Protein AF-0000000067789972 (afdb_homodimer)

Radius of gyration: 45.01 Å; Cα contacts (8 Å, |Δi|>4): 4256; chains: 2; bounding box: 118×101×92 Å

InterPro domains:
  IPR011990 Tetratricopeptide-like helical domain superfamily [G3DSA:1.25.40.10] (452-746)
  IPR011990 Tetratricopeptide-like helical domain superfamily [SSF48452] (579-721)
  IPR018773 Methyltransferase regulatory domain, predicted [PF10119] (218-300)
  IPR019734 Tetratricopeptide repeat [PF13181] (685-716)
  IPR019734 Tetratricopeptide repeat [PS50005] (650-683)
  IPR019734 Tetratricopeptide repeat [PS50005] (684-717)
  IPR019734 Tetratricopeptide repeat [SM00028] (616-649)
  IPR019734 Tetratricopeptide repeat [SM00028] (650-683)
  IPR019734 Tetratricopeptide repeat [SM00028] (684-717)
  IPR029063 S-adenosyl-L-methionine-dependent methyltransferase superfamily [G3DSA:3.40.50.150] (25-186)
  IPR029063 S-adenosyl-L-methionine-dependent methyltransferase superfamily [SSF53335] (22-161)
  IPR029489 O-GlcNAc transferase, C-terminal [PF13844] (760-914)
  IPR029489 O-GlcNAc transferase, C-terminal [PF13844] (936-1098)
  IPR041698 Methyltransferase domain 25 [PF13649] (47-145)
  IPR051939 Glycosyltransferase 41/O-GlcNAc transferase [PTHR44835] (650-1132)

Nearest PDB structures (foldseek):
  5djs-assembly1_A  TM=9.019E-01  e=4.411E-36  Thermobaculum terrenum
  8fe7-assembly4_G  TM=6.767E-01  e=1.426E-30  Homo sapiens
  8fuf-assembly1_A  TM=6.791E-01  e=2.509E-30  Homo sapiens
  5dnk-assembly1_B  TM=7.859E-01  e=2.623E-23  Rickettsia prowazekii str. Madrid E
  1w3b-assembly1_B  TM=4.942E-01  e=2.409E-07  Homo sapiens

Sequence (2278 aa):
MTLDTAAGHPTMDFADRCPLPYTSPTHLQAVAYLHGIVAADPDRARVLELGCMSGANLLPFATAYPQAQAVGIDLDEEKIAQGQMWVQQYGLTNLQLQAMDLGSLLDSDLGKFDYIIVHGVFGLISGEARSALLAYCHRHLSAKGVVCFSYSTYPGGKTEEILQDALNLHASLAETPEQQQASARAMLSYLSLGMSADNPQRAAITTLVEEAEKLGDVSLALNYLQGLNQPCYLLDFNALIAQEGLSYVGEIEPHTEIASHYGEQVDSLLRAICPTGNKVLKQQYLDFNVGRKRRFSLLVATERAGKLESEIDISRLDKLSWAGSFRRVMLNKGLASNAHVTNAGIQISTDHELTQQILDVLGNAWPASVSFKQLIFNTHFPEKENDKQEHENNIRESLYALLKQGISSIHFCVGECAYRKSEFSALRALPNCGDIYPTFNYWYESFTLPSEALGLKIPMSLLEEQKEGSLALLDELHHKGLMIGSALAWQRYFQKRLELAKDVNDVIHSINPLIMYSSNASGGGLFKASDVIKVEKSRKEFVNDPIDAKFKGQLYDLLQKQKYDEARSLAEELTVKQPNNLQNWIALERINFVTGDKDAAIFSLAKVISMHSNAWLVYSELASLLHNTYNYWEAINLAYRVIRCDGNIAVAWNVVALVYLKFENMAGAEVCIEKAMKLLPNDAAILNAMAMVLDKKSDVESAIEYYRQAVSNAPEDLSLYSNLLFALLHNAKIPASEIFAEHLLYGDVVEKRNGALAPVRYLQNKDPDRVLRIGFVSGDLYSHPVSKFLSPVWNDIDHQHFSLYAYSTSHHHDDVTRMLEKNSTVWRNVASSSDTELFDLIKRDEIDILFDLSGHTGDNRLSMFAMKPAPIQISWIGYPGTTGLKAMDYYLVMNHAPYPEVLAHQFTEKLLYVLFDRQFEPVVNGPEVNDLPALTNGYLTFASFNRPTKINDTVLSAWGKILVQLPTSKMIIGALPSLQTRDLIRKKLESQGVQPEQLIFRERVNIMNYLAMHQEIDVLLDTFPYTGGTTTNYALWMGVPTLTLAGETYAARQGVVNLGQAGLNEFIAHSEADYIDKAISCNNRLDELNQIRHSLRKKMEYDIDTSDATAATYFEQALRTVWKAYCDGQPPKSYSIGHMTLDTAAGHPTMDFADRCPLPYTSPTHLQAVAYLHGIVAADPDRARVLELGCMSGANLLPFATAYPQAQAVGIDLDEEKIAQGQMWVQQYGLTNLQLQAMDLGSLLDSDLGKFDYIIVHGVFGLISGEARSALLAYCHRHLSAKGVVCFSYSTYPGGKTEEILQDALNLHASLAETPEQQQASARAMLSYLSLGMSADNPQRAAITTLVEEAEKLGDVSLALNYLQGLNQPCYLLDFNALIAQEGLSYVGEIEPHTEIASHYGEQVDSLLRAICPTGNKVLKQQYLDFNVGRKRRFSLLVATERAGKLESEIDISRLDKLSWAGSFRRVMLNKGLASNAHVTNAGIQISTDHELTQQILDVLGNAWPASVSFKQLIFNTHFPEKENDKQEHENNIRESLYALLKQGISSIHFCVGECAYRKSEFSALRALPNCGDIYPTFNYWYESFTLPSEALGLKIPMSLLEEQKEGSLALLDELHHKGLMIGSALAWQRYFQKRLELAKDVNDVIHSINPLIMYSSNASGGGLFKASDVIKVEKSRKEFVNDPIDAKFKGQLYDLLQKQKYDEARSLAEELTVKQPNNLQNWIALERINFVTGDKDAAIFSLAKVISMHSNAWLVYSELASLLHNTYNYWEAINLAYRVIRCDGNIAVAWNVVALVYLKFENMAGAEVCIEKAMKLLPNDAAILNAMAMVLDKKSDVESAIEYYRQAVSNAPEDLSLYSNLLFALLHNAKIPASEIFAEHLLYGDVVEKRNGALAPVRYLQNKDPDRVLRIGFVSGDLYSHPVSKFLSPVWNDIDHQHFSLYAYSTSHHHDDVTRMLEKNSTVWRNVASSSDTELFDLIKRDEIDILFDLSGHTGDNRLSMFAMKPAPIQISWIGYPGTTGLKAMDYYLVMNHAPYPEVLAHQFTEKLLYVLFDRQFEPVVNGPEVNDLPALTNGYLTFASFNRPTKINDTVLSAWGKILVQLPTSKMIIGALPSLQTRDLIRKKLESQGVQPEQLIFRERVNIMNYLAMHQEIDVLLDTFPYTGGTTTNYALWMGVPTLTLAGETYAARQGVVNLGQAGLNEFIAHSEADYIDKAISCNNRLDELNQIRHSLRKKMEYDIDTSDATAATYFEQALRTVWKAYCDGQPPKSYSIGH

Secondary structure (DSSP, 8-state):
-EEE--S----GGGTTTSPPTT-SHHHHHHHHHHTT-----GGG-EEEEES-TT-GGGHHHHHH-TT-EEEEEES-HHHHHHHHHHHHHTT-SSEEEEE--HHHHHT-----EEEEEE-S-GGGS-HHHHHHHHHHHHHTEEEEEEEEEEEEBTTTHHHHHHHHHHHHHHHTT-SSHHHHHHHHHHHHHHHHHH--TT-TTHHHHHHHHHHHHTS-HHHHIIIIISS----B-HHHHHHHHHHTTEEEEEESSGGGG-GGGG-HHHHHHHHHH--S--HHHHHHHHHHHHT--EEEEEEEEGGGGGG--SS--GGGGGGEEEEE--EEEE-GGGPEEEEEE-TTS-EEE-S-HHHHHHHHHHHHHTTS-EEHHHHHHHH--TT-TT-HHHHHHHHHHHHHHHHHHT-TTEEEEES--TGGG---SS-EE-GGGSSSSSEE-TT--EEPPPGGGTT----THHHHS--TTHHHHHHHHHHTT-EE--HHHHHHHHHHHHHT--SHHHHHHHHHHHHHTTSBGGGTS-B-HHHHHHHHHHGGGSB-PPPPHHHHHHHHHHHHTT-HHHHHHHHHHHHHH-TTBHHHHHHHHHHHHHTT-HHHHHHHHHHHHHH-TT-HHHHHHHHHHHHHTT-HHHHHHHHHHHHHH-TT-HHHHHHHHHHHHHTT-HHHHHHHHHHHHHH-TT-HHHHHHHHHHHHHTT-HHHHHHHHHHHHHH-TT-HHHHHHHHHHHTT-TTS-HHHHHHHHHHHHHHHHHHHTTS------S---TTSPEEEEEEES--SSSHHHHHHHHHHHHS-TTTEEEEEEE-SS---HHHHHHHHT-SEEEE-TTS-HHHHHHHHHHHT-SEEEES-TTSTT--HHHHTT--SSEEEE-SSSSS----TT--EEEEE-SS--HHHHGGG-SSEEEEE--S------TTPPPPPPPHHHHHSS-EEEE-S-GGG--HHHHHHHHHHHHH-TT-EEEEEEE-SHHHHHHHHHHHHHTT--GGGEEEEE---HHHHHHGGGG-SEEEPPSSS--SHHHHHHHHTT--EEEE--SSSGGGHHHHHHHHTT-GGGEESSHHHHHHHHHHGGG-HHHHHHHHHHHHHHHS--TTT-S--TTHHHHHHHHHHHHHHHTTPPP--EEE--/-EEE--S----GGGTTTSPPTT-SHHHHHHHHHHTT-----GGG-EEEEES-TT-GGGHHHHHH-TT-EEEEEES-HHHHHHHHHHHHHTT-SSEEEEE--HHHHHT-----EEEEEE-S-GGGS-HHHHHHHHHHHHHTEEEEEEEEEEEEBTTTHHHHHHHHHHHHHHHTT-SSHHHHHHHHHHHHHHHHHH--TT-TTHHHHHHHHHHHHTS-HHHHIIIIISS----B-HHHHHHHHHHTTEEEEEESSGGGG-GGGG-HHHHHHHHHH--S--HHHHHHHHHHHHT--EEEEEEEEGGGGGG--SS--GGGGGGEEEEE--EEEE-GGGPEEEEEE-TTS-EEE-S-HHHHHHHHHHHHHTTS-EEHHHHHHHH--TT-TT-HHHHHHHHHHHHHHHHHHT-TTEEEEES--TGGG---SS-EE-TTSSSSSPEE-TT--EEPPPGGGTT----THHHHS--TTHHHHHHHHHHTT-EE--HHHHHHHHHHHHHT--SHHHHHHHHHHHHHTTSBGGGTS-B-HHHHHHHHHHGGG-B-PPPPHHHHHHHHHHHHTT-HHHHHHHHHHHHHH-TTBHHHHHHHHHHHHHTT-HHHHHHHHHHHHHH-TT-HHHHHHHHHHHHHTT-HHHHHHHHHHHHHH-TT-HHHHHHHHHHHHHTT-HHHHHHHHHHHHHH-TT-HHHHHHHHHHHHHTT-HHHHHHHHHHHHHH-TT-HHHHHHHHHHHTT-TTS-HHHHHHHHHHHHHHHHHHHTTS------S---TTSPEEEEEEES--SSSHHHHHHHHHHHHS-TTTEEEEEEE-SS---HHHHHHHHT-SEEEE-TTS-HHHHHHHHHHHT-SEEEES-TTSTT--HHHHTT--SSEEEE-SSSSS----TT--EEEEE-SS--HHHHGGG-SSEEEEE--S------TTPPPPPPPHHHHHSS-EEEE-S-GGG--HHHHHHHHHHHHH-TT-EEEEEEE-SHHHHHHHHHHHHHTT--GGGEEEEE---HHHHHHGGGG-SEEEPPSSS--SHHHHHHHHTT--EEEE--SSSGGGHHHHHHHHTT-GGGEESSHHHHHHHHHHGGG-HHHHHHHHHHHHHHHS--TTT-S--TTHHHHHHHHHHHHHHHTTPPP--EEE--

pLDDT: mean 86.11, std 11.24, range [34.02, 98.15]

Structure (mmCIF, N/CA/C/O backbone):
data_AF-0000000067789972-model_v1
#
loop_
_entity.id
_entity.type
_entity.pdbx_description
1 polymer 'protein O-GlcNAc transferase'
#
loop_
_atom_site.group_PDB
_atom_site.id
_atom_site.type_symbol
_atom_site.label_atom_id
_atom_site.label_alt_id
_atom_site.label_comp_id
_atom_site.label_asym_id
_atom_site.label_entity_id
_atom_site.label_seq_id
_atom_site.pdbx_PDB_ins_code
_atom_site.Cartn_x
_atom_site.Cartn_y
_atom_site.Cartn_z
_atom_site.occupancy
_atom_site.B_iso_or_equiv
_atom_site.auth_seq_id
_atom_site.auth_comp_id
_atom_site.auth_asym_id
_atom_site.auth_atom_id
_atom_site.pdbx_PDB_model_num
ATOM 1 N N . MET A 1 1 ? -11.741 18.997 3.959 1 53.74 1 MET A N 1
ATOM 2 C CA . MET A 1 1 ? -11.438 18.418 5.265 1 53.74 1 MET A CA 1
ATOM 3 C C . MET A 1 1 ? -11.731 16.922 5.278 1 53.74 1 MET A C 1
ATOM 5 O O . MET A 1 1 ? -12.769 16.484 4.779 1 53.74 1 MET A O 1
ATOM 9 N N . THR A 1 2 ? -10.67 16.008 5.44 1 59 2 THR A N 1
ATOM 10 C CA . THR A 1 2 ? -10.859 14.562 5.485 1 59 2 THR A CA 1
ATOM 11 C C . THR A 1 2 ? -10.745 14.046 6.916 1 59 2 THR A C 1
ATOM 13 O O . THR A 1 2 ? -9.935 14.545 7.699 1 59 2 THR A O 1
ATOM 16 N N . LEU A 1 3 ? -11.787 13.345 7.481 1 49.48 3 LEU A N 1
ATOM 17 C CA . LEU A 1 3 ? -11.777 12.698 8.788 1 49.48 3 LEU A CA 1
ATOM 18 C C . LEU A 1 3 ? -11.352 11.238 8.669 1 49.48 3 LEU A C 1
ATOM 20 O O . LEU A 1 3 ? -11.881 10.499 7.835 1 49.48 3 LEU A O 1
ATOM 24 N N . ASP A 1 4 ? -10.115 10.86 9.136 1 45.66 4 ASP A N 1
ATOM 25 C CA . ASP A 1 4 ? -9.764 9.445 9.219 1 45.66 4 ASP A CA 1
ATOM 26 C C . ASP A 1 4 ? -10.484 8.768 10.382 1 45.66 4 ASP A C 1
ATOM 28 O O . ASP A 1 4 ? -10.191 9.046 11.547 1 45.66 4 ASP A O 1
ATOM 32 N N . THR A 1 5 ? -11.755 8.417 10.25 1 45.05 5 THR A N 1
ATOM 33 C CA . THR A 1 5 ? -12.601 7.901 11.32 1 45.05 5 THR A CA 1
ATOM 34 C C . THR A 1 5 ? -12.198 6.476 11.689 1 45.05 5 THR A C 1
ATOM 36 O O . THR A 1 5 ? -12.97 5.536 11.494 1 45.05 5 THR A O 1
ATOM 39 N N . ALA A 1 6 ? -10.941 6.015 11.773 1 39.26 6 ALA A N 1
ATOM 40 C CA . ALA A 1 6 ? -10.808 4.654 12.287 1 39.26 6 ALA A CA 1
ATOM 41 C C . ALA A 1 6 ? -11.63 4.466 13.559 1 39.26 6 ALA A C 1
ATOM 43 O O . ALA A 1 6 ? -11.781 3.344 14.048 1 39.26 6 ALA A O 1
ATOM 44 N N . ALA A 1 7 ? -11.677 5.427 14.471 1 35.32 7 ALA A N 1
ATOM 45 C CA . ALA A 1 7 ? -12.206 5.095 15.792 1 35.32 7 ALA A CA 1
ATOM 46 C C . ALA A 1 7 ? -13.732 5.104 15.79 1 35.32 7 ALA A C 1
ATOM 48 O O . ALA A 1 7 ? -14.352 6.118 15.461 1 35.32 7 ALA A O 1
ATOM 49 N N . GLY A 1 8 ? -14.223 3.949 15.386 1 34.02 8 GLY A N 1
ATOM 50 C CA . GLY A 1 8 ? -15.656 3.726 15.489 1 34.02 8 GLY A CA 1
ATOM 51 C C . GLY A 1 8 ? -16.293 4.462 16.653 1 34.02 8 GLY A C 1
ATOM 52 O O . GLY A 1 8 ? -15.621 4.775 17.638 1 34.02 8 GLY A O 1
ATOM 53 N N . HIS A 1 9 ? -17.495 5.257 16.605 1 35.7 9 HIS A N 1
ATOM 54 C CA . HIS A 1 9 ? -18.381 5.801 17.628 1 35.7 9 HIS A CA 1
ATOM 55 C C . HIS A 1 9 ? -18.654 4.775 18.723 1 35.7 9 HIS A C 1
ATOM 57 O O . HIS A 1 9 ? -18.784 3.581 18.442 1 35.7 9 HIS A O 1
ATOM 63 N N . PRO A 1 10 ? -18.433 5.029 19.932 1 34.05 10 PRO A N 1
ATOM 64 C CA . PRO A 1 10 ? -18.96 4.101 20.935 1 34.05 10 PRO A CA 1
ATOM 65 C C . PRO A 1 10 ? -20.391 3.661 20.637 1 34.05 10 PRO A C 1
ATOM 67 O O . PRO A 1 10 ? -21.213 4.472 20.203 1 34.05 10 PRO A O 1
ATOM 70 N N . THR A 1 11 ? -20.59 2.533 20.242 1 35.45 11 THR A N 1
ATOM 71 C CA . THR A 1 11 ? -21.886 1.903 20.016 1 35.45 11 THR A CA 1
ATOM 72 C C . THR A 1 11 ? -22.844 2.212 21.163 1 35.45 11 THR A C 1
ATOM 74 O O . THR A 1 11 ? -22.411 2.505 22.279 1 35.45 11 THR A O 1
ATOM 77 N N . MET A 1 12 ? -24.121 2.394 20.92 1 37.43 12 MET A N 1
ATOM 78 C CA . MET A 1 12 ? -25.299 2.585 21.76 1 37.43 12 MET A CA 1
ATOM 79 C C . MET A 1 12 ? -25.255 1.666 22.976 1 37.43 12 MET A C 1
ATOM 81 O O . MET A 1 12 ? -26.161 1.69 23.811 1 37.43 12 MET A O 1
ATOM 85 N N . ASP A 1 13 ? -24.673 0.63 22.876 1 39.54 13 ASP A N 1
ATOM 86 C CA . ASP A 1 13 ? -24.835 -0.392 23.906 1 39.54 13 ASP A CA 1
ATOM 87 C C . ASP A 1 13 ? -24.712 0.213 25.303 1 39.54 13 ASP A C 1
ATOM 89 O O . ASP A 1 13 ? -25.205 -0.359 26.278 1 39.54 13 ASP A O 1
ATOM 93 N N . PHE A 1 14 ? -23.931 1.392 25.48 1 42.57 14 PHE A N 1
ATOM 94 C CA . PHE A 1 14 ? -23.68 1.965 26.798 1 42.57 14 PHE A CA 1
ATOM 95 C C . PHE A 1 14 ? -24.699 3.051 27.119 1 42.57 14 PHE A C 1
ATOM 97 O O . PHE A 1 14 ? -24.496 3.848 28.037 1 42.57 14 PHE A O 1
ATOM 104 N N . ALA A 1 15 ? -25.675 3.002 26.479 1 43.78 15 ALA A N 1
ATOM 105 C CA . ALA A 1 15 ? -26.65 4.083 26.593 1 43.78 15 ALA A CA 1
ATOM 106 C C . ALA A 1 15 ? -27.291 4.1 27.978 1 43.78 15 ALA A C 1
ATOM 108 O O . ALA A 1 15 ? -27.657 5.162 28.487 1 43.78 15 ALA A O 1
ATOM 109 N N . ASP A 1 16 ? -27.587 2.914 28.408 1 52.82 16 ASP A N 1
ATOM 110 C CA . ASP A 1 16 ? -28.198 2.876 29.733 1 52.82 16 ASP A CA 1
ATOM 111 C C . ASP A 1 16 ? -27.301 3.545 30.771 1 52.82 16 ASP A C 1
ATOM 113 O O . ASP A 1 16 ? -27.747 3.857 31.877 1 52.82 16 ASP A O 1
ATOM 117 N N . ARG A 1 17 ? -25.962 3.745 30.205 1 58.76 17 ARG A N 1
ATOM 118 C CA . ARG A 1 17 ? -24.991 4.129 31.225 1 58.76 17 ARG A CA 1
ATOM 119 C C . ARG A 1 17 ? -24.225 5.38 30.807 1 58.76 17 ARG A C 1
ATOM 121 O O . ARG A 1 17 ? -23.404 5.895 31.569 1 58.76 17 ARG A O 1
ATOM 128 N N . CYS A 1 18 ? -24.691 5.822 29.464 1 72.1 18 CYS A N 1
ATOM 129 C CA . CYS A 1 18 ? -23.848 6.942 29.063 1 72.1 18 CYS A CA 1
ATOM 130 C C . CYS A 1 18 ? -24.692 8.107 28.56 1 72.1 18 CYS A C 1
ATOM 132 O O . CYS A 1 18 ? -25.777 7.903 28.013 1 72.1 18 CYS A O 1
ATOM 134 N N . PRO A 1 19 ? -24.183 9.32 28.823 1 83.17 19 PRO A N 1
ATOM 135 C CA . PRO A 1 19 ? -24.859 10.49 28.257 1 83.17 19 PRO A CA 1
ATOM 136 C C . PRO A 1 19 ? -24.867 10.486 26.73 1 83.17 19 PRO A C 1
ATOM 138 O O . PRO A 1 19 ? -23.962 9.926 26.106 1 83.17 19 PRO A O 1
ATOM 141 N N . LEU A 1 20 ? -25.946 10.845 26.113 1 81.07 20 LEU A N 1
ATOM 142 C CA . LEU A 1 20 ? -26.08 10.979 24.666 1 81.07 20 LEU A CA 1
ATOM 143 C C . LEU A 1 20 ? -25.592 12.347 24.2 1 81.07 20 LEU A C 1
ATOM 145 O O . LEU A 1 20 ? -26.2 13.37 24.521 1 81.07 20 LEU A O 1
ATOM 149 N N . PRO A 1 21 ? -24.615 12.2 23.427 1 77.02 21 PRO A N 1
ATOM 150 C CA . PRO A 1 21 ? -24.108 13.494 22.966 1 77.02 21 PRO A CA 1
ATOM 151 C C . PRO A 1 21 ? -25.159 14.305 22.212 1 77.02 21 PRO A C 1
ATOM 153 O O . PRO A 1 21 ? -26.073 13.732 21.613 1 77.02 21 PRO A O 1
ATOM 156 N N . TYR A 1 22 ? -25.394 15.542 22.33 1 86.59 22 TYR A N 1
ATOM 157 C CA . TYR A 1 22 ? -26.197 16.502 21.582 1 86.59 22 TYR A CA 1
ATOM 158 C C . TYR A 1 22 ? -27.58 16.657 22.202 1 86.59 22 TYR A C 1
ATOM 160 O O . TYR A 1 22 ? -28.396 17.448 21.725 1 86.59 22 TYR A O 1
ATOM 168 N N . THR A 1 23 ? -27.868 15.739 23.199 1 91.67 23 THR A N 1
ATOM 169 C CA . THR A 1 23 ? -29.157 15.907 23.861 1 91.67 23 THR A CA 1
ATOM 170 C C . THR A 1 23 ? -29.037 16.867 25.041 1 91.67 23 THR A C 1
ATOM 172 O O . THR A 1 23 ? -30.003 17.076 25.779 1 91.67 23 THR A O 1
ATOM 175 N N . SER A 1 24 ? -27.846 17.425 25.222 1 93.28 24 SER A N 1
ATOM 176 C CA . SER A 1 24 ? -27.674 18.391 26.303 1 93.28 24 SER A CA 1
ATOM 177 C C . SER A 1 24 ? -28.525 19.635 26.074 1 93.28 24 SER A C 1
ATOM 179 O O . SER A 1 24 ? -28.622 20.129 24.949 1 93.28 24 SER A O 1
ATOM 181 N N . PRO A 1 25 ? -29.067 20.134 27.088 1 95.55 25 PRO A N 1
ATOM 182 C CA . PRO A 1 25 ? -29.859 21.358 26.943 1 95.55 25 PRO A CA 1
ATOM 183 C C . PRO A 1 25 ? -29.057 22.511 26.344 1 95.55 25 PRO A C 1
ATOM 185 O O . PRO A 1 25 ? -29.599 23.313 25.579 1 95.55 25 PRO A O 1
ATOM 188 N N . THR A 1 26 ? -27.776 22.57 26.694 1 95.02 26 THR A N 1
ATOM 189 C CA . THR A 1 26 ? -26.926 23.611 26.127 1 95.02 26 THR A CA 1
ATOM 190 C C . THR A 1 26 ? -26.826 23.461 24.612 1 95.02 26 THR A C 1
ATOM 192 O O . THR A 1 26 ? -26.885 24.451 23.879 1 95.02 26 THR A O 1
ATOM 195 N N . HIS A 1 27 ? -26.623 22.248 24.191 1 95.35 27 HIS A N 1
ATOM 196 C CA . HIS A 1 27 ? -26.562 21.977 22.759 1 95.35 27 HIS A CA 1
ATOM 197 C C . HIS A 1 27 ? -27.907 22.241 22.09 1 95.35 27 HIS A C 1
ATOM 199 O O . HIS A 1 27 ? -27.965 22.859 21.025 1 95.35 27 HIS A O 1
ATOM 205 N N . LEU A 1 28 ? -29.005 21.79 22.716 1 96.9 28 LEU A N 1
ATOM 206 C CA . LEU A 1 28 ? -30.341 21.983 22.164 1 96.9 28 LEU A CA 1
ATOM 207 C C . LEU A 1 28 ? -30.667 23.468 22.034 1 96.9 28 LEU A C 1
ATOM 209 O O . LEU A 1 28 ? -31.282 23.889 21.052 1 96.9 28 LEU A O 1
ATOM 213 N N . GLN A 1 29 ? -30.262 24.237 23.01 1 96.94 29 GLN A N 1
ATOM 214 C CA . GLN A 1 29 ? -30.439 25.684 22.944 1 96.94 29 GLN A CA 1
ATOM 215 C C . GLN A 1 29 ? -29.73 26.27 21.727 1 96.94 29 GLN A C 1
ATOM 217 O O . GLN A 1 29 ? -30.299 27.092 21.006 1 96.94 29 GLN A O 1
ATOM 222 N N . ALA A 1 30 ? -28.479 25.848 21.603 1 96.49 30 ALA A N 1
ATOM 223 C CA . ALA A 1 30 ? -27.666 26.371 20.508 1 96.49 30 ALA A CA 1
ATOM 224 C C . ALA A 1 30 ? -28.266 26 19.155 1 96.49 30 ALA A C 1
ATOM 226 O O . ALA A 1 30 ? -28.312 26.828 18.241 1 96.49 30 ALA A O 1
ATOM 227 N N . VAL A 1 31 ? -28.76 24.748 18.999 1 95.73 31 VAL A N 1
ATOM 228 C CA . VAL A 1 31 ? -29.34 24.292 17.74 1 95.73 31 VAL A CA 1
ATOM 229 C C . VAL A 1 31 ? -30.633 25.054 17.461 1 95.73 31 VAL A C 1
ATOM 231 O O . VAL A 1 31 ? -30.876 25.485 16.331 1 95.73 31 VAL A O 1
ATOM 234 N N . ALA A 1 32 ? -31.458 25.216 18.474 1 96.14 32 ALA A N 1
ATOM 235 C CA . ALA A 1 32 ? -32.672 26.013 18.316 1 96.14 32 ALA A CA 1
ATOM 236 C C . ALA A 1 32 ? -32.343 27.426 17.843 1 96.14 32 ALA A C 1
ATOM 238 O O . ALA A 1 32 ? -32.994 27.952 16.937 1 96.14 32 ALA A O 1
ATOM 239 N N . TYR A 1 33 ? -31.324 27.969 18.448 1 96.12 33 TYR A N 1
ATOM 240 C CA . TYR A 1 33 ? -30.911 29.324 18.1 1 96.12 33 TYR A CA 1
ATOM 241 C C . TYR A 1 33 ? -30.499 29.41 16.635 1 96.12 33 TYR A C 1
ATOM 243 O O . TYR A 1 33 ? -30.808 30.389 15.953 1 96.12 33 TYR A O 1
ATOM 251 N N . LEU A 1 34 ? -29.781 28.419 16.134 1 95.06 34 LEU A N 1
ATOM 252 C CA . LEU A 1 34 ? -29.324 28.379 14.749 1 95.06 34 LEU A CA 1
ATOM 253 C C . LEU A 1 34 ? -30.506 28.415 13.786 1 95.06 34 LEU A C 1
ATOM 255 O O . LEU A 1 34 ? -30.368 28.858 12.644 1 95.06 34 LEU A O 1
ATOM 259 N N . HIS A 1 35 ? -31.704 27.88 14.326 1 95.02 35 HIS A N 1
ATOM 260 C CA . HIS A 1 35 ? -32.901 27.843 13.493 1 95.02 35 HIS A CA 1
ATOM 261 C C . HIS A 1 35 ? -33.817 29.025 13.793 1 95.02 35 HIS A C 1
ATOM 263 O O . HIS A 1 35 ? -34.984 29.027 13.396 1 95.02 35 HIS A O 1
ATOM 269 N N . GLY A 1 36 ? -33.363 29.969 14.623 1 93.7 36 GLY A N 1
ATOM 270 C CA . GLY A 1 36 ? -34.085 31.211 14.85 1 93.7 36 GLY A CA 1
ATOM 271 C C . GLY A 1 36 ? -34.956 31.176 16.092 1 93.7 36 GLY A C 1
ATOM 272 O O . GLY A 1 36 ? -35.753 32.088 16.323 1 93.7 36 GLY A O 1
ATOM 273 N N . ILE A 1 37 ? -34.787 30.116 16.858 1 95.32 37 ILE A N 1
ATOM 274 C CA . ILE A 1 37 ? -35.609 29.949 18.052 1 95.32 37 ILE A CA 1
ATOM 275 C C . ILE A 1 37 ? -34.772 30.23 19.298 1 95.32 37 ILE A C 1
ATOM 277 O O . ILE A 1 37 ? -33.696 29.653 19.474 1 95.32 37 ILE A O 1
ATOM 281 N N . VAL A 1 38 ? -35.182 31.074 20.098 1 94.79 38 VAL A N 1
ATOM 282 C CA . VAL A 1 38 ? -34.531 31.339 21.376 1 94.79 38 VAL A CA 1
ATOM 283 C C . VAL A 1 38 ? -35.117 30.428 22.453 1 94.79 38 VAL A C 1
ATOM 285 O O . VAL A 1 38 ? -36.289 30.558 22.815 1 94.79 38 VAL A O 1
ATOM 288 N N . ALA A 1 39 ? -34.331 29.577 22.974 1 96.05 39 ALA A N 1
ATOM 289 C CA . ALA A 1 39 ? -34.748 28.651 24.024 1 96.05 39 ALA A CA 1
ATOM 290 C C . ALA A 1 39 ? -34.28 29.13 25.395 1 96.05 39 ALA A C 1
ATOM 292 O O . ALA A 1 39 ? -33.514 30.092 25.495 1 96.05 39 ALA A O 1
ATOM 293 N N . ALA A 1 40 ? -34.65 28.43 26.382 1 96.37 40 ALA A N 1
ATOM 294 C CA . ALA A 1 40 ? -34.366 28.812 27.763 1 96.37 40 ALA A CA 1
ATOM 295 C C . ALA A 1 40 ? -32.887 28.623 28.091 1 96.37 40 ALA A C 1
ATOM 297 O O . ALA A 1 40 ? -32.232 27.735 27.542 1 96.37 40 ALA A O 1
ATOM 298 N N . ASP A 1 41 ? -32.434 29.499 28.991 1 94.48 41 ASP A N 1
ATOM 299 C CA . ASP A 1 41 ? -31.067 29.365 29.484 1 94.48 41 ASP A CA 1
ATOM 300 C C . ASP A 1 41 ? -30.913 28.113 30.343 1 94.48 41 ASP A C 1
ATOM 302 O O . ASP A 1 41 ? -31.64 27.932 31.323 1 94.48 41 ASP A O 1
ATOM 306 N N . PRO A 1 42 ? -29.961 27.348 30.055 1 95.32 42 PRO A N 1
ATOM 307 C CA . PRO A 1 42 ? -29.781 26.093 30.789 1 95.32 42 PRO A CA 1
ATOM 308 C C . PRO A 1 42 ? -29.414 26.314 32.255 1 95.32 42 PRO A C 1
ATOM 310 O O . PRO A 1 42 ? -29.646 25.438 33.092 1 95.32 42 PRO A O 1
ATOM 313 N N . ASP A 1 43 ? -28.931 27.436 32.645 1 93.93 43 ASP A N 1
ATOM 314 C CA . ASP A 1 43 ? -28.439 27.7 33.993 1 93.93 43 ASP A CA 1
ATOM 315 C C . ASP A 1 43 ? -29.542 27.501 35.03 1 93.93 43 ASP A C 1
ATOM 317 O O . ASP A 1 43 ? -29.267 27.138 36.176 1 93.93 43 ASP A O 1
ATOM 321 N N . ARG A 1 44 ? -30.789 27.701 34.592 1 94.57 44 ARG A N 1
ATOM 322 C CA . ARG A 1 44 ? -31.917 27.572 35.509 1 94.57 44 ARG A CA 1
ATOM 323 C C . ARG A 1 44 ? -33.074 26.826 34.854 1 94.57 44 ARG A C 1
ATOM 325 O O . ARG A 1 44 ? -34.231 26.998 35.245 1 94.57 44 ARG A O 1
ATOM 332 N N . ALA A 1 45 ? -32.794 26.049 33.95 1 96.89 45 ALA A N 1
ATOM 333 C CA . ALA A 1 45 ? -33.827 25.392 33.154 1 96.89 45 ALA A CA 1
ATOM 334 C C . ALA A 1 45 ? -34.398 24.182 33.889 1 96.89 45 ALA A C 1
ATOM 336 O O . ALA A 1 45 ? -33.757 23.635 34.789 1 96.89 45 ALA A O 1
ATOM 337 N N . ARG A 1 46 ? -35.684 23.827 33.493 1 97.6 46 ARG A N 1
ATOM 338 C CA . ARG A 1 46 ? -36.308 22.576 33.912 1 97.6 46 ARG A CA 1
ATOM 339 C C . ARG A 1 46 ? -36.343 21.571 32.766 1 97.6 46 ARG A C 1
ATOM 341 O O . ARG A 1 46 ? -36.909 21.849 31.706 1 97.6 46 ARG A O 1
ATOM 348 N N . VAL A 1 47 ? -35.789 20.384 32.919 1 97.55 47 VAL A N 1
ATOM 349 C CA . VAL A 1 47 ? -35.592 19.396 31.863 1 97.55 47 VAL A CA 1
ATOM 350 C C . VAL A 1 47 ? -36.327 18.106 32.218 1 97.55 47 VAL A C 1
ATOM 352 O O . VAL A 1 47 ? -36.24 17.626 33.351 1 97.55 47 VAL A O 1
ATOM 355 N N . LEU A 1 48 ? -37.139 17.606 31.237 1 96.8 48 LEU A N 1
ATOM 356 C CA . LEU A 1 48 ? -37.82 16.324 31.381 1 96.8 48 LEU A CA 1
ATOM 357 C C . LEU A 1 48 ? -37.29 15.31 30.374 1 96.8 48 LEU A C 1
ATOM 359 O O . LEU A 1 48 ? -37.19 15.606 29.182 1 96.8 48 LEU A O 1
ATOM 363 N N . GLU A 1 49 ? -36.981 14.176 30.799 1 94.46 49 GLU A N 1
ATOM 364 C CA . GLU A 1 49 ? -36.609 13.087 29.901 1 94.46 49 GLU A CA 1
ATOM 365 C C . GLU A 1 49 ? -37.529 11.883 30.084 1 94.46 49 GLU A C 1
ATOM 367 O O . GLU A 1 49 ? -37.653 11.351 31.189 1 94.46 49 GLU A O 1
ATOM 372 N N . LEU A 1 50 ? -38.221 11.56 29.007 1 92 50 LEU A N 1
ATOM 373 C CA . LEU A 1 50 ? -39.085 10.384 28.992 1 92 50 LEU A CA 1
ATOM 374 C C . LEU A 1 50 ? -38.347 9.174 28.43 1 92 50 LEU A C 1
ATOM 376 O O . LEU A 1 50 ? -37.785 9.238 27.334 1 92 50 LEU A O 1
ATOM 380 N N . GLY A 1 51 ? -38.39 8.083 29.097 1 87.24 51 GLY A N 1
ATOM 381 C CA . GLY A 1 51 ? -37.559 6.938 28.76 1 87.24 51 GLY A CA 1
ATOM 382 C C . GLY A 1 51 ? -36.107 7.117 29.161 1 87.24 51 GLY A C 1
ATOM 383 O O . GLY A 1 51 ? -35.204 6.915 28.347 1 87.24 51 GLY A O 1
ATOM 384 N N . CYS A 1 52 ? -35.882 7.61 30.488 1 89.34 52 CYS A N 1
ATOM 385 C CA . CYS A 1 52 ? -34.56 8.066 30.902 1 89.34 52 CYS A CA 1
ATOM 386 C C . CYS A 1 52 ? -33.708 6.9 31.391 1 89.34 52 CYS A C 1
ATOM 388 O O . CYS A 1 52 ? -32.531 7.077 31.709 1 89.34 52 CYS A O 1
ATOM 390 N N . MET A 1 53 ? -34.315 5.716 31.54 1 85.48 53 MET A N 1
ATOM 391 C CA . MET A 1 53 ? -33.619 4.565 32.108 1 85.48 53 MET A CA 1
ATOM 392 C C . MET A 1 53 ? -33.034 4.904 33.475 1 85.48 53 MET A C 1
ATOM 394 O O . MET A 1 53 ? -33.746 5.386 34.358 1 85.48 53 MET A O 1
ATOM 398 N N . SER A 1 54 ? -31.657 4.897 33.641 1 85.71 54 SER A N 1
ATOM 399 C CA . SER A 1 54 ? -31.036 5.211 34.923 1 85.71 54 SER A CA 1
ATOM 400 C C . SER A 1 54 ? -30.854 6.716 35.095 1 85.71 54 SER A C 1
ATOM 402 O O . SER A 1 54 ? -30.417 7.177 36.152 1 85.71 54 SER A O 1
ATOM 404 N N . GLY A 1 55 ? -31.099 7.516 34.091 1 88.55 55 GLY A N 1
ATOM 405 C CA . GLY A 1 55 ? -30.921 8.958 34.14 1 88.55 55 GLY A CA 1
ATOM 406 C C . GLY A 1 55 ? -29.497 9.394 33.852 1 88.55 55 GLY A C 1
ATOM 407 O O . GLY A 1 55 ? -29.132 10.545 34.098 1 88.55 55 GLY A O 1
ATOM 408 N N . ALA A 1 56 ? -28.642 8.532 33.358 1 86.12 56 ALA A N 1
ATOM 409 C CA . ALA A 1 56 ? -27.238 8.808 33.069 1 86.12 56 ALA A CA 1
ATOM 410 C C . ALA A 1 56 ? -27.094 10.021 32.153 1 86.12 56 ALA A C 1
ATOM 412 O O . ALA A 1 56 ? -26.133 10.784 32.27 1 86.12 56 ALA A O 1
ATOM 413 N N . ASN A 1 57 ? -28.042 10.223 31.25 1 90.49 57 ASN A N 1
ATOM 414 C CA . ASN A 1 57 ? -27.997 11.323 30.292 1 90.49 57 ASN A CA 1
ATOM 415 C C . ASN A 1 57 ? -28.205 12.671 30.976 1 90.49 57 ASN A C 1
ATOM 417 O O . ASN A 1 57 ? -27.866 13.715 30.415 1 90.49 57 ASN A O 1
ATOM 421 N N . LEU A 1 58 ? -28.699 12.697 32.168 1 92.86 58 LEU A N 1
ATOM 422 C CA . LEU A 1 58 ? -29.02 13.933 32.871 1 92.86 58 LEU A CA 1
ATOM 423 C C . LEU A 1 58 ? -27.908 14.309 33.845 1 92.86 58 LEU A C 1
ATOM 425 O O . LEU A 1 58 ? -27.863 15.439 34.337 1 92.86 58 LEU A O 1
ATOM 429 N N . LEU A 1 59 ? -26.943 13.467 34.104 1 89.88 59 LEU A N 1
ATOM 430 C CA . LEU A 1 59 ? -25.929 13.658 35.135 1 89.88 59 LEU A CA 1
ATOM 431 C C . LEU A 1 59 ? -24.985 14.797 34.765 1 89.88 59 LEU A C 1
ATOM 433 O O . LEU A 1 59 ? -24.706 15.67 35.589 1 89.88 59 LEU A O 1
ATOM 437 N N . PRO A 1 60 ? -24.414 14.795 33.55 1 91 60 PRO A N 1
ATOM 438 C CA . PRO A 1 60 ? -23.523 15.911 33.226 1 91 60 PRO A CA 1
ATOM 439 C C . PRO A 1 60 ? -24.192 17.272 33.404 1 91 60 PRO A C 1
ATOM 441 O O . PRO A 1 60 ? -23.56 18.217 33.881 1 91 60 PRO A O 1
ATOM 444 N N . PHE A 1 61 ? -25.486 17.342 33.013 1 93.36 61 PHE A N 1
ATOM 445 C CA . PHE A 1 61 ? -26.215 18.599 33.128 1 93.36 61 PHE A CA 1
ATOM 446 C C . PHE A 1 61 ? -26.414 18.978 34.59 1 93.36 61 PHE A C 1
ATOM 448 O O . PHE A 1 61 ? -26.164 20.121 34.98 1 93.36 61 PHE A O 1
ATOM 455 N N . ALA A 1 62 ? -26.8 18.029 35.347 1 93.78 62 ALA A N 1
ATOM 456 C CA . ALA A 1 62 ? -27.088 18.287 36.755 1 93.78 62 ALA A CA 1
ATOM 457 C C . ALA A 1 62 ? -25.825 18.695 37.507 1 93.78 62 ALA A C 1
ATOM 459 O O . ALA A 1 62 ? -25.877 19.528 38.415 1 93.78 62 ALA A O 1
ATOM 460 N N . THR A 1 63 ? -24.699 18.142 37.189 1 90.56 63 THR A N 1
ATOM 461 C CA . THR A 1 63 ? -23.438 18.454 37.853 1 90.56 63 THR A CA 1
ATOM 462 C C . THR A 1 63 ? -22.888 19.793 37.368 1 90.56 63 THR A C 1
ATOM 464 O O . THR A 1 63 ? -22.313 20.553 38.15 1 90.56 63 THR A O 1
ATOM 467 N N . ALA A 1 64 ? -23.021 20.15 36.182 1 92.48 64 ALA A N 1
ATOM 468 C CA . ALA A 1 64 ? -22.469 21.359 35.576 1 92.48 64 ALA A CA 1
ATOM 469 C C . ALA A 1 64 ? -23.276 22.591 35.976 1 92.48 64 ALA A C 1
ATOM 471 O O . ALA A 1 64 ? -22.732 23.694 36.067 1 92.48 64 ALA A O 1
ATOM 472 N N . TYR A 1 65 ? -24.607 22.367 36.222 1 93.63 65 TYR A N 1
ATOM 473 C CA . TYR A 1 65 ? -25.5 23.489 36.493 1 93.63 65 TYR A CA 1
ATOM 474 C C . TYR A 1 65 ? -26.278 23.267 37.784 1 93.63 65 TYR A C 1
ATOM 476 O O . TYR A 1 65 ? -27.455 22.898 37.751 1 93.63 65 TYR A O 1
ATOM 484 N N . PRO A 1 66 ? -25.706 23.635 38.882 1 91.35 66 PRO A N 1
ATOM 485 C CA . PRO A 1 66 ? -26.303 23.343 40.187 1 91.35 66 PRO A CA 1
ATOM 486 C C . PRO A 1 66 ? -27.6 24.112 40.429 1 91.35 66 PRO A C 1
ATOM 488 O O . PRO A 1 66 ? -28.413 23.711 41.265 1 91.35 66 PRO A O 1
ATOM 491 N N . GLN A 1 67 ? -27.972 25.122 39.594 1 94.18 67 GLN A N 1
ATOM 492 C CA . GLN A 1 67 ? -29.172 25.931 39.786 1 94.18 67 GLN A CA 1
ATOM 493 C C . GLN A 1 67 ? -30.307 25.452 38.886 1 94.18 67 GLN A C 1
ATOM 495 O O . GLN A 1 67 ? -31.437 25.932 38.995 1 94.18 67 GLN A O 1
ATOM 500 N N . ALA A 1 68 ? -30.133 24.51 37.981 1 96.36 68 ALA A N 1
ATOM 501 C CA . ALA A 1 68 ? -31.146 23.912 37.115 1 96.36 68 ALA A CA 1
ATOM 502 C C . ALA A 1 68 ? -31.805 22.712 37.788 1 96.36 68 ALA A C 1
ATOM 504 O O . ALA A 1 68 ? -31.382 22.287 38.866 1 96.36 68 ALA A O 1
ATOM 505 N N . GLN A 1 69 ? -33.034 22.244 37.102 1 96.96 69 GLN A N 1
ATOM 506 C CA . GLN A 1 69 ? -33.75 21.073 37.6 1 96.96 69 GLN A CA 1
ATOM 507 C C . GLN A 1 69 ? -33.958 20.044 36.492 1 96.96 69 GLN A C 1
ATOM 509 O O . GLN A 1 69 ? -34.344 20.395 35.376 1 96.96 69 GLN A O 1
ATOM 514 N N . ALA A 1 70 ? -33.732 18.796 36.81 1 96.71 70 ALA A N 1
ATOM 515 C CA . ALA A 1 70 ? -33.918 17.712 35.849 1 96.71 70 ALA A CA 1
ATOM 516 C C . ALA A 1 70 ? -34.817 16.62 36.421 1 96.71 70 ALA A C 1
ATOM 518 O O . ALA A 1 70 ? -34.732 16.296 37.607 1 96.71 70 ALA A O 1
ATOM 519 N N . VAL A 1 71 ? -35.799 16.145 35.543 1 96.53 71 VAL A N 1
ATOM 520 C CA . VAL A 1 71 ? -36.71 15.061 35.897 1 96.53 71 VAL A CA 1
ATOM 521 C C . VAL A 1 71 ? -36.589 13.93 34.878 1 96.53 71 VAL A C 1
ATOM 523 O O . VAL A 1 71 ? -36.638 14.169 33.668 1 96.53 71 VAL A O 1
ATOM 526 N N . GLY A 1 72 ? -36.418 12.71 35.298 1 94.71 72 GLY A N 1
ATOM 527 C CA . GLY A 1 72 ? -36.382 11.534 34.443 1 94.71 72 GLY A CA 1
ATOM 528 C C . GLY A 1 72 ? -37.463 10.522 34.773 1 94.71 72 GLY A C 1
ATOM 529 O O . GLY A 1 72 ? -37.7 10.219 35.945 1 94.71 72 GLY A O 1
ATOM 530 N N . ILE A 1 73 ? -38.2 10.072 33.7 1 93.34 73 ILE A N 1
ATOM 531 C CA . ILE A 1 73 ? -39.274 9.1 33.875 1 93.34 73 ILE A CA 1
ATOM 532 C C . ILE A 1 73 ? -38.981 7.853 33.043 1 93.34 73 ILE A C 1
ATOM 534 O O . ILE A 1 73 ? -38.59 7.954 31.878 1 93.34 73 ILE A O 1
ATOM 538 N N . ASP A 1 74 ? -39.066 6.728 33.575 1 89.23 74 ASP A N 1
ATOM 539 C CA . ASP A 1 74 ? -38.943 5.454 32.873 1 89.23 74 ASP A CA 1
ATOM 540 C C . ASP A 1 74 ? -39.844 4.392 33.499 1 89.23 74 ASP A C 1
ATOM 542 O O . ASP A 1 74 ? -40.199 4.487 34.676 1 89.23 74 ASP A O 1
ATOM 546 N N . LEU A 1 75 ? -40.2 3.478 32.743 1 83.88 75 LEU A N 1
ATOM 547 C CA . LEU A 1 75 ? -41.06 2.4 33.221 1 83.88 75 LEU A CA 1
ATOM 548 C C . LEU A 1 75 ? -40.277 1.432 34.102 1 83.88 75 LEU A C 1
ATOM 550 O O . LEU A 1 75 ? -40.847 0.798 34.993 1 83.88 75 LEU A O 1
ATOM 554 N N . ASP A 1 76 ? -38.955 1.351 33.967 1 81.81 76 ASP A N 1
ATOM 555 C CA . ASP A 1 76 ? -38.102 0.338 34.581 1 81.81 76 ASP A CA 1
ATOM 556 C C . ASP A 1 76 ? -37.709 0.739 36.002 1 81.81 76 ASP A C 1
ATOM 558 O O . ASP A 1 76 ? -36.778 1.523 36.196 1 81.81 76 ASP A O 1
ATOM 562 N N . GLU A 1 77 ? -38.211 0.161 36.968 1 87.01 77 GLU A N 1
ATOM 563 C CA . GLU A 1 77 ? -37.976 0.49 38.371 1 87.01 77 GLU A CA 1
ATOM 564 C C . GLU A 1 77 ? -36.537 0.184 38.775 1 87.01 77 GLU A C 1
ATOM 566 O O . GLU A 1 77 ? -35.962 0.876 39.618 1 87.01 77 GLU A O 1
ATOM 571 N N . GLU A 1 78 ? -35.942 -0.829 38.228 1 82.64 78 GLU A N 1
ATOM 572 C CA . GLU A 1 78 ? -34.565 -1.192 38.551 1 82.64 78 GLU A CA 1
ATOM 573 C C . GLU A 1 78 ? -33.585 -0.128 38.063 1 82.64 78 GLU A C 1
ATOM 575 O O . GLU A 1 78 ? -32.634 0.216 38.767 1 82.64 78 GLU A O 1
ATOM 580 N N . LYS A 1 79 ? -33.868 0.367 36.886 1 85.66 79 LYS A N 1
ATOM 581 C CA . LYS A 1 79 ? -32.996 1.398 36.331 1 85.66 79 LYS A CA 1
ATOM 582 C C . LYS A 1 79 ? -33.118 2.701 37.115 1 85.66 79 LYS A C 1
ATOM 584 O O . LYS A 1 79 ? -32.119 3.381 37.358 1 85.66 79 LYS A O 1
ATOM 589 N N . ILE A 1 80 ? -34.238 3.028 37.532 1 90.01 80 ILE A N 1
ATOM 590 C CA . ILE A 1 80 ? -34.469 4.248 38.297 1 90.01 80 ILE A CA 1
ATOM 591 C C . ILE A 1 80 ? -33.772 4.147 39.652 1 90.01 80 ILE A C 1
ATOM 593 O O . ILE A 1 80 ? -33.183 5.12 40.128 1 90.01 80 ILE A O 1
ATOM 597 N N . ALA A 1 81 ? -33.803 2.934 40.269 1 89.06 81 ALA A N 1
ATOM 598 C CA . ALA A 1 81 ? -33.139 2.727 41.553 1 89.06 81 ALA A CA 1
ATOM 599 C C . ALA A 1 81 ? -31.627 2.89 41.422 1 89.06 81 ALA A C 1
ATOM 601 O O . ALA A 1 81 ? -30.981 3.471 42.297 1 89.06 81 ALA A O 1
ATOM 602 N N . GLN A 1 82 ? -31.139 2.452 40.412 1 85.48 82 GLN A N 1
ATOM 603 C CA . GLN A 1 82 ? -29.723 2.637 40.114 1 85.48 82 GLN A CA 1
ATOM 604 C C . GLN A 1 82 ? -29.385 4.116 39.943 1 85.48 82 GLN A C 1
ATOM 606 O O . GLN A 1 82 ? -28.37 4.589 40.458 1 85.48 82 GLN A O 1
ATOM 611 N N . GLY A 1 83 ? -30.168 4.845 39.165 1 88.87 83 GLY A N 1
ATOM 612 C CA . GLY A 1 83 ? -29.967 6.275 38.988 1 88.87 83 GLY A CA 1
ATOM 613 C C . GLY A 1 83 ? -30.01 7.049 40.292 1 88.87 83 GLY A C 1
ATOM 614 O O . GLY A 1 83 ? -29.218 7.971 40.498 1 88.87 83 GLY A O 1
ATOM 615 N N . GLN A 1 84 ? -30.79 6.628 41.118 1 90.33 84 GLN A N 1
ATOM 616 C CA . GLN A 1 84 ? -30.914 7.293 42.411 1 90.33 84 GLN A CA 1
ATOM 617 C C . GLN A 1 84 ? -29.647 7.119 43.243 1 90.33 84 GLN A C 1
ATOM 619 O O . GLN A 1 84 ? -29.252 8.026 43.979 1 90.33 84 GLN A O 1
ATOM 624 N N . MET A 1 85 ? -29.004 6.066 43.175 1 87.16 85 MET A N 1
ATOM 625 C CA . MET A 1 85 ? -27.73 5.848 43.854 1 87.16 85 MET A CA 1
ATOM 626 C C . MET A 1 85 ? -26.676 6.835 43.364 1 87.16 85 MET A C 1
ATOM 628 O O . MET A 1 85 ? -25.902 7.369 44.161 1 87.16 85 MET A O 1
ATOM 632 N N . TRP A 1 86 ? -26.676 7.079 42.163 1 84.45 86 TRP A N 1
ATOM 633 C CA . TRP A 1 86 ? -25.724 8.031 41.602 1 84.45 86 TRP A CA 1
ATOM 634 C C . TRP A 1 86 ? -26.028 9.448 42.074 1 84.45 86 TRP A C 1
ATOM 636 O O . TRP A 1 86 ? -25.114 10.216 42.384 1 84.45 86 TRP A O 1
ATOM 646 N N . VAL A 1 87 ? -27.261 9.786 42.05 1 89.03 87 VAL A N 1
ATOM 647 C CA . VAL A 1 87 ? -27.679 11.11 42.5 1 89.03 87 VAL A CA 1
ATOM 648 C C . VAL A 1 87 ? -27.18 11.353 43.922 1 89.03 87 VAL A C 1
ATOM 650 O O . VAL A 1 87 ? -26.681 12.437 44.235 1 89.03 87 VAL A O 1
ATOM 653 N N . GLN A 1 88 ? -27.198 10.312 44.701 1 86.87 88 GLN A N 1
ATOM 654 C CA . GLN A 1 88 ? -26.735 10.415 46.081 1 86.87 88 GLN A CA 1
ATOM 655 C C . GLN A 1 88 ? -25.212 10.483 46.147 1 86.87 88 GLN A C 1
ATOM 657 O O . GLN A 1 88 ? -24.653 11.289 46.893 1 86.87 88 GLN A O 1
ATOM 662 N N . GLN A 1 89 ? -24.623 9.755 45.438 1 80.14 89 GLN A N 1
ATOM 663 C CA . GLN A 1 89 ? -23.165 9.696 45.432 1 80.14 89 GLN A CA 1
ATOM 664 C C . GLN A 1 89 ? -22.562 11.025 44.985 1 80.14 89 GLN A C 1
ATOM 666 O O . GLN A 1 89 ? -21.532 11.453 45.51 1 80.14 89 GLN A O 1
ATOM 671 N N . TYR A 1 90 ? -23.246 11.707 44.059 1 81.32 90 TYR A N 1
ATOM 672 C CA . TYR A 1 90 ? -22.738 12.969 43.534 1 81.32 90 TYR A CA 1
ATOM 673 C C . TYR A 1 90 ? -23.253 14.147 44.353 1 81.32 90 TYR A C 1
ATOM 675 O O . TYR A 1 90 ? -22.865 15.293 44.116 1 81.32 90 TYR A O 1
ATOM 683 N N . GLY A 1 91 ? -24.069 13.811 45.254 1 84.67 91 GLY A N 1
ATOM 684 C CA . GLY A 1 91 ? -24.633 14.863 46.085 1 84.67 91 GLY A CA 1
ATOM 685 C C . GLY A 1 91 ? -25.499 15.837 45.309 1 84.67 91 GLY A C 1
ATOM 686 O O . GLY A 1 91 ? -25.454 17.045 45.552 1 84.67 91 GLY A O 1
ATOM 687 N N . LEU A 1 92 ? -26.326 15.299 44.376 1 90.72 92 LEU A N 1
ATOM 688 C CA . LEU A 1 92 ? -27.129 16.162 43.517 1 90.72 92 LEU A CA 1
ATOM 689 C C . LEU A 1 92 ? -28.49 16.441 44.146 1 90.72 92 LEU A C 1
ATOM 691 O O . LEU A 1 92 ? -29.165 15.52 44.61 1 90.72 92 LEU A O 1
ATOM 695 N N . THR A 1 93 ? -28.861 17.63 44.168 1 93.84 93 THR A N 1
ATOM 696 C CA . THR A 1 93 ? -30.154 18.021 44.718 1 93.84 93 THR A CA 1
ATOM 697 C C . THR A 1 93 ? -31.09 18.501 43.612 1 93.84 93 THR A C 1
ATOM 699 O O . THR A 1 93 ? -32.271 18.755 43.858 1 93.84 93 THR A O 1
ATOM 702 N N . ASN A 1 94 ? -30.653 18.557 42.457 1 96.08 94 ASN A N 1
ATOM 703 C CA . ASN A 1 94 ? -31.42 19.14 41.361 1 96.08 94 ASN A CA 1
ATOM 704 C C . ASN A 1 94 ? -31.811 18.086 40.328 1 96.08 94 ASN A C 1
ATOM 706 O O . ASN A 1 94 ? -32.158 18.42 39.195 1 96.08 94 ASN A O 1
ATOM 710 N N . LEU A 1 95 ? -31.725 16.758 40.596 1 95.45 95 LEU A N 1
ATOM 711 C CA . LEU A 1 95 ? -32.101 15.666 39.705 1 95.45 95 LEU A CA 1
ATOM 712 C C . LEU A 1 95 ? -33.081 14.719 40.389 1 95.45 95 LEU A C 1
ATOM 714 O O . LEU A 1 95 ? -32.777 14.163 41.447 1 95.45 95 LEU A O 1
ATOM 718 N N . GLN A 1 96 ? -34.302 14.573 39.711 1 95.85 96 GLN A N 1
ATOM 719 C CA . GLN A 1 96 ? -35.33 13.668 40.213 1 95.85 96 GLN A CA 1
ATOM 720 C C . GLN A 1 96 ? -35.623 12.557 39.209 1 95.85 96 GLN A C 1
ATOM 722 O O . GLN A 1 96 ? -35.94 12.829 38.049 1 95.85 96 GLN A O 1
ATOM 727 N N . LEU A 1 97 ? -35.558 11.321 39.616 1 94.78 97 LEU A N 1
ATOM 728 C CA . LEU A 1 97 ? -35.863 10.16 38.787 1 94.78 97 LEU A CA 1
ATOM 729 C C . LEU A 1 97 ? -37.083 9.417 39.32 1 94.78 97 LEU A C 1
ATOM 731 O O . LEU A 1 97 ? -37.194 9.18 40.525 1 94.78 97 LEU A O 1
ATOM 735 N N . GLN A 1 98 ? -38.086 9.048 38.369 1 94.03 98 GLN A N 1
ATOM 736 C CA . GLN A 1 98 ? -39.319 8.399 38.802 1 94.03 98 GLN A CA 1
ATOM 737 C C . GLN A 1 98 ? -39.681 7.237 37.882 1 94.03 98 GLN A C 1
ATOM 739 O O . GLN A 1 98 ? -39.578 7.35 36.659 1 94.03 98 GLN A O 1
ATOM 744 N N . ALA A 1 99 ? -40.121 6.094 38.435 1 91.89 99 ALA A N 1
ATOM 745 C CA . ALA A 1 99 ? -40.665 4.969 37.678 1 91.89 99 ALA A CA 1
ATOM 746 C C . ALA A 1 99 ? -42.16 5.148 37.428 1 91.89 99 ALA A C 1
ATOM 748 O O . ALA A 1 99 ? -42.95 5.213 38.373 1 91.89 99 ALA A O 1
ATOM 749 N N . MET A 1 100 ? -42.586 5.287 36.165 1 89.73 100 MET A N 1
ATOM 750 C CA . MET A 1 100 ? -43.978 5.531 35.798 1 89.73 100 MET A CA 1
ATOM 751 C C . MET A 1 100 ? -44.286 4.956 34.42 1 89.73 100 MET A C 1
ATOM 753 O O . MET A 1 100 ? -43.456 5.029 33.512 1 89.73 100 MET A O 1
ATOM 757 N N . ASP A 1 101 ? -45.473 4.3 34.183 1 87.24 101 ASP A N 1
ATOM 758 C CA . ASP A 1 101 ? -45.899 3.837 32.866 1 87.24 101 ASP A CA 1
ATOM 759 C C . ASP A 1 101 ? -46.49 4.983 32.047 1 87.24 101 ASP A C 1
ATOM 761 O O . ASP A 1 101 ? -46.851 6.025 32.597 1 87.24 101 ASP A O 1
ATOM 765 N N . LEU A 1 102 ? -46.636 4.808 30.706 1 85.86 102 LEU A N 1
ATOM 766 C CA . LEU A 1 102 ? -47.025 5.868 29.782 1 85.86 102 LEU A CA 1
ATOM 767 C C . LEU A 1 102 ? -48.451 6.333 30.058 1 85.86 102 LEU A C 1
ATOM 769 O O . LEU A 1 102 ? -48.741 7.53 29.998 1 85.86 102 LEU A O 1
ATOM 773 N N . GLY A 1 103 ? -49.356 5.348 30.251 1 86.42 103 GLY A N 1
ATOM 774 C CA . GLY A 1 103 ? -50.727 5.726 30.556 1 86.42 103 GLY A CA 1
ATOM 775 C C . GLY A 1 103 ? -50.84 6.63 31.77 1 86.42 103 GLY A C 1
ATOM 776 O O . GLY A 1 103 ? -51.513 7.661 31.722 1 86.42 103 GLY A O 1
ATOM 777 N N . SER A 1 104 ? -50.126 6.254 32.746 1 91.11 104 SER A N 1
ATOM 778 C CA . SER A 1 104 ? -50.146 7.022 33.986 1 91.11 104 SER A CA 1
ATOM 779 C C . SER A 1 104 ? -49.538 8.407 33.789 1 91.11 104 SER A C 1
ATOM 781 O O . SER A 1 104 ? -50.017 9.388 34.361 1 91.11 104 SER A O 1
ATOM 783 N N . LEU A 1 105 ? -48.485 8.47 33.06 1 90.31 105 LEU A N 1
ATOM 784 C CA . LEU A 1 105 ? -47.837 9.735 32.73 1 90.31 105 LEU A CA 1
ATOM 785 C C . LEU A 1 105 ? -48.805 10.671 32.016 1 90.31 105 LEU A C 1
ATOM 787 O O . LEU A 1 105 ? -48.904 11.851 32.362 1 90.31 105 LEU A O 1
ATOM 791 N N . LEU A 1 106 ? -49.584 10.237 30.957 1 89.39 106 LEU A N 1
ATOM 792 C CA . LEU A 1 106 ? -50.48 11.053 30.145 1 89.39 106 LEU A CA 1
ATOM 793 C C . LEU A 1 106 ? -51.603 11.639 30.994 1 89.39 106 LEU A C 1
ATOM 795 O O . LEU A 1 106 ? -52.149 12.695 30.666 1 89.39 106 LEU A O 1
ATOM 799 N N . ASP A 1 107 ? -51.691 10.995 32.304 1 89.29 107 ASP A N 1
ATOM 800 C CA . ASP A 1 107 ? -52.734 11.451 33.218 1 89.29 107 ASP A CA 1
ATOM 801 C C . ASP A 1 107 ? -52.159 12.368 34.295 1 89.29 107 ASP A C 1
ATOM 803 O O . ASP A 1 107 ? -52.905 12.954 35.082 1 89.29 107 ASP A O 1
ATOM 807 N N . SER A 1 108 ? -50.925 12.493 34.386 1 90.61 108 SER A N 1
ATOM 808 C CA . SER A 1 108 ? -50.275 13.274 35.433 1 90.61 108 SER A CA 1
ATOM 809 C C . SER A 1 108 ? -49.932 14.677 34.943 1 90.61 108 SER A C 1
ATOM 811 O O . SER A 1 108 ? -49.779 14.9 33.74 1 90.61 108 SER A O 1
ATOM 813 N N . ASP A 1 109 ? -49.797 15.716 35.899 1 91.19 109 ASP A N 1
ATOM 814 C CA . ASP A 1 109 ? -49.343 17.073 35.606 1 91.19 109 ASP A CA 1
ATOM 815 C C . ASP A 1 109 ? -48.012 17.367 36.295 1 91.19 109 ASP A C 1
ATOM 817 O O . ASP A 1 109 ? -47.98 17.676 37.488 1 91.19 109 ASP A O 1
ATOM 821 N N . LEU A 1 110 ? -46.973 17.347 35.699 1 92.38 110 LEU A N 1
ATOM 822 C CA . LEU A 1 110 ? -45.63 17.551 36.232 1 92.38 110 LEU A CA 1
ATOM 823 C C . LEU A 1 110 ? -45.175 18.991 36.022 1 92.38 110 LEU A C 1
ATOM 825 O O . LEU A 1 110 ? -44.009 19.318 36.251 1 92.38 110 LEU A O 1
ATOM 829 N N . GLY A 1 111 ? -46.091 19.891 35.559 1 93.62 111 GLY A N 1
ATOM 830 C CA . GLY A 1 111 ? -45.733 21.277 35.304 1 93.62 111 GLY A CA 1
ATOM 831 C C . GLY A 1 111 ? -45.161 21.5 33.916 1 93.62 111 GLY A C 1
ATOM 832 O O . GLY A 1 111 ? -45.291 20.642 33.041 1 93.62 111 GLY A O 1
ATOM 833 N N . LYS A 1 112 ? -44.502 22.729 33.736 1 96.36 112 LYS A N 1
ATOM 834 C CA . LYS A 1 112 ? -43.94 23.078 32.434 1 96.36 112 LYS A CA 1
ATOM 835 C C . LYS A 1 112 ? -42.441 22.797 32.391 1 96.36 112 LYS A C 1
ATOM 837 O O . LYS A 1 112 ? -41.756 22.888 33.412 1 96.36 112 LYS A O 1
ATOM 842 N N . PHE A 1 113 ? -42.028 22.461 31.36 1 97.5 113 PHE A N 1
ATOM 843 C CA . PHE A 1 113 ? -40.618 22.16 31.143 1 97.5 113 PHE A CA 1
ATOM 844 C C . PHE A 1 113 ? -40.063 22.973 29.98 1 97.5 113 PHE A C 1
ATOM 846 O O . PHE A 1 113 ? -40.786 23.279 29.029 1 97.5 113 PHE A O 1
ATOM 853 N N . ASP A 1 114 ? -38.791 23.362 30.127 1 98.14 114 ASP A N 1
ATOM 854 C CA . ASP A 1 114 ? -38.111 24.111 29.075 1 98.14 114 ASP A CA 1
ATOM 855 C C . ASP A 1 114 ? -37.551 23.172 28.008 1 98.14 114 ASP A C 1
ATOM 857 O O . ASP A 1 114 ? -37.438 23.55 26.84 1 98.14 114 ASP A O 1
ATOM 861 N N . TYR A 1 115 ? -37.161 21.997 28.402 1 97.74 115 TYR A N 1
ATOM 862 C CA . TYR A 1 115 ? -36.656 20.958 27.511 1 97.74 115 TYR A CA 1
ATOM 863 C C . TYR A 1 115 ? -37.305 19.613 27.819 1 97.74 115 TYR A C 1
ATOM 865 O O . TYR A 1 115 ? -37.288 19.156 28.964 1 97.74 115 TYR A O 1
ATOM 873 N N . ILE A 1 116 ? -37.936 19.026 26.773 1 97.12 116 ILE A N 1
ATOM 874 C CA . ILE A 1 116 ? -38.479 17.677 26.886 1 97.12 116 ILE A CA 1
ATOM 875 C C . ILE A 1 116 ? -37.752 16.746 25.918 1 97.12 116 ILE A C 1
ATOM 877 O O . ILE A 1 116 ? -37.758 16.973 24.706 1 97.12 116 ILE A O 1
ATOM 881 N N . ILE A 1 117 ? -37.17 15.703 26.388 1 94.89 117 ILE A N 1
ATOM 882 C CA . ILE A 1 117 ? -36.398 14.757 25.59 1 94.89 117 ILE A CA 1
ATOM 883 C C . ILE A 1 117 ? -37.102 13.402 25.572 1 94.89 117 ILE A C 1
ATOM 885 O O . ILE A 1 117 ? -37.333 12.802 26.625 1 94.89 117 ILE A O 1
ATOM 889 N N . VAL A 1 118 ? -37.514 13.001 24.376 1 92.37 118 VAL A N 1
ATOM 890 C CA . VAL A 1 118 ? -38.173 11.71 24.205 1 92.37 118 VAL A CA 1
ATOM 891 C C . VAL A 1 118 ? -37.308 10.799 23.337 1 92.37 118 VAL A C 1
ATOM 893 O O . VAL A 1 118 ? -37.165 11.03 22.134 1 92.37 118 VAL A O 1
ATOM 896 N N . HIS A 1 119 ? -36.9 9.83 23.815 1 82.85 119 HIS A N 1
ATOM 897 C CA . HIS A 1 119 ? -36.067 8.924 23.031 1 82.85 119 HIS A CA 1
ATOM 898 C C . HIS A 1 119 ? -36.351 7.469 23.386 1 82.85 119 HIS A C 1
ATOM 900 O O . HIS A 1 119 ? -36.506 7.131 24.561 1 82.85 119 HIS A O 1
ATOM 906 N N . GLY A 1 120 ? -36.593 6.595 22.348 1 72.01 120 GLY A N 1
ATOM 907 C CA . GLY A 1 120 ? -36.693 5.151 22.494 1 72.01 120 GLY A CA 1
ATOM 908 C C . GLY A 1 120 ? -38.116 4.671 22.709 1 72.01 120 GLY A C 1
ATOM 909 O O . GLY A 1 120 ? -38.369 3.466 22.76 1 72.01 120 GLY A O 1
ATOM 910 N N . VAL A 1 121 ? -39.157 5.52 22.769 1 75.08 121 VAL A N 1
ATOM 911 C CA . VAL A 1 121 ? -40.504 5.105 23.147 1 75.08 121 VAL A CA 1
ATOM 912 C C . VAL A 1 121 ? -41.413 5.117 21.92 1 75.08 121 VAL A C 1
ATOM 914 O O . VAL A 1 121 ? -42.322 4.292 21.805 1 75.08 121 VAL A O 1
ATOM 917 N N . PHE A 1 122 ? -41.197 5.868 21.013 1 76.51 122 PHE A N 1
ATOM 918 C CA . PHE A 1 122 ? -42.111 6.152 19.913 1 76.51 122 PHE A CA 1
ATOM 919 C C . PHE A 1 122 ? -42.33 4.911 19.057 1 76.51 122 PHE A C 1
ATOM 921 O O . PHE A 1 122 ? -43.455 4.629 18.639 1 76.51 122 PHE A O 1
ATOM 928 N N . GLY A 1 123 ? -41.376 4.187 18.752 1 73.67 123 GLY A N 1
ATOM 929 C CA . GLY A 1 123 ? -41.486 3.02 17.893 1 73.67 123 GLY A CA 1
ATOM 930 C C . GLY A 1 123 ? -42.123 1.829 18.582 1 73.67 123 GLY A C 1
ATOM 931 O O . GLY A 1 123 ? -42.418 0.818 17.941 1 73.67 123 GLY A O 1
ATOM 932 N N . LEU A 1 124 ? -42.438 1.987 19.821 1 75 124 LEU A N 1
ATOM 933 C CA . LEU A 1 124 ? -42.889 0.84 20.601 1 75 124 LEU A CA 1
ATOM 934 C C . LEU A 1 124 ? -44.365 0.973 20.959 1 75 124 LEU A C 1
ATOM 936 O O . LEU A 1 124 ? -44.879 0.214 21.784 1 75 124 LEU A O 1
ATOM 940 N N . ILE A 1 125 ? -44.933 1.978 20.397 1 79.61 125 ILE A N 1
ATOM 941 C CA . ILE A 1 125 ? -46.327 2.204 20.763 1 79.61 125 ILE A CA 1
ATOM 942 C C . ILE A 1 125 ? -47.188 2.262 19.503 1 79.61 125 ILE A C 1
ATOM 944 O O . ILE A 1 125 ? -46.668 2.408 18.394 1 79.61 125 ILE A O 1
ATOM 948 N N . SER A 1 126 ? -48.505 2.183 19.722 1 78.42 126 SER A N 1
ATOM 949 C CA . SER A 1 126 ? -49.469 2.19 18.626 1 78.42 126 SER A CA 1
ATOM 950 C C . SER A 1 126 ? -49.628 3.588 18.039 1 78.42 126 SER A C 1
ATOM 952 O O . SER A 1 126 ? -49.148 4.567 18.613 1 78.42 126 SER A O 1
ATOM 954 N N . GLY A 1 127 ? -50.252 3.698 16.922 1 81.56 127 GLY A N 1
ATOM 955 C CA . GLY A 1 127 ? -50.492 4.979 16.278 1 81.56 127 GLY A CA 1
ATOM 956 C C . GLY A 1 127 ? -51.279 5.944 17.145 1 81.56 127 GLY A C 1
ATOM 957 O O . GLY A 1 127 ? -50.936 7.125 17.236 1 81.56 127 GLY A O 1
ATOM 958 N N . GLU A 1 128 ? -52.189 5.418 17.907 1 85.01 128 GLU A N 1
ATOM 959 C CA . GLU A 1 128 ? -53.009 6.247 18.785 1 85.01 128 GLU A CA 1
ATOM 960 C C . GLU A 1 128 ? -52.202 6.757 19.975 1 85.01 128 GLU A C 1
ATOM 962 O O . GLU A 1 128 ? -52.333 7.918 20.369 1 85.01 128 GLU A O 1
ATOM 967 N N . ALA A 1 129 ? -51.441 5.945 20.504 1 87.36 129 ALA A N 1
ATOM 968 C CA . ALA A 1 129 ? -50.589 6.322 21.629 1 87.36 129 ALA A CA 1
ATOM 969 C C . ALA A 1 129 ? -49.545 7.352 21.205 1 87.36 129 ALA A C 1
ATOM 971 O O . ALA A 1 129 ? -49.167 8.222 21.993 1 87.36 129 ALA A O 1
ATOM 972 N N . ARG A 1 130 ? -49.147 7.299 20.003 1 89.35 130 ARG A N 1
ATOM 973 C CA . ARG A 1 130 ? -48.184 8.263 19.482 1 89.35 130 ARG A CA 1
ATOM 974 C C . ARG A 1 130 ? -48.788 9.662 19.42 1 89.35 130 ARG A C 1
ATOM 976 O O . ARG A 1 130 ? -48.161 10.635 19.845 1 89.35 130 ARG A O 1
ATOM 983 N N . SER A 1 131 ? -49.967 9.696 18.958 1 91.07 131 SER A N 1
ATOM 984 C CA . SER A 1 131 ? -50.667 10.975 18.888 1 91.07 131 SER A CA 1
ATOM 985 C C . SER A 1 131 ? -50.896 11.556 20.279 1 91.07 131 SER A C 1
ATOM 987 O O . SER A 1 131 ? -50.696 12.753 20.498 1 91.07 131 SER A O 1
ATOM 989 N N . ALA A 1 132 ? -51.157 10.749 21.244 1 93.07 132 ALA A N 1
ATOM 990 C CA . ALA A 1 132 ? -51.405 11.185 22.616 1 93.07 132 ALA A CA 1
ATOM 991 C C . ALA A 1 132 ? -50.125 11.702 23.267 1 93.07 132 ALA A C 1
ATOM 993 O O . ALA A 1 132 ? -50.156 12.673 24.026 1 93.07 132 ALA A O 1
ATOM 994 N N . LEU A 1 133 ? -49.099 11.065 23.037 1 92.67 133 LEU A N 1
ATOM 995 C CA . LEU A 1 133 ? -47.808 11.469 23.582 1 92.67 133 LEU A CA 1
ATOM 996 C C . LEU A 1 133 ? -47.391 12.831 23.037 1 92.67 133 LEU A C 1
ATOM 998 O O . LEU A 1 133 ? -46.903 13.681 23.785 1 92.67 133 LEU A O 1
ATOM 1002 N N . LEU A 1 134 ? -47.565 13.07 21.767 1 94.26 134 LEU A N 1
ATOM 1003 C CA . LEU A 1 134 ? -47.247 14.35 21.146 1 94.26 134 LEU A CA 1
ATOM 1004 C C . LEU A 1 134 ? -48.1 15.468 21.736 1 94.26 134 LEU A C 1
ATOM 1006 O O . LEU A 1 134 ? -47.593 16.554 22.027 1 94.26 134 LEU A O 1
ATOM 1010 N N . ALA A 1 135 ? -49.299 15.189 22.012 1 94.86 135 ALA A N 1
ATOM 1011 C CA . ALA A 1 135 ? -50.195 16.167 22.624 1 94.86 135 ALA A CA 1
ATOM 1012 C C . ALA A 1 135 ? -49.755 16.499 24.047 1 94.86 135 ALA A C 1
ATOM 1014 O O . ALA A 1 135 ? -49.839 17.652 24.476 1 94.86 135 ALA A O 1
ATOM 1015 N N . TYR A 1 136 ? -49.352 15.508 24.728 1 94.8 136 TYR A N 1
ATOM 1016 C CA . TYR A 1 136 ? -48.852 15.695 26.085 1 94.8 136 TYR A CA 1
ATOM 1017 C C . TYR A 1 136 ? -47.634 16.611 26.096 1 94.8 136 TYR A C 1
ATOM 1019 O O . TYR A 1 136 ? -47.537 17.515 26.929 1 94.8 136 TYR A O 1
ATOM 1027 N N . CYS A 1 137 ? -46.665 16.424 25.253 1 95 137 CYS A N 1
ATOM 1028 C CA . CYS A 1 137 ? -45.469 17.254 25.16 1 95 137 CYS A CA 1
ATOM 1029 C C . CYS A 1 137 ? -45.835 18.706 24.876 1 95 137 CYS A C 1
ATOM 1031 O O . CYS A 1 137 ? -45.268 19.622 25.474 1 95 137 CYS A O 1
ATOM 1033 N N . HIS A 1 138 ? -46.8 18.879 23.994 1 95.91 138 HIS A N 1
ATOM 1034 C CA . HIS A 1 138 ? -47.236 20.232 23.669 1 95.91 138 HIS A CA 1
ATOM 1035 C C . HIS A 1 138 ? -47.833 20.927 24.888 1 95.91 138 HIS A C 1
ATOM 1037 O O . HIS A 1 138 ? -47.485 22.071 25.188 1 95.91 138 HIS A O 1
ATOM 1043 N N . ARG A 1 139 ? -48.582 20.231 25.666 1 95.39 139 ARG A N 1
ATOM 1044 C CA . ARG A 1 139 ? -49.283 20.786 26.82 1 95.39 139 ARG A CA 1
ATOM 1045 C C . ARG A 1 139 ? -48.304 21.151 27.931 1 95.39 139 ARG A C 1
ATOM 1047 O O . ARG A 1 139 ? -48.535 22.102 28.681 1 95.39 139 ARG A O 1
ATOM 1054 N N . HIS A 1 140 ? -47.224 20.51 28.083 1 96.42 140 HIS A N 1
ATOM 1055 C CA . HIS A 1 140 ? -46.302 20.697 29.198 1 96.42 140 HIS A CA 1
ATOM 1056 C C . HIS A 1 140 ? -45.062 21.47 28.764 1 96.42 140 HIS A C 1
ATOM 1058 O O . HIS A 1 140 ? -44.057 21.491 29.478 1 96.42 140 HIS A O 1
ATOM 1064 N N . LEU A 1 141 ? -45.089 21.994 27.67 1 96.26 141 LEU A N 1
ATOM 1065 C CA . LEU A 1 141 ? -43.976 22.787 27.159 1 96.26 141 LEU A CA 1
ATOM 1066 C C . LEU A 1 141 ? -44.095 24.241 27.604 1 96.26 141 LEU A C 1
ATOM 1068 O O . LEU A 1 141 ? -45.174 24.833 27.524 1 96.26 141 LEU A O 1
ATOM 1072 N N . SER A 1 142 ? -42.964 24.834 28.123 1 96.84 142 SER A N 1
ATOM 1073 C CA . SER A 1 142 ? -42.949 26.246 28.492 1 96.84 142 SER A CA 1
ATOM 1074 C C . SER A 1 142 ? -42.986 27.14 27.257 1 96.84 142 SER A C 1
ATOM 1076 O O . SER A 1 142 ? -42.933 26.65 26.127 1 96.84 142 SER A O 1
ATOM 1078 N N . ALA A 1 143 ? -42.976 28.473 27.522 1 94.31 143 ALA A N 1
ATOM 1079 C CA . ALA A 1 143 ? -43.074 29.441 26.432 1 94.31 143 ALA A CA 1
ATOM 1080 C C . ALA A 1 143 ? -41.821 29.417 25.563 1 94.31 143 ALA A C 1
ATOM 1082 O O . ALA A 1 143 ? -41.887 29.683 24.36 1 94.31 143 ALA A O 1
ATOM 1083 N N . LYS A 1 144 ? -40.718 29.041 26.165 1 95.7 144 LYS A N 1
ATOM 1084 C CA . LYS A 1 144 ? -39.466 28.949 25.419 1 95.7 144 LYS A CA 1
ATOM 1085 C C . LYS A 1 144 ? -38.983 27.504 25.331 1 95.7 144 LYS A C 1
ATOM 1087 O O . LYS A 1 144 ? -37.786 27.251 25.184 1 95.7 144 LYS A O 1
ATOM 1092 N N . GLY A 1 145 ? -39.998 26.664 25.454 1 96.37 145 GLY A N 1
ATOM 1093 C CA . GLY A 1 145 ? -39.645 25.256 25.537 1 96.37 145 GLY A CA 1
ATOM 1094 C C . GLY A 1 145 ? -39.4 24.621 24.181 1 96.37 145 GLY A C 1
ATOM 1095 O O . GLY A 1 145 ? -39.904 25.104 23.164 1 96.37 145 GLY A O 1
ATOM 1096 N N . VAL A 1 146 ? -38.624 23.499 24.13 1 96.6 146 VAL A N 1
ATOM 1097 C CA . VAL A 1 146 ? -38.384 22.685 22.943 1 96.6 146 VAL A CA 1
ATOM 1098 C C . VAL A 1 146 ? -38.519 21.205 23.296 1 96.6 146 VAL A C 1
ATOM 1100 O O . VAL A 1 146 ? -38.301 20.812 24.444 1 96.6 146 VAL A O 1
ATOM 1103 N N . VAL A 1 147 ? -38.956 20.466 22.281 1 95.84 147 VAL A N 1
ATOM 1104 C CA . VAL A 1 147 ? -39.094 19.021 22.429 1 95.84 147 VAL A CA 1
ATOM 1105 C C . VAL A 1 147 ? -38.131 18.311 21.48 1 95.84 147 VAL A C 1
ATOM 1107 O O . VAL A 1 147 ? -37.993 18.702 20.318 1 95.84 147 VAL A O 1
ATOM 1110 N N . CYS A 1 148 ? -37.451 17.401 21.981 1 93.69 148 CYS A N 1
ATOM 1111 C CA . CYS A 1 148 ? -36.61 16.539 21.158 1 93.69 148 CYS A CA 1
ATOM 1112 C C . CYS A 1 148 ? -37.194 15.135 21.065 1 93.69 148 CYS A C 1
ATOM 1114 O O . CYS A 1 148 ? -37.423 14.484 22.086 1 93.69 148 CYS A O 1
ATOM 1116 N N . PHE A 1 149 ? -37.393 14.725 19.843 1 90.93 149 PHE A N 1
ATOM 1117 C CA . PHE A 1 149 ? -38.109 13.476 19.612 1 90.93 149 PHE A CA 1
ATOM 1118 C C . PHE A 1 149 ? -37.318 12.561 18.686 1 90.93 149 PHE A C 1
ATOM 1120 O O . PHE A 1 149 ? -37.007 12.934 17.553 1 90.93 149 PHE A O 1
ATOM 1127 N N . SER A 1 150 ? -37.061 11.252 19.098 1 91.24 150 SER A N 1
ATOM 1128 C CA . SER A 1 150 ? -36.35 10.276 18.279 1 91.24 150 SER A CA 1
ATOM 1129 C C . SER A 1 150 ? -37.306 9.237 17.702 1 91.24 150 SER A C 1
ATOM 1131 O O . SER A 1 150 ? -38.192 8.743 18.404 1 91.24 150 SER A O 1
ATOM 1133 N N . TYR A 1 151 ? -37.262 8.893 16.407 1 89.23 151 TYR A N 1
ATOM 1134 C CA . TYR A 1 151 ? -38.105 7.885 15.774 1 89.23 151 TYR A CA 1
ATOM 1135 C C . TYR A 1 151 ? -37.387 7.234 14.598 1 89.23 151 TYR A C 1
ATOM 1137 O O . TYR A 1 151 ? -36.435 7.798 14.054 1 89.23 151 TYR A O 1
ATOM 1145 N N . SER A 1 152 ? -37.882 6 14.187 1 89.91 152 SER A N 1
ATOM 1146 C CA . SER A 1 152 ? -37.349 5.305 13.02 1 89.91 152 SER A CA 1
ATOM 1147 C C . SER A 1 152 ? -37.956 5.844 11.729 1 89.91 152 SER A C 1
ATOM 1149 O O . SER A 1 152 ? -39.145 6.165 11.684 1 89.91 152 SER A O 1
ATOM 1151 N N . THR A 1 153 ? -37.133 5.932 10.741 1 92.74 153 THR A N 1
ATOM 1152 C CA . THR A 1 153 ? -37.613 6.527 9.499 1 92.74 153 THR A CA 1
ATOM 1153 C C . THR A 1 153 ? -37.164 5.702 8.296 1 92.74 153 THR A C 1
ATOM 1155 O O . THR A 1 153 ? -36.229 4.905 8.397 1 92.74 153 THR A O 1
ATOM 1158 N N . TYR A 1 154 ? -38.086 5.779 7.232 1 93.32 154 TYR A N 1
ATOM 1159 C CA . TYR A 1 154 ? -37.672 5.271 5.929 1 93.32 154 TYR A CA 1
ATOM 1160 C C . TYR A 1 154 ? -36.773 6.273 5.214 1 93.32 154 TYR A C 1
ATOM 1162 O O . TYR A 1 154 ? -36.85 7.477 5.467 1 93.32 154 TYR A O 1
ATOM 1170 N N . PRO A 1 155 ? -35.762 5.77 4.393 1 92.99 155 PRO A N 1
ATOM 1171 C CA . PRO A 1 155 ? -35.69 4.433 3.8 1 92.99 155 PRO A CA 1
ATOM 1172 C C . PRO A 1 155 ? -34.899 3.448 4.658 1 92.99 155 PRO A C 1
ATOM 1174 O O . PRO A 1 155 ? -34.997 2.234 4.46 1 92.99 155 PRO A O 1
ATOM 1177 N N . GLY A 1 156 ? -34.039 3.911 5.59 1 90.96 156 GLY A N 1
ATOM 1178 C CA . GLY A 1 156 ? -33.214 3.032 6.402 1 90.96 156 GLY A CA 1
ATOM 1179 C C . GLY A 1 156 ? -34.017 1.989 7.156 1 90.96 156 GLY A C 1
ATOM 1180 O O . GLY A 1 156 ? -33.522 0.893 7.427 1 90.96 156 GLY A O 1
ATOM 1181 N N . GLY A 1 157 ? -35.301 2.271 7.407 1 91.09 157 GLY A N 1
ATOM 1182 C CA . GLY A 1 157 ? -36.194 1.363 8.109 1 91.09 157 GLY A CA 1
ATOM 1183 C C . GLY A 1 157 ? -36.436 0.066 7.359 1 91.09 157 GLY A C 1
ATOM 1184 O O . GLY A 1 157 ? -36.805 -0.945 7.96 1 91.09 157 GLY A O 1
ATOM 1185 N N . LYS A 1 158 ? -36.272 0.065 6.077 1 92.32 158 LYS A N 1
ATOM 1186 C CA . LYS A 1 158 ? -36.473 -1.15 5.294 1 92.32 158 LYS A CA 1
ATOM 1187 C C . LYS A 1 158 ? -35.471 -2.231 5.69 1 92.32 158 LYS A C 1
ATOM 1189 O O . LYS A 1 158 ? -35.8 -3.42 5.688 1 92.32 158 LYS A O 1
ATOM 1194 N N . THR A 1 159 ? -34.288 -1.83 5.981 1 90.65 159 THR A N 1
ATOM 1195 C CA . THR A 1 159 ? -33.3 -2.787 6.466 1 90.65 159 THR A CA 1
ATOM 1196 C C . THR A 1 159 ? -33.724 -3.365 7.814 1 90.65 159 THR A C 1
ATOM 1198 O O . THR A 1 159 ? -33.492 -4.544 8.09 1 90.65 159 THR A O 1
ATOM 1201 N N . GLU A 1 160 ? -34.329 -2.518 8.642 1 89.94 160 GLU A N 1
ATOM 1202 C CA . GLU A 1 160 ? -34.851 -2.997 9.918 1 89.94 160 GLU A CA 1
ATOM 1203 C C . GLU A 1 160 ? -35.931 -4.055 9.711 1 89.94 160 GLU A C 1
ATOM 1205 O O . GLU A 1 160 ? -36.034 -5.005 10.49 1 89.94 160 GLU A O 1
ATOM 1210 N N . GLU A 1 161 ? -36.707 -3.893 8.74 1 91.47 161 GLU A N 1
ATOM 1211 C CA . GLU A 1 161 ? -37.743 -4.872 8.425 1 91.47 161 GLU A CA 1
ATOM 1212 C C . GLU A 1 161 ? -37.133 -6.215 8.032 1 91.47 161 GLU A C 1
ATOM 1214 O O . GLU A 1 161 ? -37.686 -7.27 8.348 1 91.47 161 GLU A O 1
ATOM 1219 N N . ILE A 1 162 ? -36.023 -6.183 7.27 1 92.86 162 ILE A N 1
ATOM 1220 C CA . ILE A 1 162 ? -35.335 -7.423 6.927 1 92.86 162 ILE A CA 1
ATOM 1221 C C . ILE A 1 162 ? -34.954 -8.172 8.202 1 92.86 162 ILE A C 1
ATOM 1223 O O . ILE A 1 162 ? -35.194 -9.376 8.317 1 92.86 162 ILE A O 1
ATOM 1227 N N . LEU A 1 163 ? -34.345 -7.42 9.154 1 92.97 163 LEU A N 1
ATOM 1228 C CA . LEU A 1 163 ? -33.966 -8.037 10.42 1 92.97 163 LEU A CA 1
ATOM 1229 C C . LEU A 1 163 ? -35.191 -8.573 11.153 1 92.97 163 LEU A C 1
ATOM 1231 O O . LEU A 1 163 ? -35.175 -9.697 11.659 1 92.97 163 LEU A O 1
ATOM 1235 N N . GLN A 1 164 ? -36.269 -7.761 11.172 1 92.43 164 GLN A N 1
ATOM 1236 C CA . GLN A 1 164 ? -37.511 -8.182 11.812 1 92.43 164 GLN A CA 1
ATOM 1237 C C . GLN A 1 164 ? -38.034 -9.478 11.198 1 92.43 164 GLN A C 1
ATOM 1239 O O . GLN A 1 164 ? -38.401 -10.408 11.918 1 92.43 164 GLN A O 1
ATOM 1244 N N . ASP A 1 165 ? -38.104 -9.569 9.939 1 93.61 165 ASP A N 1
ATOM 1245 C CA . ASP A 1 165 ? -38.605 -10.747 9.238 1 93.61 165 ASP A CA 1
ATOM 1246 C C . ASP A 1 165 ? -37.75 -11.975 9.545 1 93.61 165 ASP A C 1
ATOM 1248 O O . ASP A 1 165 ? -38.277 -13.07 9.748 1 93.61 165 ASP A O 1
ATOM 1252 N N . ALA A 1 166 ? -36.445 -11.797 9.504 1 94.18 166 ALA A N 1
ATOM 1253 C CA . ALA A 1 166 ? -35.539 -12.902 9.803 1 94.18 166 ALA A CA 1
ATOM 1254 C C . ALA A 1 166 ? -35.779 -13.444 11.209 1 94.18 166 ALA A C 1
ATOM 1256 O O . ALA A 1 166 ? -35.875 -14.657 11.406 1 94.18 166 ALA A O 1
ATOM 1257 N N . LEU A 1 167 ? -35.898 -12.511 12.163 1 94.63 167 LEU A N 1
ATOM 1258 C CA . LEU A 1 167 ? -36.145 -12.917 13.542 1 94.63 167 LEU A CA 1
ATOM 1259 C C . LEU A 1 167 ? -37.489 -13.627 13.667 1 94.63 167 LEU A C 1
ATOM 1261 O O . LEU A 1 167 ? -37.591 -14.658 14.337 1 94.63 167 LEU A O 1
ATOM 1265 N N . ASN A 1 168 ? -38.481 -13.131 12.98 1 92.59 168 ASN A N 1
ATOM 1266 C CA . ASN A 1 168 ? -39.815 -13.72 13.05 1 92.59 168 ASN A CA 1
ATOM 1267 C C . ASN A 1 168 ? -39.852 -15.101 12.402 1 92.59 168 ASN A C 1
ATOM 1269 O O . ASN A 1 168 ? -40.588 -15.982 12.85 1 92.59 168 ASN A O 1
ATOM 1273 N N . LEU A 1 169 ? -39.16 -15.253 11.327 1 92.85 169 LEU A N 1
ATOM 1274 C CA . LEU A 1 169 ? -39.111 -16.553 10.667 1 92.85 169 LEU A CA 1
ATOM 1275 C C . LEU A 1 169 ? -38.659 -17.638 11.639 1 92.85 169 LEU A C 1
ATOM 1277 O O . LEU A 1 169 ? -39.327 -18.665 11.784 1 92.85 169 LEU A O 1
ATOM 1281 N N . HIS A 1 170 ? -37.562 -17.372 12.311 1 92.48 170 HIS A N 1
ATOM 1282 C CA . HIS A 1 170 ? -37.027 -18.398 13.198 1 92.48 170 HIS A CA 1
ATOM 1283 C C . HIS A 1 170 ? -37.855 -18.512 14.474 1 92.48 170 HIS A C 1
ATOM 1285 O O . HIS A 1 170 ? -38.06 -19.612 14.99 1 92.48 170 HIS A O 1
ATOM 1291 N N . ALA A 1 171 ? -38.325 -17.359 14.973 1 91.84 171 ALA A N 1
ATOM 1292 C CA . ALA A 1 171 ? -39.126 -17.332 16.194 1 91.84 171 ALA A CA 1
ATOM 1293 C C . ALA A 1 171 ? -40.467 -18.03 15.985 1 91.84 171 ALA A C 1
ATOM 1295 O O . ALA A 1 171 ? -41.066 -18.534 16.938 1 91.84 171 ALA A O 1
ATOM 1296 N N . SER A 1 172 ? -40.927 -17.971 14.802 1 87.2 172 SER A N 1
ATOM 1297 C CA . SER A 1 172 ? -42.23 -18.558 14.511 1 87.2 172 SER A CA 1
ATOM 1298 C C . SER A 1 172 ? -42.215 -20.069 14.72 1 87.2 172 SER A C 1
ATOM 1300 O O . SER A 1 172 ? -43.269 -20.69 14.869 1 87.2 172 SER A O 1
ATOM 1302 N N . LEU A 1 173 ? -41.12 -20.642 14.745 1 84.07 173 LEU A N 1
ATOM 1303 C CA . LEU A 1 173 ? -40.987 -22.084 14.919 1 84.07 173 LEU A CA 1
ATOM 1304 C C . LEU A 1 173 ? -41.059 -22.462 16.395 1 84.07 173 LEU A C 1
ATOM 1306 O O . LEU A 1 173 ? -41.162 -23.643 16.733 1 84.07 173 LEU A O 1
ATOM 1310 N N . ALA A 1 174 ? -40.998 -21.337 17.262 1 87.55 174 ALA A N 1
ATOM 1311 C CA . ALA A 1 174 ? -40.999 -21.558 18.706 1 87.55 174 ALA A CA 1
ATOM 1312 C C . ALA A 1 174 ? -42.424 -21.656 19.245 1 87.55 174 ALA A C 1
ATOM 1314 O O . ALA A 1 174 ? -43.344 -21.043 18.699 1 87.55 174 ALA A O 1
ATOM 1315 N N . GLU A 1 175 ? -42.576 -22.299 20.326 1 86.2 175 GLU A N 1
ATOM 1316 C CA . GLU A 1 175 ? -43.894 -22.527 20.91 1 86.2 175 GLU A CA 1
ATOM 1317 C C . GLU A 1 175 ? -44.125 -21.624 22.118 1 86.2 175 GLU A C 1
ATOM 1319 O O . GLU A 1 175 ? -45.269 -21.322 22.464 1 86.2 175 GLU A O 1
ATOM 1324 N N . THR A 1 176 ? -43.1 -21.156 22.837 1 87.72 176 THR A N 1
ATOM 1325 C CA . THR A 1 176 ? -43.22 -20.323 24.028 1 87.72 176 THR A CA 1
ATOM 1326 C C . THR A 1 176 ? -42.522 -18.982 23.822 1 87.72 176 THR A C 1
ATOM 1328 O O . THR A 1 176 ? -41.65 -18.856 22.96 1 87.72 176 THR A O 1
ATOM 1331 N N . PRO A 1 177 ? -42.948 -18.065 24.584 1 84.54 177 PRO A N 1
ATOM 1332 C CA . PRO A 1 177 ? -42.295 -16.759 24.465 1 84.54 177 PRO A CA 1
ATOM 1333 C C . PRO A 1 177 ? -40.805 -16.812 24.793 1 84.54 177 PRO A C 1
ATOM 1335 O O . PRO A 1 177 ? -40.007 -16.106 24.171 1 84.54 177 PRO A O 1
ATOM 1338 N N . GLU A 1 178 ? -40.457 -17.584 25.773 1 86.33 178 GLU A N 1
ATOM 1339 C CA . GLU A 1 178 ? -39.048 -17.729 26.128 1 86.33 178 GLU A CA 1
ATOM 1340 C C . GLU A 1 178 ? -38.25 -18.343 24.981 1 86.33 178 GLU A C 1
ATOM 1342 O O . GLU A 1 178 ? -37.134 -17.906 24.69 1 86.33 178 GLU A O 1
ATOM 1347 N N . GLN A 1 179 ? -38.973 -19.311 24.356 1 89.56 179 GLN A N 1
ATOM 1348 C CA . GLN A 1 179 ? -38.332 -19.94 23.206 1 89.56 179 GLN A CA 1
ATOM 1349 C C . GLN A 1 179 ? -38.237 -18.972 22.031 1 89.56 179 GLN A C 1
ATOM 1351 O O . GLN A 1 179 ? -37.288 -19.029 21.246 1 89.56 179 GLN A O 1
ATOM 1356 N N . GLN A 1 180 ? -39.17 -18.127 21.975 1 90.74 180 GLN A N 1
ATOM 1357 C CA . GLN A 1 180 ? -39.16 -17.13 20.91 1 90.74 180 GLN A CA 1
ATOM 1358 C C . GLN A 1 180 ? -37.983 -16.171 21.066 1 90.74 180 GLN A C 1
ATOM 1360 O O . GLN A 1 180 ? -37.312 -15.839 20.086 1 90.74 180 GLN A O 1
ATOM 1365 N N . GLN A 1 181 ? -37.861 -15.811 22.285 1 89.84 181 GLN A N 1
ATOM 1366 C CA . GLN A 1 181 ? -36.761 -14.895 22.568 1 89.84 181 GLN A CA 1
ATOM 1367 C C . GLN A 1 181 ? -35.412 -15.557 22.3 1 89.84 181 GLN A C 1
ATOM 1369 O O . GLN A 1 181 ? -34.523 -14.947 21.702 1 89.84 181 GLN A O 1
ATOM 1374 N N . ALA A 1 182 ? -35.34 -16.773 22.739 1 91.98 182 ALA A N 1
ATOM 1375 C CA . ALA A 1 182 ? -34.104 -17.515 22.503 1 91.98 182 ALA A CA 1
ATOM 1376 C C . ALA A 1 182 ? -33.859 -17.714 21.01 1 91.98 182 ALA A C 1
ATOM 1378 O O . ALA A 1 182 ? -32.72 -17.628 20.545 1 91.98 182 ALA A O 1
ATOM 1379 N N . SER A 1 183 ? -34.947 -17.934 20.332 1 92.69 183 SER A N 1
ATOM 1380 C CA . SER A 1 183 ? -34.869 -18.127 18.888 1 92.69 183 SER A CA 1
ATOM 1381 C C . SER A 1 183 ? -34.431 -16.848 18.182 1 92.69 183 SER A C 1
ATOM 1383 O O . SER A 1 183 ? -33.645 -16.895 17.233 1 92.69 183 SER A O 1
ATOM 1385 N N . ALA A 1 184 ? -34.924 -15.782 18.657 1 93.38 184 ALA A N 1
ATOM 1386 C CA . ALA A 1 184 ? -34.55 -14.494 18.078 1 93.38 184 ALA A CA 1
ATOM 1387 C C . ALA A 1 184 ? -33.064 -14.213 18.278 1 93.38 184 ALA A C 1
ATOM 1389 O O . ALA A 1 184 ? -32.383 -13.754 17.358 1 93.38 184 ALA A O 1
ATOM 1390 N N . ARG A 1 185 ? -32.694 -14.527 19.407 1 93.39 185 ARG A N 1
ATOM 1391 C CA . ARG A 1 185 ? -31.283 -14.313 19.713 1 93.39 185 ARG A CA 1
ATOM 1392 C C . ARG A 1 185 ? -30.397 -15.232 18.879 1 93.39 185 ARG A C 1
ATOM 1394 O O . ARG A 1 185 ? -29.302 -14.842 18.469 1 93.39 185 ARG A O 1
ATOM 1401 N N . ALA A 1 186 ? -30.908 -16.466 18.736 1 93.07 186 ALA A N 1
ATOM 1402 C CA . ALA A 1 186 ? -30.167 -17.401 17.893 1 93.07 186 ALA A CA 1
ATOM 1403 C C . ALA A 1 186 ? -30.052 -16.877 16.464 1 93.07 186 ALA A C 1
ATOM 1405 O O . ALA A 1 186 ? -29 -17.003 15.833 1 93.07 186 ALA A O 1
ATOM 1406 N N . MET A 1 187 ? -31.065 -16.281 16.019 1 94.34 187 MET A N 1
ATOM 1407 C CA . MET A 1 187 ? -31.064 -15.729 14.667 1 94.34 187 MET A CA 1
ATOM 1408 C C . MET A 1 187 ? -30.116 -14.539 14.566 1 94.34 187 MET A C 1
ATOM 1410 O O . MET A 1 187 ? -29.448 -14.356 13.547 1 94.34 187 MET A O 1
ATOM 1414 N N . LEU A 1 188 ? -30.14 -13.725 15.595 1 94.47 188 LEU A N 1
ATOM 1415 C CA . LEU A 1 188 ? -29.193 -12.615 15.625 1 94.47 188 LEU A CA 1
ATOM 1416 C C . LEU A 1 188 ? -27.759 -13.121 15.514 1 94.47 188 LEU A C 1
ATOM 1418 O O . LEU A 1 188 ? -26.96 -12.574 14.751 1 94.47 188 LEU A O 1
ATOM 1422 N N . SER A 1 189 ? -27.534 -14.175 16.257 1 93.34 189 SER A N 1
ATOM 1423 C CA . SER A 1 189 ? -26.205 -14.775 16.216 1 93.34 189 SER A CA 1
ATOM 1424 C C . SER A 1 189 ? -25.891 -15.33 14.831 1 93.34 189 SER A C 1
ATOM 1426 O O . SER A 1 189 ? -24.772 -15.178 14.335 1 93.34 189 SER A O 1
ATOM 1428 N N . TYR A 1 190 ? -26.919 -15.956 14.282 1 92.94 190 TYR A N 1
ATOM 1429 C CA . TYR A 1 190 ? -26.775 -16.514 12.942 1 92.94 190 TYR A CA 1
ATOM 1430 C C . TYR A 1 190 ? -26.419 -15.427 11.935 1 92.94 190 TYR A C 1
ATOM 1432 O O . TYR A 1 190 ? -25.518 -15.606 11.112 1 92.94 190 TYR A O 1
ATOM 1440 N N . LEU A 1 191 ? -27.067 -14.282 11.95 1 93.4 191 LEU A N 1
ATOM 1441 C CA . LEU A 1 191 ? -26.841 -13.188 11.013 1 93.4 191 LEU A CA 1
ATOM 1442 C C . LEU A 1 191 ? -25.515 -12.492 11.299 1 93.4 191 LEU A C 1
ATOM 1444 O O . LEU A 1 191 ? -24.807 -12.089 10.372 1 93.4 191 LEU A O 1
ATOM 1448 N N . SER A 1 192 ? -25.323 -12.339 12.578 1 91.31 192 SER A N 1
ATOM 1449 C CA . SER A 1 192 ? -24.093 -11.671 12.99 1 91.31 192 SER A CA 1
ATOM 1450 C C . SER A 1 192 ? -22.863 -12.451 12.54 1 91.31 192 SER A C 1
ATOM 1452 O O . SER A 1 192 ? -21.905 -11.868 12.028 1 91.31 192 SER A O 1
ATOM 1454 N N . LEU A 1 193 ? -22.939 -13.801 12.698 1 89.25 193 LEU A N 1
ATOM 1455 C CA . LEU A 1 193 ? -21.767 -14.634 12.452 1 89.25 193 LEU A CA 1
ATOM 1456 C C . LEU A 1 193 ? -21.789 -15.198 11.035 1 89.25 193 LEU A C 1
ATOM 1458 O O . LEU A 1 193 ? -20.74 -15.529 10.478 1 89.25 193 LEU A O 1
ATOM 1462 N N . GLY A 1 194 ? -22.986 -15.331 10.497 1 88.94 194 GLY A N 1
ATOM 1463 C CA . GLY A 1 194 ? -23.114 -16.166 9.313 1 88.94 194 GLY A CA 1
ATOM 1464 C C . GLY A 1 194 ? -23.356 -15.37 8.044 1 88.94 194 GLY A C 1
ATOM 1465 O O . GLY A 1 194 ? -23.56 -15.945 6.974 1 88.94 194 GLY A O 1
ATOM 1466 N N . MET A 1 195 ? -23.419 -14.031 8.049 1 90.87 195 MET A N 1
ATOM 1467 C CA . MET A 1 195 ? -23.733 -13.265 6.846 1 90.87 195 MET A CA 1
ATOM 1468 C C . MET A 1 195 ? -22.585 -13.332 5.844 1 90.87 195 MET A C 1
ATOM 1470 O O . MET A 1 195 ? -21.42 -13.188 6.218 1 90.87 195 MET A O 1
ATOM 1474 N N . SER A 1 196 ? -23.048 -13.517 4.627 1 92.64 196 SER A N 1
ATOM 1475 C CA . SER A 1 196 ? -22.064 -13.616 3.554 1 92.64 196 SER A CA 1
ATOM 1476 C C . SER A 1 196 ? -21.343 -12.29 3.34 1 92.64 196 SER A C 1
ATOM 1478 O O . SER A 1 196 ? -21.95 -11.222 3.45 1 92.64 196 SER A O 1
ATOM 1480 N N . ALA A 1 197 ? -20.025 -12.291 2.982 1 86.98 197 ALA A N 1
ATOM 1481 C CA . ALA A 1 197 ? -19.234 -11.095 2.705 1 86.98 197 ALA A CA 1
ATOM 1482 C C . ALA A 1 197 ? -19.771 -10.351 1.486 1 86.98 197 ALA A C 1
ATOM 1484 O O . ALA A 1 197 ? -19.619 -9.132 1.377 1 86.98 197 ALA A O 1
ATOM 1485 N N . ASP A 1 198 ? -20.555 -11.073 0.598 1 85.21 198 ASP A N 1
ATOM 1486 C CA . ASP A 1 198 ? -21.02 -10.494 -0.659 1 85.21 198 ASP A CA 1
ATOM 1487 C C . ASP A 1 198 ? -22.444 -9.96 -0.524 1 85.21 198 ASP A C 1
ATOM 1489 O O . ASP A 1 198 ? -23.032 -9.491 -1.501 1 85.21 198 ASP A O 1
ATOM 1493 N N . ASN A 1 199 ? -23.054 -10.171 0.616 1 90.21 199 ASN A N 1
ATOM 1494 C CA . ASN A 1 199 ? -24.373 -9.591 0.845 1 90.21 199 ASN A CA 1
ATOM 1495 C C . ASN A 1 199 ? -24.344 -8.07 0.729 1 90.21 199 ASN A C 1
ATOM 1497 O O . ASN A 1 199 ? -23.701 -7.394 1.534 1 90.21 199 ASN A O 1
ATOM 1501 N N . PRO A 1 200 ? -25.022 -7.53 -0.329 1 87.93 200 PRO A N 1
ATOM 1502 C CA . PRO A 1 200 ? -24.967 -6.08 -0.528 1 87.93 200 PRO A CA 1
ATOM 1503 C C . PRO A 1 200 ? -25.528 -5.3 0.659 1 87.93 200 PRO A C 1
ATOM 1505 O O . PRO A 1 200 ? -25.266 -4.103 0.795 1 87.93 200 PRO A O 1
ATOM 1508 N N . GLN A 1 201 ? -26.276 -5.929 1.513 1 89.62 201 GLN A N 1
ATOM 1509 C CA . GLN A 1 201 ? -26.901 -5.274 2.657 1 89.62 201 GLN A CA 1
ATOM 1510 C C . GLN A 1 201 ? -26.116 -5.539 3.939 1 89.62 201 GLN A C 1
ATOM 1512 O O . GLN A 1 201 ? -26.596 -5.252 5.038 1 89.62 201 GLN A O 1
ATOM 1517 N N . ARG A 1 202 ? -25.001 -6.228 3.766 1 89.29 202 ARG A N 1
ATOM 1518 C CA . ARG A 1 202 ? -24.23 -6.71 4.908 1 89.29 202 ARG A CA 1
ATOM 1519 C C . ARG A 1 202 ? -23.929 -5.577 5.883 1 89.29 202 ARG A C 1
ATOM 1521 O O . ARG A 1 202 ? -24.146 -5.714 7.089 1 89.29 202 ARG A O 1
ATOM 1528 N N . ALA A 1 203 ? -23.474 -4.368 5.281 1 87.92 203 ALA A N 1
ATOM 1529 C CA . ALA A 1 203 ? -23.097 -3.249 6.141 1 87.92 203 ALA A CA 1
ATOM 1530 C C . ALA A 1 203 ? -24.294 -2.744 6.942 1 87.92 203 ALA A C 1
ATOM 1532 O O . ALA A 1 203 ? -24.185 -2.5 8.145 1 87.92 203 ALA A O 1
ATOM 1533 N N . ALA A 1 204 ? -25.411 -2.595 6.309 1 88.81 204 ALA A N 1
ATOM 1534 C CA . ALA A 1 204 ? -26.611 -2.069 6.954 1 88.81 204 ALA A CA 1
ATOM 1535 C C . ALA A 1 204 ? -27.146 -3.045 7.998 1 88.81 204 ALA A C 1
ATOM 1537 O O . ALA A 1 204 ? -27.499 -2.644 9.109 1 88.81 204 ALA A O 1
ATOM 1538 N N . ILE A 1 205 ? -27.141 -4.33 7.7 1 91.4 205 ILE A N 1
ATOM 1539 C CA . ILE A 1 205 ? -27.732 -5.331 8.583 1 91.4 205 ILE A CA 1
ATOM 1540 C C . ILE A 1 205 ? -26.825 -5.554 9.79 1 91.4 205 ILE A C 1
ATOM 1542 O O . ILE A 1 205 ? -27.305 -5.7 10.917 1 91.4 205 ILE A O 1
ATOM 1546 N N . THR A 1 206 ? -25.527 -5.684 9.496 1 89.33 206 THR A N 1
ATOM 1547 C CA . THR A 1 206 ? -24.571 -5.904 10.576 1 89.33 206 THR A CA 1
ATOM 1548 C C . THR A 1 206 ? -24.697 -4.815 11.638 1 89.33 206 THR A C 1
ATOM 1550 O O . THR A 1 206 ? -24.666 -5.104 12.836 1 89.33 206 THR A O 1
ATOM 1553 N N . THR A 1 207 ? -24.822 -3.565 11.156 1 86.36 207 THR A N 1
ATOM 1554 C CA . THR A 1 207 ? -25.009 -2.457 12.086 1 86.36 207 THR A CA 1
ATOM 1555 C C . THR A 1 207 ? -26.266 -2.662 12.926 1 86.36 207 THR A C 1
ATOM 1557 O O . THR A 1 207 ? -26.249 -2.45 14.14 1 86.36 207 THR A O 1
ATOM 1560 N N . LEU A 1 208 ? -27.275 -3.081 12.428 1 89.38 208 LEU A N 1
ATOM 1561 C CA . LEU A 1 208 ? -28.545 -3.295 13.114 1 89.38 208 LEU A CA 1
ATOM 1562 C C . LEU A 1 208 ? -28.449 -4.471 14.08 1 89.38 208 LEU A C 1
ATOM 1564 O O . LEU A 1 208 ? -29.01 -4.426 15.177 1 89.38 208 LEU A O 1
ATOM 1568 N N . VAL A 1 209 ? -27.783 -5.512 13.602 1 92.31 209 VAL A N 1
ATOM 1569 C CA . VAL A 1 209 ? -27.615 -6.698 14.435 1 92.31 209 VAL A CA 1
ATOM 1570 C C . VAL A 1 209 ? -26.832 -6.339 15.695 1 92.31 209 VAL A C 1
ATOM 1572 O O . VAL A 1 209 ? -27.191 -6.76 16.798 1 92.31 209 VAL A O 1
ATOM 1575 N N . GLU A 1 210 ? -25.782 -5.604 15.507 1 89.22 210 GLU A N 1
ATOM 1576 C CA . GLU A 1 210 ? -24.978 -5.159 16.641 1 89.22 210 GLU A CA 1
ATOM 1577 C C . GLU A 1 210 ? -25.815 -4.35 17.627 1 89.22 210 GLU A C 1
ATOM 1579 O O . GLU A 1 210 ? -25.691 -4.521 18.842 1 89.22 210 GLU A O 1
ATOM 1584 N N . GLU A 1 211 ? -26.651 -3.468 17.141 1 85.13 211 GLU A N 1
ATOM 1585 C CA . GLU A 1 211 ? -27.551 -2.685 17.982 1 85.13 211 GLU A CA 1
ATOM 1586 C C . GLU A 1 211 ? -28.547 -3.582 18.711 1 85.13 211 GLU A C 1
ATOM 1588 O O . GLU A 1 211 ? -28.804 -3.395 19.902 1 85.13 211 GLU A O 1
ATOM 1593 N N . ALA A 1 212 ? -29.072 -4.53 18.011 1 88.5 212 ALA A N 1
ATOM 1594 C CA . ALA A 1 212 ? -30.082 -5.429 18.565 1 88.5 212 ALA A CA 1
ATOM 1595 C C . ALA A 1 212 ? -29.485 -6.321 19.65 1 88.5 212 ALA A C 1
ATOM 1597 O O . ALA A 1 212 ? -30.149 -6.63 20.642 1 88.5 212 ALA A O 1
ATOM 1598 N N . GLU A 1 213 ? -28.248 -6.783 19.398 1 88.08 213 GLU A N 1
ATOM 1599 C CA . GLU A 1 213 ? -27.559 -7.654 20.345 1 88.08 213 GLU A CA 1
ATOM 1600 C C . GLU A 1 213 ? -27.353 -6.956 21.687 1 88.08 213 GLU A C 1
ATOM 1602 O O . GLU A 1 213 ? -27.315 -7.609 22.732 1 88.08 213 GLU A O 1
ATOM 1607 N N . LYS A 1 214 ? -27.24 -5.715 21.678 1 80.2 214 LYS A N 1
ATOM 1608 C CA . LYS A 1 214 ? -27.01 -4.937 22.892 1 80.2 214 LYS A CA 1
ATOM 1609 C C . LYS A 1 214 ? -28.313 -4.705 23.651 1 80.2 214 LYS A C 1
ATOM 1611 O O . LYS A 1 214 ? -28.296 -4.272 24.806 1 80.2 214 LYS A O 1
ATOM 1616 N N . LEU A 1 215 ? -29.482 -5.026 23.023 1 80.04 215 LEU A N 1
ATOM 1617 C CA . LEU A 1 215 ? -30.779 -4.814 23.657 1 80.04 215 LEU A CA 1
ATOM 1618 C C . LEU A 1 215 ? -31.078 -5.918 24.665 1 80.04 215 LEU A C 1
ATOM 1620 O O . LEU A 1 215 ? -30.694 -7.072 24.461 1 80.04 215 LEU A O 1
ATOM 1624 N N . GLY A 1 216 ? -31.695 -5.522 25.678 1 77.68 216 GLY A N 1
ATOM 1625 C CA . GLY A 1 216 ? -32.232 -6.53 26.577 1 77.68 216 GLY A CA 1
ATOM 1626 C C . GLY A 1 216 ? -33.35 -7.347 25.959 1 77.68 216 GLY A C 1
ATOM 1627 O O . GLY A 1 216 ? -33.875 -6.991 24.902 1 77.68 216 GLY A O 1
ATOM 1628 N N . ASP A 1 217 ? -33.739 -8.482 26.56 1 80.49 217 ASP A N 1
ATOM 1629 C CA . ASP A 1 217 ? -34.709 -9.423 26.008 1 80.49 217 ASP A CA 1
ATOM 1630 C C . ASP A 1 217 ? -36.068 -8.756 25.808 1 80.49 217 ASP A C 1
ATOM 1632 O O . ASP A 1 217 ? -36.717 -8.953 24.779 1 80.49 217 ASP A O 1
ATOM 1636 N N . VAL A 1 218 ? -36.361 -7.952 26.703 1 73.27 218 VAL A N 1
ATOM 1637 C CA . VAL A 1 218 ? -37.65 -7.275 26.615 1 73.27 218 VAL A CA 1
ATOM 1638 C C . VAL A 1 218 ? -37.628 -6.269 25.466 1 73.27 218 VAL A C 1
ATOM 1640 O O . VAL A 1 218 ? -38.551 -6.231 24.648 1 73.27 218 VAL A O 1
ATOM 1643 N N . SER A 1 219 ? -36.543 -5.476 25.396 1 75.94 219 SER A N 1
ATOM 1644 C CA . SER A 1 219 ? -36.41 -4.475 24.343 1 75.94 219 SER A CA 1
ATOM 1645 C C . SER A 1 219 ? -36.325 -5.127 22.967 1 75.94 219 SER A C 1
ATOM 1647 O O . SER A 1 219 ? -36.875 -4.609 21.993 1 75.94 219 SER A O 1
ATOM 1649 N N . LEU A 1 220 ? -35.663 -6.225 22.977 1 85.04 220 LEU A N 1
ATOM 1650 C CA . LEU A 1 220 ? -35.556 -6.946 21.713 1 85.04 220 LEU A CA 1
ATOM 1651 C C . LEU A 1 220 ? -36.926 -7.422 21.242 1 85.04 220 LEU A C 1
ATOM 1653 O O . LEU A 1 220 ? -37.272 -7.265 20.068 1 85.04 220 LEU A O 1
ATOM 1657 N N . ALA A 1 221 ? -37.66 -7.989 22.117 1 83.54 221 ALA A N 1
ATOM 1658 C CA . ALA A 1 221 ? -38.992 -8.486 21.784 1 83.54 221 ALA A CA 1
ATOM 1659 C C . ALA A 1 221 ? -39.91 -7.347 21.349 1 83.54 221 ALA A C 1
ATOM 1661 O O . ALA A 1 221 ? -40.636 -7.47 20.36 1 83.54 221 ALA A O 1
ATOM 1662 N N . LEU A 1 222 ? -39.778 -6.256 21.978 1 77.43 222 LEU A N 1
ATOM 1663 C CA . LEU A 1 222 ? -40.64 -5.116 21.685 1 77.43 222 LEU A CA 1
ATOM 1664 C C . LEU A 1 222 ? -40.301 -4.513 20.327 1 77.43 222 LEU A C 1
ATOM 1666 O O . LEU A 1 222 ? -41.198 -4.134 19.57 1 77.43 222 LEU A O 1
ATOM 1670 N N . ASN A 1 223 ? -39.087 -4.462 20.006 1 80.43 223 ASN A N 1
ATOM 1671 C CA . ASN A 1 223 ? -38.638 -3.772 18.801 1 80.43 223 ASN A CA 1
ATOM 1672 C C . ASN A 1 223 ? -38.789 -4.65 17.562 1 80.43 223 ASN A C 1
ATOM 1674 O O . ASN A 1 223 ? -39.039 -4.146 16.466 1 80.43 223 ASN A O 1
ATOM 1678 N N . TYR A 1 224 ? -38.686 -6.007 17.78 1 87.38 224 TYR A N 1
ATOM 1679 C CA . TYR A 1 224 ? -38.527 -6.793 16.562 1 87.38 224 TYR A CA 1
ATOM 1680 C C . TYR A 1 224 ? -39.545 -7.926 16.508 1 87.38 224 TYR A C 1
ATOM 1682 O O . TYR A 1 224 ? -39.803 -8.485 15.439 1 87.38 224 TYR A O 1
ATOM 1690 N N . LEU A 1 225 ? -40.118 -8.368 17.569 1 86.36 225 LEU A N 1
ATOM 1691 C CA . LEU A 1 225 ? -40.918 -9.587 17.542 1 86.36 225 LEU A CA 1
ATOM 1692 C C . LEU A 1 225 ? -42.407 -9.262 17.609 1 86.36 225 LEU A C 1
ATOM 1694 O O . LEU A 1 225 ? -43.244 -10.09 17.243 1 86.36 225 LEU A O 1
ATOM 1698 N N . GLN A 1 226 ? -42.661 -8.013 18.051 1 77.71 226 GLN A N 1
ATOM 1699 C CA . GLN A 1 226 ? -44.072 -7.702 18.25 1 77.71 226 GLN A CA 1
ATOM 1700 C C . GLN A 1 226 ? -44.662 -7.01 17.025 1 77.71 226 GLN A C 1
ATOM 1702 O O . GLN A 1 226 ? -45.87 -6.773 16.96 1 77.71 226 GLN A O 1
ATOM 1707 N N . GLY A 1 227 ? -43.607 -6.975 15.704 1 71.34 227 GLY A N 1
ATOM 1708 C CA . GLY A 1 227 ? -44.094 -6.369 14.475 1 71.34 227 GLY A CA 1
ATOM 1709 C C . GLY A 1 227 ? -44.655 -4.974 14.68 1 71.34 227 GLY A C 1
ATOM 1710 O O . GLY A 1 227 ? -45.504 -4.521 13.909 1 71.34 227 GLY A O 1
ATOM 1711 N N . LEU A 1 228 ? -44.486 -4.066 16.059 1 71.01 228 LEU A N 1
ATOM 1712 C CA . LEU A 1 228 ? -45.035 -2.762 16.417 1 71.01 228 LEU A CA 1
ATOM 1713 C C . LEU A 1 228 ? -44.269 -1.641 15.723 1 71.01 228 LEU A C 1
ATOM 1715 O O . LEU A 1 228 ? -44.836 -0.585 15.432 1 71.01 228 LEU A O 1
ATOM 1719 N N . ASN A 1 229 ? -43.005 -1.754 15.588 1 67.89 229 ASN A N 1
ATOM 1720 C CA . ASN A 1 229 ? -42.179 -0.698 15.012 1 67.89 229 ASN A CA 1
ATOM 1721 C C . ASN A 1 229 ? -42.574 -0.403 13.568 1 67.89 229 ASN A C 1
ATOM 1723 O O . ASN A 1 229 ? -42.492 -1.279 12.706 1 67.89 229 ASN A O 1
ATOM 1727 N N . GLN A 1 230 ? -43.046 0.798 13.449 1 78.92 230 GLN A N 1
ATOM 1728 C CA . GLN A 1 230 ? -43.475 1.193 12.112 1 78.92 230 GLN A CA 1
ATOM 1729 C C . GLN A 1 230 ? -42.745 2.452 11.651 1 78.92 230 GLN A C 1
ATOM 1731 O O . GLN A 1 230 ? -43.175 3.569 11.947 1 78.92 230 GLN A O 1
ATOM 1736 N N . PRO A 1 231 ? -41.65 2.302 11.023 1 88.45 231 PRO A N 1
ATOM 1737 C CA . PRO A 1 231 ? -40.974 3.47 10.455 1 88.45 231 PRO A CA 1
ATOM 1738 C C . PRO A 1 231 ? -41.864 4.261 9.5 1 88.45 231 PRO A C 1
ATOM 1740 O O . PRO A 1 231 ? -42.835 3.72 8.964 1 88.45 231 PRO A O 1
ATOM 1743 N N . CYS A 1 232 ? -41.63 5.48 9.493 1 91.02 232 CYS A N 1
ATOM 1744 C CA . CYS A 1 232 ? -42.382 6.32 8.567 1 91.02 232 CYS A CA 1
ATOM 1745 C C . CYS A 1 232 ? -41.463 7.309 7.861 1 91.02 232 CYS A C 1
ATOM 1747 O O . CYS A 1 232 ? -40.339 7.546 8.306 1 91.02 232 CYS A O 1
ATOM 1749 N N . TYR A 1 233 ? -41.857 7.833 6.754 1 94.43 233 TYR A N 1
ATOM 1750 C CA . TYR A 1 233 ? -41.113 8.885 6.071 1 94.43 233 TYR A CA 1
ATOM 1751 C C . TYR A 1 233 ? -41.277 10.221 6.785 1 94.43 233 TYR A C 1
ATOM 1753 O O . TYR A 1 233 ? -42.261 10.435 7.496 1 94.43 233 TYR A O 1
ATOM 1761 N N . LEU A 1 234 ? -40.343 11.075 6.718 1 95.56 234 LEU A N 1
ATOM 1762 C CA . LEU A 1 234 ? -40.369 12.38 7.369 1 95.56 234 LEU A CA 1
ATOM 1763 C C . LEU A 1 234 ? -41.639 13.143 7.008 1 95.56 234 LEU A C 1
ATOM 1765 O O . LEU A 1 234 ? -42.225 13.819 7.857 1 95.56 234 LEU A O 1
ATOM 1769 N N . LEU A 1 235 ? -42.129 13.014 5.722 1 94.27 235 LEU A N 1
ATOM 1770 C CA . LEU A 1 235 ? -43.349 13.677 5.275 1 94.27 235 LEU A CA 1
ATOM 1771 C C . LEU A 1 235 ? -44.554 13.199 6.08 1 94.27 235 LEU A C 1
ATOM 1773 O O . LEU A 1 235 ? -45.391 14.006 6.49 1 94.27 235 LEU A O 1
ATOM 1777 N N . ASP A 1 236 ? -44.571 11.945 6.351 1 93.08 236 ASP A N 1
ATOM 1778 C CA . ASP A 1 236 ? -45.663 11.372 7.131 1 93.08 236 ASP A CA 1
ATOM 1779 C C . ASP A 1 236 ? -45.58 11.807 8.593 1 93.08 236 ASP A C 1
ATOM 1781 O O . ASP A 1 236 ? -46.602 12.094 9.22 1 93.08 236 ASP A O 1
ATOM 1785 N N . PHE A 1 237 ? -44.447 11.886 9.15 1 93.62 237 PHE A N 1
ATOM 1786 C CA . PHE A 1 237 ? -44.232 12.338 10.52 1 93.62 237 PHE A CA 1
ATOM 1787 C C . PHE A 1 237 ? -44.655 13.794 10.682 1 93.62 237 PHE A C 1
ATOM 1789 O O . PHE A 1 237 ? -45.299 14.152 11.671 1 93.62 237 PHE A O 1
ATOM 1796 N N . ASN A 1 238 ? -44.185 14.621 9.77 1 94.49 238 ASN A N 1
ATOM 1797 C CA . ASN A 1 238 ? -44.545 16.034 9.821 1 94.49 238 ASN A CA 1
ATOM 1798 C C . ASN A 1 238 ? -46.059 16.227 9.797 1 94.49 238 ASN A C 1
ATOM 1800 O O . ASN A 1 238 ? -46.587 17.112 10.474 1 94.49 238 ASN A O 1
ATOM 1804 N N . ALA A 1 239 ? -46.711 15.357 9.028 1 94.18 239 ALA A N 1
ATOM 1805 C CA . ALA A 1 239 ? -48.17 15.416 9.007 1 94.18 239 ALA A CA 1
ATOM 1806 C C . ALA A 1 239 ? -48.754 15.037 10.366 1 94.18 239 ALA A C 1
ATOM 1808 O O . ALA A 1 239 ? -49.692 15.678 10.845 1 94.18 239 ALA A O 1
ATOM 1809 N N . LEU A 1 240 ? -48.187 14.172 10.989 1 93.62 240 LEU A N 1
ATOM 1810 C CA . LEU A 1 240 ? -48.647 13.691 12.287 1 93.62 240 LEU A CA 1
ATOM 1811 C C . LEU A 1 240 ? -48.439 14.751 13.364 1 93.62 240 LEU A C 1
ATOM 1813 O O . LEU A 1 240 ? -49.349 15.036 14.145 1 93.62 240 LEU A O 1
ATOM 1817 N N . ILE A 1 241 ? -47.271 15.402 13.5 1 95.37 241 ILE A N 1
ATOM 1818 C CA . ILE A 1 241 ? -46.984 16.354 14.568 1 95.37 241 ILE A CA 1
ATOM 1819 C C . ILE A 1 241 ? -47.793 17.63 14.352 1 95.37 241 ILE A C 1
ATOM 1821 O O . ILE A 1 241 ? -48.189 18.292 15.315 1 95.37 241 ILE A O 1
ATOM 1825 N N . ALA A 1 242 ? -47.964 18.022 13.129 1 94.51 242 ALA A N 1
ATOM 1826 C CA . ALA A 1 242 ? -48.763 19.207 12.829 1 94.51 242 ALA A CA 1
ATOM 1827 C C . ALA A 1 242 ? -50.187 19.056 13.358 1 94.51 242 ALA A C 1
ATOM 1829 O O . ALA A 1 242 ? -50.772 20.016 13.865 1 94.51 242 ALA A O 1
ATOM 1830 N N . GLN A 1 243 ? -50.655 17.89 13.3 1 95.02 243 GLN A N 1
ATOM 1831 C CA . GLN A 1 243 ? -51.994 17.601 13.803 1 95.02 243 GLN A CA 1
ATOM 1832 C C . GLN A 1 243 ? -52.07 17.807 15.313 1 95.02 243 GLN A C 1
ATOM 1834 O O . GLN A 1 243 ? -53.128 18.146 15.846 1 95.02 243 GLN A O 1
ATOM 1839 N N . GLU A 1 244 ? -50.958 17.704 15.991 1 95.37 244 GLU A N 1
ATOM 1840 C CA . GLU A 1 244 ? -50.933 17.797 17.448 1 95.37 244 GLU A CA 1
ATOM 1841 C C . GLU A 1 244 ? -50.385 19.146 17.905 1 95.37 244 GLU A C 1
ATOM 1843 O O . GLU A 1 244 ? -50.023 19.311 19.072 1 95.37 244 GLU A O 1
ATOM 1848 N N . GLY A 1 245 ? -50.13 20.097 17.083 1 94.93 245 GLY A N 1
ATOM 1849 C CA . GLY A 1 245 ? -49.782 21.468 17.42 1 94.93 245 GLY A CA 1
ATOM 1850 C C . GLY A 1 245 ? -48.288 21.683 17.571 1 94.93 245 GLY A C 1
ATOM 1851 O O . GLY A 1 245 ? -47.855 22.604 18.269 1 94.93 245 GLY A O 1
ATOM 1852 N N . LEU A 1 246 ? -47.538 20.904 17.09 1 96.14 246 LEU A N 1
ATOM 1853 C CA . LEU A 1 246 ? -46.086 21.038 17.113 1 96.14 246 LEU A CA 1
ATOM 1854 C C . LEU A 1 246 ? -45.538 21.266 15.708 1 96.14 246 LEU A C 1
ATOM 1856 O O . LEU A 1 246 ? -46.213 20.972 14.719 1 96.14 246 LEU A O 1
ATOM 1860 N N . SER A 1 247 ? -44.384 21.835 15.66 1 95.77 247 SER A N 1
ATOM 1861 C CA . SER A 1 247 ? -43.738 22.097 14.378 1 95.77 247 SER A CA 1
ATOM 1862 C C . SER A 1 247 ? -42.287 21.629 14.385 1 95.77 247 SER A C 1
ATOM 1864 O O . SER A 1 247 ? -41.59 21.762 15.393 1 95.77 247 SER A O 1
ATOM 1866 N N . TYR A 1 248 ? -41.888 21.193 13.25 1 95.25 248 TYR A N 1
ATOM 1867 C CA . TYR A 1 248 ? -40.532 20.698 13.04 1 95.25 248 TYR A CA 1
ATOM 1868 C C . TYR A 1 248 ? -39.546 21.852 12.9 1 95.25 248 TYR A C 1
ATOM 1870 O O . TYR A 1 248 ? -39.719 22.724 12.046 1 95.25 248 TYR A O 1
ATOM 1878 N N . VAL A 1 249 ? -38.501 21.893 13.809 1 95.23 249 VAL A N 1
ATOM 1879 C CA . VAL A 1 249 ? -37.465 22.92 13.774 1 95.23 249 VAL A CA 1
ATOM 1880 C C . VAL A 1 249 ? -36.279 22.43 12.945 1 95.23 249 VAL A C 1
ATOM 1882 O O . VAL A 1 249 ? -35.853 23.102 12.003 1 95.23 249 VAL A O 1
ATOM 1885 N N . GLY A 1 250 ? -35.811 21.327 13.344 1 94.67 250 GLY A N 1
ATOM 1886 C CA . GLY A 1 250 ? -34.652 20.686 12.745 1 94.67 250 GLY A CA 1
ATOM 1887 C C . GLY A 1 250 ? -34.161 19.485 13.531 1 94.67 250 GLY A C 1
ATOM 1888 O O . GLY A 1 250 ? -34.846 19.008 14.438 1 94.67 250 GLY A O 1
ATOM 1889 N N . GLU A 1 251 ? -33.046 18.995 13.137 1 94.74 251 GLU A N 1
ATOM 1890 C CA . GLU A 1 251 ? -32.445 17.856 13.825 1 94.74 251 GLU A CA 1
ATOM 1891 C C . GLU A 1 251 ? -31.472 18.315 14.907 1 94.74 251 GLU A C 1
ATOM 1893 O O . GLU A 1 251 ? -30.865 19.382 14.791 1 94.74 251 GLU A O 1
ATOM 1898 N N . ILE A 1 252 ? -31.296 17.547 15.937 1 94.27 252 ILE A N 1
ATOM 1899 C CA . ILE A 1 252 ? -30.462 17.954 17.062 1 94.27 252 ILE A CA 1
ATOM 1900 C C . ILE A 1 252 ? -28.991 17.923 16.651 1 94.27 252 ILE A C 1
ATOM 1902 O O . ILE A 1 252 ? -28.142 18.519 17.317 1 94.27 252 ILE A O 1
ATOM 1906 N N . GLU A 1 253 ? -28.714 17.163 15.635 1 93.69 253 GLU A N 1
ATOM 1907 C CA . GLU A 1 253 ? -27.43 17.239 14.946 1 93.69 253 GLU A CA 1
ATOM 1908 C C . GLU A 1 253 ? -27.555 17.995 13.626 1 93.69 253 GLU A C 1
ATOM 1910 O O . GLU A 1 253 ? -27.829 17.395 12.585 1 93.69 253 GLU A O 1
ATOM 1915 N N . PRO A 1 254 ? -27.26 19.228 13.688 1 93.05 254 PRO A N 1
ATOM 1916 C CA . PRO A 1 254 ? -27.601 20.097 12.559 1 93.05 254 PRO A CA 1
ATOM 1917 C C . PRO A 1 254 ? -26.916 19.674 11.262 1 93.05 254 PRO A C 1
ATOM 1919 O O . PRO A 1 254 ? -27.466 19.874 10.175 1 93.05 254 PRO A O 1
ATOM 1922 N N . HIS A 1 255 ? -25.68 19.125 11.38 1 93.42 255 HIS A N 1
ATOM 1923 C CA . HIS A 1 255 ? -24.942 18.76 10.177 1 93.42 255 HIS A CA 1
ATOM 1924 C C . HIS A 1 255 ? -25.703 17.725 9.356 1 93.42 255 HIS A C 1
ATOM 1926 O O . HIS A 1 255 ? -25.527 17.639 8.139 1 93.42 255 HIS A O 1
ATOM 1932 N N . THR A 1 256 ? -26.586 16.886 9.963 1 93.73 256 THR A N 1
ATOM 1933 C CA . THR A 1 256 ? -27.314 15.831 9.267 1 93.73 256 THR A CA 1
ATOM 1934 C C . THR A 1 256 ? -28.343 16.425 8.31 1 93.73 256 THR A C 1
ATOM 1936 O O . THR A 1 256 ? -28.857 15.729 7.432 1 93.73 256 THR A O 1
ATOM 1939 N N . GLU A 1 257 ? -28.652 17.75 8.492 1 93.57 257 GLU A N 1
ATOM 1940 C CA . GLU A 1 257 ? -29.633 18.411 7.637 1 93.57 257 GLU A CA 1
ATOM 1941 C C . GLU A 1 257 ? -28.959 19.107 6.458 1 93.57 257 GLU A C 1
ATOM 1943 O O . GLU A 1 257 ? -29.632 19.572 5.537 1 93.57 257 GLU A O 1
ATOM 1948 N N . ILE A 1 258 ? -27.647 19.27 6.563 1 93.45 258 ILE A N 1
ATOM 1949 C CA . ILE A 1 258 ? -26.883 20 5.556 1 93.45 258 ILE A CA 1
ATOM 1950 C C . ILE A 1 258 ? -26.448 19.045 4.446 1 93.45 258 ILE A C 1
ATOM 1952 O O . ILE A 1 258 ? -25.594 18.182 4.661 1 93.45 258 ILE A O 1
ATOM 1956 N N . ALA A 1 259 ? -26.966 19.221 3.265 1 92.89 259 ALA A N 1
ATOM 1957 C CA . ALA A 1 259 ? -26.715 18.301 2.158 1 92.89 259 ALA A CA 1
ATOM 1958 C C . ALA A 1 259 ? -25.232 18.265 1.801 1 92.89 259 ALA A C 1
ATOM 1960 O O . ALA A 1 259 ? -24.695 17.209 1.46 1 92.89 259 ALA A O 1
ATOM 1961 N N . SER A 1 260 ? -24.517 19.417 1.929 1 92.29 260 SER A N 1
ATOM 1962 C CA . SER A 1 260 ? -23.112 19.508 1.546 1 92.29 260 SER A CA 1
ATOM 1963 C C . SER A 1 260 ? -22.227 18.708 2.496 1 92.29 260 SER A C 1
ATOM 1965 O O . SER A 1 260 ? -21.065 18.434 2.188 1 92.29 260 SER A O 1
ATOM 1967 N N . HIS A 1 261 ? -22.774 18.356 3.699 1 92.81 261 HIS A N 1
ATOM 1968 C CA . HIS A 1 261 ? -22.077 17.457 4.611 1 92.81 261 HIS A CA 1
ATOM 1969 C C . HIS A 1 261 ? -21.797 16.111 3.952 1 92.81 261 HIS A C 1
ATOM 1971 O O . HIS A 1 261 ? -20.753 15.501 4.195 1 92.81 261 HIS A O 1
ATOM 1977 N N . TYR A 1 262 ? -22.686 15.698 3.148 1 92.2 262 TYR A N 1
ATOM 1978 C CA . TYR A 1 262 ? -22.587 14.387 2.518 1 92.2 262 TYR A CA 1
ATOM 1979 C C . TYR A 1 262 ? -21.879 14.481 1.172 1 92.2 262 TYR A C 1
ATOM 1981 O O . TYR A 1 262 ? -21.694 13.471 0.489 1 92.2 262 TYR A O 1
ATOM 1989 N N . GLY A 1 263 ? -21.551 15.651 0.673 1 89.05 263 GLY A N 1
ATOM 1990 C CA . GLY A 1 263 ? -20.842 15.881 -0.576 1 89.05 263 GLY A CA 1
ATOM 1991 C C . GLY A 1 263 ? -21.437 17.006 -1.401 1 89.05 263 GLY A C 1
ATOM 1992 O O . GLY A 1 263 ? -22.639 17.27 -1.326 1 89.05 263 GLY A O 1
ATOM 1993 N N . GLU A 1 264 ? -20.6 17.721 -2.102 1 89.37 264 GLU A N 1
ATOM 1994 C CA . GLU A 1 264 ? -21.032 18.842 -2.93 1 89.37 264 GLU A CA 1
ATOM 1995 C C . GLU A 1 264 ? -22.031 18.392 -3.992 1 89.37 264 GLU A C 1
ATOM 1997 O O . GLU A 1 264 ? -22.966 19.124 -4.323 1 89.37 264 GLU A O 1
ATOM 2002 N N . GLN A 1 265 ? -21.727 17.177 -4.485 1 90.99 265 GLN A N 1
ATOM 2003 C CA . GLN A 1 265 ? -22.632 16.637 -5.494 1 90.99 265 GLN A CA 1
ATOM 2004 C C . GLN A 1 265 ? -24.02 16.387 -4.911 1 90.99 265 GLN A C 1
ATOM 2006 O O . GLN A 1 265 ? -25.031 16.652 -5.564 1 90.99 265 GLN A O 1
ATOM 2011 N N . VAL A 1 266 ? -24.08 15.898 -3.664 1 93.1 266 VAL A N 1
ATOM 2012 C CA . VAL A 1 266 ? -25.353 15.68 -2.984 1 93.1 266 VAL A CA 1
ATOM 2013 C C . VAL A 1 266 ? -26.093 17.007 -2.834 1 93.1 266 VAL A C 1
ATOM 2015 O O . VAL A 1 266 ? -27.292 17.091 -3.108 1 93.1 266 VAL A O 1
ATOM 2018 N N . ASP A 1 267 ? -25.327 18.065 -2.4 1 92.29 267 ASP A N 1
ATOM 2019 C CA . ASP A 1 267 ? -25.913 19.386 -2.194 1 92.29 267 ASP A CA 1
ATOM 2020 C C . ASP A 1 267 ? -26.447 19.959 -3.505 1 92.29 267 ASP A C 1
ATOM 2022 O O . ASP A 1 267 ? -27.589 20.418 -3.567 1 92.29 267 ASP A O 1
ATOM 2026 N N . SER A 1 268 ? -25.621 19.958 -4.6 1 92.22 268 SER A N 1
ATOM 2027 C CA . SER A 1 268 ? -25.991 20.514 -5.898 1 92.22 268 SER A CA 1
ATOM 2028 C C . SER A 1 268 ? -27.209 19.802 -6.477 1 92.22 268 SER A C 1
ATOM 2030 O O . SER A 1 268 ? -28.136 20.448 -6.971 1 92.22 268 SER A O 1
ATOM 2032 N N . LEU A 1 269 ? -27.204 18.508 -6.375 1 93.32 269 LEU A N 1
ATOM 2033 C CA . LEU A 1 269 ? -28.293 17.729 -6.955 1 93.32 269 LEU A CA 1
ATOM 2034 C C . LEU A 1 269 ? -29.568 17.881 -6.133 1 93.32 269 LEU A C 1
ATOM 2036 O O . LEU A 1 269 ? -30.672 17.866 -6.683 1 93.32 269 LEU A O 1
ATOM 2040 N N . LEU A 1 270 ? -29.414 17.954 -4.8 1 93.02 270 LEU A N 1
ATOM 2041 C CA . LEU A 1 270 ? -30.588 18.187 -3.966 1 93.02 270 LEU A CA 1
ATOM 2042 C C . LEU A 1 270 ? -31.257 19.509 -4.327 1 93.02 270 LEU A C 1
ATOM 2044 O O . LEU A 1 270 ? -32.485 19.588 -4.402 1 93.02 270 LEU A O 1
ATOM 2048 N N . ARG A 1 271 ? -30.493 20.537 -4.603 1 90.67 271 ARG A N 1
ATOM 2049 C CA . ARG A 1 271 ? -31.02 21.842 -4.988 1 90.67 271 ARG A CA 1
ATOM 2050 C C . ARG A 1 271 ? -31.721 21.773 -6.341 1 90.67 271 ARG A C 1
ATOM 2052 O O . ARG A 1 271 ? -32.72 22.46 -6.564 1 90.67 271 ARG A O 1
ATOM 2059 N N . ALA A 1 272 ? -31.116 20.987 -7.19 1 90.03 272 ALA A N 1
ATOM 2060 C CA . ALA A 1 272 ? -31.654 20.852 -8.541 1 90.03 272 ALA A CA 1
ATOM 2061 C C . ALA A 1 272 ? -32.984 20.104 -8.53 1 90.03 272 ALA A C 1
ATOM 2063 O O . ALA A 1 272 ? -33.928 20.493 -9.222 1 90.03 272 ALA A O 1
ATOM 2064 N N . ILE A 1 273 ? -33.03 19.011 -7.736 1 91.14 273 ILE A N 1
ATOM 2065 C CA . ILE A 1 273 ? -34.214 18.16 -7.784 1 91.14 273 ILE A CA 1
ATOM 2066 C C . ILE A 1 273 ? -35.346 18.805 -6.988 1 91.14 273 ILE A C 1
ATOM 2068 O O . ILE A 1 273 ? -36.523 18.61 -7.3 1 91.14 273 ILE A O 1
ATOM 2072 N N . CYS A 1 274 ? -35.07 19.416 -5.881 1 88.08 274 CYS A N 1
ATOM 2073 C CA . CYS A 1 274 ? -36.069 20.083 -5.053 1 88.08 274 CYS A CA 1
ATOM 2074 C C . CYS A 1 274 ? -35.753 21.567 -4.906 1 88.08 274 CYS A C 1
ATOM 2076 O O . CYS A 1 274 ? -35.3 22.008 -3.848 1 88.08 274 CYS A O 1
ATOM 2078 N N . PRO A 1 275 ? -36.037 22.327 -5.996 1 68.88 275 PRO A N 1
ATOM 2079 C CA . PRO A 1 275 ? -35.692 23.751 -5.954 1 68.88 275 PRO A CA 1
ATOM 2080 C C . PRO A 1 275 ? -36.578 24.544 -4.996 1 68.88 275 PRO A C 1
ATOM 2082 O O . PRO A 1 275 ? -36.187 25.619 -4.536 1 68.88 275 PRO A O 1
ATOM 2085 N N . THR A 1 276 ? -37.83 23.811 -4.654 1 66.3 276 THR A N 1
ATOM 2086 C CA . THR A 1 276 ? -38.804 24.561 -3.869 1 66.3 276 THR A CA 1
ATOM 2087 C C . THR A 1 276 ? -38.353 24.679 -2.416 1 66.3 276 THR A C 1
ATOM 2089 O O . THR A 1 276 ? -37.544 23.877 -1.945 1 66.3 276 THR A O 1
ATOM 2092 N N . GLY A 1 277 ? -38.488 25.736 -1.704 1 68.52 277 GLY A N 1
ATOM 2093 C CA . GLY A 1 277 ? -38.136 26.169 -0.361 1 68.52 277 GLY A CA 1
ATOM 2094 C C . GLY A 1 277 ? -38.801 25.345 0.725 1 68.52 277 GLY A C 1
ATOM 2095 O O . GLY A 1 277 ? -38.869 25.77 1.88 1 68.52 277 GLY A O 1
ATOM 2096 N N . ASN A 1 278 ? -39.468 24.087 0.39 1 84.79 278 ASN A N 1
ATOM 2097 C CA . ASN A 1 278 ? -40.067 23.273 1.442 1 84.79 278 ASN A CA 1
ATOM 2098 C C . ASN A 1 278 ? -39.015 22.461 2.191 1 84.79 278 ASN A C 1
ATOM 2100 O O . ASN A 1 278 ? -38.448 21.514 1.642 1 84.79 278 ASN A O 1
ATOM 2104 N N . LYS A 1 279 ? -38.785 22.769 3.376 1 90.68 279 LYS A N 1
ATOM 2105 C CA . LYS A 1 279 ? -37.732 22.19 4.206 1 90.68 279 LYS A CA 1
ATOM 2106 C C . LYS A 1 279 ? -37.94 20.69 4.392 1 90.68 279 LYS A C 1
ATOM 2108 O O . LYS A 1 279 ? -37.006 19.903 4.226 1 90.68 279 LYS A O 1
ATOM 2113 N N . VAL A 1 280 ? -39.152 20.249 4.618 1 93.25 280 VAL A N 1
ATOM 2114 C CA . VAL A 1 280 ? -39.449 18.856 4.937 1 93.25 280 VAL A CA 1
ATOM 2115 C C . VAL A 1 280 ? -39.228 17.985 3.703 1 93.25 280 VAL A C 1
ATOM 2117 O O . VAL A 1 280 ? -38.648 16.901 3.796 1 93.25 280 VAL A O 1
ATOM 2120 N N . LEU A 1 281 ? -39.712 18.475 2.551 1 92.93 281 LEU A N 1
ATOM 2121 C CA . LEU A 1 281 ? -39.533 17.725 1.313 1 92.93 281 LEU A CA 1
ATOM 2122 C C . LEU A 1 281 ? -38.053 17.589 0.969 1 92.93 281 LEU A C 1
ATOM 2124 O O . LEU A 1 281 ? -37.602 16.515 0.565 1 92.93 281 LEU A O 1
ATOM 2128 N N . LYS A 1 282 ? -37.31 18.674 1.128 1 93.41 282 LYS A N 1
ATOM 2129 C CA . LYS A 1 282 ? -35.871 18.657 0.879 1 93.41 282 LYS A CA 1
ATOM 2130 C C . LYS A 1 282 ? -35.172 17.63 1.765 1 93.41 282 LYS A C 1
ATOM 2132 O O . LYS A 1 282 ? -34.309 16.884 1.298 1 93.41 282 LYS A O 1
ATOM 2137 N N . GLN A 1 283 ? -35.598 17.592 2.974 1 94.61 283 GLN A N 1
ATOM 2138 C CA . GLN A 1 283 ? -35 16.652 3.916 1 94.61 283 GLN A CA 1
ATOM 2139 C C . GLN A 1 283 ? -35.38 15.214 3.575 1 94.61 283 GLN A C 1
ATOM 2141 O O . GLN A 1 283 ? -34.585 14.292 3.771 1 94.61 283 GLN A O 1
ATOM 2146 N N . GLN A 1 284 ? -36.543 15.055 2.995 1 94.95 284 GLN A N 1
ATOM 2147 C CA . GLN A 1 284 ? -36.952 13.714 2.591 1 94.95 284 GLN A CA 1
ATOM 2148 C C . GLN A 1 284 ? -36.099 13.203 1.434 1 94.95 284 GLN A C 1
ATOM 2150 O O . GLN A 1 284 ? -35.693 12.039 1.422 1 94.95 284 GLN A O 1
ATOM 2155 N N . TYR A 1 285 ? -35.886 14.091 0.44 1 94.41 285 TYR A N 1
ATOM 2156 C CA . TYR A 1 285 ? -34.994 13.723 -0.654 1 94.41 285 TYR A CA 1
ATOM 2157 C C . TYR A 1 285 ? -33.619 13.331 -0.128 1 94.41 285 TYR A C 1
ATOM 2159 O O . TYR A 1 285 ? -33.045 12.328 -0.559 1 94.41 285 TYR A O 1
ATOM 2167 N N . LEU A 1 286 ? -33.154 14.107 0.855 1 94.75 286 LEU A N 1
ATOM 2168 C CA . LEU A 1 286 ? -31.842 13.842 1.435 1 94.75 286 LEU A CA 1
ATOM 2169 C C . LEU A 1 286 ? -31.825 12.495 2.149 1 94.75 286 LEU A C 1
ATOM 2171 O O . LEU A 1 286 ? -30.823 11.777 2.105 1 94.75 286 LEU A O 1
ATOM 2175 N N . ASP A 1 287 ? -32.936 12.117 2.744 1 95.21 287 ASP A N 1
ATOM 2176 C CA . ASP A 1 287 ? -33.026 10.844 3.453 1 95.21 287 ASP A CA 1
ATOM 2177 C C . ASP A 1 287 ? -32.779 9.67 2.508 1 95.21 287 ASP A C 1
ATOM 2179 O O . ASP A 1 287 ? -32.152 8.68 2.89 1 95.21 287 ASP A O 1
ATOM 2183 N N . PHE A 1 288 ? -33.263 9.814 1.322 1 94.35 288 PHE A N 1
ATOM 2184 C CA . PHE A 1 288 ? -33.051 8.749 0.349 1 94.35 288 PHE A CA 1
ATOM 2185 C C . PHE A 1 288 ? -31.582 8.662 -0.048 1 94.35 288 PHE A C 1
ATOM 2187 O O . PHE A 1 288 ? -31.049 7.568 -0.24 1 94.35 288 PHE A O 1
ATOM 2194 N N . ASN A 1 289 ? -31.015 9.816 -0.105 1 93.77 289 ASN A N 1
ATOM 2195 C CA . ASN A 1 289 ? -29.613 9.88 -0.505 1 93.77 289 ASN A CA 1
ATOM 2196 C C . ASN A 1 289 ? -28.698 9.288 0.563 1 93.77 289 ASN A C 1
ATOM 2198 O O . ASN A 1 289 ? -27.669 8.689 0.243 1 93.77 289 ASN A O 1
ATOM 2202 N N . VAL A 1 290 ? -29.105 9.414 1.842 1 93.91 290 VAL A N 1
ATOM 2203 C CA . VAL A 1 290 ? -28.172 9.052 2.903 1 93.91 290 VAL A CA 1
ATOM 2204 C C . VAL A 1 290 ? -28.62 7.75 3.564 1 93.91 290 VAL A C 1
ATOM 2206 O O . VAL A 1 290 ? -27.904 7.191 4.398 1 93.91 290 VAL A O 1
ATOM 2209 N N . GLY A 1 291 ? -29.793 7.228 3.165 1 92.6 291 GLY A N 1
ATOM 2210 C CA . GLY A 1 291 ? -30.316 6.018 3.78 1 92.6 291 GLY A CA 1
ATOM 2211 C C . GLY A 1 291 ? -30.625 6.184 5.255 1 92.6 291 GLY A C 1
ATOM 2212 O O . GLY A 1 291 ? -30.274 5.326 6.069 1 92.6 291 GLY A O 1
ATOM 2213 N N . ARG A 1 292 ? -31.277 7.264 5.617 1 93.99 292 ARG A N 1
ATOM 2214 C CA . ARG A 1 292 ? -31.538 7.615 7.009 1 93.99 292 ARG A CA 1
ATOM 2215 C C . ARG A 1 292 ? -32.45 6.588 7.671 1 93.99 292 ARG A C 1
ATOM 2217 O O . ARG A 1 292 ? -33.483 6.215 7.111 1 93.99 292 ARG A O 1
ATOM 2224 N N . LYS A 1 293 ? -32.088 6.144 8.823 1 91.32 293 LYS A N 1
ATOM 2225 C CA . LYS A 1 293 ? -32.858 5.12 9.523 1 91.32 293 LYS A CA 1
ATOM 2226 C C . LYS A 1 293 ? -33.502 5.684 10.786 1 91.32 293 LYS A C 1
ATOM 2228 O O . LYS A 1 293 ? -34.425 5.083 11.34 1 91.32 293 LYS A O 1
ATOM 2233 N N . ARG A 1 294 ? -32.97 6.802 11.294 1 90.32 294 ARG A N 1
ATOM 2234 C CA . ARG A 1 294 ? -33.451 7.414 12.528 1 90.32 294 ARG A CA 1
ATOM 2235 C C . ARG A 1 294 ? -33.335 8.933 12.467 1 90.32 294 ARG A C 1
ATOM 2237 O O . ARG A 1 294 ? -32.382 9.466 11.894 1 90.32 294 ARG A O 1
ATOM 2244 N N . ARG A 1 295 ? -34.25 9.555 13.029 1 92.79 295 ARG A N 1
ATOM 2245 C CA . ARG A 1 295 ? -34.235 11.005 13.188 1 92.79 295 ARG A CA 1
ATOM 2246 C C . ARG A 1 295 ? -34.428 11.399 14.649 1 92.79 295 ARG A C 1
ATOM 2248 O O . ARG A 1 295 ? -35.078 10.679 15.41 1 92.79 295 ARG A O 1
ATOM 2255 N N . PHE A 1 296 ? -33.753 12.315 15.057 1 93.54 296 PHE A N 1
ATOM 2256 C CA . PHE A 1 296 ? -33.951 12.991 16.334 1 93.54 296 PHE A CA 1
ATOM 2257 C C . PHE A 1 296 ? -34.288 14.462 16.12 1 93.54 296 PHE A C 1
ATOM 2259 O O . PHE A 1 296 ? -33.391 15.305 16.043 1 93.54 296 PHE A O 1
ATOM 2266 N N . SER A 1 297 ? -35.529 14.76 16.155 1 95.5 297 SER A N 1
ATOM 2267 C CA . SER A 1 297 ? -36.031 16.041 15.668 1 95.5 297 SER A CA 1
ATOM 2268 C C . SER A 1 297 ? -36.353 16.983 16.823 1 95.5 297 SER A C 1
ATOM 2270 O O . SER A 1 297 ? -36.854 16.551 17.863 1 95.5 297 SER A O 1
ATOM 2272 N N . LEU A 1 298 ? -35.951 18.162 16.625 1 96 298 LEU A N 1
ATOM 2273 C CA . LEU A 1 298 ? -36.34 19.24 17.527 1 96 298 LEU A CA 1
ATOM 2274 C C . LEU A 1 298 ? -37.678 19.842 17.111 1 96 298 LEU A C 1
ATOM 2276 O O . LEU A 1 298 ? -37.886 20.149 15.935 1 96 298 LEU A O 1
ATOM 2280 N N . LEU A 1 299 ? -38.56 19.976 18.106 1 97.09 299 LEU A N 1
ATOM 2281 C CA . LEU A 1 299 ? -39.897 20.505 17.86 1 97.09 299 LEU A CA 1
ATOM 2282 C C . LEU A 1 299 ? -40.192 21.686 18.778 1 97.09 299 LEU A C 1
ATOM 2284 O O . LEU A 1 299 ? -39.621 21.79 19.866 1 97.09 299 LEU A O 1
ATOM 2288 N N . VAL A 1 300 ? -41.039 22.561 18.299 1 96.87 300 VAL A N 1
ATOM 2289 C CA . VAL A 1 300 ? -41.544 23.672 19.099 1 96.87 300 VAL A CA 1
ATOM 2290 C C . VAL A 1 300 ? -43.055 23.795 18.918 1 96.87 300 VAL A C 1
ATOM 2292 O O . VAL A 1 300 ? -43.63 23.184 18.014 1 96.87 300 VAL A O 1
ATOM 2295 N N . ALA A 1 301 ? -43.644 24.531 19.786 1 95.74 301 ALA A N 1
ATOM 2296 C CA . ALA A 1 301 ? -45.069 24.808 19.626 1 95.74 301 ALA A CA 1
ATOM 2297 C C . ALA A 1 301 ? -45.339 25.556 18.323 1 95.74 301 ALA A C 1
ATOM 2299 O O . ALA A 1 301 ? -44.576 26.445 17.941 1 95.74 301 ALA A O 1
ATOM 2300 N N . THR A 1 302 ? -46.385 25.213 17.659 1 94.8 302 THR A N 1
ATOM 2301 C CA . THR A 1 302 ? -46.706 25.752 16.343 1 94.8 302 THR A CA 1
ATOM 2302 C C . THR A 1 302 ? -46.812 27.274 16.393 1 94.8 302 THR A C 1
ATOM 2304 O O . THR A 1 302 ? -46.495 27.956 15.417 1 94.8 302 THR A O 1
ATOM 2307 N N . GLU A 1 303 ? -47.101 27.749 17.543 1 92.9 303 GLU A N 1
ATOM 2308 C CA . GLU A 1 303 ? -47.242 29.194 17.701 1 92.9 303 GLU A CA 1
ATOM 2309 C C . GLU A 1 303 ? -45.901 29.901 17.524 1 92.9 303 GLU A C 1
ATOM 2311 O O . GLU A 1 303 ? -45.858 31.087 17.19 1 92.9 303 GLU A O 1
ATOM 2316 N N . ARG A 1 304 ? -44.882 29.178 17.713 1 93.5 304 ARG A N 1
ATOM 2317 C CA . ARG A 1 304 ? -43.547 29.759 17.612 1 93.5 304 ARG A CA 1
ATOM 2318 C C . ARG A 1 304 ? -42.937 29.493 16.24 1 93.5 304 ARG A C 1
ATOM 2320 O O . ARG A 1 304 ? -41.8 29.888 15.973 1 93.5 304 ARG A O 1
ATOM 2327 N N . ALA A 1 305 ? -43.668 28.868 15.414 1 89.73 305 ALA A N 1
ATOM 2328 C CA . ALA A 1 305 ? -43.158 28.401 14.127 1 89.73 305 ALA A CA 1
ATOM 2329 C C . ALA A 1 305 ? -42.889 29.572 13.186 1 89.73 305 ALA A C 1
ATOM 2331 O O . ALA A 1 305 ? -42.121 29.444 12.23 1 89.73 305 ALA A O 1
ATOM 2332 N N . GLY A 1 306 ? -43.459 30.659 13.407 1 86.3 306 GLY A N 1
ATOM 2333 C CA . GLY A 1 306 ? -43.283 31.815 12.543 1 86.3 306 GLY A CA 1
ATOM 2334 C C . GLY A 1 306 ? -41.849 32.309 12.493 1 86.3 306 GLY A C 1
ATOM 2335 O O . GLY A 1 306 ? -41.446 32.964 11.53 1 86.3 306 GLY A O 1
ATOM 2336 N N . LYS A 1 307 ? -41.024 31.951 13.438 1 85.49 307 LYS A N 1
ATOM 2337 C CA . LYS A 1 307 ? -39.649 32.433 13.531 1 85.49 307 LYS A CA 1
ATOM 2338 C C . LYS A 1 307 ? -38.668 31.41 12.965 1 85.49 307 LYS A C 1
ATOM 2340 O O . LYS A 1 307 ? -37.458 31.648 12.943 1 85.49 307 LYS A O 1
ATOM 2345 N N . LEU A 1 308 ? -39.247 30.358 12.527 1 89.39 308 LEU A N 1
ATOM 2346 C CA . LEU A 1 308 ? -38.398 29.261 12.076 1 89.39 308 LEU A CA 1
ATOM 2347 C C . LEU A 1 308 ? -37.791 29.568 10.711 1 89.39 308 LEU A C 1
ATOM 2349 O O . LEU A 1 308 ? -38.485 30.049 9.813 1 89.39 308 LEU A O 1
ATOM 2353 N N . GLU A 1 309 ? -36.47 29.332 10.692 1 85.47 309 GLU A N 1
ATOM 2354 C CA . GLU A 1 309 ? -35.761 29.434 9.42 1 85.47 309 GLU A CA 1
ATOM 2355 C C . GLU A 1 309 ? -35.735 28.092 8.694 1 85.47 309 GLU A C 1
ATOM 2357 O O . GLU A 1 309 ? -35.716 27.036 9.33 1 85.47 309 GLU A O 1
ATOM 2362 N N . SER A 1 310 ? -35.803 28.169 7.431 1 83.85 310 SER A N 1
ATOM 2363 C CA . SER A 1 310 ? -35.805 26.955 6.621 1 83.85 310 SER A CA 1
ATOM 2364 C C . SER A 1 310 ? -34.434 26.287 6.622 1 83.85 310 SER A C 1
ATOM 2366 O O . SER A 1 310 ? -34.326 25.079 6.4 1 83.85 310 SER A O 1
ATOM 2368 N N . GLU A 1 311 ? -33.404 27.14 6.832 1 87.7 311 GLU A N 1
ATOM 2369 C CA . GLU A 1 311 ? -32.036 26.635 6.891 1 87.7 311 GLU A CA 1
ATOM 2370 C C . GLU A 1 311 ? -31.264 27.264 8.048 1 87.7 311 GLU A C 1
ATOM 2372 O O . GLU A 1 311 ? -31.722 28.238 8.649 1 87.7 311 GLU A O 1
ATOM 2377 N N . ILE A 1 312 ? -30.231 26.655 8.402 1 89.92 312 ILE A N 1
ATOM 2378 C CA . ILE A 1 312 ? -29.352 27.185 9.439 1 89.92 312 ILE A CA 1
ATOM 2379 C C . ILE A 1 312 ? -28.838 28.562 9.025 1 89.92 312 ILE A C 1
ATOM 2381 O O . ILE A 1 312 ? -28.345 28.738 7.908 1 89.92 312 ILE A O 1
ATOM 2385 N N . ASP A 1 313 ? -29.032 29.542 9.92 1 90.11 313 ASP A N 1
ATOM 2386 C CA . ASP A 1 313 ? -28.536 30.895 9.687 1 90.11 313 ASP A CA 1
ATOM 2387 C C . ASP A 1 313 ? -27.078 31.027 10.12 1 90.11 313 ASP A C 1
ATOM 2389 O O . ASP A 1 313 ? -26.784 31.107 11.315 1 90.11 313 ASP A O 1
ATOM 2393 N N . ILE A 1 314 ? -26.243 31.183 9.193 1 91.57 314 ILE A N 1
ATOM 2394 C CA . ILE A 1 314 ? -24.8 31.192 9.41 1 91.57 314 ILE A CA 1
ATOM 2395 C C . ILE A 1 314 ? -24.409 32.421 10.228 1 91.57 314 ILE A C 1
ATOM 2397 O O . ILE A 1 314 ? -23.422 32.394 10.966 1 91.57 314 ILE A O 1
ATOM 2401 N N . SER A 1 315 ? -25.142 33.484 10.159 1 92.9 315 SER A N 1
ATOM 2402 C CA . SER A 1 315 ? -24.825 34.702 10.898 1 92.9 315 SER A CA 1
ATOM 2403 C C . SER A 1 315 ? -24.952 34.485 12.402 1 92.9 315 SER A C 1
ATOM 2405 O O . SER A 1 315 ? -24.34 35.206 13.193 1 92.9 315 SER A O 1
ATOM 2407 N N . ARG A 1 316 ? -25.695 33.501 12.79 1 94.24 316 ARG A N 1
ATOM 2408 C CA . ARG A 1 316 ? -25.942 33.249 14.206 1 94.24 316 ARG A CA 1
ATOM 2409 C C . ARG A 1 316 ? -24.763 32.523 14.847 1 94.24 316 ARG A C 1
ATOM 2411 O O . ARG A 1 316 ? -24.705 32.382 16.07 1 94.24 316 ARG A O 1
ATOM 2418 N N . LEU A 1 317 ? -23.859 32.134 14.043 1 95.16 317 LEU A N 1
ATOM 2419 C CA . LEU A 1 317 ? -22.659 31.49 14.566 1 95.16 317 LEU A CA 1
ATOM 2420 C C . LEU A 1 317 ? -21.836 32.468 15.398 1 95.16 317 LEU A C 1
ATOM 2422 O O . LEU A 1 317 ? -21.036 32.053 16.239 1 95.16 317 LEU A O 1
ATOM 2426 N N . ASP A 1 318 ? -22.09 33.77 15.256 1 93.81 318 ASP A N 1
ATOM 2427 C CA . ASP A 1 318 ? -21.318 34.812 15.926 1 93.81 318 ASP A CA 1
ATOM 2428 C C . ASP A 1 318 ? -21.592 34.819 17.428 1 93.81 318 ASP A C 1
ATOM 2430 O O . ASP A 1 318 ? -20.784 35.324 18.21 1 93.81 318 ASP A O 1
ATOM 2434 N N . LYS A 1 319 ? -22.721 34.225 17.721 1 93.95 319 LYS A N 1
ATOM 2435 C CA . LYS A 1 319 ? -23.1 34.277 19.13 1 93.95 319 LYS A CA 1
ATOM 2436 C C . LYS A 1 319 ? -22.737 32.978 19.845 1 93.95 319 LYS A C 1
ATOM 2438 O O . LYS A 1 319 ? -22.927 32.857 21.057 1 93.95 319 LYS A O 1
ATOM 2443 N N . LEU A 1 320 ? -22.171 32.158 19.144 1 95.87 320 LEU A N 1
ATOM 2444 C CA . LEU A 1 320 ? -21.821 30.873 19.739 1 95.87 320 LEU A CA 1
ATOM 2445 C C . LEU A 1 320 ? -20.374 30.874 20.222 1 95.87 320 LEU A C 1
ATOM 2447 O O . LEU A 1 320 ? -19.548 31.638 19.718 1 95.87 320 LEU A O 1
ATOM 2451 N N . SER A 1 321 ? -20.104 30.146 21.257 1 95.82 321 SER A N 1
ATOM 2452 C CA . SER A 1 321 ? -18.762 29.799 21.713 1 95.82 321 SER A CA 1
ATOM 2453 C C . SER A 1 321 ? -18.409 28.361 21.348 1 95.82 321 SER A C 1
ATOM 2455 O O . SER A 1 321 ? -19.267 27.476 21.388 1 95.82 321 SER A O 1
ATOM 2457 N N . TRP A 1 322 ? -17.231 28.176 20.953 1 96.37 322 TRP A N 1
ATOM 2458 C CA . TRP A 1 322 ? -16.819 26.907 20.363 1 96.37 322 TRP A CA 1
ATOM 2459 C C . TRP A 1 322 ? -15.749 26.232 21.215 1 96.37 322 TRP A C 1
ATOM 2461 O O . TRP A 1 322 ? -14.941 26.907 21.857 1 96.37 322 TRP A O 1
ATOM 2471 N N . ALA A 1 323 ? -15.743 24.955 21.249 1 96.02 323 ALA A N 1
ATOM 2472 C CA . ALA A 1 323 ? -14.749 24.174 21.981 1 96.02 323 ALA A CA 1
ATOM 2473 C C . ALA A 1 323 ? -14.432 22.87 21.254 1 96.02 323 ALA A C 1
ATOM 2475 O O . ALA A 1 323 ? -15.251 22.37 20.479 1 96.02 323 ALA A O 1
ATOM 2476 N N . GLY A 1 324 ? -13.29 22.381 21.435 1 94.61 324 GLY A N 1
ATOM 2477 C CA . GLY A 1 324 ? -12.894 21.096 20.88 1 94.61 324 GLY A CA 1
ATOM 2478 C C . GLY A 1 324 ? -11.472 20.706 21.235 1 94.61 324 GLY A C 1
ATOM 2479 O O . GLY A 1 324 ? -10.607 21.57 21.399 1 94.61 324 GLY A O 1
ATOM 2480 N N . SER A 1 325 ? -11.161 19.493 21.355 1 92.96 325 SER A N 1
ATOM 2481 C CA . SER A 1 325 ? -9.823 18.982 21.635 1 92.96 325 SER A CA 1
ATOM 2482 C C . SER A 1 325 ? -9.077 18.65 20.347 1 92.96 325 SER A C 1
ATOM 2484 O O . SER A 1 325 ? -9.288 17.588 19.758 1 92.96 325 SER A O 1
ATOM 2486 N N . PHE A 1 326 ? -8.219 19.555 19.876 1 92.88 326 PHE A N 1
ATOM 2487 C CA . PHE A 1 326 ? -7.48 19.354 18.635 1 92.88 326 PHE A CA 1
ATOM 2488 C C . PHE A 1 326 ? -5.985 19.551 18.858 1 92.88 326 PHE A C 1
ATOM 2490 O O . PHE A 1 326 ? -5.568 20.536 19.471 1 92.88 326 PHE A O 1
ATOM 2497 N N . ARG A 1 327 ? -5.14 18.641 18.403 1 88.17 327 ARG A N 1
ATOM 2498 C CA . ARG A 1 327 ? -3.684 18.738 18.429 1 88.17 327 ARG A CA 1
ATOM 2499 C C . ARG A 1 327 ? -3.099 18.58 17.029 1 88.17 327 ARG A C 1
ATOM 2501 O O . ARG A 1 327 ? -3.352 17.58 16.354 1 88.17 327 ARG A O 1
ATOM 2508 N N . ARG A 1 328 ? -2.327 19.527 16.646 1 88.16 328 ARG A N 1
ATOM 2509 C CA . ARG A 1 328 ? -1.722 19.518 15.318 1 88.16 328 ARG A CA 1
ATOM 2510 C C . ARG A 1 328 ? -0.756 18.347 15.164 1 88.16 328 ARG A C 1
ATOM 2512 O O . ARG A 1 328 ? 0.054 18.083 16.055 1 88.16 328 ARG A O 1
ATOM 2519 N N . VAL A 1 329 ? -0.868 17.596 14.033 1 79.3 329 VAL A N 1
ATOM 2520 C CA . VAL A 1 329 ? 0.092 16.546 13.712 1 79.3 329 VAL A CA 1
ATOM 2521 C C . VAL A 1 329 ? 1.361 17.166 13.13 1 79.3 329 VAL A C 1
ATOM 2523 O O . VAL A 1 329 ? 1.301 17.911 12.149 1 79.3 329 VAL A O 1
ATOM 2526 N N . MET A 1 330 ? 2.495 17.045 13.691 1 78.16 330 MET A N 1
ATOM 2527 C CA . MET A 1 330 ? 3.768 17.618 13.263 1 78.16 330 MET A CA 1
ATOM 2528 C C . MET A 1 330 ? 4.516 16.657 12.345 1 78.16 330 MET A C 1
ATOM 2530 O O . MET A 1 330 ? 4.494 15.444 12.559 1 78.16 330 MET A O 1
ATOM 2534 N N . LEU A 1 331 ? 4.984 17.043 11.143 1 57.98 331 LEU A N 1
ATOM 2535 C CA . LEU A 1 331 ? 5.85 16.29 10.243 1 57.98 331 LEU A CA 1
ATOM 2536 C C . LEU A 1 331 ? 7.306 16.376 10.69 1 57.98 331 LEU A C 1
ATOM 2538 O O . LEU A 1 331 ? 7.631 17.116 11.621 1 57.98 331 LEU A O 1
ATOM 2542 N N . ASN A 1 332 ? 8.219 15.629 9.902 1 54.49 332 ASN A N 1
ATOM 2543 C CA . ASN A 1 332 ? 9.645 15.74 10.19 1 54.49 332 ASN A CA 1
ATOM 2544 C C . ASN A 1 332 ? 10.174 17.136 9.875 1 54.49 332 ASN A C 1
ATOM 2546 O O . ASN A 1 332 ? 9.57 17.872 9.092 1 54.49 332 ASN A O 1
ATOM 2550 N N . LYS A 1 333 ? 11.132 17.756 10.443 1 56.08 333 LYS A N 1
ATOM 2551 C CA . LYS A 1 333 ? 11.919 18.966 10.223 1 56.08 333 LYS A CA 1
ATOM 2552 C C . LYS A 1 333 ? 11.134 20.212 10.623 1 56.08 333 LYS A C 1
ATOM 2554 O O . LYS A 1 333 ? 11.338 21.289 10.059 1 56.08 333 LYS A O 1
ATOM 2559 N N . GLY A 1 334 ? 10.055 20.116 11.555 1 62.79 334 GLY A N 1
ATOM 2560 C CA . GLY A 1 334 ? 9.388 21.293 12.089 1 62.79 334 GLY A CA 1
ATOM 2561 C C . GLY A 1 334 ? 8.253 21.785 11.21 1 62.79 334 GLY A C 1
ATOM 2562 O O . GLY A 1 334 ? 7.826 22.936 11.326 1 62.79 334 GLY A O 1
ATOM 2563 N N . LEU A 1 335 ? 7.885 20.963 10.277 1 72.29 335 LEU A N 1
ATOM 2564 C CA . LEU A 1 335 ? 6.751 21.284 9.417 1 72.29 335 LEU A CA 1
ATOM 2565 C C . LEU A 1 335 ? 5.461 20.694 9.976 1 72.29 335 LEU A C 1
ATOM 2567 O O . LEU A 1 335 ? 5.494 19.706 10.714 1 72.29 335 LEU A O 1
ATOM 2571 N N . ALA A 1 336 ? 4.504 21.438 9.93 1 77.62 336 ALA A N 1
ATOM 2572 C CA . ALA A 1 336 ? 3.206 20.967 10.407 1 77.62 336 ALA A CA 1
ATOM 2573 C C . ALA A 1 336 ? 2.37 20.406 9.261 1 77.62 336 ALA A C 1
ATOM 2575 O O . ALA A 1 336 ? 2.383 20.946 8.152 1 77.62 336 ALA A O 1
ATOM 2576 N N . SER A 1 337 ? 1.769 19.263 9.667 1 76.2 337 SER A N 1
ATOM 2577 C CA . SER A 1 337 ? 0.845 18.671 8.705 1 76.2 337 SER A CA 1
ATOM 2578 C C . SER A 1 337 ? -0.451 19.471 8.619 1 76.2 337 SER A C 1
ATOM 2580 O O . SER A 1 337 ? -0.684 20.373 9.426 1 76.2 337 SER A O 1
ATOM 2582 N N . ASN A 1 338 ? -1.105 19.313 7.676 1 85.67 338 ASN A N 1
ATOM 2583 C CA . ASN A 1 338 ? -2.443 19.88 7.546 1 85.67 338 ASN A CA 1
ATOM 2584 C C . ASN A 1 338 ? -3.472 19.071 8.33 1 85.67 338 ASN A C 1
ATOM 2586 O O . ASN A 1 338 ? -4.675 19.184 8.084 1 85.67 338 ASN A O 1
ATOM 2590 N N . ALA A 1 339 ? -2.982 18.195 9.345 1 85.88 339 ALA A N 1
ATOM 2591 C CA . ALA A 1 339 ? -3.867 17.292 10.075 1 85.88 339 ALA A CA 1
ATOM 2592 C C . ALA A 1 339 ? -3.803 17.557 11.577 1 85.88 339 ALA A C 1
ATOM 2594 O O . ALA A 1 339 ? -2.785 18.028 12.088 1 85.88 339 ALA A O 1
ATOM 2595 N N . HIS A 1 340 ? -4.889 17.405 12.361 1 91.28 340 HIS A N 1
ATOM 2596 C CA . HIS A 1 340 ? -5.028 17.425 13.813 1 91.28 340 HIS A CA 1
ATOM 2597 C C . HIS A 1 340 ? -5.536 16.086 14.336 1 91.28 340 HIS A C 1
ATOM 2599 O O . HIS A 1 340 ? -6.221 15.353 13.619 1 91.28 340 HIS A O 1
ATOM 2605 N N . VAL A 1 341 ? -5.295 15.69 15.615 1 86.96 341 VAL A N 1
ATOM 2606 C CA . VAL A 1 341 ? -5.814 14.505 16.291 1 86.96 341 VAL A CA 1
ATOM 2607 C C . VAL A 1 341 ? -6.692 14.925 17.468 1 86.96 341 VAL A C 1
ATOM 2609 O O . VAL A 1 341 ? -6.341 15.839 18.218 1 86.96 341 VAL A O 1
ATOM 2612 N N . THR A 1 342 ? -7.901 14.372 17.532 1 88.35 342 THR A N 1
ATOM 2613 C CA . THR A 1 342 ? -8.833 14.656 18.618 1 88.35 342 THR A CA 1
ATOM 2614 C C . THR A 1 342 ? -8.523 13.794 19.838 1 88.35 342 THR A C 1
ATOM 2616 O O . THR A 1 342 ? -7.607 12.969 19.804 1 88.35 342 THR A O 1
ATOM 2619 N N . ASN A 1 343 ? -9.221 14.042 20.902 1 85.14 343 ASN A N 1
ATOM 2620 C CA . ASN A 1 343 ? -9.037 13.282 22.134 1 85.14 343 ASN A CA 1
ATOM 2621 C C . ASN A 1 343 ? -9.465 11.827 21.964 1 85.14 343 ASN A C 1
ATOM 2623 O O . ASN A 1 343 ? -9.085 10.966 22.76 1 85.14 343 ASN A O 1
ATOM 2627 N N . ALA A 1 344 ? -10.317 11.561 20.991 1 75.03 344 ALA A N 1
ATOM 2628 C CA . ALA A 1 344 ? -10.748 10.194 20.713 1 75.03 344 ALA A CA 1
ATOM 2629 C C . ALA A 1 344 ? -9.792 9.503 19.745 1 75.03 344 ALA A C 1
ATOM 2631 O O . ALA A 1 344 ? -10.043 8.375 19.314 1 75.03 344 ALA A O 1
ATOM 2632 N N . GLY A 1 345 ? -8.667 10.249 19.387 1 73.78 345 GLY A N 1
ATOM 2633 C CA . GLY A 1 345 ? -7.681 9.676 18.485 1 73.78 345 GLY A CA 1
ATOM 2634 C C . GLY A 1 345 ? -8.081 9.77 17.025 1 73.78 345 GLY A C 1
ATOM 2635 O O . GLY A 1 345 ? -7.449 9.158 16.161 1 73.78 345 GLY A O 1
ATOM 2636 N N . ILE A 1 346 ? -9.089 10.582 16.656 1 77.17 346 ILE A N 1
ATOM 2637 C CA . ILE A 1 346 ? -9.552 10.769 15.285 1 77.17 346 ILE A CA 1
ATOM 2638 C C . ILE A 1 346 ? -8.719 11.851 14.603 1 77.17 346 ILE A C 1
ATOM 2640 O O . ILE A 1 346 ? -8.537 12.942 15.15 1 77.17 346 ILE A O 1
ATOM 2644 N N . GLN A 1 347 ? -8.062 11.578 13.452 1 79.68 347 GLN A N 1
ATOM 2645 C CA . GLN A 1 347 ? -7.277 12.557 12.708 1 79.68 347 GLN A CA 1
ATOM 2646 C C . GLN A 1 347 ? -8.161 13.37 11.766 1 79.68 347 GLN A C 1
ATOM 2648 O O . GLN A 1 347 ? -8.992 12.81 11.049 1 79.68 347 GLN A O 1
ATOM 2653 N N . ILE A 1 348 ? -8.125 14.652 11.814 1 85.49 348 ILE A N 1
ATOM 2654 C CA . ILE A 1 348 ? -8.819 15.601 10.952 1 85.49 348 ILE A CA 1
ATOM 2655 C C . ILE A 1 348 ? -7.806 16.364 10.102 1 85.49 348 ILE A C 1
ATOM 2657 O O . ILE A 1 348 ? -6.85 16.937 10.63 1 85.49 348 ILE A O 1
ATOM 2661 N N . SER A 1 349 ? -7.824 16.314 8.779 1 83.33 349 SER A N 1
ATOM 2662 C CA . SER A 1 349 ? -6.902 17.027 7.902 1 83.33 349 SER A CA 1
ATOM 2663 C C . SER A 1 349 ? -7.635 18.058 7.049 1 83.33 349 SER A C 1
ATOM 2665 O O . SER A 1 349 ? -8.769 17.826 6.624 1 83.33 349 SER A O 1
ATOM 2667 N N . THR A 1 350 ? -7.157 19.3 6.866 1 87.38 350 THR A N 1
ATOM 2668 C CA . THR A 1 350 ? -7.686 20.341 5.991 1 87.38 350 THR A CA 1
ATOM 2669 C C . THR A 1 350 ? -6.555 21.172 5.394 1 87.38 350 THR A C 1
ATOM 2671 O O . THR A 1 350 ? -5.56 21.451 6.066 1 87.38 350 THR A O 1
ATOM 2674 N N . ASP A 1 351 ? -6.603 21.542 4.11 1 78.33 351 ASP A N 1
ATOM 2675 C CA . ASP A 1 351 ? -5.612 22.392 3.458 1 78.33 351 ASP A CA 1
ATOM 2676 C C . ASP A 1 351 ? -5.956 23.869 3.632 1 78.33 351 ASP A C 1
ATOM 2678 O O . ASP A 1 351 ? -5.19 24.743 3.22 1 78.33 351 ASP A O 1
ATOM 2682 N N . HIS A 1 352 ? -7.155 24.133 4.275 1 88.21 352 HIS A N 1
ATOM 2683 C CA . HIS A 1 352 ? -7.552 25.513 4.532 1 88.21 352 HIS A CA 1
ATOM 2684 C C . HIS A 1 352 ? -6.84 26.072 5.759 1 88.21 352 HIS A C 1
ATOM 2686 O O . HIS A 1 352 ? -7.146 25.686 6.889 1 88.21 352 HIS A O 1
ATOM 2692 N N . GLU A 1 353 ? -6.022 26.994 5.521 1 87.17 353 GLU A N 1
ATOM 2693 C CA . GLU A 1 353 ? -5.112 27.501 6.544 1 87.17 353 GLU A CA 1
ATOM 2694 C C . GLU A 1 353 ? -5.881 28.08 7.729 1 87.17 353 GLU A C 1
ATOM 2696 O O . GLU A 1 353 ? -5.524 27.84 8.884 1 87.17 353 GLU A O 1
ATOM 2701 N N . LEU A 1 354 ? -6.938 28.851 7.475 1 91.71 354 LEU A N 1
ATOM 2702 C CA . LEU A 1 354 ? -7.693 29.491 8.547 1 91.71 354 LEU A CA 1
ATOM 2703 C C . LEU A 1 354 ? -8.37 28.449 9.431 1 91.71 354 LEU A C 1
ATOM 2705 O O . LEU A 1 354 ? -8.384 28.584 10.657 1 91.71 354 LEU A O 1
ATOM 2709 N N . THR A 1 355 ? -8.965 27.439 8.844 1 93.93 355 THR A N 1
ATOM 2710 C CA . THR A 1 355 ? -9.592 26.373 9.618 1 93.93 355 THR A CA 1
ATOM 2711 C C . THR A 1 355 ? -8.563 25.663 10.493 1 93.93 355 THR A C 1
ATOM 2713 O O . THR A 1 355 ? -8.858 25.293 11.631 1 93.93 355 THR A O 1
ATOM 2716 N N . GLN A 1 356 ? -7.381 25.461 9.949 1 92.82 356 GLN A N 1
ATOM 2717 C CA . GLN A 1 356 ? -6.309 24.89 10.756 1 92.82 356 GLN A CA 1
ATOM 2718 C C . GLN A 1 356 ? -6.024 25.753 11.982 1 92.82 356 GLN A C 1
ATOM 2720 O O . GLN A 1 356 ? -5.865 25.235 13.089 1 92.82 356 GLN A O 1
ATOM 2725 N N . GLN A 1 357 ? -6.002 27.092 11.769 1 93.94 357 GLN A N 1
ATOM 2726 C CA . GLN A 1 357 ? -5.728 28.006 12.873 1 93.94 357 GLN A CA 1
ATOM 2727 C C . GLN A 1 357 ? -6.844 27.962 13.913 1 93.94 357 GLN A C 1
ATOM 2729 O O . GLN A 1 357 ? -6.583 28.037 15.116 1 93.94 357 GLN A O 1
ATOM 2734 N N . ILE A 1 358 ? -8.043 27.815 13.391 1 95.52 358 ILE A N 1
ATOM 2735 C CA . ILE A 1 358 ? -9.169 27.737 14.315 1 95.52 358 ILE A CA 1
ATOM 2736 C C . ILE A 1 358 ? -9.038 26.489 15.185 1 95.52 358 ILE A C 1
ATOM 2738 O O . ILE A 1 358 ? -9.192 26.557 16.406 1 95.52 358 ILE A O 1
ATOM 2742 N N . LEU A 1 359 ? -8.744 25.374 14.565 1 95.16 359 LEU A N 1
ATOM 2743 C CA . LEU A 1 359 ? -8.576 24.126 15.302 1 95.16 359 LEU A CA 1
ATOM 2744 C C . LEU A 1 359 ? -7.419 24.23 16.29 1 95.16 359 LEU A C 1
ATOM 2746 O O . LEU A 1 359 ? -7.493 23.692 17.397 1 95.16 359 LEU A O 1
ATOM 2750 N N . ASP A 1 360 ? -6.357 24.942 15.885 1 94.43 360 ASP A N 1
ATOM 2751 C CA . ASP A 1 360 ? -5.254 25.185 16.809 1 94.43 360 ASP A CA 1
ATOM 2752 C C . ASP A 1 360 ? -5.724 25.971 18.031 1 94.43 360 ASP A C 1
ATOM 2754 O O . ASP A 1 360 ? -5.388 25.625 19.165 1 94.43 360 ASP A O 1
ATOM 2758 N N . VAL A 1 361 ? -6.522 27.017 17.788 1 95.94 361 VAL A N 1
ATOM 2759 C CA . VAL A 1 361 ? -6.987 27.886 18.864 1 95.94 361 VAL A CA 1
ATOM 2760 C C . VAL A 1 361 ? -7.903 27.103 19.802 1 95.94 361 VAL A C 1
ATOM 2762 O O . VAL A 1 361 ? -7.793 27.217 21.025 1 95.94 361 VAL A O 1
ATOM 2765 N N . LEU A 1 362 ? -8.784 26.323 19.207 1 96.18 362 LEU A N 1
ATOM 2766 C CA . LEU A 1 362 ? -9.675 25.508 20.027 1 96.18 362 LEU A CA 1
ATOM 2767 C C . LEU A 1 362 ? -8.88 24.521 20.876 1 96.18 362 LEU A C 1
ATOM 2769 O O . LEU A 1 362 ? -9.185 24.323 22.054 1 96.18 362 LEU A O 1
ATOM 2773 N N . GLY A 1 363 ? -7.9 23.957 20.283 1 94.92 363 GLY A N 1
ATOM 2774 C CA . GLY A 1 363 ? -7.046 23.039 21.02 1 94.92 363 GLY A CA 1
ATOM 2775 C C . GLY A 1 363 ? -6.286 23.708 22.15 1 94.92 363 GLY A C 1
ATOM 2776 O O . GLY A 1 363 ? -6.144 23.137 23.233 1 94.92 363 GLY A O 1
ATOM 2777 N N . ASN A 1 364 ? -5.838 24.92 21.923 1 94.12 364 ASN A N 1
ATOM 2778 C CA . ASN A 1 364 ? -5.079 25.658 22.927 1 94.12 364 ASN A CA 1
ATOM 2779 C C . ASN A 1 364 ? -5.956 26.058 24.111 1 94.12 364 ASN A C 1
ATOM 2781 O O . ASN A 1 364 ? -5.477 26.147 25.242 1 94.12 364 ASN A O 1
ATOM 2785 N N . ALA A 1 365 ? -7.213 26.227 23.816 1 95.53 365 ALA A N 1
ATOM 2786 C CA . ALA A 1 365 ? -8.128 26.698 24.852 1 95.53 365 ALA A CA 1
ATOM 2787 C C . ALA A 1 365 ? -8.793 25.527 25.57 1 95.53 365 ALA A C 1
ATOM 2789 O O . ALA A 1 365 ? -9.36 25.696 26.653 1 95.53 365 ALA A O 1
ATOM 2790 N N . TRP A 1 366 ? -8.849 24.368 25.052 1 95.34 366 TRP A N 1
ATOM 2791 C CA . TRP A 1 366 ? -9.544 23.2 25.583 1 95.34 366 TRP A CA 1
ATOM 2792 C C . TRP A 1 366 ? -9.148 22.943 27.033 1 95.34 366 TRP A C 1
ATOM 2794 O O . TRP A 1 366 ? -7.968 23.023 27.384 1 95.34 366 TRP A O 1
ATOM 2804 N N . PRO A 1 367 ? -10.239 22.74 27.873 1 94.95 367 PRO A N 1
ATOM 2805 C CA . PRO A 1 367 ? -11.622 22.357 27.582 1 94.95 367 PRO A CA 1
ATOM 2806 C C . PRO A 1 367 ? -12.573 23.552 27.556 1 94.95 367 PRO A C 1
ATOM 2808 O O . PRO A 1 367 ? -13.782 23.38 27.385 1 94.95 367 PRO A O 1
ATOM 2811 N N . ALA A 1 368 ? -12.072 24.723 27.693 1 95.33 368 ALA A N 1
ATOM 2812 C CA . ALA A 1 368 ? -12.892 25.931 27.682 1 95.33 368 ALA A CA 1
ATOM 2813 C C . ALA A 1 368 ? -13.343 26.275 26.265 1 95.33 368 ALA A C 1
ATOM 2815 O O . ALA A 1 368 ? -12.742 25.82 25.288 1 95.33 368 ALA A O 1
ATOM 2816 N N . SER A 1 369 ? -14.476 27.026 26.151 1 95.64 369 SER A N 1
ATOM 2817 C CA . SER A 1 369 ? -14.952 27.496 24.854 1 95.64 369 SER A CA 1
ATOM 2818 C C . SER A 1 369 ? -14.383 28.871 24.521 1 95.64 369 SER A C 1
ATOM 2820 O O . SER A 1 369 ? -13.961 29.607 25.415 1 95.64 369 SER A O 1
ATOM 2822 N N . VAL A 1 370 ? -14.238 29.125 23.267 1 95.58 370 VAL A N 1
ATOM 2823 C CA . VAL A 1 370 ? -13.745 30.402 22.763 1 95.58 370 VAL A CA 1
ATOM 2824 C C . VAL A 1 370 ? -14.838 31.094 21.951 1 95.58 370 VAL A C 1
ATOM 2826 O O . VAL A 1 370 ? -15.545 30.449 21.173 1 95.58 370 VAL A O 1
ATOM 2829 N N . SER A 1 371 ? -14.979 32.344 22.16 1 95.46 371 SER A N 1
ATOM 2830 C CA . SER A 1 371 ? -16.023 33.105 21.482 1 95.46 371 SER A CA 1
ATOM 2831 C C . SER A 1 371 ? -15.629 33.427 20.045 1 95.46 371 SER A C 1
ATOM 2833 O O . SER A 1 371 ? -14.467 33.269 19.664 1 95.46 371 SER A O 1
ATOM 2835 N N . PHE A 1 372 ? -16.576 33.872 19.229 1 95.52 372 PHE A N 1
ATOM 2836 C CA . PHE A 1 372 ? -16.352 34.297 17.852 1 95.52 372 PHE A CA 1
ATOM 2837 C C . PHE A 1 372 ? -15.35 35.443 17.795 1 95.52 372 PHE A C 1
ATOM 2839 O O . PHE A 1 372 ? -14.455 35.451 16.948 1 95.52 372 PHE A O 1
ATOM 2846 N N . LYS A 1 373 ? -15.371 36.296 18.72 1 94.05 373 LYS A N 1
ATOM 2847 C CA . LYS A 1 373 ? -14.454 37.431 18.77 1 94.05 373 LYS A CA 1
ATOM 2848 C C . LYS A 1 373 ? -13.033 36.975 19.092 1 94.05 373 LYS A C 1
ATOM 2850 O O . LYS A 1 373 ? -12.067 37.498 18.533 1 94.05 373 LYS A O 1
ATOM 2855 N N . GLN A 1 374 ? -12.95 36.103 19.95 1 94.53 374 GLN A N 1
ATOM 2856 C CA . GLN A 1 374 ? -11.639 35.564 20.296 1 94.53 374 GLN A CA 1
ATOM 2857 C C . GLN A 1 374 ? -11.019 34.823 19.116 1 94.53 374 GLN A C 1
ATOM 2859 O O . GLN A 1 374 ? -9.805 34.878 18.909 1 94.53 374 GLN A O 1
ATOM 2864 N N . LEU A 1 375 ? -11.824 34.138 18.393 1 95.32 375 LEU A N 1
ATOM 2865 C CA . LEU A 1 375 ? -11.336 33.463 17.195 1 95.32 375 LEU A CA 1
ATOM 2866 C C . LEU A 1 375 ? -10.844 34.473 16.164 1 95.32 375 LEU A C 1
ATOM 2868 O O . LEU A 1 375 ? -9.816 34.258 15.519 1 95.32 375 LEU A O 1
ATOM 2872 N N . ILE A 1 376 ? -11.574 35.576 16.013 1 94.49 376 ILE A N 1
ATOM 2873 C CA . ILE A 1 376 ? -11.169 36.626 15.085 1 94.49 376 ILE A CA 1
ATOM 2874 C C . ILE A 1 376 ? -9.782 37.142 15.464 1 94.49 376 ILE A C 1
ATOM 2876 O O . ILE A 1 376 ? -8.895 37.236 14.613 1 94.49 376 ILE A O 1
ATOM 2880 N N . PHE A 1 377 ? -9.534 37.365 16.692 1 94.37 377 PHE A N 1
ATOM 2881 C CA . PHE A 1 377 ? -8.265 37.908 17.162 1 94.37 377 PHE A CA 1
ATOM 2882 C C . PHE A 1 377 ? -7.13 36.92 16.921 1 94.37 377 PHE A C 1
ATOM 2884 O O . PHE A 1 377 ? -6.085 37.287 16.379 1 94.37 377 PHE A O 1
ATOM 2891 N N . ASN A 1 378 ? -7.331 35.673 17.296 1 94.69 378 ASN A N 1
ATOM 2892 C CA . ASN A 1 378 ? -6.254 34.691 17.36 1 94.69 378 ASN A CA 1
ATOM 2893 C C . ASN A 1 378 ? -5.919 34.136 15.979 1 94.69 378 ASN A C 1
ATOM 2895 O O . ASN A 1 378 ? -4.873 33.51 15.793 1 94.69 378 ASN A O 1
ATOM 2899 N N . THR A 1 379 ? -6.753 34.376 15.015 1 94.05 379 THR A N 1
ATOM 2900 C CA . THR A 1 379 ? -6.503 33.766 13.714 1 94.05 379 THR A CA 1
ATOM 2901 C C . THR A 1 379 ? -6.168 34.83 12.673 1 94.05 379 THR A C 1
ATOM 2903 O O . THR A 1 379 ? -5.898 34.509 11.514 1 94.05 379 THR A O 1
ATOM 2906 N N . HIS A 1 380 ? -6.182 36.049 13.081 1 92.07 380 HIS A N 1
ATOM 2907 C CA . HIS A 1 380 ? -5.915 37.13 12.138 1 92.07 380 HIS A CA 1
ATOM 2908 C C . HIS A 1 380 ? -4.453 37.136 11.707 1 92.07 380 HIS A C 1
ATOM 2910 O O . HIS A 1 380 ? -3.558 36.917 12.527 1 92.07 380 HIS A O 1
ATOM 2916 N N . PHE A 1 381 ? -4.166 37.313 10.438 1 88.95 381 PHE A N 1
ATOM 2917 C CA . PHE A 1 381 ? -2.819 37.491 9.907 1 88.95 381 PHE A CA 1
ATOM 2918 C C . PHE A 1 381 ? -2.389 38.95 10 1 88.95 381 PHE A C 1
ATOM 2920 O O . PHE A 1 381 ? -2.952 39.813 9.323 1 88.95 381 PHE A O 1
ATOM 2927 N N . PRO A 1 382 ? -1.407 39.195 10.798 1 87.79 382 PRO A N 1
ATOM 2928 C CA . PRO A 1 382 ? -1.061 40.588 11.09 1 87.79 382 PRO A CA 1
ATOM 2929 C C . PRO A 1 382 ? -0.694 41.379 9.837 1 87.79 382 PRO A C 1
ATOM 2931 O O . PRO A 1 382 ? -0.891 42.596 9.791 1 87.79 382 PRO A O 1
ATOM 2934 N N . GLU A 1 383 ? -0.182 40.72 8.804 1 87.03 383 GLU A N 1
ATOM 2935 C CA . GLU A 1 383 ? 0.259 41.433 7.609 1 87.03 383 GLU A CA 1
ATOM 2936 C C . GLU A 1 383 ? -0.928 41.845 6.743 1 87.03 383 GLU A C 1
ATOM 2938 O O . GLU A 1 383 ? -0.79 42.683 5.85 1 87.03 383 GLU A O 1
ATOM 2943 N N . LYS A 1 384 ? -2.133 41.348 7.006 1 86.85 384 LYS A N 1
ATOM 2944 C CA . LYS A 1 384 ? -3.35 41.722 6.292 1 86.85 384 LYS A CA 1
ATOM 2945 C C . LYS A 1 384 ? -4.144 42.769 7.068 1 86.85 384 LYS A C 1
ATOM 2947 O O . LYS A 1 384 ? -5.113 42.438 7.754 1 86.85 384 LYS A O 1
ATOM 2952 N N . GLU A 1 385 ? -3.848 44.035 7.206 1 76.86 385 GLU A N 1
ATOM 2953 C CA . GLU A 1 385 ? -4.407 45.069 8.072 1 76.86 385 GLU A CA 1
ATOM 2954 C C . GLU A 1 385 ? -5.834 45.42 7.661 1 76.86 385 GLU A C 1
ATOM 2956 O O . GLU A 1 385 ? -6.681 45.698 8.513 1 76.86 385 GLU A O 1
ATOM 2961 N N . ASN A 1 386 ? -6.274 45.495 6.407 1 76.03 386 ASN A N 1
ATOM 2962 C CA . ASN A 1 386 ? -7.564 46.021 5.974 1 76.03 386 ASN A CA 1
ATOM 2963 C C . ASN A 1 386 ? -8.517 44.903 5.565 1 76.03 386 ASN A C 1
ATOM 2965 O O . ASN A 1 386 ? -9.431 45.12 4.767 1 76.03 386 ASN A O 1
ATOM 2969 N N . ASP A 1 387 ? -8.396 43.774 6.333 1 82.03 387 ASP A N 1
ATOM 2970 C CA . ASP A 1 387 ? -9.228 42.661 5.887 1 82.03 387 ASP A CA 1
ATOM 2971 C C . ASP A 1 387 ? -10.156 42.187 7.003 1 82.03 387 ASP A C 1
ATOM 2973 O O . ASP A 1 387 ? -10.592 41.034 7.007 1 82.03 387 ASP A O 1
ATOM 2977 N N . LYS A 1 388 ? -10.494 43.035 7.985 1 86.71 388 LYS A N 1
ATOM 2978 C CA . LYS A 1 388 ? -11.229 42.643 9.183 1 86.71 388 LYS A CA 1
ATOM 2979 C C . LYS A 1 388 ? -12.577 42.025 8.824 1 86.71 388 LYS A C 1
ATOM 2981 O O . LYS A 1 388 ? -12.928 40.954 9.323 1 86.71 388 LYS A O 1
ATOM 2986 N N . GLN A 1 389 ? -13.258 42.689 7.989 1 86.72 389 GLN A N 1
ATOM 2987 C CA . GLN A 1 389 ? -14.573 42.186 7.605 1 86.72 389 GLN A CA 1
ATOM 2988 C C . GLN A 1 389 ? -14.457 40.862 6.854 1 86.72 389 GLN A C 1
ATOM 2990 O O . GLN A 1 389 ? -15.221 39.929 7.108 1 86.72 389 GLN A O 1
ATOM 2995 N N . GLU A 1 390 ? -13.544 40.933 5.979 1 91.29 390 GLU A N 1
ATOM 2996 C CA . GLU A 1 390 ? -13.314 39.705 5.224 1 91.29 390 GLU A CA 1
ATOM 2997 C C . GLU A 1 390 ? -12.879 38.566 6.141 1 91.29 390 GLU A C 1
ATOM 2999 O O . GLU A 1 390 ? -13.334 37.43 5.988 1 91.29 390 GLU A O 1
ATOM 3004 N N . HIS A 1 391 ? -12.023 38.887 7.058 1 93.22 391 HIS A N 1
ATOM 3005 C CA . HIS A 1 391 ? -11.548 37.876 7.995 1 93.22 391 HIS A CA 1
ATOM 3006 C C . HIS A 1 391 ? -12.689 37.339 8.852 1 93.22 391 HIS A C 1
ATOM 3008 O O . HIS A 1 391 ? -12.784 36.131 9.081 1 93.22 391 HIS A O 1
ATOM 3014 N N . GLU A 1 392 ? -13.525 38.216 9.296 1 93.84 392 GLU A N 1
ATOM 3015 C CA . GLU A 1 392 ? -14.693 37.818 10.076 1 93.84 392 GLU A CA 1
ATOM 3016 C C . GLU A 1 392 ? -15.597 36.883 9.278 1 93.84 392 GLU A C 1
ATOM 3018 O O . GLU A 1 392 ? -16.074 35.874 9.803 1 93.84 392 GLU A O 1
ATOM 3023 N N . ASN A 1 393 ? -15.76 37.204 8.087 1 93.94 393 ASN A N 1
ATOM 3024 C CA . ASN A 1 393 ? -16.573 36.362 7.216 1 93.94 393 ASN A CA 1
ATOM 3025 C C . ASN A 1 393 ? -15.929 34.996 6.998 1 93.94 393 ASN A C 1
ATOM 3027 O O . ASN A 1 393 ? -16.619 33.975 6.988 1 93.94 393 ASN A O 1
ATOM 3031 N N . ASN A 1 394 ? -14.64 35.055 6.826 1 94.46 394 ASN A N 1
ATOM 3032 C CA . ASN A 1 394 ? -13.923 33.802 6.612 1 94.46 394 ASN A CA 1
ATOM 3033 C C . ASN A 1 394 ? -14.003 32.894 7.836 1 94.46 394 ASN A C 1
ATOM 3035 O O . ASN A 1 394 ? -14.065 31.671 7.703 1 94.46 394 ASN A O 1
ATOM 3039 N N . ILE A 1 395 ? -13.99 33.474 8.972 1 95.02 395 ILE A N 1
ATOM 3040 C CA . ILE A 1 395 ? -14.122 32.698 10.201 1 95.02 395 ILE A CA 1
ATOM 3041 C C . ILE A 1 395 ? -15.507 32.058 10.26 1 95.02 395 ILE A C 1
ATOM 3043 O O . ILE A 1 395 ? -15.639 30.879 10.597 1 95.02 395 ILE A O 1
ATOM 3047 N N . ARG A 1 396 ? -16.483 32.855 9.929 1 94.78 396 ARG A N 1
ATOM 3048 C CA . ARG A 1 396 ? -17.847 32.336 9.912 1 94.78 396 ARG A CA 1
ATOM 3049 C C . ARG A 1 396 ? -17.968 31.147 8.965 1 94.78 396 ARG A C 1
ATOM 3051 O O . ARG A 1 396 ? -18.566 30.127 9.315 1 94.78 396 ARG A O 1
ATOM 3058 N N . GLU A 1 397 ? -17.334 31.317 7.859 1 93.89 397 GLU A N 1
ATOM 3059 C CA . GLU A 1 397 ? -17.383 30.256 6.858 1 93.89 397 GLU A CA 1
ATOM 3060 C C . GLU A 1 397 ? -16.657 29.004 7.344 1 93.89 397 GLU A C 1
ATOM 3062 O O . GLU A 1 397 ? -17.11 27.884 7.099 1 93.89 397 GLU A O 1
ATOM 3067 N N . SER A 1 398 ? -15.533 29.255 7.983 1 94.59 398 SER A N 1
ATOM 3068 C CA . SER A 1 398 ? -14.776 28.122 8.506 1 94.59 398 SER A CA 1
ATOM 3069 C C . SER A 1 398 ? -15.55 27.398 9.602 1 94.59 398 SER A C 1
ATOM 3071 O O . SER A 1 398 ? -15.539 26.167 9.667 1 94.59 398 SER A O 1
ATOM 3073 N N . LEU A 1 399 ? -16.201 28.174 10.423 1 95.16 399 LEU A N 1
ATOM 3074 C CA . LEU A 1 399 ? -16.999 27.575 11.487 1 95.16 399 LEU A CA 1
ATOM 3075 C C . LEU A 1 399 ? -18.182 26.804 10.911 1 95.16 399 LEU A C 1
ATOM 3077 O O . LEU A 1 399 ? -18.519 25.722 11.396 1 95.16 399 LEU A O 1
ATOM 3081 N N . TYR A 1 400 ? -18.763 27.365 9.954 1 94.44 400 TYR A N 1
ATOM 3082 C CA . TYR A 1 400 ? -19.857 26.66 9.296 1 94.44 400 TYR A CA 1
ATOM 3083 C C . TYR A 1 400 ? -19.366 25.366 8.658 1 94.44 400 TYR A C 1
ATOM 3085 O O . TYR A 1 400 ? -20.051 24.342 8.711 1 94.44 400 TYR A O 1
ATOM 3093 N N . ALA A 1 401 ? -18.168 25.467 8.063 1 93.02 401 ALA A N 1
ATOM 3094 C CA . ALA A 1 401 ? -17.588 24.266 7.467 1 93.02 401 ALA A CA 1
ATOM 3095 C C . ALA A 1 401 ? -17.363 23.185 8.521 1 93.02 401 ALA A C 1
ATOM 3097 O O . ALA A 1 401 ? -17.606 22.003 8.269 1 93.02 401 ALA A O 1
ATOM 3098 N N . LEU A 1 402 ? -16.919 23.599 9.647 1 92.52 402 LEU A N 1
ATOM 3099 C CA . LEU A 1 402 ? -16.699 22.65 10.732 1 92.52 402 LEU A CA 1
ATOM 3100 C C . LEU A 1 402 ? -18.02 22.059 11.214 1 92.52 402 LEU A C 1
ATOM 3102 O O . LEU A 1 402 ? -18.11 20.855 11.467 1 92.52 402 LEU A O 1
ATOM 3106 N N . LEU A 1 403 ? -19.007 22.875 11.39 1 92.75 403 LEU A N 1
ATOM 3107 C CA . LEU A 1 403 ? -20.337 22.419 11.779 1 92.75 403 LEU A CA 1
ATOM 3108 C C . LEU A 1 403 ? -20.886 21.418 10.768 1 92.75 403 LEU A C 1
ATOM 3110 O O . LEU A 1 403 ? -21.419 20.373 11.149 1 92.75 403 LEU A O 1
ATOM 3114 N N . LYS A 1 404 ? -20.701 21.756 9.588 1 91.85 404 LYS A N 1
ATOM 3115 C CA . LYS A 1 404 ? -21.203 20.938 8.488 1 91.85 404 LYS A CA 1
ATOM 3116 C C . LYS A 1 404 ? -20.543 19.562 8.48 1 91.85 404 LYS A C 1
ATOM 3118 O O . LYS A 1 404 ? -21.174 18.567 8.118 1 91.85 404 LYS A O 1
ATOM 3123 N N . GLN A 1 405 ? -19.318 19.467 8.921 1 88.87 405 GLN A N 1
ATOM 3124 C CA . GLN A 1 405 ? -18.582 18.207 8.896 1 88.87 405 GLN A CA 1
ATOM 3125 C C . GLN A 1 405 ? -19.043 17.277 10.014 1 88.87 405 GLN A C 1
ATOM 3127 O O . GLN A 1 405 ? -18.81 16.068 9.958 1 88.87 405 GLN A O 1
ATOM 3132 N N . GLY A 1 406 ? -19.788 17.848 10.983 1 88.03 406 GLY A N 1
ATOM 3133 C CA . GLY A 1 406 ? -20.318 17.025 12.058 1 88.03 406 GLY A CA 1
ATOM 3134 C C . GLY A 1 406 ? -19.239 16.322 12.86 1 88.03 406 GLY A C 1
ATOM 3135 O O . GLY A 1 406 ? -19.353 15.13 13.153 1 88.03 406 GLY A O 1
ATOM 3136 N N . ILE A 1 407 ? -18.139 17.012 13.184 1 83.78 407 ILE A N 1
ATOM 3137 C CA . ILE A 1 407 ? -17.048 16.455 13.977 1 83.78 407 ILE A CA 1
ATOM 3138 C C . ILE A 1 407 ? -17.482 16.33 15.436 1 83.78 407 ILE A C 1
ATOM 3140 O O . ILE A 1 407 ? -17.893 17.315 16.054 1 83.78 407 ILE A O 1
ATOM 3144 N N . SER A 1 408 ? -17.473 15.178 15.934 1 82.77 408 SER A N 1
ATOM 3145 C CA . SER A 1 408 ? -17.958 14.895 17.281 1 82.77 408 SER A CA 1
ATOM 3146 C C . SER A 1 408 ? -17.153 15.656 18.329 1 82.77 408 SER A C 1
ATOM 3148 O O . SER A 1 408 ? -17.635 15.891 19.439 1 82.77 408 SER A O 1
ATOM 3150 N N . SER A 1 409 ? -15.961 16.103 17.938 1 87.24 409 SER A N 1
ATOM 3151 C CA . SER A 1 409 ? -15.101 16.758 18.917 1 87.24 409 SER A CA 1
ATOM 3152 C C . SER A 1 409 ? -15.285 18.271 18.891 1 87.24 409 SER A C 1
ATOM 3154 O O . SER A 1 409 ? -14.604 18.998 19.618 1 87.24 409 SER A O 1
ATOM 3156 N N . ILE A 1 410 ? -16.183 18.744 18.058 1 92.24 410 ILE A N 1
ATOM 3157 C CA . ILE A 1 410 ? -16.494 20.169 18.03 1 92.24 410 ILE A CA 1
ATOM 3158 C C . ILE A 1 410 ? -17.775 20.433 18.818 1 92.24 410 ILE A C 1
ATOM 3160 O O . ILE A 1 410 ? -18.8 19.789 18.583 1 92.24 410 ILE A O 1
ATOM 3164 N N . HIS A 1 411 ? -17.73 21.288 19.695 1 94.62 411 HIS A N 1
ATOM 3165 C CA . HIS A 1 411 ? -18.849 21.661 20.553 1 94.62 411 HIS A CA 1
ATOM 3166 C C . HIS A 1 411 ? -19.118 23.161 20.486 1 94.62 411 HIS A C 1
ATOM 3168 O O . HIS A 1 411 ? -18.221 23.943 20.166 1 94.62 411 HIS A O 1
ATOM 3174 N N . PHE A 1 412 ? -20.291 23.518 20.684 1 95.55 412 PHE A N 1
ATOM 3175 C CA . PHE A 1 412 ? -20.632 24.935 20.708 1 95.55 412 PHE A CA 1
ATOM 3176 C C . PHE A 1 412 ? -21.809 25.193 21.642 1 95.55 412 PHE A C 1
ATOM 3178 O O . PHE A 1 412 ? -22.593 24.285 21.925 1 95.55 412 PHE A O 1
ATOM 3185 N N . CYS A 1 413 ? -21.989 26.284 22.204 1 96.11 413 CYS A N 1
ATOM 3186 C CA . CYS A 1 413 ? -23.052 26.734 23.096 1 96.11 413 CYS A CA 1
ATOM 3187 C C . CYS A 1 413 ? -23.282 28.234 22.958 1 96.11 413 CYS A C 1
ATOM 3189 O O . CYS A 1 413 ? -22.483 28.934 22.333 1 96.11 413 CYS A O 1
ATOM 3191 N N . VAL A 1 414 ? -24.377 28.629 23.449 1 95.72 414 VAL A N 1
ATOM 3192 C CA . VAL A 1 414 ? -24.659 30.06 23.488 1 95.72 414 VAL A CA 1
ATOM 3193 C C . VAL A 1 414 ? -24.056 30.672 24.751 1 95.72 414 VAL A C 1
ATOM 3195 O O . VAL A 1 414 ? -24.353 30.233 25.864 1 95.72 414 VAL A O 1
ATOM 3198 N N . GLY A 1 415 ? -23.108 31.564 24.53 1 89.76 415 GLY A N 1
ATOM 3199 C CA . GLY A 1 415 ? -22.481 32.202 25.677 1 89.76 415 GLY A CA 1
ATOM 3200 C C . GLY A 1 415 ? -21.321 31.405 26.243 1 89.76 415 GLY A C 1
ATOM 3201 O O . GLY A 1 415 ? -20.521 30.845 25.491 1 89.76 415 GLY A O 1
ATOM 3202 N N . GLU A 1 416 ? -21.215 31.38 27.609 1 89.64 416 GLU A N 1
ATOM 3203 C CA . GLU A 1 416 ? -20.094 30.714 28.267 1 89.64 416 GLU A CA 1
ATOM 3204 C C . GLU A 1 416 ? -20.451 29.28 28.647 1 89.64 416 GLU A C 1
ATOM 3206 O O . GLU A 1 416 ? -21.559 29.015 29.12 1 89.64 416 GLU A O 1
ATOM 3211 N N . CYS A 1 417 ? -19.533 28.508 28.415 1 93.18 417 CYS A N 1
ATOM 3212 C CA . CYS A 1 417 ? -19.748 27.114 28.789 1 93.18 417 CYS A CA 1
ATOM 3213 C C . CYS A 1 417 ? -19.487 26.902 30.275 1 93.18 417 CYS A C 1
ATOM 3215 O O . CYS A 1 417 ? -19.031 27.814 30.966 1 93.18 417 CYS A O 1
ATOM 3217 N N . ALA A 1 418 ? -19.697 25.73 30.696 1 93.41 418 ALA A N 1
ATOM 3218 C CA . ALA A 1 418 ? -19.588 25.394 32.113 1 93.41 418 ALA A CA 1
ATOM 3219 C C . ALA A 1 418 ? -18.148 25.528 32.599 1 93.41 418 ALA A C 1
ATOM 3221 O O . ALA A 1 418 ? -17.906 25.942 33.736 1 93.41 418 ALA A O 1
ATOM 3222 N N . TYR A 1 419 ? -17.153 25.247 31.806 1 94.48 419 TYR A N 1
ATOM 3223 C CA . TYR A 1 419 ? -15.745 25.317 32.179 1 94.48 419 TYR A CA 1
ATOM 3224 C C . TYR A 1 419 ? -15.32 26.758 32.437 1 94.48 419 TYR A C 1
ATOM 3226 O O . TYR A 1 419 ? -14.536 27.027 33.35 1 94.48 419 TYR A O 1
ATOM 3234 N N . ARG A 1 420 ? -15.817 27.639 31.684 1 92.67 420 ARG A N 1
ATOM 3235 C CA . ARG A 1 420 ? -15.461 29.051 31.779 1 92.67 420 ARG A CA 1
ATOM 3236 C C . ARG A 1 420 ? -16.055 29.682 33.034 1 92.67 420 ARG A C 1
ATOM 3238 O O . ARG A 1 420 ? -15.581 30.722 33.496 1 92.67 420 ARG A O 1
ATOM 3245 N N . LYS A 1 421 ? -16.999 28.999 33.525 1 89.86 421 LYS A N 1
ATOM 3246 C CA . LYS A 1 421 ? -17.694 29.563 34.679 1 89.86 421 LYS A CA 1
ATOM 3247 C C . LYS A 1 421 ? -17.06 29.095 35.986 1 89.86 421 LYS A C 1
ATOM 3249 O O . LYS A 1 421 ? -17.433 29.56 37.065 1 89.86 421 LYS A O 1
ATOM 3254 N N . SER A 1 422 ? -16.097 28.293 35.834 1 88.57 422 SER A N 1
ATOM 3255 C CA . SER A 1 422 ? -15.468 27.748 37.033 1 88.57 422 SER A CA 1
ATOM 3256 C C . SER A 1 422 ? -14.655 28.812 37.763 1 88.57 422 SER A C 1
ATOM 3258 O O . SER A 1 422 ? -13.984 29.63 37.131 1 88.57 422 SER A O 1
ATOM 3260 N N . GLU A 1 423 ? -14.604 28.662 39.048 1 84.07 423 GLU A N 1
ATOM 3261 C CA . GLU A 1 423 ? -13.868 29.613 39.877 1 84.07 423 GLU A CA 1
ATOM 3262 C C . GLU A 1 423 ? -12.841 28.902 40.753 1 84.07 423 GLU A C 1
ATOM 3264 O O . GLU A 1 423 ? -12.265 29.508 41.659 1 84.07 423 GLU A O 1
ATOM 3269 N N . PHE A 1 424 ? -12.511 27.711 40.424 1 83.55 424 PHE A N 1
ATOM 3270 C CA . PHE A 1 424 ? -11.556 26.955 41.225 1 83.55 424 PHE A CA 1
ATOM 3271 C C . PHE A 1 424 ? -10.147 27.511 41.055 1 83.55 424 PHE A C 1
ATOM 3273 O O . PHE A 1 424 ? -9.666 27.664 39.93 1 83.55 424 PHE A O 1
ATOM 3280 N N . SER A 1 425 ? -9.441 27.669 42.057 1 81.59 425 SER A N 1
ATOM 3281 C CA . SER A 1 425 ? -8.105 28.257 42.046 1 81.59 425 SER A CA 1
ATOM 3282 C C . SER A 1 425 ? -7.051 27.227 41.656 1 81.59 425 SER A C 1
ATOM 3284 O O . SER A 1 425 ? -5.939 27.586 41.264 1 81.59 425 SER A O 1
ATOM 3286 N N . ALA A 1 426 ? -7.478 26.045 41.807 1 82.71 426 ALA A N 1
ATOM 3287 C CA . ALA A 1 426 ? -6.627 24.942 41.37 1 82.71 426 ALA A CA 1
ATOM 3288 C C . ALA A 1 426 ? -7.375 24.016 40.415 1 82.71 426 ALA A C 1
ATOM 3290 O O . ALA A 1 426 ? -8.599 23.89 40.494 1 82.71 426 ALA A O 1
ATOM 3291 N N . LEU A 1 427 ? -6.661 23.451 39.52 1 86.62 427 LEU A N 1
ATOM 3292 C CA . LEU A 1 427 ? -7.298 22.501 38.614 1 86.62 427 LEU A CA 1
ATOM 3293 C C . LEU A 1 427 ? -7.752 21.255 39.366 1 86.62 427 LEU A C 1
ATOM 3295 O O . LEU A 1 427 ? -7.062 20.786 40.274 1 86.62 427 LEU A O 1
ATOM 3299 N N . ARG A 1 428 ? -8.907 20.853 39.002 1 83 428 ARG A N 1
ATOM 3300 C CA . ARG A 1 428 ? -9.49 19.66 39.605 1 83 428 ARG A CA 1
ATOM 3301 C C . ARG A 1 428 ? -9.992 18.695 38.536 1 83 428 ARG A C 1
ATOM 3303 O O . ARG A 1 428 ? -10.358 19.115 37.437 1 83 428 ARG A O 1
ATOM 3310 N N . ALA A 1 429 ? -9.959 17.454 38.95 1 81.97 429 ALA A N 1
ATOM 3311 C CA . ALA A 1 429 ? -10.648 16.479 38.109 1 81.97 429 ALA A CA 1
ATOM 3312 C C . ALA A 1 429 ? -12.162 16.587 38.272 1 81.97 429 ALA A C 1
ATOM 3314 O O . ALA A 1 429 ? -12.653 16.939 39.348 1 81.97 429 ALA A O 1
ATOM 3315 N N . LEU A 1 430 ? -12.886 16.393 37.331 1 84.66 430 LEU A N 1
ATOM 3316 C CA . LEU A 1 430 ? -14.342 16.367 37.421 1 84.66 430 LEU A CA 1
ATOM 3317 C C . LEU A 1 430 ? -14.807 15.277 38.38 1 84.66 430 LEU A C 1
ATOM 3319 O O . LEU A 1 430 ? -14.11 14.278 38.577 1 84.66 430 LEU A O 1
ATOM 3323 N N . PRO A 1 431 ? -15.854 15.489 39.071 1 70.72 431 PRO A N 1
ATOM 3324 C CA . PRO A 1 431 ? -16.286 14.601 40.153 1 70.72 431 PRO A CA 1
ATOM 3325 C C . PRO A 1 431 ? -16.467 13.156 39.693 1 70.72 431 PRO A C 1
ATOM 3327 O O . PRO A 1 431 ? -16.404 12.233 40.509 1 70.72 431 PRO A O 1
ATOM 3330 N N . ASN A 1 432 ? -16.639 12.954 38.498 1 68.09 432 ASN A N 1
ATOM 3331 C CA . ASN A 1 432 ? -16.948 11.618 37.999 1 68.09 432 ASN A CA 1
ATOM 3332 C C . ASN A 1 432 ? -15.681 10.85 37.634 1 68.09 432 ASN A C 1
ATOM 3334 O O . ASN A 1 432 ? -15.751 9.79 37.008 1 68.09 432 ASN A O 1
ATOM 3338 N N . CYS A 1 433 ? -14.508 11.369 37.77 1 60.43 433 CYS A N 1
ATOM 3339 C CA . CYS A 1 433 ? -13.27 10.67 37.443 1 60.43 433 CYS A CA 1
ATOM 3340 C C . CYS A 1 433 ? -12.957 9.6 38.482 1 60.43 433 CYS A C 1
ATOM 3342 O O . CYS A 1 433 ? -11.895 8.977 38.436 1 60.43 433 CYS A O 1
ATOM 3344 N N . GLY A 1 434 ? -13.92 9.12 39.358 1 55.33 434 GLY A N 1
ATOM 3345 C CA . GLY A 1 434 ? -13.734 8.066 40.343 1 55.33 434 GLY A CA 1
ATOM 3346 C C . GLY A 1 434 ? -14.303 6.731 39.902 1 55.33 434 GLY A C 1
ATOM 3347 O O . GLY A 1 434 ? -14.324 6.422 38.709 1 55.33 434 GLY A O 1
ATOM 3348 N N . ASP A 1 435 ? -14.651 5.806 40.847 1 50.46 435 ASP A N 1
ATOM 3349 C CA . ASP A 1 435 ? -15.031 4.399 40.78 1 50.46 435 ASP A CA 1
ATOM 3350 C C . ASP A 1 435 ? -16.268 4.205 39.905 1 50.46 435 ASP A C 1
ATOM 3352 O O . ASP A 1 435 ? -16.696 3.073 39.669 1 50.46 435 ASP A O 1
ATOM 3356 N N . ILE A 1 436 ? -17.043 5.17 39.66 1 53.33 436 ILE A N 1
ATOM 3357 C CA . ILE A 1 436 ? -18.339 4.893 39.05 1 53.33 436 ILE A CA 1
ATOM 3358 C C . ILE A 1 436 ? -18.206 4.901 37.529 1 53.33 436 ILE A C 1
ATOM 3360 O O . ILE A 1 436 ? -17.703 5.866 36.948 1 53.33 436 ILE A O 1
ATOM 3364 N N . TYR A 1 437 ? -18.43 3.848 36.944 1 57.46 437 TYR A N 1
ATOM 3365 C CA . TYR A 1 437 ? -18.349 3.648 35.501 1 57.46 437 TYR A CA 1
ATOM 3366 C C . TYR A 1 437 ? -19.295 4.591 34.766 1 57.46 437 TYR A C 1
ATOM 3368 O O . TYR A 1 437 ? -20.403 4.86 35.236 1 57.46 437 TYR A O 1
ATOM 3376 N N . PRO A 1 438 ? -19.253 4.91 33.425 1 64 438 PRO A N 1
ATOM 3377 C CA . PRO A 1 438 ? -18.305 5.592 32.541 1 64 438 PRO A CA 1
ATOM 3378 C C . PRO A 1 438 ? -18.05 7.04 32.953 1 64 438 PRO A C 1
ATOM 3380 O O . PRO A 1 438 ? -18.951 7.706 33.471 1 64 438 PRO A O 1
ATOM 3383 N N . THR A 1 439 ? -16.852 7.641 32.959 1 77.8 439 THR A N 1
ATOM 3384 C CA . THR A 1 439 ? -16.427 9.019 33.176 1 77.8 439 THR A CA 1
ATOM 3385 C C . THR A 1 439 ? -16.868 9.911 32.019 1 77.8 439 THR A C 1
ATOM 3387 O O . THR A 1 439 ? -16.847 9.489 30.861 1 77.8 439 THR A O 1
ATOM 3390 N N . PHE A 1 440 ? -17.627 11.069 32.359 1 87.15 440 PHE A N 1
ATOM 3391 C CA . PHE A 1 440 ? -18.08 11.992 31.325 1 87.15 440 PHE A CA 1
ATOM 3392 C C . PHE A 1 440 ? -17.511 13.387 31.559 1 87.15 440 PHE A C 1
ATOM 3394 O O . PHE A 1 440 ? -17.121 13.725 32.678 1 87.15 440 PHE A O 1
ATOM 3401 N N . ASN A 1 441 ? -17.337 14.151 30.547 1 91.18 441 ASN A N 1
ATOM 3402 C CA . ASN A 1 441 ? -17.026 15.569 30.698 1 91.18 441 ASN A CA 1
ATOM 3403 C C . ASN A 1 441 ? -18.259 16.44 30.478 1 91.18 441 ASN A C 1
ATOM 3405 O O . ASN A 1 441 ? -19.355 15.926 30.25 1 91.18 441 ASN A O 1
ATOM 3409 N N . TYR A 1 442 ? -18.219 17.659 30.55 1 93.11 442 TYR A N 1
ATOM 3410 C CA . TYR A 1 442 ? -19.386 18.533 30.546 1 93.11 442 TYR A CA 1
ATOM 3411 C C . TYR A 1 442 ? -19.862 18.801 29.123 1 93.11 442 TYR A C 1
ATOM 3413 O O . TYR A 1 442 ? -20.88 19.465 28.917 1 93.11 442 TYR A O 1
ATOM 3421 N N . TRP A 1 443 ? -19.109 18.256 28.137 1 92.79 443 TRP A N 1
ATOM 3422 C CA . TRP A 1 443 ? -19.562 18.266 26.75 1 92.79 443 TRP A CA 1
ATOM 3423 C C . TRP A 1 443 ? -20.216 16.939 26.381 1 92.79 443 TRP A C 1
ATOM 3425 O O . TRP A 1 443 ? -20.437 16.655 25.201 1 92.79 443 TRP A O 1
ATOM 3435 N N . TYR A 1 444 ? -20.496 16.076 27.372 1 89.86 444 TYR A N 1
ATOM 3436 C CA . TYR A 1 444 ? -21.251 14.83 27.287 1 89.86 444 TYR A CA 1
ATOM 3437 C C . TYR A 1 444 ? -20.441 13.749 26.581 1 89.86 444 TYR A C 1
ATOM 3439 O O . TYR A 1 444 ? -21.008 12.814 26.01 1 89.86 444 TYR A O 1
ATOM 3447 N N . GLU A 1 445 ? -19.083 13.95 26.473 1 86.86 445 GLU A N 1
ATOM 3448 C CA . GLU A 1 445 ? -18.246 12.861 25.978 1 86.86 445 GLU A CA 1
ATOM 3449 C C . GLU A 1 445 ? -17.961 11.84 27.076 1 86.86 445 GLU A C 1
ATOM 3451 O O . GLU A 1 445 ? -17.741 12.209 28.232 1 86.86 445 GLU A O 1
ATOM 3456 N N . SER A 1 446 ? -18.026 10.63 26.746 1 82.53 446 SER A N 1
ATOM 3457 C CA . SER A 1 446 ? -17.771 9.574 27.72 1 82.53 446 SER A CA 1
ATOM 3458 C C . SER A 1 446 ? -16.435 8.889 27.455 1 82.53 446 SER A C 1
ATOM 3460 O O . SER A 1 446 ? -16.054 8.685 26.3 1 82.53 446 SER A O 1
ATOM 3462 N N . PHE A 1 447 ? -15.658 8.645 28.55 1 76.7 447 PHE A N 1
ATOM 3463 C CA . PHE A 1 447 ? -14.332 8.049 28.444 1 76.7 447 PHE A CA 1
ATOM 3464 C C . PHE A 1 447 ? -14.177 6.894 29.427 1 76.7 447 PHE A C 1
ATOM 3466 O O . PHE A 1 447 ? -14.859 6.85 30.453 1 76.7 447 PHE A O 1
ATOM 3473 N N . THR A 1 448 ? -13.316 5.889 29.074 1 70.63 448 THR A N 1
ATOM 3474 C CA . THR A 1 448 ? -12.816 4.896 30.018 1 70.63 448 THR A CA 1
ATOM 3475 C C . THR A 1 448 ? -11.417 5.267 30.503 1 70.63 448 THR A C 1
ATOM 3477 O O . THR A 1 448 ? -10.535 5.569 29.697 1 70.63 448 THR A O 1
ATOM 3480 N N . LEU A 1 449 ? -11.253 5.5 31.789 1 69.43 449 LEU A N 1
ATOM 3481 C CA . LEU A 1 449 ? -9.961 5.901 32.334 1 69.43 449 LEU A CA 1
ATOM 3482 C C . LEU A 1 449 ? -9.224 4.702 32.923 1 69.43 449 LEU A C 1
ATOM 3484 O O . LEU A 1 449 ? -9.853 3.76 33.411 1 69.43 449 LEU A O 1
ATOM 3488 N N . PRO A 1 450 ? -7.798 4.662 32.781 1 56.67 450 PRO A N 1
ATOM 3489 C CA . PRO A 1 450 ? -7.03 3.621 33.468 1 56.67 450 PRO A CA 1
ATOM 3490 C C . PRO A 1 450 ? -7.228 3.643 34.982 1 56.67 450 PRO A C 1
ATOM 3492 O O . PRO A 1 450 ? -7.59 4.679 35.546 1 56.67 450 PRO A O 1
ATOM 3495 N N . SER A 1 451 ? -7.088 2.508 35.59 1 57.9 451 SER A N 1
ATOM 3496 C CA . SER A 1 451 ? -7.294 2.336 37.024 1 57.9 451 SER A CA 1
ATOM 3497 C C . SER A 1 451 ? -6.461 3.33 37.826 1 57.9 451 SER A C 1
ATOM 3499 O O . SER A 1 451 ? -6.881 3.782 38.893 1 57.9 451 SER A O 1
ATOM 3501 N N . GLU A 1 452 ? -5.313 3.755 37.196 1 55.64 452 GLU A N 1
ATOM 3502 C CA . GLU A 1 452 ? -4.429 4.676 37.903 1 55.64 452 GLU A CA 1
ATOM 3503 C C . GLU A 1 452 ? -5.036 6.074 37.981 1 55.64 452 GLU A C 1
ATOM 3505 O O . GLU A 1 452 ? -4.657 6.874 38.839 1 55.64 452 GLU A O 1
ATOM 3510 N N . ALA A 1 453 ? -5.948 6.271 37.062 1 55.98 453 ALA A N 1
ATOM 3511 C CA . ALA A 1 453 ? -6.576 7.589 37.006 1 55.98 453 ALA A CA 1
ATOM 3512 C C . ALA A 1 453 ? -7.701 7.703 38.03 1 55.98 453 ALA A C 1
ATOM 3514 O O . ALA A 1 453 ? -8.168 8.805 38.329 1 55.98 453 ALA A O 1
ATOM 3515 N N . LEU A 1 454 ? -8.006 6.497 38.535 1 52.68 454 LEU A N 1
ATOM 3516 C CA . LEU A 1 454 ? -9.129 6.432 39.464 1 52.68 454 LEU A CA 1
ATOM 3517 C C . LEU A 1 454 ? -8.736 6.984 40.83 1 52.68 454 LEU A C 1
ATOM 3519 O O . LEU A 1 454 ? -7.685 6.63 41.369 1 52.68 454 LEU A O 1
ATOM 3523 N N . GLY A 1 455 ? -9.308 7.967 41.432 1 50.9 455 GLY A N 1
ATOM 3524 C CA . GLY A 1 455 ? -9.08 8.611 42.716 1 50.9 455 GLY A CA 1
ATOM 3525 C C . GLY A 1 455 ? -8.028 9.703 42.656 1 50.9 455 GLY A C 1
ATOM 3526 O O . GLY A 1 455 ? -7.435 10.057 43.678 1 50.9 455 GLY A O 1
ATOM 3527 N N . LEU A 1 456 ? -7.59 10.107 41.531 1 50.05 456 LEU A N 1
ATOM 3528 C CA . LEU A 1 456 ? -6.463 11.025 41.417 1 50.05 456 LEU A CA 1
ATOM 3529 C C . LEU A 1 456 ? -6.824 12.401 41.967 1 50.05 456 LEU A C 1
ATOM 3531 O O . LEU A 1 456 ? -7.786 13.024 41.511 1 50.05 456 LEU A O 1
ATOM 3535 N N . LYS A 1 457 ? -6.468 12.708 43.157 1 49.03 457 LYS A N 1
ATOM 3536 C CA . LYS A 1 457 ? -6.394 14.081 43.649 1 49.03 457 LYS A CA 1
ATOM 3537 C C . LYS A 1 457 ? -5.206 14.819 43.039 1 49.03 457 LYS A C 1
ATOM 3539 O O . LYS A 1 457 ? -4.062 14.378 43.167 1 49.03 457 LYS A O 1
ATOM 3544 N N . ILE A 1 458 ? -5.274 15.405 41.9 1 48.21 458 ILE A N 1
ATOM 3545 C CA . ILE A 1 458 ? -4.167 16.074 41.225 1 48.21 458 ILE A CA 1
ATOM 3546 C C . ILE A 1 458 ? -3.614 17.184 42.115 1 48.21 458 ILE A C 1
ATOM 3548 O O . ILE A 1 458 ? -4.191 18.271 42.193 1 48.21 458 ILE A O 1
ATOM 3552 N N . PRO A 1 459 ? -2.913 16.923 43.196 1 45.6 459 PRO A N 1
ATOM 3553 C CA . PRO A 1 459 ? -2.271 18.098 43.789 1 45.6 459 PRO A CA 1
ATOM 3554 C C . PRO A 1 459 ? -1.223 18.724 42.872 1 45.6 459 PRO A C 1
ATOM 3556 O O . PRO A 1 459 ? -0.552 18.012 42.119 1 45.6 459 PRO A O 1
ATOM 3559 N N . MET A 1 460 ? -0.917 19.926 42.438 1 46.42 460 MET A N 1
ATOM 3560 C CA . MET A 1 460 ? 0.076 20.674 41.672 1 46.42 460 MET A CA 1
ATOM 3561 C C . MET A 1 460 ? 1.486 20.186 41.986 1 46.42 460 MET A C 1
ATOM 3563 O O . MET A 1 460 ? 2.384 20.29 41.148 1 46.42 460 MET A O 1
ATOM 3567 N N . SER A 1 461 ? 1.3 19.824 43.384 1 47.57 461 SER A N 1
ATOM 3568 C CA . SER A 1 461 ? 2.56 19.259 43.855 1 47.57 461 SER A CA 1
ATOM 3569 C C . SER A 1 461 ? 2.92 17.993 43.086 1 47.57 461 SER A C 1
ATOM 3571 O O . SER A 1 461 ? 4.053 17.513 43.164 1 47.57 461 SER A O 1
ATOM 3573 N N . LEU A 1 462 ? 1.965 17.535 42.383 1 49.72 462 LEU A N 1
ATOM 3574 C CA . LEU A 1 462 ? 2.166 16.337 41.575 1 49.72 462 LEU A CA 1
ATOM 3575 C C . LEU A 1 462 ? 3.103 16.622 40.406 1 49.72 462 LEU A C 1
ATOM 3577 O O . LEU A 1 462 ? 3.837 15.735 39.963 1 49.72 462 LEU A O 1
ATOM 3581 N N . LEU A 1 463 ? 2.96 17.779 39.81 1 50.82 463 LEU A N 1
ATOM 3582 C CA . LEU A 1 463 ? 3.879 18.116 38.729 1 50.82 463 LEU A CA 1
ATOM 3583 C C . LEU A 1 463 ? 5.323 18.104 39.22 1 50.82 463 LEU A C 1
ATOM 3585 O O . LEU A 1 463 ? 6.243 17.818 38.45 1 50.82 463 LEU A O 1
ATOM 3589 N N . GLU A 1 464 ? 5.518 18.361 40.562 1 49.75 464 GLU A N 1
ATOM 3590 C CA . GLU A 1 464 ? 6.873 18.405 41.104 1 49.75 464 GLU A CA 1
ATOM 3591 C C . GLU A 1 464 ? 7.413 17.001 41.356 1 49.75 464 GLU A C 1
ATOM 3593 O O . GLU A 1 464 ? 8.62 16.769 41.266 1 49.75 464 GLU A O 1
ATOM 3598 N N . GLU A 1 465 ? 6.517 16.116 41.848 1 48.07 465 GLU A N 1
ATOM 3599 C CA . GLU A 1 465 ? 7.048 14.823 42.269 1 48.07 465 GLU A CA 1
ATOM 3600 C C . GLU A 1 465 ? 7.333 13.926 41.069 1 48.07 465 GLU A C 1
ATOM 3602 O O . GLU A 1 465 ? 7.937 12.86 41.213 1 48.07 465 GLU A O 1
ATOM 3607 N N . GLN A 1 466 ? 7.666 14.44 39.955 1 45.97 466 GLN A N 1
ATOM 3608 C CA . GLN A 1 466 ? 8.125 13.83 38.711 1 45.97 466 GLN A CA 1
ATOM 3609 C C . GLN A 1 466 ? 8.026 12.308 38.776 1 45.97 466 GLN A C 1
ATOM 3611 O O . GLN A 1 466 ? 8.963 11.603 38.397 1 45.97 466 GLN A O 1
ATOM 3616 N N . LYS A 1 467 ? 7.217 11.707 39.454 1 48.99 467 LYS A N 1
ATOM 3617 C CA . LYS A 1 467 ? 7.182 10.263 39.242 1 48.99 467 LYS A CA 1
ATOM 3618 C C . LYS A 1 467 ? 6.94 9.929 37.773 1 48.99 467 LYS A C 1
ATOM 3620 O O . LYS A 1 467 ? 6.162 10.605 37.097 1 48.99 467 LYS A O 1
ATOM 3625 N N . GLU A 1 468 ? 7.574 9.091 37.394 1 49.7 468 GLU A N 1
ATOM 3626 C CA . GLU A 1 468 ? 7.531 8.587 36.025 1 49.7 468 GLU A CA 1
ATOM 3627 C C . GLU A 1 468 ? 6.105 8.233 35.611 1 49.7 468 GLU A C 1
ATOM 3629 O O . GLU A 1 468 ? 5.39 7.552 36.35 1 49.7 468 GLU A O 1
ATOM 3634 N N . GLY A 1 469 ? 5.305 9.017 34.744 1 60.86 469 GLY A N 1
ATOM 3635 C CA . GLY A 1 469 ? 3.993 8.706 34.2 1 60.86 469 GLY A CA 1
ATOM 3636 C C . GLY A 1 469 ? 2.929 9.715 34.592 1 60.86 469 GLY A C 1
ATOM 3637 O O . GLY A 1 469 ? 1.853 9.754 33.994 1 60.86 469 GLY A O 1
ATOM 3638 N N . SER A 1 470 ? 3.165 10.503 35.636 1 66.86 470 SER A N 1
ATOM 3639 C CA . SER A 1 470 ? 2.161 11.444 36.122 1 66.86 470 SER A CA 1
ATOM 3640 C C . SER A 1 470 ? 1.85 12.51 35.076 1 66.86 470 SER A C 1
ATOM 3642 O O . SER A 1 470 ? 0.688 12.87 34.876 1 66.86 470 SER A O 1
ATOM 3644 N N . LEU A 1 471 ? 2.843 12.975 34.502 1 70.72 471 LEU A N 1
ATOM 3645 C CA . LEU A 1 471 ? 2.646 14.004 33.487 1 70.72 471 LEU A CA 1
ATOM 3646 C C . LEU A 1 471 ? 1.824 13.466 32.32 1 70.72 471 LEU A C 1
ATOM 3648 O O . LEU A 1 471 ? 0.968 14.17 31.78 1 70.72 471 LEU A O 1
ATOM 3652 N N . ALA A 1 472 ? 2.049 12.286 32.088 1 69.99 472 ALA A N 1
ATOM 3653 C CA . ALA A 1 472 ? 1.302 11.653 31.004 1 69.99 472 ALA A CA 1
ATOM 3654 C C . ALA A 1 472 ? -0.178 11.528 31.357 1 69.99 472 ALA A C 1
ATOM 3656 O O . ALA A 1 472 ? -1.045 11.727 30.504 1 69.99 472 ALA A O 1
ATOM 3657 N N . LEU A 1 473 ? -0.478 11.253 32.601 1 74.05 473 LEU A N 1
ATOM 3658 C CA . LEU A 1 473 ? -1.858 11.143 33.061 1 74.05 473 LEU A CA 1
ATOM 3659 C C . LEU A 1 473 ? -2.552 12.501 33.033 1 74.05 473 LEU A C 1
ATOM 3661 O O . LEU A 1 473 ? -3.702 12.606 32.602 1 74.05 473 LEU A O 1
ATOM 3665 N N . LEU A 1 474 ? -1.857 13.554 33.496 1 79.52 474 LEU A N 1
ATOM 3666 C CA . LEU A 1 474 ? -2.426 14.897 33.479 1 79.52 474 LEU A CA 1
ATOM 3667 C C . LEU A 1 474 ? -2.721 15.344 32.052 1 79.52 474 LEU A C 1
ATOM 3669 O O . LEU A 1 474 ? -3.746 15.981 31.795 1 79.52 474 LEU A O 1
ATOM 3673 N N . ASP A 1 475 ? -1.857 14.976 31.246 1 81.06 475 ASP A N 1
ATOM 3674 C CA . ASP A 1 475 ? -2.072 15.297 29.838 1 81.06 475 ASP A CA 1
ATOM 3675 C C . ASP A 1 475 ? -3.31 14.586 29.296 1 81.06 475 ASP A C 1
ATOM 3677 O O . ASP A 1 475 ? -4.09 15.173 28.543 1 81.06 475 ASP A O 1
ATOM 3681 N N . GLU A 1 476 ? -3.514 13.348 29.73 1 80.55 476 GLU A N 1
ATOM 3682 C CA . GLU A 1 476 ? -4.676 12.582 29.289 1 80.55 476 GLU A CA 1
ATOM 3683 C C . GLU A 1 476 ? -5.973 13.198 29.806 1 80.55 476 GLU A C 1
ATOM 3685 O O . GLU A 1 476 ? -6.945 13.329 29.06 1 80.55 476 GLU A O 1
ATOM 3690 N N . LEU A 1 477 ? -5.972 13.585 31.078 1 85.2 477 LEU A N 1
ATOM 3691 C CA . LEU A 1 477 ? -7.147 14.211 31.675 1 85.2 477 LEU A CA 1
ATOM 3692 C C . LEU A 1 477 ? -7.453 15.545 31.002 1 85.2 477 LEU A C 1
ATOM 3694 O O . LEU A 1 477 ? -8.616 15.858 30.736 1 85.2 477 LEU A O 1
ATOM 3698 N N . HIS A 1 478 ? -6.388 16.249 30.782 1 89.48 478 HIS A N 1
ATOM 3699 C CA . HIS A 1 478 ? -6.546 17.534 30.11 1 89.48 478 HIS A CA 1
ATOM 3700 C C . HIS A 1 478 ? -7.129 17.356 28.712 1 89.48 478 HIS A C 1
ATOM 3702 O O . HIS A 1 478 ? -8.117 18.004 28.36 1 89.48 478 HIS A O 1
ATOM 3708 N N . HIS A 1 479 ? -6.62 16.446 28.016 1 88.76 479 HIS A N 1
ATOM 3709 C CA . HIS A 1 479 ? -7.031 16.246 26.631 1 88.76 479 HIS A CA 1
ATOM 3710 C C . HIS A 1 479 ? -8.46 15.717 26.552 1 88.76 479 HIS A C 1
ATOM 3712 O O . HIS A 1 479 ? -9.18 16.005 25.593 1 88.76 479 HIS A O 1
ATOM 3718 N N . LYS A 1 480 ? -8.935 15.035 27.571 1 90.13 480 LYS A N 1
ATOM 3719 C CA . LYS A 1 480 ? -10.28 14.469 27.587 1 90.13 480 LYS A CA 1
ATOM 3720 C C . LYS A 1 480 ? -11.272 15.425 28.244 1 90.13 480 LYS A C 1
ATOM 3722 O O . LYS A 1 480 ? -12.452 15.1 28.388 1 90.13 480 LYS A O 1
ATOM 3727 N N . GLY A 1 481 ? -10.812 16.606 28.602 1 92.18 481 GLY A N 1
ATOM 3728 C CA . GLY A 1 481 ? -11.668 17.617 29.2 1 92.18 481 GLY A CA 1
ATOM 3729 C C . GLY A 1 481 ? -12.175 17.231 30.577 1 92.18 481 GLY A C 1
ATOM 3730 O O . GLY A 1 481 ? -13.305 17.561 30.944 1 92.18 481 GLY A O 1
ATOM 3731 N N . LEU A 1 482 ? -11.395 16.538 31.338 1 89.74 482 LEU A N 1
ATOM 3732 C CA . LEU A 1 482 ? -11.823 16.019 32.633 1 89.74 482 LEU A CA 1
ATOM 3733 C C . LEU A 1 482 ? -11.227 16.84 33.771 1 89.74 482 LEU A C 1
ATOM 3735 O O . LEU A 1 482 ? -11.23 16.404 34.924 1 89.74 482 LEU A O 1
ATOM 3739 N N . MET A 1 483 ? -10.667 17.958 33.398 1 89.13 483 MET A N 1
ATOM 3740 C CA . MET A 1 483 ? -10.163 18.906 34.387 1 89.13 483 MET A CA 1
ATOM 3741 C C . MET A 1 483 ? -10.91 20.233 34.299 1 89.13 483 MET A C 1
ATOM 3743 O O . MET A 1 483 ? -11.334 20.64 33.216 1 89.13 483 MET A O 1
ATOM 3747 N N . ILE A 1 484 ? -11.088 20.735 35.413 1 90.24 484 ILE A N 1
ATOM 3748 C CA . ILE A 1 484 ? -11.798 22.009 35.466 1 90.24 484 ILE A CA 1
ATOM 3749 C C . ILE A 1 484 ? -11.092 22.952 36.438 1 90.24 484 ILE A C 1
ATOM 3751 O O . ILE A 1 484 ? -10.489 22.507 37.417 1 90.24 484 ILE A O 1
ATOM 3755 N N . GLY A 1 485 ? -11.067 24.237 36.055 1 89.06 485 GLY A N 1
ATOM 3756 C CA . GLY A 1 485 ? -10.504 25.303 36.868 1 89.06 485 GLY A CA 1
ATOM 3757 C C . GLY A 1 485 ? -10.651 26.675 36.237 1 89.06 485 GLY A C 1
ATOM 3758 O O . GLY A 1 485 ? -11.043 26.791 35.074 1 89.06 485 GLY A O 1
ATOM 3759 N N . SER A 1 486 ? -10.296 27.634 37.065 1 90.12 486 SER A N 1
ATOM 3760 C CA . SER A 1 486 ? -10.322 29.002 36.557 1 90.12 486 SER A CA 1
ATOM 3761 C C . SER A 1 486 ? -9.213 29.232 35.535 1 90.12 486 SER A C 1
ATOM 3763 O O . SER A 1 486 ? -8.306 28.409 35.4 1 90.12 486 SER A O 1
ATOM 3765 N N . ALA A 1 487 ? -9.258 30.292 34.799 1 91.67 487 ALA A N 1
ATOM 3766 C CA . ALA A 1 487 ? -8.198 30.634 33.854 1 91.67 487 ALA A CA 1
ATOM 3767 C C . ALA A 1 487 ? -6.858 30.791 34.566 1 91.67 487 ALA A C 1
ATOM 3769 O O . ALA A 1 487 ? -5.817 30.389 34.039 1 91.67 487 ALA A O 1
ATOM 3770 N N . LEU A 1 488 ? -6.897 31.249 35.729 1 88.87 488 LEU A N 1
ATOM 3771 C CA . LEU A 1 488 ? -5.685 31.424 36.521 1 88.87 488 LEU A CA 1
ATOM 3772 C C . LEU A 1 488 ? -5.082 30.076 36.9 1 88.87 488 LEU A C 1
ATOM 3774 O O . LEU A 1 488 ? -3.859 29.915 36.9 1 88.87 488 LEU A O 1
ATOM 3778 N N . ALA A 1 489 ? -5.898 29.18 37.291 1 88.34 489 ALA A N 1
ATOM 3779 C CA . ALA A 1 489 ? -5.42 27.837 37.612 1 88.34 489 ALA A CA 1
ATOM 3780 C C . ALA A 1 489 ? -4.727 27.2 36.411 1 88.34 489 ALA A C 1
ATOM 3782 O O . ALA A 1 489 ? -3.69 26.549 36.559 1 88.34 489 ALA A O 1
ATOM 3783 N N . TRP A 1 490 ? -5.213 27.381 35.253 1 92.51 490 TRP A N 1
ATOM 3784 C CA . TRP A 1 490 ? -4.621 26.849 34.031 1 92.51 490 TRP A CA 1
ATOM 3785 C C . TRP A 1 490 ? -3.296 27.537 33.723 1 92.51 490 TRP A C 1
ATOM 3787 O O . TRP A 1 490 ? -2.33 26.886 33.317 1 92.51 490 TRP A O 1
ATOM 3797 N N . GLN A 1 491 ? -3.217 28.821 33.884 1 91.78 491 GLN A N 1
ATOM 3798 C CA . GLN A 1 491 ? -1.965 29.545 33.691 1 91.78 491 GLN A CA 1
ATOM 3799 C C . GLN A 1 491 ? -0.847 28.946 34.538 1 91.78 491 GLN A C 1
ATOM 3801 O O . GLN A 1 491 ? 0.251 28.693 34.038 1 91.78 491 GLN A O 1
ATOM 3806 N N . ARG A 1 492 ? -1.14 28.728 35.736 1 87.22 492 ARG A N 1
ATOM 3807 C CA . ARG A 1 492 ? -0.15 28.191 36.663 1 87.22 492 ARG A CA 1
ATOM 3808 C C . ARG A 1 492 ? 0.298 26.796 36.239 1 87.22 492 ARG A C 1
ATOM 3810 O O . ARG A 1 492 ? 1.476 26.452 36.36 1 87.22 492 ARG A O 1
ATOM 3817 N N . TYR A 1 493 ? -0.558 26.109 35.779 1 89.8 493 TYR A N 1
ATOM 3818 C CA . TYR A 1 493 ? -0.255 24.762 35.308 1 89.8 493 TYR A CA 1
ATOM 3819 C C . TYR A 1 493 ? 0.732 24.799 34.147 1 89.8 493 TYR A C 1
ATOM 3821 O O . TYR A 1 493 ? 1.746 24.098 34.164 1 89.8 493 TYR A O 1
ATOM 3829 N N . PHE A 1 494 ? 0.571 25.603 33.109 1 91.73 494 PHE A N 1
ATOM 3830 C CA . PHE A 1 494 ? 1.43 25.648 31.931 1 91.73 494 PHE A CA 1
ATOM 3831 C C . PHE A 1 494 ? 2.766 26.304 32.259 1 91.73 494 PHE A C 1
ATOM 3833 O O . PHE A 1 494 ? 3.798 25.938 31.694 1 91.73 494 PHE A O 1
ATOM 3840 N N . GLN A 1 495 ? 2.746 27.237 33.133 1 89.06 495 GLN A N 1
ATOM 3841 C CA . GLN A 1 495 ? 4.003 27.811 33.6 1 89.06 495 GLN A CA 1
ATOM 3842 C C . GLN A 1 495 ? 4.887 26.748 34.247 1 89.06 495 GLN A C 1
ATOM 3844 O O . GLN A 1 495 ? 6.092 26.697 33.993 1 89.06 495 GLN A O 1
ATOM 3849 N N . LYS A 1 496 ? 4.291 25.945 35.018 1 86.21 496 LYS A N 1
ATOM 3850 C CA . LYS A 1 496 ? 5.043 24.875 35.667 1 86.21 496 LYS A CA 1
ATOM 3851 C C . LYS A 1 496 ? 5.552 23.863 34.646 1 86.21 496 LYS A C 1
ATOM 3853 O O . LYS A 1 496 ? 6.664 23.347 34.776 1 86.21 496 LYS A O 1
ATOM 3858 N N . ARG A 1 497 ? 4.819 23.624 33.645 1 86.85 497 ARG A N 1
ATOM 3859 C CA . ARG A 1 497 ? 5.224 22.715 32.577 1 86.85 497 ARG A CA 1
ATOM 3860 C C . ARG A 1 497 ? 6.436 23.257 31.826 1 86.85 497 ARG A C 1
ATOM 3862 O O . ARG A 1 497 ? 7.319 22.495 31.429 1 86.85 497 ARG A O 1
ATOM 3869 N N . LEU A 1 498 ? 6.489 24.481 31.566 1 89.39 498 LEU A N 1
ATOM 3870 C CA . LEU A 1 498 ? 7.617 25.106 30.884 1 89.39 498 LEU A CA 1
ATOM 3871 C C . LEU A 1 498 ? 8.873 25.049 31.747 1 89.39 498 LEU A C 1
ATOM 3873 O O . LEU A 1 498 ? 9.969 24.802 31.239 1 89.39 498 LEU A O 1
ATOM 3877 N N . GLU A 1 499 ? 8.681 25.214 32.967 1 85.12 499 GLU A N 1
ATOM 3878 C CA . GLU A 1 499 ? 9.791 25.191 33.915 1 85.12 499 GLU A CA 1
ATOM 3879 C C . GLU A 1 499 ? 10.475 23.827 33.931 1 85.12 499 GLU A C 1
ATOM 3881 O O . GLU A 1 499 ? 11.698 23.741 34.054 1 85.12 499 GLU A O 1
ATOM 3886 N N . LEU A 1 500 ? 9.702 22.804 33.643 1 77.79 500 LEU A N 1
ATOM 3887 C CA . LEU A 1 500 ? 10.203 21.444 33.804 1 77.79 500 LEU A CA 1
ATOM 3888 C C . LEU A 1 500 ? 10.472 20.799 32.449 1 77.79 500 LEU A C 1
ATOM 3890 O O . LEU A 1 500 ? 10.747 19.6 32.37 1 77.79 500 LEU A O 1
ATOM 3894 N N . ALA A 1 501 ? 10.456 21.565 31.353 1 82.03 501 ALA A N 1
ATOM 3895 C CA . ALA A 1 501 ? 10.585 21.003 30.011 1 82.03 501 ALA A CA 1
ATOM 3896 C C . ALA A 1 501 ? 11.963 20.381 29.807 1 82.03 501 ALA A C 1
ATOM 3898 O O . ALA A 1 501 ? 12.98 20.975 30.173 1 82.03 501 ALA A O 1
ATOM 3899 N N . LYS A 1 502 ? 12.03 19.099 29.19 1 71.84 502 LYS A N 1
ATOM 3900 C CA . LYS A 1 502 ? 13.28 18.385 28.949 1 71.84 502 LYS A CA 1
ATOM 3901 C C . LYS A 1 502 ? 13.577 18.285 27.455 1 71.84 502 LYS A C 1
ATOM 3903 O O . LYS A 1 502 ? 14.687 17.922 27.06 1 71.84 502 LYS A O 1
ATOM 3908 N N . ASP A 1 503 ? 12.521 18.606 26.721 1 78.44 503 ASP A N 1
ATOM 3909 C CA . ASP A 1 503 ? 12.668 18.582 25.269 1 78.44 503 ASP A CA 1
ATOM 3910 C C . ASP A 1 503 ? 11.977 19.784 24.627 1 78.44 503 ASP A C 1
ATOM 3912 O O . ASP A 1 503 ? 11.037 20.342 25.196 1 78.44 503 ASP A O 1
ATOM 3916 N N . VAL A 1 504 ? 12.514 20.217 23.458 1 80.6 504 VAL A N 1
ATOM 3917 C CA . VAL A 1 504 ? 12.022 21.399 22.757 1 80.6 504 VAL A CA 1
ATOM 3918 C C . VAL A 1 504 ? 10.542 21.225 22.424 1 80.6 504 VAL A C 1
ATOM 3920 O O . VAL A 1 504 ? 9.779 22.194 22.433 1 80.6 504 VAL A O 1
ATOM 3923 N N . ASN A 1 505 ? 10.043 20.014 22.318 1 78.41 505 ASN A N 1
ATOM 3924 C CA . ASN A 1 505 ? 8.639 19.756 22.018 1 78.41 505 ASN A CA 1
ATOM 3925 C C . ASN A 1 505 ? 7.74 20.096 23.203 1 78.41 505 ASN A C 1
ATOM 3927 O O . ASN A 1 505 ? 6.611 20.554 23.02 1 78.41 505 ASN A O 1
ATOM 3931 N N . ASP A 1 506 ? 8.249 19.909 24.359 1 81.79 506 ASP A N 1
ATOM 3932 C CA . ASP A 1 506 ? 7.495 20.269 25.556 1 81.79 506 ASP A CA 1
ATOM 3933 C C . ASP A 1 506 ? 7.258 21.776 25.622 1 81.79 506 ASP A C 1
ATOM 3935 O O . ASP A 1 506 ? 6.189 22.223 26.043 1 81.79 506 ASP A O 1
ATOM 3939 N N . VAL A 1 507 ? 8.26 22.451 25.212 1 88.25 507 VAL A N 1
ATOM 3940 C CA . VAL A 1 507 ? 8.149 23.906 25.195 1 88.25 507 VAL A CA 1
ATOM 3941 C C . VAL A 1 507 ? 7.112 24.334 24.159 1 88.25 507 VAL A C 1
ATOM 3943 O O . VAL A 1 507 ? 6.208 25.116 24.463 1 88.25 507 VAL A O 1
ATOM 3946 N N . ILE A 1 508 ? 7.184 23.725 23.069 1 85.49 508 ILE A N 1
ATOM 3947 C CA . ILE A 1 508 ? 6.328 24.056 21.935 1 85.49 508 ILE A CA 1
ATOM 3948 C C . ILE A 1 508 ? 4.871 23.759 22.285 1 85.49 508 ILE A C 1
ATOM 3950 O O . ILE A 1 508 ? 3.984 24.572 22.017 1 85.49 508 ILE A O 1
ATOM 3954 N N . HIS A 1 509 ? 4.569 22.714 23.067 1 84.83 509 HIS A N 1
ATOM 3955 C CA . HIS A 1 509 ? 3.212 22.271 23.367 1 84.83 509 HIS A CA 1
ATOM 3956 C C . HIS A 1 509 ? 2.585 23.122 24.466 1 84.83 509 HIS A C 1
ATOM 3958 O O . HIS A 1 509 ? 1.36 23.152 24.611 1 84.83 509 HIS A O 1
ATOM 3964 N N . SER A 1 510 ? 3.405 23.849 25.185 1 90.72 510 SER A N 1
ATOM 3965 C CA . SER A 1 510 ? 2.899 24.546 26.363 1 90.72 510 SER A CA 1
ATOM 3966 C C . SER A 1 510 ? 2.773 26.044 26.107 1 90.72 510 SER A C 1
ATOM 3968 O O . SER A 1 510 ? 2.019 26.735 26.795 1 90.72 510 SER A O 1
ATOM 3970 N N . ILE A 1 511 ? 3.388 26.495 25.154 1 91.71 511 ILE A N 1
ATOM 3971 C CA . ILE A 1 511 ? 3.519 27.939 25.001 1 91.71 511 ILE A CA 1
ATOM 3972 C C . ILE A 1 511 ? 2.193 28.53 24.528 1 91.71 511 ILE A C 1
ATOM 3974 O O . ILE A 1 511 ? 1.718 29.526 25.079 1 91.71 511 ILE A O 1
ATOM 3978 N N . ASN A 1 512 ? 1.536 27.942 23.613 1 89.61 512 ASN A N 1
ATOM 3979 C CA . ASN A 1 512 ? 0.324 28.523 23.046 1 89.61 512 ASN A CA 1
ATOM 3980 C C . ASN A 1 512 ? -0.849 28.432 24.019 1 89.61 512 ASN A C 1
ATOM 3982 O O . ASN A 1 512 ? -1.555 29.418 24.24 1 89.61 512 ASN A O 1
ATOM 3986 N N . PRO A 1 513 ? -1.008 27.319 24.635 1 92.6 513 PRO A N 1
ATOM 3987 C CA . PRO A 1 513 ? -2.042 27.3 25.672 1 92.6 513 PRO A CA 1
ATOM 3988 C C . PRO A 1 513 ? -1.769 28.296 26.797 1 92.6 513 PRO A C 1
ATOM 3990 O O . PRO A 1 513 ? -2.698 28.929 27.305 1 92.6 513 PRO A O 1
ATOM 3993 N N . LEU A 1 514 ? -0.513 28.44 27.155 1 93.69 514 LEU A N 1
ATOM 3994 C CA . LEU A 1 514 ? -0.171 29.396 28.203 1 93.69 514 LEU A CA 1
ATOM 3995 C C . LEU A 1 514 ? -0.599 30.807 27.812 1 93.69 514 LEU A C 1
ATOM 3997 O O . LEU A 1 514 ? -1.174 31.533 28.626 1 93.69 514 LEU A O 1
ATOM 4001 N N . ILE A 1 515 ? -0.398 31.144 26.619 1 92.38 515 ILE A N 1
ATOM 4002 C CA . ILE A 1 515 ? -0.747 32.484 26.161 1 92.38 515 ILE A CA 1
ATOM 4003 C C . ILE A 1 515 ? -2.262 32.669 26.216 1 92.38 515 ILE A C 1
ATOM 4005 O O . ILE A 1 515 ? -2.751 33.716 26.648 1 92.38 515 ILE A O 1
ATOM 4009 N N . MET A 1 516 ? -2.982 31.647 25.871 1 92.43 516 MET A N 1
ATOM 4010 C CA . MET A 1 516 ? -4.441 31.699 25.9 1 92.43 516 MET A CA 1
ATOM 4011 C C . MET A 1 516 ? -4.95 31.915 27.322 1 92.43 516 MET A C 1
ATOM 4013 O O . MET A 1 516 ? -5.895 32.676 27.539 1 92.43 516 MET A O 1
ATOM 4017 N N . TYR A 1 517 ? -4.373 31.308 28.231 1 92.92 517 TYR A N 1
ATOM 4018 C CA . TYR A 1 517 ? -4.816 31.368 29.62 1 92.92 517 TYR A CA 1
ATOM 4019 C C . TYR A 1 517 ? -4.088 32.471 30.378 1 92.92 517 TYR A C 1
ATOM 4021 O O . TYR A 1 517 ? -4.099 32.498 31.611 1 92.92 517 TYR A O 1
ATOM 4029 N N . SER A 1 518 ? -3.36 33.382 29.658 1 89.51 518 SER A N 1
ATOM 4030 C CA . SER A 1 518 ? -2.648 34.478 30.307 1 89.51 518 SER A CA 1
ATOM 4031 C C . SER A 1 518 ? -3.086 35.828 29.749 1 89.51 518 SER A C 1
ATOM 4033 O O . SER A 1 518 ? -2.585 36.873 30.172 1 89.51 518 SER A O 1
ATOM 4035 N N . SER A 1 519 ? -4.013 35.776 28.827 1 87.72 519 SER A N 1
ATOM 4036 C CA . SER A 1 519 ? -4.448 37.006 28.175 1 87.72 519 SER A CA 1
ATOM 4037 C C . SER A 1 519 ? -5.927 37.275 28.431 1 87.72 519 SER A C 1
ATOM 4039 O O . SER A 1 519 ? -6.704 36.343 28.648 1 87.72 519 SER A O 1
ATOM 4041 N N . ASN A 1 520 ? -6.255 38.503 28.391 1 85.92 520 ASN A N 1
ATOM 4042 C CA . ASN A 1 520 ? -7.655 38.879 28.561 1 85.92 520 ASN A CA 1
ATOM 4043 C C . ASN A 1 520 ? -8.433 38.751 27.255 1 85.92 520 ASN A C 1
ATOM 4045 O O . ASN A 1 520 ? -7.857 38.438 26.212 1 85.92 520 ASN A O 1
ATOM 4049 N N . ALA A 1 521 ? -9.754 38.94 27.391 1 81.05 521 ALA A N 1
ATOM 4050 C CA . ALA A 1 521 ? -10.655 38.721 26.262 1 81.05 521 ALA A CA 1
ATOM 4051 C C . ALA A 1 521 ? -10.293 39.626 25.089 1 81.05 521 ALA A C 1
ATOM 4053 O O . ALA A 1 521 ? -10.383 39.216 23.929 1 81.05 521 ALA A O 1
ATOM 4054 N N . SER A 1 522 ? -10.953 41.001 25.612 1 79.49 522 SER A N 1
ATOM 4055 C CA . SER A 1 522 ? -10.568 41.943 24.566 1 79.49 522 SER A CA 1
ATOM 4056 C C . SER A 1 522 ? -9.308 41.481 23.843 1 79.49 522 SER A C 1
ATOM 4058 O O . SER A 1 522 ? -9.073 41.856 22.692 1 79.49 522 SER A O 1
ATOM 4060 N N . GLY A 1 523 ? -7.455 40.473 24.298 1 85.5 523 GLY A N 1
ATOM 4061 C CA . GLY A 1 523 ? -6.279 39.861 23.701 1 85.5 523 GLY A CA 1
ATOM 4062 C C . GLY A 1 523 ? -6.531 38.452 23.197 1 85.5 523 GLY A C 1
ATOM 4063 O O . GLY A 1 523 ? -5.587 37.702 22.937 1 85.5 523 GLY A O 1
ATOM 4064 N N . GLY A 1 524 ? -7.738 38.203 23.182 1 88.44 524 GLY A N 1
ATOM 4065 C CA . GLY A 1 524 ? -8.119 36.904 22.649 1 88.44 524 GLY A CA 1
ATOM 4066 C C . GLY A 1 524 ? -7.966 35.778 23.653 1 88.44 524 GLY A C 1
ATOM 4067 O O . GLY A 1 524 ? -8.01 34.602 23.287 1 88.44 524 GLY A O 1
ATOM 4068 N N . GLY A 1 525 ? -7.631 36.03 24.823 1 91.64 525 GLY A N 1
ATOM 4069 C CA . GLY A 1 525 ? -7.405 35.013 25.838 1 91.64 525 GLY A CA 1
ATOM 4070 C C . GLY A 1 525 ? -8.613 34.775 26.723 1 91.64 525 GLY A C 1
ATOM 4071 O O . GLY A 1 525 ? -9.732 35.153 26.37 1 91.64 525 GLY A O 1
ATOM 4072 N N . LEU A 1 526 ? -8.418 34.083 27.856 1 92.65 526 LEU A N 1
ATOM 4073 C CA . LEU A 1 526 ? -9.528 33.558 28.643 1 92.65 526 LEU A CA 1
ATOM 4074 C C . LEU A 1 526 ? -9.578 34.214 30.019 1 92.65 526 LEU A C 1
ATOM 4076 O O . LEU A 1 526 ? -10.454 33.901 30.829 1 92.65 526 LEU A O 1
ATOM 4080 N N . PHE A 1 527 ? -8.666 35.222 30.226 1 89.37 527 PHE A N 1
ATOM 4081 C CA . PHE A 1 527 ? -8.658 35.903 31.515 1 89.37 527 PHE A CA 1
ATOM 4082 C C . PHE A 1 527 ? -9.877 36.806 31.658 1 89.37 527 PHE A C 1
ATOM 4084 O O . PHE A 1 527 ? -10.224 37.54 30.73 1 89.37 527 PHE A O 1
ATOM 4091 N N . LYS A 1 528 ? -10.386 36.568 32.733 1 83.75 528 LYS A N 1
ATOM 4092 C CA . LYS A 1 528 ? -11.4 37.541 33.129 1 83.75 528 LYS A CA 1
ATOM 4093 C C . LYS A 1 528 ? -10.765 38.749 33.812 1 83.75 528 LYS A C 1
ATOM 4095 O O . LYS A 1 528 ? -9.576 38.732 34.136 1 83.75 528 LYS A O 1
ATOM 4100 N N . ALA A 1 529 ? -11.531 39.794 33.909 1 77.19 529 ALA A N 1
ATOM 4101 C CA . ALA A 1 529 ? -11.026 41 34.56 1 77.19 529 ALA A CA 1
ATOM 4102 C C . ALA A 1 529 ? -10.511 40.692 35.963 1 77.19 529 ALA A C 1
ATOM 4104 O O . ALA A 1 529 ? -9.485 41.231 36.386 1 77.19 529 ALA A O 1
ATOM 4105 N N . SER A 1 530 ? -11.158 39.761 36.626 1 76.84 530 SER A N 1
ATOM 4106 C CA . SER A 1 530 ? -10.77 39.407 37.987 1 76.84 530 SER A CA 1
ATOM 4107 C C . SER A 1 530 ? -9.435 38.67 38.008 1 76.84 530 SER A C 1
ATOM 4109 O O . SER A 1 530 ? -8.658 38.808 38.955 1 76.84 530 SER A O 1
ATOM 4111 N N . ASP A 1 531 ? -9.131 37.935 36.977 1 77.45 531 ASP A N 1
ATOM 4112 C CA . ASP A 1 531 ? -7.897 37.16 36.896 1 77.45 531 ASP A CA 1
ATOM 4113 C C . ASP A 1 531 ? -6.683 38.073 36.739 1 77.45 531 ASP A C 1
ATOM 4115 O O . ASP A 1 531 ? -5.634 37.828 37.337 1 77.45 531 ASP A O 1
ATOM 4119 N N . VAL A 1 532 ? -6.804 39.093 36.03 1 72.7 532 VAL A N 1
ATOM 4120 C CA . VAL A 1 532 ? -5.72 40.035 35.775 1 72.7 532 VAL A CA 1
ATOM 4121 C C . VAL A 1 532 ? -5.246 40.646 37.092 1 72.7 532 VAL A C 1
ATOM 4123 O O . VAL A 1 532 ? -4.041 40.769 37.328 1 72.7 532 VAL A O 1
ATOM 4126 N N . ILE A 1 533 ? -6.161 40.901 37.88 1 72.13 533 ILE A N 1
ATOM 4127 C CA . ILE A 1 533 ? -5.85 41.511 39.168 1 72.13 533 ILE A CA 1
ATOM 4128 C C . ILE A 1 533 ? -5.07 40.523 40.032 1 72.13 533 ILE A C 1
ATOM 4130 O O . ILE A 1 533 ? -4.073 40.889 40.659 1 72.13 533 ILE A O 1
ATOM 4134 N N . LYS A 1 534 ? -5.361 39.313 40.021 1 78.15 534 LYS A N 1
ATOM 4135 C CA . LYS A 1 534 ? -4.713 38.284 40.829 1 78.15 534 LYS A CA 1
ATOM 4136 C C . LYS A 1 534 ? -3.285 38.03 40.354 1 78.15 534 LYS A C 1
ATOM 4138 O O . LYS A 1 534 ? -2.384 37.813 41.167 1 78.15 534 LYS A O 1
ATOM 4143 N N . VAL A 1 535 ? -3.032 38.052 39.04 1 74.53 535 VAL A N 1
ATOM 4144 C CA . VAL A 1 535 ? -1.72 37.784 38.461 1 74.53 535 VAL A CA 1
ATOM 4145 C C . VAL A 1 535 ? -0.756 38.913 38.82 1 74.53 535 VAL A C 1
ATOM 4147 O O . VAL A 1 535 ? 0.409 38.664 39.14 1 74.53 535 VAL A O 1
ATOM 4150 N N . GLU A 1 536 ? -1.13 40.11 38.741 1 67 536 GLU A N 1
ATOM 4151 C CA . GLU A 1 536 ? -0.282 41.253 39.064 1 67 536 GLU A CA 1
ATOM 4152 C C . GLU A 1 536 ? 0.214 41.183 40.506 1 67 536 GLU A C 1
ATOM 4154 O O . GLU A 1 536 ? 1.36 41.534 40.791 1 67 536 GLU A O 1
ATOM 4159 N N . LYS A 1 537 ? -0.493 40.599 41.318 1 67.64 537 LYS A N 1
ATOM 4160 C CA . LYS A 1 537 ? -0.106 40.458 42.719 1 67.64 537 LYS A CA 1
ATOM 4161 C C . LYS A 1 537 ? 0.952 39.373 42.891 1 67.64 537 LYS A C 1
ATOM 4163 O O . LYS A 1 537 ? 1.858 39.506 43.716 1 67.64 537 LYS A O 1
ATOM 4168 N N . SER A 1 538 ? 1.041 38.303 42.035 1 64.25 538 SER A N 1
ATOM 4169 C CA . SER A 1 538 ? 1.941 37.162 42.154 1 64.25 538 SER A CA 1
ATOM 4170 C C . SER A 1 538 ? 3.295 37.456 41.516 1 64.25 538 SER A C 1
ATOM 4172 O O . SER A 1 538 ? 4.287 36.791 41.818 1 64.25 538 SER A O 1
ATOM 4174 N N . ARG A 1 539 ? 3.54 38.327 40.55 1 61.7 539 ARG A N 1
ATOM 4175 C CA . ARG A 1 539 ? 4.769 38.713 39.863 1 61.7 539 ARG A CA 1
ATOM 4176 C C . ARG A 1 539 ? 5.825 39.188 40.855 1 61.7 539 ARG A C 1
ATOM 4178 O O . ARG A 1 539 ? 7.024 39.092 40.587 1 61.7 539 ARG A O 1
ATOM 4185 N N . LYS A 1 540 ? 5.59 39.507 42.038 1 60.86 540 LYS A N 1
ATOM 4186 C CA . LYS A 1 540 ? 6.508 40.061 43.029 1 60.86 540 LYS A CA 1
ATOM 4187 C C . LYS A 1 540 ? 7.534 39.022 43.471 1 60.86 540 LYS A C 1
ATOM 4189 O O . LYS A 1 540 ? 8.587 39.371 44.009 1 60.86 540 LYS A O 1
ATOM 4194 N N . GLU A 1 541 ? 7.393 37.653 43.019 1 63.16 541 GLU A N 1
ATOM 4195 C CA . GLU A 1 541 ? 8.311 36.594 43.43 1 63.16 541 GLU A CA 1
ATOM 4196 C C . GLU A 1 541 ? 9.531 36.536 42.516 1 63.16 541 GLU A C 1
ATOM 4198 O O . GLU A 1 541 ? 10.583 36.027 42.908 1 63.16 541 GLU A O 1
ATOM 4203 N N . PHE A 1 542 ? 9.561 37.113 41.264 1 66.18 542 PHE A N 1
ATOM 4204 C CA . PHE A 1 542 ? 10.668 37.071 40.315 1 66.18 542 PHE A CA 1
ATOM 4205 C C . PHE A 1 542 ? 11.325 38.44 40.19 1 66.18 542 PHE A C 1
ATOM 4207 O O . PHE A 1 542 ? 10.65 39.468 40.273 1 66.18 542 PHE A O 1
ATOM 4214 N N . VAL A 1 543 ? 12.813 38.248 40.231 1 72.13 543 VAL A N 1
ATOM 4215 C CA . VAL A 1 543 ? 13.577 39.491 40.214 1 72.13 543 VAL A CA 1
ATOM 4216 C C . VAL A 1 543 ? 14.122 39.743 38.81 1 72.13 543 VAL A C 1
ATOM 4218 O O . VAL A 1 543 ? 14.293 38.807 38.026 1 72.13 543 VAL A O 1
ATOM 4221 N N . ASN A 1 544 ? 14.216 40.947 38.302 1 68.37 544 ASN A N 1
ATOM 4222 C CA . ASN A 1 544 ? 14.788 41.394 37.037 1 68.37 544 ASN A CA 1
ATOM 4223 C C . ASN A 1 544 ? 15.999 42.296 37.257 1 68.37 544 ASN A C 1
ATOM 4225 O O . ASN A 1 544 ? 16.07 43.394 36.702 1 68.37 544 ASN A O 1
ATOM 4229 N N . ASP A 1 545 ? 17.005 41.632 38.079 1 73.14 545 ASP A N 1
ATOM 4230 C CA . ASP A 1 545 ? 18.208 42.395 38.397 1 73.14 545 ASP A CA 1
ATOM 4231 C C . ASP A 1 545 ? 19.261 42.243 37.3 1 73.14 545 ASP A C 1
ATOM 4233 O O . ASP A 1 545 ? 19.422 41.16 36.734 1 73.14 545 ASP A O 1
ATOM 4237 N N . PRO A 1 546 ? 19.966 43.332 37.046 1 75.59 546 PRO A N 1
ATOM 4238 C CA . PRO A 1 546 ? 21.031 43.227 36.046 1 75.59 546 PRO A CA 1
ATOM 4239 C C . PRO A 1 546 ? 22.135 42.257 36.459 1 75.59 546 PRO A C 1
ATOM 4241 O O . PRO A 1 546 ? 22.372 42.057 37.653 1 75.59 546 PRO A O 1
ATOM 4244 N N . ILE A 1 547 ? 22.729 41.696 35.512 1 78.99 547 ILE A N 1
ATOM 4245 C CA . ILE A 1 547 ? 23.85 40.793 35.752 1 78.99 547 ILE A CA 1
ATOM 4246 C C . ILE A 1 547 ? 24.999 41.56 36.401 1 78.99 547 ILE A C 1
ATOM 4248 O O . ILE A 1 547 ? 25.247 42.721 36.066 1 78.99 547 ILE A O 1
ATOM 4252 N N . ASP A 1 548 ? 25.651 40.814 37.245 1 77.32 548 ASP A N 1
ATOM 4253 C CA . ASP A 1 548 ? 26.824 41.394 37.891 1 77.32 548 ASP A CA 1
ATOM 4254 C C . ASP A 1 548 ? 27.862 41.827 36.858 1 77.32 548 ASP A C 1
ATOM 4256 O O . ASP A 1 548 ? 28.14 41.096 35.905 1 77.32 548 ASP A O 1
ATOM 4260 N N . ALA A 1 549 ? 28.436 42.982 36.843 1 76.99 549 ALA A N 1
ATOM 4261 C CA . ALA A 1 549 ? 29.342 43.607 35.882 1 76.99 549 ALA A CA 1
ATOM 4262 C C . ALA A 1 549 ? 30.598 42.764 35.684 1 76.99 549 ALA A C 1
ATOM 4264 O O . ALA A 1 549 ? 31.121 42.669 34.571 1 76.99 549 ALA A O 1
ATOM 4265 N N . LYS A 1 550 ? 31.149 42.242 36.753 1 81.82 550 LYS A N 1
ATOM 4266 C CA . LYS A 1 550 ? 32.342 41.404 36.679 1 81.82 550 LYS A CA 1
ATOM 4267 C C . LYS A 1 550 ? 32.107 40.191 35.783 1 81.82 550 LYS A C 1
ATOM 4269 O O . LYS A 1 550 ? 32.95 39.858 34.946 1 81.82 550 LYS A O 1
ATOM 4274 N N . PHE A 1 551 ? 31.04 39.63 35.963 1 81.48 551 PHE A N 1
ATOM 4275 C CA . PHE A 1 551 ? 30.712 38.439 35.189 1 81.48 551 PHE A CA 1
ATOM 4276 C C . PHE A 1 551 ? 30.444 38.796 33.732 1 81.48 551 PHE A C 1
ATOM 4278 O O . PHE A 1 551 ? 30.832 38.058 32.825 1 81.48 551 PHE A O 1
ATOM 4285 N N . LYS A 1 552 ? 29.759 39.839 33.512 1 82.7 552 LYS A N 1
ATOM 4286 C CA . LYS A 1 552 ? 29.499 40.319 32.158 1 82.7 552 LYS A CA 1
ATOM 4287 C C . LYS A 1 552 ? 30.801 40.57 31.404 1 82.7 552 LYS A C 1
ATOM 4289 O O . LYS A 1 552 ? 30.932 40.195 30.237 1 82.7 552 LYS A O 1
ATOM 4294 N N . GLY A 1 553 ? 31.759 41.125 32.076 1 78.9 553 GLY A N 1
ATOM 4295 C CA . GLY A 1 553 ? 33.061 41.363 31.475 1 78.9 553 GLY A CA 1
ATOM 4296 C C . GLY A 1 553 ? 33.806 40.085 31.138 1 78.9 553 GLY A C 1
ATOM 4297 O O . GLY A 1 553 ? 34.383 39.963 30.056 1 78.9 553 GLY A O 1
ATOM 4298 N N . GLN A 1 554 ? 33.749 39.158 31.999 1 82.45 554 GLN A N 1
ATOM 4299 C CA . GLN A 1 554 ? 34.393 37.868 31.776 1 82.45 554 GLN A CA 1
ATOM 4300 C C . GLN A 1 554 ? 33.774 37.143 30.584 1 82.45 554 GLN A C 1
ATOM 4302 O O . GLN A 1 554 ? 34.487 36.537 29.782 1 82.45 554 GLN A O 1
ATOM 4307 N N . LEU A 1 555 ? 32.557 37.204 30.464 1 82.84 555 LEU A N 1
ATOM 4308 C CA . LEU A 1 555 ? 31.854 36.559 29.361 1 82.84 555 LEU A CA 1
ATOM 4309 C C . LEU A 1 555 ? 32.226 37.202 28.029 1 82.84 555 LEU A C 1
ATOM 4311 O O . LEU A 1 555 ? 32.491 36.502 27.049 1 82.84 555 LEU A O 1
ATOM 4315 N N . TYR A 1 556 ? 32.278 38.443 27.978 1 75.89 556 TYR A N 1
ATOM 4316 C CA . TYR A 1 556 ? 32.649 39.166 26.767 1 75.89 556 TYR A CA 1
ATOM 4317 C C . TYR A 1 556 ? 34.068 38.816 26.336 1 75.89 556 TYR A C 1
ATOM 4319 O O . TYR A 1 556 ? 34.328 38.597 25.151 1 75.89 556 TYR A O 1
ATOM 4327 N N . ASP A 1 557 ? 35.06 38.69 27.218 1 79.63 557 ASP A N 1
ATOM 4328 C CA . ASP A 1 557 ? 36.448 38.337 26.937 1 79.63 557 ASP A CA 1
ATOM 4329 C C . ASP A 1 557 ? 36.548 36.936 26.338 1 79.63 557 ASP A C 1
ATOM 4331 O O . ASP A 1 557 ? 37.303 36.714 25.389 1 79.63 557 ASP A O 1
ATOM 4335 N N . LEU A 1 558 ? 35.763 36.079 26.907 1 80.31 558 LEU A N 1
ATOM 4336 C CA . LEU A 1 558 ? 35.758 34.7 26.429 1 80.31 558 LEU A CA 1
ATOM 4337 C C . LEU A 1 558 ? 35.193 34.617 25.015 1 80.31 558 LEU A C 1
ATOM 4339 O O . LEU A 1 558 ? 35.712 33.875 24.178 1 80.31 558 LEU A O 1
ATOM 4343 N N . LEU A 1 559 ? 34.241 35.352 24.615 1 75.55 559 LEU A N 1
ATOM 4344 C CA . LEU A 1 559 ? 33.619 35.36 23.295 1 75.55 559 LEU A CA 1
ATOM 4345 C C . LEU A 1 559 ? 34.543 35.996 22.262 1 75.55 559 LEU A C 1
ATOM 4347 O O . LEU A 1 559 ? 34.65 35.508 21.135 1 75.55 559 LEU A O 1
ATOM 4351 N N . GLN A 1 560 ? 35.185 36.927 22.713 1 69.42 560 GLN A N 1
ATOM 4352 C CA . GLN A 1 560 ? 36.141 37.573 21.819 1 69.42 560 GLN A CA 1
ATOM 4353 C C . GLN A 1 560 ? 37.27 36.618 21.439 1 69.42 560 GLN A C 1
ATOM 4355 O O . GLN A 1 560 ? 37.734 36.622 20.297 1 69.42 560 GLN A O 1
ATOM 4360 N N . LYS A 1 561 ? 37.626 35.764 22.319 1 70 561 LYS A N 1
ATOM 4361 C CA . LYS A 1 561 ? 38.7 34.797 22.111 1 70 561 LYS A CA 1
ATOM 4362 C C . LYS A 1 561 ? 38.172 33.522 21.459 1 70 561 LYS A C 1
ATOM 4364 O O . LYS A 1 561 ? 38.905 32.542 21.316 1 70 561 LYS A O 1
ATOM 4369 N N . GLN A 1 562 ? 37.056 33.553 20.345 1 71.31 562 GLN A N 1
ATOM 4370 C CA . GLN A 1 562 ? 36.32 32.453 19.73 1 71.31 562 GLN A CA 1
ATOM 4371 C C . GLN A 1 562 ? 36.486 31.165 20.53 1 71.31 562 GLN A C 1
ATOM 4373 O O . GLN A 1 562 ? 36.59 30.08 19.955 1 71.31 562 GLN A O 1
ATOM 4378 N N . LYS A 1 563 ? 36.403 31.208 22.628 1 75.99 563 LYS A N 1
ATOM 4379 C CA . LYS A 1 563 ? 36.37 30.096 23.573 1 75.99 563 LYS A CA 1
ATOM 4380 C C . LYS A 1 563 ? 34.939 29.768 23.987 1 75.99 563 LYS A C 1
ATOM 4382 O O . LYS A 1 563 ? 34.547 30.01 25.131 1 75.99 563 LYS A O 1
ATOM 4387 N N . TYR A 1 564 ? 34.233 29.209 23.29 1 75.79 564 TYR A N 1
ATOM 4388 C CA . TYR A 1 564 ? 32.787 29.049 23.402 1 75.79 564 TYR A CA 1
ATOM 4389 C C . TYR A 1 564 ? 32.429 28.094 24.534 1 75.79 564 TYR A C 1
ATOM 4391 O O . TYR A 1 564 ? 31.481 28.337 25.283 1 75.79 564 TYR A O 1
ATOM 4399 N N . ASP A 1 565 ? 33.173 27.146 24.891 1 75.53 565 ASP A N 1
ATOM 4400 C CA . ASP A 1 565 ? 32.88 26.18 25.946 1 75.53 565 ASP A CA 1
ATOM 4401 C C . ASP A 1 565 ? 32.984 26.826 27.326 1 75.53 565 ASP A C 1
ATOM 4403 O O . ASP A 1 565 ? 32.134 26.597 28.189 1 75.53 565 ASP A O 1
ATOM 4407 N N . GLU A 1 566 ? 33.973 27.613 27.496 1 77.82 566 GLU A N 1
ATOM 4408 C CA . GLU A 1 566 ? 34.177 28.277 28.78 1 77.82 566 GLU A CA 1
ATOM 4409 C C . GLU A 1 566 ? 33.109 29.338 29.028 1 77.82 566 GLU A C 1
ATOM 4411 O O . GLU A 1 566 ? 32.645 29.507 30.158 1 77.82 566 GLU A O 1
ATOM 4416 N N . ALA A 1 567 ? 32.758 30.052 28.045 1 81.23 567 ALA A N 1
ATOM 4417 C CA . ALA A 1 567 ? 31.714 31.067 28.153 1 81.23 567 ALA A CA 1
ATOM 4418 C C . ALA A 1 567 ? 30.382 30.443 28.559 1 81.23 567 ALA A C 1
ATOM 4420 O O . ALA A 1 567 ? 29.683 30.966 29.43 1 81.23 567 ALA A O 1
ATOM 4421 N N . ARG A 1 568 ? 30.071 29.305 28.065 1 82.17 568 ARG A N 1
ATOM 4422 C CA . ARG A 1 568 ? 28.833 28.602 28.385 1 82.17 568 ARG A CA 1
ATOM 4423 C C . ARG A 1 568 ? 28.823 28.145 29.84 1 82.17 568 ARG A C 1
ATOM 4425 O O . ARG A 1 568 ? 27.817 28.295 30.537 1 82.17 568 ARG A O 1
ATOM 4432 N N . SER A 1 569 ? 29.938 27.679 30.294 1 82.26 569 SER A N 1
ATOM 4433 C CA . SER A 1 569 ? 30.041 27.195 31.667 1 82.26 569 SER A CA 1
ATOM 4434 C C . SER A 1 569 ? 29.848 28.329 32.669 1 82.26 569 SER A C 1
ATOM 4436 O O . SER A 1 569 ? 29.18 28.155 33.69 1 82.26 569 SER A O 1
ATOM 4438 N N . LEU A 1 570 ? 30.359 29.385 32.357 1 85.24 570 LEU A N 1
ATOM 4439 C CA . LEU A 1 570 ? 30.24 30.534 33.248 1 85.24 570 LEU A CA 1
ATOM 4440 C C . LEU A 1 570 ? 28.802 31.041 33.293 1 85.24 570 LEU A C 1
ATOM 4442 O O . LEU A 1 570 ? 28.292 31.38 34.363 1 85.24 570 LEU A O 1
ATOM 4446 N N . ALA A 1 571 ? 28.163 31.185 32.245 1 86.38 571 ALA A N 1
ATOM 4447 C CA . ALA A 1 571 ? 26.773 31.627 32.179 1 86.38 571 ALA A CA 1
ATOM 4448 C C . ALA A 1 571 ? 25.855 30.665 32.927 1 86.38 571 ALA A C 1
ATOM 4450 O O . ALA A 1 571 ? 24.913 31.091 33.6 1 86.38 571 ALA A O 1
ATOM 4451 N N . GLU A 1 572 ? 26.135 29.443 32.881 1 86.32 572 GLU A N 1
ATOM 4452 C CA . GLU A 1 572 ? 25.356 28.439 33.601 1 86.32 572 GLU A CA 1
ATOM 4453 C C . GLU A 1 572 ? 25.512 28.598 35.11 1 86.32 572 GLU A C 1
ATOM 4455 O O . GLU A 1 572 ? 24.546 28.439 35.859 1 86.32 572 GLU A O 1
ATOM 4460 N N . GLU A 1 573 ? 26.662 28.843 35.514 1 83.71 573 GLU A N 1
ATOM 4461 C CA . GLU A 1 573 ? 26.928 29.051 36.934 1 83.71 573 GLU A CA 1
ATOM 4462 C C . GLU A 1 573 ? 26.088 30.198 37.491 1 83.71 573 GLU A C 1
ATOM 4464 O O . GLU A 1 573 ? 25.615 30.133 38.627 1 83.71 573 GLU A O 1
ATOM 4469 N N . LEU A 1 574 ? 25.84 31.191 36.763 1 84.88 574 LEU A N 1
ATOM 4470 C CA . LEU A 1 574 ? 25.041 32.335 37.189 1 84.88 574 LEU A CA 1
ATOM 4471 C C . LEU A 1 574 ? 23.593 31.924 37.436 1 84.88 574 LEU A C 1
ATOM 4473 O O . LEU A 1 574 ? 22.958 32.409 38.376 1 84.88 574 LEU A O 1
ATOM 4477 N N . THR A 1 575 ? 23.102 31.057 36.646 1 86.82 575 THR A N 1
ATOM 4478 C CA . THR A 1 575 ? 21.716 30.624 36.778 1 86.82 575 THR A CA 1
ATOM 4479 C C . THR A 1 575 ? 21.545 29.723 37.999 1 86.82 575 THR A C 1
ATOM 4481 O O . THR A 1 575 ? 20.475 29.695 38.61 1 86.82 575 THR A O 1
ATOM 4484 N N . VAL A 1 576 ? 22.606 29.059 38.344 1 80.53 576 VAL A N 1
ATOM 4485 C CA . VAL A 1 576 ? 22.557 28.201 39.523 1 80.53 576 VAL A CA 1
ATOM 4486 C C . VAL A 1 576 ? 22.592 29.057 40.787 1 80.53 576 VAL A C 1
ATOM 4488 O O . VAL A 1 576 ? 21.875 28.78 41.752 1 80.53 576 VAL A O 1
ATOM 4491 N N . LYS A 1 577 ? 23.442 30.06 40.791 1 81.76 577 LYS A N 1
ATOM 4492 C CA . LYS A 1 577 ? 23.613 30.935 41.948 1 81.76 577 LYS A CA 1
ATOM 4493 C C . LYS A 1 577 ? 22.349 31.749 42.213 1 81.76 577 LYS A C 1
ATOM 4495 O O . LYS A 1 577 ? 22.001 32.006 43.367 1 81.76 577 LYS A O 1
ATOM 4500 N N . GLN A 1 578 ? 21.608 32.156 41.119 1 83.84 578 GLN A N 1
ATOM 4501 C CA . GLN A 1 578 ? 20.38 32.939 41.207 1 83.84 578 GLN A CA 1
ATOM 4502 C C . GLN A 1 578 ? 19.337 32.442 40.211 1 83.84 578 GLN A C 1
ATOM 4504 O O . GLN A 1 578 ? 19.041 33.12 39.224 1 83.84 578 GLN A O 1
ATOM 4509 N N . PRO A 1 579 ? 18.574 31.519 40.607 1 81.34 579 PRO A N 1
ATOM 4510 C CA . PRO A 1 579 ? 17.671 30.867 39.655 1 81.34 579 PRO A CA 1
ATOM 4511 C C . PRO A 1 579 ? 16.43 31.702 39.351 1 81.34 579 PRO A C 1
ATOM 4513 O O . PRO A 1 579 ? 15.779 31.497 38.324 1 81.34 579 PRO A O 1
ATOM 4516 N N . ASN A 1 580 ? 16.106 32.673 40.13 1 81.13 580 ASN A N 1
ATOM 4517 C CA . ASN A 1 580 ? 14.876 33.436 39.945 1 81.13 580 ASN A CA 1
ATOM 4518 C C . ASN A 1 580 ? 15.142 34.769 39.252 1 81.13 580 ASN A C 1
ATOM 4520 O O . ASN A 1 580 ? 14.238 35.597 39.122 1 81.13 580 ASN A O 1
ATOM 4524 N N . ASN A 1 581 ? 16.412 34.956 38.896 1 84.92 581 ASN A N 1
ATOM 4525 C CA . ASN A 1 581 ? 16.762 36.181 38.185 1 84.92 581 ASN A CA 1
ATOM 4526 C C . ASN A 1 581 ? 16.587 36.024 36.678 1 84.92 581 ASN A C 1
ATOM 4528 O O . ASN A 1 581 ? 17.315 35.262 36.04 1 84.92 581 ASN A O 1
ATOM 4532 N N . LEU A 1 582 ? 15.677 36.795 36.096 1 84.63 582 LEU A N 1
ATOM 4533 C CA . LEU A 1 582 ? 15.349 36.725 34.677 1 84.63 582 LEU A CA 1
ATOM 4534 C C . LEU A 1 582 ? 16.563 37.065 33.82 1 84.63 582 LEU A C 1
ATOM 4536 O O . LEU A 1 582 ? 16.796 36.434 32.787 1 84.63 582 LEU A O 1
ATOM 4540 N N . GLN A 1 583 ? 17.38 37.888 34.241 1 84.22 583 GLN A N 1
ATOM 4541 C CA . GLN A 1 583 ? 18.505 38.372 33.448 1 84.22 583 GLN A CA 1
ATOM 4542 C C . GLN A 1 583 ? 19.586 37.302 33.317 1 84.22 583 GLN A C 1
ATOM 4544 O O . GLN A 1 583 ? 20.264 37.22 32.291 1 84.22 583 GLN A O 1
ATOM 4549 N N . ASN A 1 584 ? 19.714 36.557 34.368 1 87.87 584 ASN A N 1
ATOM 4550 C CA . ASN A 1 584 ? 20.681 35.468 34.294 1 87.87 584 ASN A CA 1
ATOM 4551 C C . ASN A 1 584 ? 20.313 34.464 33.205 1 87.87 584 ASN A C 1
ATOM 4553 O O . ASN A 1 584 ? 21.184 33.978 32.481 1 87.87 584 ASN A O 1
ATOM 4557 N N . TRP A 1 585 ? 19.121 34.274 33.109 1 88.79 585 TRP A N 1
ATOM 4558 C CA . TRP A 1 585 ? 18.659 33.32 32.106 1 88.79 585 TRP A CA 1
ATOM 4559 C C . TRP A 1 585 ? 18.713 33.929 30.709 1 88.79 585 TRP A C 1
ATOM 4561 O O . TRP A 1 585 ? 19.025 33.24 29.736 1 88.79 585 TRP A O 1
ATOM 4571 N N . ILE A 1 586 ? 18.407 35.109 30.554 1 85.37 586 ILE A N 1
ATOM 4572 C CA . ILE A 1 586 ? 18.525 35.801 29.275 1 85.37 586 ILE A CA 1
ATOM 4573 C C . ILE A 1 586 ? 19.985 35.809 28.825 1 85.37 586 ILE A C 1
ATOM 4575 O O . ILE A 1 586 ? 20.279 35.589 27.648 1 85.37 586 ILE A O 1
ATOM 4579 N N . ALA A 1 587 ? 20.875 35.962 29.803 1 86.7 587 ALA A N 1
ATOM 4580 C CA . ALA A 1 587 ? 22.302 35.928 29.493 1 86.7 587 ALA A CA 1
ATOM 4581 C C . ALA A 1 587 ? 22.726 34.543 29.014 1 86.7 587 ALA A C 1
ATOM 4583 O O . ALA A 1 587 ? 23.483 34.418 28.048 1 86.7 587 ALA A O 1
ATOM 4584 N N . LEU A 1 588 ? 22.328 33.632 29.711 1 88.38 588 LEU A N 1
ATOM 4585 C CA . LEU A 1 588 ? 22.639 32.264 29.311 1 88.38 588 LEU A CA 1
ATOM 4586 C C . LEU A 1 588 ? 22.106 31.973 27.912 1 88.38 588 LEU A C 1
ATOM 4588 O O . LEU A 1 588 ? 22.77 31.304 27.118 1 88.38 588 LEU A O 1
ATOM 4592 N N . GLU A 1 589 ? 20.955 32.382 27.578 1 88.6 589 GLU A N 1
ATOM 4593 C CA . GLU A 1 589 ? 20.373 32.212 26.25 1 88.6 589 GLU A CA 1
ATOM 4594 C C . GLU A 1 589 ? 21.246 32.857 25.177 1 88.6 589 GLU A C 1
ATOM 4596 O O . GLU A 1 589 ? 21.533 32.24 24.149 1 88.6 589 GLU A O 1
ATOM 4601 N N . ARG A 1 590 ? 21.673 33.958 25.364 1 82.43 590 ARG A N 1
ATOM 4602 C CA . ARG A 1 590 ? 22.494 34.684 24.401 1 82.43 590 ARG A CA 1
ATOM 4603 C C . ARG A 1 590 ? 23.819 33.967 24.161 1 82.43 590 ARG A C 1
ATOM 4605 O O . ARG A 1 590 ? 24.285 33.877 23.023 1 82.43 590 ARG A O 1
ATOM 4612 N N . ILE A 1 591 ? 24.331 33.437 25.219 1 83.88 591 ILE A N 1
ATOM 4613 C CA . ILE A 1 591 ? 25.599 32.722 25.118 1 83.88 591 ILE A CA 1
ATOM 4614 C C . ILE A 1 591 ? 25.401 31.429 24.329 1 83.88 591 ILE A C 1
ATOM 4616 O O . ILE A 1 591 ? 26.203 31.102 23.451 1 83.88 591 ILE A O 1
ATOM 4620 N N . ASN A 1 592 ? 24.409 30.795 24.637 1 84.14 592 ASN A N 1
ATOM 4621 C CA . ASN A 1 592 ? 24.103 29.566 23.912 1 84.14 592 ASN A CA 1
ATOM 4622 C C . ASN A 1 592 ? 23.852 29.837 22.431 1 84.14 592 ASN A C 1
ATOM 4624 O O . ASN A 1 592 ? 24.304 29.077 21.572 1 84.14 592 ASN A O 1
ATOM 4628 N N . PHE A 1 593 ? 23.285 30.844 22.046 1 79.91 593 PHE A N 1
ATOM 4629 C CA . PHE A 1 593 ? 22.964 31.207 20.671 1 79.91 593 PHE A CA 1
ATOM 4630 C C . PHE A 1 593 ? 24.229 31.54 19.889 1 79.91 593 PHE A C 1
ATOM 4632 O O . PHE A 1 593 ? 24.456 30.999 18.805 1 79.91 593 PHE A O 1
ATOM 4639 N N . VAL A 1 594 ? 25.009 32.288 20.562 1 73.65 594 VAL A N 1
ATOM 4640 C CA . VAL A 1 594 ? 26.203 32.766 19.873 1 73.65 594 VAL A CA 1
ATOM 4641 C C . VAL A 1 594 ? 27.193 31.617 19.697 1 73.65 594 VAL A C 1
ATOM 4643 O O . VAL A 1 594 ? 27.934 31.573 18.712 1 73.65 594 VAL A O 1
ATOM 4646 N N . THR A 1 595 ? 27.065 30.618 20.575 1 73.56 595 THR A N 1
ATOM 4647 C CA . THR A 1 595 ? 28.011 29.509 20.525 1 73.56 595 THR A CA 1
ATOM 4648 C C . THR A 1 595 ? 27.416 28.324 19.77 1 73.56 595 THR A C 1
ATOM 4650 O O . THR A 1 595 ? 28.041 27.266 19.671 1 73.56 595 THR A O 1
ATOM 4653 N N . GLY A 1 596 ? 26.206 28.512 19.273 1 73.54 596 GLY A N 1
ATOM 4654 C CA . GLY A 1 596 ? 25.642 27.593 18.297 1 73.54 596 GLY A CA 1
ATOM 4655 C C . GLY A 1 596 ? 24.763 26.525 18.921 1 73.54 596 GLY A C 1
ATOM 4656 O O . GLY A 1 596 ? 24.196 25.689 18.214 1 73.54 596 GLY A O 1
ATOM 4657 N N . ASP A 1 597 ? 24.674 26.444 20.262 1 76.28 597 ASP A N 1
ATOM 4658 C CA . ASP A 1 597 ? 23.764 25.498 20.899 1 76.28 597 ASP A CA 1
ATOM 4659 C C . ASP A 1 597 ? 22.345 26.06 20.965 1 76.28 597 ASP A C 1
ATOM 4661 O O . ASP A 1 597 ? 21.892 26.493 22.027 1 76.28 597 ASP A O 1
ATOM 4665 N N . LYS A 1 598 ? 21.672 25.947 20.025 1 80.37 598 LYS A N 1
ATOM 4666 C CA . LYS A 1 598 ? 20.381 26.609 19.861 1 80.37 598 LYS A CA 1
ATOM 4667 C C . LYS A 1 598 ? 19.306 25.934 20.707 1 80.37 598 LYS A C 1
ATOM 4669 O O . LYS A 1 598 ? 18.386 26.594 21.194 1 80.37 598 LYS A O 1
ATOM 4674 N N . ASP A 1 599 ? 19.376 24.701 21.085 1 80.75 599 ASP A N 1
ATOM 4675 C CA . ASP A 1 599 ? 18.414 24.024 21.949 1 80.75 599 ASP A CA 1
ATOM 4676 C C . ASP A 1 599 ? 18.516 24.528 23.386 1 80.75 599 ASP A C 1
ATOM 4678 O O . ASP A 1 599 ? 17.5 24.817 24.022 1 80.75 599 ASP A O 1
ATOM 4682 N N . ALA A 1 600 ? 19.791 24.657 23.773 1 84.13 600 ALA A N 1
ATOM 4683 C CA . ALA A 1 600 ? 19.991 25.174 25.124 1 84.13 600 ALA A CA 1
ATOM 4684 C C . ALA A 1 600 ? 19.479 26.607 25.244 1 84.13 600 ALA A C 1
ATOM 4686 O O . ALA A 1 600 ? 18.968 27.004 26.294 1 84.13 600 ALA A O 1
ATOM 4687 N N . ALA A 1 601 ? 19.578 27.346 24.24 1 89.75 601 ALA A N 1
ATOM 4688 C CA . ALA A 1 601 ? 19.053 28.709 24.227 1 89.75 601 ALA A CA 1
ATOM 4689 C C . ALA A 1 601 ? 17.532 28.711 24.354 1 89.75 601 ALA A C 1
ATOM 4691 O O . ALA A 1 601 ? 16.965 29.534 25.077 1 89.75 601 ALA A O 1
ATOM 4692 N N . ILE A 1 602 ? 16.861 27.782 23.777 1 90.85 602 ILE A N 1
ATOM 4693 C CA . ILE A 1 602 ? 15.408 27.665 23.832 1 90.85 602 ILE A CA 1
ATOM 4694 C C . ILE A 1 602 ? 14.97 27.347 25.26 1 90.85 602 ILE A C 1
ATOM 4696 O O . ILE A 1 602 ? 14.025 27.949 25.774 1 90.85 602 ILE A O 1
ATOM 4700 N N . PHE A 1 603 ? 15.702 26.569 25.967 1 89.46 603 PHE A N 1
ATOM 4701 C CA . PHE A 1 603 ? 15.362 26.195 27.334 1 89.46 603 PHE A CA 1
ATOM 4702 C C . PHE A 1 603 ? 15.521 27.383 28.276 1 89.46 603 PHE A C 1
ATOM 4704 O O . PHE A 1 603 ? 14.734 27.551 29.209 1 89.46 603 PHE A O 1
ATOM 4711 N N . SER A 1 604 ? 16.463 28.156 28.023 1 91.15 604 SER A N 1
ATOM 4712 C CA . SER A 1 604 ? 16.652 29.353 28.837 1 91.15 604 SER A CA 1
ATOM 4713 C C . SER A 1 604 ? 15.49 30.326 28.667 1 91.15 604 SER A C 1
ATOM 4715 O O . SER A 1 604 ? 15.012 30.908 29.643 1 91.15 604 SER A O 1
ATOM 4717 N N . LEU A 1 605 ? 15.018 30.438 27.532 1 91.34 605 LEU A N 1
ATOM 4718 C CA . LEU A 1 605 ? 13.881 31.318 27.286 1 91.34 605 LEU A CA 1
ATOM 4719 C C . LEU A 1 605 ? 12.605 30.739 27.889 1 91.34 605 LEU A C 1
ATOM 4721 O O . LEU A 1 605 ? 11.758 31.482 28.389 1 91.34 605 LEU A O 1
ATOM 4725 N N . ALA A 1 606 ? 12.506 29.445 27.824 1 91.77 606 ALA A N 1
ATOM 4726 C CA . ALA A 1 606 ? 11.358 28.789 28.444 1 91.77 606 ALA A CA 1
ATOM 4727 C C . ALA A 1 606 ? 11.304 29.077 29.941 1 91.77 606 ALA A C 1
ATOM 4729 O O . ALA A 1 606 ? 10.226 29.294 30.499 1 91.77 606 ALA A O 1
ATOM 4730 N N . LYS A 1 607 ? 12.433 29.098 30.561 1 90.19 607 LYS A N 1
ATOM 4731 C CA . LYS A 1 607 ? 12.502 29.416 31.984 1 90.19 607 LYS A CA 1
ATOM 4732 C C . LYS A 1 607 ? 12.06 30.852 32.249 1 90.19 607 LYS A C 1
ATOM 4734 O O . LYS A 1 607 ? 11.35 31.119 33.221 1 90.19 607 LYS A O 1
ATOM 4739 N N . VAL A 1 608 ? 12.377 31.736 31.47 1 90.37 608 VAL A N 1
ATOM 4740 C CA . VAL A 1 608 ? 11.982 33.133 31.616 1 90.37 608 VAL A CA 1
ATOM 4741 C C . VAL A 1 608 ? 10.467 33.26 31.471 1 90.37 608 VAL A C 1
ATOM 4743 O O . VAL A 1 608 ? 9.815 33.937 32.268 1 90.37 608 VAL A O 1
ATOM 4746 N N . ILE A 1 609 ? 9.91 32.579 30.555 1 91.12 609 ILE A N 1
ATOM 4747 C CA . ILE A 1 609 ? 8.477 32.635 30.287 1 91.12 609 ILE A CA 1
ATOM 4748 C C . ILE A 1 609 ? 7.71 31.999 31.443 1 91.12 609 ILE A C 1
ATOM 4750 O O . ILE A 1 609 ? 6.623 32.458 31.803 1 91.12 609 ILE A O 1
ATOM 4754 N N . SER A 1 610 ? 8.275 31.028 32.045 1 89.79 610 SER A N 1
ATOM 4755 C CA . SER A 1 610 ? 7.644 30.384 33.193 1 89.79 610 SER A CA 1
ATOM 4756 C C . SER A 1 610 ? 7.503 31.354 34.362 1 89.79 610 SER A C 1
ATOM 4758 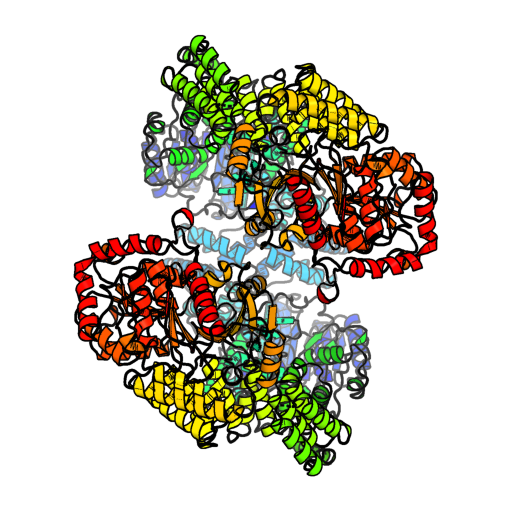O O . SER A 1 610 ? 6.614 31.198 35.2 1 89.79 610 SER A O 1
ATOM 4760 N N . MET A 1 611 ? 8.35 32.35 34.39 1 85.52 611 MET A N 1
ATOM 4761 C CA . MET A 1 611 ? 8.327 33.353 35.451 1 85.52 611 MET A CA 1
ATOM 4762 C C . MET A 1 611 ? 7.47 34.549 35.05 1 85.52 611 MET A C 1
ATOM 4764 O O . MET A 1 611 ? 6.864 35.198 35.905 1 85.52 611 MET A O 1
ATOM 4768 N N . HIS A 1 612 ? 7.484 34.824 33.745 1 84.97 612 HIS A N 1
ATOM 4769 C CA . HIS A 1 612 ? 6.761 35.965 33.197 1 84.97 612 HIS A CA 1
ATOM 4770 C C . HIS A 1 612 ? 6.048 35.596 31.9 1 84.97 612 HIS A C 1
ATOM 4772 O O . HIS A 1 612 ? 6.573 35.834 30.809 1 84.97 612 HIS A O 1
ATOM 4778 N N . SER A 1 613 ? 4.78 35.283 32.039 1 85.74 613 SER A N 1
ATOM 4779 C CA . SER A 1 613 ? 4.076 34.638 30.935 1 85.74 613 SER A CA 1
ATOM 4780 C C . SER A 1 613 ? 3.593 35.663 29.914 1 85.74 613 SER A C 1
ATOM 4782 O O . SER A 1 613 ? 3.115 35.297 28.838 1 85.74 613 SER A O 1
ATOM 4784 N N . ASN A 1 614 ? 3.761 36.902 30.077 1 79.89 614 ASN A N 1
ATOM 4785 C CA . ASN A 1 614 ? 3.332 37.912 29.115 1 79.89 614 ASN A CA 1
ATOM 4786 C C . ASN A 1 614 ? 4.506 38.758 28.629 1 79.89 614 ASN A C 1
ATOM 4788 O O . ASN A 1 614 ? 4.371 39.969 28.449 1 79.89 614 ASN A O 1
ATOM 4792 N N . ALA A 1 615 ? 5.648 38.119 28.547 1 83.74 615 ALA A N 1
ATOM 4793 C CA . ALA A 1 615 ? 6.849 38.806 28.079 1 83.74 615 ALA A CA 1
ATOM 4794 C C . ALA A 1 615 ? 6.985 38.702 26.563 1 83.74 615 ALA A C 1
ATOM 4796 O O . ALA A 1 615 ? 7.709 37.842 26.055 1 83.74 615 ALA A O 1
ATOM 4797 N N . TRP A 1 616 ? 6.41 39.615 25.848 1 88.42 616 TRP A N 1
ATOM 4798 C CA . TRP A 1 616 ? 6.282 39.506 24.399 1 88.42 616 TRP A CA 1
ATOM 4799 C C . TRP A 1 616 ? 7.647 39.597 23.724 1 88.42 616 TRP A C 1
ATOM 4801 O O . TRP A 1 616 ? 7.884 38.953 22.699 1 88.42 616 TRP A O 1
ATOM 4811 N N . LEU A 1 617 ? 8.545 40.332 24.322 1 85.87 617 LEU A N 1
ATOM 4812 C CA . LEU A 1 617 ? 9.896 40.408 23.777 1 85.87 617 LEU A CA 1
ATOM 4813 C C . LEU A 1 617 ? 10.591 39.053 23.854 1 85.87 617 LEU A C 1
ATOM 4815 O O . LEU A 1 617 ? 11.312 38.667 22.931 1 85.87 617 LEU A O 1
ATOM 4819 N N . VAL A 1 618 ? 10.368 38.419 24.952 1 89.87 618 VAL A N 1
ATOM 4820 C CA . VAL A 1 618 ? 10.972 37.104 25.141 1 89.87 618 VAL A CA 1
ATOM 4821 C C . VAL A 1 618 ? 10.353 36.105 24.166 1 89.87 618 VAL A C 1
ATOM 4823 O O . VAL A 1 618 ? 11.056 35.267 23.596 1 89.87 618 VAL A O 1
ATOM 4826 N N . TYR A 1 619 ? 9.071 36.225 23.89 1 93.47 619 TYR A N 1
ATOM 4827 C CA . TYR A 1 619 ? 8.402 35.36 22.925 1 93.47 619 TYR A CA 1
ATOM 4828 C C . TYR A 1 619 ? 8.931 35.604 21.517 1 93.47 619 TYR A C 1
ATOM 4830 O O . TYR A 1 619 ? 9.043 34.67 20.719 1 93.47 619 TYR A O 1
ATOM 4838 N N . SER A 1 620 ? 9.229 36.836 21.207 1 93.02 620 SER A N 1
ATOM 4839 C CA . SER A 1 620 ? 9.776 37.156 19.893 1 93.02 620 SER A CA 1
ATOM 4840 C C . SER A 1 620 ? 11.158 36.538 19.704 1 93.02 620 SER A C 1
ATOM 4842 O O . SER A 1 620 ? 11.484 36.055 18.618 1 93.02 620 SER A O 1
ATOM 4844 N N . GLU A 1 621 ? 11.938 36.571 20.734 1 90.71 621 GLU A N 1
ATOM 4845 C CA . GLU A 1 621 ? 13.244 35.921 20.688 1 90.71 621 GLU A CA 1
ATOM 4846 C C . GLU A 1 621 ? 13.102 34.41 20.52 1 90.71 621 GLU A C 1
ATOM 4848 O O . GLU A 1 621 ? 13.875 33.787 19.79 1 90.71 621 GLU A O 1
ATOM 4853 N N . LEU A 1 622 ? 12.22 33.915 21.225 1 93.64 622 LEU A N 1
ATOM 4854 C CA . LEU A 1 622 ? 11.963 32.486 21.087 1 93.64 622 LEU A CA 1
ATOM 4855 C C . LEU A 1 622 ? 11.541 32.144 19.662 1 93.64 622 LEU A C 1
ATOM 4857 O O . LEU A 1 622 ? 11.991 31.143 19.1 1 93.64 622 LEU A O 1
ATOM 4861 N N . ALA A 1 623 ? 10.698 32.956 19.009 1 93.89 623 ALA A N 1
ATOM 4862 C CA . ALA A 1 623 ? 10.278 32.743 17.626 1 93.89 623 ALA A CA 1
ATOM 4863 C C . ALA A 1 623 ? 11.477 32.753 16.681 1 93.89 623 ALA A C 1
ATOM 4865 O O . ALA A 1 623 ? 11.56 31.931 15.766 1 93.89 623 ALA A O 1
ATOM 4866 N N . SER A 1 624 ? 12.391 33.675 16.94 1 91.45 624 SER A N 1
ATOM 4867 C CA . SER A 1 624 ? 13.606 33.779 16.138 1 91.45 624 SER A CA 1
ATOM 4868 C C . SER A 1 624 ? 14.452 32.515 16.25 1 91.45 624 SER A C 1
ATOM 4870 O O . SER A 1 624 ? 14.977 32.022 15.249 1 91.45 624 SER A O 1
ATOM 4872 N N . LEU A 1 625 ? 14.52 31.931 17.428 1 89.22 625 LEU A N 1
ATOM 4873 C CA . LEU A 1 625 ? 15.302 30.724 17.674 1 89.22 625 LEU A CA 1
ATOM 4874 C C . LEU A 1 625 ? 14.636 29.507 17.041 1 89.22 625 LEU A C 1
ATOM 4876 O O . LEU A 1 625 ? 15.318 28.626 16.512 1 89.22 625 LEU A O 1
ATOM 4880 N N . LEU A 1 626 ? 13.323 29.472 17.098 1 90.26 626 LEU A N 1
ATOM 4881 C CA . LEU A 1 626 ? 12.594 28.369 16.481 1 90.26 626 LEU A CA 1
ATOM 4882 C C . LEU A 1 626 ? 12.76 28.388 14.965 1 90.26 626 LEU A C 1
ATOM 4884 O O . LEU A 1 626 ? 12.926 27.337 14.342 1 90.26 626 LEU A O 1
ATOM 4888 N N . HIS A 1 627 ? 12.862 29.525 14.352 1 89.72 627 HIS A N 1
ATOM 4889 C CA . HIS A 1 627 ? 13.143 29.643 12.925 1 89.72 627 HIS A CA 1
ATOM 4890 C C . HIS A 1 627 ? 14.521 29.084 12.587 1 89.72 627 HIS A C 1
ATOM 4892 O O . HIS A 1 627 ? 14.671 28.339 11.616 1 89.72 627 HIS A O 1
ATOM 4898 N N . ASN A 1 628 ? 15.473 29.364 13.441 1 81.84 628 ASN A N 1
ATOM 4899 C CA . ASN A 1 628 ? 16.856 28.961 13.213 1 81.84 628 ASN A CA 1
ATOM 4900 C C . ASN A 1 628 ? 17.035 27.453 13.372 1 81.84 628 ASN A C 1
ATOM 4902 O O . ASN A 1 628 ? 17.988 26.878 12.844 1 81.84 628 ASN A O 1
ATOM 4906 N N . THR A 1 629 ? 16.11 26.914 14.148 1 78.82 629 THR A N 1
ATOM 4907 C CA . THR A 1 629 ? 16.197 25.474 14.359 1 78.82 629 THR A CA 1
ATOM 4908 C C . THR A 1 629 ? 15.19 24.737 13.481 1 78.82 629 THR A C 1
ATOM 4910 O O . THR A 1 629 ? 14.792 23.612 13.793 1 78.82 629 THR A O 1
ATOM 4913 N N . TYR A 1 630 ? 14.661 25.408 12.564 1 76.89 630 TYR A N 1
ATOM 4914 C CA . TYR A 1 630 ? 13.887 24.886 11.444 1 76.89 630 TYR A CA 1
ATOM 4915 C C . TYR A 1 630 ? 12.483 24.49 11.888 1 76.89 630 TYR A C 1
ATOM 4917 O O . TYR A 1 630 ? 11.838 23.652 11.254 1 76.89 630 TYR A O 1
ATOM 4925 N N . ASN A 1 631 ? 12.031 24.994 13.037 1 86.36 631 ASN A N 1
ATOM 4926 C CA . ASN A 1 631 ? 10.641 24.866 13.461 1 86.36 631 ASN A CA 1
ATOM 4927 C C . ASN A 1 631 ? 9.787 26.017 12.939 1 86.36 631 ASN A C 1
ATOM 4929 O O . ASN A 1 631 ? 9.257 26.808 13.721 1 86.36 631 ASN A O 1
ATOM 4933 N N . TYR A 1 632 ? 9.679 26.079 11.659 1 87.26 632 TYR A N 1
ATOM 4934 C CA . TYR A 1 632 ? 9.168 27.247 10.952 1 87.26 632 TYR A CA 1
ATOM 4935 C C . TYR A 1 632 ? 7.708 27.503 11.305 1 87.26 632 TYR A C 1
ATOM 4937 O O . TYR A 1 632 ? 7.298 28.653 11.483 1 87.26 632 TYR A O 1
ATOM 4945 N N . TRP A 1 633 ? 6.962 26.41 11.521 1 89.06 633 TRP A N 1
ATOM 4946 C CA . TRP A 1 633 ? 5.542 26.584 11.805 1 89.06 633 TRP A CA 1
ATOM 4947 C C . TRP A 1 633 ? 5.333 27.212 13.179 1 89.06 633 TRP A C 1
ATOM 4949 O O . TRP A 1 633 ? 4.52 28.126 13.334 1 89.06 633 TRP A O 1
ATOM 4959 N N . GLU A 1 634 ? 6.049 26.775 14.146 1 90.44 634 GLU A N 1
ATOM 4960 C CA . GLU A 1 634 ? 5.938 27.331 15.491 1 90.44 634 GLU A CA 1
ATOM 4961 C C . GLU A 1 634 ? 6.472 28.759 15.545 1 90.44 634 GLU A C 1
ATOM 4963 O O . GLU A 1 634 ? 5.945 29.597 16.28 1 90.44 634 GLU A O 1
ATOM 4968 N N . ALA A 1 635 ? 7.542 28.957 14.742 1 92.64 635 ALA A N 1
ATOM 4969 C CA . ALA A 1 635 ? 8.148 30.286 14.718 1 92.64 635 ALA A CA 1
ATOM 4970 C C . ALA A 1 635 ? 7.16 31.331 14.207 1 92.64 635 ALA A C 1
ATOM 4972 O O . ALA A 1 635 ? 6.958 32.367 14.844 1 92.64 635 ALA A O 1
ATOM 4973 N N . ILE A 1 636 ? 6.505 31.015 13.177 1 93.2 636 ILE A N 1
ATOM 4974 C CA . ILE A 1 636 ? 5.616 31.999 12.57 1 93.2 636 ILE A CA 1
ATOM 4975 C C . ILE A 1 636 ? 4.361 32.157 13.427 1 93.2 636 ILE A C 1
ATOM 4977 O O . ILE A 1 636 ? 3.838 33.264 13.573 1 93.2 636 ILE A O 1
ATOM 4981 N N . ASN A 1 637 ? 3.84 31.139 14.035 1 92.15 637 ASN A N 1
ATOM 4982 C CA . ASN A 1 637 ? 2.655 31.218 14.883 1 92.15 637 ASN A CA 1
ATOM 4983 C C . ASN A 1 637 ? 2.915 32.055 16.132 1 92.15 637 ASN A C 1
ATOM 4985 O O . ASN A 1 637 ? 2.065 32.847 16.542 1 92.15 637 ASN A O 1
ATOM 4989 N N . LEU A 1 638 ? 4.018 31.811 16.676 1 93.36 638 LEU A N 1
ATOM 4990 C CA . LEU A 1 638 ? 4.381 32.591 17.854 1 93.36 638 LEU A CA 1
ATOM 4991 C C . LEU A 1 638 ? 4.62 34.052 17.487 1 93.36 638 LEU A C 1
ATOM 4993 O O . LEU A 1 638 ? 4.191 34.956 18.207 1 93.36 638 LEU A O 1
ATOM 4997 N N . ALA A 1 639 ? 5.291 34.287 16.369 1 95.01 639 ALA A N 1
ATOM 4998 C CA . ALA A 1 639 ? 5.533 35.658 15.926 1 95.01 639 ALA A CA 1
ATOM 4999 C C . ALA A 1 639 ? 4.22 36.385 15.651 1 95.01 639 ALA A C 1
ATOM 5001 O O . ALA A 1 639 ? 4.06 37.551 16.02 1 95.01 639 ALA A O 1
ATOM 5002 N N . TYR A 1 640 ? 3.307 35.707 15.057 1 93.88 640 TYR A N 1
ATOM 5003 C CA . TYR A 1 640 ? 1.986 36.279 14.822 1 93.88 640 TYR A CA 1
ATOM 5004 C C . TYR A 1 640 ? 1.324 36.681 16.134 1 93.88 640 TYR A C 1
ATOM 5006 O O . TYR A 1 640 ? 0.751 37.768 16.24 1 93.88 640 TYR A O 1
ATOM 5014 N N . ARG A 1 641 ? 1.408 35.781 17.037 1 93.79 641 ARG A N 1
ATOM 5015 C CA . ARG A 1 641 ? 0.815 36.071 18.339 1 93.79 641 ARG A CA 1
ATOM 5016 C C . ARG A 1 641 ? 1.444 37.313 18.962 1 93.79 641 ARG A C 1
ATOM 5018 O O . ARG A 1 641 ? 0.741 38.159 19.518 1 93.79 641 ARG A O 1
ATOM 5025 N N . VAL A 1 642 ? 2.719 37.441 18.879 1 92.89 642 VAL A N 1
ATOM 5026 C CA . VAL A 1 642 ? 3.434 38.59 19.424 1 92.89 642 VAL A CA 1
ATOM 5027 C C . VAL A 1 642 ? 2.974 39.866 18.722 1 92.89 642 VAL A C 1
ATOM 5029 O O . VAL A 1 642 ? 2.659 40.862 19.377 1 92.89 642 VAL A O 1
ATOM 5032 N N . ILE A 1 643 ? 2.861 39.807 17.445 1 94.18 643 ILE A N 1
ATOM 5033 C CA . ILE A 1 643 ? 2.505 40.987 16.665 1 94.18 643 ILE A CA 1
ATOM 5034 C C . ILE A 1 643 ? 1.07 41.402 16.982 1 94.18 643 ILE A C 1
ATOM 5036 O O . ILE A 1 643 ? 0.774 42.593 17.101 1 94.18 643 ILE A O 1
ATOM 5040 N N . ARG A 1 644 ? 0.202 40.482 17.133 1 92.15 644 ARG A N 1
ATOM 5041 C CA . ARG A 1 644 ? -1.189 40.784 17.455 1 92.15 644 ARG A CA 1
ATOM 5042 C C . ARG A 1 644 ? -1.295 41.515 18.789 1 92.15 644 ARG A C 1
ATOM 5044 O O . ARG A 1 644 ? -2.131 42.408 18.949 1 92.15 644 ARG A O 1
ATOM 5051 N N . CYS A 1 645 ? -0.503 41.127 19.666 1 89.5 645 CYS A N 1
ATOM 5052 C CA . CYS A 1 645 ? -0.537 41.725 20.996 1 89.5 645 CYS A CA 1
ATOM 5053 C C . CYS A 1 645 ? 0.245 43.033 21.026 1 89.5 645 CYS A C 1
ATOM 5055 O O . CYS A 1 645 ? -0.164 43.99 21.685 1 89.5 645 CYS A O 1
ATOM 5057 N N . ASP A 1 646 ? 1.461 42.992 20.329 1 88.06 646 ASP A N 1
ATOM 5058 C CA . ASP A 1 646 ? 2.304 44.179 20.219 1 88.06 646 ASP A CA 1
ATOM 5059 C C . ASP A 1 646 ? 2.942 44.273 18.835 1 88.06 646 ASP A C 1
ATOM 5061 O O . ASP A 1 646 ? 4.013 43.708 18.6 1 88.06 646 ASP A O 1
ATOM 5065 N N . GLY A 1 647 ? 2.371 44.979 17.994 1 89.35 647 GLY A N 1
ATOM 5066 C CA . GLY A 1 647 ? 2.817 45.114 16.616 1 89.35 647 GLY A CA 1
ATOM 5067 C C . GLY A 1 647 ? 4.078 45.945 16.476 1 89.35 647 GLY A C 1
ATOM 5068 O O . GLY A 1 647 ? 4.611 46.092 15.374 1 89.35 647 GLY A O 1
ATOM 5069 N N . ASN A 1 648 ? 4.704 46.377 17.597 1 89.87 648 ASN A N 1
ATOM 5070 C CA . ASN A 1 648 ? 5.88 47.239 17.537 1 89.87 648 ASN A CA 1
ATOM 5071 C C . ASN A 1 648 ? 7.168 46.446 17.743 1 89.87 648 ASN A C 1
ATOM 5073 O O . ASN A 1 648 ? 8.244 47.028 17.888 1 89.87 648 ASN A O 1
ATOM 5077 N N . ILE A 1 649 ? 7.075 45.174 17.741 1 90.54 649 ILE A N 1
ATOM 5078 C CA . ILE A 1 649 ? 8.249 44.324 17.906 1 90.54 649 ILE A CA 1
ATOM 5079 C C . ILE A 1 649 ? 8.785 43.911 16.538 1 90.54 649 ILE A C 1
ATOM 5081 O O . ILE A 1 649 ? 8.285 42.961 15.929 1 90.54 649 ILE A O 1
ATOM 5085 N N . ALA A 1 650 ? 9.843 44.552 16.104 1 92.34 650 ALA A N 1
ATOM 5086 C CA . ALA A 1 650 ? 10.391 44.418 14.757 1 92.34 650 ALA A CA 1
ATOM 5087 C C . ALA A 1 650 ? 10.866 42.991 14.498 1 92.34 650 ALA A C 1
ATOM 5089 O O . ALA A 1 650 ? 10.712 42.47 13.391 1 92.34 650 ALA A O 1
ATOM 5090 N N . VAL A 1 651 ? 11.436 42.395 15.532 1 89.94 651 VAL A N 1
ATOM 5091 C CA . VAL A 1 651 ? 12.008 41.06 15.4 1 89.94 651 VAL A CA 1
ATOM 5092 C C . VAL A 1 651 ? 10.922 40.071 14.982 1 89.94 651 VAL A C 1
ATOM 5094 O O . VAL A 1 651 ? 11.167 39.175 14.172 1 89.94 651 VAL A O 1
ATOM 5097 N N . ALA A 1 652 ? 9.786 40.212 15.519 1 94.6 652 ALA A N 1
ATOM 5098 C CA . ALA A 1 652 ? 8.683 39.313 15.189 1 94.6 652 ALA A CA 1
ATOM 5099 C C . ALA A 1 652 ? 8.278 39.456 13.725 1 94.6 652 ALA A C 1
ATOM 5101 O O . ALA A 1 652 ? 8.037 38.459 13.041 1 94.6 652 ALA A O 1
ATOM 5102 N N . TRP A 1 653 ? 8.29 40.628 13.234 1 95.05 653 TRP A N 1
ATOM 5103 C CA . TRP A 1 653 ? 7.992 40.868 11.826 1 95.05 653 TRP A CA 1
ATOM 5104 C C . TRP A 1 653 ? 9.064 40.258 10.93 1 95.05 653 TRP A C 1
ATOM 5106 O O . TRP A 1 653 ? 8.755 39.696 9.877 1 95.05 653 TRP A O 1
ATOM 5116 N N . ASN A 1 654 ? 10.283 40.377 11.382 1 93.69 654 ASN A N 1
ATOM 5117 C CA . ASN A 1 654 ? 11.394 39.796 10.636 1 93.69 654 ASN A CA 1
ATOM 5118 C C . ASN A 1 654 ? 11.284 38.276 10.561 1 93.69 654 ASN A C 1
ATOM 5120 O O . ASN A 1 654 ? 11.6 37.676 9.532 1 93.69 654 ASN A O 1
ATOM 5124 N N . VAL A 1 655 ? 10.907 37.696 11.647 1 93.88 655 VAL A N 1
ATOM 5125 C CA . VAL A 1 655 ? 10.757 36.245 11.671 1 93.88 655 VAL A CA 1
ATOM 5126 C C . VAL A 1 655 ? 9.702 35.817 10.654 1 93.88 655 VAL A C 1
ATOM 5128 O O . VAL A 1 655 ? 9.911 34.866 9.896 1 93.88 655 VAL A O 1
ATOM 5131 N N . VAL A 1 656 ? 8.569 36.484 10.569 1 94.33 656 VAL A N 1
ATOM 5132 C CA . VAL A 1 656 ? 7.512 36.151 9.62 1 94.33 656 VAL A CA 1
ATOM 5133 C C . VAL A 1 656 ? 8.032 36.306 8.192 1 94.33 656 VAL A C 1
ATOM 5135 O O . VAL A 1 656 ? 7.793 35.446 7.341 1 94.33 656 VAL A O 1
ATOM 5138 N N . ALA A 1 657 ? 8.814 37.337 7.97 1 93.61 657 ALA A N 1
ATOM 5139 C CA . ALA A 1 657 ? 9.374 37.588 6.645 1 93.61 657 ALA A CA 1
ATOM 5140 C C . ALA A 1 657 ? 10.306 36.457 6.22 1 93.61 657 ALA A C 1
ATOM 5142 O O . ALA A 1 657 ? 10.264 36.007 5.073 1 93.61 657 ALA A O 1
ATOM 5143 N N . LEU A 1 658 ? 11.121 36.041 7.13 1 91.07 658 LEU A N 1
ATOM 5144 C CA . LEU A 1 658 ? 12.087 34.987 6.84 1 91.07 658 LEU A CA 1
ATOM 5145 C C . LEU A 1 658 ? 11.381 33.67 6.537 1 91.07 658 LEU A C 1
ATOM 5147 O O . LEU A 1 658 ? 11.801 32.927 5.647 1 91.07 658 LEU A O 1
ATOM 5151 N N . VAL A 1 659 ? 10.372 33.42 7.271 1 89.57 659 VAL A N 1
ATOM 5152 C CA . VAL A 1 659 ? 9.623 32.194 7.014 1 89.57 659 VAL A CA 1
ATOM 5153 C C . VAL A 1 659 ? 8.914 32.295 5.665 1 89.57 659 VAL A C 1
ATOM 5155 O O . VAL A 1 659 ? 8.877 31.327 4.902 1 89.57 659 VAL A O 1
ATOM 5158 N N . TYR A 1 660 ? 8.377 33.437 5.331 1 87.97 660 TYR A N 1
ATOM 5159 C CA . TYR A 1 660 ? 7.744 33.654 4.035 1 87.97 660 TYR A CA 1
ATOM 5160 C C . TYR A 1 660 ? 8.748 33.476 2.902 1 87.97 660 TYR A C 1
ATOM 5162 O O . TYR A 1 660 ? 8.432 32.873 1.874 1 87.97 660 TYR A O 1
ATOM 5170 N N . LEU A 1 661 ? 9.949 33.888 3.107 1 86.16 661 LEU A N 1
ATOM 5171 C CA . LEU A 1 661 ? 11.013 33.731 2.121 1 86.16 661 LEU A CA 1
ATOM 5172 C C . LEU A 1 661 ? 11.335 32.257 1.901 1 86.16 661 LEU A C 1
ATOM 5174 O O . LEU A 1 661 ? 11.52 31.821 0.762 1 86.16 661 LEU A O 1
ATOM 5178 N N . LYS A 1 662 ? 11.384 31.643 3.038 1 80.46 662 LYS A N 1
ATOM 5179 C CA . LYS A 1 662 ? 11.702 30.219 2.978 1 80.46 662 LYS A CA 1
ATOM 5180 C C . LYS A 1 662 ? 10.674 29.461 2.145 1 80.46 662 LYS A C 1
ATOM 5182 O O . LYS A 1 662 ? 11.024 28.539 1.405 1 80.46 662 LYS A O 1
ATOM 5187 N N . PHE A 1 663 ? 9.476 29.91 2.187 1 75.01 663 PHE A N 1
ATOM 5188 C CA . PHE A 1 663 ? 8.416 29.181 1.499 1 75.01 663 PHE A CA 1
ATOM 5189 C C . PHE A 1 663 ? 7.953 29.94 0.261 1 75.01 663 PHE A C 1
ATOM 5191 O O . PHE A 1 663 ? 6.827 29.752 -0.203 1 75.01 663 PHE A O 1
ATOM 5198 N N . GLU A 1 664 ? 8.802 31.047 -0.167 1 74.55 664 GLU A N 1
ATOM 5199 C CA . GLU A 1 664 ? 8.718 31.744 -1.446 1 74.55 664 GLU A CA 1
ATOM 5200 C C . GLU A 1 664 ? 7.439 32.571 -1.541 1 74.55 664 GLU A C 1
ATOM 5202 O O . GLU A 1 664 ? 6.82 32.647 -2.604 1 74.55 664 GLU A O 1
ATOM 5207 N N . ASN A 1 665 ? 6.945 32.969 -0.387 1 80.37 665 ASN A N 1
ATOM 5208 C CA . ASN A 1 665 ? 5.909 33.996 -0.345 1 80.37 665 ASN A CA 1
ATOM 5209 C C . ASN A 1 665 ? 6.511 35.398 -0.327 1 80.37 665 ASN A C 1
ATOM 5211 O O . ASN A 1 665 ? 6.525 36.059 0.713 1 80.37 665 ASN A O 1
ATOM 5215 N N . MET A 1 666 ? 6.86 35.898 -1.485 1 81.08 666 MET A N 1
ATOM 5216 C CA . MET A 1 666 ? 7.611 37.144 -1.598 1 81.08 666 MET A CA 1
ATOM 5217 C C . MET A 1 666 ? 6.748 38.338 -1.206 1 81.08 666 MET A C 1
ATOM 5219 O O . MET A 1 666 ? 7.233 39.282 -0.579 1 81.08 666 MET A O 1
ATOM 5223 N N . ALA A 1 667 ? 5.51 38.261 -1.644 1 79.82 667 ALA A N 1
ATOM 5224 C CA . ALA A 1 667 ? 4.622 39.376 -1.328 1 79.82 667 ALA A CA 1
ATOM 5225 C C . ALA A 1 667 ? 4.471 39.547 0.181 1 79.82 667 ALA A C 1
ATOM 5227 O O . ALA A 1 667 ? 4.583 40.66 0.7 1 79.82 667 ALA A O 1
ATOM 5228 N N . GLY A 1 668 ? 4.246 38.426 0.822 1 87.26 668 GLY A N 1
ATOM 5229 C CA . GLY A 1 668 ? 4.13 38.468 2.271 1 87.26 668 GLY A CA 1
ATOM 5230 C C . GLY A 1 668 ? 5.418 38.874 2.962 1 87.26 668 GLY A C 1
ATOM 5231 O O . GLY A 1 668 ? 5.396 39.642 3.926 1 87.26 668 GLY A O 1
ATOM 5232 N N . ALA A 1 669 ? 6.519 38.404 2.413 1 89.97 669 ALA A N 1
ATOM 5233 C CA . ALA A 1 669 ? 7.822 38.731 2.987 1 89.97 669 ALA A CA 1
ATOM 5234 C C . ALA A 1 669 ? 8.108 40.226 2.881 1 89.97 669 ALA A C 1
ATOM 5236 O O . ALA A 1 669 ? 8.588 40.842 3.835 1 89.97 669 ALA A O 1
ATOM 5237 N N . GLU A 1 670 ? 7.754 40.833 1.809 1 88.82 670 GLU A N 1
ATOM 5238 C CA . GLU A 1 670 ? 8.018 42.25 1.578 1 88.82 670 GLU A CA 1
ATOM 5239 C C . GLU A 1 670 ? 7.222 43.124 2.543 1 88.82 670 GLU A C 1
ATOM 5241 O O . GLU A 1 670 ? 7.765 44.063 3.129 1 88.82 670 GLU A O 1
ATOM 5246 N N . VAL A 1 671 ? 5.977 42.797 2.72 1 91.61 671 VAL A N 1
ATOM 5247 C CA . VAL A 1 671 ? 5.132 43.561 3.633 1 91.61 671 VAL A CA 1
ATOM 5248 C C . VAL A 1 671 ? 5.699 43.483 5.049 1 91.61 671 VAL A C 1
ATOM 5250 O O . VAL A 1 671 ? 5.793 44.499 5.742 1 91.61 671 VAL A O 1
ATOM 5253 N N . CYS A 1 672 ? 6.061 42.342 5.436 1 94.46 672 CYS A N 1
ATOM 5254 C CA . CYS A 1 672 ? 6.543 42.125 6.796 1 94.46 672 CYS A CA 1
ATOM 5255 C C . CYS A 1 672 ? 7.905 42.777 7.002 1 94.46 672 CYS A C 1
ATOM 5257 O O . CYS A 1 672 ? 8.165 43.362 8.055 1 94.46 672 CYS A O 1
ATOM 5259 N N . ILE A 1 673 ? 8.747 42.73 6.013 1 93.65 673 ILE A N 1
ATOM 5260 C CA . ILE A 1 673 ? 10.066 43.336 6.154 1 93.65 673 ILE A CA 1
ATOM 5261 C C . ILE A 1 673 ? 9.936 44.858 6.175 1 93.65 673 ILE A C 1
ATOM 5263 O O . ILE A 1 673 ? 10.682 45.541 6.881 1 93.65 673 ILE A O 1
ATOM 5267 N N . GLU A 1 674 ? 9.01 45.362 5.423 1 93.4 674 GLU A N 1
ATOM 5268 C CA . GLU A 1 674 ? 8.771 46.802 5.443 1 93.4 674 GLU A CA 1
ATOM 5269 C C . GLU A 1 674 ? 8.325 47.268 6.826 1 93.4 674 GLU A C 1
ATOM 5271 O O . GLU A 1 674 ? 8.762 48.317 7.304 1 93.4 674 GLU A O 1
ATOM 5276 N N . LYS A 1 675 ? 7.476 46.45 7.393 1 94.25 675 LYS A N 1
ATOM 5277 C CA . LYS A 1 675 ? 7.051 46.772 8.751 1 94.25 675 LYS A CA 1
ATOM 5278 C C . LYS A 1 675 ? 8.224 46.708 9.725 1 94.25 675 LYS A C 1
ATOM 5280 O O . LYS A 1 675 ? 8.369 47.575 10.589 1 94.25 675 LYS A O 1
ATOM 5285 N N . ALA A 1 676 ? 9.026 45.721 9.564 1 93.68 676 ALA A N 1
ATOM 5286 C CA . ALA A 1 676 ? 10.209 45.585 10.41 1 93.68 676 ALA A CA 1
ATOM 5287 C C . ALA A 1 676 ? 11.173 46.748 10.197 1 93.68 676 ALA A C 1
ATOM 5289 O O . ALA A 1 676 ? 11.734 47.282 11.157 1 93.68 676 ALA A O 1
ATOM 5290 N N . MET A 1 677 ? 11.301 47.198 8.989 1 92.31 677 MET A N 1
ATOM 5291 C CA . MET A 1 677 ? 12.229 48.267 8.63 1 92.31 677 MET A CA 1
ATOM 5292 C C . MET A 1 677 ? 11.752 49.608 9.175 1 92.31 677 MET A C 1
ATOM 5294 O O . MET A 1 677 ? 12.565 50.462 9.533 1 92.31 677 MET A O 1
ATOM 5298 N N . LYS A 1 678 ? 10.49 49.762 9.171 1 93.19 678 LYS A N 1
ATOM 5299 C CA . LYS A 1 678 ? 9.941 50.981 9.756 1 93.19 678 LYS A CA 1
ATOM 5300 C C . LYS A 1 678 ? 10.251 51.063 11.248 1 93.19 678 LYS A C 1
ATOM 5302 O O . LYS A 1 678 ? 10.514 52.147 11.774 1 93.19 678 LYS A O 1
ATOM 5307 N N . LEU A 1 679 ? 10.256 49.918 11.838 1 90.95 679 LEU A N 1
ATOM 5308 C CA . LEU A 1 679 ? 10.509 49.852 13.273 1 90.95 679 LEU A CA 1
ATOM 5309 C C . LEU A 1 679 ? 12.004 49.92 13.565 1 90.95 679 LEU A C 1
ATOM 5311 O O . LEU A 1 679 ? 12.423 50.554 14.537 1 90.95 679 LEU A O 1
ATOM 5315 N N . LEU A 1 680 ? 12.821 49.227 12.681 1 89.11 680 LEU A N 1
ATOM 5316 C CA . LEU A 1 680 ? 14.274 49.24 12.808 1 89.11 680 LEU A CA 1
ATOM 5317 C C . LEU A 1 680 ? 14.937 49.439 11.45 1 89.11 680 LEU A C 1
ATOM 5319 O O . LEU A 1 680 ? 15.43 48.481 10.848 1 89.11 680 LEU A O 1
ATOM 5323 N N . PRO A 1 681 ? 14.998 50.545 10.937 1 87.05 681 PRO A N 1
ATOM 5324 C CA . PRO A 1 681 ? 15.427 50.812 9.562 1 87.05 681 PRO A CA 1
ATOM 5325 C C . PRO A 1 681 ? 16.898 50.475 9.327 1 87.05 681 PRO A C 1
ATOM 5327 O O . PRO A 1 681 ? 17.29 50.157 8.201 1 87.05 681 PRO A O 1
ATOM 5330 N N . ASN A 1 682 ? 17.785 50.404 10.29 1 82.53 682 ASN A N 1
ATOM 5331 C CA . ASN A 1 682 ? 19.216 50.222 10.072 1 82.53 682 ASN A CA 1
ATOM 5332 C C . ASN A 1 682 ? 19.694 48.867 10.588 1 82.53 682 ASN A C 1
ATOM 5334 O O . ASN A 1 682 ? 20.898 48.628 10.695 1 82.53 682 ASN A O 1
ATOM 5338 N N . ASP A 1 683 ? 18.712 48.035 10.805 1 88.35 683 ASP A N 1
ATOM 5339 C CA . ASP A 1 683 ? 19.102 46.71 11.278 1 88.35 683 ASP A CA 1
ATOM 5340 C C . ASP A 1 683 ? 19.623 45.85 10.129 1 88.35 683 ASP A C 1
ATOM 5342 O O . ASP A 1 683 ? 18.949 45.692 9.109 1 88.35 683 ASP A O 1
ATOM 5346 N N . ALA A 1 684 ? 20.798 45.268 10.279 1 90.52 684 ALA A N 1
ATOM 5347 C CA . ALA A 1 684 ? 21.485 44.556 9.205 1 90.52 684 ALA A CA 1
ATOM 5348 C C . ALA A 1 684 ? 20.7 43.32 8.776 1 90.52 684 ALA A C 1
ATOM 5350 O O . ALA A 1 684 ? 20.653 42.987 7.59 1 90.52 684 ALA A O 1
ATOM 5351 N N . ALA A 1 685 ? 20.18 42.708 9.749 1 88.11 685 ALA A N 1
ATOM 5352 C CA . ALA A 1 685 ? 19.428 41.493 9.446 1 88.11 685 ALA A CA 1
ATOM 5353 C C . ALA A 1 685 ? 18.178 41.811 8.63 1 88.11 685 ALA A C 1
ATOM 5355 O O . ALA A 1 685 ? 17.824 41.07 7.71 1 88.11 685 ALA A O 1
ATOM 5356 N N . ILE A 1 686 ? 17.49 42.842 8.92 1 91.11 686 ILE A N 1
ATOM 5357 C CA . ILE A 1 686 ? 16.276 43.259 8.227 1 91.11 686 ILE A CA 1
ATOM 5358 C C . ILE A 1 686 ? 16.626 43.749 6.824 1 91.11 686 ILE A C 1
ATOM 5360 O O . ILE A 1 686 ? 15.925 43.437 5.858 1 91.11 686 ILE A O 1
ATOM 5364 N N . LEU A 1 687 ? 17.764 44.477 6.73 1 93.29 687 LEU A N 1
ATOM 5365 C CA . LEU A 1 687 ? 18.241 44.934 5.429 1 93.29 687 LEU A CA 1
ATOM 5366 C C . LEU A 1 687 ? 18.609 43.752 4.539 1 93.29 687 LEU A C 1
ATOM 5368 O O . LEU A 1 687 ? 18.314 43.755 3.342 1 93.29 687 LEU A O 1
ATOM 5372 N N . ASN A 1 688 ? 19.243 42.82 5.135 1 92.45 688 ASN A N 1
ATOM 5373 C CA . ASN A 1 688 ? 19.581 41.599 4.411 1 92.45 688 ASN A CA 1
ATOM 5374 C C . ASN A 1 688 ? 18.331 40.871 3.925 1 92.45 688 ASN A C 1
ATOM 5376 O O . ASN A 1 688 ? 18.3 40.362 2.803 1 92.45 688 ASN A O 1
ATOM 5380 N N . ALA A 1 689 ? 17.386 40.787 4.768 1 91.31 689 ALA A N 1
ATOM 5381 C CA . ALA A 1 689 ? 16.139 40.123 4.395 1 91.31 689 ALA A CA 1
ATOM 5382 C C . ALA A 1 689 ? 15.464 40.84 3.229 1 91.31 689 ALA A C 1
ATOM 5384 O O . ALA A 1 689 ? 14.932 40.196 2.321 1 91.31 689 ALA A O 1
ATOM 5385 N N . MET A 1 690 ? 15.502 42.143 3.257 1 92.7 690 MET A N 1
ATOM 5386 C CA . MET A 1 690 ? 14.948 42.915 2.149 1 92.7 690 MET A CA 1
ATOM 5387 C C . MET A 1 690 ? 15.701 42.626 0.854 1 92.7 690 MET A C 1
ATOM 5389 O O . MET A 1 690 ? 15.087 42.463 -0.202 1 92.7 690 MET A O 1
ATOM 5393 N N . ALA A 1 691 ? 17.002 42.555 0.967 1 93.21 691 ALA A N 1
ATOM 5394 C CA . ALA A 1 691 ? 17.832 42.238 -0.192 1 93.21 691 ALA A CA 1
ATOM 5395 C C . ALA A 1 691 ? 17.474 40.87 -0.766 1 93.21 691 ALA A C 1
ATOM 5397 O O . ALA A 1 691 ? 17.388 40.704 -1.985 1 93.21 691 ALA A O 1
ATOM 5398 N N . MET A 1 692 ? 17.307 39.986 0.079 1 89.09 692 MET A N 1
ATOM 5399 C CA . MET A 1 692 ? 16.958 38.632 -0.341 1 89.09 692 MET A CA 1
ATOM 5400 C C . MET A 1 692 ? 15.621 38.617 -1.075 1 89.09 692 MET A C 1
ATOM 5402 O O . MET A 1 692 ? 15.464 37.911 -2.073 1 89.09 692 MET A O 1
ATOM 5406 N N . VAL A 1 693 ? 14.669 39.307 -0.564 1 86.55 693 VAL A N 1
ATOM 5407 C CA . VAL A 1 693 ? 13.359 39.392 -1.202 1 86.55 693 VAL A CA 1
ATOM 5408 C C . VAL A 1 693 ? 13.507 39.958 -2.612 1 86.55 693 VAL A C 1
ATOM 5410 O O . VAL A 1 693 ? 12.943 39.417 -3.567 1 86.55 693 VAL A O 1
ATOM 5413 N N . LEU A 1 694 ? 14.341 40.913 -2.328 1 86.34 694 LEU A N 1
ATOM 5414 C CA . LEU A 1 694 ? 14.546 41.569 -3.615 1 86.34 694 LEU A CA 1
ATOM 5415 C C . LEU A 1 694 ? 15.301 40.656 -4.576 1 86.34 694 LEU A C 1
ATOM 5417 O O . LEU A 1 694 ? 15.001 40.622 -5.771 1 86.34 694 LEU A O 1
ATOM 5421 N N . ASP A 1 695 ? 16.167 39.967 -4.351 1 84.7 695 ASP A N 1
ATOM 5422 C CA . ASP A 1 695 ? 16.927 39.007 -5.145 1 84.7 695 ASP A CA 1
ATOM 5423 C C . ASP A 1 695 ? 16.015 37.925 -5.719 1 84.7 695 ASP A C 1
ATOM 5425 O O . ASP A 1 695 ? 16.119 37.579 -6.898 1 84.7 695 ASP A O 1
ATOM 5429 N N . LYS A 1 696 ? 15.215 37.509 -4.98 1 78.06 696 LYS A N 1
ATOM 5430 C CA . LYS A 1 696 ? 14.3 36.452 -5.4 1 78.06 696 LYS A CA 1
ATOM 5431 C C . LYS A 1 696 ? 13.298 36.969 -6.429 1 78.06 696 LYS A C 1
ATOM 5433 O O . LYS A 1 696 ? 12.781 36.199 -7.241 1 78.06 696 LYS A O 1
ATOM 5438 N N . LYS A 1 697 ? 13.045 38.254 -6.452 1 75.84 697 LYS A N 1
ATOM 5439 C CA . LYS A 1 697 ? 12.174 38.888 -7.437 1 75.84 697 LYS A CA 1
ATOM 5440 C C . LYS A 1 697 ? 12.953 39.278 -8.69 1 75.84 697 LYS A C 1
ATOM 5442 O O . LYS A 1 697 ? 12.445 40.011 -9.54 1 75.84 697 LYS A O 1
ATOM 5447 N N . SER A 1 698 ? 14.232 38.919 -8.789 1 75.85 698 SER A N 1
ATOM 5448 C CA . SER A 1 698 ? 15.144 39.131 -9.908 1 75.85 698 SER A CA 1
ATOM 5449 C C . SER A 1 698 ? 15.499 40.606 -10.06 1 75.85 698 SER A C 1
ATOM 5451 O O . SER A 1 698 ? 15.788 41.07 -11.165 1 75.85 698 SER A O 1
ATOM 5453 N N . ASP A 1 699 ? 15.17 41.307 -9.005 1 82.45 699 ASP A N 1
ATOM 5454 C CA . ASP A 1 699 ? 15.669 42.678 -8.949 1 82.45 699 ASP A CA 1
ATOM 5455 C C . ASP A 1 699 ? 17.032 42.739 -8.263 1 82.45 699 ASP A C 1
ATOM 5457 O O . ASP A 1 699 ? 17.163 43.313 -7.18 1 82.45 699 ASP A O 1
ATOM 5461 N N . VAL A 1 700 ? 17.965 42.342 -8.965 1 87.05 700 VAL A N 1
ATOM 5462 C CA . VAL A 1 700 ? 19.298 42.136 -8.41 1 87.05 700 VAL A CA 1
ATOM 5463 C C . VAL A 1 700 ? 19.951 43.486 -8.12 1 87.05 700 VAL A C 1
ATOM 5465 O O . VAL A 1 700 ? 20.702 43.624 -7.152 1 87.05 700 VAL A O 1
ATOM 5468 N N . GLU A 1 701 ? 19.627 44.482 -8.932 1 88.01 701 GLU A N 1
ATOM 5469 C CA . GLU A 1 701 ? 20.228 45.798 -8.743 1 88.01 701 GLU A CA 1
ATOM 5470 C C . GLU A 1 701 ? 19.835 46.397 -7.396 1 88.01 701 GLU A C 1
ATOM 5472 O O . GLU A 1 701 ? 20.696 46.839 -6.632 1 88.01 701 GLU A O 1
ATOM 5477 N N . SER A 1 702 ? 18.55 46.369 -7.188 1 90.37 702 SER A N 1
ATOM 5478 C CA . SER A 1 702 ? 18.085 46.885 -5.905 1 90.37 702 SER A CA 1
ATOM 5479 C C . SER A 1 702 ? 18.591 46.029 -4.749 1 90.37 702 SER A C 1
ATOM 5481 O O . SER A 1 702 ? 18.903 46.548 -3.675 1 90.37 702 SER A O 1
ATOM 5483 N N . ALA A 1 703 ? 18.651 44.758 -5.004 1 92.65 703 ALA A N 1
ATOM 5484 C CA . ALA A 1 703 ? 19.138 43.841 -3.976 1 92.65 703 ALA A CA 1
ATOM 5485 C C . ALA A 1 703 ? 20.562 44.195 -3.556 1 92.65 703 ALA A C 1
ATOM 5487 O O . ALA A 1 703 ? 20.881 44.2 -2.365 1 92.65 703 ALA A O 1
ATOM 5488 N N . ILE A 1 704 ? 21.393 44.518 -4.518 1 93.62 704 ILE A N 1
ATOM 5489 C CA . ILE A 1 704 ? 22.798 44.822 -4.269 1 93.62 704 ILE A CA 1
ATOM 5490 C C . ILE A 1 704 ? 22.909 46.063 -3.387 1 93.62 704 ILE A C 1
ATOM 5492 O O . ILE A 1 704 ? 23.749 46.12 -2.486 1 93.62 704 ILE A O 1
ATOM 5496 N N . GLU A 1 705 ? 22.025 46.955 -3.597 1 93.53 705 GLU A N 1
ATOM 5497 C CA . GLU A 1 705 ? 22.037 48.166 -2.781 1 93.53 705 GLU A CA 1
ATOM 5498 C C . GLU A 1 705 ? 21.758 47.847 -1.316 1 93.53 705 GLU A C 1
ATOM 5500 O O . GLU A 1 705 ? 22.445 48.349 -0.424 1 93.53 705 GLU A O 1
ATOM 5505 N N . TYR A 1 706 ? 20.812 47.053 -1.131 1 94.22 706 TYR A N 1
ATOM 5506 C CA . TYR A 1 706 ? 20.464 46.685 0.237 1 94.22 706 TYR A CA 1
ATOM 5507 C C . TYR A 1 706 ? 21.529 45.781 0.846 1 94.22 706 TYR A C 1
ATOM 5509 O O . TYR A 1 706 ? 21.811 45.863 2.044 1 94.22 706 TYR A O 1
ATOM 5517 N N . TYR A 1 707 ? 22.119 44.921 0.078 1 94.51 707 TYR A N 1
ATOM 5518 C CA . TYR A 1 707 ? 23.22 44.109 0.582 1 94.51 707 TYR A CA 1
ATOM 5519 C C . TYR A 1 707 ? 24.386 44.985 1.026 1 94.51 707 TYR A C 1
ATOM 5521 O O . TYR A 1 707 ? 25 44.732 2.065 1 94.51 707 TYR A O 1
ATOM 5529 N N . ARG A 1 708 ? 24.674 46.016 0.253 1 94.62 708 ARG A N 1
ATOM 5530 C CA . ARG A 1 708 ? 25.759 46.925 0.609 1 94.62 708 ARG A CA 1
ATOM 5531 C C . ARG A 1 708 ? 25.456 47.655 1.913 1 94.62 708 ARG A C 1
ATOM 5533 O O . ARG A 1 708 ? 26.34 47.827 2.755 1 94.62 708 ARG A O 1
ATOM 5540 N N . GLN A 1 709 ? 24.2 48.029 2.054 1 93.27 709 GLN A N 1
ATOM 5541 C CA . GLN A 1 709 ? 23.798 48.675 3.299 1 93.27 709 GLN A CA 1
ATOM 5542 C C . GLN A 1 709 ? 23.91 47.714 4.479 1 93.27 709 GLN A C 1
ATOM 5544 O O . GLN A 1 709 ? 24.348 48.103 5.563 1 93.27 709 GLN A O 1
ATOM 5549 N N . ALA A 1 710 ? 23.481 46.51 4.249 1 93.77 710 ALA A N 1
ATOM 5550 C CA . ALA A 1 710 ? 23.57 45.5 5.301 1 93.77 710 ALA A CA 1
ATOM 5551 C C . ALA A 1 710 ? 25.015 45.299 5.747 1 93.77 710 ALA A C 1
ATOM 5553 O O . ALA A 1 710 ? 25.301 45.256 6.946 1 93.77 710 ALA A O 1
ATOM 5554 N N . VAL A 1 711 ? 25.961 45.248 4.815 1 92.74 711 VAL A N 1
ATOM 5555 C CA . VAL A 1 711 ? 27.38 45.071 5.105 1 92.74 711 VAL A CA 1
ATOM 5556 C C . VAL A 1 711 ? 27.905 46.28 5.877 1 92.74 711 VAL A C 1
ATOM 5558 O O . VAL A 1 711 ? 28.652 46.128 6.846 1 92.74 711 VAL A O 1
ATOM 5561 N N . SER A 1 712 ? 27.451 47.403 5.454 1 92.26 712 SER A N 1
ATOM 5562 C CA . SER A 1 712 ? 27.893 48.636 6.098 1 92.26 712 SER A CA 1
ATOM 5563 C C . SER A 1 712 ? 27.426 48.701 7.548 1 92.26 712 SER A C 1
ATOM 5565 O O . SER A 1 712 ? 28.128 49.237 8.408 1 92.26 712 SER A O 1
ATOM 5567 N N . ASN A 1 713 ? 26.258 48.17 7.802 1 89.59 713 ASN A N 1
ATOM 5568 C CA . ASN A 1 713 ? 25.654 48.253 9.128 1 89.59 713 ASN A CA 1
ATOM 5569 C C . ASN A 1 713 ? 26.148 47.134 10.04 1 89.59 713 ASN A C 1
ATOM 5571 O O . ASN A 1 713 ? 26.011 47.216 11.261 1 89.59 713 ASN A O 1
ATOM 5575 N N . ALA A 1 714 ? 26.651 46.105 9.384 1 88.3 714 ALA A N 1
ATOM 5576 C CA . ALA A 1 714 ? 27.257 45.024 10.157 1 88.3 714 ALA A CA 1
ATOM 5577 C C . ALA A 1 714 ? 28.51 44.492 9.467 1 88.3 714 ALA A C 1
ATOM 5579 O O . ALA A 1 714 ? 28.54 43.342 9.021 1 88.3 714 ALA A O 1
ATOM 5580 N N . PRO A 1 715 ? 29.543 45.174 9.431 1 84.44 715 PRO A N 1
ATOM 5581 C CA . PRO A 1 715 ? 30.745 44.805 8.68 1 84.44 715 PRO A CA 1
ATOM 5582 C C . PRO A 1 715 ? 31.442 43.572 9.25 1 84.44 715 PRO A C 1
ATOM 5584 O O . PRO A 1 715 ? 32.281 42.966 8.578 1 84.44 715 PRO A O 1
ATOM 5587 N N . GLU A 1 716 ? 31.055 43.149 10.427 1 78.44 716 GLU A N 1
ATOM 5588 C CA . GLU A 1 716 ? 31.681 41.981 11.039 1 78.44 716 GLU A CA 1
ATOM 5589 C C . GLU A 1 716 ? 31.003 40.691 10.585 1 78.44 716 GLU A C 1
ATOM 5591 O O . GLU A 1 716 ? 31.559 39.602 10.747 1 78.44 716 GLU A O 1
ATOM 5596 N N . ASP A 1 717 ? 29.901 40.836 9.948 1 85.31 717 ASP A N 1
ATOM 5597 C CA . ASP A 1 717 ? 29.174 39.657 9.486 1 85.31 717 ASP A CA 1
ATOM 5598 C C . ASP A 1 717 ? 29.602 39.266 8.074 1 85.31 717 ASP A C 1
ATOM 5600 O O . ASP A 1 717 ? 29.096 39.813 7.092 1 85.31 717 ASP A O 1
ATOM 5604 N N . LEU A 1 718 ? 30.335 38.273 7.964 1 88.57 718 LEU A N 1
ATOM 5605 C CA . LEU A 1 718 ? 30.954 37.862 6.709 1 88.57 718 LEU A CA 1
ATOM 5606 C C . LEU A 1 718 ? 29.918 37.264 5.763 1 88.57 718 LEU A C 1
ATOM 5608 O O . LEU A 1 718 ? 30.122 37.24 4.547 1 88.57 718 LEU A O 1
ATOM 5612 N N . SER A 1 719 ? 28.869 36.771 6.308 1 89.03 719 SER A N 1
ATOM 5613 C CA . SER A 1 719 ? 27.832 36.174 5.472 1 89.03 719 SER A CA 1
ATOM 5614 C C . SER A 1 719 ? 27.169 37.221 4.583 1 89.03 719 SER A C 1
ATOM 5616 O O . SER A 1 719 ? 26.75 36.918 3.464 1 89.03 719 SER A O 1
ATOM 5618 N N . LEU A 1 720 ? 27.109 38.402 5.005 1 92.65 720 LEU A N 1
ATOM 5619 C CA . LEU A 1 720 ? 26.51 39.489 4.238 1 92.65 720 LEU A CA 1
ATOM 5620 C C . LEU A 1 720 ? 27.36 39.826 3.018 1 92.65 720 LEU A C 1
ATOM 5622 O O . LEU A 1 720 ? 26.827 40.14 1.951 1 92.65 720 LEU A O 1
ATOM 5626 N N . TYR A 1 721 ? 28.693 39.684 3.184 1 93.56 721 TYR A N 1
ATOM 5627 C CA . TYR A 1 721 ? 29.589 39.879 2.049 1 93.56 721 TYR A CA 1
ATOM 5628 C C . TYR A 1 721 ? 29.338 38.832 0.971 1 93.56 721 TYR A C 1
ATOM 5630 O O . TYR A 1 721 ? 29.27 39.158 -0.216 1 93.56 721 TYR A O 1
ATOM 5638 N N . SER A 1 722 ? 29.186 37.692 1.401 1 93.34 722 SER A N 1
ATOM 5639 C CA . SER A 1 722 ? 28.976 36.595 0.462 1 93.34 722 SER A CA 1
ATOM 5640 C C . SER A 1 722 ? 27.671 36.767 -0.307 1 93.34 722 SER A C 1
ATOM 5642 O O . SER A 1 722 ? 27.606 36.479 -1.504 1 93.34 722 SER A O 1
ATOM 5644 N N . ASN A 1 723 ? 26.665 37.227 0.399 1 92.58 723 ASN A N 1
ATOM 5645 C CA . ASN A 1 723 ? 25.398 37.48 -0.279 1 92.58 723 ASN A CA 1
ATOM 5646 C C . ASN A 1 723 ? 25.537 38.569 -1.339 1 92.58 723 ASN A C 1
ATOM 5648 O O . ASN A 1 723 ? 25.014 38.434 -2.446 1 92.58 723 ASN A O 1
ATOM 5652 N N . LEU A 1 724 ? 26.267 39.579 -0.962 1 94.82 724 LEU A N 1
ATOM 5653 C CA . LEU A 1 724 ? 26.525 40.67 -1.894 1 94.82 724 LEU A CA 1
ATOM 5654 C C . LEU A 1 724 ? 27.305 40.176 -3.108 1 94.82 724 LEU A C 1
ATOM 5656 O O . LEU A 1 724 ? 26.926 40.452 -4.249 1 94.82 724 LEU A O 1
ATOM 5660 N N . LEU A 1 725 ? 28.352 39.433 -2.924 1 94.79 725 LEU A N 1
ATOM 5661 C CA . LEU A 1 725 ? 29.227 38.949 -3.986 1 94.79 725 LEU A CA 1
ATOM 5662 C C . LEU A 1 725 ? 28.475 38.015 -4.927 1 94.79 725 LEU A C 1
ATOM 5664 O O . LEU A 1 725 ? 28.666 38.067 -6.144 1 94.79 725 LEU A O 1
ATOM 5668 N N . PHE A 1 726 ? 27.669 37.248 -4.353 1 92.61 726 PHE A N 1
ATOM 5669 C CA . PHE A 1 726 ? 26.857 36.34 -5.154 1 92.61 726 PHE A CA 1
ATOM 5670 C C . PHE A 1 726 ? 25.876 37.115 -6.024 1 92.61 726 PHE A C 1
ATOM 5672 O O . PHE A 1 726 ? 25.691 36.792 -7.2 1 92.61 726 PHE A O 1
ATOM 5679 N N . ALA A 1 727 ? 25.309 38.122 -5.507 1 92.03 727 ALA A N 1
ATOM 5680 C CA . ALA A 1 727 ? 24.36 38.951 -6.246 1 92.03 727 ALA A CA 1
ATOM 5681 C C . ALA A 1 727 ? 25.056 39.709 -7.373 1 92.03 727 ALA A C 1
ATOM 5683 O O . ALA A 1 727 ? 24.485 39.894 -8.45 1 92.03 727 ALA A O 1
ATOM 5684 N N . LEU A 1 728 ? 26.24 40.105 -7.159 1 93.01 728 LEU A N 1
ATOM 5685 C CA . LEU A 1 728 ? 26.992 40.857 -8.158 1 93.01 728 LEU A CA 1
ATOM 5686 C C . LEU A 1 728 ? 27.219 40.019 -9.412 1 93.01 728 LEU A C 1
ATOM 5688 O O . LEU A 1 728 ? 27.191 40.544 -10.527 1 93.01 728 LEU A O 1
ATOM 5692 N N . LEU A 1 729 ? 27.336 38.733 -9.278 1 90.82 729 LEU A N 1
ATOM 5693 C CA . LEU A 1 729 ? 27.566 37.835 -10.404 1 90.82 729 LEU A CA 1
ATOM 5694 C C . LEU A 1 729 ? 26.321 37.729 -11.279 1 90.82 729 LEU A C 1
ATOM 5696 O O . LEU A 1 729 ? 26.405 37.316 -12.438 1 90.82 729 LEU A O 1
ATOM 5700 N N . HIS A 1 730 ? 25.196 38.126 -10.735 1 89.46 730 HIS A N 1
ATOM 5701 C CA . HIS A 1 730 ? 23.936 37.984 -11.456 1 89.46 730 HIS A CA 1
ATOM 5702 C C . HIS A 1 730 ? 23.56 39.278 -12.17 1 89.46 730 HIS A C 1
ATOM 5704 O O . HIS A 1 730 ? 22.575 39.32 -12.911 1 89.46 730 HIS A O 1
ATOM 5710 N N . ASN A 1 731 ? 24.363 40.308 -11.962 1 87.53 731 ASN A N 1
ATOM 5711 C CA . ASN A 1 731 ? 24.06 41.603 -12.562 1 87.53 731 ASN A CA 1
ATOM 5712 C C . ASN A 1 731 ? 24.88 41.842 -13.826 1 87.53 731 ASN A C 1
ATOM 5714 O O . ASN A 1 731 ? 26.106 41.948 -13.765 1 87.53 731 ASN A O 1
ATOM 5718 N N . ALA A 1 732 ? 24.275 41.971 -14.936 1 82.09 732 ALA A N 1
ATOM 5719 C CA . ALA A 1 732 ? 24.927 42.096 -16.237 1 82.09 732 ALA A CA 1
ATOM 5720 C C . ALA A 1 732 ? 25.563 43.473 -16.401 1 82.09 732 ALA A C 1
ATOM 5722 O O . ALA A 1 732 ? 26.425 43.667 -17.263 1 82.09 732 ALA A O 1
ATOM 5723 N N . LYS A 1 733 ? 25.199 44.37 -15.57 1 85.74 733 LYS A N 1
ATOM 5724 C CA . LYS A 1 733 ? 25.652 45.749 -15.726 1 85.74 733 LYS A CA 1
ATOM 5725 C C . LYS A 1 733 ? 26.959 45.986 -14.975 1 85.74 733 LYS A C 1
ATOM 5727 O O . LYS A 1 733 ? 27.627 47.001 -15.186 1 85.74 733 LYS A O 1
ATOM 5732 N N . ILE A 1 734 ? 27.309 45.067 -14.155 1 88.81 734 ILE A N 1
ATOM 5733 C CA . ILE A 1 734 ? 28.526 45.237 -13.369 1 88.81 734 ILE A CA 1
ATOM 5734 C C . ILE A 1 734 ? 29.69 44.534 -14.063 1 88.81 734 ILE A C 1
ATOM 5736 O O . ILE A 1 734 ? 29.636 43.327 -14.312 1 88.81 734 ILE A O 1
ATOM 5740 N N . PRO A 1 735 ? 30.622 45.293 -14.477 1 87.85 735 PRO A N 1
ATOM 5741 C CA . PRO A 1 735 ? 31.751 44.674 -15.175 1 87.85 735 PRO A CA 1
ATOM 5742 C C . PRO A 1 735 ? 32.546 43.723 -14.284 1 87.85 735 PRO A C 1
ATOM 5744 O O . PRO A 1 735 ? 32.535 43.865 -13.058 1 87.85 735 PRO A O 1
ATOM 5747 N N . ALA A 1 736 ? 33.272 42.926 -14.886 1 91.21 736 ALA A N 1
ATOM 5748 C CA . ALA A 1 736 ? 34.05 41.899 -14.199 1 91.21 736 ALA A CA 1
ATOM 5749 C C . ALA A 1 736 ? 35.077 42.525 -13.261 1 91.21 736 ALA A C 1
ATOM 5751 O O . ALA A 1 736 ? 35.365 41.98 -12.192 1 91.21 736 ALA A O 1
ATOM 5752 N N . SER A 1 737 ? 35.561 43.67 -13.639 1 89.89 737 SER A N 1
ATOM 5753 C CA . SER A 1 737 ? 36.585 44.329 -12.834 1 89.89 737 SER A CA 1
ATOM 5754 C C . SER A 1 737 ? 36.021 44.795 -11.496 1 89.89 737 SER A C 1
ATOM 5756 O O . SER A 1 737 ? 36.689 44.694 -10.466 1 89.89 737 SER A O 1
ATOM 5758 N N . GLU A 1 738 ? 34.827 45.266 -11.539 1 91.31 738 GLU A N 1
ATOM 5759 C CA . GLU A 1 738 ? 34.182 45.704 -10.304 1 91.31 738 GLU A CA 1
ATOM 5760 C C . GLU A 1 738 ? 33.829 44.515 -9.415 1 91.31 738 GLU A C 1
ATOM 5762 O O . GLU A 1 738 ? 33.949 44.592 -8.19 1 91.31 738 GLU A O 1
ATOM 5767 N N . ILE A 1 739 ? 33.397 43.495 -10.002 1 94.33 739 ILE A N 1
ATOM 5768 C CA . ILE A 1 739 ? 33.091 42.273 -9.264 1 94.33 739 ILE A CA 1
ATOM 5769 C C . ILE A 1 739 ? 34.351 41.761 -8.571 1 94.33 739 ILE A C 1
ATOM 5771 O O . ILE A 1 739 ? 34.31 41.374 -7.4 1 94.33 739 ILE A O 1
ATOM 5775 N N . PHE A 1 740 ? 35.493 41.869 -9.298 1 94.54 740 PHE A N 1
ATOM 5776 C CA . PHE A 1 740 ? 36.763 41.419 -8.742 1 94.54 740 PHE A CA 1
ATOM 5777 C C . PHE A 1 740 ? 37.196 42.313 -7.586 1 94.54 740 PHE A C 1
ATOM 5779 O O . PHE A 1 740 ? 37.659 41.822 -6.555 1 94.54 740 PHE A O 1
ATOM 5786 N N . ALA A 1 741 ? 36.944 43.502 -7.746 1 92.98 741 ALA A N 1
ATOM 5787 C CA . ALA A 1 741 ? 37.318 44.454 -6.704 1 92.98 741 ALA A CA 1
ATOM 5788 C C . ALA A 1 741 ? 36.549 44.184 -5.413 1 92.98 741 ALA A C 1
ATOM 5790 O O . ALA A 1 741 ? 37.106 44.292 -4.318 1 92.98 741 ALA A O 1
ATOM 5791 N N . GLU A 1 742 ? 35.327 43.872 -5.54 1 94.28 742 GLU A N 1
ATOM 5792 C CA . GLU A 1 742 ? 34.503 43.556 -4.377 1 94.28 742 GLU A CA 1
ATOM 5793 C C . GLU A 1 742 ? 34.974 42.273 -3.699 1 94.28 742 GLU A C 1
ATOM 5795 O O . GLU A 1 742 ? 34.902 42.15 -2.474 1 94.28 742 GLU A O 1
ATOM 5800 N N . HIS A 1 743 ? 35.424 41.374 -4.445 1 95.68 743 HIS A N 1
ATOM 5801 C CA . HIS A 1 743 ? 35.972 40.15 -3.87 1 95.68 743 HIS A CA 1
ATOM 5802 C C . HIS A 1 743 ? 37.256 40.432 -3.097 1 95.68 743 HIS A C 1
ATOM 5804 O O . HIS A 1 743 ? 37.49 39.843 -2.039 1 95.68 743 HIS A O 1
ATOM 5810 N N . LEU A 1 744 ? 38.03 41.321 -3.646 1 93.57 744 LEU A N 1
ATOM 5811 C CA . LEU A 1 744 ? 39.27 41.697 -2.975 1 93.57 744 LEU A CA 1
ATOM 5812 C C . LEU A 1 744 ? 38.982 42.371 -1.637 1 93.57 744 LEU A C 1
ATOM 5814 O O . LEU A 1 744 ? 39.708 42.163 -0.663 1 93.57 744 LEU A O 1
ATOM 5818 N N . LEU A 1 745 ? 37.906 43.086 -1.636 1 91.74 745 LEU A N 1
ATOM 5819 C CA . LEU A 1 745 ? 37.513 43.735 -0.39 1 91.74 745 LEU A CA 1
ATOM 5820 C C . LEU A 1 745 ? 37.16 42.701 0.674 1 91.74 745 LEU A C 1
ATOM 5822 O O . LEU A 1 745 ? 37.544 42.845 1.837 1 91.74 745 LEU A O 1
ATOM 5826 N N . TYR A 1 746 ? 36.41 41.763 0.339 1 93.33 746 TYR A N 1
ATOM 5827 C CA . TYR A 1 746 ? 36.117 40.666 1.254 1 93.33 746 TYR A CA 1
ATOM 5828 C C . TYR A 1 746 ? 37.402 40.031 1.774 1 93.33 746 TYR A C 1
ATOM 5830 O O . TYR A 1 746 ? 37.54 39.788 2.975 1 93.33 746 TYR A O 1
ATOM 5838 N N . GLY A 1 747 ? 38.326 39.716 0.795 1 91.94 747 GLY A N 1
ATOM 5839 C CA . GLY A 1 747 ? 39.594 39.114 1.175 1 91.94 747 GLY A CA 1
ATOM 5840 C C . GLY A 1 747 ? 40.363 39.936 2.192 1 91.94 747 GLY A C 1
ATOM 5841 O O . GLY A 1 747 ? 40.89 39.395 3.166 1 91.94 747 GLY A O 1
ATOM 5842 N N . ASP A 1 748 ? 40.309 41.171 2.013 1 88.86 748 ASP A N 1
ATOM 5843 C CA . ASP A 1 748 ? 41.025 42.074 2.909 1 88.86 748 ASP A CA 1
ATOM 5844 C C . ASP A 1 748 ? 40.421 42.05 4.311 1 88.86 748 ASP A C 1
ATOM 5846 O O . ASP A 1 748 ? 41.149 42.032 5.306 1 88.86 748 ASP A O 1
ATOM 5850 N N . VAL A 1 749 ? 39.139 42.026 4.305 1 88.86 749 VAL A N 1
ATOM 5851 C CA . VAL A 1 749 ? 38.431 42.032 5.58 1 88.86 749 VAL A CA 1
ATOM 5852 C C . VAL A 1 749 ? 38.73 40.743 6.343 1 88.86 749 VAL A C 1
ATOM 5854 O O . VAL A 1 749 ? 39.04 40.779 7.537 1 88.86 749 VAL A O 1
ATOM 5857 N N . VAL A 1 750 ? 38.67 39.69 5.653 1 89.51 750 VAL A N 1
ATOM 5858 C CA . VAL A 1 750 ? 38.821 38.386 6.288 1 89.51 750 VAL A CA 1
ATOM 5859 C C . VAL A 1 750 ? 40.275 38.18 6.706 1 89.51 750 VAL A C 1
ATOM 5861 O O . VAL A 1 750 ? 40.548 37.65 7.786 1 89.51 750 VAL A O 1
ATOM 5864 N N . GLU A 1 751 ? 41.182 38.5 5.865 1 85.67 751 GLU A N 1
ATOM 5865 C CA . GLU A 1 751 ? 42.599 38.301 6.153 1 85.67 751 GLU A CA 1
ATOM 5866 C C . GLU A 1 751 ? 43.069 39.22 7.277 1 85.67 751 GLU A C 1
ATOM 5868 O O . GLU A 1 751 ? 43.92 38.839 8.082 1 85.67 751 GLU A O 1
ATOM 5873 N N . LYS A 1 752 ? 42.494 40.357 7.284 1 82.13 752 LYS A N 1
ATOM 5874 C CA . LYS A 1 752 ? 42.792 41.258 8.394 1 82.13 752 LYS A CA 1
ATOM 5875 C C . LYS A 1 752 ? 42.281 40.689 9.715 1 82.13 752 LYS A C 1
ATOM 5877 O O . LYS A 1 752 ? 42.95 40.799 10.744 1 82.13 752 LYS A O 1
ATOM 5882 N N . ARG A 1 753 ? 41.141 40.158 9.554 1 77.98 753 ARG A N 1
ATOM 5883 C CA . ARG A 1 753 ? 40.517 39.572 10.736 1 77.98 753 ARG A CA 1
ATOM 5884 C C . ARG A 1 753 ? 41.324 38.386 11.251 1 77.98 753 ARG A C 1
ATOM 5886 O O . ARG A 1 753 ? 41.431 38.179 12.461 1 77.98 753 ARG A O 1
ATOM 5893 N N . ASN A 1 754 ? 41.926 37.656 10.295 1 71.84 754 ASN A N 1
ATOM 5894 C CA . ASN A 1 754 ? 42.597 36.416 10.669 1 71.84 754 ASN A CA 1
ATOM 5895 C C . ASN A 1 754 ? 44.111 36.597 10.739 1 71.84 754 ASN A C 1
ATOM 5897 O O . ASN A 1 754 ? 44.847 35.631 10.946 1 71.84 754 ASN A O 1
ATOM 5901 N N . GLY A 1 755 ? 44.844 37.669 10.161 1 58.65 755 GLY A N 1
ATOM 5902 C CA . GLY A 1 755 ? 46.234 38.036 9.939 1 58.65 755 GLY A CA 1
ATOM 5903 C C . GLY A 1 755 ? 47.17 37.499 11.005 1 58.65 755 GLY A C 1
ATOM 5904 O O . GLY A 1 755 ? 48.379 37.403 10.785 1 58.65 755 GLY A O 1
ATOM 5905 N N . ALA A 1 756 ? 46.79 37.417 12.148 1 51.5 756 ALA A N 1
ATOM 5906 C CA . ALA A 1 756 ? 47.801 37.111 13.156 1 51.5 756 ALA A CA 1
ATOM 5907 C C . ALA A 1 756 ? 48.185 35.634 13.116 1 51.5 756 ALA A C 1
ATOM 5909 O O . ALA A 1 756 ? 49.057 35.193 13.869 1 51.5 756 ALA A O 1
ATOM 5910 N N . LEU A 1 757 ? 47.442 34.813 12.336 1 52.4 757 LEU A N 1
ATOM 5911 C CA . LEU A 1 757 ? 47.765 33.401 12.515 1 52.4 757 LEU A CA 1
ATOM 5912 C C . LEU A 1 757 ? 48.752 32.931 11.452 1 52.4 757 LEU A C 1
ATOM 5914 O O . LEU A 1 757 ? 48.631 33.297 10.281 1 52.4 757 LEU A O 1
ATOM 5918 N N . ALA A 1 758 ? 49.978 32.625 11.843 1 52.62 758 ALA A N 1
ATOM 5919 C CA . ALA A 1 758 ? 51.093 32.126 11.042 1 52.62 758 ALA A CA 1
ATOM 5920 C C . ALA A 1 758 ? 50.653 30.965 10.155 1 52.62 758 ALA A C 1
ATOM 5922 O O . ALA A 1 758 ? 49.993 30.034 10.622 1 52.62 758 ALA A O 1
ATOM 5923 N N . PRO A 1 759 ? 50.689 31.056 8.809 1 53.72 759 PRO A N 1
ATOM 5924 C CA . PRO A 1 759 ? 50.429 29.936 7.901 1 53.72 759 PRO A CA 1
ATOM 5925 C C . PRO A 1 759 ? 51.08 28.636 8.367 1 53.72 759 PRO A C 1
ATOM 5927 O O . PRO A 1 759 ? 52.15 28.662 8.98 1 53.72 759 PRO A O 1
ATOM 5930 N N . VAL A 1 760 ? 50.374 27.597 8.605 1 56.26 760 VAL A N 1
ATOM 5931 C CA . VAL A 1 760 ? 50.934 26.301 8.974 1 56.26 760 VAL A CA 1
ATOM 5932 C C . VAL A 1 760 ? 52.132 25.983 8.082 1 56.26 760 VAL A C 1
ATOM 5934 O O . VAL A 1 760 ? 52.059 26.124 6.859 1 56.26 760 VAL A O 1
ATOM 5937 N N . ARG A 1 761 ? 53.421 26.26 8.465 1 53.35 761 ARG A N 1
ATOM 5938 C CA . ARG A 1 761 ? 54.662 25.888 7.793 1 53.35 761 ARG A CA 1
ATOM 5939 C C . ARG A 1 761 ? 54.694 24.394 7.488 1 53.35 761 ARG A C 1
ATOM 5941 O O . ARG A 1 761 ? 54.447 23.57 8.371 1 53.35 761 ARG A O 1
ATOM 5948 N N . TYR A 1 762 ? 54.791 24.1 6.269 1 50.13 762 TYR A N 1
ATOM 5949 C CA . TYR A 1 762 ? 54.62 22.911 5.44 1 50.13 762 TYR A CA 1
ATOM 5950 C C . TYR A 1 762 ? 55.347 21.716 6.045 1 50.13 762 TYR A C 1
ATOM 5952 O O . TYR A 1 762 ? 56.254 21.882 6.864 1 50.13 762 TYR A O 1
ATOM 5960 N N . LEU A 1 763 ? 54.952 20.659 5.321 1 54.83 763 LEU A N 1
ATOM 5961 C CA . LEU A 1 763 ? 55.227 19.233 5.458 1 54.83 763 LEU A CA 1
ATOM 5962 C C . LEU A 1 763 ? 56.727 18.963 5.427 1 54.83 763 LEU A C 1
ATOM 5964 O O . LEU A 1 763 ? 57.444 19.514 4.589 1 54.83 763 LEU A O 1
ATOM 5968 N N . GLN A 1 764 ? 57.209 18.589 6.422 1 56.95 764 GLN A N 1
ATOM 5969 C CA . GLN A 1 764 ? 58.578 18.09 6.479 1 56.95 764 GLN A CA 1
ATOM 5970 C C . GLN A 1 764 ? 58.898 17.222 5.265 1 56.95 764 GLN A C 1
ATOM 5972 O O . GLN A 1 764 ? 59.969 17.35 4.669 1 56.95 764 GLN A O 1
ATOM 5977 N N . ASN A 1 765 ? 57.787 16.47 4.813 1 69.52 765 ASN A N 1
ATOM 5978 C CA . ASN A 1 765 ? 57.973 15.538 3.706 1 69.52 765 ASN A CA 1
ATOM 5979 C C . ASN A 1 765 ? 57.49 16.133 2.386 1 69.52 765 ASN A C 1
ATOM 5981 O O . ASN A 1 765 ? 56.295 16.108 2.089 1 69.52 765 ASN A O 1
ATOM 5985 N N . LYS A 1 766 ? 58.357 16.799 1.558 1 78.75 766 LYS A N 1
ATOM 5986 C CA . LYS A 1 766 ? 58.07 17.409 0.263 1 78.75 766 LYS A CA 1
ATOM 5987 C C . LYS A 1 766 ? 58.411 16.457 -0.881 1 78.75 766 LYS A C 1
ATOM 5989 O O . LYS A 1 766 ? 58.867 16.891 -1.941 1 78.75 766 LYS A O 1
ATOM 5994 N N . ASP A 1 767 ? 58.102 15.175 -0.541 1 81.13 767 ASP A N 1
ATOM 5995 C CA . ASP A 1 767 ? 58.234 14.183 -1.604 1 81.13 767 ASP A CA 1
ATOM 5996 C C . ASP A 1 767 ? 57.146 14.362 -2.661 1 81.13 767 ASP A C 1
ATOM 5998 O O . ASP A 1 767 ? 55.957 14.237 -2.362 1 81.13 767 ASP A O 1
ATOM 6002 N N . PRO A 1 768 ? 57.505 14.706 -3.875 1 83.26 768 PRO A N 1
ATOM 6003 C CA . PRO A 1 768 ? 56.527 15.005 -4.924 1 83.26 768 PRO A CA 1
ATOM 6004 C C . PRO A 1 768 ? 55.68 13.792 -5.303 1 83.26 768 PRO A C 1
ATOM 6006 O O . PRO A 1 768 ? 54.593 13.944 -5.867 1 83.26 768 PRO A O 1
ATOM 6009 N N . ASP A 1 769 ? 56.126 12.645 -4.897 1 81.5 769 ASP A N 1
ATOM 6010 C CA . ASP A 1 769 ? 55.439 11.46 -5.399 1 81.5 769 ASP A CA 1
ATOM 6011 C C . ASP A 1 769 ? 54.702 10.735 -4.276 1 81.5 769 ASP A C 1
ATOM 6013 O O . ASP A 1 769 ? 54.117 9.671 -4.494 1 81.5 769 ASP A O 1
ATOM 6017 N N . ARG A 1 770 ? 54.672 11.288 -3.172 1 87.75 770 ARG A N 1
ATOM 6018 C CA . ARG A 1 770 ? 53.991 10.605 -2.077 1 87.75 770 ARG A CA 1
ATOM 6019 C C . ARG A 1 770 ? 52.477 10.668 -2.25 1 87.75 770 ARG A C 1
ATOM 6021 O O . ARG A 1 770 ? 51.975 11.39 -3.114 1 87.75 770 ARG A O 1
ATOM 6028 N N . VAL A 1 771 ? 51.794 9.862 -1.398 1 90.16 771 VAL A N 1
ATOM 6029 C CA . VAL A 1 771 ? 50.335 9.897 -1.417 1 90.16 771 VAL A CA 1
ATOM 6030 C C . VAL A 1 771 ? 49.843 11.241 -0.886 1 90.16 771 VAL A C 1
ATOM 6032 O O . VAL A 1 771 ? 50.247 11.674 0.196 1 90.16 771 VAL A O 1
ATOM 6035 N N . LEU A 1 772 ? 49.07 11.975 -1.542 1 92.74 772 LEU A N 1
ATOM 6036 C CA . LEU A 1 772 ? 48.583 13.296 -1.162 1 92.74 772 LEU A CA 1
ATOM 6037 C C . LEU A 1 772 ? 47.262 13.192 -0.407 1 92.74 772 LEU A C 1
ATOM 6039 O O . LEU A 1 772 ? 46.402 12.383 -0.761 1 92.74 772 LEU A O 1
ATOM 6043 N N . ARG A 1 773 ? 47.169 13.866 0.673 1 92.51 773 ARG A N 1
ATOM 6044 C CA . ARG A 1 773 ? 45.909 14.015 1.393 1 92.51 773 ARG A CA 1
ATOM 6045 C C . ARG A 1 773 ? 45.102 15.189 0.849 1 92.51 773 ARG A C 1
ATOM 6047 O O . ARG A 1 773 ? 45.481 16.348 1.031 1 92.51 773 ARG A O 1
ATOM 6054 N N . ILE A 1 774 ? 44.05 14.925 0.268 1 94.99 774 ILE A N 1
ATOM 6055 C CA . ILE A 1 774 ? 43.205 15.936 -0.358 1 94.99 774 ILE A CA 1
ATOM 6056 C C . ILE A 1 774 ? 41.96 16.168 0.496 1 94.99 774 ILE A C 1
ATOM 6058 O O . ILE A 1 774 ? 41.195 15.236 0.755 1 94.99 774 ILE A O 1
ATOM 6062 N N . GLY A 1 775 ? 41.788 17.31 0.99 1 95.15 775 GLY A N 1
ATOM 6063 C CA . GLY A 1 775 ? 40.612 17.67 1.766 1 95.15 775 GLY A CA 1
ATOM 6064 C C . GLY A 1 775 ? 39.583 18.446 0.965 1 95.15 775 GLY A C 1
ATOM 6065 O O . GLY A 1 775 ? 39.94 19.291 0.141 1 95.15 775 GLY A O 1
ATOM 6066 N N . PHE A 1 776 ? 38.339 18.191 1.254 1 95.99 776 PHE A N 1
ATOM 6067 C CA . PHE A 1 776 ? 37.241 18.915 0.625 1 95.99 776 PHE A CA 1
ATOM 6068 C C . PHE A 1 776 ? 36.317 19.518 1.676 1 95.99 776 PHE A C 1
ATOM 6070 O O . PHE A 1 776 ? 35.752 18.796 2.501 1 95.99 776 PHE A O 1
ATOM 6077 N N . VAL A 1 777 ? 36.196 20.779 1.685 1 96.01 777 VAL A N 1
ATOM 6078 C CA . VAL A 1 777 ? 35.326 21.507 2.602 1 96.01 777 VAL A CA 1
ATOM 6079 C C . VAL A 1 777 ? 34.098 22.021 1.852 1 96.01 777 VAL A C 1
ATOM 6081 O O . VAL A 1 777 ? 34.226 22.747 0.864 1 96.01 777 VAL A O 1
ATOM 6084 N N . SER A 1 778 ? 32.876 21.596 2.316 1 94.2 778 SER A N 1
ATOM 6085 C CA . SER A 1 778 ? 31.693 22.069 1.603 1 94.2 778 SER A CA 1
ATOM 6086 C C . SER A 1 778 ? 30.438 21.92 2.456 1 94.2 778 SER A C 1
ATOM 6088 O O . SER A 1 778 ? 30.353 21.02 3.294 1 94.2 778 SER A O 1
ATOM 6090 N N . GLY A 1 779 ? 29.6 22.826 2.232 1 90.63 779 GLY A N 1
ATOM 6091 C CA . GLY A 1 779 ? 28.263 22.682 2.785 1 90.63 779 GLY A CA 1
ATOM 6092 C C . GLY A 1 779 ? 27.324 21.905 1.881 1 90.63 779 GLY A C 1
ATOM 6093 O O . GLY A 1 779 ? 26.148 21.725 2.205 1 90.63 779 GLY A O 1
ATOM 6094 N N . ASP A 1 780 ? 27.854 21.252 0.739 1 90.7 780 ASP A N 1
ATOM 6095 C CA . ASP A 1 780 ? 26.998 20.705 -0.309 1 90.7 780 ASP A CA 1
ATOM 6096 C C . ASP A 1 780 ? 27.273 19.218 -0.523 1 90.7 780 ASP A C 1
ATOM 6098 O O . ASP A 1 780 ? 27.051 18.691 -1.615 1 90.7 780 ASP A O 1
ATOM 6102 N N . LEU A 1 781 ? 27.825 18.688 0.387 1 89.89 781 LEU A N 1
ATOM 6103 C CA . LEU A 1 781 ? 28.147 17.271 0.258 1 89.89 781 LEU A CA 1
ATOM 6104 C C . LEU A 1 781 ? 26.92 16.408 0.535 1 89.89 781 LEU A C 1
ATOM 6106 O O . LEU A 1 781 ? 26.945 15.553 1.423 1 89.89 781 LEU A O 1
ATOM 6110 N N . TYR A 1 782 ? 25.878 16.602 -0.16 1 88.11 782 TYR A N 1
ATOM 6111 C CA . TYR A 1 782 ? 24.603 15.892 -0.158 1 88.11 782 TYR A CA 1
ATOM 6112 C C . TYR A 1 782 ? 23.943 15.952 -1.53 1 88.11 782 TYR A C 1
ATOM 6114 O O . TYR A 1 782 ? 24.597 16.266 -2.528 1 88.11 782 TYR A O 1
ATOM 6122 N N . SER A 1 783 ? 22.595 15.456 -1.711 1 81.93 783 SER A N 1
ATOM 6123 C CA . SER A 1 783 ? 21.914 15.521 -3 1 81.93 783 SER A CA 1
ATOM 6124 C C . SER A 1 783 ? 21.787 16.96 -3.487 1 81.93 783 SER A C 1
ATOM 6126 O O . SER A 1 783 ? 20.713 17.558 -3.4 1 81.93 783 SER A O 1
ATOM 6128 N N . HIS A 1 784 ? 22.967 17.457 -3.959 1 87.08 784 HIS A N 1
ATOM 6129 C CA . HIS A 1 784 ? 23.183 18.815 -4.448 1 87.08 784 HIS A CA 1
ATOM 6130 C C . HIS A 1 784 ? 23.898 18.808 -5.794 1 87.08 784 HIS A C 1
ATOM 6132 O O . HIS A 1 784 ? 24.619 17.86 -6.115 1 87.08 784 HIS A O 1
ATOM 6138 N N . PRO A 1 785 ? 23.751 19.788 -6.595 1 86.77 785 PRO A N 1
ATOM 6139 C CA . PRO A 1 785 ? 24.409 19.864 -7.902 1 86.77 785 PRO A CA 1
ATOM 6140 C C . PRO A 1 785 ? 25.923 19.687 -7.811 1 86.77 785 PRO A C 1
ATOM 6142 O O . PRO A 1 785 ? 26.531 19.076 -8.694 1 86.77 785 PRO A O 1
ATOM 6145 N N . VAL A 1 786 ? 26.482 20.202 -6.735 1 90.59 786 VAL A N 1
ATOM 6146 C CA . VAL A 1 786 ? 27.928 20.124 -6.56 1 90.59 786 VAL A CA 1
ATOM 6147 C C . VAL A 1 786 ? 28.371 18.663 -6.559 1 90.59 786 VAL A C 1
ATOM 6149 O O . VAL A 1 786 ? 29.4 18.319 -7.145 1 90.59 786 VAL A O 1
ATOM 6152 N N . SER A 1 787 ? 27.625 17.851 -5.972 1 89.68 787 SER A N 1
ATOM 6153 C CA . SER A 1 787 ? 27.995 16.444 -5.865 1 89.68 787 SER A CA 1
ATOM 6154 C C . SER A 1 787 ? 27.944 15.754 -7.224 1 89.68 787 SER A C 1
ATOM 6156 O O . SER A 1 787 ? 28.646 14.766 -7.451 1 89.68 787 SER A O 1
ATOM 6158 N N . LYS A 1 788 ? 27.208 16.227 -8.228 1 89 788 LYS A N 1
ATOM 6159 C CA . LYS A 1 788 ? 27.137 15.664 -9.573 1 89 788 LYS A CA 1
ATOM 6160 C C . LYS A 1 788 ? 28.431 15.913 -10.343 1 89 788 LYS A C 1
ATOM 6162 O O . LYS A 1 788 ? 28.783 15.146 -11.241 1 89 788 LYS A O 1
ATOM 6167 N N . PHE A 1 789 ? 29.07 16.922 -9.981 1 89.94 789 PHE A N 1
ATOM 6168 C CA . PHE A 1 789 ? 30.331 17.257 -10.632 1 89.94 789 PHE A CA 1
ATOM 6169 C C . PHE A 1 789 ? 31.507 16.632 -9.89 1 89.94 789 PHE A C 1
ATOM 6171 O O . PHE A 1 789 ? 32.538 16.33 -10.494 1 89.94 789 PHE A O 1
ATOM 6178 N N . LEU A 1 790 ? 31.29 16.531 -8.612 1 91.44 790 LEU A N 1
ATOM 6179 C CA . LEU A 1 790 ? 32.352 15.968 -7.786 1 91.44 790 LEU A CA 1
ATOM 6180 C C . LEU A 1 790 ? 32.43 14.454 -7.956 1 91.44 790 LEU A C 1
ATOM 6182 O O . LEU A 1 790 ? 33.522 13.882 -7.97 1 91.44 790 LEU A O 1
ATOM 6186 N N . SER A 1 791 ? 31.32 13.825 -8.165 1 88.39 791 SER A N 1
ATOM 6187 C CA . SER A 1 791 ? 31.197 12.373 -8.091 1 88.39 791 SER A CA 1
ATOM 6188 C C . SER A 1 791 ? 32.067 11.691 -9.142 1 88.39 791 SER A C 1
ATOM 6190 O O . SER A 1 791 ? 32.711 10.678 -8.86 1 88.39 791 SER A O 1
ATOM 6192 N N . PRO A 1 792 ? 32.089 12.209 -10.396 1 83.98 792 PRO A N 1
ATOM 6193 C CA . PRO A 1 792 ? 32.942 11.54 -11.38 1 83.98 792 PRO A CA 1
ATOM 6194 C C . PRO A 1 792 ? 34.395 11.43 -10.924 1 83.98 792 PRO A C 1
ATOM 6196 O O . PRO A 1 792 ? 35.006 10.365 -11.047 1 83.98 792 PRO A O 1
ATOM 6199 N N . VAL A 1 793 ? 34.853 12.544 -10.359 1 88.42 793 VAL A N 1
ATOM 6200 C CA . VAL A 1 793 ? 36.241 12.574 -9.911 1 88.42 793 VAL A CA 1
ATOM 6201 C C . VAL A 1 793 ? 36.379 11.794 -8.605 1 88.42 793 VAL A C 1
ATOM 6203 O O . VAL A 1 793 ? 37.346 11.051 -8.418 1 88.42 793 VAL A O 1
ATOM 6206 N N . TRP A 1 794 ? 35.444 12.031 -7.791 1 89.44 794 TRP A N 1
ATOM 6207 C CA . TRP A 1 794 ? 35.454 11.393 -6.479 1 89.44 794 TRP A CA 1
ATOM 6208 C C . TRP A 1 794 ? 35.484 9.874 -6.612 1 89.44 794 TRP A C 1
ATOM 6210 O O . TRP A 1 794 ? 36.199 9.194 -5.873 1 89.44 794 TRP A O 1
ATOM 6220 N N . ASN A 1 795 ? 34.797 9.37 -7.557 1 82.39 795 ASN A N 1
ATOM 6221 C CA . ASN A 1 795 ? 34.646 7.93 -7.735 1 82.39 795 ASN A CA 1
ATOM 6222 C C . ASN A 1 795 ? 35.832 7.331 -8.485 1 82.39 795 ASN A C 1
ATOM 6224 O O . ASN A 1 795 ? 36.182 6.168 -8.275 1 82.39 795 ASN A O 1
ATOM 6228 N N . ASP A 1 796 ? 36.408 8.078 -9.356 1 84.05 796 ASP A N 1
ATOM 6229 C CA . ASP A 1 796 ? 37.417 7.542 -10.264 1 84.05 796 ASP A CA 1
ATOM 6230 C C . ASP A 1 796 ? 38.826 7.845 -9.759 1 84.05 796 ASP A C 1
ATOM 6232 O O . ASP A 1 796 ? 39.807 7.316 -10.286 1 84.05 796 ASP A O 1
ATOM 6236 N N . ILE A 1 797 ? 38.962 8.663 -8.782 1 88.46 797 ILE A N 1
ATOM 6237 C CA . ILE A 1 797 ? 40.282 9.084 -8.328 1 88.46 797 ILE A CA 1
ATOM 6238 C C . ILE A 1 797 ? 41.049 7.88 -7.785 1 88.46 797 ILE A C 1
ATOM 6240 O O . ILE A 1 797 ? 40.461 6.988 -7.169 1 88.46 797 ILE A O 1
ATOM 6244 N N . ASP A 1 798 ? 42.331 7.902 -8.052 1 87.1 798 ASP A N 1
ATOM 6245 C CA . ASP A 1 798 ? 43.204 6.799 -7.66 1 87.1 798 ASP A CA 1
ATOM 6246 C C . ASP A 1 798 ? 43.566 6.886 -6.18 1 87.1 798 ASP A C 1
ATOM 6248 O O . ASP A 1 798 ? 44.451 7.653 -5.795 1 87.1 798 ASP A O 1
ATOM 6252 N N . HIS A 1 799 ? 43.16 6.121 -5.462 1 84.19 799 HIS A N 1
ATOM 6253 C CA . HIS A 1 799 ? 43.319 6.176 -4.014 1 84.19 799 HIS A CA 1
ATOM 6254 C C . HIS A 1 799 ? 44.71 5.711 -3.594 1 84.19 799 HIS A C 1
ATOM 6256 O O . HIS A 1 799 ? 45.1 5.875 -2.436 1 84.19 799 HIS A O 1
ATOM 6262 N N . GLN A 1 800 ? 45.429 5.209 -4.588 1 79.37 800 GLN A N 1
ATOM 6263 C CA . GLN A 1 800 ? 46.809 4.833 -4.298 1 79.37 800 GLN A CA 1
ATOM 6264 C C . GLN A 1 800 ? 47.708 6.063 -4.216 1 79.37 800 GLN A C 1
ATOM 6266 O O . GLN A 1 800 ? 48.73 6.046 -3.526 1 79.37 800 GLN A O 1
ATOM 6271 N N . HIS A 1 801 ? 47.245 7.002 -4.851 1 87.78 801 HIS A N 1
ATOM 6272 C CA . HIS A 1 801 ? 48.097 8.185 -4.915 1 87.78 801 HIS A CA 1
ATOM 6273 C C . HIS A 1 801 ? 47.436 9.378 -4.233 1 87.78 801 HIS A C 1
ATOM 6275 O O . HIS A 1 801 ? 48.094 10.383 -3.957 1 87.78 801 HIS A O 1
ATOM 6281 N N . PHE A 1 802 ? 46.145 9.253 -3.849 1 92.53 802 PHE A N 1
ATOM 6282 C CA . PHE A 1 802 ? 45.411 10.37 -3.267 1 92.53 802 PHE A CA 1
ATOM 6283 C C . PHE A 1 802 ? 44.464 9.885 -2.175 1 92.53 802 PHE A C 1
ATOM 6285 O O . PHE A 1 802 ? 43.659 8.979 -2.402 1 92.53 802 PHE A O 1
ATOM 6292 N N . SER A 1 803 ? 44.551 10.429 -0.915 1 92.27 803 SER A N 1
ATOM 6293 C CA . SER A 1 803 ? 43.626 10.187 0.187 1 92.27 803 SER A CA 1
ATOM 6294 C C . SER A 1 803 ? 42.599 11.309 0.304 1 92.27 803 SER A C 1
ATOM 6296 O O . SER A 1 803 ? 42.964 12.478 0.445 1 92.27 803 SER A O 1
ATOM 6298 N N . LEU A 1 804 ? 41.335 11.058 0.383 1 92.4 804 LEU A N 1
ATOM 6299 C CA . LEU A 1 804 ? 40.281 12.064 0.33 1 92.4 804 LEU A CA 1
ATOM 6300 C C . LEU A 1 804 ? 39.714 12.332 1.721 1 92.4 804 LEU A C 1
ATOM 6302 O O . LEU A 1 804 ? 39.303 11.401 2.418 1 92.4 804 LEU A O 1
ATOM 6306 N N . TYR A 1 805 ? 39.765 13.533 2.194 1 93.01 805 TYR A N 1
ATOM 6307 C CA . TYR A 1 805 ? 39.173 14.039 3.428 1 93.01 805 TYR A CA 1
ATOM 6308 C C . TYR A 1 805 ? 38.007 14.974 3.13 1 93.01 805 TYR A C 1
ATOM 6310 O O . TYR A 1 805 ? 38.096 15.824 2.242 1 93.01 805 TYR A O 1
ATOM 6318 N N . ALA A 1 806 ? 36.897 14.715 3.836 1 93.81 806 ALA A N 1
ATOM 6319 C CA . ALA A 1 806 ? 35.742 15.586 3.635 1 93.81 806 ALA A CA 1
ATOM 6320 C C . ALA A 1 806 ? 35.371 16.312 4.925 1 93.81 806 ALA A C 1
ATOM 6322 O O . ALA A 1 806 ? 35.377 15.716 6.004 1 93.81 806 ALA A O 1
ATOM 6323 N N . TYR A 1 807 ? 35.139 17.546 4.939 1 94.54 807 TYR A N 1
ATOM 6324 C CA . TYR A 1 807 ? 34.659 18.399 6.02 1 94.54 807 TYR A CA 1
ATOM 6325 C C . TYR A 1 807 ? 33.293 18.987 5.687 1 94.54 807 TYR A C 1
ATOM 6327 O O . TYR A 1 807 ? 33.2 19.998 4.988 1 94.54 807 TYR A O 1
ATOM 6335 N N . SER A 1 808 ? 32.258 18.328 6.204 1 91.85 808 SER A N 1
ATOM 6336 C CA . SER A 1 808 ? 30.898 18.772 5.918 1 91.85 808 SER A CA 1
ATOM 6337 C C . SER A 1 808 ? 30.49 19.928 6.826 1 91.85 808 SER A C 1
ATOM 6339 O O . SER A 1 808 ? 30.481 19.788 8.051 1 91.85 808 SER A O 1
ATOM 6341 N N . THR A 1 809 ? 30.042 20.97 6.265 1 89.87 809 THR A N 1
ATOM 6342 C CA . THR A 1 809 ? 29.753 22.179 7.028 1 89.87 809 THR A CA 1
ATOM 6343 C C . THR A 1 809 ? 28.247 22.387 7.162 1 89.87 809 THR A C 1
ATOM 6345 O O . THR A 1 809 ? 27.8 23.429 7.645 1 89.87 809 THR A O 1
ATOM 6348 N N . SER A 1 810 ? 27.475 21.427 6.661 1 81.75 810 SER A N 1
ATOM 6349 C CA . SER A 1 810 ? 26.022 21.494 6.78 1 81.75 810 SER A CA 1
ATOM 6350 C C . SER A 1 810 ? 25.479 20.319 7.585 1 81.75 810 SER A C 1
ATOM 6352 O O . SER A 1 810 ? 26.163 19.308 7.758 1 81.75 810 SER A O 1
ATOM 6354 N N . HIS A 1 811 ? 24.301 20.432 8.051 1 69.98 811 HIS A N 1
ATOM 6355 C CA . HIS A 1 811 ? 23.672 19.377 8.838 1 69.98 811 HIS A CA 1
ATOM 6356 C C . HIS A 1 811 ? 22.858 18.44 7.952 1 69.98 811 HIS A C 1
ATOM 6358 O O . HIS A 1 811 ? 22.213 17.514 8.449 1 69.98 811 HIS A O 1
ATOM 6364 N N . HIS A 1 812 ? 22.947 18.681 6.606 1 75.2 812 HIS A N 1
ATOM 6365 C CA . HIS A 1 812 ? 22.219 17.809 5.691 1 75.2 812 HIS A CA 1
ATOM 6366 C C . HIS A 1 812 ? 22.904 16.453 5.561 1 75.2 812 HIS A C 1
ATOM 6368 O O . HIS A 1 812 ? 24.125 16.382 5.398 1 75.2 812 HIS A O 1
ATOM 6374 N N . HIS A 1 813 ? 22.225 15.438 5.684 1 74.32 813 HIS A N 1
ATOM 6375 C CA . HIS A 1 813 ? 22.77 14.091 5.557 1 74.32 813 HIS A CA 1
ATOM 6376 C C . HIS A 1 813 ? 21.795 13.169 4.831 1 74.32 813 HIS A C 1
ATOM 6378 O O . HIS A 1 813 ? 20.785 12.753 5.403 1 74.32 813 HIS A O 1
ATOM 6384 N N . ASP A 1 814 ? 22.084 12.837 3.511 1 75.27 814 ASP A N 1
ATOM 6385 C CA . ASP A 1 814 ? 21.207 12.005 2.692 1 75.27 814 ASP A CA 1
ATOM 6386 C C . ASP A 1 814 ? 21.991 10.889 2.007 1 75.27 814 ASP A C 1
ATOM 6388 O O . ASP A 1 814 ? 23.129 10.601 2.383 1 75.27 814 ASP A O 1
ATOM 6392 N N . ASP A 1 815 ? 21.507 10.207 0.917 1 67.88 815 ASP A N 1
ATOM 6393 C CA . ASP A 1 815 ? 22.112 9.054 0.256 1 67.88 815 ASP A CA 1
ATOM 6394 C C . ASP A 1 815 ? 23.406 9.444 -0.454 1 67.88 815 ASP A C 1
ATOM 6396 O O . ASP A 1 815 ? 24.345 8.649 -0.526 1 67.88 815 ASP A O 1
ATOM 6400 N N . VAL A 1 816 ? 23.41 10.635 -0.951 1 80.15 816 VAL A N 1
ATOM 6401 C CA . VAL A 1 816 ? 24.613 11.126 -1.613 1 80.15 816 VAL A CA 1
ATOM 6402 C C . VAL A 1 816 ? 25.716 11.351 -0.581 1 80.15 816 VAL A C 1
ATOM 6404 O O . VAL A 1 816 ? 26.882 11.035 -0.831 1 80.15 816 VAL A O 1
ATOM 6407 N N . THR A 1 817 ? 25.319 12.01 0.586 1 82.54 817 THR A N 1
ATOM 6408 C CA . THR A 1 817 ? 26.286 12.191 1.664 1 82.54 817 THR A CA 1
ATOM 6409 C C . THR A 1 817 ? 26.889 10.852 2.08 1 82.54 817 THR A C 1
ATOM 6411 O O . THR A 1 817 ? 28.109 10.731 2.217 1 82.54 817 THR A O 1
ATOM 6414 N N . ARG A 1 818 ? 26.06 9.917 2.132 1 75.48 818 ARG A N 1
ATOM 6415 C CA . ARG A 1 818 ? 26.516 8.587 2.519 1 75.48 818 ARG A CA 1
ATOM 6416 C C . ARG A 1 818 ? 27.477 8.014 1.482 1 75.48 818 ARG A C 1
ATOM 6418 O O . ARG A 1 818 ? 28.472 7.378 1.836 1 75.48 818 ARG A O 1
ATOM 6425 N N . MET A 1 819 ? 27.126 8.222 0.244 1 78.5 819 MET A N 1
ATOM 6426 C CA . MET A 1 819 ? 27.975 7.751 -0.847 1 78.5 819 MET A CA 1
ATOM 6427 C C . MET A 1 819 ? 29.346 8.418 -0.795 1 78.5 819 MET A C 1
ATOM 6429 O O . MET A 1 819 ? 30.372 7.746 -0.916 1 78.5 819 MET A O 1
ATOM 6433 N N . LEU A 1 820 ? 29.374 9.695 -0.584 1 86.04 820 LEU A N 1
ATOM 6434 C CA . LEU A 1 820 ? 30.626 10.442 -0.524 1 86.04 820 LEU A CA 1
ATOM 6435 C C . LEU A 1 820 ? 31.438 10.043 0.704 1 86.04 820 LEU A C 1
ATOM 6437 O O . LEU A 1 820 ? 32.663 9.918 0.629 1 86.04 820 LEU A O 1
ATOM 6441 N N . GLU A 1 821 ? 30.74 10.011 1.752 1 84.09 821 GLU A N 1
ATOM 6442 C CA . GLU A 1 821 ? 31.381 9.614 3.002 1 84.09 821 GLU A CA 1
ATOM 6443 C C . GLU A 1 821 ? 32.054 8.251 2.869 1 84.09 821 GLU A C 1
ATOM 6445 O O . GLU A 1 821 ? 33.184 8.063 3.325 1 84.09 821 GLU A O 1
ATOM 6450 N N . LYS A 1 822 ? 31.402 7.452 2.09 1 73.96 822 LYS A N 1
ATOM 6451 C CA . LYS A 1 822 ? 31.891 6.091 1.888 1 73.96 822 LYS A CA 1
ATOM 6452 C C . LYS A 1 822 ? 33.176 6.085 1.065 1 73.96 822 LYS A C 1
ATOM 6454 O O . LYS A 1 822 ? 34.06 5.256 1.289 1 73.96 822 LYS A O 1
ATOM 6459 N N . ASN A 1 823 ? 33.287 6.997 0.144 1 78.62 823 ASN A N 1
ATOM 6460 C CA . ASN A 1 823 ? 34.432 7.071 -0.758 1 78.62 823 ASN A CA 1
ATOM 6461 C C . ASN A 1 823 ? 35.505 8.016 -0.226 1 78.62 823 ASN A C 1
ATOM 6463 O O . ASN A 1 823 ? 36.433 8.38 -0.951 1 78.62 823 ASN A O 1
ATOM 6467 N N . SER A 1 824 ? 35.393 8.387 1.059 1 86.16 824 SER A N 1
ATOM 6468 C CA . SER A 1 824 ? 36.386 9.275 1.654 1 86.16 824 SER A CA 1
ATOM 6469 C C . SER A 1 824 ? 37.291 8.523 2.625 1 86.16 824 SER A C 1
ATOM 6471 O O . SER A 1 824 ? 36.906 7.48 3.159 1 86.16 824 SER A O 1
ATOM 6473 N N . THR A 1 825 ? 38.481 9.027 2.764 1 84.66 825 THR A N 1
ATOM 6474 C CA . THR A 1 825 ? 39.397 8.516 3.779 1 84.66 825 THR A CA 1
ATOM 6475 C C . THR A 1 825 ? 38.923 8.9 5.177 1 84.66 825 THR A C 1
ATOM 6477 O O . THR A 1 825 ? 38.901 8.064 6.083 1 84.66 825 THR A O 1
ATOM 6480 N N . VAL A 1 826 ? 38.605 10.178 5.477 1 83.8 826 VAL A N 1
ATOM 6481 C CA . VAL A 1 826 ? 38.064 10.705 6.725 1 83.8 826 VAL A CA 1
ATOM 6482 C C . VAL A 1 826 ? 36.893 11.639 6.427 1 83.8 826 VAL A C 1
ATOM 6484 O O . VAL A 1 826 ? 36.96 12.454 5.503 1 83.8 826 VAL A O 1
ATOM 6487 N N . TRP A 1 827 ? 35.717 11.454 7.127 1 88.47 827 TRP A N 1
ATOM 6488 C CA . TRP A 1 827 ? 34.573 12.355 7.028 1 88.47 827 TRP A CA 1
ATOM 6489 C C . TRP A 1 827 ? 34.349 13.096 8.342 1 88.47 827 TRP A C 1
ATOM 6491 O O . TRP A 1 827 ? 34.226 12.474 9.399 1 88.47 827 TRP A O 1
ATOM 6501 N N . ARG A 1 828 ? 34.361 14.453 8.383 1 87.46 828 ARG A N 1
ATOM 6502 C CA . ARG A 1 828 ? 34.189 15.315 9.548 1 87.46 828 ARG A CA 1
ATOM 6503 C C . ARG A 1 828 ? 32.946 16.186 9.406 1 87.46 828 ARG A C 1
ATOM 6505 O O . ARG A 1 828 ? 32.808 16.927 8.43 1 87.46 828 ARG A O 1
ATOM 6512 N N . ASN A 1 829 ? 32.063 16.019 10.457 1 82.28 829 ASN A N 1
ATOM 6513 C CA . ASN A 1 829 ? 30.978 16.99 10.551 1 82.28 829 ASN A CA 1
ATOM 6514 C C . ASN A 1 829 ? 31.392 18.216 11.359 1 82.28 829 ASN A C 1
ATOM 6516 O O . ASN A 1 829 ? 31.498 18.151 12.585 1 82.28 829 ASN A O 1
ATOM 6520 N N . VAL A 1 830 ? 31.528 19.299 10.758 1 84.65 830 VAL A N 1
ATOM 6521 C CA . VAL A 1 830 ? 32.134 20.453 11.414 1 84.65 830 VAL A CA 1
ATOM 6522 C C . VAL A 1 830 ? 31.163 21.631 11.387 1 84.65 830 VAL A C 1
ATOM 6524 O O . VAL A 1 830 ? 31.578 22.788 11.483 1 84.65 830 VAL A O 1
ATOM 6527 N N . ALA A 1 831 ? 29.877 21.36 11.302 1 77.78 831 ALA A N 1
ATOM 6528 C CA . ALA A 1 831 ? 28.872 22.413 11.189 1 77.78 831 ALA A CA 1
ATOM 6529 C C . ALA A 1 831 ? 28.829 23.269 12.452 1 77.78 831 ALA A C 1
ATOM 6531 O O . ALA A 1 831 ? 28.591 24.477 12.383 1 77.78 831 ALA A O 1
ATOM 6532 N N . SER A 1 832 ? 29.199 22.753 13.688 1 72.6 832 SER A N 1
ATOM 6533 C CA . SER A 1 832 ? 29.096 23.463 14.959 1 72.6 832 SER A CA 1
ATOM 6534 C C . SER A 1 832 ? 30.459 23.965 15.424 1 72.6 832 SER A C 1
ATOM 6536 O O . SER A 1 832 ? 30.572 24.574 16.49 1 72.6 832 SER A O 1
ATOM 6538 N N . SER A 1 833 ? 31.45 23.811 14.588 1 78.83 833 SER A N 1
ATOM 6539 C CA . SER A 1 833 ? 32.79 24.262 14.946 1 78.83 833 SER A CA 1
ATOM 6540 C C . SER A 1 833 ? 33.048 25.68 14.449 1 78.83 833 SER A C 1
ATOM 6542 O O . SER A 1 833 ? 32.522 26.084 13.41 1 78.83 833 SER A O 1
ATOM 6544 N N . SER A 1 834 ? 33.809 26.377 15.336 1 79.45 834 SER A N 1
ATOM 6545 C CA . SER A 1 834 ? 34.253 27.684 14.863 1 79.45 834 SER A CA 1
ATOM 6546 C C . SER A 1 834 ? 35.316 27.548 13.778 1 79.45 834 SER A C 1
ATOM 6548 O O . SER A 1 834 ? 35.839 26.456 13.548 1 79.45 834 SER A O 1
ATOM 6550 N N . ASP A 1 835 ? 35.587 28.594 13.082 1 82.67 835 ASP A N 1
ATOM 6551 C CA . ASP A 1 835 ? 36.63 28.602 12.061 1 82.67 835 ASP A CA 1
ATOM 6552 C C . ASP A 1 835 ? 37.987 28.242 12.659 1 82.67 835 ASP A C 1
ATOM 6554 O O . ASP A 1 835 ? 38.776 27.528 12.037 1 82.67 835 ASP A O 1
ATOM 6558 N N . THR A 1 836 ? 38.19 28.666 13.901 1 79.35 836 THR A N 1
ATOM 6559 C CA . THR A 1 836 ? 39.453 28.37 14.568 1 79.35 836 THR A CA 1
ATOM 6560 C C . THR A 1 836 ? 39.536 26.892 14.938 1 79.35 836 THR A C 1
ATOM 6562 O O . THR A 1 836 ? 40.586 26.265 14.782 1 79.35 836 THR A O 1
ATOM 6565 N N . GLU A 1 837 ? 38.456 26.385 15.339 1 81.09 837 GLU A N 1
ATOM 6566 C CA . GLU A 1 837 ? 38.422 24.963 15.666 1 81.09 837 GLU A CA 1
ATOM 6567 C C . GLU A 1 837 ? 38.619 24.105 14.42 1 81.09 837 GLU A C 1
ATOM 6569 O O . GLU A 1 837 ? 39.318 23.09 14.462 1 81.09 837 GLU A O 1
ATOM 6574 N N . LEU A 1 838 ? 38.028 24.509 13.354 1 87.56 838 LEU A N 1
ATOM 6575 C CA . LEU A 1 838 ? 38.187 23.789 12.095 1 87.56 838 LEU A CA 1
ATOM 6576 C C . LEU A 1 838 ? 39.617 23.905 11.578 1 87.56 838 LEU A C 1
ATOM 6578 O O . LEU A 1 838 ? 40.176 22.935 11.061 1 87.56 838 LEU A O 1
ATOM 6582 N N . PHE A 1 839 ? 40.258 25.088 11.677 1 87.32 839 PHE A N 1
ATOM 6583 C CA . PHE A 1 839 ? 41.656 25.307 11.324 1 87.32 839 PHE A CA 1
ATOM 6584 C C . PHE A 1 839 ? 42.559 24.316 12.048 1 87.32 839 PHE A C 1
ATOM 6586 O O . PHE A 1 839 ? 43.386 23.65 11.422 1 87.32 839 PHE A O 1
ATOM 6593 N N . ASP A 1 840 ? 42.257 24.139 13.316 1 82.1 840 ASP A N 1
ATOM 6594 C CA . ASP A 1 840 ? 43.077 23.249 14.132 1 82.1 840 ASP A CA 1
ATOM 6595 C C . ASP A 1 840 ? 42.874 21.791 13.728 1 82.1 840 ASP A C 1
ATOM 6597 O O . ASP A 1 840 ? 43.821 21.002 13.734 1 82.1 840 ASP A O 1
ATOM 6601 N N . LEU A 1 841 ? 41.709 21.557 13.362 1 87.15 841 LEU A N 1
ATOM 6602 C CA . LEU A 1 841 ? 41.384 20.192 12.963 1 87.15 841 LEU A CA 1
ATOM 6603 C C . LEU A 1 841 ? 42.063 19.835 11.645 1 87.15 841 LEU A C 1
ATOM 6605 O O . LEU A 1 841 ? 42.619 18.744 11.504 1 87.15 841 LEU A O 1
ATOM 6609 N N . ILE A 1 842 ? 41.98 20.646 10.621 1 90.33 842 ILE A N 1
ATOM 6610 C CA . ILE A 1 842 ? 42.587 20.421 9.313 1 90.33 842 ILE A CA 1
ATOM 6611 C C . ILE A 1 842 ? 44.102 20.303 9.46 1 90.33 842 ILE A C 1
ATOM 6613 O O . ILE A 1 842 ? 44.727 19.442 8.837 1 90.33 842 ILE A O 1
ATOM 6617 N N . LYS A 1 843 ? 44.645 21.145 10.28 1 84.32 843 LYS A N 1
ATOM 6618 C CA . LYS A 1 843 ? 46.075 21.073 10.568 1 84.32 843 LYS A CA 1
ATOM 6619 C C . LYS A 1 843 ? 46.445 19.723 11.176 1 84.32 843 LYS A C 1
ATOM 6621 O O . LYS A 1 843 ? 47.441 19.112 10.784 1 84.32 843 LYS A O 1
ATOM 6626 N N . ARG A 1 844 ? 45.598 19.331 12.066 1 81.52 844 ARG A N 1
ATOM 6627 C CA . ARG A 1 844 ? 45.832 18.045 12.715 1 81.52 844 ARG A CA 1
ATOM 6628 C C . ARG A 1 844 ? 45.729 16.899 11.714 1 81.52 844 ARG A C 1
ATOM 6630 O O . ARG A 1 844 ? 46.463 15.914 11.813 1 81.52 844 ARG A O 1
ATOM 6637 N N . ASP A 1 845 ? 44.974 17.083 10.648 1 87.44 845 ASP A N 1
ATOM 6638 C CA . ASP A 1 845 ? 44.769 16.049 9.638 1 87.44 845 ASP A CA 1
ATOM 6639 C C . ASP A 1 845 ? 45.878 16.078 8.589 1 87.44 845 ASP A C 1
ATOM 6641 O O . ASP A 1 845 ? 45.957 15.192 7.736 1 87.44 845 ASP A O 1
ATOM 6645 N N . GLU A 1 846 ? 46.719 17.016 8.566 1 87.76 846 GLU A N 1
ATOM 6646 C CA . GLU A 1 846 ? 47.884 17.179 7.702 1 87.76 846 GLU A CA 1
ATOM 6647 C C . GLU A 1 846 ? 47.483 17.175 6.229 1 87.76 846 GLU A C 1
ATOM 6649 O O . GLU A 1 846 ? 48.049 16.428 5.429 1 87.76 846 GLU A O 1
ATOM 6654 N N . ILE A 1 847 ? 46.573 17.924 5.909 1 92.87 847 ILE A N 1
ATOM 6655 C CA . ILE A 1 847 ? 46.055 18.001 4.547 1 92.87 847 ILE A CA 1
ATOM 6656 C C . ILE A 1 847 ? 47.08 18.682 3.643 1 92.87 847 ILE A C 1
ATOM 6658 O O . ILE A 1 847 ? 47.66 19.705 4.012 1 92.87 847 ILE A O 1
ATOM 6662 N N . ASP A 1 848 ? 47.297 18.066 2.48 1 93.21 848 ASP A N 1
ATOM 6663 C CA . ASP A 1 848 ? 48.259 18.609 1.526 1 93.21 848 ASP A CA 1
ATOM 6664 C C . ASP A 1 848 ? 47.598 19.627 0.599 1 93.21 848 ASP A C 1
ATOM 6666 O O . ASP A 1 848 ? 48.147 20.704 0.359 1 93.21 848 ASP A O 1
ATOM 6670 N N . ILE A 1 849 ? 46.53 19.211 0.063 1 94.9 849 ILE A N 1
ATOM 6671 C CA . ILE A 1 849 ? 45.741 20.056 -0.828 1 94.9 849 ILE A CA 1
ATOM 6672 C C . ILE A 1 849 ? 44.305 20.143 -0.318 1 94.9 849 ILE A C 1
ATOM 6674 O O . ILE A 1 849 ? 43.649 19.118 -0.113 1 94.9 849 ILE A O 1
ATOM 6678 N N . LEU A 1 850 ? 43.88 21.288 -0.05 1 95.94 850 LEU A N 1
ATOM 6679 C CA . LEU A 1 850 ? 42.546 21.514 0.497 1 95.94 850 LEU A CA 1
ATOM 6680 C C . LEU A 1 850 ? 41.648 22.201 -0.527 1 95.94 850 LEU A C 1
ATOM 6682 O O . LEU A 1 850 ? 42.007 23.248 -1.07 1 95.94 850 LEU A O 1
ATOM 6686 N N . PHE A 1 851 ? 40.49 21.643 -0.763 1 96.79 851 PHE A N 1
ATOM 6687 C CA . PHE A 1 851 ? 39.544 22.178 -1.735 1 96.79 851 PHE A CA 1
ATOM 6688 C C . PHE A 1 851 ? 38.399 22.901 -1.035 1 96.79 851 PHE A C 1
ATOM 6690 O O . PHE A 1 851 ? 37.832 22.386 -0.069 1 96.79 851 PHE A O 1
ATOM 6697 N N . ASP A 1 852 ? 38.116 24.027 -1.474 1 96.87 852 ASP A N 1
ATOM 6698 C CA . ASP A 1 852 ? 36.849 24.703 -1.213 1 96.87 852 ASP A CA 1
ATOM 6699 C C . ASP A 1 852 ? 35.834 24.413 -2.316 1 96.87 852 ASP A C 1
ATOM 6701 O O . ASP A 1 852 ? 36.063 24.746 -3.481 1 96.87 852 ASP A O 1
ATOM 6705 N N . LEU A 1 853 ? 34.753 23.862 -1.874 1 95.54 853 LEU A N 1
ATOM 6706 C CA . LEU A 1 853 ? 33.782 23.531 -2.912 1 95.54 853 LEU A CA 1
ATOM 6707 C C . LEU A 1 853 ? 32.584 24.472 -2.855 1 95.54 853 LEU A C 1
ATOM 6709 O O . LEU A 1 853 ? 31.61 24.289 -3.589 1 95.54 853 LEU A O 1
ATOM 6713 N N . SER A 1 854 ? 32.629 25.46 -1.962 1 94.56 854 SER A N 1
ATOM 6714 C CA . SER A 1 854 ? 31.441 26.284 -1.761 1 94.56 854 SER A CA 1
ATOM 6715 C C . SER A 1 854 ? 31.653 27.698 -2.292 1 94.56 854 SER A C 1
ATOM 6717 O O . SER A 1 854 ? 30.714 28.329 -2.784 1 94.56 854 SER A O 1
ATOM 6719 N N . GLY A 1 855 ? 32.82 28.203 -2.114 1 94.08 855 GLY A N 1
ATOM 6720 C CA . GLY A 1 855 ? 33.022 29.615 -2.396 1 94.08 855 GLY A CA 1
ATOM 6721 C C . GLY A 1 855 ? 32.096 30.52 -1.606 1 94.08 855 GLY A C 1
ATOM 6722 O O . GLY A 1 855 ? 31.96 30.368 -0.39 1 94.08 855 GLY A O 1
ATOM 6723 N N . HIS A 1 856 ? 31.449 31.424 -2.129 1 94.32 856 HIS A N 1
ATOM 6724 C CA . HIS A 1 856 ? 30.583 32.374 -1.441 1 94.32 856 HIS A CA 1
ATOM 6725 C C . HIS A 1 856 ? 29.141 31.879 -1.403 1 94.32 856 HIS A C 1
ATOM 6727 O O . HIS A 1 856 ? 28.204 32.678 -1.467 1 94.32 856 HIS A O 1
ATOM 6733 N N . THR A 1 857 ? 28.914 30.59 -1.317 1 91.78 857 THR A N 1
ATOM 6734 C CA . THR A 1 857 ? 27.581 30.017 -1.168 1 91.78 857 THR A CA 1
ATOM 6735 C C . THR A 1 857 ? 27.353 29.542 0.264 1 91.78 857 THR A C 1
ATOM 6737 O O . THR A 1 857 ? 28.177 29.793 1.145 1 91.78 857 THR A O 1
ATOM 6740 N N . GLY A 1 858 ? 26.333 29.018 0.446 1 86.78 858 GLY A N 1
ATOM 6741 C CA . GLY A 1 858 ? 25.874 28.713 1.792 1 86.78 858 GLY A CA 1
ATOM 6742 C C . GLY A 1 858 ? 26.821 27.805 2.554 1 86.78 858 GLY A C 1
ATOM 6743 O O . GLY A 1 858 ? 27.388 26.871 1.983 1 86.78 858 GLY A O 1
ATOM 6744 N N . ASP A 1 859 ? 27.095 28.152 3.832 1 86.53 859 ASP A N 1
ATOM 6745 C CA . ASP A 1 859 ? 27.877 27.367 4.782 1 86.53 859 ASP A CA 1
ATOM 6746 C C . ASP A 1 859 ? 29.345 27.305 4.366 1 86.53 859 ASP A C 1
ATOM 6748 O O . ASP A 1 859 ? 30.02 26.3 4.6 1 86.53 859 ASP A O 1
ATOM 6752 N N . ASN A 1 860 ? 29.724 28.254 3.678 1 91.9 860 ASN A N 1
ATOM 6753 C CA . ASN A 1 860 ? 31.133 28.283 3.301 1 91.9 860 ASN A CA 1
ATOM 6754 C C . ASN A 1 860 ? 32.03 28.55 4.507 1 91.9 860 ASN A C 1
ATOM 6756 O O . ASN A 1 860 ? 31.561 29.03 5.541 1 91.9 860 ASN A O 1
ATOM 6760 N N . ARG A 1 861 ? 33.28 28.255 4.405 1 93.79 861 ARG A N 1
ATOM 6761 C CA . ARG A 1 861 ? 34.263 28.455 5.465 1 93.79 861 ARG A CA 1
ATOM 6762 C C . ARG A 1 861 ? 35.487 29.2 4.944 1 93.79 861 ARG A C 1
ATOM 6764 O O . ARG A 1 861 ? 36.623 28.83 5.249 1 93.79 861 ARG A O 1
ATOM 6771 N N . LEU A 1 862 ? 35.186 30.174 4.116 1 93.56 862 LEU A N 1
ATOM 6772 C CA . LEU A 1 862 ? 36.261 30.941 3.496 1 93.56 862 LEU A CA 1
ATOM 6773 C C . LEU A 1 862 ? 37.123 31.621 4.554 1 93.56 862 LEU A C 1
ATOM 6775 O O . LEU A 1 862 ? 38.333 31.774 4.371 1 93.56 862 LEU A O 1
ATOM 6779 N N . SER A 1 863 ? 36.442 32.023 5.634 1 90.84 863 SER A N 1
ATOM 6780 C CA . SER A 1 863 ? 37.207 32.631 6.717 1 90.84 863 SER A CA 1
ATOM 6781 C C . SER A 1 863 ? 38.264 31.671 7.254 1 90.84 863 SER A C 1
ATOM 6783 O O . SER A 1 863 ? 39.386 32.081 7.558 1 90.84 863 SER A O 1
ATOM 6785 N N . MET A 1 864 ? 37.997 30.477 7.357 1 91.01 864 MET A N 1
ATOM 6786 C CA . MET A 1 864 ? 38.964 29.469 7.781 1 91.01 864 MET A CA 1
ATOM 6787 C C . MET A 1 864 ? 40.062 29.295 6.736 1 91.01 864 MET A C 1
ATOM 6789 O O . MET A 1 864 ? 41.24 29.182 7.08 1 91.01 864 MET A O 1
ATOM 6793 N N . PHE A 1 865 ? 39.791 29.364 5.446 1 93.26 865 PHE A N 1
ATOM 6794 C CA . PHE A 1 865 ? 40.766 29.222 4.371 1 93.26 865 PHE A CA 1
ATOM 6795 C C . PHE A 1 865 ? 41.765 30.373 4.391 1 93.26 865 PHE A C 1
ATOM 6797 O O . PHE A 1 865 ? 42.925 30.202 4.011 1 93.26 865 PHE A O 1
ATOM 6804 N N . ALA A 1 866 ? 41.247 31.48 4.793 1 91.59 866 ALA A N 1
ATOM 6805 C CA . ALA A 1 866 ? 42.122 32.646 4.89 1 91.59 866 ALA A CA 1
ATOM 6806 C C . ALA A 1 866 ? 43.258 32.398 5.878 1 91.59 866 ALA A C 1
ATOM 6808 O O . ALA A 1 866 ? 44.311 33.034 5.795 1 91.59 866 ALA A O 1
ATOM 6809 N N . MET A 1 867 ? 43.012 31.441 6.748 1 89.01 867 MET A N 1
ATOM 6810 C CA . MET A 1 867 ? 44.03 31.099 7.737 1 89.01 867 MET A CA 1
ATOM 6811 C C . MET A 1 867 ? 45.04 30.112 7.16 1 89.01 867 MET A C 1
ATOM 6813 O O . MET A 1 867 ? 46.051 29.809 7.796 1 89.01 867 MET A O 1
ATOM 6817 N N . LYS A 1 868 ? 44.785 29.608 5.93 1 91.01 868 LYS A N 1
ATOM 6818 C CA . LYS A 1 868 ? 45.637 28.703 5.164 1 91.01 868 LYS A CA 1
ATOM 6819 C C . LYS A 1 868 ? 46.027 27.482 5.991 1 91.01 868 LYS A C 1
ATOM 6821 O O . LYS A 1 868 ? 47.209 27.26 6.262 1 91.01 868 LYS A O 1
ATOM 6826 N N . PRO A 1 869 ? 45.125 26.693 6.285 1 90.84 869 PRO A N 1
ATOM 6827 C CA . PRO A 1 869 ? 45.383 25.496 7.089 1 90.84 869 PRO A CA 1
ATOM 6828 C C . PRO A 1 869 ? 46.14 24.418 6.317 1 90.84 869 PRO A C 1
ATOM 6830 O O . PRO A 1 869 ? 46.619 23.449 6.912 1 90.84 869 PRO A O 1
ATOM 6833 N N . ALA A 1 870 ? 46.295 24.589 4.995 1 91.88 870 ALA A N 1
ATOM 6834 C CA . ALA A 1 870 ? 47.003 23.623 4.159 1 91.88 870 ALA A CA 1
ATOM 6835 C C . ALA A 1 870 ? 47.986 24.322 3.225 1 91.88 870 ALA A C 1
ATOM 6837 O O . ALA A 1 870 ? 47.783 25.48 2.853 1 91.88 870 ALA A O 1
ATOM 6838 N N . PRO A 1 871 ? 48.964 23.54 2.783 1 90.67 871 PRO A N 1
ATOM 6839 C CA . PRO A 1 871 ? 49.976 24.169 1.931 1 90.67 871 PRO A CA 1
ATOM 6840 C C . PRO A 1 871 ? 49.407 24.654 0.6 1 90.67 871 PRO A C 1
ATOM 6842 O O . PRO A 1 871 ? 49.779 25.729 0.121 1 90.67 871 PRO A O 1
ATOM 6845 N N . ILE A 1 872 ? 48.554 23.856 0.019 1 93.57 872 ILE A N 1
ATOM 6846 C CA . ILE A 1 872 ? 47.919 24.219 -1.243 1 93.57 872 ILE A CA 1
ATOM 6847 C C . ILE A 1 872 ? 46.404 24.271 -1.062 1 93.57 872 ILE A C 1
ATOM 6849 O O . ILE A 1 872 ? 45.809 23.353 -0.493 1 93.57 872 ILE A O 1
ATOM 6853 N N . GLN A 1 873 ? 45.835 25.291 -1.506 1 95.31 873 GLN A N 1
ATOM 6854 C CA . GLN A 1 873 ? 44.385 25.433 -1.439 1 95.31 873 GLN A CA 1
ATOM 6855 C C . GLN A 1 873 ? 43.798 25.746 -2.813 1 95.31 873 GLN A C 1
ATOM 6857 O O . GLN A 1 873 ? 44.353 26.552 -3.562 1 95.31 873 GLN A O 1
ATOM 6862 N N . ILE A 1 874 ? 42.729 25.073 -3.126 1 97.16 874 ILE A N 1
ATOM 6863 C CA . ILE A 1 874 ? 42.11 25.201 -4.441 1 97.16 874 ILE A CA 1
ATOM 6864 C C . ILE A 1 874 ? 40.606 25.414 -4.284 1 97.16 874 ILE A C 1
ATOM 6866 O O . ILE A 1 874 ? 39.948 24.7 -3.523 1 97.16 874 ILE A O 1
ATOM 6870 N N . SER A 1 875 ? 40.047 26.393 -4.877 1 96.24 875 SER A N 1
ATOM 6871 C CA . SER A 1 875 ? 38.598 26.535 -4.97 1 96.24 875 SER A CA 1
ATOM 6872 C C . SER A 1 875 ? 38.063 25.917 -6.257 1 96.24 875 SER A C 1
ATOM 6874 O O . SER A 1 875 ? 38.693 26.024 -7.311 1 96.24 875 SER A O 1
ATOM 6876 N N . TRP A 1 876 ? 36.841 25.264 -6.057 1 94.24 876 TRP A N 1
ATOM 6877 C CA . TRP A 1 876 ? 36.336 24.532 -7.214 1 94.24 876 TRP A CA 1
ATOM 6878 C C . TRP A 1 876 ? 34.82 24.381 -7.143 1 94.24 876 TRP A C 1
ATOM 6880 O O . TRP A 1 876 ? 34.261 24.161 -6.066 1 94.24 876 TRP A O 1
ATOM 6890 N N . ILE A 1 877 ? 34.124 24.506 -8.215 1 89.96 877 ILE A N 1
ATOM 6891 C CA . ILE A 1 877 ? 32.81 24.033 -8.637 1 89.96 877 ILE A CA 1
ATOM 6892 C C . ILE A 1 877 ? 31.724 24.921 -8.035 1 89.96 877 ILE A C 1
ATOM 6894 O O . ILE A 1 877 ? 30.853 25.419 -8.752 1 89.96 877 ILE A O 1
ATOM 6898 N N . GLY A 1 878 ? 31.68 25.158 -6.681 1 88.28 878 GLY A N 1
ATOM 6899 C CA . GLY A 1 878 ? 30.515 25.669 -5.976 1 88.28 878 GLY A CA 1
ATOM 6900 C C . GLY A 1 878 ? 30.211 27.12 -6.298 1 88.28 878 GLY A C 1
ATOM 6901 O O . GLY A 1 878 ? 29.072 27.568 -6.155 1 88.28 878 GLY A O 1
ATOM 6902 N N . TYR A 1 879 ? 31.206 27.888 -6.629 1 93.37 879 TYR A N 1
ATOM 6903 C CA . TYR A 1 879 ? 31.097 29.312 -6.924 1 93.37 879 TYR A CA 1
ATOM 6904 C C . TYR A 1 879 ? 31.916 29.679 -8.155 1 93.37 879 TYR A C 1
ATOM 6906 O O . TYR A 1 879 ? 33.138 29.516 -8.167 1 93.37 879 TYR A O 1
ATOM 6914 N N . PRO A 1 880 ? 31.254 30.104 -9.212 1 91.43 880 PRO A N 1
ATOM 6915 C CA . PRO A 1 880 ? 31.982 30.422 -10.443 1 91.43 880 PRO A CA 1
ATOM 6916 C C . PRO A 1 880 ? 32.628 31.805 -10.406 1 91.43 880 PRO A C 1
ATOM 6918 O O . PRO A 1 880 ? 32.303 32.665 -11.229 1 91.43 880 PRO A O 1
ATOM 6921 N N . GLY A 1 881 ? 33.556 31.937 -9.516 1 92.31 881 GLY A N 1
ATOM 6922 C CA . GLY A 1 881 ? 34.301 33.171 -9.324 1 92.31 881 GLY A CA 1
ATOM 6923 C C . GLY A 1 881 ? 35.4 33.049 -8.285 1 92.31 881 GLY A C 1
ATOM 6924 O O . GLY A 1 881 ? 35.533 32.01 -7.634 1 92.31 881 GLY A O 1
ATOM 6925 N N . THR A 1 882 ? 36.119 34.11 -8.121 1 94.27 882 THR A N 1
ATOM 6926 C CA . THR A 1 882 ? 37.236 34.15 -7.184 1 94.27 882 THR A CA 1
ATOM 6927 C C . THR A 1 882 ? 36.733 34.167 -5.743 1 94.27 882 THR A C 1
ATOM 6929 O O . THR A 1 882 ? 35.632 34.648 -5.47 1 94.27 882 THR A O 1
ATOM 6932 N N . THR A 1 883 ? 37.501 33.625 -4.826 1 95.31 883 THR A N 1
ATOM 6933 C CA . THR A 1 883 ? 37.191 33.712 -3.403 1 95.31 883 THR A CA 1
ATOM 6934 C C . THR A 1 883 ? 37.564 35.085 -2.852 1 95.31 883 THR A C 1
ATOM 6936 O O . THR A 1 883 ? 37.066 35.494 -1.801 1 95.31 883 THR A O 1
ATOM 6939 N N . GLY A 1 884 ? 38.467 35.767 -3.597 1 94.77 884 GLY A N 1
ATOM 6940 C CA . GLY A 1 884 ? 38.995 37.04 -3.134 1 94.77 884 GLY A CA 1
ATOM 6941 C C . GLY A 1 884 ? 40.088 36.889 -2.093 1 94.77 884 GLY A C 1
ATOM 6942 O O . GLY A 1 884 ? 40.677 37.88 -1.655 1 94.77 884 GLY A O 1
ATOM 6943 N N . LEU A 1 885 ? 40.451 35.662 -1.724 1 94.74 885 LEU A N 1
ATOM 6944 C CA . LEU A 1 885 ? 41.445 35.402 -0.688 1 94.74 885 LEU A CA 1
ATOM 6945 C C . LEU A 1 885 ? 42.84 35.275 -1.293 1 94.74 885 LEU A C 1
ATOM 6947 O O . LEU A 1 885 ? 43.035 34.539 -2.263 1 94.74 885 LEU A O 1
ATOM 6951 N N . LYS A 1 886 ? 43.747 35.915 -0.762 1 90.73 886 LYS A N 1
ATOM 6952 C CA . LYS A 1 886 ? 45.137 35.763 -1.184 1 90.73 886 LYS A CA 1
ATOM 6953 C C . LYS A 1 886 ? 45.693 34.405 -0.766 1 90.73 886 LYS A C 1
ATOM 6955 O O . LYS A 1 886 ? 46.565 33.852 -1.44 1 90.73 886 LYS A O 1
ATOM 6960 N N . ALA A 1 887 ? 45.102 33.897 0.26 1 91.35 887 ALA A N 1
ATOM 6961 C CA . ALA A 1 887 ? 45.558 32.617 0.794 1 91.35 887 ALA A CA 1
ATOM 6962 C C . ALA A 1 887 ? 45.117 31.461 -0.099 1 91.35 887 ALA A C 1
ATOM 6964 O O . ALA A 1 887 ? 45.627 30.345 0.022 1 91.35 887 ALA A O 1
ATOM 6965 N N . MET A 1 888 ? 44.225 31.679 -1.027 1 94.36 888 MET A N 1
ATOM 6966 C CA . MET A 1 888 ? 43.778 30.647 -1.959 1 94.36 888 MET A CA 1
ATOM 6967 C C . MET A 1 888 ? 44.712 30.559 -3.162 1 94.36 888 MET A C 1
ATOM 6969 O O . MET A 1 888 ? 44.858 31.525 -3.912 1 94.36 888 MET A O 1
ATOM 6973 N N . ASP A 1 889 ? 45.259 29.457 -3.406 1 95.45 889 ASP A N 1
ATOM 6974 C CA . ASP A 1 889 ? 46.334 29.349 -4.387 1 95.45 889 ASP A CA 1
ATOM 6975 C C . ASP A 1 889 ? 45.774 29.222 -5.802 1 95.45 889 ASP A C 1
ATOM 6977 O O . ASP A 1 889 ? 46.277 29.854 -6.733 1 95.45 889 ASP A O 1
ATOM 6981 N N . TYR A 1 890 ? 44.817 28.389 -5.933 1 95.76 890 TYR A N 1
ATOM 6982 C CA . TYR A 1 890 ? 44.355 28.059 -7.276 1 95.76 890 TYR A CA 1
ATOM 6983 C C . TYR A 1 890 ? 42.833 28.076 -7.349 1 95.76 890 TYR A C 1
ATOM 6985 O O . TYR A 1 890 ? 42.155 27.928 -6.33 1 95.76 890 TYR A O 1
ATOM 6993 N N . TYR A 1 891 ? 42.324 28.277 -8.54 1 95.1 891 TYR A N 1
ATOM 6994 C CA . TYR A 1 891 ? 40.95 27.986 -8.933 1 95.1 891 TYR A CA 1
ATOM 6995 C C . TYR A 1 891 ? 40.911 26.984 -10.08 1 95.1 891 TYR A C 1
ATOM 6997 O O . TYR A 1 891 ? 41.57 27.177 -11.105 1 95.1 891 TYR A O 1
ATOM 7005 N N . LEU A 1 892 ? 40.192 25.957 -9.873 1 93.18 892 LEU A N 1
ATOM 7006 C CA . LEU A 1 892 ? 40.135 24.914 -10.891 1 93.18 892 LEU A CA 1
ATOM 7007 C C . LEU A 1 892 ? 39.014 25.189 -11.888 1 93.18 892 LEU A C 1
ATOM 7009 O O . LEU A 1 892 ? 37.854 25.339 -11.499 1 93.18 892 LEU A O 1
ATOM 7013 N N . VAL A 1 893 ? 39.326 25.297 -13.196 1 89.39 893 VAL A N 1
ATOM 7014 C CA . VAL A 1 893 ? 38.391 25.527 -14.292 1 89.39 893 VAL A CA 1
ATOM 7015 C C . VAL A 1 893 ? 38.257 24.26 -15.133 1 89.39 893 VAL A C 1
ATOM 7017 O O . VAL A 1 893 ? 39.259 23.698 -15.583 1 89.39 893 VAL A O 1
ATOM 7020 N N . MET A 1 894 ? 36.987 23.774 -15.317 1 77.84 894 MET A N 1
ATOM 7021 C CA . MET A 1 894 ? 36.72 22.543 -16.054 1 77.84 894 MET A CA 1
ATOM 7022 C C . MET A 1 894 ? 36.724 22.797 -17.558 1 77.84 894 MET A C 1
ATOM 7024 O O . MET A 1 894 ? 36.001 23.667 -18.046 1 77.84 894 MET A O 1
ATOM 7028 N N . ASN A 1 895 ? 37.531 22.685 -18.582 1 66.19 895 ASN A N 1
ATOM 7029 C CA . ASN A 1 895 ? 37.074 22.934 -19.945 1 66.19 895 ASN A CA 1
ATOM 7030 C C . ASN A 1 895 ? 38.228 22.885 -20.942 1 66.19 895 ASN A C 1
ATOM 7032 O O . ASN A 1 895 ? 39.374 23.161 -20.584 1 66.19 895 ASN A O 1
ATOM 7036 N N . HIS A 1 896 ? 38.028 22.371 -22.144 1 55.28 896 HIS A N 1
ATOM 7037 C CA . HIS A 1 896 ? 38.823 22.296 -23.364 1 55.28 896 HIS A CA 1
ATOM 7038 C C . HIS A 1 896 ? 39.347 23.67 -23.767 1 55.28 896 HIS A C 1
ATOM 7040 O O . HIS A 1 896 ? 40.417 23.78 -24.37 1 55.28 896 HIS A O 1
ATOM 7046 N N . ALA A 1 897 ? 38.55 24.647 -24.02 1 54.82 897 ALA A N 1
ATOM 7047 C CA . ALA A 1 897 ? 39.058 25.86 -24.655 1 54.82 897 ALA A CA 1
ATOM 7048 C C . ALA A 1 897 ? 39.174 27 -23.647 1 54.82 897 ALA A C 1
ATOM 7050 O O . ALA A 1 897 ? 38.196 27.701 -23.378 1 54.82 897 ALA A O 1
ATOM 7051 N N . PRO A 1 898 ? 40.271 26.876 -22.899 1 57.34 898 PRO A N 1
ATOM 7052 C CA . PRO A 1 898 ? 40.508 27.876 -21.856 1 57.34 898 PRO A CA 1
ATOM 7053 C C . PRO A 1 898 ? 40.499 29.305 -22.395 1 57.34 898 PRO A C 1
ATOM 7055 O O . PRO A 1 898 ? 41.007 29.558 -23.491 1 57.34 898 PRO A O 1
ATOM 7058 N N . TYR A 1 899 ? 39.67 30.135 -22.059 1 71.44 899 TYR A N 1
ATOM 7059 C CA . TYR A 1 899 ? 39.766 31.557 -22.369 1 71.44 899 TYR A CA 1
ATOM 7060 C C . TYR A 1 899 ? 40.606 32.286 -21.328 1 71.44 899 TYR A C 1
ATOM 7062 O O . TYR A 1 899 ? 40.116 33.191 -20.647 1 71.44 899 TYR A O 1
ATOM 7070 N N . PRO A 1 900 ? 41.864 31.858 -21.23 1 72.23 900 PRO A N 1
ATOM 7071 C CA . PRO A 1 900 ? 42.714 32.451 -20.195 1 72.23 900 PRO A CA 1
ATOM 7072 C C . PRO A 1 900 ? 42.763 33.975 -20.274 1 72.23 900 PRO A C 1
ATOM 7074 O O . PRO A 1 900 ? 42.821 34.649 -19.242 1 72.23 900 PRO A O 1
ATOM 7077 N N . GLU A 1 901 ? 42.701 34.421 -21.495 1 76.65 901 GLU A N 1
ATOM 7078 C CA . GLU A 1 901 ? 42.821 35.864 -21.685 1 76.65 901 GLU A CA 1
ATOM 7079 C C . GLU A 1 901 ? 41.619 36.599 -21.099 1 76.65 901 GLU A C 1
ATOM 7081 O O . GLU A 1 901 ? 41.731 37.759 -20.697 1 76.65 901 GLU A O 1
ATOM 7086 N N . VAL A 1 902 ? 40.623 35.873 -20.965 1 83.71 902 VAL A N 1
ATOM 7087 C CA . VAL A 1 902 ? 39.404 36.517 -20.487 1 83.71 902 VAL A CA 1
ATOM 7088 C C . VAL A 1 902 ? 39.332 36.422 -18.964 1 83.71 902 VAL A C 1
ATOM 7090 O O . VAL A 1 902 ? 38.914 37.37 -18.296 1 83.71 902 VAL A O 1
ATOM 7093 N N . LEU A 1 903 ? 39.88 35.359 -18.331 1 87.34 903 LEU A N 1
ATOM 7094 C CA . LEU A 1 903 ? 39.605 35.072 -16.928 1 87.34 903 LEU A CA 1
ATOM 7095 C C . LEU A 1 903 ? 40.79 35.461 -16.051 1 87.34 903 LEU A C 1
ATOM 7097 O O . LEU A 1 903 ? 40.631 35.689 -14.85 1 87.34 903 LEU A O 1
ATOM 7101 N N . ALA A 1 904 ? 41.913 35.581 -16.569 1 82.76 904 ALA A N 1
ATOM 7102 C CA . ALA A 1 904 ? 43.149 35.677 -15.795 1 82.76 904 ALA A CA 1
ATOM 7103 C C . ALA A 1 904 ? 43.125 36.893 -14.873 1 82.76 904 ALA A C 1
ATOM 7105 O O . ALA A 1 904 ? 43.633 36.839 -13.751 1 82.76 904 ALA A O 1
ATOM 7106 N N . HIS A 1 905 ? 42.48 37.898 -15.281 1 86.68 905 HIS A N 1
ATOM 7107 C CA . HIS A 1 905 ? 42.532 39.141 -14.519 1 86.68 905 HIS A CA 1
ATOM 7108 C C . HIS A 1 905 ? 41.385 39.221 -13.517 1 86.68 905 HIS A C 1
ATOM 7110 O O . HIS A 1 905 ? 41.259 40.208 -12.789 1 86.68 905 HIS A O 1
ATOM 7116 N N . GLN A 1 906 ? 40.633 38.172 -13.39 1 92.38 906 GLN A N 1
ATOM 7117 C CA . GLN A 1 906 ? 39.447 38.208 -12.541 1 92.38 906 GLN A CA 1
ATOM 7118 C C . GLN A 1 906 ? 39.61 37.292 -11.331 1 92.38 906 GLN A C 1
ATOM 7120 O O . GLN A 1 906 ? 38.69 37.156 -10.521 1 92.38 906 GLN A O 1
ATOM 7125 N N . PHE A 1 907 ? 40.807 36.753 -11.159 1 93.39 907 PHE A N 1
ATOM 7126 C CA . PHE A 1 907 ? 41.007 35.798 -10.075 1 93.39 907 PHE A CA 1
ATOM 7127 C C . PHE A 1 907 ? 42.228 36.172 -9.243 1 93.39 907 PHE A C 1
ATOM 7129 O O . PHE A 1 907 ? 43.27 36.537 -9.79 1 93.39 907 PHE A O 1
ATOM 7136 N N . THR A 1 908 ? 41.982 36.133 -7.943 1 94.32 908 THR A N 1
ATOM 7137 C CA . THR A 1 90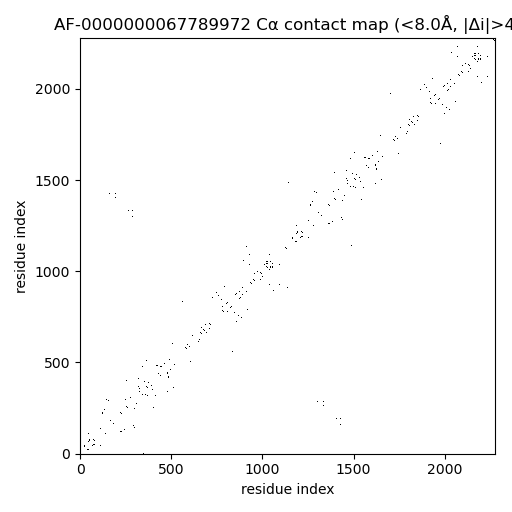8 ? 43.132 36.213 -7.049 1 94.32 908 THR A CA 1
ATOM 7138 C C . THR A 1 908 ? 43.967 34.939 -7.127 1 94.32 908 THR A C 1
ATOM 7140 O O . THR A 1 908 ? 45.181 34.972 -6.913 1 94.32 908 THR A O 1
ATOM 7143 N N . GLU A 1 909 ? 43.375 33.856 -7.488 1 94.91 909 GLU A N 1
ATOM 7144 C CA . GLU A 1 909 ? 43.97 32.528 -7.611 1 94.91 909 GLU A CA 1
ATOM 7145 C C . GLU A 1 909 ? 44.625 32.341 -8.976 1 94.91 909 GLU A C 1
ATOM 7147 O O . GLU A 1 909 ? 44.215 32.964 -9.958 1 94.91 909 GLU A O 1
ATOM 7152 N N . LYS A 1 910 ? 45.581 31.531 -9.011 1 94.48 910 LYS A N 1
ATOM 7153 C CA . LYS A 1 910 ? 46.05 31.054 -10.308 1 94.48 910 LYS A CA 1
ATOM 7154 C C . LYS A 1 910 ? 45.11 29.996 -10.878 1 94.48 910 LYS A C 1
ATOM 7156 O O . LYS A 1 910 ? 44.511 29.222 -10.128 1 94.48 910 LYS A O 1
ATOM 7161 N N . LEU A 1 911 ? 44.954 30.026 -12.162 1 92.22 911 LEU A N 1
ATOM 7162 C CA . LEU A 1 911 ? 43.937 29.189 -12.789 1 92.22 911 LEU A CA 1
ATOM 7163 C C . LEU A 1 911 ? 44.524 27.846 -13.212 1 92.22 911 LEU A C 1
ATOM 7165 O O . LEU A 1 911 ? 45.616 27.793 -13.782 1 92.22 911 LEU A O 1
ATOM 7169 N N . LEU A 1 912 ? 43.875 26.78 -12.831 1 91.43 912 LEU A N 1
ATOM 7170 C CA . LEU A 1 912 ? 44.174 25.422 -13.274 1 91.43 912 LEU A CA 1
ATOM 7171 C C . LEU A 1 912 ? 43.143 24.943 -14.291 1 91.43 912 LEU A C 1
ATOM 7173 O O . LEU A 1 912 ? 42.049 24.516 -13.917 1 91.43 912 LEU A O 1
ATOM 7177 N N . TYR A 1 913 ? 43.532 25.004 -15.56 1 88.88 913 TYR A N 1
ATOM 7178 C CA . TYR A 1 913 ? 42.653 24.489 -16.604 1 88.88 913 TYR A CA 1
ATOM 7179 C C . TYR A 1 913 ? 42.814 22.981 -16.758 1 88.88 913 TYR A C 1
ATOM 7181 O O . TYR A 1 913 ? 43.876 22.502 -17.161 1 88.88 913 TYR A O 1
ATOM 7189 N N . VAL A 1 914 ? 41.751 22.268 -16.395 1 88.97 914 VAL A N 1
ATOM 7190 C CA . VAL A 1 914 ? 41.833 20.811 -16.405 1 88.97 914 VAL A CA 1
ATOM 7191 C C . VAL A 1 914 ? 40.769 20.239 -17.339 1 88.97 914 VAL A C 1
ATOM 7193 O O . VAL A 1 914 ? 39.6 20.624 -17.267 1 88.97 914 VAL A O 1
ATOM 7196 N N . LEU A 1 915 ? 41.175 19.371 -18.19 1 84.34 915 LEU A N 1
ATOM 7197 C CA . LEU A 1 915 ? 40.24 18.671 -19.064 1 84.34 915 LEU A CA 1
ATOM 7198 C C . LEU A 1 915 ? 39.524 17.555 -18.31 1 84.34 915 LEU A C 1
ATOM 7200 O O . LEU A 1 915 ? 40.142 16.837 -17.521 1 84.34 915 LEU A O 1
ATOM 7204 N N . PHE A 1 916 ? 38.235 17.553 -18.401 1 82.77 916 PHE A N 1
ATOM 7205 C CA . PHE A 1 916 ? 37.448 16.463 -17.836 1 82.77 916 PHE A CA 1
ATOM 7206 C C . PHE A 1 916 ? 36.728 15.689 -18.935 1 82.77 916 PHE A C 1
ATOM 7208 O O . PHE A 1 916 ? 35.92 16.256 -19.673 1 82.77 916 PHE A O 1
ATOM 7215 N N . ASP A 1 917 ? 36.979 14.441 -19.125 1 72.93 917 ASP A N 1
ATOM 7216 C CA . ASP A 1 917 ? 36.273 13.613 -20.098 1 72.93 917 ASP A CA 1
ATOM 7217 C C . ASP A 1 917 ? 34.821 13.392 -19.68 1 72.93 917 ASP A C 1
ATOM 7219 O O . ASP A 1 917 ? 33.936 13.271 -20.53 1 72.93 917 ASP A O 1
ATOM 7223 N N . ARG A 1 918 ? 34.626 13.267 -18.294 1 80.99 918 ARG A N 1
ATOM 7224 C CA . ARG A 1 918 ? 33.3 13.167 -17.692 1 80.99 918 ARG A CA 1
ATOM 7225 C C . ARG A 1 918 ? 33.132 14.179 -16.564 1 80.99 918 ARG A C 1
ATOM 7227 O O . ARG A 1 918 ? 33.516 13.913 -15.423 1 80.99 918 ARG A O 1
ATOM 7234 N N . GLN A 1 919 ? 32.513 15.192 -16.845 1 80.62 919 GLN A N 1
ATOM 7235 C CA . GLN A 1 919 ? 32.464 16.285 -15.88 1 80.62 919 GLN A CA 1
ATOM 7236 C C . GLN A 1 919 ? 31.195 16.215 -15.035 1 80.62 919 GLN A C 1
ATOM 7238 O O . GLN A 1 919 ? 31.105 16.858 -13.987 1 80.62 919 GLN A O 1
ATOM 7243 N N . PHE A 1 920 ? 30.341 15.472 -15.482 1 87.92 920 PHE A N 1
ATOM 7244 C CA . PHE A 1 920 ? 29.001 15.454 -14.909 1 87.92 920 PHE A CA 1
ATOM 7245 C C . PHE A 1 920 ? 28.439 14.038 -14.887 1 87.92 920 PHE A C 1
ATOM 7247 O O . PHE A 1 920 ? 28.606 13.283 -15.847 1 87.92 920 PHE A O 1
ATOM 7254 N N . GLU A 1 921 ? 27.942 13.747 -13.716 1 84.38 921 GLU A N 1
ATOM 7255 C CA . GLU A 1 921 ? 27.301 12.44 -13.602 1 84.38 921 GLU A CA 1
ATOM 7256 C C . GLU A 1 921 ? 25.808 12.53 -13.901 1 84.38 921 GLU A C 1
ATOM 7258 O O . GLU A 1 921 ? 25.023 12.956 -13.051 1 84.38 921 GLU A O 1
ATOM 7263 N N . PRO A 1 922 ? 25.363 12.137 -15.115 1 82.36 922 PRO A N 1
ATOM 7264 C CA . PRO A 1 922 ? 23.937 12.218 -15.442 1 82.36 922 PRO A CA 1
ATOM 7265 C C . PRO A 1 922 ? 23.105 11.162 -14.718 1 82.36 922 PRO A C 1
ATOM 7267 O O . PRO A 1 922 ? 23.659 10.249 -14.102 1 82.36 922 PRO A O 1
ATOM 7270 N N . VAL A 1 923 ? 21.886 11.304 -14.822 1 75.75 923 VAL A N 1
ATOM 7271 C CA . VAL A 1 923 ? 20.96 10.3 -14.309 1 75.75 923 VAL A CA 1
ATOM 7272 C C . VAL A 1 923 ? 20.839 9.15 -15.306 1 75.75 923 VAL A C 1
ATOM 7274 O O . VAL A 1 923 ? 20.339 9.334 -16.418 1 75.75 923 VAL A O 1
ATOM 7277 N N . VAL A 1 924 ? 21.384 7.963 -15.195 1 65.6 924 VAL A N 1
ATOM 7278 C CA . VAL A 1 924 ? 21.523 6.848 -16.126 1 65.6 924 VAL A CA 1
ATOM 7279 C C . VAL A 1 924 ? 20.144 6.31 -16.498 1 65.6 924 VAL A C 1
ATOM 7281 O O . VAL A 1 924 ? 19.912 5.916 -17.644 1 65.6 924 VAL A O 1
ATOM 7284 N N . ASN A 1 925 ? 19.16 6.15 -15.629 1 61.6 925 ASN A N 1
ATOM 7285 C CA . ASN A 1 925 ? 17.86 5.561 -15.933 1 61.6 925 ASN A CA 1
ATOM 7286 C C . ASN A 1 925 ? 16.822 6.63 -16.261 1 61.6 925 ASN A C 1
ATOM 7288 O O . ASN A 1 925 ? 15.642 6.474 -15.942 1 61.6 925 ASN A O 1
ATOM 7292 N N . GLY A 1 926 ? 17.451 7.732 -17.135 1 74.95 926 GLY A N 1
ATOM 7293 C CA . GLY A 1 926 ? 16.516 8.778 -17.519 1 74.95 926 GLY A CA 1
ATOM 7294 C C . GLY A 1 926 ? 15.752 8.458 -18.79 1 74.95 926 GLY A C 1
ATOM 7295 O O . GLY A 1 926 ? 15.989 7.425 -19.42 1 74.95 926 GLY A O 1
ATOM 7296 N N . PRO A 1 927 ? 14.749 9.219 -19.251 1 79.97 927 PRO A N 1
ATOM 7297 C CA . PRO A 1 927 ? 13.977 9.032 -20.481 1 79.97 927 PRO A CA 1
ATOM 7298 C C . PRO A 1 927 ? 14.858 8.97 -21.727 1 79.97 927 PRO A C 1
ATOM 7300 O O . PRO A 1 927 ? 15.899 9.63 -21.785 1 79.97 927 PRO A O 1
ATOM 7303 N N . GLU A 1 928 ? 14.489 8.148 -22.81 1 81.91 928 GLU A N 1
ATOM 7304 C CA . GLU A 1 928 ? 15.202 8.085 -24.082 1 81.91 928 GLU A CA 1
ATOM 7305 C C . GLU A 1 928 ? 15.064 9.393 -24.857 1 81.91 928 GLU A C 1
ATOM 7307 O O . GLU A 1 928 ? 14.067 10.103 -24.713 1 81.91 928 GLU A O 1
ATOM 7312 N N . VAL A 1 929 ? 15.983 9.592 -25.646 1 90.35 929 VAL A N 1
ATOM 7313 C CA . VAL A 1 929 ? 15.963 10.769 -26.509 1 90.35 929 VAL A CA 1
ATOM 7314 C C . VAL A 1 929 ? 15.014 10.534 -27.682 1 90.35 929 VAL A C 1
ATOM 7316 O O . VAL A 1 929 ? 15.115 9.52 -28.378 1 90.35 929 VAL A O 1
ATOM 7319 N N . ASN A 1 930 ? 14.002 11.321 -27.877 1 90.15 930 ASN A N 1
ATOM 7320 C CA . ASN A 1 930 ? 13.036 11.229 -28.966 1 90.15 930 ASN A CA 1
ATOM 7321 C C . ASN A 1 930 ? 13.479 12.042 -30.179 1 90.15 930 ASN A C 1
ATOM 7323 O O . ASN A 1 930 ? 14.538 12.671 -30.157 1 90.15 930 ASN A O 1
ATOM 7327 N N . ASP A 1 931 ? 12.665 11.881 -31.362 1 89.14 931 ASP A N 1
ATOM 7328 C CA . ASP A 1 931 ? 12.881 12.735 -32.526 1 89.14 931 ASP A CA 1
ATOM 7329 C C . ASP A 1 931 ? 12.595 14.198 -32.195 1 89.14 931 ASP A C 1
ATOM 7331 O O . ASP A 1 931 ? 11.853 14.494 -31.256 1 89.14 931 ASP A O 1
ATOM 7335 N N . LEU A 1 932 ? 13.195 14.961 -33.007 1 94.13 932 LEU A N 1
ATOM 7336 C CA . LEU A 1 932 ? 12.996 16.393 -32.807 1 94.13 932 LEU A CA 1
ATOM 7337 C C . LEU A 1 932 ? 11.512 16.742 -32.815 1 94.13 932 LEU A C 1
ATOM 7339 O O . LEU A 1 932 ? 10.825 16.532 -33.818 1 94.13 932 LEU A O 1
ATOM 7343 N N . PRO A 1 933 ? 11.05 17.294 -31.825 1 92.61 933 PRO A N 1
ATOM 7344 C CA . PRO A 1 933 ? 9.618 17.576 -31.707 1 92.61 933 PRO A CA 1
ATOM 7345 C C . PRO A 1 933 ? 9.098 18.471 -32.83 1 92.61 933 PRO A C 1
ATOM 7347 O O . PRO A 1 933 ? 7.957 18.315 -33.272 1 92.61 933 PRO A O 1
ATOM 7350 N N . ALA A 1 934 ? 9.867 19.333 -33.34 1 94.08 934 ALA A N 1
ATOM 7351 C CA . ALA A 1 934 ? 9.467 20.273 -34.384 1 94.08 934 ALA A CA 1
ATOM 7352 C C . ALA A 1 934 ? 9.059 19.537 -35.657 1 94.08 934 ALA A C 1
ATOM 7354 O O . ALA A 1 934 ? 8.235 20.031 -36.431 1 94.08 934 ALA A O 1
ATOM 7355 N N . LEU A 1 935 ? 9.633 18.441 -35.853 1 90.81 935 LEU A N 1
ATOM 7356 C CA . LEU A 1 935 ? 9.329 17.656 -37.044 1 90.81 935 LEU A CA 1
ATOM 7357 C C . LEU A 1 935 ? 7.918 17.081 -36.971 1 90.81 935 LEU A C 1
ATOM 7359 O O . LEU A 1 935 ? 7.278 16.864 -38.002 1 90.81 935 LEU A O 1
ATOM 7363 N N . THR A 1 936 ? 7.445 16.835 -35.811 1 86.85 936 THR A N 1
ATOM 7364 C CA . THR A 1 936 ? 6.111 16.274 -35.626 1 86.85 936 THR A CA 1
ATOM 7365 C C . THR A 1 936 ? 5.092 17.378 -35.359 1 86.85 936 THR A C 1
ATOM 7367 O O . THR A 1 936 ? 3.981 17.347 -35.892 1 86.85 936 THR A O 1
ATOM 7370 N N . ASN A 1 937 ? 5.468 18.424 -34.669 1 87.39 937 ASN A N 1
ATOM 7371 C CA . ASN A 1 937 ? 4.542 19.472 -34.25 1 87.39 937 ASN A CA 1
ATOM 7372 C C . ASN A 1 937 ? 4.418 20.565 -35.308 1 87.39 937 ASN A C 1
ATOM 7374 O O . ASN A 1 937 ? 3.431 21.303 -35.331 1 87.39 937 ASN A O 1
ATOM 7378 N N . GLY A 1 938 ? 5.49 20.811 -36.548 1 86.05 938 GLY A N 1
ATOM 7379 C CA . GLY A 1 938 ? 5.493 21.821 -37.594 1 86.05 938 GLY A CA 1
ATOM 7380 C C . GLY A 1 938 ? 5.962 23.18 -37.109 1 86.05 938 GLY A C 1
ATOM 7381 O O . GLY A 1 938 ? 5.832 24.178 -37.822 1 86.05 938 GLY A O 1
ATOM 7382 N N . TYR A 1 939 ? 6.177 23.243 -35.512 1 92.22 939 TYR A N 1
ATOM 7383 C CA . TYR A 1 939 ? 6.716 24.479 -34.957 1 92.22 939 TYR A CA 1
ATOM 7384 C C . TYR A 1 939 ? 7.913 24.196 -34.057 1 92.22 939 TYR A C 1
ATOM 7386 O O . TYR A 1 939 ? 8.008 23.122 -33.458 1 92.22 939 TYR A O 1
ATOM 7394 N N . LEU A 1 940 ? 8.841 25.19 -33.951 1 94.48 940 LEU A N 1
ATOM 7395 C CA . LEU A 1 940 ? 10.022 25.085 -33.102 1 94.48 940 LEU A CA 1
ATOM 7396 C C . LEU A 1 940 ? 9.682 25.421 -31.653 1 94.48 940 LEU A C 1
ATOM 7398 O O . LEU A 1 940 ? 8.951 26.379 -31.389 1 94.48 940 LEU A O 1
ATOM 7402 N N . THR A 1 941 ? 10.174 24.657 -30.753 1 95.58 941 THR A N 1
ATOM 7403 C CA . THR A 1 941 ? 9.94 24.906 -29.335 1 95.58 941 THR A CA 1
ATOM 7404 C C . THR A 1 941 ? 11.249 25.222 -28.618 1 95.58 941 THR A C 1
ATOM 7406 O O . THR A 1 941 ? 12.146 24.379 -28.552 1 95.58 941 THR A O 1
ATOM 7409 N N . PHE A 1 942 ? 11.376 26.446 -28.092 1 96.41 942 PHE A N 1
ATOM 7410 C CA . PHE A 1 942 ? 12.475 26.839 -27.219 1 96.41 942 PHE A CA 1
ATOM 7411 C C . PHE A 1 942 ? 12.128 26.572 -25.759 1 96.41 942 PHE A C 1
ATOM 7413 O O . PHE A 1 942 ? 10.955 26.425 -25.411 1 96.41 942 PHE A O 1
ATOM 7420 N N . ALA A 1 943 ? 13.19 26.466 -24.966 1 95.78 943 ALA A N 1
ATOM 7421 C CA . ALA A 1 943 ? 12.906 26.313 -23.542 1 95.78 943 ALA A CA 1
ATOM 7422 C C . ALA A 1 943 ? 14.05 26.859 -22.692 1 95.78 943 ALA A C 1
ATOM 7424 O O . ALA A 1 943 ? 15.166 27.039 -23.185 1 95.78 943 ALA A O 1
ATOM 7425 N N . SER A 1 944 ? 13.807 27.185 -21.413 1 94.35 944 SER A N 1
ATOM 7426 C CA . SER A 1 944 ? 14.803 27.418 -20.372 1 94.35 944 SER A CA 1
ATOM 7427 C C . SER A 1 944 ? 14.383 26.78 -19.052 1 94.35 944 SER A C 1
ATOM 7429 O O . SER A 1 944 ? 13.27 27.004 -18.574 1 94.35 944 SER A O 1
ATOM 7431 N N . PHE A 1 945 ? 15.231 26.064 -18.554 1 92.68 945 PHE A N 1
ATOM 7432 C CA . PHE A 1 945 ? 14.952 25.399 -17.287 1 92.68 945 PHE A CA 1
ATOM 7433 C C . PHE A 1 945 ? 15.841 25.951 -16.179 1 92.68 945 PHE A C 1
ATOM 7435 O O . PHE A 1 945 ? 16.042 25.297 -15.153 1 92.68 945 PHE A O 1
ATOM 7442 N N . ASN A 1 946 ? 16.407 27.107 -16.334 1 90.17 946 ASN A N 1
ATOM 7443 C CA . ASN A 1 946 ? 17.231 27.772 -15.33 1 90.17 946 ASN A CA 1
ATOM 7444 C C . ASN A 1 946 ? 16.38 28.363 -14.209 1 90.17 946 ASN A C 1
ATOM 7446 O O . ASN A 1 946 ? 15.211 28.691 -14.419 1 90.17 946 ASN A O 1
ATOM 7450 N N . ARG A 1 947 ? 16.923 28.561 -13.116 1 85.65 947 ARG A N 1
ATOM 7451 C CA . ARG A 1 947 ? 16.226 29.181 -11.994 1 85.65 947 ARG A CA 1
ATOM 7452 C C . ARG A 1 947 ? 15.811 30.61 -12.328 1 85.65 947 ARG A C 1
ATOM 7454 O O . ARG A 1 947 ? 16.557 31.341 -12.984 1 85.65 947 ARG A O 1
ATOM 7461 N N . PRO A 1 948 ? 14.733 31.076 -11.85 1 80.72 948 PRO A N 1
ATOM 7462 C CA . PRO A 1 948 ? 14.19 32.384 -12.223 1 80.72 948 PRO A CA 1
ATOM 7463 C C . PRO A 1 948 ? 15.115 33.537 -11.841 1 80.72 948 PRO A C 1
ATOM 7465 O O . PRO A 1 948 ? 15.111 34.581 -12.499 1 80.72 948 PRO A O 1
ATOM 7468 N N . THR A 1 949 ? 15.969 33.298 -10.863 1 80.57 949 THR A N 1
ATOM 7469 C CA . THR A 1 949 ? 16.865 34.362 -10.425 1 80.57 949 THR A CA 1
ATOM 7470 C C . THR A 1 949 ? 17.885 34.691 -11.512 1 80.57 949 THR A C 1
ATOM 7472 O O . THR A 1 949 ? 18.501 35.758 -11.489 1 80.57 949 THR A O 1
ATOM 7475 N N . LYS A 1 950 ? 18.004 33.82 -12.452 1 88.39 950 LYS A N 1
ATOM 7476 C CA . LYS A 1 950 ? 18.952 34.025 -13.543 1 88.39 950 LYS A CA 1
ATOM 7477 C C . LYS A 1 950 ? 18.29 34.735 -14.72 1 88.39 950 LYS A C 1
ATOM 7479 O O . LYS A 1 950 ? 18.973 35.203 -15.633 1 88.39 950 LYS A O 1
ATOM 7484 N N . ILE A 1 951 ? 17.015 34.793 -14.709 1 88.63 951 ILE A N 1
ATOM 7485 C CA . ILE A 1 951 ? 16.256 35.366 -15.816 1 88.63 951 ILE A CA 1
ATOM 7486 C C . ILE A 1 951 ? 16.038 36.857 -15.574 1 88.63 951 ILE A C 1
ATOM 7488 O O . ILE A 1 951 ? 15.078 37.251 -14.907 1 88.63 951 ILE A O 1
ATOM 7492 N N . ASN A 1 952 ? 16.852 37.673 -16.051 1 85.66 952 ASN A N 1
ATOM 7493 C CA . ASN A 1 952 ? 16.763 39.119 -15.882 1 85.66 952 ASN A CA 1
ATOM 7494 C C . ASN A 1 952 ? 16.09 39.783 -17.079 1 85.66 952 ASN A C 1
ATOM 7496 O O . ASN A 1 952 ? 15.722 39.108 -18.043 1 85.66 952 ASN A O 1
ATOM 7500 N N . ASP A 1 953 ? 15.944 41.102 -17.118 1 86.58 953 ASP A N 1
ATOM 7501 C CA . ASP A 1 953 ? 15.212 41.85 -18.135 1 86.58 953 ASP A CA 1
ATOM 7502 C C . ASP A 1 953 ? 15.912 41.763 -19.49 1 86.58 953 ASP A C 1
ATOM 7504 O O . ASP A 1 953 ? 15.255 41.733 -20.533 1 86.58 953 ASP A O 1
ATOM 7508 N N . THR A 1 954 ? 17.198 41.629 -19.442 1 87.73 954 THR A N 1
ATOM 7509 C CA . THR A 1 954 ? 17.953 41.536 -20.686 1 87.73 954 THR A CA 1
ATOM 7510 C C . THR A 1 954 ? 17.702 40.197 -21.373 1 87.73 954 THR A C 1
ATOM 7512 O O . THR A 1 954 ? 17.548 40.139 -22.595 1 87.73 954 THR A O 1
ATOM 7515 N N . VAL A 1 955 ? 17.643 39.209 -20.614 1 92.47 955 VAL A N 1
ATOM 7516 C CA . VAL A 1 955 ? 17.376 37.864 -21.114 1 92.47 955 VAL A CA 1
ATOM 7517 C C . VAL A 1 955 ? 15.964 37.797 -21.689 1 92.47 955 VAL A C 1
ATOM 7519 O O . VAL A 1 955 ? 15.759 37.282 -22.791 1 92.47 955 VAL A O 1
ATOM 7522 N N . LEU A 1 956 ? 15.064 38.364 -20.959 1 92.53 956 LEU A N 1
ATOM 7523 C CA . LEU A 1 956 ? 13.673 38.343 -21.398 1 92.53 956 LEU A CA 1
ATOM 7524 C C . LEU A 1 956 ? 13.492 39.163 -22.671 1 92.53 956 LEU A C 1
ATOM 7526 O O . LEU A 1 956 ? 12.701 38.798 -23.543 1 92.53 956 LEU A O 1
ATOM 7530 N N . SER A 1 957 ? 14.19 40.208 -22.709 1 93.32 957 SER A N 1
ATOM 7531 C CA . SER A 1 957 ? 14.153 41.022 -23.92 1 93.32 957 SER A CA 1
ATOM 7532 C C . SER A 1 957 ? 14.694 40.252 -25.12 1 93.32 957 SER A C 1
ATOM 7534 O O . SER A 1 957 ? 14.115 40.299 -26.207 1 93.32 957 SER A O 1
ATOM 7536 N N . ALA A 1 958 ? 15.775 39.523 -24.968 1 94.97 958 ALA A N 1
ATOM 7537 C CA . ALA A 1 958 ? 16.346 38.709 -26.037 1 94.97 958 ALA A CA 1
ATOM 7538 C C . ALA A 1 958 ? 15.38 37.608 -26.464 1 94.97 958 ALA A C 1
ATOM 7540 O O . ALA A 1 958 ? 15.182 37.376 -27.659 1 94.97 958 ALA A O 1
ATOM 7541 N N . TRP A 1 959 ? 14.83 36.979 -25.503 1 96.23 959 TRP A N 1
ATOM 7542 C CA . TRP A 1 959 ? 13.873 35.915 -25.79 1 96.23 959 TRP A CA 1
ATOM 7543 C C . TRP A 1 959 ? 12.638 36.469 -26.491 1 96.23 959 TRP A C 1
ATOM 7545 O O . TRP A 1 959 ? 12.106 35.843 -27.411 1 96.23 959 TRP A O 1
ATOM 7555 N N . GLY A 1 960 ? 12.16 37.664 -26.014 1 96.01 960 GLY A N 1
ATOM 7556 C CA . GLY A 1 960 ? 11.043 38.327 -26.669 1 96.01 960 GLY A CA 1
ATOM 7557 C C . GLY A 1 960 ? 11.3 38.623 -28.134 1 96.01 960 GLY A C 1
ATOM 7558 O O . GLY A 1 960 ? 10.449 38.356 -28.985 1 96.01 960 GLY A O 1
ATOM 7559 N N . LYS A 1 961 ? 12.435 39.109 -28.423 1 96.31 961 LYS A N 1
ATOM 7560 C CA . LYS A 1 961 ? 12.807 39.427 -29.799 1 96.31 961 LYS A CA 1
ATOM 7561 C C . LYS A 1 961 ? 12.822 38.172 -30.668 1 96.31 961 LYS A C 1
ATOM 7563 O O . LYS A 1 961 ? 12.387 38.205 -31.821 1 96.31 961 LYS A O 1
ATOM 7568 N N . ILE A 1 962 ? 13.226 37.067 -30.145 1 96.42 962 ILE A N 1
ATOM 7569 C CA . ILE A 1 962 ? 13.268 35.795 -30.858 1 96.42 962 ILE A CA 1
ATOM 7570 C C . ILE A 1 962 ? 11.848 35.338 -31.184 1 96.42 962 ILE A C 1
ATOM 7572 O O . ILE A 1 962 ? 11.552 34.977 -32.326 1 96.42 962 ILE A O 1
ATOM 7576 N N . LEU A 1 963 ? 10.99 35.408 -30.218 1 96.19 963 LEU A N 1
ATOM 7577 C CA . LEU A 1 963 ? 9.636 34.881 -30.349 1 96.19 963 LEU A CA 1
ATOM 7578 C C . LEU A 1 963 ? 8.791 35.771 -31.254 1 96.19 963 LEU A C 1
ATOM 7580 O O . LEU A 1 963 ? 7.885 35.287 -31.937 1 96.19 963 LEU A O 1
ATOM 7584 N N . VAL A 1 964 ? 8.952 37.17 -31.185 1 95.84 964 VAL A N 1
ATOM 7585 C CA . VAL A 1 964 ? 8.232 38.102 -32.047 1 95.84 964 VAL A CA 1
ATOM 7586 C C . VAL A 1 964 ? 8.647 37.887 -33.501 1 95.84 964 VAL A C 1
ATOM 7588 O O . VAL A 1 964 ? 7.815 37.964 -34.408 1 95.84 964 VAL A O 1
ATOM 7591 N N . GLN A 1 965 ? 9.906 37.369 -33.819 1 94.55 965 GLN A N 1
ATOM 7592 C CA . GLN A 1 965 ? 10.442 37.142 -35.157 1 94.55 965 GLN A CA 1
ATOM 7593 C C . GLN A 1 965 ? 10.102 35.74 -35.655 1 94.55 965 GLN A C 1
ATOM 7595 O O . GLN A 1 965 ? 10.17 35.469 -36.855 1 94.55 965 GLN A O 1
ATOM 7600 N N . LEU A 1 966 ? 9.754 34.833 -34.76 1 94.11 966 LEU A N 1
ATOM 7601 C CA . LEU A 1 966 ? 9.283 33.49 -35.081 1 94.11 966 LEU A CA 1
ATOM 7602 C C . LEU A 1 966 ? 7.89 33.251 -34.508 1 94.11 966 LEU A C 1
ATOM 7604 O O . LEU A 1 966 ? 7.733 32.505 -33.538 1 94.11 966 LEU A O 1
ATOM 7608 N N . PRO A 1 967 ? 6.892 33.684 -35.108 1 91.2 967 PRO A N 1
ATOM 7609 C CA . PRO A 1 967 ? 5.554 33.698 -34.512 1 91.2 967 PRO A CA 1
ATOM 7610 C C . PRO A 1 967 ? 4.957 32.3 -34.37 1 91.2 967 PRO A C 1
ATOM 7612 O O . PRO A 1 967 ? 4.017 32.102 -33.596 1 91.2 967 PRO A O 1
ATOM 7615 N N . THR A 1 968 ? 5.564 31.349 -35.065 1 91.52 968 THR A N 1
ATOM 7616 C CA . THR A 1 968 ? 5.02 29.999 -34.972 1 91.52 968 THR A CA 1
ATOM 7617 C C . THR A 1 968 ? 5.727 29.205 -33.876 1 91.52 968 THR A C 1
ATOM 7619 O O . THR A 1 968 ? 5.297 28.104 -33.525 1 91.52 968 THR A O 1
ATOM 7622 N N . SER A 1 969 ? 6.732 29.795 -33.357 1 94.45 969 SER A N 1
ATOM 7623 C CA . SER A 1 969 ? 7.514 29.072 -32.359 1 94.45 969 SER A CA 1
ATOM 7624 C C . SER A 1 969 ? 6.846 29.123 -30.989 1 94.45 969 SER A C 1
ATOM 7626 O O . SER A 1 969 ? 5.932 29.921 -30.768 1 94.45 969 SER A O 1
ATOM 7628 N N . LYS A 1 970 ? 7.233 28.203 -30.056 1 95.38 970 LYS A N 1
ATOM 7629 C CA . LYS A 1 970 ? 6.781 28.178 -28.668 1 95.38 970 LYS A CA 1
ATOM 7630 C C . LYS A 1 970 ? 7.965 28.16 -27.705 1 95.38 970 LYS A C 1
ATOM 7632 O O . LYS A 1 970 ? 9.085 27.824 -28.096 1 95.38 970 LYS A O 1
ATOM 7637 N N . MET A 1 971 ? 7.737 28.589 -26.502 1 95.59 971 MET A N 1
ATOM 7638 C CA . MET A 1 971 ? 8.79 28.576 -25.49 1 95.59 971 MET A CA 1
ATOM 7639 C C . MET A 1 971 ? 8.275 27.999 -24.176 1 95.59 971 MET A C 1
ATOM 7641 O O . MET A 1 971 ? 7.238 28.43 -23.668 1 95.59 971 MET A O 1
ATOM 7645 N N . ILE A 1 972 ? 9.033 27.063 -23.709 1 94.79 972 ILE A N 1
ATOM 7646 C CA . ILE A 1 972 ? 8.744 26.482 -22.402 1 94.79 972 ILE A CA 1
ATOM 7647 C C . ILE A 1 972 ? 9.688 27.07 -21.356 1 94.79 972 ILE A C 1
ATOM 7649 O O . ILE A 1 972 ? 10.91 26.985 -21.495 1 94.79 972 ILE A O 1
ATOM 7653 N N . ILE A 1 973 ? 9.193 27.702 -20.377 1 92.3 973 ILE A N 1
ATOM 7654 C CA . ILE A 1 973 ? 9.974 28.159 -19.234 1 92.3 973 ILE A CA 1
ATOM 7655 C C . ILE A 1 973 ? 9.659 27.296 -18.014 1 92.3 973 ILE A C 1
ATOM 7657 O O . ILE A 1 973 ? 8.533 27.31 -17.511 1 92.3 973 ILE A O 1
ATOM 7661 N N . GLY A 1 974 ? 10.66 26.53 -17.646 1 87.68 974 GLY A N 1
ATOM 7662 C CA . GLY A 1 974 ? 10.441 25.568 -16.578 1 87.68 974 GLY A CA 1
ATOM 7663 C C . GLY A 1 974 ? 11.093 25.971 -15.269 1 87.68 974 GLY A C 1
ATOM 7664 O O . GLY A 1 974 ? 11.603 27.087 -15.141 1 87.68 974 GLY A O 1
ATOM 7665 N N . ALA A 1 975 ? 10.939 25.125 -14.153 1 78.94 975 ALA A N 1
ATOM 7666 C CA . ALA A 1 975 ? 11.53 25.254 -12.824 1 78.94 975 ALA A CA 1
ATOM 7667 C C . ALA A 1 975 ? 10.954 26.456 -12.081 1 78.94 975 ALA A C 1
ATOM 7669 O O . ALA A 1 975 ? 11.668 27.134 -11.338 1 78.94 975 ALA A O 1
ATOM 7670 N N . LEU A 1 976 ? 9.681 26.771 -12.421 1 78.73 976 LEU A N 1
ATOM 7671 C CA . LEU A 1 976 ? 9.07 27.928 -11.775 1 78.73 976 LEU A CA 1
ATOM 7672 C C . LEU A 1 976 ? 8.575 27.572 -10.377 1 78.73 976 LEU A C 1
ATOM 7674 O O . LEU A 1 976 ? 7.896 26.559 -10.194 1 78.73 976 LEU A O 1
ATOM 7678 N N . PRO A 1 977 ? 9.018 28.263 -9.369 1 64.61 977 PRO A N 1
ATOM 7679 C CA . PRO A 1 977 ? 8.67 27.953 -7.98 1 64.61 977 PRO A CA 1
ATOM 7680 C C . PRO A 1 977 ? 7.225 28.313 -7.64 1 64.61 977 PRO A C 1
ATOM 7682 O O . PRO A 1 977 ? 6.667 27.791 -6.671 1 64.61 977 PRO A O 1
ATOM 7685 N N . SER A 1 978 ? 6.638 29.057 -7.639 1 64.8 978 SER A N 1
ATOM 7686 C CA . SER A 1 978 ? 5.314 29.526 -7.243 1 64.8 978 SER A CA 1
ATOM 7687 C C . SER A 1 978 ? 4.537 30.061 -8.441 1 64.8 978 SER A C 1
ATOM 7689 O O . SER A 1 978 ? 5.124 30.375 -9.479 1 64.8 978 SER A O 1
ATOM 7691 N N . LEU A 1 979 ? 3.19 30.737 -9.092 1 67.54 979 LEU A N 1
ATOM 7692 C CA . LEU A 1 979 ? 2.331 31.318 -10.117 1 67.54 979 LEU A CA 1
ATOM 7693 C C . LEU A 1 979 ? 2.653 32.794 -10.323 1 67.54 979 LEU A C 1
ATOM 7695 O O . LEU A 1 979 ? 2.552 33.306 -11.441 1 67.54 979 LEU A O 1
ATOM 7699 N N . GLN A 1 980 ? 3.101 33.396 -9.345 1 69.78 980 GLN A N 1
ATOM 7700 C CA . GLN A 1 980 ? 3.42 34.817 -9.433 1 69.78 980 GLN A CA 1
ATOM 7701 C C . GLN A 1 980 ? 4.617 35.056 -10.349 1 69.78 980 GLN A C 1
ATOM 7703 O O . GLN A 1 980 ? 4.604 35.978 -11.168 1 69.78 980 GLN A O 1
ATOM 7708 N N . THR A 1 981 ? 5.614 34.238 -10.215 1 75.36 981 THR A N 1
ATOM 7709 C CA . THR A 1 981 ? 6.798 34.357 -11.059 1 75.36 981 THR A CA 1
ATOM 7710 C C . THR A 1 981 ? 6.448 34.106 -12.522 1 75.36 981 THR A C 1
ATOM 7712 O O . THR A 1 981 ? 6.939 34.803 -13.413 1 75.36 981 THR A O 1
ATOM 7715 N N . ARG A 1 982 ? 5.565 33.183 -12.696 1 81.77 982 ARG A N 1
ATOM 7716 C CA . ARG A 1 982 ? 5.085 32.868 -14.037 1 81.77 982 ARG A CA 1
ATOM 7717 C C . ARG A 1 982 ? 4.407 34.077 -14.674 1 81.77 982 ARG A C 1
ATOM 7719 O O . ARG A 1 982 ? 4.717 34.442 -15.81 1 81.77 982 ARG A O 1
ATOM 7726 N N . ASP A 1 983 ? 3.477 34.762 -13.882 1 81.16 983 ASP A N 1
ATOM 7727 C CA . ASP A 1 983 ? 2.7 35.881 -14.406 1 81.16 983 ASP A CA 1
ATOM 7728 C C . ASP A 1 983 ? 3.6 37.073 -14.724 1 81.16 983 ASP A C 1
ATOM 7730 O O . ASP A 1 983 ? 3.374 37.785 -15.704 1 81.16 983 ASP A O 1
ATOM 7734 N N . LEU A 1 984 ? 4.572 37.241 -13.912 1 81.08 984 LEU A N 1
ATOM 7735 C CA . LEU A 1 984 ? 5.511 38.336 -14.128 1 81.08 984 LEU A CA 1
ATOM 7736 C C . LEU A 1 984 ? 6.291 38.136 -15.424 1 81.08 984 LEU A C 1
ATOM 7738 O O . LEU A 1 984 ? 6.417 39.063 -16.227 1 81.08 984 LEU A O 1
ATOM 7742 N N . ILE A 1 985 ? 6.781 36.97 -15.654 1 86.41 985 ILE A N 1
ATOM 7743 C CA . ILE A 1 985 ? 7.557 36.665 -16.851 1 86.41 985 ILE A CA 1
ATOM 7744 C C . ILE A 1 985 ? 6.658 36.747 -18.083 1 86.41 985 ILE A C 1
ATOM 7746 O O . ILE A 1 985 ? 7.05 37.308 -19.109 1 86.41 985 ILE A O 1
ATOM 7750 N N . ARG A 1 986 ? 5.475 36.244 -17.897 1 89.06 986 ARG A N 1
ATOM 7751 C CA . ARG A 1 986 ? 4.503 36.298 -18.984 1 89.06 986 ARG A CA 1
ATOM 7752 C C . ARG A 1 986 ? 4.21 37.74 -19.385 1 89.06 986 ARG A C 1
ATOM 7754 O O . ARG A 1 986 ? 4.268 38.085 -20.567 1 89.06 986 ARG A O 1
ATOM 7761 N N . LYS A 1 987 ? 3.901 38.619 -18.378 1 89.68 987 LYS A N 1
ATOM 7762 C CA . LYS A 1 987 ? 3.581 40.02 -18.633 1 89.68 987 LYS A CA 1
ATOM 7763 C C . LYS A 1 987 ? 4.737 40.73 -19.333 1 89.68 987 LYS A C 1
ATOM 7765 O O . LYS A 1 987 ? 4.519 41.536 -20.239 1 89.68 987 LYS A O 1
ATOM 7770 N N . LYS A 1 988 ? 5.934 40.433 -18.929 1 89.03 988 LYS A N 1
ATOM 7771 C CA . LYS A 1 988 ? 7.114 41.066 -19.51 1 89.03 988 LYS A CA 1
ATOM 7772 C C . LYS A 1 988 ? 7.299 40.653 -20.968 1 89.03 988 LYS A C 1
ATOM 7774 O O . LYS A 1 988 ? 7.607 41.488 -21.821 1 89.03 988 LYS A O 1
ATOM 7779 N N . LEU A 1 989 ? 7.084 39.431 -21.29 1 93.22 989 LEU A N 1
ATOM 7780 C CA . LEU A 1 989 ? 7.244 38.934 -22.652 1 93.22 989 LEU A CA 1
ATOM 7781 C C . LEU A 1 989 ? 6.096 39.402 -23.54 1 93.22 989 LEU A C 1
ATOM 7783 O O . LEU A 1 989 ? 6.313 39.786 -24.691 1 93.22 989 LEU A O 1
ATOM 7787 N N . GLU A 1 990 ? 4.944 39.444 -22.957 1 92.19 990 GLU A N 1
ATOM 7788 C CA . GLU A 1 990 ? 3.795 39.933 -23.713 1 92.19 990 GLU A CA 1
ATOM 7789 C C . GLU A 1 990 ? 3.938 41.417 -24.037 1 92.19 990 GLU A C 1
ATOM 7791 O O . GLU A 1 990 ? 3.551 41.862 -25.119 1 92.19 990 GLU A O 1
ATOM 7796 N N . SER A 1 991 ? 4.448 42.067 -23.097 1 92.14 991 SER A N 1
ATOM 7797 C CA . SER A 1 991 ? 4.661 43.495 -23.306 1 92.14 991 SER A CA 1
ATOM 7798 C C . SER A 1 991 ? 5.646 43.747 -24.443 1 92.14 991 SER A C 1
ATOM 7800 O O . SER A 1 991 ? 5.661 44.831 -25.029 1 92.14 991 SER A O 1
ATOM 7802 N N . GLN A 1 992 ? 6.408 42.733 -24.769 1 91.5 992 GLN A N 1
ATOM 7803 C CA . GLN A 1 992 ? 7.379 42.846 -25.852 1 91.5 992 GLN A CA 1
ATOM 7804 C C . GLN A 1 992 ? 6.794 42.349 -27.17 1 91.5 992 GLN A C 1
ATOM 7806 O O . GLN A 1 992 ? 7.483 42.324 -28.192 1 91.5 992 GLN A O 1
ATOM 7811 N N . GLY A 1 993 ? 5.547 41.9 -27.171 1 89.47 993 GLY A N 1
ATOM 7812 C CA . GLY A 1 993 ? 4.857 41.526 -28.396 1 89.47 993 GLY A CA 1
ATOM 7813 C C . GLY A 1 993 ? 4.735 40.025 -28.577 1 89.47 993 GLY A C 1
ATOM 7814 O O . GLY A 1 993 ? 4.226 39.557 -29.597 1 89.47 993 GLY A O 1
ATOM 7815 N N . VAL A 1 994 ? 5.152 39.291 -27.565 1 94.78 994 VAL A N 1
ATOM 7816 C CA . VAL A 1 994 ? 5.053 37.837 -27.647 1 94.78 994 VAL A CA 1
ATOM 7817 C C . VAL A 1 994 ? 3.603 37.406 -27.44 1 94.78 994 VAL A C 1
ATOM 7819 O O . VAL A 1 994 ? 2.903 37.949 -26.582 1 94.78 994 VAL A O 1
ATOM 7822 N N . GLN A 1 995 ? 3.125 36.421 -28.18 1 93.07 995 GLN A N 1
ATOM 7823 C CA . GLN A 1 995 ? 1.753 35.94 -28.054 1 93.07 995 GLN A CA 1
ATOM 7824 C C . GLN A 1 995 ? 1.626 34.931 -26.916 1 93.07 995 GLN A C 1
ATOM 7826 O O . GLN A 1 995 ? 2.517 34.104 -26.71 1 93.07 995 GLN A O 1
ATOM 7831 N N . PRO A 1 996 ? 0.555 35.067 -26.252 1 88.53 996 PRO A N 1
ATOM 7832 C CA . PRO A 1 996 ? 0.353 34.177 -25.107 1 88.53 996 PRO A CA 1
ATOM 7833 C C . PRO A 1 996 ? 0.393 32.7 -25.493 1 88.53 996 PRO A C 1
ATOM 7835 O O . PRO A 1 996 ? 0.838 31.864 -24.703 1 88.53 996 PRO A O 1
ATOM 7838 N N . GLU A 1 997 ? 0.008 32.446 -26.717 1 86.98 997 GLU A N 1
ATOM 7839 C CA . GLU A 1 997 ? -0.053 31.059 -27.168 1 86.98 997 GLU A CA 1
ATOM 7840 C C . GLU A 1 997 ? 1.346 30.479 -27.36 1 86.98 997 GLU A C 1
ATOM 7842 O O . GLU A 1 997 ? 1.515 29.26 -27.419 1 86.98 997 GLU A O 1
ATOM 7847 N N . GLN A 1 998 ? 2.316 31.334 -27.431 1 93.81 998 GLN A N 1
ATOM 7848 C CA . GLN A 1 998 ? 3.688 30.88 -27.633 1 93.81 998 GLN A CA 1
ATOM 7849 C C . GLN A 1 998 ? 4.321 30.438 -26.317 1 93.81 998 GLN A C 1
ATOM 7851 O O . GLN A 1 998 ? 5.368 29.788 -26.313 1 93.81 998 GLN A O 1
ATOM 7856 N N . LEU A 1 999 ? 3.685 30.804 -25.207 1 93.89 999 LEU A N 1
ATOM 7857 C CA . LEU A 1 999 ? 4.352 30.638 -23.92 1 93.89 999 LEU A CA 1
ATOM 7858 C C . LEU A 1 999 ? 3.74 29.483 -23.135 1 93.89 999 LEU A C 1
ATOM 7860 O O . LEU A 1 999 ? 2.522 29.432 -22.945 1 93.89 999 LEU A O 1
ATOM 7864 N N . ILE A 1 1000 ? 4.655 28.569 -22.746 1 92.88 1000 ILE A N 1
ATOM 7865 C CA . ILE A 1 1000 ? 4.268 27.448 -21.896 1 92.88 1000 ILE A CA 1
ATOM 7866 C C . ILE A 1 1000 ? 5.092 27.467 -20.611 1 92.88 1000 ILE A C 1
ATOM 7868 O O . ILE A 1 1000 ? 6.324 27.5 -20.657 1 92.88 1000 ILE A O 1
ATOM 7872 N N . PHE A 1 1001 ? 4.465 27.516 -19.499 1 90.64 1001 PHE A N 1
ATOM 7873 C CA . PHE A 1 1001 ? 5.162 27.57 -18.219 1 90.64 1001 PHE A CA 1
ATOM 7874 C C . PHE A 1 1001 ? 5.009 26.255 -17.464 1 90.64 1001 PHE A C 1
ATOM 7876 O O . PHE A 1 1001 ? 3.939 25.643 -17.482 1 90.64 1001 PHE A O 1
ATOM 7883 N N . ARG A 1 1002 ? 6.159 25.737 -16.94 1 87.28 1002 ARG A N 1
ATOM 7884 C CA . ARG A 1 1002 ? 6.153 24.499 -16.168 1 87.28 1002 ARG A CA 1
ATOM 7885 C C . ARG A 1 1002 ? 6.712 24.724 -14.767 1 87.28 1002 ARG A C 1
ATOM 7887 O O . ARG A 1 1002 ? 7.694 25.448 -14.594 1 87.28 1002 ARG A O 1
ATOM 7894 N N . GLU A 1 1003 ? 6.04 24.136 -13.731 1 79.21 1003 GLU A N 1
ATOM 7895 C CA . GLU A 1 1003 ? 6.516 24.185 -12.352 1 79.21 1003 GLU A CA 1
ATOM 7896 C C . GLU A 1 1003 ? 7.689 23.232 -12.139 1 79.21 1003 GLU A C 1
ATOM 7898 O O . GLU A 1 1003 ? 7.975 22.39 -12.993 1 79.21 1003 GLU A O 1
ATOM 7903 N N . ARG A 1 1004 ? 8.285 23.378 -10.993 1 78.49 1004 ARG A N 1
ATOM 7904 C CA . ARG A 1 1004 ? 9.355 22.471 -10.588 1 78.49 1004 ARG A CA 1
ATOM 7905 C C . ARG A 1 1004 ? 8.814 21.069 -10.325 1 78.49 1004 ARG A C 1
ATOM 7907 O O . ARG A 1 1004 ? 7.773 20.91 -9.686 1 78.49 1004 ARG A O 1
ATOM 7914 N N . VAL A 1 1005 ? 9.447 20.046 -11.055 1 75.01 1005 VAL A N 1
ATOM 7915 C CA . VAL A 1 1005 ? 9.019 18.655 -10.948 1 75.01 1005 VAL A CA 1
ATOM 7916 C C . VAL A 1 1005 ? 10.187 17.789 -10.482 1 75.01 1005 VAL A C 1
ATOM 7918 O O . VAL A 1 1005 ? 11.302 18.285 -10.299 1 75.01 1005 VAL A O 1
ATOM 7921 N N . ASN A 1 1006 ? 10.042 16.546 -10.083 1 72.77 1006 ASN A N 1
ATOM 7922 C CA . ASN A 1 1006 ? 11.128 15.63 -9.751 1 72.77 1006 ASN A CA 1
ATOM 7923 C C . ASN A 1 1006 ? 12.041 15.385 -10.949 1 72.77 1006 ASN A C 1
ATOM 7925 O O . ASN A 1 1006 ? 11.688 15.718 -12.082 1 72.77 1006 ASN A O 1
ATOM 7929 N N . ILE A 1 1007 ? 13.212 14.859 -10.703 1 83.15 1007 ILE A N 1
ATOM 7930 C CA . ILE A 1 1007 ? 14.296 14.794 -11.676 1 83.15 1007 ILE A CA 1
ATOM 7931 C C . ILE A 1 1007 ? 13.836 14.023 -12.911 1 83.15 1007 ILE A C 1
ATOM 7933 O O . ILE A 1 1007 ? 14.185 14.379 -14.039 1 83.15 1007 ILE A O 1
ATOM 7937 N N . MET A 1 1008 ? 12.934 12.988 -12.859 1 76.66 1008 MET A N 1
ATOM 7938 C CA . MET A 1 1008 ? 12.523 12.164 -13.992 1 76.66 1008 MET A CA 1
ATOM 7939 C C . MET A 1 1008 ? 11.576 12.932 -14.908 1 76.66 1008 MET A C 1
ATOM 7941 O O . MET A 1 1008 ? 11.721 12.893 -16.131 1 76.66 1008 MET A O 1
ATOM 7945 N N . ASN A 1 1009 ? 10.661 13.609 -14.268 1 78.49 1009 ASN A N 1
ATOM 7946 C CA . ASN A 1 1009 ? 9.76 14.456 -15.043 1 78.49 1009 ASN A CA 1
ATOM 7947 C C . ASN A 1 1009 ? 10.501 15.628 -15.68 1 78.49 1009 ASN A C 1
ATOM 7949 O O . ASN A 1 1009 ? 10.172 16.046 -16.791 1 78.49 1009 ASN A O 1
ATOM 7953 N N . TYR A 1 1010 ? 11.456 16.077 -14.879 1 90.54 1010 TYR A N 1
ATOM 7954 C CA . TYR A 1 1010 ? 12.296 17.151 -15.396 1 90.54 1010 TYR A CA 1
ATOM 7955 C C . TYR A 1 1010 ? 13.033 16.709 -16.655 1 90.54 1010 TYR A C 1
ATOM 7957 O O . TYR A 1 1010 ? 13.045 17.426 -17.659 1 90.54 1010 TYR A O 1
ATOM 7965 N N . LEU A 1 1011 ? 13.625 15.559 -16.617 1 90.31 1011 LEU A N 1
ATOM 7966 C CA . LEU A 1 1011 ? 14.335 15.031 -17.777 1 90.31 1011 LEU A CA 1
ATOM 7967 C C . LEU A 1 1011 ? 13.37 14.747 -18.923 1 90.31 1011 LEU A C 1
ATOM 7969 O O . LEU A 1 1011 ? 13.684 15.012 -20.085 1 90.31 1011 LEU A O 1
ATOM 7973 N N . ALA A 1 1012 ? 12.21 14.319 -18.631 1 87.81 1012 ALA A N 1
ATOM 7974 C CA . ALA A 1 1012 ? 11.201 14.015 -19.643 1 87.81 1012 ALA A CA 1
ATOM 7975 C C . ALA A 1 1012 ? 10.75 15.282 -20.365 1 87.81 1012 ALA A C 1
ATOM 7977 O O . ALA A 1 1012 ? 10.355 15.231 -21.532 1 87.81 1012 ALA A O 1
ATOM 7978 N N . MET A 1 1013 ? 10.822 16.423 -19.767 1 91.59 1013 MET A N 1
ATOM 7979 C CA . MET A 1 1013 ? 10.429 17.696 -20.363 1 91.59 1013 MET A CA 1
ATOM 7980 C C . MET A 1 1013 ? 11.29 18.015 -21.581 1 91.59 1013 MET A C 1
ATOM 7982 O O . MET A 1 1013 ? 10.847 18.716 -22.493 1 91.59 1013 MET A O 1
ATOM 7986 N N . HIS A 1 1014 ? 12.448 17.482 -21.609 1 93.78 1014 HIS A N 1
ATOM 7987 C CA . HIS A 1 1014 ? 13.343 17.753 -22.728 1 93.78 1014 HIS A CA 1
ATOM 7988 C C . HIS A 1 1014 ? 12.842 17.091 -24.008 1 93.78 1014 HIS A C 1
ATOM 7990 O O . HIS A 1 1014 ? 13.279 17.442 -25.106 1 93.78 1014 HIS A O 1
ATOM 7996 N N . GLN A 1 1015 ? 11.981 16.201 -23.915 1 91.2 1015 GLN A N 1
ATOM 7997 C CA . GLN A 1 1015 ? 11.419 15.509 -25.07 1 91.2 1015 GLN A CA 1
ATOM 7998 C C . GLN A 1 1015 ? 10.426 16.397 -25.814 1 91.2 1015 GLN A C 1
ATOM 8000 O O . GLN A 1 1015 ? 10.017 16.078 -26.932 1 91.2 1015 GLN A O 1
ATOM 8005 N N . GLU A 1 1016 ? 10.088 17.514 -25.206 1 92.44 1016 GLU A N 1
ATOM 8006 C CA . GLU A 1 1016 ? 9.108 18.426 -25.788 1 92.44 1016 GLU A CA 1
ATOM 8007 C C . GLU A 1 1016 ? 9.788 19.639 -26.416 1 92.44 1016 GLU A C 1
ATOM 8009 O O . GLU A 1 1016 ? 9.125 20.487 -27.017 1 92.44 1016 GLU A O 1
ATOM 8014 N N . ILE A 1 1017 ? 11.105 19.703 -26.349 1 94.34 1017 ILE A N 1
ATOM 8015 C CA . ILE A 1 1017 ? 11.751 20.951 -26.738 1 94.34 1017 ILE A CA 1
ATOM 8016 C C . ILE A 1 1017 ? 12.816 20.673 -27.797 1 94.34 1017 ILE A C 1
ATOM 8018 O O . ILE A 1 1017 ? 13.315 19.55 -27.905 1 94.34 1017 ILE A O 1
ATOM 8022 N N . ASP A 1 1018 ? 13.139 21.67 -28.523 1 95.57 1018 ASP A N 1
ATOM 8023 C CA . ASP A 1 1018 ? 14.088 21.535 -29.624 1 95.57 1018 ASP A CA 1
ATOM 8024 C C . ASP A 1 1018 ? 15.435 22.159 -29.267 1 95.57 1018 ASP A C 1
ATOM 8026 O O . ASP A 1 1018 ? 16.488 21.603 -29.589 1 95.57 1018 ASP A O 1
ATOM 8030 N N . VAL A 1 1019 ? 15.393 23.291 -28.616 1 95.9 1019 VAL A N 1
ATOM 8031 C CA . VAL A 1 1019 ? 16.598 24.035 -28.263 1 95.9 1019 VAL A CA 1
ATOM 8032 C C . VAL A 1 1019 ? 16.398 24.734 -26.92 1 95.9 1019 VAL A C 1
ATOM 8034 O O . VAL A 1 1019 ? 15.337 25.307 -26.663 1 95.9 1019 VAL A O 1
ATOM 8037 N N . LEU A 1 1020 ? 17.417 24.687 -26.099 1 95.81 1020 LEU A N 1
ATOM 8038 C CA . LEU A 1 1020 ? 17.378 25.441 -24.851 1 95.81 1020 LEU A CA 1
ATOM 8039 C C . LEU A 1 1020 ? 18.025 26.812 -25.024 1 95.81 1020 LEU A C 1
ATOM 8041 O O . LEU A 1 1020 ? 19.053 26.938 -25.693 1 95.81 1020 LEU A O 1
ATOM 8045 N N . LEU A 1 1021 ? 17.427 27.769 -24.474 1 96.29 1021 LEU A N 1
ATOM 8046 C CA . LEU A 1 1021 ? 18.018 29.101 -24.4 1 96.29 1021 LEU A CA 1
ATOM 8047 C C . LEU A 1 1021 ? 18.606 29.359 -23.017 1 96.29 1021 LEU A C 1
ATOM 8049 O O . LEU A 1 1021 ? 17.887 29.325 -22.016 1 96.29 1021 LEU A O 1
ATOM 8053 N N . ASP A 1 1022 ? 19.828 29.638 -22.913 1 95.24 1022 ASP A N 1
ATOM 8054 C CA . ASP A 1 1022 ? 20.532 29.877 -21.656 1 95.24 1022 ASP A CA 1
ATOM 8055 C C . ASP A 1 1022 ? 20.274 31.293 -21.144 1 95.24 1022 ASP A C 1
ATOM 8057 O O . ASP A 1 1022 ? 19.833 32.161 -21.899 1 95.24 1022 ASP A O 1
ATOM 8061 N N . THR A 1 1023 ? 20.562 31.438 -19.895 1 94.14 1023 THR A N 1
ATOM 8062 C CA . THR A 1 1023 ? 20.495 32.764 -19.289 1 94.14 1023 THR A CA 1
ATOM 8063 C C . THR A 1 1023 ? 21.869 33.428 -19.289 1 94.14 1023 THR A C 1
ATOM 8065 O O . THR A 1 1023 ? 22.887 32.761 -19.488 1 94.14 1023 THR A O 1
ATOM 8068 N N . PHE A 1 1024 ? 21.943 34.725 -19.191 1 92.17 1024 PHE A N 1
ATOM 8069 C CA . PHE A 1 1024 ? 23.171 35.497 -19.042 1 92.17 1024 PHE A CA 1
ATOM 8070 C C . PHE A 1 1024 ? 22.933 36.732 -18.181 1 92.17 1024 PHE A C 1
ATOM 8072 O O . PHE A 1 1024 ? 21.828 37.28 -18.165 1 92.17 1024 PHE A O 1
ATOM 8079 N N . PRO A 1 1025 ? 23.832 37.203 -17.279 1 91.38 1025 PRO A N 1
ATOM 8080 C CA . PRO A 1 1025 ? 25.22 36.755 -17.417 1 91.38 1025 PRO A CA 1
ATOM 8081 C C . PRO A 1 1025 ? 25.49 35.44 -16.689 1 91.38 1025 PRO A C 1
ATOM 8083 O O . PRO A 1 1025 ? 26.54 34.824 -16.889 1 91.38 1025 PRO A O 1
ATOM 8086 N N . TYR A 1 1026 ? 24.663 34.998 -15.837 1 92.28 1026 TYR A N 1
ATOM 8087 C CA . TYR A 1 1026 ? 24.863 33.74 -15.126 1 92.28 1026 TYR A CA 1
ATOM 8088 C C . TYR A 1 1026 ? 24.253 32.575 -15.896 1 92.28 1026 TYR A C 1
ATOM 8090 O O . TYR A 1 1026 ? 23.031 32.412 -15.922 1 92.28 1026 TYR A O 1
ATOM 8098 N N . THR A 1 1027 ? 25.043 31.756 -16.439 1 93.11 1027 THR A N 1
ATOM 8099 C CA . THR A 1 1027 ? 24.593 30.702 -17.341 1 93.11 1027 THR A CA 1
ATOM 8100 C C . THR A 1 1027 ? 24.333 29.409 -16.574 1 93.11 1027 THR A C 1
ATOM 8102 O O . THR A 1 1027 ? 24.615 29.323 -15.377 1 93.11 1027 THR A O 1
ATOM 8105 N N . GLY A 1 1028 ? 23.772 28.465 -17.303 1 90.09 1028 GLY A N 1
ATOM 8106 C CA . GLY A 1 1028 ? 23.503 27.172 -16.695 1 90.09 1028 GLY A CA 1
ATOM 8107 C C . GLY A 1 1028 ? 24.738 26.3 -16.576 1 90.09 1028 GLY A C 1
ATOM 8108 O O . GLY A 1 1028 ? 25.612 26.33 -17.445 1 90.09 1028 GLY A O 1
ATOM 8109 N N . GLY A 1 1029 ? 24.807 25.615 -15.424 1 88.36 1029 GLY A N 1
ATOM 8110 C CA . GLY A 1 1029 ? 25.798 24.568 -15.234 1 88.36 1029 GLY A CA 1
ATOM 8111 C C . GLY A 1 1029 ? 25.206 23.172 -15.271 1 88.36 1029 GLY A C 1
ATOM 8112 O O . GLY A 1 1029 ? 25.154 22.542 -16.329 1 88.36 1029 GLY A O 1
ATOM 8113 N N . THR A 1 1030 ? 24.493 22.917 -14.271 1 89.33 1030 THR A N 1
ATOM 8114 C CA . THR A 1 1030 ? 23.841 21.618 -14.148 1 89.33 1030 THR A CA 1
ATOM 8115 C C . THR A 1 1030 ? 22.701 21.488 -15.154 1 89.33 1030 THR A C 1
ATOM 8117 O O . THR A 1 1030 ? 22.52 20.432 -15.762 1 89.33 1030 THR A O 1
ATOM 8120 N N . THR A 1 1031 ? 22.012 22.514 -15.412 1 91.66 1031 THR A N 1
ATOM 8121 C CA . THR A 1 1031 ? 20.885 22.547 -16.338 1 91.66 1031 THR A CA 1
ATOM 8122 C C . THR A 1 1031 ? 21.35 22.27 -17.765 1 91.66 1031 THR A C 1
ATOM 8124 O O . THR A 1 1031 ? 20.694 21.534 -18.505 1 91.66 1031 THR A O 1
ATOM 8127 N N . THR A 1 1032 ? 22.404 22.839 -18.079 1 92.06 1032 THR A N 1
ATOM 8128 C CA . THR A 1 1032 ? 22.949 22.648 -19.419 1 92.06 1032 THR A CA 1
ATOM 8129 C C . THR A 1 1032 ? 23.409 21.206 -19.615 1 92.06 1032 THR A C 1
ATOM 8131 O O . THR A 1 1032 ? 23.19 20.618 -20.676 1 92.06 1032 THR A O 1
ATOM 8134 N N . ASN A 1 1033 ? 24.002 20.665 -18.648 1 90.56 1033 ASN A N 1
ATOM 8135 C CA . ASN A 1 1033 ? 24.487 19.293 -18.751 1 90.56 1033 ASN A CA 1
ATOM 8136 C C . ASN A 1 1033 ? 23.335 18.298 -18.856 1 90.56 1033 ASN A C 1
ATOM 8138 O O . ASN A 1 1033 ? 23.42 17.32 -19.602 1 90.56 1033 ASN A O 1
ATOM 8142 N N . TYR A 1 1034 ? 22.277 18.527 -18.202 1 91.94 1034 TYR A N 1
ATOM 8143 C CA . TYR A 1 1034 ? 21.109 17.66 -18.322 1 91.94 1034 TYR A CA 1
ATOM 8144 C C . TYR A 1 1034 ? 20.471 17.794 -19.7 1 91.94 1034 TYR A C 1
ATOM 8146 O O . TYR A 1 1034 ? 19.973 16.813 -20.258 1 91.94 1034 TYR A O 1
ATOM 8154 N N . ALA A 1 1035 ? 20.497 18.992 -20.201 1 94.13 1035 ALA A N 1
ATOM 8155 C CA . ALA A 1 1035 ? 19.978 19.213 -21.549 1 94.13 1035 ALA A CA 1
ATOM 8156 C C . ALA A 1 1035 ? 20.793 18.443 -22.584 1 94.13 1035 ALA A C 1
ATOM 8158 O O . ALA A 1 1035 ? 20.231 17.79 -23.466 1 94.13 1035 ALA A O 1
ATOM 8159 N N . LEU A 1 1036 ? 22.062 18.537 -22.449 1 91.78 1036 LEU A N 1
ATOM 8160 C CA . LEU A 1 1036 ? 22.945 17.81 -23.354 1 91.78 1036 LEU A CA 1
ATOM 8161 C C . LEU A 1 1036 ? 22.713 16.306 -23.248 1 91.78 1036 LEU A C 1
ATOM 8163 O O . LEU A 1 1036 ? 22.662 15.609 -24.264 1 91.78 1036 LEU A O 1
ATOM 8167 N N . TRP A 1 1037 ? 22.524 15.881 -22.058 1 90.97 1037 TRP A N 1
ATOM 8168 C CA . TRP A 1 1037 ? 22.264 14.47 -21.796 1 90.97 1037 TRP A CA 1
ATOM 8169 C C . TRP A 1 1037 ? 20.972 14.02 -22.471 1 90.97 1037 TRP A C 1
ATOM 8171 O O . TRP A 1 1037 ? 20.874 12.886 -22.946 1 90.97 1037 TRP A O 1
ATOM 8181 N N . MET A 1 1038 ? 20.05 14.943 -22.623 1 93.58 1038 MET A N 1
ATOM 8182 C CA . MET A 1 1038 ? 18.745 14.619 -23.191 1 93.58 1038 MET A CA 1
ATOM 8183 C C . MET A 1 1038 ? 18.692 14.977 -24.673 1 93.58 1038 MET A C 1
ATOM 8185 O O . MET A 1 1038 ? 17.621 14.959 -25.282 1 93.58 1038 MET A O 1
ATOM 8189 N N . GLY A 1 1039 ? 19.878 15.369 -25.232 1 92.87 1039 GLY A N 1
ATOM 8190 C CA . GLY A 1 1039 ? 20.015 15.594 -26.662 1 92.87 1039 GLY A CA 1
ATOM 8191 C C . GLY A 1 1039 ? 19.558 16.974 -27.095 1 92.87 1039 GLY A C 1
ATOM 8192 O O . GLY A 1 1039 ? 19.312 17.209 -28.28 1 92.87 1039 GLY A O 1
ATOM 8193 N N . VAL A 1 1040 ? 19.416 17.868 -26.232 1 95.05 1040 VAL A N 1
ATOM 8194 C CA . VAL A 1 1040 ? 18.917 19.199 -26.562 1 95.05 1040 VAL A CA 1
ATOM 8195 C C . VAL A 1 1040 ? 20.056 20.213 -26.481 1 95.05 1040 VAL A C 1
ATOM 8197 O O . VAL A 1 1040 ? 20.62 20.438 -25.408 1 95.05 1040 VAL A O 1
ATOM 8200 N N . PRO A 1 1041 ? 20.454 20.778 -27.533 1 94.59 1041 PRO A N 1
ATOM 8201 C CA . PRO A 1 1041 ? 21.494 21.807 -27.463 1 94.59 1041 PRO A CA 1
ATOM 8202 C C . PRO A 1 1041 ? 21.028 23.068 -26.737 1 94.59 1041 PRO A C 1
ATOM 8204 O O . PRO A 1 1041 ? 19.847 23.419 -26.798 1 94.59 1041 PRO A O 1
ATOM 8207 N N . THR A 1 1042 ? 21.979 23.739 -26.077 1 95.34 1042 THR A N 1
ATOM 8208 C CA . THR A 1 1042 ? 21.714 24.982 -25.36 1 95.34 1042 THR A CA 1
ATOM 8209 C C . THR A 1 1042 ? 22.417 26.156 -26.036 1 95.34 1042 THR A C 1
ATOM 8211 O O . THR A 1 1042 ? 23.627 26.112 -26.267 1 95.34 1042 THR A O 1
ATOM 8214 N N . LEU A 1 1043 ? 21.653 27.059 -26.395 1 96.77 1043 LEU A N 1
ATOM 8215 C CA . LEU A 1 1043 ? 22.248 28.28 -26.927 1 96.77 1043 LEU A CA 1
ATOM 8216 C C . LEU A 1 1043 ? 22.68 29.211 -25.799 1 96.77 1043 LEU A C 1
ATOM 8218 O O . LEU A 1 1043 ? 21.855 29.627 -24.982 1 96.77 1043 LEU A O 1
ATOM 8222 N N . THR A 1 1044 ? 24.008 29.51 -25.742 1 95.39 1044 THR A N 1
ATOM 8223 C CA . THR A 1 1044 ? 24.536 30.301 -24.636 1 95.39 1044 THR A CA 1
ATOM 8224 C C . THR A 1 1044 ? 25.256 31.542 -25.154 1 95.39 1044 THR A C 1
ATOM 8226 O O . THR A 1 1044 ? 25.647 31.597 -26.322 1 95.39 1044 THR A O 1
ATOM 8229 N N . LEU A 1 1045 ? 25.257 32.616 -24.357 1 94.99 1045 LEU A N 1
ATOM 8230 C CA . LEU A 1 1045 ? 26.001 33.837 -24.646 1 94.99 1045 LEU A CA 1
ATOM 8231 C C . LEU A 1 1045 ? 27.306 33.878 -23.857 1 94.99 1045 LEU A C 1
ATOM 8233 O O . LEU A 1 1045 ? 27.295 33.791 -22.627 1 94.99 1045 LEU A O 1
ATOM 8237 N N . ALA A 1 1046 ? 28.416 33.992 -24.529 1 91.64 1046 ALA A N 1
ATOM 8238 C CA . ALA A 1 1046 ? 29.725 34.044 -23.882 1 91.64 1046 ALA A CA 1
ATOM 8239 C C . ALA A 1 1046 ? 29.988 35.423 -23.285 1 91.64 1046 ALA A C 1
ATOM 8241 O O . ALA A 1 1046 ? 30.156 36.401 -24.018 1 91.64 1046 ALA A O 1
ATOM 8242 N N . GLY A 1 1047 ? 29.989 35.531 -21.98 1 89.91 1047 GLY A N 1
ATOM 8243 C CA . GLY A 1 1047 ? 30.273 36.787 -21.305 1 89.91 1047 GLY A CA 1
ATOM 8244 C C . GLY A 1 1047 ? 31.694 36.876 -20.783 1 89.91 1047 GLY A C 1
ATOM 8245 O O . GLY A 1 1047 ? 32.584 36.174 -21.267 1 89.91 1047 GLY A O 1
ATOM 8246 N N . GLU A 1 1048 ? 31.804 37.747 -19.835 1 87.96 1048 GLU A N 1
ATOM 8247 C CA . GLU A 1 1048 ? 33.159 38.092 -19.413 1 87.96 1048 GLU A CA 1
ATOM 8248 C C . GLU A 1 1048 ? 33.561 37.317 -18.162 1 87.96 1048 GLU A C 1
ATOM 8250 O O . GLU A 1 1048 ? 34.75 37.178 -17.867 1 87.96 1048 GLU A O 1
ATOM 8255 N N . THR A 1 1049 ? 32.699 36.922 -17.415 1 91.1 1049 THR A N 1
ATOM 8256 C CA . THR A 1 1049 ? 33.002 36.241 -16.161 1 91.1 1049 THR A CA 1
ATOM 8257 C C . THR A 1 1049 ? 32.941 34.727 -16.34 1 91.1 1049 THR A C 1
ATOM 8259 O O . THR A 1 1049 ? 32.436 34.236 -17.351 1 91.1 1049 THR A O 1
ATOM 8262 N N . TYR A 1 1050 ? 33.455 34.057 -15.426 1 90.87 1050 TYR A N 1
ATOM 8263 C CA . TYR A 1 1050 ? 33.385 32.601 -15.482 1 90.87 1050 TYR A CA 1
ATOM 8264 C C . TYR A 1 1050 ? 31.94 32.121 -15.412 1 90.87 1050 TYR A C 1
ATOM 8266 O O . TYR A 1 1050 ? 31.562 31.168 -16.097 1 90.87 1050 TYR A O 1
ATOM 8274 N N . ALA A 1 1051 ? 31.147 32.772 -14.591 1 91.55 1051 ALA A N 1
ATOM 8275 C CA . ALA A 1 1051 ? 29.727 32.443 -14.493 1 91.55 1051 ALA A CA 1
ATOM 8276 C C . ALA A 1 1051 ? 29.035 32.597 -15.844 1 91.55 1051 ALA A C 1
ATOM 8278 O O . ALA A 1 1051 ? 28.12 31.837 -16.17 1 91.55 1051 ALA A O 1
ATOM 8279 N N . ALA A 1 1052 ? 29.539 33.524 -16.619 1 91.99 1052 ALA A N 1
ATOM 8280 C CA . ALA A 1 1052 ? 28.954 33.813 -17.926 1 91.99 1052 ALA A CA 1
ATOM 8281 C C . ALA A 1 1052 ? 29.51 32.875 -18.995 1 91.99 1052 ALA A C 1
ATOM 8283 O O . ALA A 1 1052 ? 29.061 32.898 -20.143 1 91.99 1052 ALA A O 1
ATOM 8284 N N . ARG A 1 1053 ? 30.382 32.028 -18.638 1 90.07 1053 ARG A N 1
ATOM 8285 C CA . ARG A 1 1053 ? 31.02 31.187 -19.646 1 90.07 1053 ARG A CA 1
ATOM 8286 C C . ARG A 1 1053 ? 30.871 29.709 -19.3 1 90.07 1053 ARG A C 1
ATOM 8288 O O . ARG A 1 1053 ? 31.488 28.852 -19.936 1 90.07 1053 ARG A O 1
ATOM 8295 N N . GLN A 1 1054 ? 30.098 29.374 -18.333 1 89.43 1054 GLN A N 1
ATOM 8296 C CA . GLN A 1 1054 ? 29.874 27.969 -18.009 1 89.43 1054 GLN A CA 1
ATOM 8297 C C . GLN A 1 1054 ? 29.282 27.218 -19.198 1 89.43 1054 GLN A C 1
ATOM 8299 O O . GLN A 1 1054 ? 29.66 26.076 -19.469 1 89.43 1054 GLN A O 1
ATOM 8304 N N . GLY A 1 1055 ? 28.276 27.887 -19.856 1 88.76 1055 GLY A N 1
ATOM 8305 C CA . GLY A 1 1055 ? 27.689 27.294 -21.047 1 88.76 1055 GLY A CA 1
ATOM 8306 C C . GLY A 1 1055 ? 28.695 27.076 -22.162 1 88.76 1055 GLY A C 1
ATOM 8307 O O . GLY A 1 1055 ? 28.632 26.071 -22.874 1 88.76 1055 GLY A O 1
ATOM 8308 N N . VAL A 1 1056 ? 29.612 27.989 -22.267 1 87.51 1056 VAL A N 1
ATOM 8309 C CA . VAL A 1 1056 ? 30.656 27.901 -23.283 1 87.51 1056 VAL A CA 1
ATOM 8310 C C . VAL A 1 1056 ? 31.49 26.641 -23.06 1 87.51 1056 VAL A C 1
ATOM 8312 O O . VAL A 1 1056 ? 31.787 25.91 -24.008 1 87.51 1056 VAL A O 1
ATOM 8315 N N . VAL A 1 1057 ? 31.746 26.379 -21.849 1 84 1057 VAL A N 1
ATOM 8316 C CA . VAL A 1 1057 ? 32.565 25.228 -21.485 1 84 1057 VAL A CA 1
ATOM 8317 C C . VAL A 1 1057 ? 31.807 23.937 -21.786 1 84 1057 VAL A C 1
ATOM 8319 O O . VAL A 1 1057 ? 32.351 23.019 -22.405 1 84 1057 VAL A O 1
ATOM 8322 N N . ASN A 1 1058 ? 30.622 23.893 -21.401 1 87.24 1058 ASN A N 1
ATOM 8323 C CA . ASN A 1 1058 ? 29.812 22.691 -21.566 1 87.24 1058 ASN A CA 1
ATOM 8324 C C . ASN A 1 1058 ? 29.556 22.386 -23.04 1 87.24 1058 ASN A C 1
ATOM 8326 O O . ASN A 1 1058 ? 29.664 21.235 -23.467 1 87.24 1058 ASN A O 1
ATOM 8330 N N . LEU A 1 1059 ? 29.224 23.383 -23.821 1 89.03 1059 LEU A N 1
ATOM 8331 C CA . LEU A 1 1059 ? 28.939 23.21 -25.241 1 89.03 1059 LEU A CA 1
ATOM 8332 C C . LEU A 1 1059 ? 30.212 22.888 -26.016 1 89.03 1059 LEU A C 1
ATOM 8334 O O . LEU A 1 1059 ? 30.185 22.093 -26.959 1 89.03 1059 LEU A O 1
ATOM 8338 N N . GLY A 1 1060 ? 31.23 23.575 -25.595 1 81.6 1060 GLY A N 1
ATOM 8339 C CA . GLY A 1 1060 ? 32.508 23.265 -26.216 1 81.6 1060 GLY A CA 1
ATOM 8340 C C . GLY A 1 1060 ? 32.898 21.805 -26.079 1 81.6 1060 GLY A C 1
ATOM 8341 O O . GLY A 1 1060 ? 33.373 21.192 -27.037 1 81.6 1060 GLY A O 1
ATOM 8342 N N . GLN A 1 1061 ? 32.626 21.208 -25.019 1 78.65 1061 GLN A N 1
ATOM 8343 C CA . GLN A 1 1061 ? 32.947 19.809 -24.759 1 78.65 1061 GLN A CA 1
ATOM 8344 C C . GLN A 1 1061 ? 32.09 18.88 -25.613 1 78.65 1061 GLN A C 1
ATOM 8346 O O . GLN A 1 1061 ? 32.542 17.805 -26.016 1 78.65 1061 GLN A O 1
ATOM 8351 N N . ALA A 1 1062 ? 30.931 19.389 -25.864 1 82.76 1062 ALA A N 1
ATOM 8352 C CA . ALA A 1 1062 ? 30.002 18.576 -26.644 1 82.76 1062 ALA A CA 1
ATOM 8353 C C . ALA A 1 1062 ? 30.164 18.839 -28.139 1 82.76 1062 ALA A C 1
ATOM 8355 O O . ALA A 1 1062 ? 29.461 18.245 -28.96 1 82.76 1062 ALA A O 1
ATOM 8356 N N . GLY A 1 1063 ? 31.072 19.731 -28.562 1 81.58 1063 GLY A N 1
ATOM 8357 C CA . GLY A 1 1063 ? 31.307 20.06 -29.958 1 81.58 1063 GLY A CA 1
ATOM 8358 C C . GLY A 1 1063 ? 30.194 20.889 -30.572 1 81.58 1063 GLY A C 1
ATOM 8359 O O . GLY A 1 1063 ? 29.917 20.778 -31.768 1 81.58 1063 GLY A O 1
ATOM 8360 N N . LEU A 1 1064 ? 29.596 21.626 -29.798 1 91.13 1064 LEU A N 1
ATOM 8361 C CA . LEU A 1 1064 ? 28.458 22.417 -30.253 1 91.13 1064 LEU A CA 1
ATOM 8362 C C . LEU A 1 1064 ? 28.781 23.907 -30.215 1 91.13 1064 LEU A C 1
ATOM 8364 O O . LEU A 1 1064 ? 27.992 24.705 -29.704 1 91.13 1064 LEU A O 1
ATOM 8368 N N . ASN A 1 1065 ? 29.892 24.234 -30.744 1 88.22 1065 ASN A N 1
ATOM 8369 C CA . ASN A 1 1065 ? 30.347 25.62 -30.74 1 88.22 1065 ASN A CA 1
ATOM 8370 C C . ASN A 1 1065 ? 29.39 26.526 -31.509 1 88.22 1065 ASN A C 1
ATOM 8372 O O . ASN A 1 1065 ? 29.342 27.734 -31.267 1 88.22 1065 ASN A O 1
ATOM 8376 N N . GLU A 1 1066 ? 28.736 25.979 -32.352 1 92.34 1066 GLU A N 1
ATOM 8377 C CA . GLU A 1 1066 ? 27.807 26.764 -33.159 1 92.34 1066 GLU A CA 1
ATOM 8378 C C . GLU A 1 1066 ? 26.669 27.32 -32.308 1 92.34 1066 GLU A C 1
ATOM 8380 O O . GLU A 1 1066 ? 25.956 28.231 -32.733 1 92.34 1066 GLU A O 1
ATOM 8385 N N . PHE A 1 1067 ? 26.534 26.786 -31.143 1 95.26 1067 PHE A N 1
ATOM 8386 C CA . PHE A 1 1067 ? 25.476 27.253 -30.256 1 95.26 1067 PHE A CA 1
ATOM 8387 C C . PHE A 1 1067 ? 26.026 28.23 -29.224 1 95.26 1067 PHE A C 1
ATOM 8389 O O . PHE A 1 1067 ? 25.366 28.522 -28.224 1 95.26 1067 PHE A O 1
ATOM 8396 N N . ILE A 1 1068 ? 27.255 28.729 -29.418 1 93.86 1068 ILE A N 1
ATOM 8397 C CA . ILE A 1 1068 ? 27.857 29.76 -28.579 1 93.86 1068 ILE A CA 1
ATOM 8398 C C . ILE A 1 1068 ? 27.78 31.11 -29.287 1 93.86 1068 ILE A C 1
ATOM 8400 O O . ILE A 1 1068 ? 28.354 31.287 -30.364 1 93.86 1068 ILE A O 1
ATOM 8404 N N . ALA A 1 1069 ? 27.075 31.978 -28.699 1 95.93 1069 ALA A N 1
ATOM 8405 C CA . ALA A 1 1069 ? 26.948 33.332 -29.234 1 95.93 1069 ALA A CA 1
ATOM 8406 C C . ALA A 1 1069 ? 27.932 34.282 -28.559 1 95.93 1069 ALA A C 1
ATOM 8408 O O . ALA A 1 1069 ? 28.334 34.06 -27.414 1 95.93 1069 ALA A O 1
ATOM 8409 N N . HIS A 1 1070 ? 28.262 35.321 -29.184 1 89.88 1070 HIS A N 1
ATOM 8410 C CA . HIS A 1 1070 ? 29.265 36.235 -28.649 1 89.88 1070 HIS A CA 1
ATOM 8411 C C . HIS A 1 1070 ? 28.702 37.645 -28.499 1 89.88 1070 HIS A C 1
ATOM 8413 O O . HIS A 1 1070 ? 29.421 38.566 -28.103 1 89.88 1070 HIS A O 1
ATOM 8419 N N . SER A 1 1071 ? 27.527 37.788 -28.914 1 92.49 1071 SER A N 1
ATOM 8420 C CA . SER A 1 1071 ? 26.763 39.009 -28.677 1 92.49 1071 SER A CA 1
ATOM 8421 C C . SER A 1 1071 ? 25.268 38.718 -28.596 1 92.49 1071 SER A C 1
ATOM 8423 O O . SER A 1 1071 ? 24.813 37.655 -29.022 1 92.49 1071 SER A O 1
ATOM 8425 N N . GLU A 1 1072 ? 24.603 39.636 -28.05 1 93.83 1072 GLU A N 1
ATOM 8426 C CA . GLU A 1 1072 ? 23.158 39.452 -27.946 1 93.83 1072 GLU A CA 1
ATOM 8427 C C . GLU A 1 1072 ? 22.519 39.31 -29.324 1 93.83 1072 GLU A C 1
ATOM 8429 O O . GLU A 1 1072 ? 21.612 38.497 -29.513 1 93.83 1072 GLU A O 1
ATOM 8434 N N . ALA A 1 1073 ? 22.995 40.095 -30.219 1 93.51 1073 ALA A N 1
ATOM 8435 C CA . ALA A 1 1073 ? 22.497 40.007 -31.59 1 93.51 1073 ALA A CA 1
ATOM 8436 C C . ALA A 1 1073 ? 22.795 38.639 -32.195 1 93.51 1073 ALA A C 1
ATOM 8438 O O . ALA A 1 1073 ? 21.945 38.053 -32.869 1 93.51 1073 ALA A O 1
ATOM 8439 N N . ASP A 1 1074 ? 23.96 38.178 -31.963 1 95.66 1074 ASP A N 1
ATOM 8440 C CA . ASP A 1 1074 ? 24.354 36.849 -32.419 1 95.66 1074 ASP A CA 1
ATOM 8441 C C . ASP A 1 1074 ? 23.492 35.768 -31.77 1 95.66 1074 ASP A C 1
ATOM 8443 O O . ASP A 1 1074 ? 23.114 34.793 -32.423 1 95.66 1074 ASP A O 1
ATOM 8447 N N . TYR A 1 1075 ? 23.23 35.966 -30.561 1 96.7 1075 TYR A N 1
ATOM 8448 C CA . TYR A 1 1075 ? 22.38 35.057 -29.8 1 96.7 1075 TYR A CA 1
ATOM 8449 C C . TYR A 1 1075 ? 20.989 34.966 -30.416 1 96.7 1075 TYR A C 1
ATOM 8451 O O . TYR A 1 1075 ? 20.471 33.869 -30.636 1 96.7 1075 TYR A O 1
ATOM 8459 N N . ILE A 1 1076 ? 20.44 36.055 -30.765 1 96.36 1076 ILE A N 1
ATOM 8460 C CA . ILE A 1 1076 ? 19.104 36.122 -31.348 1 96.36 1076 ILE A CA 1
ATOM 8461 C C . ILE A 1 1076 ? 19.126 35.532 -32.756 1 96.36 1076 ILE A C 1
ATOM 8463 O O . ILE A 1 1076 ? 18.263 34.726 -33.112 1 96.36 1076 ILE A O 1
ATOM 8467 N N . ASP A 1 1077 ? 20.104 35.829 -33.469 1 95.34 1077 ASP A N 1
ATOM 8468 C CA . ASP A 1 1077 ? 20.221 35.352 -34.844 1 95.34 1077 ASP A CA 1
ATOM 8469 C C . ASP A 1 1077 ? 20.369 33.833 -34.888 1 95.34 1077 ASP A C 1
ATOM 8471 O O . ASP A 1 1077 ? 19.762 33.169 -35.731 1 95.34 1077 ASP A O 1
ATOM 8475 N N . LYS A 1 1078 ? 21.086 33.377 -34.039 1 96.03 1078 LYS A N 1
ATOM 8476 C CA . LYS A 1 1078 ? 21.307 31.935 -33.991 1 96.03 1078 LYS A CA 1
ATOM 8477 C C . LYS A 1 1078 ? 20.035 31.198 -33.582 1 96.03 1078 LYS A C 1
ATOM 8479 O O . LYS A 1 1078 ? 19.752 30.11 -34.088 1 96.03 1078 LYS A O 1
ATOM 8484 N N . ALA A 1 1079 ? 19.372 31.761 -32.697 1 96.78 1079 ALA A N 1
ATOM 8485 C CA . ALA A 1 1079 ? 18.109 31.156 -32.281 1 96.78 1079 ALA A CA 1
ATOM 8486 C C . ALA A 1 1079 ? 17.122 31.093 -33.443 1 96.78 1079 ALA A C 1
ATOM 8488 O O . ALA A 1 1079 ? 16.496 30.057 -33.679 1 96.78 1079 ALA A O 1
ATOM 8489 N N . ILE A 1 1080 ? 17.032 32.134 -34.174 1 94.84 1080 ILE A N 1
ATOM 8490 C CA . ILE A 1 1080 ? 16.107 32.22 -35.298 1 94.84 1080 ILE A CA 1
ATOM 8491 C C . ILE A 1 1080 ? 16.542 31.257 -36.4 1 94.84 1080 ILE A C 1
ATOM 8493 O O . ILE A 1 1080 ? 15.705 30.61 -37.034 1 94.84 1080 ILE A O 1
ATOM 8497 N N . SER A 1 1081 ? 17.778 31.079 -36.528 1 94.92 1081 SER A N 1
ATOM 8498 C CA . SER A 1 1081 ? 18.322 30.232 -37.585 1 94.92 1081 SER A CA 1
ATOM 8499 C C . SER A 1 1081 ? 17.984 28.764 -37.346 1 94.92 1081 SER A C 1
ATOM 8501 O O . SER A 1 1081 ? 18.023 27.954 -38.274 1 94.92 1081 SER A O 1
ATOM 8503 N N . CYS A 1 1082 ? 17.67 28.422 -36.182 1 94.52 1082 CYS A N 1
ATOM 8504 C CA . CYS A 1 1082 ? 17.352 27.04 -35.843 1 94.52 1082 CYS A CA 1
ATOM 8505 C C . CYS A 1 1082 ? 16.098 26.573 -36.572 1 94.52 1082 CYS A C 1
ATOM 8507 O O . CYS A 1 1082 ? 15.933 25.38 -36.831 1 94.52 1082 CYS A O 1
ATOM 8509 N N . ASN A 1 1083 ? 15.259 27.518 -36.851 1 91.75 1083 ASN A N 1
ATOM 8510 C CA . ASN A 1 1083 ? 14.004 27.2 -37.524 1 91.75 1083 ASN A CA 1
ATOM 8511 C C . ASN A 1 1083 ? 14.245 26.614 -38.912 1 91.75 1083 ASN A C 1
ATOM 8513 O O . ASN A 1 1083 ? 13.418 25.857 -39.424 1 91.75 1083 ASN A O 1
ATOM 8517 N N . ASN A 1 1084 ? 15.335 26.885 -39.456 1 87.66 1084 ASN A N 1
ATOM 8518 C CA . ASN A 1 1084 ? 15.668 26.408 -40.795 1 87.66 1084 ASN A CA 1
ATOM 8519 C C . ASN A 1 1084 ? 16.655 25.246 -40.747 1 87.66 1084 ASN A C 1
ATOM 8521 O O . ASN A 1 1084 ? 17.187 24.835 -41.78 1 87.66 1084 ASN A O 1
ATOM 8525 N N . ARG A 1 1085 ? 16.897 24.671 -39.574 1 92.7 1085 ARG A N 1
ATOM 8526 C CA . ARG A 1 1085 ? 17.911 23.637 -39.391 1 92.7 1085 ARG A CA 1
ATOM 8527 C C . ARG A 1 1085 ? 17.322 22.407 -38.709 1 92.7 1085 ARG A C 1
ATOM 8529 O O . ARG A 1 1085 ? 17.956 21.811 -37.836 1 92.7 1085 ARG A O 1
ATOM 8536 N N . LEU A 1 1086 ? 16.132 22.153 -39.007 1 92.71 1086 LEU A N 1
ATOM 8537 C CA . LEU A 1 1086 ? 15.416 21.114 -38.276 1 92.71 1086 LEU A CA 1
ATOM 8538 C C . LEU A 1 1086 ? 16.082 19.756 -38.469 1 92.71 1086 LEU A C 1
ATOM 8540 O O . LEU A 1 1086 ? 16.232 18.992 -37.513 1 92.71 1086 LEU A O 1
ATOM 8544 N N . ASP A 1 1087 ? 16.521 19.5 -39.643 1 89.8 1087 ASP A N 1
ATOM 8545 C CA . ASP A 1 1087 ? 17.183 18.226 -39.905 1 89.8 1087 ASP A CA 1
ATOM 8546 C C . ASP A 1 1087 ? 18.504 18.126 -39.145 1 89.8 1087 ASP A C 1
ATOM 8548 O O . ASP A 1 1087 ? 18.836 17.07 -38.604 1 89.8 1087 ASP A O 1
ATOM 8552 N N . GLU A 1 1088 ? 19.141 19.21 -39.135 1 89.72 1088 GLU A N 1
ATOM 8553 C CA . GLU A 1 1088 ? 20.407 19.261 -38.411 1 89.72 1088 GLU A CA 1
ATOM 8554 C C . GLU A 1 1088 ? 20.191 19.102 -36.909 1 89.72 1088 GLU A C 1
ATOM 8556 O O . GLU A 1 1088 ? 20.935 18.379 -36.242 1 89.72 1088 GLU A O 1
ATOM 8561 N N . LEU A 1 1089 ? 19.249 19.729 -36.435 1 95.27 1089 LEU A N 1
ATOM 8562 C CA . LEU A 1 1089 ? 18.923 19.64 -35.016 1 95.27 1089 LEU A CA 1
ATOM 8563 C C . LEU A 1 1089 ? 18.539 18.215 -34.634 1 95.27 1089 LEU A C 1
ATOM 8565 O O . LEU A 1 1089 ? 18.871 17.75 -33.541 1 95.27 1089 LEU A O 1
ATOM 8569 N N . ASN A 1 1090 ? 17.858 17.636 -35.504 1 94.33 1090 ASN A N 1
ATOM 8570 C CA . ASN A 1 1090 ? 17.477 16.251 -35.251 1 94.33 1090 ASN A CA 1
ATOM 8571 C C . ASN A 1 1090 ? 18.697 15.335 -35.197 1 94.33 1090 ASN A C 1
ATOM 8573 O O . ASN A 1 1090 ? 18.753 14.417 -34.376 1 94.33 1090 ASN A O 1
ATOM 8577 N N . GLN A 1 1091 ? 19.59 15.662 -36.034 1 89.64 1091 GLN A N 1
ATOM 8578 C CA . GLN A 1 1091 ? 20.831 14.894 -36.033 1 89.64 1091 GLN A CA 1
ATOM 8579 C C . GLN A 1 1091 ? 21.614 15.115 -34.742 1 89.64 1091 GLN A C 1
ATOM 8581 O O . GLN A 1 1091 ? 22.154 14.168 -34.168 1 89.64 1091 GLN A O 1
ATOM 8586 N N . ILE A 1 1092 ? 21.663 16.297 -34.337 1 92.56 1092 ILE A N 1
ATOM 8587 C CA . ILE A 1 1092 ? 22.352 16.636 -33.096 1 92.56 1092 ILE A CA 1
ATOM 8588 C C . ILE A 1 1092 ? 21.689 15.915 -31.925 1 92.56 1092 ILE A C 1
ATOM 8590 O O . ILE A 1 1092 ? 22.372 15.312 -31.092 1 92.56 1092 ILE A O 1
ATOM 8594 N N . ARG A 1 1093 ? 20.448 15.922 -31.882 1 93.84 1093 ARG A N 1
ATOM 8595 C CA . ARG A 1 1093 ? 19.667 15.322 -30.805 1 93.84 1093 ARG A CA 1
ATOM 8596 C C . ARG A 1 1093 ? 19.986 13.838 -30.657 1 93.84 1093 ARG A C 1
ATOM 8598 O O . ARG A 1 1093 ? 20.22 13.356 -29.547 1 93.84 1093 ARG A O 1
ATOM 8605 N N . HIS A 1 1094 ? 20.086 13.205 -31.701 1 90.27 1094 HIS A N 1
ATOM 8606 C CA . HIS A 1 1094 ? 20.286 11.761 -31.651 1 90.27 1094 HIS A CA 1
ATOM 8607 C C . HIS A 1 1094 ? 21.748 11.417 -31.388 1 90.27 1094 HIS A C 1
ATOM 8609 O O . HIS A 1 1094 ? 22.061 10.302 -30.964 1 90.27 1094 HIS A O 1
ATOM 8615 N N . SER A 1 1095 ? 22.56 12.439 -31.475 1 87.52 1095 SER A N 1
ATOM 8616 C CA . SER A 1 1095 ? 23.985 12.155 -31.345 1 87.52 1095 SER A CA 1
ATOM 8617 C C . SER A 1 1095 ? 24.508 12.568 -29.973 1 87.52 1095 SER A C 1
ATOM 8619 O O . SER A 1 1095 ? 25.546 12.077 -29.525 1 87.52 1095 SER A O 1
ATOM 8621 N N . LEU A 1 1096 ? 23.908 13.346 -29.298 1 89.43 1096 LEU A N 1
ATOM 8622 C CA . LEU A 1 1096 ? 24.47 14.042 -28.145 1 89.43 1096 LEU A CA 1
ATOM 8623 C C . LEU A 1 1096 ? 24.642 13.091 -26.966 1 89.43 1096 LEU A C 1
ATOM 8625 O O . LEU A 1 1096 ? 25.67 13.118 -26.286 1 89.43 1096 LEU A O 1
ATOM 8629 N N . ARG A 1 1097 ? 23.645 12.387 -26.583 1 87.04 1097 ARG A N 1
ATOM 8630 C CA . ARG A 1 1097 ? 23.776 11.48 -25.447 1 87.04 1097 ARG A CA 1
ATOM 8631 C C . ARG A 1 1097 ? 24.946 10.522 -25.643 1 87.04 1097 ARG A C 1
ATOM 8633 O O . ARG A 1 1097 ? 25.678 10.227 -24.697 1 87.04 1097 ARG A O 1
ATOM 8640 N N . LYS A 1 1098 ? 25.004 10.045 -26.875 1 81.22 1098 LYS A N 1
ATOM 8641 C CA . LYS A 1 1098 ? 26.106 9.139 -27.186 1 81.22 1098 LYS A CA 1
ATOM 8642 C C . LYS A 1 1098 ? 27.454 9.819 -26.97 1 81.22 1098 LYS A C 1
ATOM 8644 O O . LYS A 1 1098 ? 28.413 9.183 -26.527 1 81.22 1098 LYS A O 1
ATOM 8649 N N . LYS A 1 1099 ? 27.427 11.072 -27.205 1 77.65 1099 LYS A N 1
ATOM 8650 C CA . LYS A 1 1099 ? 28.655 11.843 -27.033 1 77.65 1099 LYS A CA 1
ATOM 8651 C C . LYS A 1 1099 ? 29 12.004 -25.555 1 77.65 1099 LYS A C 1
ATOM 8653 O O . LYS A 1 1099 ? 30.174 12.107 -25.194 1 77.65 1099 LYS A O 1
ATOM 8658 N N . MET A 1 1100 ? 28.026 12.052 -24.786 1 78.87 1100 MET A N 1
ATOM 8659 C CA . MET A 1 1100 ? 28.237 12.267 -23.357 1 78.87 1100 MET A CA 1
ATOM 8660 C C . MET A 1 1100 ? 28.559 10.955 -22.651 1 78.87 1100 MET A C 1
ATOM 8662 O O . MET A 1 1100 ? 29.195 10.953 -21.595 1 78.87 1100 MET A O 1
ATOM 8666 N N . GLU A 1 1101 ? 27.876 9.932 -23.323 1 71.26 1101 GLU A N 1
ATOM 8667 C CA . GLU A 1 1101 ? 28.131 8.62 -22.737 1 71.26 1101 GLU A CA 1
ATOM 8668 C C . GLU A 1 1101 ? 29.605 8.242 -22.85 1 71.26 1101 GLU A C 1
ATOM 8670 O O . GLU A 1 1101 ? 30.227 8.453 -23.893 1 71.26 1101 GLU A O 1
ATOM 8675 N N . TYR A 1 1102 ? 30.072 8.379 -21.779 1 57.63 1102 TYR A N 1
ATOM 8676 C CA . TYR A 1 1102 ? 31.475 7.987 -21.715 1 57.63 1102 TYR A CA 1
ATOM 8677 C C . TYR A 1 1102 ? 31.637 6.494 -21.973 1 57.63 1102 TYR A C 1
ATOM 8679 O O . TYR A 1 1102 ? 30.973 5.672 -21.337 1 57.63 1102 TYR A O 1
ATOM 8687 N N . ASP A 1 1103 ? 32.131 6.173 -23.192 1 49.05 1103 ASP A N 1
ATOM 8688 C CA . ASP A 1 1103 ? 32.466 4.773 -23.433 1 49.05 1103 ASP A CA 1
ATOM 8689 C C . ASP A 1 1103 ? 33.636 4.329 -22.557 1 49.05 1103 ASP A C 1
ATOM 8691 O O . ASP A 1 1103 ? 34.78 4.723 -22.795 1 49.05 1103 ASP A O 1
ATOM 8695 N N . ILE A 1 1104 ? 33.405 3.785 -21.394 1 50.74 1104 ILE A N 1
ATOM 8696 C CA . ILE A 1 1104 ? 34.434 3.305 -20.478 1 50.74 1104 ILE A CA 1
ATOM 8697 C C . ILE A 1 1104 ? 35.42 2.414 -21.229 1 50.74 1104 ILE A C 1
ATOM 8699 O O . ILE A 1 1104 ? 36.618 2.419 -20.938 1 50.74 1104 ILE A O 1
ATOM 8703 N N . ASP A 1 1105 ? 34.932 1.57 -22.248 1 48.41 1105 ASP A N 1
ATOM 8704 C CA . ASP A 1 1105 ? 35.734 0.54 -22.9 1 48.41 1105 ASP A CA 1
ATOM 8705 C C . ASP A 1 1105 ? 36.705 1.155 -23.906 1 48.41 1105 ASP A C 1
ATOM 8707 O O . ASP A 1 1105 ? 37.729 0.553 -24.237 1 48.41 1105 ASP A O 1
ATOM 8711 N N . THR A 1 1106 ? 36.482 2.332 -24.433 1 50.63 1106 THR A N 1
ATOM 8712 C CA . THR A 1 1106 ? 37.321 2.822 -25.521 1 50.63 1106 THR A CA 1
ATOM 8713 C C . THR A 1 1106 ? 38.234 3.944 -25.037 1 50.63 1106 THR A C 1
ATOM 8715 O O . THR A 1 1106 ? 39.158 4.349 -25.746 1 50.63 1106 THR A O 1
ATOM 8718 N N . SER A 1 1107 ? 37.89 4.475 -23.784 1 54.3 1107 SER A N 1
ATOM 8719 C CA . SER A 1 1107 ? 38.714 5.639 -23.473 1 54.3 1107 SER A CA 1
ATOM 8720 C C . SER A 1 1107 ? 39.876 5.266 -22.559 1 54.3 1107 SER A C 1
ATOM 8722 O O . SER A 1 1107 ? 39.7 4.517 -21.596 1 54.3 1107 SER A O 1
ATOM 8724 N N . ASP A 1 1108 ? 41.069 5.51 -22.922 1 56.73 1108 ASP A N 1
ATOM 8725 C CA . ASP A 1 1108 ? 42.314 5.317 -22.185 1 56.73 1108 ASP A CA 1
ATOM 8726 C C . ASP A 1 1108 ? 42.321 6.133 -20.894 1 56.73 1108 ASP A C 1
ATOM 8728 O O . ASP A 1 1108 ? 43.157 5.91 -20.016 1 56.73 1108 ASP A O 1
ATOM 8732 N N . ALA A 1 1109 ? 41.373 7.103 -20.659 1 67.36 1109 ALA A N 1
ATOM 8733 C CA . ALA A 1 1109 ? 41.378 8 -19.506 1 67.36 1109 ALA A CA 1
ATOM 8734 C C . ALA A 1 1109 ? 40.101 7.845 -18.685 1 67.36 1109 ALA A C 1
ATOM 8736 O O . ALA A 1 1109 ? 39.024 7.612 -19.238 1 67.36 1109 ALA A O 1
ATOM 8737 N N . THR A 1 1110 ? 40.379 7.746 -17.27 1 80.19 1110 THR A N 1
ATOM 8738 C CA . THR A 1 1110 ? 39.22 7.799 -16.385 1 80.19 1110 THR A CA 1
ATOM 8739 C C . THR A 1 1110 ? 38.735 9.236 -16.216 1 80.19 1110 THR A C 1
ATOM 8741 O O . THR A 1 1110 ? 39.342 10.168 -16.747 1 80.19 1110 THR A O 1
ATOM 8744 N N . ALA A 1 1111 ? 37.736 9.498 -15.532 1 81.75 1111 ALA A N 1
ATOM 8745 C CA . ALA A 1 1111 ? 37.204 10.836 -15.291 1 81.75 1111 ALA A CA 1
ATOM 8746 C C . ALA A 1 1111 ? 38.143 11.647 -14.401 1 81.75 1111 ALA A C 1
ATOM 8748 O O . ALA A 1 1111 ? 38.084 12.879 -14.387 1 81.75 1111 ALA A O 1
ATOM 8749 N N . ALA A 1 1112 ? 39.071 10.928 -13.759 1 88.43 1112 ALA A N 1
ATOM 8750 C CA . ALA A 1 1112 ? 39.932 11.612 -12.796 1 88.43 1112 ALA A CA 1
ATOM 8751 C C . ALA A 1 1112 ? 41.339 11.799 -13.356 1 88.43 1112 ALA A C 1
ATOM 8753 O O . ALA A 1 1112 ? 42.188 12.428 -12.719 1 88.43 1112 ALA A O 1
ATOM 8754 N N . THR A 1 1113 ? 41.607 11.367 -14.517 1 87.13 1113 THR A N 1
ATOM 8755 C CA . THR A 1 1113 ? 42.966 11.313 -15.045 1 87.13 1113 THR A CA 1
ATOM 8756 C C . THR A 1 1113 ? 43.611 12.696 -15.017 1 87.13 1113 THR A C 1
ATOM 8758 O O . THR A 1 1113 ? 44.682 12.875 -14.433 1 87.13 1113 THR A O 1
ATOM 8761 N N . TYR A 1 1114 ? 43.02 13.569 -15.647 1 87.87 1114 TYR A N 1
ATOM 8762 C CA . TYR A 1 1114 ? 43.627 14.89 -15.76 1 87.87 1114 TYR A CA 1
ATOM 8763 C C . TYR A 1 1114 ? 43.498 15.664 -14.453 1 87.87 1114 TYR A C 1
ATOM 8765 O O . TYR A 1 1114 ? 44.303 16.554 -14.17 1 87.87 1114 TYR A O 1
ATOM 8773 N N . PHE A 1 1115 ? 42.629 15.326 -13.699 1 92.26 1115 PHE A N 1
ATOM 8774 C CA . PHE A 1 1115 ? 42.5 15.881 -12.357 1 92.26 1115 PHE A CA 1
ATOM 8775 C C . PHE A 1 1115 ? 43.678 15.465 -11.484 1 92.26 1115 PHE A C 1
ATOM 8777 O O . PHE A 1 1115 ? 44.275 16.298 -10.8 1 92.26 1115 PHE A O 1
ATOM 8784 N N . GLU A 1 1116 ? 43.973 14.257 -11.546 1 93.81 1116 GLU A N 1
ATOM 8785 C CA . GLU A 1 1116 ? 45.116 13.731 -10.806 1 93.81 1116 GLU A CA 1
ATOM 8786 C C . GLU A 1 1116 ? 46.42 14.367 -11.278 1 93.81 1116 GLU A C 1
ATOM 8788 O O . GLU A 1 1116 ? 47.282 14.704 -10.464 1 93.81 1116 GLU A O 1
ATOM 8793 N N . GLN A 1 1117 ? 46.436 14.503 -12.537 1 91.01 1117 GLN A N 1
ATOM 8794 C CA . GLN A 1 1117 ? 47.621 15.146 -13.096 1 91.01 1117 GLN A CA 1
ATOM 8795 C C . GLN A 1 1117 ? 47.743 16.589 -12.614 1 91.01 1117 GLN A C 1
ATOM 8797 O O . GLN A 1 1117 ? 48.847 17.07 -12.352 1 91.01 1117 GLN A O 1
ATOM 8802 N N . ALA A 1 1118 ? 46.71 17.212 -12.567 1 93.75 1118 ALA A N 1
ATOM 8803 C CA . ALA A 1 1118 ? 46.703 18.591 -12.086 1 93.75 1118 ALA A CA 1
ATOM 8804 C C . ALA A 1 1118 ? 47.179 18.669 -10.638 1 93.75 1118 ALA A C 1
ATOM 8806 O O . ALA A 1 1118 ? 47.967 19.55 -10.284 1 93.75 1118 ALA A O 1
ATOM 8807 N N . LEU A 1 1119 ? 46.715 17.789 -9.819 1 95.3 1119 LEU A N 1
ATOM 8808 C CA . LEU A 1 1119 ? 47.106 17.769 -8.414 1 95.3 1119 LEU A CA 1
ATOM 8809 C C . LEU A 1 1119 ? 48.6 17.504 -8.268 1 95.3 1119 LEU A C 1
ATOM 8811 O O . LEU A 1 1119 ? 49.276 18.154 -7.467 1 95.3 1119 LEU A O 1
ATOM 8815 N N . ARG A 1 1120 ? 49.053 16.645 -9.063 1 93.63 1120 ARG A N 1
ATOM 8816 C CA . ARG A 1 1120 ? 50.477 16.33 -9.013 1 93.63 1120 ARG A CA 1
ATOM 8817 C C . ARG A 1 1120 ? 51.315 17.501 -9.515 1 93.63 1120 ARG A C 1
ATOM 8819 O O . ARG A 1 1120 ? 52.397 17.768 -8.988 1 93.63 1120 ARG A O 1
ATOM 8826 N N . THR A 1 1121 ? 50.792 18.082 -10.495 1 93.83 1121 THR A N 1
ATOM 8827 C CA . THR A 1 1121 ? 51.5 19.223 -11.065 1 93.83 1121 THR A CA 1
ATOM 8828 C C . THR A 1 1121 ? 51.663 20.331 -10.029 1 93.83 1121 THR A C 1
ATOM 8830 O O . THR A 1 1121 ? 52.766 20.843 -9.827 1 93.83 1121 THR A O 1
ATOM 8833 N N . VAL A 1 1122 ? 50.696 20.625 -9.376 1 95.16 1122 VAL A N 1
ATOM 8834 C CA . VAL A 1 1122 ? 50.766 21.735 -8.431 1 95.16 1122 VAL A CA 1
ATOM 8835 C C . VAL A 1 1122 ? 51.531 21.304 -7.182 1 95.16 1122 VAL A C 1
ATOM 8837 O O . VAL A 1 1122 ? 52.193 22.121 -6.538 1 95.16 1122 VAL A O 1
ATOM 8840 N N . TRP A 1 1123 ? 51.465 20.097 -6.838 1 94.33 1123 TRP A N 1
ATOM 8841 C CA . TRP A 1 1123 ? 52.231 19.589 -5.705 1 94.33 1123 TRP A CA 1
ATOM 8842 C C . TRP A 1 1123 ? 53.727 19.62 -6.002 1 94.33 1123 TRP A C 1
ATOM 8844 O O . TRP A 1 1123 ? 54.523 20.052 -5.166 1 94.33 1123 TRP A O 1
ATOM 8854 N N . LYS A 1 1124 ? 54.062 19.236 -7.144 1 92.3 1124 LYS A N 1
ATOM 8855 C CA . LYS A 1 1124 ? 55.467 19.265 -7.541 1 92.3 1124 LYS A CA 1
ATOM 8856 C C . LYS A 1 1124 ? 56.001 20.694 -7.569 1 92.3 1124 LYS A C 1
ATOM 8858 O O . LYS A 1 1124 ? 57.127 20.95 -7.14 1 92.3 1124 LYS A O 1
ATOM 8863 N N . ALA A 1 1125 ? 55.23 21.504 -8.115 1 93.24 1125 ALA A N 1
ATOM 8864 C CA . ALA A 1 1125 ? 55.619 22.912 -8.125 1 93.24 1125 ALA A CA 1
ATOM 8865 C C . ALA A 1 1125 ? 55.839 23.43 -6.707 1 93.24 1125 ALA A C 1
ATOM 8867 O O . ALA A 1 1125 ? 56.8 24.158 -6.447 1 93.24 1125 ALA A O 1
ATOM 8868 N N . TYR A 1 1126 ? 55.033 23.016 -5.836 1 92.36 1126 TYR A N 1
ATOM 8869 C CA . TYR A 1 1126 ? 55.149 23.413 -4.437 1 92.36 1126 TYR A CA 1
ATOM 8870 C C . TYR A 1 1126 ? 56.417 22.845 -3.812 1 92.36 1126 TYR A C 1
ATOM 8872 O O . TYR A 1 1126 ? 57.132 23.549 -3.095 1 92.36 1126 TYR A O 1
ATOM 8880 N N . CYS A 1 1127 ? 56.654 21.675 -4.087 1 89.8 1127 CYS A N 1
ATOM 8881 C CA . CYS A 1 1127 ? 57.838 21.021 -3.54 1 89.8 1127 CYS A CA 1
ATOM 8882 C C . CYS A 1 1127 ? 59.111 21.687 -4.047 1 89.8 1127 CYS A C 1
ATOM 8884 O O . CYS A 1 1127 ? 60.122 21.721 -3.342 1 89.8 1127 CYS A O 1
ATOM 8886 N N . ASP A 1 1128 ? 59.014 22.287 -5.161 1 87.99 1128 ASP A N 1
ATOM 8887 C CA . ASP A 1 1128 ? 60.159 22.961 -5.765 1 87.99 1128 ASP A CA 1
ATOM 8888 C C . ASP A 1 1128 ? 60.241 24.417 -5.313 1 87.99 1128 ASP A C 1
ATOM 8890 O O . ASP A 1 1128 ? 61.093 25.172 -5.785 1 87.99 1128 ASP A O 1
ATOM 8894 N N . GLY A 1 1129 ? 59.498 25.068 -4.772 1 83.49 1129 GLY A N 1
ATOM 8895 C CA . GLY A 1 1129 ? 59.496 26.418 -4.232 1 83.49 1129 GLY A CA 1
ATOM 8896 C C . GLY A 1 1129 ? 59.013 27.458 -5.226 1 83.49 1129 GLY A C 1
ATOM 8897 O O . GLY A 1 1129 ? 59.278 28.65 -5.062 1 83.49 1129 GLY A O 1
ATOM 8898 N N . GLN A 1 1130 ? 58.162 26.68 -5.958 1 88.29 1130 GLN A N 1
ATOM 8899 C CA . GLN A 1 1130 ? 57.651 27.603 -6.966 1 88.29 1130 GLN A CA 1
ATOM 8900 C C . GLN A 1 1130 ? 56.343 28.245 -6.513 1 88.29 1130 GLN A C 1
ATOM 8902 O O . GLN A 1 1130 ? 55.514 27.592 -5.876 1 88.29 1130 GLN A O 1
ATOM 8907 N N . PRO A 1 1131 ? 56.221 29.408 -6.813 1 87.4 1131 PRO A N 1
ATOM 8908 C CA . PRO A 1 1131 ? 54.927 30.029 -6.518 1 87.4 1131 PRO A CA 1
ATOM 8909 C C . PRO A 1 1131 ? 53.808 29.518 -7.423 1 87.4 1131 PRO A C 1
ATOM 8911 O O . PRO A 1 1131 ? 54.073 29.039 -8.528 1 87.4 1131 PRO A O 1
ATOM 8914 N N . PRO A 1 1132 ? 52.659 29.567 -6.943 1 92.42 1132 PRO A N 1
ATOM 8915 C CA . PRO A 1 1132 ? 51.546 29.114 -7.781 1 92.42 1132 PRO A CA 1
ATOM 8916 C C . PRO A 1 1132 ? 51.492 29.831 -9.129 1 92.42 1132 PRO A C 1
ATOM 8918 O O . PRO A 1 1132 ? 51.709 31.043 -9.196 1 92.42 1132 PRO A O 1
ATOM 8921 N N . LYS A 1 1133 ? 51.271 29.113 -10.166 1 92.37 1133 LYS A N 1
ATOM 8922 C CA . LYS A 1 1133 ? 51.06 29.641 -11.511 1 92.37 1133 LYS A CA 1
ATOM 8923 C C . LYS A 1 1133 ? 49.94 28.891 -12.227 1 92.37 1133 LYS A C 1
ATOM 8925 O O . LYS A 1 1133 ? 49.508 27.829 -11.773 1 92.37 1133 LYS A O 1
ATOM 8930 N N . SER A 1 1134 ? 49.511 29.433 -13.287 1 90.45 1134 SER A N 1
ATOM 8931 C CA . SER A 1 1134 ? 48.426 28.805 -14.035 1 90.45 1134 SER A CA 1
ATOM 8932 C C . SER A 1 1134 ? 48.936 27.639 -14.874 1 90.45 1134 SER A C 1
ATOM 8934 O O . SER A 1 1134 ? 50.047 27.688 -15.405 1 90.45 1134 SER A O 1
ATOM 8936 N N . TYR A 1 1135 ? 48.183 26.552 -14.919 1 88.6 1135 TYR A N 1
ATOM 8937 C CA . TYR A 1 1135 ? 48.516 25.367 -15.702 1 88.6 1135 TYR A CA 1
ATOM 8938 C C . TYR A 1 1135 ? 47.341 24.939 -16.572 1 88.6 1135 TYR A C 1
ATOM 8940 O O . TYR A 1 1135 ? 46.183 25.189 -16.229 1 88.6 1135 TYR A O 1
ATOM 8948 N N . SER A 1 1136 ? 47.615 24.444 -17.726 1 86.63 1136 SER A N 1
ATOM 8949 C CA . SER A 1 1136 ? 46.654 23.736 -18.566 1 86.63 1136 SER A CA 1
ATOM 8950 C C . SER A 1 1136 ? 46.983 22.249 -18.649 1 86.63 1136 SER A C 1
ATOM 8952 O O . SER A 1 1136 ? 48.06 21.872 -19.114 1 86.63 1136 SER A O 1
ATOM 8954 N N . ILE A 1 1137 ? 46.163 21.463 -18.167 1 87.59 1137 ILE A N 1
ATOM 8955 C CA . ILE A 1 1137 ? 46.412 20.027 -18.101 1 87.59 1137 ILE A CA 1
ATOM 8956 C C . ILE A 1 1137 ? 45.461 19.295 -19.045 1 87.59 1137 ILE A C 1
ATOM 8958 O O . ILE A 1 1137 ? 44.243 19.474 -18.97 1 87.59 1137 ILE A O 1
ATOM 8962 N N . GLY A 1 1138 ? 45.886 18.244 -19.826 1 76.13 1138 GLY A N 1
ATOM 8963 C CA . GLY A 1 1138 ? 45.098 17.43 -20.737 1 76.13 1138 GLY A CA 1
ATOM 8964 C C . GLY A 1 1138 ? 44.807 18.122 -22.055 1 76.13 1138 GLY A C 1
ATOM 8965 O O . GLY A 1 1138 ? 44.071 17.593 -22.891 1 76.13 1138 GLY A O 1
ATOM 8966 N N . HIS A 1 1139 ? 45.137 19.393 -22.291 1 63.59 1139 HIS A N 1
ATOM 8967 C CA . HIS A 1 1139 ? 44.857 20.144 -23.51 1 63.59 1139 HIS A CA 1
ATOM 8968 C C . HIS A 1 1139 ? 46.038 20.092 -24.473 1 63.59 1139 HIS A C 1
ATOM 8970 O O . HIS A 1 1139 ? 47.188 19.966 -24.045 1 63.59 1139 HIS A O 1
ATOM 8976 N N . MET B 1 1 ? -9.698 -21.291 -2.534 1 54.8 1 MET B N 1
ATOM 8977 C CA . MET B 1 1 ? -9.681 -20.689 -3.864 1 54.8 1 MET B CA 1
ATOM 8978 C C . MET B 1 1 ? -10.15 -19.239 -3.812 1 54.8 1 MET B C 1
ATOM 8980 O O . MET B 1 1 ? -11.139 -18.925 -3.148 1 54.8 1 MET B O 1
ATOM 8984 N N . THR B 1 2 ? -9.248 -18.213 -4.14 1 60.13 2 THR B N 1
ATOM 8985 C CA . THR B 1 2 ? -9.613 -16.8 -4.134 1 60.13 2 THR B CA 1
ATOM 8986 C C . THR B 1 2 ? -9.793 -16.282 -5.558 1 60.13 2 THR B C 1
ATOM 8988 O O . THR B 1 2 ? -9.074 -16.695 -6.471 1 60.13 2 THR B O 1
ATOM 8991 N N . LEU B 1 3 ? -10.97 -15.703 -5.95 1 51.9 3 LEU B N 1
ATOM 8992 C CA . LEU B 1 3 ? -11.243 -15.061 -7.231 1 51.9 3 LEU B CA 1
ATOM 8993 C C . LEU B 1 3 ? -10.982 -13.56 -7.153 1 51.9 3 LEU B C 1
ATOM 8995 O O . LEU B 1 3 ? -11.443 -12.893 -6.224 1 51.9 3 LEU B O 1
ATOM 8999 N N . ASP B 1 4 ? -9.915 -13.032 -7.811 1 46.63 4 ASP B N 1
ATOM 9000 C CA . ASP B 1 4 ? -9.742 -11.586 -7.911 1 46.63 4 ASP B CA 1
ATOM 9001 C C . ASP B 1 4 ? -10.739 -10.981 -8.897 1 46.63 4 ASP B C 1
ATOM 9003 O O . ASP B 1 4 ? -10.667 -11.243 -10.099 1 46.63 4 ASP B O 1
ATOM 9007 N N . THR B 1 5 ? -11.971 -10.773 -8.52 1 46.39 5 THR B N 1
ATOM 9008 C CA . THR B 1 5 ? -13.06 -10.347 -9.391 1 46.39 5 THR B CA 1
ATOM 9009 C C . THR B 1 5 ? -12.858 -8.903 -9.843 1 46.39 5 THR B C 1
ATOM 9011 O O . THR B 1 5 ? -13.827 -8.162 -10.022 1 46.39 5 THR B O 1
ATOM 9014 N N . ALA B 1 6 ? -11.689 -8.32 -10.158 1 39.75 6 ALA B N 1
ATOM 9015 C CA . ALA B 1 6 ? -11.781 -6.963 -10.69 1 39.75 6 ALA B CA 1
ATOM 9016 C C . ALA B 1 6 ? -12.794 -6.888 -11.829 1 39.75 6 ALA B C 1
ATOM 9018 O O . ALA B 1 6 ? -13.132 -5.798 -12.296 1 39.75 6 ALA B O 1
ATOM 9019 N N . ALA B 1 7 ? -12.843 -7.841 -12.749 1 35.87 7 ALA B N 1
ATOM 9020 C CA . ALA B 1 7 ? -13.594 -7.589 -13.976 1 35.87 7 ALA B CA 1
ATOM 9021 C C . ALA B 1 7 ? -15.093 -7.764 -13.747 1 35.87 7 ALA B C 1
ATOM 9023 O O . ALA B 1 7 ? -15.542 -8.832 -13.324 1 35.87 7 ALA B O 1
ATOM 9024 N N . GLY B 1 8 ? -15.786 -6.696 -13.352 1 34.84 8 GLY B N 1
ATOM 9025 C CA . GLY B 1 8 ? -17.234 -6.617 -13.236 1 34.84 8 GLY B CA 1
ATOM 9026 C C . GLY B 1 8 ? -17.962 -7.432 -14.288 1 34.84 8 GLY B C 1
ATOM 9027 O O . GLY B 1 8 ? -17.424 -7.682 -15.369 1 34.84 8 GLY B O 1
ATOM 9028 N N . HIS B 1 9 ? -18.865 -8.349 -13.959 1 35.52 9 HIS B N 1
ATOM 9029 C CA . HIS B 1 9 ? -19.825 -9.002 -14.842 1 35.52 9 HIS B CA 1
ATOM 9030 C C . HIS B 1 9 ? -20.348 -8.036 -15.899 1 35.52 9 HIS B C 1
ATOM 9032 O O . HIS B 1 9 ? -20.555 -6.853 -15.617 1 35.52 9 HIS B O 1
ATOM 9038 N N . PRO B 1 10 ? -20.217 -8.277 -17.11 1 34.28 10 PRO B N 1
ATOM 9039 C CA . PRO B 1 10 ? -20.966 -7.426 -18.037 1 34.28 10 PRO B CA 1
ATOM 9040 C C . PRO B 1 10 ? -22.377 -7.115 -17.544 1 34.28 10 PRO B C 1
ATOM 9042 O O . PRO B 1 10 ? -23.043 -7.986 -16.979 1 34.28 10 PRO B O 1
ATOM 9045 N N . THR B 1 11 ? -22.641 -6.006 -17.101 1 35.21 11 THR B N 1
ATOM 9046 C CA . THR B 1 11 ? -23.948 -5.493 -16.705 1 35.21 11 THR B CA 1
ATOM 9047 C C . THR B 1 11 ? -25.029 -5.955 -17.679 1 35.21 11 THR B C 1
ATOM 9049 O O . THR B 1 11 ? -24.74 -6.248 -18.841 1 35.21 11 THR B O 1
ATOM 9052 N N . MET B 1 12 ? -26.197 -6.325 -17.205 1 37.07 12 MET B N 1
ATOM 9053 C CA . MET B 1 12 ? -27.465 -6.673 -17.84 1 37.07 12 MET B CA 1
ATOM 9054 C C . MET B 1 12 ? -27.756 -5.749 -19.018 1 37.07 12 MET B C 1
ATOM 9056 O O . MET B 1 12 ? -28.807 -5.856 -19.652 1 37.07 12 MET B O 1
ATOM 9060 N N . ASP B 1 13 ? -27.263 -4.676 -19.023 1 38.68 13 ASP B N 1
ATOM 9061 C CA . ASP B 1 13 ? -27.747 -3.68 -19.973 1 38.68 13 ASP B CA 1
ATOM 9062 C C . ASP B 1 13 ? -27.941 -4.291 -21.359 1 38.68 13 ASP B C 1
ATOM 9064 O O . ASP B 1 13 ? -28.701 -3.766 -22.175 1 38.68 13 ASP B O 1
ATOM 9068 N N . PHE B 1 14 ? -27.104 -5.386 -21.768 1 41.89 14 PHE B N 1
ATOM 9069 C CA . PHE B 1 14 ? -27.134 -5.913 -23.127 1 41.89 14 PHE B CA 1
ATOM 9070 C C . PHE B 1 14 ? -28.069 -7.112 -23.223 1 41.89 14 PHE B C 1
ATOM 9072 O O . PHE B 1 14 ? -27.966 -7.914 -24.154 1 41.89 14 PHE B O 1
ATOM 9079 N N . ALA B 1 15 ? -28.879 -7.173 -22.38 1 43.38 15 ALA B N 1
ATOM 9080 C CA . ALA B 1 15 ? -29.724 -8.361 -22.29 1 43.38 15 ALA B CA 1
ATOM 9081 C C . ALA B 1 15 ? -30.584 -8.519 -23.541 1 43.38 15 ALA B C 1
ATOM 9083 O O . ALA B 1 15 ? -30.884 -9.64 -23.958 1 43.38 15 ALA B O 1
ATOM 9084 N N . ASP B 1 16 ? -31.111 -7.398 -23.93 1 52.6 16 ASP B N 1
ATOM 9085 C CA . ASP B 1 16 ? -31.94 -7.495 -25.127 1 52.6 16 ASP B CA 1
ATOM 9086 C C . ASP B 1 16 ? -31.149 -8.075 -26.298 1 52.6 16 ASP B C 1
ATOM 9088 O O . ASP B 1 16 ? -31.73 -8.474 -27.309 1 52.6 16 ASP B O 1
ATOM 9092 N N . ARG B 1 17 ? -29.711 -8.101 -25.973 1 58.39 17 ARG B N 1
ATOM 9093 C CA . ARG B 1 17 ? -28.883 -8.378 -27.143 1 58.39 17 ARG B CA 1
ATOM 9094 C C . ARG B 1 17 ? -27.901 -9.511 -26.863 1 58.39 17 ARG B C 1
ATOM 9096 O O . ARG B 1 17 ? -27.144 -9.916 -27.747 1 58.39 17 ARG B O 1
ATOM 9103 N N . CYS B 1 18 ? -28.079 -9.99 -25.455 1 71.72 18 CYS B N 1
ATOM 9104 C CA . CYS B 1 18 ? -27.046 -10.991 -25.212 1 71.72 18 CYS B CA 1
ATOM 9105 C C . CYS B 1 18 ? -27.643 -12.253 -24.601 1 71.72 18 CYS B C 1
ATOM 9107 O O . CYS B 1 18 ? -28.64 -12.187 -23.88 1 71.72 18 CYS B O 1
ATOM 9109 N N . PRO B 1 19 ? -27.042 -13.391 -24.972 1 82.94 19 PRO B N 1
ATOM 9110 C CA . PRO B 1 19 ? -27.469 -14.636 -24.33 1 82.94 19 PRO B CA 1
ATOM 9111 C C . PRO B 1 19 ? -27.237 -14.632 -22.821 1 82.94 19 PRO B C 1
ATOM 9113 O O . PRO B 1 19 ? -26.319 -13.965 -22.336 1 82.94 19 PRO B O 1
ATOM 9116 N N . LEU B 1 20 ? -28.156 -15.114 -22.044 1 80.95 20 LEU B N 1
ATOM 9117 C CA . LEU B 1 20 ? -28.042 -15.263 -20.597 1 80.95 20 LEU B CA 1
ATOM 9118 C C . LEU B 1 20 ? -27.317 -16.556 -20.239 1 80.95 20 LEU B C 1
ATOM 9120 O O . LEU B 1 20 ? -27.832 -17.649 -20.483 1 80.95 20 LEU B O 1
ATOM 9124 N N . PRO B 1 21 ? -26.264 -16.27 -19.638 1 76.88 21 PRO B N 1
ATOM 9125 C CA . PRO B 1 21 ? -25.528 -17.488 -19.291 1 76.88 21 PRO B CA 1
ATOM 9126 C C . PRO B 1 21 ? -26.333 -18.431 -18.4 1 76.88 21 PRO B C 1
ATOM 9128 O O . PRO B 1 21 ? -27.215 -17.985 -17.661 1 76.88 21 PRO B O 1
ATOM 9131 N N . TYR B 1 22 ? -26.423 -19.694 -18.511 1 86.41 22 TYR B N 1
ATOM 9132 C CA . TYR B 1 22 ? -26.96 -20.754 -17.665 1 86.41 22 TYR B CA 1
ATOM 9133 C C . TYR B 1 22 ? -28.395 -21.09 -18.055 1 86.41 22 TYR B C 1
ATOM 9135 O O . TYR B 1 22 ? -29.012 -21.982 -17.469 1 86.41 22 TYR B O 1
ATOM 9143 N N . THR B 1 23 ? -28.956 -20.208 -18.962 1 91.6 23 THR B N 1
ATOM 9144 C CA . THR B 1 23 ? -30.304 -20.543 -19.409 1 91.6 23 THR B CA 1
ATOM 9145 C C . THR B 1 23 ? -30.257 -21.491 -20.604 1 91.6 23 THR B C 1
ATOM 9147 O O . THR B 1 23 ? -31.296 -21.828 -21.177 1 91.6 23 THR B O 1
ATOM 9150 N N . SER B 1 24 ? -29.051 -21.889 -20.987 1 93.29 24 SER B N 1
ATOM 9151 C CA . SER B 1 24 ? -28.937 -22.834 -22.094 1 93.29 24 SER B CA 1
ATOM 9152 C C . SER B 1 24 ? -29.577 -24.173 -21.745 1 93.29 24 SER B C 1
ATOM 9154 O O . SER B 1 24 ? -29.432 -24.663 -20.624 1 93.29 24 SER B O 1
ATOM 9156 N N . PRO B 1 25 ? -30.208 -24.751 -22.665 1 95.46 25 PRO B N 1
ATOM 9157 C CA . PRO B 1 25 ? -30.805 -26.064 -22.41 1 95.46 25 PRO B CA 1
ATOM 9158 C C . PRO B 1 25 ? -29.779 -27.102 -21.961 1 95.46 25 PRO B C 1
ATOM 9160 O O . PRO B 1 25 ? -30.087 -27.96 -21.129 1 95.46 25 PRO B O 1
ATOM 9163 N N . THR B 1 26 ? -28.579 -26.99 -22.508 1 95.02 26 THR B N 1
ATOM 9164 C CA . THR B 1 26 ? -27.526 -27.912 -22.096 1 95.02 26 THR B CA 1
ATOM 9165 C C . THR B 1 26 ? -27.206 -27.739 -20.614 1 95.02 26 THR B C 1
ATOM 9167 O O . THR B 1 26 ? -27.031 -28.724 -19.892 1 95.02 26 THR B O 1
ATOM 9170 N N . HIS B 1 27 ? -27.089 -26.516 -20.215 1 95.34 27 HIS B N 1
ATOM 9171 C CA . HIS B 1 27 ? -26.836 -26.229 -18.807 1 95.34 27 HIS B CA 1
ATOM 9172 C C . HIS B 1 27 ? -28.013 -26.655 -17.937 1 95.34 27 HIS B C 1
ATOM 9174 O O . HIS B 1 27 ? -27.824 -27.274 -16.888 1 95.34 27 HIS B O 1
ATOM 9180 N N . LEU B 1 28 ? -29.244 -26.349 -18.372 1 96.85 28 LEU B N 1
ATOM 9181 C CA . LEU B 1 28 ? -30.441 -26.705 -17.618 1 96.85 28 LEU B CA 1
ATOM 9182 C C . LEU B 1 28 ? -30.551 -28.217 -17.456 1 96.85 28 LEU B C 1
ATOM 9184 O O . LEU B 1 28 ? -30.941 -28.706 -16.393 1 96.85 28 LEU B O 1
ATOM 9188 N N . GLN B 1 29 ? -30.218 -28.935 -18.501 1 96.86 29 GLN B N 1
ATOM 9189 C CA . GLN B 1 29 ? -30.2 -30.392 -18.425 1 96.86 29 GLN B CA 1
ATOM 9190 C C . GLN B 1 29 ? -29.239 -30.875 -17.343 1 96.86 29 GLN B C 1
ATOM 9192 O O . GLN B 1 29 ? -29.579 -31.756 -16.55 1 96.86 29 GLN B O 1
ATOM 9197 N N . ALA B 1 30 ? -28.042 -30.303 -17.415 1 96.41 30 ALA B N 1
ATOM 9198 C CA . ALA B 1 30 ? -27.007 -30.712 -16.469 1 96.41 30 ALA B CA 1
ATOM 9199 C C . ALA B 1 30 ? -27.425 -30.409 -15.033 1 96.41 30 ALA B C 1
ATOM 9201 O O . ALA B 1 30 ? -27.224 -31.23 -14.135 1 96.41 30 ALA B O 1
ATOM 9202 N N . VAL B 1 31 ? -28.034 -29.226 -14.781 1 95.68 31 VAL B N 1
ATOM 9203 C CA . VAL B 1 31 ? -28.457 -28.837 -13.44 1 95.68 31 VAL B CA 1
ATOM 9204 C C . VAL B 1 31 ? -29.586 -29.752 -12.968 1 95.68 31 VAL B C 1
ATOM 9206 O O . VAL B 1 31 ? -29.588 -30.204 -11.821 1 95.68 31 VAL B O 1
ATOM 9209 N N . ALA B 1 32 ? -30.537 -30.019 -13.842 1 96.07 32 ALA B N 1
ATOM 9210 C CA . ALA B 1 32 ? -31.603 -30.959 -13.502 1 96.07 32 ALA B CA 1
ATOM 9211 C C . ALA B 1 32 ? -31.03 -32.317 -13.106 1 96.07 32 ALA B C 1
ATOM 9213 O O . ALA B 1 32 ? -31.456 -32.912 -12.113 1 96.07 32 ALA B O 1
ATOM 9214 N N . TYR B 1 33 ? -30.054 -32.739 -13.866 1 96.04 33 TYR B N 1
ATOM 9215 C CA . TYR B 1 33 ? -29.426 -34.029 -13.605 1 96.04 33 TYR B CA 1
ATOM 9216 C C . TYR B 1 33 ? -28.782 -34.053 -12.224 1 96.04 33 TYR B C 1
ATOM 9218 O O . TYR B 1 33 ? -28.861 -35.057 -11.513 1 96.04 33 TYR B O 1
ATOM 9226 N N . LEU B 1 34 ? -28.129 -32.969 -11.834 1 95.01 34 LEU B N 1
ATOM 9227 C CA . LEU B 1 34 ? -27.471 -32.863 -10.537 1 95.01 34 LEU B CA 1
ATOM 9228 C C . LEU B 1 34 ? -28.473 -33.042 -9.402 1 95.01 34 LEU B C 1
ATOM 9230 O O . LEU B 1 34 ? -28.103 -33.459 -8.301 1 95.01 34 LEU B O 1
ATOM 9234 N N . HIS B 1 35 ? -29.794 -32.667 -9.735 1 94.98 35 HIS B N 1
ATOM 9235 C CA . HIS B 1 35 ? -30.841 -32.78 -8.725 1 94.98 35 HIS B CA 1
ATOM 9236 C C . HIS B 1 35 ? -31.632 -34.073 -8.893 1 94.98 35 HIS B C 1
ATOM 9238 O O . HIS B 1 35 ? -32.708 -34.227 -8.312 1 94.98 35 HIS B O 1
ATOM 9244 N N . GLY B 1 36 ? -31.195 -34.956 -9.802 1 93.65 36 GLY B N 1
ATOM 9245 C CA . GLY B 1 36 ? -31.777 -36.282 -9.934 1 93.65 36 GLY B CA 1
ATOM 9246 C C . GLY B 1 36 ? -32.831 -36.366 -11.022 1 93.65 36 GLY B C 1
ATOM 9247 O O . GLY B 1 36 ? -33.529 -37.375 -11.141 1 93.65 36 GLY B O 1
ATOM 9248 N N . ILE B 1 37 ? -32.928 -35.298 -11.791 1 95.16 37 ILE B N 1
ATOM 9249 C CA . ILE B 1 37 ? -33.945 -35.246 -12.837 1 95.16 37 ILE B CA 1
ATOM 9250 C C . ILE B 1 37 ? -33.289 -35.429 -14.203 1 95.16 37 ILE B C 1
ATOM 9252 O O . ILE B 1 37 ? -32.334 -34.725 -14.54 1 95.16 37 ILE B O 1
ATOM 9256 N N . VAL B 1 38 ? -33.71 -36.327 -14.931 1 94.65 38 VAL B N 1
ATOM 9257 C CA . VAL B 1 38 ? -33.244 -36.518 -16.3 1 94.65 38 VAL B CA 1
ATOM 9258 C C . VAL B 1 38 ? -34.102 -35.694 -17.258 1 94.65 38 VAL B C 1
ATOM 9260 O O . VAL B 1 38 ? -35.295 -35.961 -17.42 1 94.65 38 VAL B O 1
ATOM 9263 N N . ALA B 1 39 ? -33.52 -34.766 -17.898 1 95.97 39 ALA B N 1
ATOM 9264 C CA . ALA B 1 39 ? -34.21 -33.907 -18.856 1 95.97 39 ALA B CA 1
ATOM 9265 C C . ALA B 1 39 ? -33.91 -34.333 -20.29 1 95.97 39 ALA B C 1
ATOM 9267 O O . ALA B 1 39 ? -33.055 -35.191 -20.524 1 95.97 39 ALA B O 1
ATOM 9268 N N . ALA B 1 40 ? -34.508 -33.691 -21.2 1 96.3 40 ALA B N 1
ATOM 9269 C CA . ALA B 1 40 ? -34.399 -34.044 -22.613 1 96.3 40 ALA B CA 1
ATOM 9270 C C . ALA B 1 40 ? -33.027 -33.672 -23.167 1 96.3 40 ALA B C 1
ATOM 9272 O O . ALA B 1 40 ? -32.413 -32.7 -22.721 1 96.3 40 ALA B O 1
ATOM 9273 N N . ASP B 1 41 ? -32.622 -34.493 -24.14 1 94.42 41 ASP B N 1
ATOM 9274 C CA . ASP B 1 41 ? -31.376 -34.192 -24.837 1 94.42 41 ASP B CA 1
ATOM 9275 C C . ASP B 1 41 ? -31.516 -32.936 -25.695 1 94.42 41 ASP B C 1
ATOM 9277 O O . ASP B 1 41 ? -32.399 -32.858 -26.551 1 94.42 41 ASP B O 1
ATOM 9281 N N . PRO B 1 42 ? -30.63 -32.046 -25.548 1 95.31 42 PRO B N 1
ATOM 9282 C CA . PRO B 1 42 ? -30.726 -30.783 -26.283 1 95.31 42 PRO B CA 1
ATOM 9283 C C . PRO B 1 42 ? -30.571 -30.964 -27.791 1 95.31 42 PRO B C 1
ATOM 9285 O O . PRO B 1 42 ? -31.044 -30.131 -28.569 1 95.31 42 PRO B O 1
ATOM 9288 N N . ASP B 1 43 ? -30.011 -32.014 -28.272 1 93.94 43 ASP B N 1
ATOM 9289 C CA . ASP B 1 43 ? -29.705 -32.22 -29.684 1 93.94 43 ASP B CA 1
ATOM 9290 C C . ASP B 1 43 ? -30.973 -32.164 -30.534 1 93.94 43 ASP B C 1
ATOM 9292 O O . ASP B 1 43 ? -30.927 -31.768 -31.701 1 93.94 43 ASP B O 1
ATOM 9296 N N . ARG B 1 44 ? -32.105 -32.528 -29.91 1 94.51 44 ARG B N 1
ATOM 9297 C CA . ARG B 1 44 ? -33.368 -32.544 -30.642 1 94.51 44 ARG B CA 1
ATOM 9298 C C . ARG B 1 44 ? -34.493 -31.943 -29.805 1 94.51 44 ARG B C 1
ATOM 9300 O O . ARG B 1 44 ? -35.666 -32.26 -30.013 1 94.51 44 ARG B O 1
ATOM 9307 N N . ALA B 1 45 ? -34.176 -31.145 -28.933 1 96.86 45 ALA B N 1
ATOM 9308 C CA . ALA B 1 45 ? -35.147 -30.619 -27.978 1 96.86 45 ALA B CA 1
ATOM 9309 C C . ALA B 1 45 ? -35.972 -29.495 -28.598 1 96.86 45 ALA B C 1
ATOM 9311 O O . ALA B 1 45 ? -35.55 -28.872 -29.575 1 96.86 45 ALA B O 1
ATOM 9312 N N . ARG B 1 46 ? -37.214 -29.296 -28 1 97.61 46 ARG B N 1
ATOM 9313 C CA . ARG B 1 46 ? -38.048 -28.137 -28.301 1 97.61 46 ARG B CA 1
ATOM 9314 C C . ARG B 1 46 ? -38.031 -27.136 -27.151 1 97.61 46 ARG B C 1
ATOM 9316 O O . ARG B 1 46 ? -38.381 -27.476 -26.019 1 97.61 46 ARG B O 1
ATOM 9323 N N . VAL B 1 47 ? -37.67 -25.896 -27.376 1 97.53 47 VAL B N 1
ATOM 9324 C CA . VAL B 1 47 ? -37.435 -24.883 -26.352 1 97.53 47 VAL B CA 1
ATOM 9325 C C . VAL B 1 47 ? -38.375 -23.699 -26.571 1 97.53 47 VAL B C 1
ATOM 9327 O O . VAL B 1 47 ? -38.531 -23.223 -27.698 1 97.53 47 VAL B O 1
ATOM 9330 N N . LEU B 1 48 ? -39.077 -23.292 -25.469 1 96.82 48 LEU B N 1
ATOM 9331 C CA . LEU B 1 48 ? -39.93 -22.108 -25.491 1 96.82 48 LEU B CA 1
ATOM 9332 C C . LEU B 1 48 ? -39.381 -21.026 -24.567 1 96.82 48 LEU B C 1
ATOM 9334 O O . LEU B 1 48 ? -39.054 -21.299 -23.409 1 96.82 48 LEU B O 1
ATOM 9338 N N . GLU B 1 49 ? -39.279 -19.878 -25.015 1 94.49 49 GLU B N 1
ATOM 9339 C CA . GLU B 1 49 ? -38.912 -18.743 -24.173 1 94.49 49 GLU B CA 1
ATOM 9340 C C . GLU B 1 49 ? -39.994 -17.668 -24.193 1 94.49 49 GLU B C 1
ATOM 9342 O O . GLU B 1 49 ? -40.357 -17.164 -25.258 1 94.49 49 GLU B O 1
ATOM 9347 N N . LEU B 1 50 ? -40.549 -17.423 -23.016 1 92.1 50 LEU B N 1
ATOM 9348 C CA . LEU B 1 50 ? -41.543 -16.368 -22.851 1 92.1 50 LEU B CA 1
ATOM 9349 C C . LEU B 1 50 ? -40.886 -15.069 -22.395 1 92.1 50 LEU B C 1
ATOM 9351 O O . LEU B 1 50 ? -40.157 -15.052 -21.402 1 92.1 50 LEU B O 1
ATOM 9355 N N . GLY B 1 51 ? -41.172 -14.003 -23.033 1 87.3 51 GLY B N 1
ATOM 9356 C CA . GLY B 1 51 ? -40.452 -12.758 -22.818 1 87.3 51 GLY B CA 1
ATOM 9357 C C . GLY B 1 51 ? -39.07 -12.752 -23.443 1 87.3 51 GLY B C 1
ATOM 9358 O O . GLY B 1 51 ? -38.085 -12.424 -22.779 1 87.3 51 GLY B O 1
ATOM 9359 N N . CYS B 1 52 ? -38.994 -13.216 -24.782 1 89.43 52 CYS B N 1
ATOM 9360 C CA . CYS B 1 52 ? -37.705 -13.504 -25.402 1 89.43 52 CYS B CA 1
ATOM 9361 C C . CYS B 1 52 ? -37.093 -12.242 -25.999 1 89.43 52 CYS B C 1
ATOM 9363 O O . CYS B 1 52 ? -35.964 -12.268 -26.491 1 89.43 52 CYS B O 1
ATOM 9365 N N . MET B 1 53 ? -37.871 -11.149 -26.051 1 85.37 53 MET B N 1
ATOM 9366 C CA . MET B 1 53 ? -37.423 -9.922 -26.702 1 85.37 53 MET B CA 1
ATOM 9367 C C . MET B 1 53 ? -37.013 -10.19 -28.147 1 85.37 53 MET B C 1
ATOM 9369 O O . MET B 1 53 ? -37.783 -10.766 -28.918 1 85.37 53 MET B O 1
ATOM 9373 N N . SER B 1 54 ? -35.701 -10.01 -28.508 1 85.66 54 SER B N 1
ATOM 9374 C CA . SER B 1 54 ? -35.248 -10.249 -29.875 1 85.66 54 SER B CA 1
ATOM 9375 C C . SER B 1 54 ? -34.905 -11.719 -30.094 1 85.66 54 SER B C 1
ATOM 9377 O O . SER B 1 54 ? -34.584 -12.127 -31.212 1 85.66 54 SER B O 1
ATOM 9379 N N . GLY B 1 55 ? -34.896 -12.54 -29.085 1 88.65 55 GLY B N 1
ATOM 9380 C CA . GLY B 1 55 ? -34.543 -13.947 -29.181 1 88.65 55 GLY B CA 1
ATOM 9381 C C . GLY B 1 55 ? -33.047 -14.192 -29.128 1 88.65 55 GLY B C 1
ATOM 9382 O O . GLY B 1 55 ? -32.58 -15.288 -29.445 1 88.65 55 GLY B O 1
ATOM 9383 N N . ALA B 1 56 ? -32.238 -13.215 -28.758 1 86.07 56 ALA B N 1
ATOM 9384 C CA . ALA B 1 56 ? -30.782 -13.306 -28.697 1 86.07 56 ALA B CA 1
ATOM 9385 C C . ALA B 1 56 ? -30.341 -14.482 -27.831 1 86.07 56 ALA B C 1
ATOM 9387 O O . ALA B 1 56 ? -29.322 -15.119 -28.11 1 86.07 56 ALA B O 1
ATOM 9388 N N . ASN B 1 57 ? -31.104 -14.799 -26.795 1 90.58 57 ASN B N 1
ATOM 9389 C CA . ASN B 1 57 ? -30.77 -15.876 -25.869 1 90.58 57 ASN B CA 1
ATOM 9390 C C . ASN B 1 57 ? -30.907 -17.246 -26.528 1 90.58 57 ASN B C 1
ATOM 9392 O O . ASN B 1 57 ? -30.354 -18.233 -26.039 1 90.58 57 ASN B O 1
ATOM 9396 N N . LEU B 1 58 ? -31.574 -17.35 -27.626 1 92.95 58 LEU B N 1
ATOM 9397 C CA . LEU B 1 58 ? -31.838 -18.624 -28.286 1 92.95 58 LEU B CA 1
ATOM 9398 C C . LEU B 1 58 ? -30.85 -18.863 -29.423 1 92.95 58 LEU B C 1
ATOM 9400 O O . LEU B 1 58 ? -30.735 -19.982 -29.927 1 92.95 58 LEU B O 1
ATOM 9404 N N . LEU B 1 59 ? -30.058 -17.902 -29.827 1 89.84 59 LEU B N 1
ATOM 9405 C CA . LEU B 1 59 ? -29.2 -17.967 -31.006 1 89.84 59 LEU B CA 1
ATOM 9406 C C . LEU B 1 59 ? -28.072 -18.972 -30.802 1 89.84 59 LEU B C 1
ATOM 9408 O O . LEU B 1 59 ? -27.817 -19.81 -31.67 1 89.84 59 LEU B O 1
ATOM 9412 N N . PRO B 1 60 ? -27.324 -18.888 -29.688 1 91.03 60 PRO B N 1
ATOM 9413 C CA . PRO B 1 60 ? -26.257 -19.878 -29.522 1 91.03 60 PRO B CA 1
ATOM 9414 C C . PRO B 1 60 ? -26.766 -21.315 -29.612 1 91.03 60 PRO B C 1
ATOM 9416 O O . PRO B 1 60 ? -26.101 -22.173 -30.198 1 91.03 60 PRO B O 1
ATOM 9419 N N . PHE B 1 61 ? -27.966 -21.552 -29.026 1 93.39 61 PHE B N 1
ATOM 9420 C CA . PHE B 1 61 ? -28.534 -22.895 -29.042 1 93.39 61 PHE B CA 1
ATOM 9421 C C . PHE B 1 61 ? -28.912 -23.306 -30.46 1 93.39 61 PHE B C 1
ATOM 9423 O O . PHE B 1 61 ? -28.579 -24.408 -30.902 1 93.39 61 PHE B O 1
ATOM 9430 N N . ALA B 1 62 ? -29.532 -22.416 -31.126 1 93.82 62 ALA B N 1
ATOM 9431 C CA . ALA B 1 62 ? -30.004 -22.719 -32.475 1 93.82 62 ALA B CA 1
ATOM 9432 C C . ALA B 1 62 ? -28.833 -22.969 -33.422 1 93.82 62 ALA B C 1
ATOM 9434 O O . ALA B 1 62 ? -28.92 -23.813 -34.317 1 93.82 62 ALA B O 1
ATOM 9435 N N . THR B 1 63 ? -27.737 -22.275 -33.283 1 90.66 63 THR B N 1
ATOM 9436 C CA . THR B 1 63 ? -26.567 -22.428 -34.14 1 90.66 63 THR B CA 1
ATOM 9437 C C . THR B 1 63 ? -25.783 -23.683 -33.766 1 90.66 63 THR B C 1
ATOM 9439 O O . THR B 1 63 ? -25.256 -24.376 -34.639 1 90.66 63 THR B O 1
ATOM 9442 N N . ALA B 1 64 ? -25.681 -24.035 -32.575 1 92.53 64 ALA B N 1
ATOM 9443 C CA . ALA B 1 64 ? -24.892 -25.159 -32.077 1 92.53 64 ALA B CA 1
ATOM 9444 C C . ALA B 1 64 ? -25.588 -26.487 -32.361 1 92.53 64 ALA B C 1
ATOM 9446 O O . ALA B 1 64 ? -24.93 -27.512 -32.55 1 92.53 64 ALA B O 1
ATOM 9447 N N . TYR B 1 65 ? -26.961 -26.45 -32.387 1 93.63 65 TYR B N 1
ATOM 9448 C CA . TYR B 1 65 ? -27.737 -27.677 -32.528 1 93.63 65 TYR B CA 1
ATOM 9449 C C . TYR B 1 65 ? -28.733 -27.563 -33.676 1 93.63 65 TYR B C 1
ATOM 9451 O O . TYR B 1 65 ? -29.926 -27.346 -33.452 1 93.63 65 TYR B O 1
ATOM 9459 N N . PRO B 1 66 ? -28.337 -27.858 -34.841 1 91.44 66 PRO B N 1
ATOM 9460 C CA . PRO B 1 66 ? -29.168 -27.651 -36.029 1 91.44 66 PRO B CA 1
ATOM 9461 C C . PRO B 1 66 ? -30.376 -28.584 -36.075 1 91.44 66 PRO B C 1
ATOM 9463 O O . PRO B 1 66 ? -31.357 -28.296 -36.766 1 91.44 66 PRO B O 1
ATOM 9466 N N . GLN B 1 67 ? -30.433 -29.623 -35.25 1 94.14 67 GLN B N 1
ATOM 9467 C CA . GLN B 1 67 ? -31.533 -30.582 -35.266 1 94.14 67 GLN B CA 1
ATOM 9468 C C . GLN B 1 67 ? -32.568 -30.249 -34.196 1 94.14 67 GLN B C 1
ATOM 9470 O O . GLN B 1 67 ? -33.631 -30.872 -34.138 1 94.14 67 GLN B O 1
ATOM 9475 N N . ALA B 1 68 ? -32.375 -29.293 -33.311 1 96.35 68 ALA B N 1
ATOM 9476 C CA . ALA B 1 68 ? -33.311 -28.827 -32.291 1 96.35 68 ALA B CA 1
ATOM 9477 C C . ALA B 1 68 ? -34.215 -27.726 -32.839 1 96.35 68 ALA B C 1
ATOM 9479 O O . ALA B 1 68 ? -34.011 -27.245 -33.956 1 96.35 68 ALA B O 1
ATOM 9480 N N . GLN B 1 69 ? -35.377 -27.406 -31.959 1 96.92 69 GLN B N 1
ATOM 9481 C CA . GLN B 1 69 ? -36.306 -26.342 -32.326 1 96.92 69 GLN B CA 1
ATOM 9482 C C . GLN B 1 69 ? -36.475 -25.342 -31.185 1 96.92 69 GLN B C 1
ATOM 9484 O O . GLN B 1 69 ? -36.66 -25.734 -30.031 1 96.92 69 GLN B O 1
ATOM 9489 N N . ALA B 1 70 ? -36.464 -24.084 -31.497 1 96.67 70 ALA B N 1
ATOM 9490 C CA . ALA B 1 70 ? -36.636 -23.029 -30.501 1 96.67 70 ALA B CA 1
ATOM 9491 C C . ALA B 1 70 ? -37.738 -22.059 -30.915 1 96.67 70 ALA B C 1
ATOM 9493 O O . ALA B 1 70 ? -37.871 -21.727 -32.095 1 96.67 70 ALA B O 1
ATOM 9494 N N . VAL B 1 71 ? -38.618 -21.71 -29.901 1 96.51 71 VAL B N 1
ATOM 9495 C CA . VAL B 1 71 ? -39.698 -20.75 -30.1 1 96.51 71 VAL B CA 1
ATOM 9496 C C . VAL B 1 71 ? -39.564 -19.606 -29.097 1 96.51 71 VAL B C 1
ATOM 9498 O O . VAL B 1 71 ? -39.401 -19.84 -27.897 1 96.51 71 VAL B O 1
ATOM 9501 N N . GLY B 1 72 ? -39.608 -18.385 -29.525 1 94.74 72 GLY B N 1
ATOM 9502 C CA . GLY B 1 72 ? -39.589 -17.209 -28.67 1 94.74 72 GLY B CA 1
ATOM 9503 C C . GLY B 1 72 ? -40.827 -16.345 -28.818 1 94.74 72 GLY B C 1
ATOM 9504 O O . GLY B 1 72 ? -41.274 -16.076 -29.935 1 94.74 72 GLY B O 1
ATOM 9505 N N . ILE B 1 73 ? -41.447 -15.984 -27.643 1 93.34 73 ILE B N 1
ATOM 9506 C CA . ILE B 1 73 ? -42.65 -15.159 -27.638 1 93.34 73 ILE B CA 1
ATOM 9507 C C . ILE B 1 73 ? -42.393 -13.877 -26.849 1 93.34 73 ILE B C 1
ATOM 9509 O O . ILE B 1 73 ? -41.813 -13.916 -25.761 1 93.34 73 ILE B O 1
ATOM 9513 N N . ASP B 1 74 ? -42.719 -12.797 -27.355 1 89.1 74 ASP B N 1
ATOM 9514 C CA . ASP B 1 74 ? -42.65 -11.511 -26.668 1 89.1 74 ASP B CA 1
ATOM 9515 C C . ASP B 1 74 ? -43.763 -10.577 -27.137 1 89.1 74 ASP B C 1
ATOM 9517 O O . ASP B 1 74 ? -44.273 -10.721 -28.25 1 89.1 74 ASP B O 1
ATOM 9521 N N . LEU B 1 75 ? -44.111 -9.7 -26.31 1 84.12 75 LEU B N 1
ATOM 9522 C CA . LEU B 1 75 ? -45.163 -8.746 -26.641 1 84.12 75 LEU B CA 1
ATOM 9523 C C . LEU B 1 75 ? -44.653 -7.691 -27.616 1 84.12 75 LEU B C 1
ATOM 9525 O O . LEU B 1 75 ? -45.426 -7.145 -28.407 1 84.12 75 LEU B O 1
ATOM 9529 N N . ASP B 1 76 ? -43.339 -7.434 -27.685 1 81.74 76 ASP B N 1
ATOM 9530 C CA . ASP B 1 76 ? -42.726 -6.323 -28.408 1 81.74 76 ASP B CA 1
ATOM 9531 C C . ASP B 1 76 ? -42.504 -6.679 -29.876 1 81.74 76 ASP B C 1
ATOM 9533 O O . ASP B 1 76 ? -41.529 -7.352 -30.217 1 81.74 76 ASP B O 1
ATOM 9537 N N . GLU B 1 77 ? -43.228 -6.175 -30.746 1 87 77 GLU B N 1
ATOM 9538 C CA . GLU B 1 77 ? -43.167 -6.481 -32.172 1 87 77 GLU B CA 1
ATOM 9539 C C . GLU B 1 77 ? -41.858 -5.992 -32.786 1 87 77 GLU B C 1
ATOM 9541 O O . GLU B 1 77 ? -41.335 -6.607 -33.717 1 87 77 GLU B O 1
ATOM 9546 N N . GLU B 1 78 ? -41.325 -4.912 -32.321 1 82.66 78 GLU B N 1
ATOM 9547 C CA . GLU B 1 78 ? -40.072 -4.376 -32.844 1 82.66 78 GLU B CA 1
ATOM 9548 C C . GLU B 1 78 ? -38.901 -5.301 -32.526 1 82.66 78 GLU B C 1
ATOM 9550 O O . GLU B 1 78 ? -38.036 -5.529 -33.374 1 82.66 78 GLU B O 1
ATOM 9555 N N . LYS B 1 79 ? -38.923 -5.817 -31.317 1 85.54 79 LYS B N 1
ATOM 9556 C CA . LYS B 1 79 ? -37.85 -6.722 -30.914 1 85.54 79 LYS B CA 1
ATOM 9557 C C . LYS B 1 79 ? -37.922 -8.037 -31.685 1 85.54 79 LYS B C 1
ATOM 9559 O O . LYS B 1 79 ? -36.893 -8.585 -32.086 1 85.54 79 LYS B O 1
ATOM 9564 N N . ILE B 1 80 ? -39.043 -8.5 -31.93 1 90.06 80 ILE B N 1
ATOM 9565 C CA . ILE B 1 80 ? -39.229 -9.745 -32.667 1 90.06 80 ILE B CA 1
ATOM 9566 C C . ILE B 1 80 ? -38.762 -9.567 -34.109 1 90.06 80 ILE B C 1
ATOM 9568 O O . ILE B 1 80 ? -38.127 -10.458 -34.678 1 90.06 80 ILE B O 1
ATOM 9572 N N . ALA B 1 81 ? -39.036 -8.382 -34.703 1 88.96 81 ALA B N 1
ATOM 9573 C CA . ALA B 1 81 ? -38.595 -8.101 -36.066 1 88.96 81 ALA B CA 1
ATOM 9574 C C . ALA B 1 81 ? -37.072 -8.076 -36.156 1 88.96 81 ALA B C 1
ATOM 9576 O O . ALA B 1 81 ? -36.492 -8.579 -37.121 1 88.96 81 ALA B O 1
ATOM 9577 N N . GLN B 1 82 ? -36.524 -7.551 -35.237 1 85.54 82 GLN B N 1
ATOM 9578 C CA . GLN B 1 82 ? -35.067 -7.545 -35.158 1 85.54 82 GLN B CA 1
ATOM 9579 C C . GLN B 1 82 ? -34.516 -8.965 -35.063 1 85.54 82 GLN B C 1
ATOM 9581 O O . GLN B 1 82 ? -33.533 -9.301 -35.726 1 85.54 82 GLN B O 1
ATOM 9586 N N . GLY B 1 83 ? -35.08 -9.787 -34.184 1 88.83 83 GLY B N 1
ATOM 9587 C CA . GLY B 1 83 ? -34.668 -11.176 -34.061 1 88.83 83 GLY B CA 1
ATOM 9588 C C . GLY B 1 83 ? -34.809 -11.957 -35.354 1 88.83 83 GLY B C 1
ATOM 9589 O O . GLY B 1 83 ? -33.94 -12.762 -35.698 1 88.83 83 GLY B O 1
ATOM 9590 N N . GLN B 1 84 ? -35.764 -11.64 -36.035 1 90.24 84 GLN B N 1
ATOM 9591 C CA . GLN B 1 84 ? -35.999 -12.324 -37.302 1 90.24 84 GLN B CA 1
ATOM 9592 C C . GLN B 1 84 ? -34.911 -11.991 -38.318 1 90.24 84 GLN B C 1
ATOM 9594 O O . GLN B 1 84 ? -34.518 -12.843 -39.117 1 90.24 84 GLN B O 1
ATOM 9599 N N . MET B 1 85 ? -34.405 -10.83 -38.35 1 86.65 85 MET B N 1
ATOM 9600 C CA . MET B 1 85 ? -33.29 -10.449 -39.213 1 86.65 85 MET B CA 1
ATOM 9601 C C . MET B 1 85 ? -32.055 -11.289 -38.909 1 86.65 85 MET B C 1
ATOM 9603 O O . MET B 1 85 ? -31.352 -11.721 -39.825 1 86.65 85 MET B O 1
ATOM 9607 N N . TRP B 1 86 ? -31.842 -11.558 -37.733 1 84.33 86 TRP B N 1
ATOM 9608 C CA . TRP B 1 86 ? -30.703 -12.381 -37.338 1 84.33 86 TRP B CA 1
ATOM 9609 C C . TRP B 1 86 ? -30.899 -13.828 -37.776 1 84.33 86 TRP B C 1
ATOM 9611 O O . TRP B 1 86 ? -29.958 -14.475 -38.242 1 84.33 86 TRP B O 1
ATOM 9621 N N . VAL B 1 87 ? -32.051 -14.329 -37.549 1 89.04 87 VAL B N 1
ATOM 9622 C CA . VAL B 1 87 ? -32.365 -15.698 -37.946 1 89.04 87 VAL B CA 1
ATOM 9623 C C . VAL B 1 87 ? -32.071 -15.886 -39.432 1 89.04 87 VAL B C 1
ATOM 9625 O O . VAL B 1 87 ? -31.488 -16.896 -39.834 1 89.04 87 VAL B O 1
ATOM 9628 N N . GLN B 1 88 ? -32.346 -14.863 -40.189 1 86.88 88 GLN B N 1
ATOM 9629 C CA . GLN B 1 88 ? -32.098 -14.916 -41.626 1 86.88 88 GLN B CA 1
ATOM 9630 C C . GLN B 1 88 ? -30.609 -14.79 -41.932 1 86.88 88 GLN B C 1
ATOM 9632 O O . GLN B 1 88 ? -30.077 -15.524 -42.768 1 86.88 88 GLN B O 1
ATOM 9637 N N . GLN B 1 89 ? -29.991 -13.98 -41.312 1 80.1 89 GLN B N 1
ATOM 9638 C CA . GLN B 1 89 ? -28.569 -13.737 -41.533 1 80.1 89 GLN B CA 1
ATOM 9639 C C . GLN B 1 89 ? -27.742 -14.978 -41.206 1 80.1 89 GLN B C 1
ATOM 9641 O O . GLN B 1 89 ? -26.764 -15.277 -41.894 1 80.1 89 GLN B O 1
ATOM 9646 N N . TYR B 1 90 ? -28.187 -15.74 -40.201 1 81.32 90 TYR B N 1
ATOM 9647 C CA . TYR B 1 90 ? -27.449 -16.926 -39.781 1 81.32 90 TYR B CA 1
ATOM 9648 C C . TYR B 1 90 ? -27.936 -18.163 -40.526 1 81.32 90 TYR B C 1
ATOM 9650 O O . TYR B 1 90 ? -27.381 -19.253 -40.362 1 81.32 90 TYR B O 1
ATOM 9658 N N . GLY B 1 91 ? -28.922 -17.944 -41.292 1 84.59 91 GLY B N 1
ATOM 9659 C CA . GLY B 1 91 ? -29.475 -19.06 -42.042 1 84.59 91 GLY B CA 1
ATOM 9660 C C . GLY B 1 91 ? -30.081 -20.132 -41.156 1 84.59 91 GLY B C 1
ATOM 9661 O O . GLY B 1 91 ? -29.931 -21.326 -41.427 1 84.59 91 GLY B O 1
ATOM 9662 N N . LEU B 1 92 ? -30.8 -19.701 -40.076 1 90.88 92 LEU B N 1
ATOM 9663 C CA . LEU B 1 92 ? -31.346 -20.656 -39.118 1 90.88 92 LEU B CA 1
ATOM 9664 C C . LEU B 1 92 ? -32.741 -21.108 -39.534 1 90.88 92 LEU B C 1
ATOM 9666 O O . LEU B 1 92 ? -33.593 -20.281 -39.867 1 90.88 92 LEU B O 1
ATOM 9670 N N . THR B 1 93 ? -32.955 -22.335 -39.528 1 93.84 93 THR B N 1
ATOM 9671 C CA . THR B 1 93 ? -34.259 -22.888 -39.878 1 93.84 93 THR B CA 1
ATOM 9672 C C . THR B 1 93 ? -34.942 -23.479 -38.648 1 93.84 93 THR B C 1
ATOM 9674 O O . THR B 1 93 ? -36.103 -23.891 -38.714 1 93.84 93 THR B O 1
ATOM 9677 N N . ASN B 1 94 ? -34.33 -23.475 -37.581 1 96.07 94 ASN B N 1
ATOM 9678 C CA . ASN B 1 94 ? -34.839 -24.145 -36.389 1 96.07 94 ASN B CA 1
ATOM 9679 C C . ASN B 1 94 ? -35.201 -23.145 -35.294 1 96.07 94 ASN B C 1
ATOM 9681 O O . ASN B 1 94 ? -35.326 -23.516 -34.126 1 96.07 94 ASN B O 1
ATOM 9685 N N . LEU B 1 95 ? -35.328 -21.823 -35.541 1 95.52 95 LEU B N 1
ATOM 9686 C CA . LEU B 1 95 ? -35.698 -20.785 -34.586 1 95.52 95 LEU B CA 1
ATOM 9687 C C . LEU B 1 95 ? -36.883 -19.973 -35.097 1 95.52 95 LEU B C 1
ATOM 9689 O O . LEU B 1 95 ? -36.821 -19.391 -36.182 1 95.52 95 LEU B O 1
ATOM 9693 N N . GLN B 1 96 ? -38 -19.979 -34.241 1 95.78 96 GLN B N 1
ATOM 9694 C CA . GLN B 1 96 ? -39.198 -19.212 -34.566 1 95.78 96 GLN B CA 1
ATOM 9695 C C . GLN B 1 96 ? -39.47 -18.143 -33.512 1 95.78 96 GLN B C 1
ATOM 9697 O O . GLN B 1 96 ? -39.568 -18.448 -32.322 1 95.78 96 GLN B O 1
ATOM 9702 N N . LEU B 1 97 ? -39.61 -16.92 -33.902 1 94.87 97 LEU B N 1
ATOM 9703 C CA . LEU B 1 97 ? -39.928 -15.803 -33.02 1 94.87 97 LEU B CA 1
ATOM 9704 C C . LEU B 1 97 ? -41.299 -15.223 -33.35 1 94.87 97 LEU B C 1
ATOM 9706 O O . LEU B 1 97 ? -41.623 -15.012 -34.521 1 94.87 97 LEU B O 1
ATOM 9710 N N . GLN B 1 98 ? -42.177 -14.971 -32.261 1 93.98 98 GLN B N 1
ATOM 9711 C CA . GLN B 1 98 ? -43.534 -14.488 -32.494 1 93.98 98 GLN B CA 1
ATOM 9712 C C . GLN B 1 98 ? -43.9 -13.381 -31.51 1 93.98 98 GLN B C 1
ATOM 9714 O O . GLN B 1 98 ? -43.609 -13.482 -30.316 1 93.98 98 GLN B O 1
ATOM 9719 N N . ALA B 1 99 ? -44.539 -12.306 -31.977 1 91.9 99 ALA B N 1
ATOM 9720 C CA . ALA B 1 99 ? -45.103 -11.258 -31.129 1 91.9 99 ALA B CA 1
ATOM 9721 C C . ALA B 1 99 ? -46.507 -11.629 -30.659 1 91.9 99 ALA B C 1
ATOM 9723 O O . ALA B 1 99 ? -47.414 -11.811 -31.475 1 91.9 99 ALA B O 1
ATOM 9724 N N . MET B 1 100 ? -46.711 -11.802 -29.351 1 89.8 100 MET B N 1
ATOM 9725 C CA . MET B 1 100 ? -47.986 -12.227 -28.779 1 89.8 100 MET B CA 1
ATOM 9726 C C . MET B 1 100 ? -48.154 -11.686 -27.364 1 89.8 100 MET B C 1
ATOM 9728 O O . MET B 1 100 ? -47.193 -11.637 -26.594 1 89.8 100 MET B O 1
ATOM 9732 N N . ASP B 1 101 ? -49.367 -11.196 -26.936 1 87.37 101 ASP B N 1
ATOM 9733 C CA . ASP B 1 101 ? -49.643 -10.777 -25.565 1 87.37 101 ASP B CA 1
ATOM 9734 C C . ASP B 1 101 ? -49.94 -11.98 -24.673 1 87.37 101 ASP B C 1
ATOM 9736 O O . ASP B 1 101 ? -50.229 -13.071 -25.168 1 87.37 101 ASP B O 1
ATOM 9740 N N . LEU B 1 102 ? -49.918 -11.819 -23.309 1 85.97 102 LEU B N 1
ATOM 9741 C CA . LEU B 1 102 ? -50.019 -12.912 -22.348 1 85.97 102 LEU B CA 1
ATOM 9742 C C . LEU B 1 102 ? -51.394 -13.568 -22.414 1 85.97 102 LEU B C 1
ATOM 9744 O O . LEU B 1 102 ? -51.506 -14.793 -22.324 1 85.97 102 LEU B O 1
ATOM 9748 N N . GLY B 1 103 ? -52.415 -12.734 -22.518 1 87.02 103 GLY B N 1
ATOM 9749 C CA . GLY B 1 103 ? -53.75 -13.301 -22.622 1 87.02 103 GLY B CA 1
ATOM 9750 C C . GLY B 1 103 ? -53.912 -14.233 -23.808 1 87.02 103 GLY B C 1
ATOM 9751 O O . GLY B 1 103 ? -54.431 -15.342 -23.666 1 87.02 103 GLY B O 1
ATOM 9752 N N . SER B 1 104 ? -53.416 -13.806 -24.964 1 91.43 104 SER B N 1
ATOM 9753 C CA . SER B 1 104 ? -53.475 -14.613 -26.179 1 91.43 104 SER B CA 1
ATOM 9754 C C . SER B 1 104 ? -52.664 -15.895 -26.031 1 91.43 104 SER B C 1
ATOM 9756 O O . SER B 1 104 ? -53.068 -16.952 -26.521 1 91.43 104 SER B O 1
ATOM 9758 N N . LEU B 1 105 ? -51.569 -15.753 -25.424 1 90.56 105 LEU B N 1
ATOM 9759 C CA . LEU B 1 105 ? -50.719 -16.916 -25.195 1 90.56 105 LEU B CA 1
ATOM 9760 C C . LEU B 1 105 ? -51.443 -17.963 -24.355 1 90.56 105 LEU B C 1
ATOM 9762 O O . LEU B 1 105 ? -51.436 -19.149 -24.692 1 90.56 105 LEU B O 1
ATOM 9766 N N . LEU B 1 106 ? -52.078 -17.537 -23.25 1 89.83 106 LEU B N 1
ATOM 9767 C CA . LEU B 1 106 ? -52.732 -18.45 -22.319 1 89.83 106 LEU B CA 1
ATOM 9768 C C . LEU B 1 106 ? -53.882 -19.186 -22.998 1 89.83 106 LEU B C 1
ATOM 9770 O O . LEU B 1 106 ? -54.229 -20.302 -22.605 1 89.83 106 LEU B O 1
ATOM 9774 N N . ASP B 1 107 ? -54.308 -18.611 -24.177 1 89.85 107 ASP B N 1
ATOM 9775 C CA . ASP B 1 107 ? -55.412 -19.21 -24.92 1 89.85 107 ASP B CA 1
ATOM 9776 C C . ASP B 1 107 ? -54.896 -20.063 -26.077 1 89.85 107 ASP B C 1
ATOM 9778 O O . ASP B 1 107 ? -55.673 -20.748 -26.745 1 89.85 107 ASP B O 1
ATOM 9782 N N . SER B 1 108 ? -53.65 -20.065 -26.291 1 91.2 108 SER B N 1
ATOM 9783 C CA . SER B 1 108 ? -53.076 -20.773 -27.431 1 91.2 108 SER B CA 1
ATOM 9784 C C . SER B 1 108 ? -52.5 -22.122 -27.011 1 91.2 108 SER B C 1
ATOM 9786 O O . SER B 1 108 ? -52.141 -22.314 -25.847 1 91.2 108 SER B O 1
ATOM 9788 N N . ASP B 1 109 ? -52.428 -23.106 -28.042 1 91.4 109 ASP B N 1
ATOM 9789 C CA . ASP B 1 109 ? -51.768 -24.392 -27.844 1 91.4 109 ASP B CA 1
ATOM 9790 C C . ASP B 1 109 ? -50.536 -24.52 -28.737 1 91.4 109 ASP B C 1
ATOM 9792 O O . ASP B 1 109 ? -50.652 -24.835 -29.923 1 91.4 109 ASP B O 1
ATOM 9796 N N . LEU B 1 110 ? -49.438 -24.359 -28.322 1 92.44 110 LEU B N 1
ATOM 9797 C CA . LEU B 1 110 ? -48.182 -24.396 -29.064 1 92.44 110 LEU B CA 1
ATOM 9798 C C . LEU B 1 110 ? -47.522 -25.766 -28.947 1 92.44 110 LEU B C 1
ATOM 9800 O O . LEU B 1 110 ? -46.375 -25.944 -29.362 1 92.44 110 LEU B O 1
ATOM 9804 N N . GLY B 1 111 ? -48.233 -26.759 -28.361 1 93.52 111 GLY B N 1
ATOM 9805 C CA . GLY B 1 111 ? -47.669 -28.087 -28.181 1 93.52 111 GLY B CA 1
ATOM 9806 C C . GLY B 1 111 ? -46.86 -28.223 -26.905 1 93.52 111 GLY B C 1
ATOM 9807 O O . GLY B 1 111 ? -46.95 -27.377 -26.013 1 93.52 111 GLY B O 1
ATOM 9808 N N . LYS B 1 112 ? -46.045 -29.342 -26.852 1 96.39 112 LYS B N 1
ATOM 9809 C CA . LYS B 1 112 ? -45.245 -29.608 -25.66 1 96.39 112 LYS B CA 1
ATOM 9810 C C . LYS B 1 112 ? -43.805 -29.136 -25.848 1 96.39 112 LYS B C 1
ATOM 9812 O O . LYS B 1 112 ? -43.283 -29.15 -26.965 1 96.39 112 LYS B O 1
ATOM 9817 N N . PHE B 1 113 ? -43.272 -28.741 -24.884 1 97.48 113 PHE B N 1
ATOM 9818 C CA . PHE B 1 113 ? -41.894 -28.262 -24.886 1 97.48 113 PHE B CA 1
ATOM 9819 C C . PHE B 1 113 ? -41.066 -28.989 -23.833 1 97.48 113 PHE B C 1
ATOM 9821 O O . PHE B 1 113 ? -41.586 -29.372 -22.783 1 97.48 113 PHE B O 1
ATOM 9828 N N . ASP B 1 114 ? -39.798 -29.212 -24.187 1 98.15 114 ASP B N 1
ATOM 9829 C CA . ASP B 1 114 ? -38.873 -29.86 -23.262 1 98.15 114 ASP B CA 1
ATOM 9830 C C . ASP B 1 114 ? -38.277 -28.851 -22.283 1 98.15 114 ASP B C 1
ATOM 9832 O O . ASP B 1 114 ? -37.939 -29.202 -21.151 1 98.15 114 ASP B O 1
ATOM 9836 N N . TYR B 1 115 ? -38.1 -27.644 -22.718 1 97.72 115 TYR B N 1
ATOM 9837 C CA . TYR B 1 115 ? -37.598 -26.544 -21.903 1 97.72 115 TYR B CA 1
ATOM 9838 C C . TYR B 1 115 ? -38.449 -25.294 -22.089 1 97.72 115 TYR B C 1
ATOM 9840 O O . TYR B 1 115 ? -38.667 -24.847 -23.218 1 97.72 115 TYR B O 1
ATOM 9848 N N . ILE B 1 116 ? -38.971 -24.777 -20.949 1 97.11 116 ILE B N 1
ATOM 9849 C CA . ILE B 1 116 ? -39.691 -23.509 -20.96 1 97.11 116 ILE B CA 1
ATOM 9850 C C . ILE B 1 116 ? -38.946 -22.485 -20.106 1 97.11 116 ILE B C 1
ATOM 9852 O O . ILE B 1 116 ? -38.732 -22.702 -18.911 1 97.11 116 ILE B O 1
ATOM 9856 N N . ILE B 1 117 ? -38.579 -21.381 -20.645 1 94.89 117 ILE B N 1
ATOM 9857 C CA . ILE B 1 117 ? -37.818 -20.338 -19.966 1 94.89 117 ILE B CA 1
ATOM 9858 C C . ILE B 1 117 ? -38.676 -19.084 -19.821 1 94.89 117 ILE B C 1
ATOM 9860 O O . ILE B 1 117 ? -39.142 -18.525 -20.817 1 94.89 117 ILE B O 1
ATOM 9864 N N . VAL B 1 118 ? -38.95 -18.738 -18.57 1 92.36 118 VAL B N 1
ATOM 9865 C CA . VAL B 1 118 ? -39.732 -17.54 -18.282 1 92.36 118 VAL B CA 1
ATOM 9866 C C . VAL B 1 118 ? -38.867 -16.522 -17.544 1 92.36 118 VAL B C 1
ATOM 9868 O O . VAL B 1 118 ? -38.513 -16.726 -16.38 1 92.36 118 VAL B O 1
ATOM 9871 N N . HIS B 1 119 ? -38.655 -15.52 -18.06 1 82.83 119 HIS B N 1
ATOM 9872 C CA . HIS B 1 119 ? -37.836 -14.512 -17.395 1 82.83 119 HIS B CA 1
ATOM 9873 C C . HIS B 1 119 ? -38.349 -13.106 -17.685 1 82.83 119 HIS B C 1
ATOM 9875 O O . HIS B 1 119 ? -38.732 -12.801 -18.817 1 82.83 119 HIS B O 1
ATOM 9881 N N . GLY B 1 120 ? -38.536 -12.267 -16.606 1 72.04 120 GLY B N 1
ATOM 9882 C CA . GLY B 1 120 ? -38.836 -10.848 -16.716 1 72.04 120 GLY B CA 1
ATOM 9883 C C . GLY B 1 120 ? -40.323 -10.55 -16.695 1 72.04 120 GLY B C 1
ATOM 9884 O O . GLY B 1 120 ? -40.728 -9.386 -16.668 1 72.04 120 GLY B O 1
ATOM 9885 N N . VAL B 1 121 ? -41.246 -11.524 -16.629 1 75.1 121 VAL B N 1
ATOM 9886 C CA . VAL B 1 121 ? -42.676 -11.279 -16.788 1 75.1 121 VAL B CA 1
ATOM 9887 C C . VAL B 1 121 ? -43.373 -11.391 -15.434 1 75.1 121 VAL B C 1
ATOM 9889 O O . VAL B 1 121 ? -44.348 -10.683 -15.17 1 75.1 121 VAL B O 1
ATOM 9892 N N . PHE B 1 122 ? -42.927 -12.103 -14.581 1 76.58 122 PHE B N 1
ATOM 9893 C CA . PHE B 1 122 ? -43.617 -12.489 -13.356 1 76.58 122 PHE B CA 1
ATOM 9894 C C . PHE B 1 122 ? -43.85 -11.277 -12.461 1 76.58 122 PHE B C 1
ATOM 9896 O O . PHE B 1 122 ? -44.921 -11.135 -11.867 1 76.58 122 PHE B O 1
ATOM 9903 N N . GLY B 1 123 ? -42.959 -10.439 -12.316 1 73.56 123 GLY B N 1
ATOM 9904 C CA . GLY B 1 123 ? -43.078 -9.284 -11.44 1 73.56 123 GLY B CA 1
ATOM 9905 C C . GLY B 1 123 ? -43.966 -8.193 -12.009 1 73.56 123 GLY B C 1
ATOM 9906 O O . GLY B 1 123 ? -44.288 -7.225 -11.317 1 73.56 123 GLY B O 1
ATOM 9907 N N . LEU B 1 124 ? -44.443 -8.401 -13.182 1 74.87 124 LEU B N 1
ATOM 9908 C CA . LEU B 1 124 ? -45.158 -7.331 -13.87 1 74.87 124 LEU B CA 1
ATOM 9909 C C . LEU B 1 124 ? -46.642 -7.661 -13.994 1 74.87 124 LEU B C 1
ATOM 9911 O O . LEU B 1 124 ? -47.373 -6.987 -14.723 1 74.87 124 LEU B O 1
ATOM 9915 N N . ILE B 1 125 ? -46.983 -8.724 -13.353 1 79.77 125 ILE B N 1
ATOM 9916 C CA . ILE B 1 125 ? -48.375 -9.132 -13.5 1 79.77 125 ILE B CA 1
ATOM 9917 C C . ILE B 1 125 ? -49.017 -9.282 -12.122 1 79.77 125 ILE B C 1
ATOM 9919 O O . ILE B 1 125 ? -48.317 -9.354 -11.109 1 79.77 125 ILE B O 1
ATOM 9923 N N . SER B 1 126 ? -50.355 -9.355 -12.137 1 78.11 126 SER B N 1
ATOM 9924 C CA . SER B 1 126 ? -51.13 -9.471 -10.906 1 78.11 126 SER B CA 1
ATOM 9925 C C . SER B 1 126 ? -51.025 -10.874 -10.317 1 78.11 126 SER B C 1
ATOM 9927 O O . SER B 1 126 ? -50.522 -11.791 -10.97 1 78.11 126 SER B O 1
ATOM 9929 N N . GLY B 1 127 ? -51.447 -11.057 -9.117 1 81.43 127 GLY B N 1
ATOM 9930 C CA . GLY B 1 127 ? -51.422 -12.353 -8.458 1 81.43 127 GLY B CA 1
ATOM 9931 C C . GLY B 1 127 ? -52.203 -13.417 -9.204 1 81.43 127 GLY B C 1
ATOM 9932 O O . GLY B 1 127 ? -51.732 -14.545 -9.362 1 81.43 127 GLY B O 1
ATOM 9933 N N . GLU B 1 128 ? -53.279 -13.006 -9.801 1 85.05 128 GLU B N 1
ATOM 9934 C CA . GLU B 1 128 ? -54.114 -13.941 -10.549 1 85.05 128 GLU B CA 1
ATOM 9935 C C . GLU B 1 128 ? -53.445 -14.354 -11.857 1 85.05 128 GLU B C 1
ATOM 9937 O O . GLU B 1 128 ? -53.482 -15.527 -12.236 1 85.05 128 GLU B O 1
ATOM 9942 N N . ALA B 1 129 ? -52.884 -13.461 -12.487 1 87.34 129 ALA B N 1
ATOM 9943 C CA . ALA B 1 129 ? -52.177 -13.737 -13.734 1 87.34 129 ALA B CA 1
ATOM 9944 C C . ALA B 1 129 ? -50.959 -14.625 -13.49 1 87.34 129 ALA B C 1
ATOM 9946 O O . ALA B 1 129 ? -50.603 -15.447 -14.337 1 87.34 129 ALA B O 1
ATOM 9947 N N . ARG B 1 130 ? -50.388 -14.506 -12.363 1 89.26 130 ARG B N 1
ATOM 9948 C CA . ARG B 1 130 ? -49.243 -15.338 -12.01 1 89.26 130 ARG B CA 1
ATOM 9949 C C . ARG B 1 130 ? -49.65 -16.801 -11.873 1 89.26 130 ARG B C 1
ATOM 9951 O O . ARG B 1 130 ? -48.981 -17.69 -12.404 1 89.26 130 ARG B O 1
ATOM 9958 N N . SER B 1 131 ? -50.726 -16.975 -11.238 1 91.12 131 SER B N 1
ATOM 9959 C CA . SER B 1 131 ? -51.239 -18.332 -11.074 1 91.12 131 SER B CA 1
ATOM 9960 C C . SER B 1 131 ? -51.608 -18.949 -12.419 1 91.12 131 SER B C 1
ATOM 9962 O O . SER B 1 131 ? -51.296 -20.113 -12.68 1 91.12 131 SER B O 1
ATOM 9964 N N . ALA B 1 132 ? -52.112 -18.182 -13.319 1 92.96 132 ALA B N 1
ATOM 9965 C CA . ALA B 1 132 ? -52.516 -18.659 -14.639 1 92.96 132 ALA B CA 1
ATOM 9966 C C . ALA B 1 132 ? -51.3 -19.017 -15.488 1 92.96 132 ALA B C 1
ATOM 9968 O O . ALA B 1 132 ? -51.329 -19.989 -16.247 1 92.96 132 ALA B O 1
ATOM 9969 N N . LEU B 1 133 ? -50.336 -18.255 -15.414 1 92.6 133 LEU B N 1
ATOM 9970 C CA . LEU B 1 133 ? -49.107 -18.506 -16.159 1 92.6 133 LEU B CA 1
ATOM 9971 C C . LEU B 1 133 ? -48.448 -19.802 -15.701 1 92.6 133 LEU B C 1
ATOM 9973 O O . LEU B 1 133 ? -47.998 -20.6 -16.526 1 92.6 133 LEU B O 1
ATOM 9977 N N . LEU B 1 134 ? -48.392 -20.035 -14.407 1 94.06 134 LEU B N 1
ATOM 9978 C CA . LEU B 1 134 ? -47.83 -21.265 -13.859 1 94.06 134 LEU B CA 1
ATOM 9979 C C . LEU B 1 134 ? -48.633 -22.479 -14.313 1 94.06 134 LEU B C 1
ATOM 9981 O O . LEU B 1 134 ? -48.059 -23.5 -14.697 1 94.06 134 LEU B O 1
ATOM 9985 N N . ALA B 1 135 ? -49.923 -22.324 -14.358 1 95.19 135 ALA B N 1
ATOM 9986 C CA . ALA B 1 135 ? -50.805 -23.391 -14.825 1 95.19 135 ALA B CA 1
ATOM 9987 C C . ALA B 1 135 ? -50.56 -23.697 -16.3 1 95.19 135 ALA B C 1
ATOM 9989 O O . ALA B 1 135 ? -50.582 -24.859 -16.711 1 95.19 135 ALA B O 1
ATOM 9990 N N . TYR B 1 136 ? -50.324 -22.712 -17.079 1 94.76 136 TYR B N 1
ATOM 9991 C CA . TYR B 1 136 ? -50.02 -22.852 -18.498 1 94.76 136 TYR B CA 1
ATOM 9992 C C . TYR B 1 136 ? -48.713 -23.607 -18.704 1 94.76 136 TYR B C 1
ATOM 9994 O O . TYR B 1 136 ? -48.634 -24.507 -19.544 1 94.76 136 TYR B O 1
ATOM 10002 N N . CYS B 1 137 ? -47.635 -23.293 -18.035 1 94.93 137 CYS B N 1
ATOM 10003 C CA . CYS B 1 137 ? -46.346 -23.966 -18.138 1 94.93 137 CYS B CA 1
ATOM 10004 C C . CYS B 1 137 ? -46.478 -25.45 -17.817 1 94.93 137 CYS B C 1
ATOM 10006 O O . CYS B 1 137 ? -45.898 -26.292 -18.505 1 94.93 137 CYS B O 1
ATOM 10008 N N . HIS B 1 138 ? -47.264 -25.729 -16.805 1 95.93 138 HIS B N 1
ATOM 10009 C CA . HIS B 1 138 ? -47.472 -27.124 -16.433 1 95.93 138 HIS B CA 1
ATOM 10010 C C . HIS B 1 138 ? -48.159 -27.897 -17.553 1 95.93 138 HIS B C 1
ATOM 10012 O O . HIS B 1 138 ? -47.721 -28.991 -17.917 1 95.93 138 HIS B O 1
ATOM 10018 N N . ARG B 1 139 ? -49.097 -27.316 -18.196 1 95.35 139 ARG B N 1
ATOM 10019 C CA . ARG B 1 139 ? -49.892 -27.965 -19.232 1 95.35 139 ARG B CA 1
ATOM 10020 C C . ARG B 1 139 ? -49.061 -28.212 -20.486 1 95.35 139 ARG B C 1
ATOM 10022 O O . ARG B 1 139 ? -49.284 -29.19 -21.203 1 95.35 139 ARG B O 1
ATOM 10029 N N . HIS B 1 140 ? -48.102 -27.435 -20.805 1 96.37 140 HIS B N 1
ATOM 10030 C CA . HIS B 1 140 ? -47.35 -27.512 -22.053 1 96.37 140 HIS B CA 1
ATOM 10031 C C . HIS B 1 140 ? -45.97 -28.12 -21.827 1 96.37 140 HIS B C 1
ATOM 10033 O O . HIS B 1 140 ? -45.096 -28.025 -22.693 1 96.37 140 HIS B O 1
ATOM 10039 N N . LEU B 1 141 ? -45.752 -28.626 -20.74 1 96.16 141 LEU B N 1
ATOM 10040 C CA . LEU B 1 141 ? -44.482 -29.268 -20.42 1 96.16 141 LEU B CA 1
ATOM 10041 C C . LEU B 1 141 ? -44.485 -30.728 -20.859 1 96.16 141 LEU B C 1
ATOM 10043 O O . LEU B 1 141 ? -45.456 -31.451 -20.621 1 96.16 141 LEU B O 1
ATOM 10047 N N . SER B 1 142 ? -43.387 -31.176 -21.566 1 96.84 142 SER B N 1
ATOM 10048 C CA . SER B 1 142 ? -43.255 -32.578 -21.951 1 96.84 142 SER B CA 1
ATOM 10049 C C . SER B 1 142 ? -42.988 -33.461 -20.737 1 96.84 142 SER B C 1
ATOM 10051 O O . SER B 1 142 ? -42.823 -32.961 -19.622 1 96.84 142 SER B O 1
ATOM 10053 N N . ALA B 1 143 ? -42.851 -34.782 -21.015 1 94.21 143 ALA B N 1
ATOM 10054 C CA . ALA B 1 143 ? -42.658 -35.746 -19.935 1 94.21 143 ALA B CA 1
ATOM 10055 C C . ALA B 1 143 ? -41.297 -35.56 -19.27 1 94.21 143 ALA B C 1
ATOM 10057 O O . ALA B 1 143 ? -41.142 -35.823 -18.075 1 94.21 143 ALA B O 1
ATOM 10058 N N . LYS B 1 144 ? -40.354 -35.056 -20.037 1 95.7 144 LYS B N 1
ATOM 10059 C CA . LYS B 1 144 ? -39.023 -34.803 -19.493 1 95.7 144 LYS B CA 1
ATOM 10060 C C . LYS B 1 144 ? -38.714 -33.309 -19.468 1 95.7 144 LYS B C 1
ATOM 10062 O O . LYS B 1 144 ? -37.549 -32.91 -19.527 1 95.7 144 LYS B O 1
ATOM 10067 N N . GLY B 1 145 ? -39.826 -32.605 -19.416 1 96.28 145 GLY B N 1
ATOM 10068 C CA . GLY B 1 145 ? -39.666 -31.165 -19.536 1 96.28 145 GLY B CA 1
ATOM 10069 C C . GLY B 1 145 ? -39.293 -30.495 -18.227 1 96.28 145 GLY B C 1
ATOM 10070 O O . GLY B 1 145 ? -39.574 -31.024 -17.15 1 96.28 145 GLY B O 1
ATOM 10071 N N . VAL B 1 146 ? -38.668 -29.282 -18.283 1 96.54 146 VAL B N 1
ATOM 10072 C CA . VAL B 1 146 ? -38.349 -28.435 -17.138 1 96.54 146 VAL B CA 1
ATOM 10073 C C . VAL B 1 146 ? -38.721 -26.987 -17.448 1 96.54 146 VAL B C 1
ATOM 10075 O O . VAL B 1 146 ? -38.729 -26.577 -18.611 1 96.54 146 VAL B O 1
ATOM 10078 N N . VAL B 1 147 ? -39.094 -26.301 -16.365 1 95.78 147 VAL B N 1
ATOM 10079 C CA . VAL B 1 147 ? -39.431 -24.886 -16.472 1 95.78 147 VAL B CA 1
ATOM 10080 C C . VAL B 1 147 ? -38.427 -24.054 -15.677 1 95.78 147 VAL B C 1
ATOM 10082 O O . VAL B 1 147 ? -38.073 -24.408 -14.55 1 95.78 147 VAL B O 1
ATOM 10085 N N . CYS B 1 148 ? -37.937 -23.077 -16.273 1 93.63 148 CYS B N 1
ATOM 10086 C CA . CYS B 1 148 ? -37.092 -22.109 -15.582 1 93.63 148 CYS B CA 1
ATOM 10087 C C . CYS B 1 148 ? -37.827 -20.789 -15.38 1 93.63 148 CYS B C 1
ATOM 10089 O O . CYS B 1 148 ? -38.294 -20.179 -16.344 1 93.63 148 CYS B O 1
ATOM 10091 N N . PHE B 1 149 ? -37.895 -20.392 -14.133 1 90.94 149 PHE B N 1
ATOM 10092 C CA . PHE B 1 149 ? -38.722 -19.245 -13.778 1 90.94 149 PHE B CA 1
ATOM 10093 C C . PHE B 1 149 ? -37.92 -18.228 -12.974 1 90.94 149 PHE B C 1
ATOM 10095 O O . PHE B 1 149 ? -37.387 -18.55 -11.91 1 90.94 149 PHE B O 1
ATOM 10102 N N . SER B 1 150 ? -37.898 -16.906 -13.408 1 91.22 150 SER B N 1
ATOM 10103 C CA . SER B 1 150 ? -37.197 -15.842 -12.697 1 91.22 150 SER B CA 1
ATOM 10104 C C . SER B 1 150 ? -38.174 -14.93 -11.964 1 91.22 150 SER B C 1
ATOM 10106 O O . SER B 1 150 ? -39.217 -14.563 -12.51 1 91.22 150 SER B O 1
ATOM 10108 N N . TYR B 1 151 ? -37.978 -14.572 -10.684 1 89.19 151 TYR B N 1
ATOM 10109 C CA . TYR B 1 151 ? -38.832 -13.674 -9.915 1 89.19 151 TYR B CA 1
ATOM 10110 C C . TYR B 1 151 ? -38.027 -12.928 -8.858 1 89.19 151 TYR B C 1
ATOM 10112 O O . TYR B 1 151 ? -36.94 -13.366 -8.473 1 89.19 151 TYR B O 1
ATOM 10120 N N . SER B 1 152 ? -38.59 -11.776 -8.365 1 89.91 152 SER B N 1
ATOM 10121 C CA . SER B 1 152 ? -37.968 -11.01 -7.29 1 89.91 152 SER B CA 1
ATOM 10122 C C . SER B 1 152 ? -38.291 -11.61 -5.925 1 89.91 152 SER B C 1
ATOM 10124 O O . SER B 1 152 ? -39.409 -12.073 -5.694 1 89.91 152 SER B O 1
ATOM 10126 N N . THR B 1 153 ? -37.316 -11.577 -5.079 1 92.74 153 THR B N 1
ATOM 10127 C CA . THR B 1 153 ? -37.517 -12.216 -3.783 1 92.74 153 THR B CA 1
ATOM 10128 C C . THR B 1 153 ? -36.993 -11.329 -2.656 1 92.74 153 THR B C 1
ATOM 10130 O O . THR B 1 153 ? -36.187 -10.427 -2.893 1 92.74 153 THR B O 1
ATOM 10133 N N . TYR B 1 154 ? -37.71 -11.505 -1.46 1 93.34 154 TYR B N 1
ATOM 10134 C CA . TYR B 1 154 ? -37.161 -10.94 -0.232 1 93.34 154 TYR B CA 1
ATOM 10135 C C . TYR B 1 154 ? -36.043 -11.816 0.32 1 93.34 154 TYR B C 1
ATOM 10137 O O . TYR B 1 154 ? -36.009 -13.023 0.067 1 93.34 154 TYR B O 1
ATOM 10145 N N . PRO B 1 155 ? -34.974 -11.177 0.974 1 92.93 155 PRO B N 1
ATOM 10146 C CA . PRO B 1 155 ? -34.978 -9.836 1.563 1 92.93 155 PRO B CA 1
ATOM 10147 C C . PRO B 1 155 ? -34.464 -8.768 0.6 1 92.93 155 PRO B C 1
ATOM 10149 O O . PRO B 1 155 ? -34.681 -7.574 0.824 1 92.93 155 PRO B O 1
ATOM 10152 N N . GLY B 1 156 ? -33.705 -9.13 -0.468 1 90.92 156 GLY B N 1
ATOM 10153 C CA . GLY B 1 156 ? -33.136 -8.16 -1.39 1 90.92 156 GLY B CA 1
ATOM 10154 C C . GLY B 1 156 ? -34.172 -7.232 -1.995 1 90.92 156 GLY B C 1
ATOM 10155 O O . GLY B 1 156 ? -33.868 -6.083 -2.323 1 90.92 156 GLY B O 1
ATOM 10156 N N . GLY B 1 157 ? -35.446 -7.682 -2.047 1 91.14 157 GLY B N 1
ATOM 10157 C CA . GLY B 1 157 ? -36.545 -6.899 -2.589 1 91.14 157 GLY B CA 1
ATOM 10158 C C . GLY B 1 157 ? -36.828 -5.638 -1.795 1 91.14 157 GLY B C 1
ATOM 10159 O O . GLY B 1 157 ? -37.413 -4.687 -2.319 1 91.14 157 GLY B O 1
ATOM 10160 N N . LYS B 1 158 ? -36.453 -5.6 -0.556 1 92.26 158 LYS B N 1
ATOM 10161 C CA . LYS B 1 158 ? -36.679 -4.412 0.263 1 92.26 158 LYS B CA 1
ATOM 10162 C C . LYS B 1 158 ? -35.897 -3.217 -0.275 1 92.26 158 LYS B C 1
ATOM 10164 O O . LYS B 1 158 ? -36.368 -2.08 -0.208 1 92.26 158 LYS B O 1
ATOM 10169 N N . THR B 1 159 ? -34.74 -3.472 -0.761 1 90.64 159 THR B N 1
ATOM 10170 C CA . THR B 1 159 ? -33.969 -2.403 -1.388 1 90.64 159 THR B CA 1
ATOM 10171 C C . THR B 1 159 ? -34.671 -1.897 -2.645 1 90.64 159 THR B C 1
ATOM 10173 O O . THR B 1 159 ? -34.635 -0.701 -2.943 1 90.64 159 THR B O 1
ATOM 10176 N N . GLU B 1 160 ? -35.288 -2.814 -3.369 1 89.96 160 GLU B N 1
ATOM 10177 C CA . GLU B 1 160 ? -36.061 -2.419 -4.542 1 89.96 160 GLU B CA 1
ATOM 10178 C C . GLU B 1 160 ? -37.22 -1.503 -4.157 1 89.96 160 GLU B C 1
ATOM 10180 O O . GLU B 1 160 ? -37.565 -0.584 -4.902 1 89.96 160 GLU B O 1
ATOM 10185 N N . GLU B 1 161 ? -37.8 -1.754 -3.076 1 91.42 161 GLU B N 1
ATOM 10186 C CA . GLU B 1 161 ? -38.887 -0.91 -2.59 1 91.42 161 GLU B CA 1
ATOM 10187 C C . GLU B 1 161 ? -38.396 0.502 -2.285 1 91.42 161 GLU B C 1
ATOM 10189 O O . GLU B 1 161 ? -39.119 1.476 -2.499 1 91.42 161 GLU B O 1
ATOM 10194 N N . ILE B 1 162 ? -37.181 0.615 -1.713 1 92.85 162 ILE B N 1
ATOM 10195 C CA . ILE B 1 162 ? -36.607 1.934 -1.472 1 92.85 162 ILE B CA 1
ATOM 10196 C C . ILE B 1 162 ? -36.529 2.711 -2.784 1 92.85 162 ILE B C 1
ATOM 10198 O O . ILE B 1 162 ? -36.931 3.875 -2.848 1 92.85 162 ILE B O 1
ATOM 10202 N N . LEU B 1 163 ? -35.99 2.038 -3.819 1 92.96 163 LEU B N 1
ATOM 10203 C CA . LEU B 1 163 ? -35.894 2.684 -5.124 1 92.96 163 LEU B CA 1
ATOM 10204 C C . LEU B 1 163 ? -37.277 3.055 -5.649 1 92.96 163 LEU B C 1
ATOM 10206 O O . LEU B 1 163 ? -37.48 4.168 -6.141 1 92.96 163 LEU B O 1
ATOM 10210 N N . GLN B 1 164 ? -38.239 2.11 -5.504 1 92.41 164 GLN B N 1
ATOM 10211 C CA . GLN B 1 164 ? -39.609 2.366 -5.937 1 92.41 164 GLN B CA 1
ATOM 10212 C C . GLN B 1 164 ? -40.188 3.591 -5.235 1 92.41 164 GLN B C 1
ATOM 10214 O O . GLN B 1 164 ? -40.777 4.462 -5.879 1 92.41 164 GLN B O 1
ATOM 10219 N N . ASP B 1 165 ? -40.065 3.683 -3.987 1 93.57 165 ASP B N 1
ATOM 10220 C CA . ASP B 1 165 ? -40.593 4.796 -3.204 1 93.57 165 ASP B CA 1
ATOM 10221 C C . ASP B 1 165 ? -39.957 6.118 -3.629 1 93.57 165 ASP B C 1
ATOM 10223 O O . ASP B 1 165 ? -40.642 7.137 -3.735 1 93.57 165 ASP B O 1
ATOM 10227 N N . ALA B 1 166 ? -38.656 6.106 -3.789 1 94.2 166 ALA B N 1
ATOM 10228 C CA . ALA B 1 166 ? -37.954 7.312 -4.217 1 94.2 166 ALA B CA 1
ATOM 10229 C C . ALA B 1 166 ? -38.478 7.804 -5.563 1 94.2 166 ALA B C 1
ATOM 10231 O O . ALA B 1 166 ? -38.754 8.994 -5.731 1 94.2 166 ALA B O 1
ATOM 10232 N N . LEU B 1 167 ? -38.635 6.851 -6.502 1 94.6 167 LEU B N 1
ATOM 10233 C CA . LEU B 1 167 ? -39.147 7.208 -7.821 1 94.6 167 LEU B CA 1
ATOM 10234 C C . LEU B 1 167 ? -40.571 7.745 -7.724 1 94.6 167 LEU B C 1
ATOM 10236 O O . LEU B 1 167 ? -40.907 8.746 -8.36 1 94.6 167 LEU B O 1
ATOM 10240 N N . ASN B 1 168 ? -41.372 7.141 -6.889 1 92.6 168 ASN B N 1
ATOM 10241 C CA . ASN B 1 168 ? -42.761 7.559 -6.739 1 92.6 168 ASN B CA 1
ATOM 10242 C C . ASN B 1 168 ? -42.866 8.931 -6.079 1 92.6 168 ASN B C 1
ATOM 10244 O O . ASN B 1 168 ? -43.77 9.708 -6.393 1 92.6 168 ASN B O 1
ATOM 10248 N N . LEU B 1 169 ? -42.03 9.166 -5.138 1 92.63 169 LEU B N 1
ATOM 10249 C CA . LEU B 1 169 ? -42.039 10.469 -4.482 1 92.63 169 LEU B CA 1
ATOM 10250 C C . LEU B 1 169 ? -41.885 11.592 -5.501 1 92.63 169 LEU B C 1
ATOM 10252 O O . LEU B 1 169 ? -42.688 12.527 -5.528 1 92.63 169 LEU B O 1
ATOM 10256 N N . HIS B 1 170 ? -40.887 11.455 -6.338 1 92.36 170 HIS B N 1
ATOM 10257 C CA . HIS B 1 170 ? -40.632 12.53 -7.29 1 92.36 170 HIS B CA 1
ATOM 10258 C C . HIS B 1 170 ? -41.662 12.526 -8.414 1 92.36 170 HIS B C 1
ATOM 10260 O O . HIS B 1 170 ? -42.082 13.588 -8.881 1 92.36 170 HIS B O 1
ATOM 10266 N N . ALA B 1 171 ? -42.058 11.322 -8.845 1 91.75 171 ALA B N 1
ATOM 10267 C CA . ALA B 1 171 ? -43.032 11.181 -9.924 1 91.75 171 ALA B CA 1
ATOM 10268 C C . ALA B 1 171 ? -44.4 11.708 -9.5 1 91.75 171 ALA B C 1
ATOM 10270 O O . ALA B 1 171 ? -45.203 12.117 -10.343 1 91.75 171 ALA B O 1
ATOM 10271 N N . SER B 1 172 ? -44.654 11.618 -8.256 1 87.09 172 SER B N 1
ATOM 10272 C CA . SER B 1 172 ? -45.958 12.043 -7.757 1 87.09 172 SER B CA 1
ATOM 10273 C C . SER B 1 172 ? -46.167 13.54 -7.962 1 87.09 172 SER B C 1
ATOM 10275 O O . SER B 1 172 ? -47.302 14.022 -7.938 1 87.09 172 SER B O 1
ATOM 10277 N N . LEU B 1 173 ? -45.167 14.24 -8.167 1 83.89 173 LEU B N 1
ATOM 10278 C CA . LEU B 1 173 ? -45.246 15.684 -8.361 1 83.89 173 LEU B CA 1
ATOM 10279 C C . LEU B 1 173 ? -45.599 16.019 -9.806 1 83.89 173 LEU B C 1
ATOM 10281 O O . LEU B 1 173 ? -45.906 17.171 -10.123 1 83.89 173 LEU B O 1
ATOM 10285 N N . ALA B 1 174 ? -45.53 14.887 -10.67 1 87.47 174 ALA B N 1
ATOM 10286 C CA . ALA B 1 174 ? -45.789 15.077 -12.095 1 87.47 174 ALA B CA 1
ATOM 10287 C C . ALA B 1 174 ? -47.283 14.989 -12.398 1 87.47 174 ALA B C 1
ATOM 10289 O O . ALA B 1 174 ? -48.022 14.285 -11.707 1 87.47 174 ALA B O 1
ATOM 10290 N N . GLU B 1 175 ? -47.702 15.588 -13.443 1 85.96 175 GLU B N 1
ATOM 10291 C CA . GLU B 1 175 ? -49.115 15.64 -13.808 1 85.96 175 GLU B CA 1
ATOM 10292 C C . GLU B 1 175 ? -49.419 14.703 -14.973 1 85.96 175 GLU B C 1
ATOM 10294 O O . GLU B 1 175 ? -50.561 14.273 -15.149 1 85.96 175 GLU B O 1
ATOM 10299 N N . THR B 1 176 ? -48.466 14.356 -15.851 1 87.78 176 THR B N 1
ATOM 10300 C CA . THR B 1 176 ? -48.664 13.498 -17.014 1 87.78 176 THR B CA 1
ATOM 10301 C C . THR B 1 176 ? -47.776 12.26 -16.931 1 87.78 176 THR B C 1
ATOM 10303 O O . THR B 1 176 ? -46.772 12.256 -16.216 1 87.78 176 THR B O 1
ATOM 10306 N N . PRO B 1 177 ? -48.195 11.295 -17.616 1 84.89 177 PRO B N 1
ATOM 10307 C CA . PRO B 1 177 ? -47.37 10.085 -17.611 1 84.89 177 PRO B CA 1
ATOM 10308 C C . PRO B 1 177 ? -45.969 10.324 -18.169 1 84.89 177 PRO B C 1
ATOM 10310 O O . PRO B 1 177 ? -44.999 9.734 -17.685 1 84.89 177 PRO B O 1
ATOM 10313 N N . GLU B 1 178 ? -45.887 11.125 -19.188 1 86.6 178 GLU B N 1
ATOM 10314 C CA . GLU B 1 178 ? -44.582 11.443 -19.759 1 86.6 178 GLU B CA 1
ATOM 10315 C C . GLU B 1 178 ? -43.699 12.169 -18.748 1 86.6 178 GLU B C 1
ATOM 10317 O O . GLU B 1 178 ? -42.505 11.881 -18.64 1 86.6 178 GLU B O 1
ATOM 10322 N N . GLN B 1 179 ? -44.425 13.048 -18.006 1 89.59 179 GLN B N 1
ATOM 10323 C CA . GLN B 1 179 ? -43.698 13.768 -16.965 1 89.59 179 GLN B CA 1
ATOM 10324 C C . GLN B 1 179 ? -43.297 12.833 -15.828 1 89.59 179 GLN B C 1
ATOM 10326 O O . GLN B 1 179 ? -42.251 13.02 -15.203 1 89.59 179 GLN B O 1
ATOM 10331 N N . GLN B 1 180 ? -44.098 11.869 -15.64 1 90.78 180 GLN B N 1
ATOM 10332 C CA . GLN B 1 180 ? -43.795 10.895 -14.597 1 90.78 180 GLN B CA 1
ATOM 10333 C C . GLN B 1 180 ? -42.545 10.09 -14.942 1 90.78 180 GLN B C 1
ATOM 10335 O O . GLN B 1 180 ? -41.694 9.854 -14.081 1 90.78 180 GLN B O 1
ATOM 10340 N N . GLN B 1 181 ? -42.567 9.74 -16.164 1 89.8 181 GLN B N 1
ATOM 10341 C CA . GLN B 1 181 ? -41.417 8.966 -16.622 1 89.8 181 GLN B CA 1
ATOM 10342 C C . GLN B 1 181 ? -40.138 9.796 -16.566 1 89.8 181 GLN B C 1
ATOM 10344 O O . GLN B 1 181 ? -39.096 9.312 -16.12 1 89.8 181 GLN B O 1
ATOM 10349 N N . ALA B 1 182 ? -40.286 11.004 -17.015 1 91.96 182 ALA B N 1
ATOM 10350 C CA . ALA B 1 182 ? -39.133 11.899 -16.972 1 91.96 182 ALA B CA 1
ATOM 10351 C C . ALA B 1 182 ? -38.685 12.149 -15.535 1 91.96 182 ALA B C 1
ATOM 10353 O O . ALA B 1 182 ? -37.486 12.216 -15.255 1 91.96 182 ALA B O 1
ATOM 10354 N N . SER B 1 183 ? -39.677 12.244 -14.692 1 92.65 183 SER B N 1
ATOM 10355 C CA . SER B 1 183 ? -39.401 12.467 -13.276 1 92.65 183 SER B CA 1
ATOM 10356 C C . SER B 1 183 ? -38.699 11.265 -12.654 1 92.65 183 SER B C 1
ATOM 10358 O O . SER B 1 183 ? -37.787 11.426 -11.839 1 92.65 183 SER B O 1
ATOM 10360 N N . ALA B 1 184 ? -39.107 10.133 -13.041 1 93.34 184 ALA B N 1
ATOM 10361 C CA . ALA B 1 184 ? -38.487 8.912 -12.534 1 93.34 184 ALA B CA 1
ATOM 10362 C C . ALA B 1 184 ? -37.026 8.818 -12.966 1 93.34 184 ALA B C 1
ATOM 10364 O O . ALA B 1 184 ? -36.158 8.457 -12.168 1 93.34 184 ALA B O 1
ATOM 10365 N N . ARG B 1 185 ? -36.887 9.165 -14.143 1 93.36 185 ARG B N 1
ATOM 10366 C CA . ARG B 1 185 ? -35.526 9.127 -14.667 1 93.36 185 ARG B CA 1
ATOM 10367 C C . ARG B 1 185 ? -34.644 10.163 -13.977 1 93.36 185 ARG B C 1
ATOM 10369 O O . ARG B 1 185 ? -33.458 9.92 -13.745 1 93.36 185 ARG B O 1
ATOM 10376 N N . ALA B 1 186 ? -35.284 11.321 -13.751 1 93.03 186 ALA B N 1
ATOM 10377 C CA . ALA B 1 186 ? -34.545 12.352 -13.028 1 93.03 186 ALA B CA 1
ATOM 10378 C C . ALA B 1 186 ? -34.142 11.866 -11.639 1 93.03 186 ALA B C 1
ATOM 10380 O O . ALA B 1 186 ? -33.028 12.131 -11.181 1 93.03 186 ALA B O 1
ATOM 10381 N N . MET B 1 187 ? -34.985 11.148 -11.041 1 94.27 187 MET B N 1
ATOM 10382 C CA . MET B 1 187 ? -34.701 10.619 -9.71 1 94.27 187 MET B CA 1
ATOM 10383 C C . MET B 1 187 ? -33.607 9.558 -9.768 1 94.27 187 MET B C 1
ATOM 10385 O O . MET B 1 187 ? -32.772 9.471 -8.866 1 94.27 187 MET B O 1
ATOM 10389 N N . LEU B 1 188 ? -33.682 8.738 -10.783 1 94.45 188 LEU B N 1
ATOM 10390 C CA . LEU B 1 188 ? -32.619 7.757 -10.971 1 94.45 188 LEU B CA 1
ATOM 10391 C C . LEU B 1 188 ? -31.261 8.441 -11.083 1 94.45 188 LEU B C 1
ATOM 10393 O O . LEU B 1 188 ? -30.289 8.006 -10.462 1 94.45 188 LEU B O 1
ATOM 10397 N N . SER B 1 189 ? -31.286 9.504 -11.848 1 93.28 189 SER B N 1
ATOM 10398 C CA . SER B 1 189 ? -30.054 10.268 -12.013 1 93.28 189 SER B CA 1
ATOM 10399 C C . SER B 1 189 ? -29.598 10.874 -10.69 1 93.28 189 SER B C 1
ATOM 10401 O O . SER B 1 189 ? -28.405 10.876 -10.38 1 93.28 189 SER B O 1
ATOM 10403 N N . TYR B 1 190 ? -30.596 11.376 -9.979 1 92.47 190 TYR B N 1
ATOM 10404 C CA . TYR B 1 190 ? -30.314 11.962 -8.673 1 92.47 190 TYR B CA 1
ATOM 10405 C C . TYR B 1 190 ? -29.667 10.941 -7.746 1 92.47 190 TYR B C 1
ATOM 10407 O O . TYR B 1 190 ? -28.676 11.241 -7.076 1 92.47 190 TYR B O 1
ATOM 10415 N N . LEU B 1 191 ? -30.162 9.715 -7.672 1 93.35 191 LEU B N 1
ATOM 10416 C CA . LEU B 1 191 ? -29.654 8.668 -6.793 1 93.35 191 LEU B CA 1
ATOM 10417 C C . LEU B 1 191 ? -28.311 8.144 -7.292 1 93.35 191 LEU B C 1
ATOM 10419 O O . LEU B 1 191 ? -27.423 7.84 -6.492 1 93.35 191 LEU B O 1
ATOM 10423 N N . SER B 1 192 ? -28.295 8.019 -8.589 1 91.19 192 SER B N 1
ATOM 10424 C CA . SER B 1 192 ? -27.072 7.508 -9.199 1 91.19 192 SER B CA 1
ATOM 10425 C C . SER B 1 192 ? -25.895 8.444 -8.945 1 91.19 192 SER B C 1
ATOM 10427 O O . SER B 1 192 ? -24.804 7.994 -8.589 1 91.19 192 SER B O 1
ATOM 10429 N N . LEU B 1 193 ? -26.178 9.762 -9.078 1 89.05 193 LEU B N 1
ATOM 10430 C CA . LEU B 1 193 ? -25.099 10.741 -9.017 1 89.05 193 LEU B CA 1
ATOM 10431 C C . LEU B 1 193 ? -24.964 11.313 -7.609 1 89.05 193 LEU B C 1
ATOM 10433 O O . LEU B 1 193 ? -23.89 11.782 -7.226 1 89.05 193 LEU B O 1
ATOM 10437 N N . GLY B 1 194 ? -26.064 11.302 -6.878 1 88.58 194 GLY B N 1
ATOM 10438 C CA . GLY B 1 194 ? -26.104 12.127 -5.681 1 88.58 194 GLY B CA 1
ATOM 10439 C C . GLY B 1 194 ? -26.032 11.321 -4.398 1 88.58 194 GLY B C 1
ATOM 10440 O O . GLY B 1 194 ? -26.133 11.877 -3.302 1 88.58 194 GLY B O 1
ATOM 10441 N N . MET B 1 195 ? -25.919 9.977 -4.405 1 90.78 195 MET B N 1
ATOM 10442 C CA . MET B 1 195 ? -25.94 9.19 -3.176 1 90.78 195 MET B CA 1
ATOM 10443 C C . MET B 1 195 ? -24.667 9.41 -2.366 1 90.78 195 MET B C 1
ATOM 10445 O O . MET B 1 195 ? -23.566 9.412 -2.92 1 90.78 195 MET B O 1
ATOM 10449 N N . SER B 1 196 ? -24.953 9.55 -1.087 1 92.55 196 SER B N 1
ATOM 10450 C CA . SER B 1 196 ? -23.834 9.784 -0.181 1 92.55 196 SER B CA 1
ATOM 10451 C C . SER B 1 196 ? -22.924 8.563 -0.098 1 92.55 196 SER B C 1
ATOM 10453 O O . SER B 1 196 ? -23.399 7.426 -0.12 1 92.55 196 SER B O 1
ATOM 10455 N N . ALA B 1 197 ? -21.581 8.736 0.042 1 87.04 197 ALA B N 1
ATOM 10456 C CA . ALA B 1 197 ? -20.609 7.653 0.174 1 87.04 197 ALA B CA 1
ATOM 10457 C C . ALA B 1 197 ? -20.845 6.859 1.456 1 87.04 197 ALA B C 1
ATOM 10459 O O . ALA B 1 197 ? -20.523 5.67 1.526 1 87.04 197 ALA B O 1
ATOM 10460 N N . ASP B 1 198 ? -21.56 7.485 2.473 1 85.35 198 ASP B N 1
ATOM 10461 C CA . ASP B 1 198 ? -21.738 6.863 3.782 1 85.35 198 ASP B CA 1
ATOM 10462 C C . ASP B 1 198 ? -23.087 6.153 3.873 1 85.35 198 ASP B C 1
ATOM 10464 O O . ASP B 1 198 ? -23.448 5.628 4.929 1 85.35 198 ASP B O 1
ATOM 10468 N N . ASN B 1 199 ? -23.9 6.277 2.841 1 90.11 199 ASN B N 1
ATOM 10469 C CA . ASN B 1 199 ? -25.154 5.532 2.819 1 90.11 199 ASN B CA 1
ATOM 10470 C C . ASN B 1 199 ? -24.915 4.028 2.917 1 90.11 199 ASN B C 1
ATOM 10472 O O . ASN B 1 199 ? -24.324 3.429 2.017 1 90.11 199 ASN B O 1
ATOM 10476 N N . PRO B 1 200 ? -25.36 3.419 4.066 1 87.91 200 PRO B N 1
ATOM 10477 C CA . PRO B 1 200 ? -25.097 1.988 4.242 1 87.91 200 PRO B CA 1
ATOM 10478 C C . PRO B 1 200 ? -25.737 1.132 3.152 1 87.91 200 PRO B C 1
ATOM 10480 O O . PRO B 1 200 ? -25.353 -0.025 2.966 1 87.91 200 PRO B O 1
ATOM 10483 N N . GLN B 1 201 ? -26.671 1.655 2.431 1 89.59 201 GLN B N 1
ATOM 10484 C CA . GLN B 1 201 ? -27.38 0.912 1.394 1 89.59 201 GLN B CA 1
ATOM 10485 C C . GLN B 1 201 ? -26.844 1.256 0.007 1 89.59 201 GLN B C 1
ATOM 10487 O O . GLN B 1 201 ? -27.452 0.901 -1.005 1 89.59 201 GLN B O 1
ATOM 10492 N N . ARG B 1 202 ? -25.817 2.079 0.004 1 89.28 202 ARG B N 1
ATOM 10493 C CA . ARG B 1 202 ? -25.301 2.641 -1.24 1 89.28 202 ARG B CA 1
ATOM 10494 C C . ARG B 1 202 ? -25.024 1.545 -2.263 1 89.28 202 ARG B C 1
ATOM 10496 O O . ARG B 1 202 ? -25.445 1.644 -3.418 1 89.28 202 ARG B O 1
ATOM 10503 N N . ALA B 1 203 ? -24.342 0.413 -1.75 1 87.9 203 ALA B N 1
ATOM 10504 C CA . ALA B 1 203 ? -23.973 -0.66 -2.671 1 87.9 203 ALA B CA 1
ATOM 10505 C C . ALA B 1 203 ? -25.212 -1.315 -3.273 1 87.9 203 ALA B C 1
ATOM 10507 O O . ALA B 1 203 ? -25.27 -1.556 -4.482 1 87.9 203 ALA B O 1
ATOM 10508 N N . ALA B 1 204 ? -26.188 -1.596 -2.477 1 88.78 204 ALA B N 1
ATOM 10509 C CA . ALA B 1 204 ? -27.403 -2.272 -2.925 1 88.78 204 ALA B CA 1
ATOM 10510 C C . ALA B 1 204 ? -28.214 -1.379 -3.86 1 88.78 204 ALA B C 1
ATOM 10512 O O . ALA B 1 204 ? -28.687 -1.832 -4.905 1 88.78 204 ALA B O 1
ATOM 10513 N N . ILE B 1 205 ? -28.319 -0.106 -3.557 1 91.41 205 ILE B N 1
ATOM 10514 C CA . ILE B 1 205 ? -29.161 0.805 -4.325 1 91.41 205 ILE B CA 1
ATOM 10515 C C . ILE B 1 205 ? -28.493 1.125 -5.66 1 91.41 205 ILE B C 1
ATOM 10517 O O . ILE B 1 205 ? -29.16 1.195 -6.695 1 91.41 205 ILE B O 1
ATOM 10521 N N . THR B 1 206 ? -27.2 1.426 -5.572 1 89.27 206 THR B N 1
ATOM 10522 C CA . THR B 1 206 ? -26.462 1.751 -6.787 1 89.27 206 THR B CA 1
ATOM 10523 C C . THR B 1 206 ? -26.616 0.643 -7.826 1 89.27 206 THR B C 1
ATOM 10525 O O . THR B 1 206 ? -26.812 0.919 -9.011 1 89.27 206 THR B O 1
ATOM 10528 N N . THR B 1 207 ? -26.499 -0.617 -7.34 1 86.27 207 THR B N 1
ATOM 10529 C CA . THR B 1 207 ? -26.691 -1.75 -8.239 1 86.27 207 THR B CA 1
ATOM 10530 C C . THR B 1 207 ? -28.081 -1.712 -8.868 1 86.27 207 THR B C 1
ATOM 10532 O O . THR B 1 207 ? -28.23 -1.932 -10.071 1 86.27 207 THR B O 1
ATOM 10535 N N . LEU B 1 208 ? -29.06 -1.417 -8.208 1 89.37 208 LEU B N 1
ATOM 10536 C CA . LEU B 1 208 ? -30.439 -1.373 -8.684 1 89.37 208 LEU B CA 1
ATOM 10537 C C . LEU B 1 208 ? -30.645 -0.205 -9.644 1 89.37 208 LEU B C 1
ATOM 10539 O O . LEU B 1 208 ? -31.36 -0.334 -10.64 1 89.37 208 LEU B O 1
ATOM 10543 N N . VAL B 1 209 ? -30.029 0.919 -9.272 1 92.25 209 VAL B N 1
ATOM 10544 C CA . VAL B 1 209 ? -30.143 2.108 -10.11 1 92.25 209 VAL B CA 1
ATOM 10545 C C . VAL B 1 209 ? -29.531 1.834 -11.481 1 92.25 209 VAL B C 1
ATOM 10547 O O . VAL B 1 209 ? -30.108 2.197 -12.509 1 92.25 209 VAL B O 1
ATOM 10550 N N . GLU B 1 210 ? -28.401 1.236 -11.462 1 88.96 210 GLU B N 1
ATOM 10551 C CA . GLU B 1 210 ? -27.737 0.884 -12.714 1 88.96 210 GLU B CA 1
ATOM 10552 C C . GLU B 1 210 ? -28.611 -0.035 -13.563 1 88.96 210 GLU B C 1
ATOM 10554 O O . GLU B 1 210 ? -28.7 0.134 -14.78 1 88.96 210 GLU B O 1
ATOM 10559 N N . GLU B 1 211 ? -29.225 -1.006 -12.968 1 85.1 211 GLU B N 1
ATOM 10560 C CA . GLU B 1 211 ? -30.143 -1.904 -13.662 1 85.1 211 GLU B CA 1
ATOM 10561 C C . GLU B 1 211 ? -31.347 -1.146 -14.214 1 85.1 211 GLU B C 1
ATOM 10563 O O . GLU B 1 211 ? -31.763 -1.375 -15.351 1 85.1 211 GLU B O 1
ATOM 10568 N N . ALA B 1 212 ? -31.878 -0.271 -13.431 1 88.41 212 ALA B N 1
ATOM 10569 C CA . ALA B 1 212 ? -33.067 0.487 -13.81 1 88.41 212 ALA B CA 1
ATOM 10570 C C . ALA B 1 212 ? -32.767 1.436 -14.968 1 88.41 212 ALA B C 1
ATOM 10572 O O . ALA B 1 212 ? -33.614 1.65 -15.838 1 88.41 212 ALA B O 1
ATOM 10573 N N . GLU B 1 213 ? -31.567 2.055 -14.914 1 88.05 213 GLU B N 1
ATOM 10574 C CA . GLU B 1 213 ? -31.152 2.994 -15.952 1 88.05 213 GLU B CA 1
ATOM 10575 C C . GLU B 1 213 ? -31.077 2.312 -17.315 1 88.05 213 GLU B C 1
ATOM 10577 O O . GLU B 1 213 ? -31.288 2.952 -18.347 1 88.05 213 GLU B O 1
ATOM 10582 N N . LYS B 1 214 ? -30.815 1.091 -17.329 1 79.94 214 LYS B N 1
ATOM 10583 C CA . LYS B 1 214 ? -30.686 0.335 -18.572 1 79.94 214 LYS B CA 1
ATOM 10584 C C . LYS B 1 214 ? -32.054 -0.065 -19.117 1 79.94 214 LYS B C 1
ATOM 10586 O O . LYS B 1 214 ? -32.167 -0.507 -20.262 1 79.94 214 LYS B O 1
ATOM 10591 N N . LEU B 1 215 ? -33.14 0.122 -18.316 1 79.86 215 LEU B N 1
ATOM 10592 C CA . LEU B 1 215 ? -34.486 -0.254 -18.736 1 79.86 215 LEU B CA 1
ATOM 10593 C C . LEU B 1 215 ? -35.074 0.794 -19.676 1 79.86 215 LEU B C 1
ATOM 10595 O O . LEU B 1 215 ? -34.802 1.988 -19.529 1 79.86 215 LEU B O 1
ATOM 10599 N N . GLY B 1 216 ? -35.795 0.32 -20.578 1 77.51 216 GLY B N 1
ATOM 10600 C CA . GLY B 1 216 ? -36.588 1.244 -21.372 1 77.51 216 GLY B CA 1
ATOM 10601 C C . GLY B 1 216 ? -37.684 1.927 -20.576 1 77.51 216 GLY B C 1
ATOM 10602 O O . GLY B 1 216 ? -37.983 1.523 -19.45 1 77.51 216 GLY B O 1
ATOM 10603 N N . ASP B 1 217 ? -38.302 2.986 -21.092 1 80.67 217 ASP B N 1
ATOM 10604 C CA . ASP B 1 217 ? -39.279 3.807 -20.383 1 80.67 217 ASP B CA 1
ATOM 10605 C C . ASP B 1 217 ? -40.497 2.981 -19.976 1 80.67 217 ASP B C 1
ATOM 10607 O O . ASP B 1 217 ? -40.993 3.109 -18.854 1 80.67 217 ASP B O 1
ATOM 10611 N N . VAL B 1 218 ? -40.823 2.136 -20.817 1 73.09 218 VAL B N 1
ATOM 10612 C CA . VAL B 1 218 ? -41.989 1.306 -20.531 1 73.09 218 VAL B CA 1
ATOM 10613 C C . VAL B 1 218 ? -41.661 0.321 -19.411 1 73.09 218 VAL B C 1
ATOM 10615 O O . VAL B 1 218 ? -42.431 0.175 -18.459 1 73.09 218 VAL B O 1
ATOM 10618 N N . SER B 1 219 ? -40.486 -0.323 -19.536 1 75.84 219 SER B N 1
ATOM 10619 C CA . SER B 1 219 ? -40.063 -1.291 -18.529 1 75.84 219 SER B CA 1
ATOM 10620 C C . SER B 1 219 ? -39.845 -0.621 -17.177 1 75.84 219 SER B C 1
ATOM 10622 O O . SER B 1 219 ? -40.166 -1.196 -16.134 1 75.84 219 SER B O 1
ATOM 10624 N N . LEU B 1 220 ? -39.336 0.55 -17.271 1 85 220 LEU B N 1
ATOM 10625 C CA . LEU B 1 220 ? -39.122 1.29 -16.032 1 85 220 LEU B CA 1
ATOM 10626 C C . LEU B 1 220 ? -40.449 1.596 -15.345 1 85 220 LEU B C 1
ATOM 10628 O O . LEU B 1 220 ? -40.584 1.406 -14.134 1 85 220 LEU B O 1
ATOM 10632 N N . ALA B 1 221 ? -41.382 2.057 -16.088 1 83.49 221 ALA B N 1
ATOM 10633 C CA . ALA B 1 221 ? -42.697 2.387 -15.543 1 83.49 221 ALA B CA 1
ATOM 10634 C C . ALA B 1 221 ? -43.385 1.146 -14.981 1 83.49 221 ALA B C 1
ATOM 10636 O O . ALA B 1 221 ? -43.956 1.186 -13.889 1 83.49 221 ALA B O 1
ATOM 10637 N N . LEU B 1 222 ? -43.216 0.081 -15.637 1 77.55 222 LEU B N 1
ATOM 10638 C CA . LEU B 1 222 ? -43.873 -1.155 -15.226 1 77.55 222 LEU B CA 1
ATOM 10639 C C . LEU B 1 222 ? -43.253 -1.699 -13.943 1 77.55 222 LEU B C 1
ATOM 10641 O O . LEU B 1 222 ? -43.966 -2.179 -13.059 1 77.55 222 LEU B O 1
ATOM 10645 N N . ASN B 1 223 ? -42.005 -1.597 -13.817 1 80.44 223 ASN B N 1
ATOM 10646 C CA . ASN B 1 223 ? -41.29 -2.212 -12.705 1 80.44 223 ASN B CA 1
ATOM 10647 C C . ASN B 1 223 ? -41.358 -1.349 -11.448 1 80.44 223 ASN B C 1
ATOM 10649 O O . ASN B 1 223 ? -41.372 -1.87 -10.332 1 80.44 223 ASN B O 1
ATOM 10653 N N . TYR B 1 224 ? -41.466 0.011 -11.664 1 87.43 224 TYR B N 1
ATOM 10654 C CA . TYR B 1 224 ? -41.221 0.823 -10.477 1 87.43 224 TYR B CA 1
ATOM 10655 C C . TYR B 1 224 ? -42.354 1.818 -10.253 1 87.43 224 TYR B C 1
ATOM 10657 O O . TYR B 1 224 ? -42.513 2.349 -9.152 1 87.43 224 TYR B O 1
ATOM 10665 N N . LEU B 1 225 ? -43.138 2.179 -11.212 1 86.45 225 LEU B N 1
ATOM 10666 C CA . LEU B 1 225 ? -44.073 3.286 -11.05 1 86.45 225 LEU B CA 1
ATOM 10667 C C . LEU B 1 225 ? -45.5 2.774 -10.886 1 86.45 225 LEU B C 1
ATOM 10669 O O . LEU B 1 225 ? -46.37 3.494 -10.39 1 86.45 225 LEU B O 1
ATOM 10673 N N . GLN B 1 226 ? -45.665 1.549 -11.316 1 77.64 226 GLN B N 1
ATOM 10674 C CA . GLN B 1 226 ? -47.038 1.057 -11.289 1 77.64 226 GLN B CA 1
ATOM 10675 C C . GLN B 1 226 ? -47.331 0.315 -9.988 1 77.64 226 GLN B C 1
ATOM 10677 O O . GLN B 1 226 ? -48.477 -0.057 -9.724 1 77.64 226 GLN B O 1
ATOM 10682 N N . GLY B 1 227 ? -46.031 0.815 -9.01 1 70.61 227 GLY B N 1
ATOM 10683 C CA . GLY B 1 227 ? -46.219 0.18 -7.715 1 70.61 227 GLY B CA 1
ATOM 10684 C C . GLY B 1 227 ? -46.631 -1.276 -7.817 1 70.61 227 GLY B C 1
ATOM 10685 O O . GLY B 1 227 ? -47.284 -1.807 -6.916 1 70.61 227 GLY B O 1
ATOM 10686 N N . LEU B 1 228 ? -46.605 -2.584 -9.074 1 71.42 228 LEU B N 1
ATOM 10687 C CA . LEU B 1 228 ? -47.053 -3.945 -9.348 1 71.42 228 LEU B CA 1
ATOM 10688 C C . LEU B 1 228 ? -46.071 -4.965 -8.781 1 71.42 228 LEU B C 1
ATOM 10690 O O . LEU B 1 228 ? -46.466 -6.071 -8.405 1 71.42 228 LEU B O 1
ATOM 10694 N N . ASN B 1 229 ? -44.815 -4.732 -8.848 1 68.31 229 ASN B N 1
ATOM 10695 C CA . ASN B 1 229 ? -43.798 -5.685 -8.416 1 68.31 229 ASN B CA 1
ATOM 10696 C C . ASN B 1 229 ? -43.934 -6.014 -6.932 1 68.31 229 ASN B C 1
ATOM 10698 O O . ASN B 1 229 ? -43.856 -5.124 -6.084 1 68.31 229 ASN B O 1
ATOM 10702 N N . GLN B 1 230 ? -44.211 -7.265 -6.753 1 78.9 230 GLN B N 1
ATOM 10703 C CA . GLN B 1 230 ? -44.371 -7.701 -5.37 1 78.9 230 GLN B CA 1
ATOM 10704 C C . GLN B 1 230 ? -43.423 -8.852 -5.044 1 78.9 230 GLN B C 1
ATOM 10706 O O . GLN B 1 230 ? -43.75 -10.017 -5.275 1 78.9 230 GLN B O 1
ATOM 10711 N N . PRO B 1 231 ? -42.252 -8.553 -4.604 1 88.48 231 PRO B N 1
ATOM 10712 C CA . PRO B 1 231 ? -41.351 -9.621 -4.165 1 88.48 231 PRO B CA 1
ATOM 10713 C C . PRO B 1 231 ? -41.968 -10.507 -3.085 1 88.48 231 PRO B C 1
ATOM 10715 O O . PRO B 1 231 ? -42.895 -10.085 -2.39 1 88.48 231 PRO B O 1
ATOM 10718 N N . CYS B 1 232 ? -41.59 -11.687 -3.134 1 91.08 232 CYS B N 1
ATOM 10719 C CA . CYS B 1 232 ? -42.071 -12.603 -2.107 1 91.08 232 CYS B CA 1
ATOM 10720 C C . CYS B 1 232 ? -40.935 -13.468 -1.573 1 91.08 232 CYS B C 1
ATOM 10722 O O . CYS B 1 232 ? -39.883 -13.577 -2.204 1 91.08 232 CYS B O 1
ATOM 10724 N N . TYR B 1 233 ? -41.07 -14.025 -0.41 1 94.42 233 TYR B N 1
ATOM 10725 C CA . TYR B 1 233 ? -40.098 -14.968 0.132 1 94.42 233 TYR B CA 1
ATOM 10726 C C . TYR B 1 233 ? -40.201 -16.319 -0.565 1 94.42 233 TYR B C 1
ATOM 10728 O O . TYR B 1 233 ? -41.251 -16.664 -1.112 1 94.42 233 TYR B O 1
ATOM 10736 N N . LEU B 1 234 ? -39.163 -17.036 -0.661 1 95.54 234 LEU B N 1
ATOM 10737 C CA . LEU B 1 234 ? -39.126 -18.339 -1.314 1 95.54 234 LEU B CA 1
ATOM 10738 C C . LEU B 1 234 ? -40.214 -19.255 -0.764 1 95.54 234 LEU B C 1
ATOM 10740 O O . LEU B 1 234 ? -40.837 -20.008 -1.517 1 95.54 234 LEU B O 1
ATOM 10744 N N . LEU B 1 235 ? -40.51 -19.183 0.584 1 94.17 235 LEU B N 1
ATOM 10745 C CA . LEU B 1 235 ? -41.548 -19.995 1.211 1 94.17 235 LEU B CA 1
ATOM 10746 C C . LEU B 1 235 ? -42.916 -19.683 0.613 1 94.17 235 LEU B C 1
ATOM 10748 O O . LEU B 1 235 ? -43.696 -20.595 0.33 1 94.17 235 LEU B O 1
ATOM 10752 N N . ASP B 1 236 ? -43.135 -18.448 0.366 1 92.97 236 ASP B N 1
ATOM 10753 C CA . ASP B 1 236 ? -44.402 -18.028 -0.224 1 92.97 236 ASP B CA 1
ATOM 10754 C C . ASP B 1 236 ? -44.497 -18.46 -1.685 1 92.97 236 ASP B C 1
ATOM 10756 O O . ASP B 1 236 ? -45.559 -18.887 -2.144 1 92.97 236 ASP B O 1
ATOM 10760 N N . PHE B 1 237 ? -43.468 -18.395 -2.424 1 93.61 237 PHE B N 1
ATOM 10761 C CA . PHE B 1 237 ? -43.42 -18.827 -3.816 1 93.61 237 PHE B CA 1
ATOM 10762 C C . PHE B 1 237 ? -43.673 -20.326 -3.926 1 93.61 237 PHE B C 1
ATOM 10764 O O . PHE B 1 237 ? -44.421 -20.771 -4.799 1 93.61 237 PHE B O 1
ATOM 10771 N N . ASN B 1 238 ? -42.947 -21.075 -3.112 1 94.39 238 ASN B N 1
ATOM 10772 C CA . ASN B 1 238 ? -43.128 -22.523 -3.123 1 94.39 238 ASN B CA 1
ATOM 10773 C C . ASN B 1 238 ? -44.581 -22.908 -2.861 1 94.39 238 ASN B C 1
ATOM 10775 O O . ASN B 1 238 ? -45.092 -23.86 -3.454 1 94.39 238 ASN B O 1
ATOM 10779 N N . ALA B 1 239 ? -45.21 -22.12 -1.983 1 93.93 239 ALA B N 1
ATOM 10780 C CA . ALA B 1 239 ? -46.628 -22.365 -1.731 1 93.93 239 ALA B CA 1
ATOM 10781 C C . ALA B 1 239 ? -47.464 -22.075 -2.974 1 93.93 239 ALA B C 1
ATOM 10783 O O . ALA B 1 239 ? -48.372 -22.838 -3.311 1 93.93 239 ALA B O 1
ATOM 10784 N N . LEU B 1 240 ? -47.124 -21.154 -3.674 1 93.4 240 LEU B N 1
ATOM 10785 C CA . LEU B 1 240 ? -47.845 -20.746 -4.875 1 93.4 240 LEU B CA 1
ATOM 10786 C C . LEU B 1 240 ? -47.681 -21.779 -5.984 1 93.4 240 LEU B C 1
ATOM 10788 O O . LEU B 1 240 ? -48.663 -22.188 -6.608 1 93.4 240 LEU B O 1
ATOM 10792 N N . ILE B 1 241 ? -46.474 -22.266 -6.317 1 95.33 241 ILE B N 1
ATOM 10793 C CA . ILE B 1 241 ? -46.247 -23.181 -7.431 1 95.33 241 ILE B CA 1
ATOM 10794 C C . ILE B 1 241 ? -46.843 -24.548 -7.105 1 95.33 241 ILE B C 1
ATOM 10796 O O . ILE B 1 241 ? -47.298 -25.263 -8.001 1 95.33 241 ILE B O 1
ATOM 10800 N N . ALA B 1 242 ? -46.761 -24.952 -5.869 1 94.29 242 ALA B N 1
ATOM 10801 C CA . ALA B 1 242 ? -47.344 -26.228 -5.463 1 94.29 242 ALA B CA 1
ATOM 10802 C C . ALA B 1 242 ? -48.841 -26.265 -5.757 1 94.29 242 ALA B C 1
ATOM 10804 O O . ALA B 1 242 ? -49.372 -27.295 -6.179 1 94.29 242 ALA B O 1
ATOM 10805 N N . GLN B 1 243 ? -49.444 -25.165 -5.624 1 94.78 243 GLN B N 1
ATOM 10806 C CA . GLN B 1 243 ? -50.871 -25.054 -5.906 1 94.78 243 GLN B CA 1
ATOM 10807 C C . GLN B 1 243 ? -51.158 -25.278 -7.388 1 94.78 243 GLN B C 1
ATOM 10809 O O . GLN B 1 243 ? -52.237 -25.749 -7.752 1 94.78 243 GLN B O 1
ATOM 10814 N N . GLU B 1 244 ? -50.192 -25.033 -8.229 1 95.28 244 GLU B N 1
ATOM 10815 C CA . GLU B 1 244 ? -50.386 -25.134 -9.672 1 95.28 244 GLU B CA 1
ATOM 10816 C C . GLU B 1 244 ? -49.75 -26.405 -10.227 1 95.28 244 GLU B C 1
ATOM 10818 O O . GLU B 1 244 ? -49.553 -26.529 -11.438 1 95.28 244 GLU B O 1
ATOM 10823 N N . GLY B 1 245 ? -49.256 -27.313 -9.478 1 94.82 245 GLY B N 1
ATOM 10824 C CA . GLY B 1 245 ? -48.792 -28.631 -9.882 1 94.82 245 GLY B CA 1
ATOM 10825 C C . GLY B 1 245 ? -47.325 -28.654 -10.269 1 94.82 245 GLY B C 1
ATOM 10826 O O . GLY B 1 245 ? -46.894 -29.516 -11.038 1 94.82 245 GLY B O 1
ATOM 10827 N N . LEU B 1 246 ? -46.62 -27.778 -9.899 1 96 246 LEU B N 1
ATOM 10828 C CA . LEU B 1 246 ? -45.184 -27.724 -10.152 1 96 246 LEU B CA 1
ATOM 10829 C C . LEU B 1 246 ? -44.397 -27.869 -8.854 1 96 246 LEU B C 1
ATOM 10831 O O . LEU B 1 246 ? -44.939 -27.654 -7.767 1 96 246 LEU B O 1
ATOM 10835 N N . SER B 1 247 ? -43.184 -28.282 -8.988 1 95.68 247 SER B N 1
ATOM 10836 C CA . SER B 1 247 ? -42.318 -28.452 -7.826 1 95.68 247 SER B CA 1
ATOM 10837 C C . SER B 1 247 ? -40.955 -27.807 -8.055 1 95.68 247 SER B C 1
ATOM 10839 O O . SER B 1 247 ? -40.413 -27.862 -9.161 1 95.68 247 SER B O 1
ATOM 10841 N N . TYR B 1 248 ? -40.449 -27.323 -6.99 1 95.35 248 TYR B N 1
ATOM 10842 C CA . TYR B 1 248 ? -39.151 -26.659 -6.991 1 95.35 248 TYR B CA 1
ATOM 10843 C C . TYR B 1 248 ? -38.017 -27.677 -7.025 1 95.35 248 TYR B C 1
ATOM 10845 O O . TYR B 1 248 ? -37.95 -28.569 -6.176 1 95.35 248 TYR B O 1
ATOM 10853 N N . VAL B 1 249 ? -37.137 -27.572 -8.068 1 95.21 249 VAL B N 1
ATOM 10854 C CA . VAL B 1 249 ? -35.99 -28.463 -8.208 1 95.21 249 VAL B CA 1
ATOM 10855 C C . VAL B 1 249 ? -34.758 -27.823 -7.571 1 95.21 249 VAL B C 1
ATOM 10857 O O . VAL B 1 249 ? -34.114 -28.425 -6.708 1 95.21 249 VAL B O 1
ATOM 10860 N N . GLY B 1 250 ? -34.474 -26.661 -8.032 1 94.67 250 GLY B N 1
ATOM 10861 C CA . GLY B 1 250 ? -33.321 -25.876 -7.622 1 94.67 250 GLY B CA 1
ATOM 10862 C C . GLY B 1 250 ? -33.118 -24.63 -8.462 1 94.67 250 GLY B C 1
ATOM 10863 O O . GLY B 1 250 ? -33.996 -24.248 -9.239 1 94.67 250 GLY B O 1
ATOM 10864 N N . GLU B 1 251 ? -32.033 -24.016 -8.257 1 94.71 251 GLU B N 1
ATOM 10865 C CA . GLU B 1 251 ? -31.697 -22.816 -9.017 1 94.71 251 GLU B CA 1
ATOM 10866 C C . GLU B 1 251 ? -30.856 -23.157 -10.243 1 94.71 251 GLU B C 1
ATOM 10868 O O . GLU B 1 251 ? -30.11 -24.138 -10.238 1 94.71 251 GLU B O 1
ATOM 10873 N N . ILE B 1 252 ? -30.942 -22.377 -11.271 1 94.21 252 ILE B N 1
ATOM 10874 C CA . ILE B 1 252 ? -30.25 -22.683 -12.518 1 94.21 252 ILE B CA 1
ATOM 10875 C C . ILE B 1 252 ? -28.749 -22.466 -12.343 1 94.21 252 ILE B C 1
ATOM 10877 O O . ILE B 1 252 ? -27.948 -22.951 -13.145 1 94.21 252 ILE B O 1
ATOM 10881 N N . GLU B 1 253 ? -28.411 -21.68 -11.366 1 93.63 253 GLU B N 1
ATOM 10882 C CA . GLU B 1 253 ? -27.034 -21.59 -10.889 1 93.63 253 GLU B CA 1
ATOM 10883 C C . GLU B 1 253 ? -26.854 -22.345 -9.575 1 93.63 253 GLU B C 1
ATOM 10885 O O . GLU B 1 253 ? -27.036 -21.775 -8.497 1 93.63 253 GLU B O 1
ATOM 10890 N N . PRO B 1 254 ? -26.418 -23.524 -9.704 1 92.99 254 PRO B N 1
ATOM 10891 C CA . PRO B 1 254 ? -26.466 -24.42 -8.546 1 92.99 254 PRO B CA 1
ATOM 10892 C C . PRO B 1 254 ? -25.645 -23.904 -7.366 1 92.99 254 PRO B C 1
ATOM 10894 O O . PRO B 1 254 ? -25.986 -24.166 -6.21 1 92.99 254 PRO B O 1
ATOM 10897 N N . HIS B 1 255 ? -24.524 -23.206 -7.664 1 93.41 255 HIS B N 1
ATOM 10898 C CA . HIS B 1 255 ? -23.658 -22.743 -6.585 1 93.41 255 HIS B CA 1
ATOM 10899 C C . HIS B 1 255 ? -24.405 -21.808 -5.641 1 93.41 255 HIS B C 1
ATOM 10901 O O . HIS B 1 255 ? -24.051 -21.692 -4.466 1 93.41 255 HIS B O 1
ATOM 10907 N N . THR B 1 256 ? -25.473 -21.093 -6.101 1 93.73 256 THR B N 1
ATOM 10908 C CA . THR B 1 256 ? -26.211 -20.133 -5.286 1 93.73 256 THR B CA 1
ATOM 10909 C C . THR B 1 256 ? -26.994 -20.846 -4.188 1 93.73 256 THR B C 1
ATOM 10911 O O . THR B 1 256 ? -27.449 -20.213 -3.232 1 93.73 256 THR B O 1
ATOM 10914 N N . GLU B 1 257 ? -27.146 -22.191 -4.324 1 93.5 257 GLU B N 1
ATOM 10915 C CA . GLU B 1 257 ? -27.889 -22.965 -3.333 1 93.5 257 GLU B CA 1
ATOM 10916 C C . GLU B 1 257 ? -26.954 -23.562 -2.286 1 93.5 257 GLU B C 1
ATOM 10918 O O . GLU B 1 257 ? -27.41 -24.11 -1.279 1 93.5 257 GLU B O 1
ATOM 10923 N N . ILE B 1 258 ? -25.674 -23.568 -2.61 1 93.37 258 ILE B N 1
ATOM 10924 C CA . ILE B 1 258 ? -24.675 -24.189 -1.748 1 93.37 258 ILE B CA 1
ATOM 10925 C C . ILE B 1 258 ? -24.192 -23.18 -0.709 1 93.37 258 ILE B C 1
ATOM 10927 O O . ILE B 1 258 ? -23.489 -22.223 -1.043 1 93.37 258 ILE B O 1
ATOM 10931 N N . ALA B 1 259 ? -24.503 -23.411 0.541 1 92.82 259 ALA B N 1
ATOM 10932 C CA . ALA B 1 259 ? -24.198 -22.458 1.605 1 92.82 259 ALA B CA 1
ATOM 10933 C C . ALA B 1 259 ? -22.693 -22.236 1.728 1 92.82 259 ALA B C 1
ATOM 10935 O O . ALA B 1 259 ? -22.243 -21.12 1.997 1 92.82 259 ALA B O 1
ATOM 10936 N N . SER B 1 260 ? -21.865 -23.293 1.474 1 92.25 260 SER B N 1
ATOM 10937 C CA . SER B 1 260 ? -20.416 -23.208 1.631 1 92.25 260 SER B CA 1
ATOM 10938 C C . SER B 1 260 ? -19.796 -22.311 0.564 1 92.25 260 SER B C 1
ATOM 10940 O O . SER B 1 260 ? -18.641 -21.899 0.687 1 92.25 260 SER B O 1
ATOM 10942 N N . HIS B 1 261 ? -20.565 -22.032 -0.535 1 92.77 261 HIS B N 1
ATOM 10943 C CA . HIS B 1 261 ? -20.134 -21.059 -1.533 1 92.77 261 HIS B CA 1
ATOM 10944 C C . HIS B 1 261 ? -19.921 -19.685 -0.908 1 92.77 261 HIS B C 1
ATOM 10946 O O . HIS B 1 261 ? -19.011 -18.953 -1.303 1 92.77 261 HIS B O 1
ATOM 10952 N N . TYR B 1 262 ? -20.719 -19.376 0.032 1 92.22 262 TYR B N 1
ATOM 10953 C CA . TYR B 1 262 ? -20.688 -18.059 0.656 1 92.22 262 TYR B CA 1
ATOM 10954 C C . TYR B 1 262 ? -19.773 -18.055 1.875 1 92.22 262 TYR B C 1
ATOM 10956 O O . TYR B 1 262 ? -19.612 -17.025 2.535 1 92.22 262 TYR B O 1
ATOM 10964 N N . GLY B 1 263 ? -19.226 -19.174 2.302 1 88.96 263 GLY B N 1
ATOM 10965 C CA . GLY B 1 263 ? -18.307 -19.304 3.422 1 88.96 263 GLY B CA 1
ATOM 10966 C C . GLY B 1 263 ? -18.624 -20.486 4.319 1 88.96 263 GLY B C 1
ATOM 10967 O O . GLY B 1 263 ? -19.78 -20.899 4.424 1 88.96 263 GLY B O 1
ATOM 10968 N N . GLU B 1 264 ? -17.605 -21.086 4.869 1 89.32 264 GLU B N 1
ATOM 10969 C CA . GLU B 1 264 ? -17.761 -22.246 5.743 1 89.32 264 GLU B CA 1
ATOM 10970 C C . GLU B 1 264 ? -18.63 -21.913 6.952 1 89.32 264 GLU B C 1
ATOM 10972 O O . GLU B 1 264 ? -19.406 -22.751 7.415 1 89.32 264 GLU B O 1
ATOM 10977 N N . GLN B 1 265 ? -18.404 -20.658 7.406 1 91.05 265 GLN B N 1
ATOM 10978 C CA . GLN B 1 265 ? -19.203 -20.226 8.547 1 91.05 265 GLN B CA 1
ATOM 10979 C C . GLN B 1 265 ? -20.685 -20.159 8.187 1 91.05 265 GLN B C 1
ATOM 10981 O O . GLN B 1 265 ? -21.541 -20.549 8.984 1 91.05 265 GLN B O 1
ATOM 10986 N N . VAL B 1 266 ? -20.995 -19.691 6.959 1 93.02 266 VAL B N 1
ATOM 10987 C CA . VAL B 1 266 ? -22.375 -19.641 6.488 1 93.02 266 VAL B CA 1
ATOM 10988 C C . VAL B 1 266 ? -22.957 -21.052 6.442 1 93.02 266 VAL B C 1
ATOM 10990 O O . VAL B 1 266 ? -24.079 -21.284 6.899 1 93.02 266 VAL B O 1
ATOM 10993 N N . ASP B 1 267 ? -22.142 -22.011 5.89 1 92.27 267 ASP B N 1
ATOM 10994 C CA . ASP B 1 267 ? -22.583 -23.397 5.765 1 92.27 267 ASP B CA 1
ATOM 10995 C C . ASP B 1 267 ? -22.831 -24.02 7.137 1 92.27 267 ASP B C 1
ATOM 10997 O O . ASP B 1 267 ? -23.888 -24.607 7.376 1 92.27 267 ASP B O 1
ATOM 11001 N N . SER B 1 268 ? -21.848 -23.914 8.086 1 92.19 268 SER B N 1
ATOM 11002 C CA . SER B 1 268 ? -21.938 -24.503 9.418 1 92.19 268 SER B CA 1
ATOM 11003 C C . SER B 1 268 ? -23.128 -23.942 10.191 1 92.19 268 SER B C 1
ATOM 11005 O O . SER B 1 268 ? -23.884 -24.695 10.808 1 92.19 268 SER B O 1
ATOM 11007 N N . LEU B 1 269 ? -23.301 -22.653 10.109 1 93.33 269 LEU B N 1
ATOM 11008 C CA . LEU B 1 269 ? -24.372 -22.011 10.864 1 93.33 269 LEU B CA 1
ATOM 11009 C C . LEU B 1 269 ? -25.732 -22.322 10.249 1 93.33 269 LEU B C 1
ATOM 11011 O O . LEU B 1 269 ? -26.729 -22.44 10.965 1 93.33 269 LEU B O 1
ATOM 11015 N N . LEU B 1 270 ? -25.771 -22.39 8.905 1 93.18 270 LEU B N 1
ATOM 11016 C CA . LEU B 1 270 ? -27.024 -22.774 8.263 1 93.18 270 LEU B CA 1
ATOM 11017 C C . LEU B 1 270 ? -27.459 -24.166 8.71 1 93.18 270 LEU B C 1
ATOM 11019 O O . LEU B 1 270 ? -28.64 -24.394 8.984 1 93.18 270 LEU B O 1
ATOM 11023 N N . ARG B 1 271 ? -26.547 -25.086 8.855 1 90.79 271 ARG B N 1
ATOM 11024 C CA . ARG B 1 271 ? -26.841 -26.444 9.302 1 90.79 271 ARG B CA 1
ATOM 11025 C C . ARG B 1 271 ? -27.323 -26.452 10.749 1 90.79 271 ARG B C 1
ATOM 11027 O O . ARG B 1 271 ? -28.185 -27.253 11.117 1 90.79 271 ARG B O 1
ATOM 11034 N N . ALA B 1 272 ? -26.679 -25.595 11.499 1 90.08 272 ALA B N 1
ATOM 11035 C CA . ALA B 1 272 ? -27.011 -25.52 12.919 1 90.08 272 ALA B CA 1
ATOM 11036 C C . ALA B 1 272 ? -28.409 -24.945 13.126 1 90.08 272 ALA B C 1
ATOM 11038 O O . ALA B 1 272 ? -29.18 -25.451 13.945 1 90.08 272 ALA B O 1
ATOM 11039 N N . ILE B 1 273 ? -28.716 -23.871 12.367 1 91.28 273 ILE B N 1
ATOM 11040 C CA . ILE B 1 273 ? -29.976 -23.177 12.61 1 91.28 273 ILE B CA 1
ATOM 11041 C C . ILE B 1 273 ? -31.129 -23.968 11.996 1 91.28 273 ILE B C 1
ATOM 11043 O O . ILE B 1 273 ? -32.254 -23.929 12.499 1 91.28 273 ILE B O 1
ATOM 11047 N N . CYS B 1 274 ? -30.963 -24.542 10.846 1 88.17 274 CYS B N 1
ATOM 11048 C CA . CYS B 1 274 ? -31.986 -25.337 10.177 1 88.17 274 CYS B CA 1
ATOM 11049 C C . CYS B 1 274 ? -31.506 -26.766 9.951 1 88.17 274 CYS B C 1
ATOM 11051 O O . CYS B 1 274 ? -31.174 -27.142 8.826 1 88.17 274 CYS B O 1
ATOM 11053 N N . PRO B 1 275 ? -31.509 -27.571 11.056 1 68.36 275 PRO B N 1
ATOM 11054 C CA . PRO B 1 275 ? -30.99 -28.935 10.933 1 68.36 275 PRO B CA 1
ATOM 11055 C C . PRO B 1 275 ? -31.899 -29.84 10.104 1 68.36 275 PRO B C 1
ATOM 11057 O O . PRO B 1 275 ? -31.448 -30.862 9.582 1 68.36 275 PRO B O 1
ATOM 11060 N N . THR B 1 276 ? -33.28 -29.292 9.963 1 66.21 276 THR B N 1
ATOM 11061 C CA . THR B 1 276 ? -34.264 -30.169 9.338 1 66.21 276 THR B CA 1
ATOM 11062 C C . THR B 1 276 ? -34.026 -30.263 7.833 1 66.21 276 THR B C 1
ATOM 11064 O O . THR B 1 276 ? -33.367 -29.4 7.249 1 66.21 276 THR B O 1
ATOM 11067 N N . GLY B 1 277 ? -34.244 -31.317 7.156 1 68.8 277 GLY B N 1
ATOM 11068 C CA . GLY B 1 277 ? -34.079 -31.723 5.769 1 68.8 277 GLY B CA 1
ATOM 11069 C C . GLY B 1 277 ? -34.998 -30.982 4.817 1 68.8 277 GLY B C 1
ATOM 11070 O O . GLY B 1 277 ? -35.22 -31.425 3.688 1 68.8 277 GLY B O 1
ATOM 11071 N N . ASN B 1 278 ? -35.703 -29.792 5.271 1 84.84 278 ASN B N 1
ATOM 11072 C CA . ASN B 1 278 ? -36.553 -29.052 4.345 1 84.84 278 ASN B CA 1
ATOM 11073 C C . ASN B 1 278 ? -35.734 -28.122 3.454 1 84.84 278 ASN B C 1
ATOM 11075 O O . ASN B 1 278 ? -35.208 -27.111 3.922 1 84.84 278 ASN B O 1
ATOM 11079 N N . LYS B 1 279 ? -35.642 -28.404 2.241 1 90.61 279 LYS B N 1
ATOM 11080 C CA . LYS B 1 279 ? -34.811 -27.703 1.266 1 90.61 279 LYS B CA 1
ATOM 11081 C C . LYS B 1 279 ? -35.232 -26.242 1.136 1 90.61 279 LYS B C 1
ATOM 11083 O O . LYS B 1 279 ? -34.389 -25.343 1.161 1 90.61 279 LYS B O 1
ATOM 11088 N N . VAL B 1 280 ? -36.514 -25.964 1.108 1 93.22 280 VAL B N 1
ATOM 11089 C CA . VAL B 1 280 ? -37.029 -24.621 0.859 1 93.22 280 VAL B CA 1
ATOM 11090 C C . VAL B 1 280 ? -36.724 -23.721 2.055 1 93.22 280 VAL B C 1
ATOM 11092 O O . VAL B 1 280 ? -36.296 -22.577 1.885 1 93.22 280 VAL B O 1
ATOM 11095 N N . LEU B 1 281 ? -36.967 -24.269 3.261 1 92.89 281 LEU B N 1
ATOM 11096 C CA . LEU B 1 281 ? -36.689 -23.493 4.465 1 92.89 281 LEU B CA 1
ATOM 11097 C C . LEU B 1 281 ? -35.203 -23.17 4.574 1 92.89 281 LEU B C 1
ATOM 11099 O O . LEU B 1 281 ? -34.831 -22.041 4.902 1 92.89 281 LEU B O 1
ATOM 11103 N N . LYS B 1 282 ? -34.359 -24.153 4.287 1 93.37 282 LYS B N 1
ATOM 11104 C CA . LYS B 1 282 ? -32.913 -23.954 4.309 1 93.37 282 LYS B CA 1
ATOM 11105 C C . LYS B 1 282 ? -32.494 -22.855 3.336 1 93.37 282 LYS B C 1
ATOM 11107 O O . LYS B 1 282 ? -31.676 -21.998 3.675 1 93.37 282 LYS B O 1
ATOM 11112 N N . GLN B 1 283 ? -33.108 -22.88 2.204 1 94.65 283 GLN B N 1
ATOM 11113 C CA . GLN B 1 283 ? -32.785 -21.88 1.191 1 94.65 283 GLN B CA 1
ATOM 11114 C C . GLN B 1 283 ? -33.283 -20.498 1.604 1 94.65 283 GLN B C 1
ATOM 11116 O O . GLN B 1 283 ? -32.65 -19.486 1.295 1 94.65 283 GLN B O 1
ATOM 11121 N N . GLN B 1 284 ? -34.354 -20.486 2.368 1 94.97 284 GLN B N 1
ATOM 11122 C CA . GLN B 1 284 ? -34.86 -19.203 2.845 1 94.97 284 GLN B CA 1
ATOM 11123 C C . GLN B 1 284 ? -33.906 -18.579 3.86 1 94.97 284 GLN B C 1
ATOM 11125 O O . GLN B 1 284 ? -33.654 -17.373 3.822 1 94.97 284 GLN B O 1
ATOM 11130 N N . TYR B 1 285 ? -33.424 -19.417 4.796 1 94.38 285 TYR B N 1
ATOM 11131 C CA . TYR B 1 285 ? -32.423 -18.93 5.739 1 94.38 285 TYR B CA 1
ATOM 11132 C C . TYR B 1 285 ? -31.207 -18.376 5.007 1 94.38 285 TYR B C 1
ATOM 11134 O O . TYR B 1 285 ? -30.702 -17.305 5.352 1 94.38 285 TYR B O 1
ATOM 11142 N N . LEU B 1 286 ? -30.806 -19.091 3.957 1 94.69 286 LEU B N 1
ATOM 11143 C CA . LEU B 1 286 ? -29.645 -18.669 3.181 1 94.69 286 LEU B CA 1
ATOM 11144 C C . LEU B 1 286 ? -29.909 -17.336 2.489 1 94.69 286 LEU B C 1
ATOM 11146 O O . LEU B 1 286 ? -29.013 -16.494 2.39 1 94.69 286 LEU B O 1
ATOM 11150 N N . ASP B 1 287 ? -31.14 -17.108 2.076 1 95.27 287 ASP B N 1
ATOM 11151 C CA . ASP B 1 287 ? -31.498 -15.863 1.403 1 95.27 287 ASP B CA 1
ATOM 11152 C C . ASP B 1 287 ? -31.256 -14.659 2.311 1 95.27 287 ASP B C 1
ATOM 11154 O O . ASP B 1 287 ? -30.827 -13.601 1.846 1 95.27 287 ASP B O 1
ATOM 11158 N N . PHE B 1 288 ? -31.529 -14.852 3.565 1 94.4 288 PHE B N 1
ATOM 11159 C CA . PHE B 1 288 ? -31.298 -13.761 4.504 1 94.4 288 PHE B CA 1
ATOM 11160 C C . PHE B 1 288 ? -29.807 -13.489 4.663 1 94.4 288 PHE B C 1
ATOM 11162 O O . PHE B 1 288 ? -29.389 -12.335 4.776 1 94.4 288 PHE B O 1
ATOM 11169 N N . ASN B 1 289 ? -29.085 -14.557 4.613 1 93.92 289 ASN B N 1
ATOM 11170 C CA . ASN B 1 289 ? -27.641 -14.439 4.784 1 93.92 289 ASN B CA 1
ATOM 11171 C C . ASN B 1 289 ? -26.989 -13.748 3.59 1 93.92 289 ASN B C 1
ATOM 11173 O O . ASN B 1 289 ? -26.005 -13.023 3.747 1 93.92 289 ASN B O 1
ATOM 11177 N N . VAL B 1 290 ? -27.588 -13.936 2.383 1 93.87 290 VAL B N 1
ATOM 11178 C CA . VAL B 1 290 ? -26.889 -13.468 1.191 1 93.87 290 VAL B CA 1
ATOM 11179 C C . VAL B 1 290 ? -27.599 -12.24 0.624 1 93.87 290 VAL B C 1
ATOM 11181 O O . VAL B 1 290 ? -27.1 -11.601 -0.305 1 93.87 290 VAL B O 1
ATOM 11184 N N . GLY B 1 291 ? -28.745 -11.866 1.217 1 92.63 291 GLY B N 1
ATOM 11185 C CA . GLY B 1 291 ? -29.511 -10.737 0.712 1 92.63 291 GLY B CA 1
ATOM 11186 C C . GLY B 1 291 ? -30.028 -10.95 -0.698 1 92.63 291 GLY B C 1
ATOM 11187 O O . GLY B 1 291 ? -29.921 -10.06 -1.544 1 92.63 291 GLY B O 1
ATOM 11188 N N . ARG B 1 292 ? -30.583 -12.103 -0.968 1 94.01 292 ARG B N 1
ATOM 11189 C CA . ARG B 1 292 ? -31.012 -12.492 -2.308 1 94.01 292 ARG B CA 1
ATOM 11190 C C . ARG B 1 292 ? -32.145 -11.597 -2.8 1 94.01 292 ARG B C 1
ATOM 11192 O O . ARG B 1 292 ? -33.115 -11.361 -2.078 1 94.01 292 ARG B O 1
ATOM 11199 N N . LYS B 1 293 ? -32.029 -11.12 -3.99 1 91.36 293 LYS B N 1
ATOM 11200 C CA . LYS B 1 293 ? -33.025 -10.208 -4.545 1 91.36 293 LYS B CA 1
ATOM 11201 C C . LYS B 1 293 ? -33.789 -10.862 -5.694 1 91.36 293 LYS B C 1
ATOM 11203 O O . LYS B 1 293 ? -34.856 -10.386 -6.087 1 91.36 293 LYS B O 1
ATOM 11208 N N . ARG B 1 294 ? -33.216 -11.907 -6.289 1 90.3 294 ARG B N 1
ATOM 11209 C CA . ARG B 1 294 ? -33.805 -12.587 -7.438 1 90.3 294 ARG B CA 1
ATOM 11210 C C . ARG B 1 294 ? -33.485 -14.078 -7.416 1 90.3 294 ARG B C 1
ATOM 11212 O O . ARG B 1 294 ? -32.393 -14.478 -7.006 1 90.3 294 ARG B O 1
ATOM 11219 N N . ARG B 1 295 ? -34.395 -14.822 -7.835 1 92.82 295 ARG B N 1
ATOM 11220 C CA . ARG B 1 295 ? -34.22 -16.26 -8.012 1 92.82 295 ARG B CA 1
ATOM 11221 C C . ARG B 1 295 ? -34.589 -16.686 -9.429 1 92.82 295 ARG B C 1
ATOM 11223 O O . ARG B 1 295 ? -35.441 -16.065 -10.067 1 92.82 295 ARG B O 1
ATOM 11230 N N . PHE B 1 296 ? -33.877 -17.502 -9.953 1 93.55 296 PHE B N 1
ATOM 11231 C CA . PHE B 1 296 ? -34.186 -18.206 -11.191 1 93.55 296 PHE B CA 1
ATOM 11232 C C . PHE B 1 296 ? -34.296 -19.707 -10.947 1 93.55 296 PHE B C 1
ATOM 11234 O O . PHE B 1 296 ? -33.3 -20.428 -11.026 1 93.55 296 PHE B O 1
ATOM 11241 N N . SER B 1 297 ? -35.479 -20.16 -10.786 1 95.47 297 SER B N 1
ATOM 11242 C CA . SER B 1 297 ? -35.731 -21.491 -10.243 1 95.47 297 SER B CA 1
ATOM 11243 C C . SER B 1 297 ? -36.105 -22.476 -11.346 1 95.47 297 SER B C 1
ATOM 11245 O O . SER B 1 297 ? -36.811 -22.119 -12.291 1 95.47 297 SER B O 1
ATOM 11247 N N . LEU B 1 298 ? -35.537 -23.59 -11.222 1 95.97 298 LEU B N 1
ATOM 11248 C CA . LEU B 1 298 ? -35.924 -24.715 -12.066 1 95.97 298 LEU B CA 1
ATOM 11249 C C . LEU B 1 298 ? -37.095 -25.476 -11.454 1 95.97 298 LEU B C 1
ATOM 11251 O O . LEU B 1 298 ? -37.076 -25.803 -10.265 1 95.97 298 LEU B O 1
ATOM 11255 N N . LEU B 1 299 ? -38.1 -25.726 -12.296 1 97.03 299 LEU B N 1
ATOM 11256 C CA . LEU B 1 299 ? -39.304 -26.418 -11.85 1 97.03 299 LEU B CA 1
ATOM 11257 C C . LEU B 1 299 ? -39.588 -27.634 -12.726 1 97.03 299 LEU B C 1
ATOM 11259 O O . LEU B 1 299 ? -39.181 -27.675 -13.89 1 97.03 299 LEU B O 1
ATOM 11263 N N . VAL B 1 300 ? -40.234 -28.596 -12.134 1 96.84 300 VAL B N 1
ATOM 11264 C CA . VAL B 1 300 ? -40.715 -29.767 -12.859 1 96.84 300 VAL B CA 1
ATOM 11265 C C . VAL B 1 300 ? -42.15 -30.08 -12.443 1 96.84 300 VAL B C 1
ATOM 11267 O O . VAL B 1 300 ? -42.648 -29.538 -11.453 1 96.84 300 VAL B O 1
ATOM 11270 N N . ALA B 1 301 ? -42.777 -30.897 -13.221 1 95.62 301 ALA B N 1
ATOM 11271 C CA . ALA B 1 301 ? -44.111 -31.353 -12.839 1 95.62 301 ALA B CA 1
ATOM 11272 C C . ALA B 1 301 ? -44.072 -32.121 -11.521 1 95.62 301 ALA B C 1
ATOM 11274 O O . ALA B 1 301 ? -43.151 -32.905 -11.28 1 95.62 301 ALA B O 1
ATOM 11275 N N . THR B 1 302 ? -45.039 -31.913 -10.682 1 94.78 302 THR B N 1
ATOM 11276 C CA . THR B 1 302 ? -45.073 -32.479 -9.338 1 94.78 302 THR B CA 1
ATOM 11277 C C . THR B 1 302 ? -44.993 -34.002 -9.39 1 94.78 302 THR B C 1
ATOM 11279 O O . THR B 1 302 ? -44.438 -34.631 -8.486 1 94.78 302 THR B O 1
ATOM 11282 N N . GLU B 1 303 ? -45.407 -34.512 -10.488 1 92.8 303 GLU B N 1
ATOM 11283 C CA . GLU B 1 303 ? -45.39 -35.964 -10.636 1 92.8 303 GLU B CA 1
ATOM 11284 C C . GLU B 1 303 ? -43.96 -36.497 -10.686 1 92.8 303 GLU B C 1
ATOM 11286 O O . GLU B 1 303 ? -43.717 -37.666 -10.382 1 92.8 303 GLU B O 1
ATOM 11291 N N . ARG B 1 304 ? -43.077 -35.653 -11.03 1 93.44 304 ARG B N 1
ATOM 11292 C CA . ARG B 1 304 ? -41.681 -36.061 -11.152 1 93.44 304 ARG B CA 1
ATOM 11293 C C . ARG B 1 304 ? -40.896 -35.713 -9.891 1 93.44 304 ARG B C 1
ATOM 11295 O O . ARG B 1 304 ? -39.693 -35.968 -9.813 1 93.44 304 ARG B O 1
ATOM 11302 N N . ALA B 1 305 ? -41.554 -35.171 -8.96 1 89.44 305 ALA B N 1
ATOM 11303 C CA . ALA B 1 305 ? -40.904 -34.633 -7.768 1 89.44 305 ALA B CA 1
ATOM 11304 C C . ALA B 1 305 ? -40.357 -35.753 -6.888 1 89.44 305 ALA B C 1
ATOM 11306 O O . ALA B 1 305 ? -39.485 -35.52 -6.048 1 89.44 305 ALA B O 1
ATOM 11307 N N . GLY B 1 306 ? -40.827 -36.902 -7.033 1 86.03 306 GLY B N 1
ATOM 11308 C CA . GLY B 1 306 ? -40.382 -38.02 -6.216 1 86.03 306 GLY B CA 1
ATOM 11309 C C . GLY B 1 306 ? -38.907 -38.331 -6.382 1 86.03 306 GLY B C 1
ATOM 11310 O O . GLY B 1 306 ? -38.281 -38.897 -5.483 1 86.03 306 GLY B O 1
ATOM 11311 N N . LYS B 1 307 ? -38.275 -37.902 -7.43 1 84.94 307 LYS B N 1
ATOM 11312 C CA . LYS B 1 307 ? -36.881 -38.214 -7.729 1 84.94 307 LYS B CA 1
ATOM 11313 C C . LYS B 1 307 ? -35.96 -37.07 -7.314 1 84.94 307 LYS B C 1
ATOM 11315 O O . LYS B 1 307 ? -34.741 -37.158 -7.476 1 84.94 307 LYS B O 1
ATOM 11320 N N . LEU B 1 308 ? -36.593 -36.07 -6.791 1 89.2 308 LEU B N 1
ATOM 11321 C CA . LEU B 1 308 ? -35.827 -34.87 -6.47 1 89.2 308 LEU B CA 1
ATOM 11322 C C . LEU B 1 308 ? -34.985 -35.082 -5.217 1 89.2 308 LEU B C 1
ATOM 11324 O O . LEU B 1 308 ? -35.47 -35.627 -4.223 1 89.2 308 LEU B O 1
ATOM 11328 N N . GLU B 1 309 ? -33.717 -34.675 -5.4 1 85.31 309 GLU B N 1
ATOM 11329 C CA . GLU B 1 309 ? -32.813 -34.674 -4.253 1 85.31 309 GLU B CA 1
ATOM 11330 C C . GLU B 1 309 ? -32.837 -33.329 -3.533 1 85.31 309 GLU B C 1
ATOM 11332 O O . GLU B 1 309 ? -33.037 -32.286 -4.159 1 85.31 309 GLU B O 1
ATOM 11337 N N . SER B 1 310 ? -32.706 -33.394 -2.276 1 83.63 310 SER B N 1
ATOM 11338 C CA . SER B 1 310 ? -32.729 -32.179 -1.468 1 83.63 310 SER B CA 1
ATOM 11339 C C . SER B 1 310 ? -31.463 -31.354 -1.673 1 83.63 310 SER B C 1
ATOM 11341 O O . SER B 1 310 ? -31.467 -30.139 -1.467 1 83.63 310 SER B O 1
ATOM 11343 N N . GLU B 1 311 ? -30.374 -32.089 -2.047 1 87.5 311 GLU B N 1
ATOM 11344 C CA . GLU B 1 311 ? -29.101 -31.425 -2.31 1 87.5 311 GLU B CA 1
ATOM 11345 C C . GLU B 1 311 ? -28.451 -31.96 -3.582 1 87.5 311 GLU B C 1
ATOM 11347 O O . GLU B 1 311 ? -28.875 -32.987 -4.117 1 87.5 311 GLU B O 1
ATOM 11352 N N . ILE B 1 312 ? -27.573 -31.231 -4.099 1 89.82 312 ILE B N 1
ATOM 11353 C CA . ILE B 1 312 ? -26.812 -31.654 -5.27 1 89.82 312 ILE B CA 1
ATOM 11354 C C . ILE B 1 312 ? -26.069 -32.952 -4.96 1 89.82 312 ILE B C 1
ATOM 11356 O O . ILE B 1 312 ? -25.384 -33.054 -3.939 1 89.82 312 ILE B O 1
ATOM 11360 N N . ASP B 1 313 ? -26.284 -33.945 -5.822 1 89.94 313 ASP B N 1
ATOM 11361 C CA . ASP B 1 313 ? -25.593 -35.223 -5.688 1 89.94 313 ASP B CA 1
ATOM 11362 C C . ASP B 1 313 ? -24.217 -35.175 -6.348 1 89.94 313 ASP B C 1
ATOM 11364 O O . ASP B 1 313 ? -24.109 -35.228 -7.575 1 89.94 313 ASP B O 1
ATOM 11368 N N . ILE B 1 314 ? -23.234 -35.224 -5.566 1 91.43 314 ILE B N 1
ATOM 11369 C CA . ILE B 1 314 ? -21.854 -35.054 -6.009 1 91.43 314 ILE B CA 1
ATOM 11370 C C . ILE B 1 314 ? -21.449 -36.23 -6.896 1 91.43 314 ILE B C 1
ATOM 11372 O O . ILE B 1 314 ? -20.605 -36.084 -7.783 1 91.43 314 ILE B O 1
ATOM 11376 N N . SER B 1 315 ? -22.028 -37.376 -6.729 1 92.8 315 SER B N 1
ATOM 11377 C CA . SER B 1 315 ? -21.683 -38.549 -7.526 1 92.8 315 SER B CA 1
ATOM 11378 C C . SER B 1 315 ? -22.072 -38.359 -8.988 1 92.8 315 SER B C 1
ATOM 11380 O O . SER B 1 315 ? -21.515 -39.01 -9.874 1 92.8 315 SER B O 1
ATOM 11382 N N . ARG B 1 316 ? -22.986 -37.482 -9.239 1 94.16 316 ARG B N 1
ATOM 11383 C CA . ARG B 1 316 ? -23.482 -37.274 -10.595 1 94.16 316 ARG B CA 1
ATOM 11384 C C . ARG B 1 316 ? -22.52 -36.41 -11.403 1 94.16 316 ARG B C 1
ATOM 11386 O O . ARG B 1 316 ? -22.682 -36.259 -12.616 1 94.16 316 ARG B O 1
ATOM 11393 N N . LEU B 1 317 ? -21.551 -35.9 -10.753 1 95.06 317 LEU B N 1
ATOM 11394 C CA . LEU B 1 317 ? -20.541 -35.111 -11.45 1 95.06 317 LEU B CA 1
ATOM 11395 C C . LEU B 1 317 ? -19.744 -35.98 -12.417 1 95.06 317 LEU B C 1
ATOM 11397 O O . LEU B 1 317 ? -19.145 -35.47 -13.367 1 95.06 317 LEU B O 1
ATOM 11401 N N . ASP B 1 318 ? -19.809 -37.312 -12.258 1 93.65 318 ASP B N 1
ATOM 11402 C CA . ASP B 1 318 ? -19.028 -38.25 -13.058 1 93.65 318 ASP B CA 1
ATOM 11403 C C . ASP B 1 318 ? -19.537 -38.302 -14.496 1 93.65 318 ASP B C 1
ATOM 11405 O O . ASP B 1 318 ? -18.809 -38.711 -15.404 1 93.65 318 ASP B O 1
ATOM 11409 N N . LYS B 1 319 ? -20.757 -37.852 -14.598 1 93.73 319 LYS B N 1
ATOM 11410 C CA . LYS B 1 319 ? -21.347 -37.959 -15.929 1 93.73 319 LYS B CA 1
ATOM 11411 C C . LYS B 1 319 ? -21.267 -36.63 -16.675 1 93.73 319 LYS B C 1
ATOM 11413 O O . LYS B 1 319 ? -21.672 -36.538 -17.836 1 93.73 319 LYS B O 1
ATOM 11418 N N . LEU B 1 320 ? -20.703 -35.754 -16.073 1 95.72 320 LEU B N 1
ATOM 11419 C CA . LEU B 1 320 ? -20.614 -34.44 -16.7 1 95.72 320 LEU B CA 1
ATOM 11420 C C . LEU B 1 320 ? -19.273 -34.263 -17.403 1 95.72 320 LEU B C 1
ATOM 11422 O O . LEU B 1 320 ? -18.288 -34.912 -17.043 1 95.72 320 LEU B O 1
ATOM 11426 N N . SER B 1 321 ? -19.252 -33.507 -18.459 1 95.72 321 SER B N 1
ATOM 11427 C CA . SER B 1 321 ? -18.051 -32.999 -19.114 1 95.72 321 SER B CA 1
ATOM 11428 C C . SER B 1 321 ? -17.825 -31.526 -18.79 1 95.72 321 SER B C 1
ATOM 11430 O O . SER B 1 321 ? -18.781 -30.754 -18.687 1 95.72 321 SER B O 1
ATOM 11432 N N . TRP B 1 322 ? -16.63 -31.189 -18.578 1 96.33 322 TRP B N 1
ATOM 11433 C CA . TRP B 1 322 ? -16.29 -29.876 -18.042 1 96.33 322 TRP B CA 1
ATOM 11434 C C . TRP B 1 322 ? -15.458 -29.078 -19.041 1 96.33 322 TRP B C 1
ATOM 11436 O O . TRP B 1 322 ? -14.681 -29.651 -19.808 1 96.33 322 TRP B O 1
ATOM 11446 N N . ALA B 1 323 ? -15.618 -27.813 -19.063 1 95.99 323 ALA B N 1
ATOM 11447 C CA . ALA B 1 323 ? -14.858 -26.917 -19.93 1 95.99 323 ALA B CA 1
ATOM 11448 C C . ALA B 1 323 ? -14.594 -25.581 -19.241 1 95.99 323 ALA B C 1
ATOM 11450 O O . ALA B 1 323 ? -15.341 -25.18 -18.345 1 95.99 323 ALA B O 1
ATOM 11451 N N . GLY B 1 324 ? -13.566 -24.959 -19.591 1 94.63 324 GLY B N 1
ATOM 11452 C CA . GLY B 1 324 ? -13.252 -23.633 -19.084 1 94.63 324 GLY B CA 1
ATOM 11453 C C . GLY B 1 324 ? -11.965 -23.066 -19.652 1 94.63 324 GLY B C 1
ATOM 11454 O O . GLY B 1 324 ? -11.033 -23.813 -19.956 1 94.63 324 GLY B O 1
ATOM 11455 N N . SER B 1 325 ? -11.842 -21.825 -19.812 1 93 325 SER B N 1
ATOM 11456 C CA . SER B 1 325 ? -10.644 -21.147 -20.295 1 93 325 SER B CA 1
ATOM 11457 C C . SER B 1 325 ? -9.747 -20.719 -19.138 1 93 325 SER B C 1
ATOM 11459 O O . SER B 1 325 ? -9.989 -19.689 -18.505 1 93 325 SER B O 1
ATOM 11461 N N . PHE B 1 326 ? -8.711 -21.496 -18.827 1 92.85 326 PHE B N 1
ATOM 11462 C CA . PHE B 1 326 ? -7.814 -21.195 -17.716 1 92.85 326 PHE B CA 1
ATOM 11463 C C . PHE B 1 326 ? -6.361 -21.207 -18.175 1 92.85 326 PHE B C 1
ATOM 11465 O O . PHE B 1 326 ? -5.926 -22.142 -18.851 1 92.85 326 PHE B O 1
ATOM 11472 N N . ARG B 1 327 ? -5.621 -20.177 -17.842 1 89.63 327 ARG B N 1
ATOM 11473 C CA . ARG B 1 327 ? -4.187 -20.104 -18.1 1 89.63 327 ARG B CA 1
ATOM 11474 C C . ARG B 1 327 ? -3.41 -19.871 -16.808 1 89.63 327 ARG B C 1
ATOM 11476 O O . ARG B 1 327 ? -3.693 -18.925 -16.07 1 89.63 327 ARG B O 1
ATOM 11483 N N . ARG B 1 328 ? -2.436 -20.739 -16.541 1 88.56 328 ARG B N 1
ATOM 11484 C CA . ARG B 1 328 ? -1.635 -20.647 -15.325 1 88.56 328 ARG B CA 1
ATOM 11485 C C . ARG B 1 328 ? -0.803 -19.369 -15.313 1 88.56 328 ARG B C 1
ATOM 11487 O O . ARG B 1 328 ? -0.187 -19.013 -16.32 1 88.56 328 ARG B O 1
ATOM 11494 N N . VAL B 1 329 ? -0.828 -18.63 -14.171 1 79.06 329 VAL B N 1
ATOM 11495 C CA . VAL B 1 329 ? 0.038 -17.47 -13.991 1 79.06 329 VAL B CA 1
ATOM 11496 C C . VAL B 1 329 ? 1.447 -17.929 -13.624 1 79.06 329 VAL B C 1
ATOM 11498 O O . VAL B 1 329 ? 1.633 -18.67 -12.656 1 79.06 329 VAL B O 1
ATOM 11501 N N . MET B 1 330 ? 2.439 -17.678 -14.346 1 77.83 330 MET B N 1
ATOM 11502 C CA . MET B 1 330 ? 3.822 -18.093 -14.131 1 77.83 330 MET B CA 1
ATOM 11503 C C . MET B 1 330 ? 4.584 -17.049 -13.323 1 77.83 330 MET B C 1
ATOM 11505 O O . MET B 1 330 ? 4.387 -15.847 -13.511 1 77.83 330 MET B O 1
ATOM 11509 N N . LEU B 1 331 ? 5.281 -17.352 -12.196 1 57.44 331 LEU B N 1
ATOM 11510 C CA . LEU B 1 331 ? 6.177 -16.499 -11.423 1 57.44 331 LEU B CA 1
ATOM 11511 C C . LEU B 1 331 ? 7.549 -16.413 -12.084 1 57.44 331 LEU B C 1
ATOM 11513 O O . LEU B 1 331 ? 7.823 -17.127 -13.051 1 57.44 331 LEU B O 1
ATOM 11517 N N . ASN B 1 332 ? 8.452 -15.546 -11.44 1 54.4 332 ASN B N 1
ATOM 11518 C CA . ASN B 1 332 ? 9.823 -15.485 -11.935 1 54.4 332 ASN B CA 1
ATOM 11519 C C . ASN B 1 332 ? 10.563 -16.799 -11.7 1 54.4 332 ASN B C 1
ATOM 11521 O O . ASN B 1 332 ? 10.187 -17.58 -10.825 1 54.4 332 ASN B O 1
ATOM 11525 N N . LYS B 1 333 ? 11.5 -17.309 -12.422 1 56.04 333 LYS B N 1
ATOM 11526 C CA . LYS B 1 333 ? 12.449 -18.415 -12.331 1 56.04 333 LYS B CA 1
ATOM 11527 C C . LYS B 1 333 ? 11.769 -19.749 -12.627 1 56.04 333 LYS B C 1
ATOM 11529 O O . LYS B 1 333 ? 12.199 -20.794 -12.135 1 56.04 333 LYS B O 1
ATOM 11534 N N . GLY B 1 334 ? 10.558 -19.778 -13.373 1 62.85 334 GLY B N 1
ATOM 11535 C CA . GLY B 1 334 ? 9.961 -21.025 -13.823 1 62.85 334 GLY B CA 1
ATOM 11536 C C . GLY B 1 334 ? 9.035 -21.648 -12.796 1 62.85 334 GLY B C 1
ATOM 11537 O O . GLY B 1 334 ? 8.725 -22.839 -12.873 1 62.85 334 GLY B O 1
ATOM 11538 N N . LEU B 1 335 ? 8.734 -20.877 -11.807 1 71.95 335 LEU B N 1
ATOM 11539 C CA . LEU B 1 335 ? 7.784 -21.337 -10.8 1 71.95 335 LEU B CA 1
ATOM 11540 C C . LEU B 1 335 ? 6.365 -20.908 -11.156 1 71.95 335 LEU B C 1
ATOM 11542 O O . LEU B 1 335 ? 6.17 -19.917 -11.864 1 71.95 335 LEU B O 1
ATOM 11546 N N . ALA B 1 336 ? 5.518 -21.773 -11.006 1 77.08 336 ALA B N 1
ATOM 11547 C CA . ALA B 1 336 ? 4.116 -21.461 -11.275 1 77.08 336 ALA B CA 1
ATOM 11548 C C . ALA B 1 336 ? 3.405 -20.998 -10.007 1 77.08 336 ALA B C 1
ATOM 11550 O O . ALA B 1 336 ? 3.65 -21.529 -8.921 1 77.08 336 ALA B O 1
ATOM 11551 N N . SER B 1 337 ? 2.636 -19.928 -10.304 1 75.83 337 SER B N 1
ATOM 11552 C CA . SER B 1 337 ? 1.809 -19.444 -9.204 1 75.83 337 SER B CA 1
ATOM 11553 C C . SER B 1 337 ? 0.651 -20.395 -8.923 1 75.83 337 SER B C 1
ATOM 11555 O O . SER B 1 337 ? 0.394 -21.315 -9.702 1 75.83 337 SER B O 1
ATOM 11557 N N . ASN B 1 338 ? 0.145 -20.324 -7.876 1 85.28 338 ASN B N 1
ATOM 11558 C CA . ASN B 1 338 ? -1.079 -21.044 -7.542 1 85.28 338 ASN B CA 1
ATOM 11559 C C . ASN B 1 338 ? -2.309 -20.365 -8.138 1 85.28 338 ASN B C 1
ATOM 11561 O O . ASN B 1 338 ? -3.433 -20.608 -7.695 1 85.28 338 ASN B O 1
ATOM 11565 N N . ALA B 1 339 ? -2.095 -19.459 -9.219 1 85.82 339 ALA B N 1
ATOM 11566 C CA . ALA B 1 339 ? -3.189 -18.675 -9.786 1 85.82 339 ALA B CA 1
ATOM 11567 C C . ALA B 1 339 ? -3.334 -18.938 -11.283 1 85.82 339 ALA B C 1
ATOM 11569 O O . ALA B 1 339 ? -2.361 -19.287 -11.955 1 85.82 339 ALA B O 1
ATOM 11570 N N . HIS B 1 340 ? -4.533 -18.918 -11.891 1 91.35 340 HIS B N 1
ATOM 11571 C CA . HIS B 1 340 ? -4.894 -18.965 -13.303 1 91.35 340 HIS B CA 1
ATOM 11572 C C . HIS B 1 340 ? -5.634 -17.7 -13.725 1 91.35 340 HIS B C 1
ATOM 11574 O O . HIS B 1 340 ? -6.281 -17.05 -12.901 1 91.35 340 HIS B O 1
ATOM 11580 N N . VAL B 1 341 ? -5.646 -17.297 -15.022 1 87.16 341 VAL B N 1
ATOM 11581 C CA . VAL B 1 341 ? -6.405 -16.188 -15.592 1 87.16 341 VAL B CA 1
ATOM 11582 C C . VAL B 1 341 ? -7.402 -16.719 -16.619 1 87.16 341 VAL B C 1
ATOM 11584 O O . VAL B 1 341 ? -7.067 -17.586 -17.43 1 87.16 341 VAL B O 1
ATOM 11587 N N . THR B 1 342 ? -8.664 -16.318 -16.478 1 88.44 342 THR B N 1
ATOM 11588 C CA . THR B 1 342 ? -9.716 -16.722 -17.404 1 88.44 342 THR B CA 1
ATOM 11589 C C . THR B 1 342 ? -9.711 -15.836 -18.647 1 88.44 342 THR B C 1
ATOM 11591 O O . THR B 1 342 ? -8.909 -14.906 -18.75 1 88.44 342 THR B O 1
ATOM 11594 N N . ASN B 1 343 ? -10.531 -16.163 -19.6 1 85.18 343 ASN B N 1
ATOM 11595 C CA . ASN B 1 343 ? -10.639 -15.391 -20.833 1 85.18 343 ASN B CA 1
ATOM 11596 C C . ASN B 1 343 ? -11.198 -13.994 -20.573 1 85.18 343 ASN B C 1
ATOM 11598 O O . ASN B 1 343 ? -11.046 -13.096 -21.403 1 85.18 343 ASN B O 1
ATOM 11602 N N . ALA B 1 344 ? -11.915 -13.835 -19.473 1 75.1 344 ALA B N 1
ATOM 11603 C CA . ALA B 1 344 ? -12.457 -12.528 -19.111 1 75.1 344 ALA B CA 1
ATOM 11604 C C . ALA B 1 344 ? -11.447 -11.721 -18.3 1 75.1 344 ALA B C 1
ATOM 11606 O O . ALA B 1 344 ? -11.757 -10.627 -17.823 1 75.1 344 ALA B O 1
ATOM 11607 N N . GLY B 1 345 ? -10.201 -12.335 -18.143 1 74.24 345 GLY B N 1
ATOM 11608 C CA . GLY B 1 345 ? -9.158 -11.644 -17.402 1 74.24 345 GLY B CA 1
ATOM 11609 C C . GLY B 1 345 ? -9.307 -11.774 -15.898 1 74.24 345 GLY B C 1
ATOM 11610 O O . GLY B 1 345 ? -8.626 -11.081 -15.139 1 74.24 345 GLY B O 1
ATOM 11611 N N . ILE B 1 346 ? -10.146 -12.696 -15.376 1 77.3 346 ILE B N 1
ATOM 11612 C CA . ILE B 1 346 ? -10.359 -12.926 -13.951 1 77.3 346 ILE B CA 1
ATOM 11613 C C . ILE B 1 346 ? -9.305 -13.896 -13.422 1 77.3 346 ILE B C 1
ATOM 11615 O O . ILE B 1 346 ? -9.082 -14.959 -14.006 1 77.3 346 ILE B O 1
ATOM 11619 N N . GLN B 1 347 ? -8.515 -13.536 -12.389 1 79.7 347 GLN B N 1
ATOM 11620 C CA . GLN B 1 347 ? -7.511 -14.41 -11.792 1 79.7 347 GLN B CA 1
ATOM 11621 C C . GLN B 1 347 ? -8.133 -15.319 -10.735 1 79.7 347 GLN B C 1
ATOM 11623 O O . GLN B 1 347 ? -8.906 -14.859 -9.891 1 79.7 347 GLN B O 1
ATOM 11628 N N . ILE B 1 348 ? -7.953 -16.579 -10.811 1 85.53 348 ILE B N 1
ATOM 11629 C CA . ILE B 1 348 ? -8.382 -17.599 -9.861 1 85.53 348 ILE B CA 1
ATOM 11630 C C . ILE B 1 348 ? -7.162 -18.228 -9.192 1 85.53 348 ILE B C 1
ATOM 11632 O O . ILE B 1 348 ? -6.238 -18.681 -9.872 1 85.53 348 ILE B O 1
ATOM 11636 N N . SER B 1 349 ? -6.975 -18.159 -7.872 1 83.18 349 SER B N 1
ATOM 11637 C CA . SER B 1 349 ? -5.844 -18.747 -7.162 1 83.18 349 SER B CA 1
ATOM 11638 C C . SER B 1 349 ? -6.3 -19.848 -6.21 1 83.18 349 SER B C 1
ATOM 11640 O O . SER B 1 349 ? -7.365 -19.745 -5.599 1 83.18 349 SER B O 1
ATOM 11642 N N . THR B 1 350 ? -5.652 -21.022 -6.133 1 87.37 350 THR B N 1
ATOM 11643 C CA . THR B 1 350 ? -5.902 -22.108 -5.192 1 87.37 350 THR B CA 1
ATOM 11644 C C . THR B 1 350 ? -4.597 -22.795 -4.8 1 87.37 350 THR B C 1
ATOM 11646 O O . THR B 1 350 ? -3.703 -22.962 -5.632 1 87.37 350 THR B O 1
ATOM 11649 N N . ASP B 1 351 ? -4.389 -23.159 -3.525 1 78.22 351 ASP B N 1
ATOM 11650 C CA . ASP B 1 351 ? -3.209 -23.879 -3.057 1 78.22 351 ASP B CA 1
ATOM 11651 C C . ASP B 1 351 ? -3.396 -25.388 -3.196 1 78.22 351 ASP B C 1
ATOM 11653 O O . ASP B 1 351 ? -2.475 -26.161 -2.924 1 78.22 351 ASP B O 1
ATOM 11657 N N . HIS B 1 352 ? -4.639 -25.801 -3.632 1 88.22 352 HIS B N 1
ATOM 11658 C CA . HIS B 1 352 ? -4.906 -27.22 -3.838 1 88.22 352 HIS B CA 1
ATOM 11659 C C . HIS B 1 352 ? -4.337 -27.7 -5.17 1 88.22 352 HIS B C 1
ATOM 11661 O O . HIS B 1 352 ? -4.859 -27.356 -6.233 1 88.22 352 HIS B O 1
ATOM 11667 N N . GLU B 1 353 ? -3.385 -28.51 -5.092 1 87.07 353 GLU B N 1
ATOM 11668 C CA . GLU B 1 353 ? -2.594 -28.906 -6.253 1 87.07 353 GLU B CA 1
ATOM 11669 C C . GLU B 1 353 ? -3.463 -29.586 -7.307 1 87.07 353 GLU B C 1
ATOM 11671 O O . GLU B 1 353 ? -3.334 -29.305 -8.5 1 87.07 353 GLU B O 1
ATOM 11676 N N . LEU B 1 354 ? -4.361 -30.486 -6.9 1 91.67 354 LEU B N 1
ATOM 11677 C CA . LEU B 1 354 ? -5.189 -31.223 -7.848 1 91.67 354 LEU B CA 1
ATOM 11678 C C . LEU B 1 354 ? -6.124 -30.282 -8.6 1 91.67 354 LEU B C 1
ATOM 11680 O O . LEU B 1 354 ? -6.305 -30.418 -9.812 1 91.67 354 LEU B O 1
ATOM 11684 N N . THR B 1 355 ? -6.741 -29.341 -7.914 1 93.91 355 THR B N 1
ATOM 11685 C CA . THR B 1 355 ? -7.611 -28.368 -8.566 1 93.91 355 THR B CA 1
ATOM 11686 C C . THR B 1 355 ? -6.83 -27.539 -9.582 1 93.91 355 THR B C 1
ATOM 11688 O O . THR B 1 355 ? -7.34 -27.227 -10.66 1 93.91 355 THR B O 1
ATOM 11691 N N . GLN B 1 356 ? -5.614 -27.201 -9.229 1 92.7 356 GLN B N 1
ATOM 11692 C CA . GLN B 1 356 ? -4.762 -26.505 -10.187 1 92.7 356 GLN B CA 1
ATOM 11693 C C . GLN B 1 356 ? -4.567 -27.333 -11.453 1 92.7 356 GLN B C 1
ATOM 11695 O O . GLN B 1 356 ? -4.651 -26.806 -12.565 1 92.7 356 GLN B O 1
ATOM 11700 N N . GLN B 1 357 ? -4.336 -28.651 -11.261 1 93.85 357 GLN B N 1
ATOM 11701 C CA . GLN B 1 357 ? -4.129 -29.53 -12.406 1 93.85 357 GLN B CA 1
ATOM 11702 C C . GLN B 1 357 ? -5.392 -29.632 -13.257 1 93.85 357 GLN B C 1
ATOM 11704 O O . GLN B 1 357 ? -5.316 -29.679 -14.487 1 93.85 357 GLN B O 1
ATOM 11709 N N . ILE B 1 358 ? -6.502 -29.636 -12.552 1 95.51 358 ILE B N 1
ATOM 11710 C CA . ILE B 1 358 ? -7.761 -29.705 -13.286 1 95.51 358 ILE B CA 1
ATOM 11711 C C . ILE B 1 358 ? -7.925 -28.457 -14.15 1 95.51 358 ILE B C 1
ATOM 11713 O O . ILE B 1 358 ? -8.259 -28.552 -15.333 1 95.51 358 ILE B O 1
ATOM 11717 N N . LEU B 1 359 ? -7.679 -27.307 -13.569 1 95.09 359 LEU B N 1
ATOM 11718 C CA . LEU B 1 359 ? -7.785 -26.053 -14.306 1 95.09 359 LEU B CA 1
ATOM 11719 C C . LEU B 1 359 ? -6.794 -26.018 -15.465 1 95.09 359 LEU B C 1
ATOM 11721 O O . LEU B 1 359 ? -7.106 -25.5 -16.539 1 95.09 359 LEU B O 1
ATOM 11725 N N . ASP B 1 360 ? -5.597 -26.598 -15.243 1 94.39 360 ASP B N 1
ATOM 11726 C CA . ASP B 1 360 ? -4.631 -26.708 -16.332 1 94.39 360 ASP B CA 1
ATOM 11727 C C . ASP B 1 360 ? -5.186 -27.554 -17.475 1 94.39 360 ASP B C 1
ATOM 11729 O O . ASP B 1 360 ? -5.088 -27.171 -18.643 1 94.39 360 ASP B O 1
ATOM 11733 N N . VAL B 1 361 ? -5.8 -28.683 -17.118 1 95.88 361 VAL B N 1
ATOM 11734 C CA . VAL B 1 361 ? -6.316 -29.609 -18.12 1 95.88 361 VAL B CA 1
ATOM 11735 C C . VAL B 1 361 ? -7.459 -28.953 -18.891 1 95.88 361 VAL B C 1
ATOM 11737 O O . VAL B 1 361 ? -7.529 -29.057 -20.118 1 95.88 361 VAL B O 1
ATOM 11740 N N . LEU B 1 362 ? -8.329 -28.284 -18.158 1 96.13 362 LEU B N 1
ATOM 11741 C CA . LEU B 1 362 ? -9.431 -27.591 -18.817 1 96.13 362 LEU B CA 1
ATOM 11742 C C . LEU B 1 362 ? -8.91 -26.518 -19.766 1 96.13 362 LEU B C 1
ATOM 11744 O O . LEU B 1 362 ? -9.417 -26.369 -20.88 1 96.13 362 LEU B O 1
ATOM 11748 N N . GLY B 1 363 ? -7.924 -25.839 -19.325 1 94.93 363 GLY B N 1
ATOM 11749 C CA . GLY B 1 363 ? -7.317 -24.825 -20.174 1 94.93 363 GLY B CA 1
ATOM 11750 C C . GLY B 1 363 ? -6.669 -25.4 -21.42 1 94.93 363 GLY B C 1
ATOM 11751 O O . GLY B 1 363 ? -6.774 -24.821 -22.503 1 94.93 363 GLY B O 1
ATOM 11752 N N . ASN B 1 364 ? -6.043 -26.542 -21.289 1 94.09 364 ASN B N 1
ATOM 11753 C CA . ASN B 1 364 ? -5.368 -27.185 -22.411 1 94.09 364 ASN B CA 1
ATOM 11754 C C . ASN B 1 364 ? -6.365 -27.695 -23.447 1 94.09 364 ASN B C 1
ATOM 11756 O O . ASN B 1 364 ? -6.064 -27.727 -24.642 1 94.09 364 ASN B O 1
ATOM 11760 N N . ALA B 1 365 ? -7.53 -28.013 -22.961 1 95.5 365 ALA B N 1
ATOM 11761 C CA . ALA B 1 365 ? -8.531 -28.6 -23.848 1 95.5 365 ALA B CA 1
ATOM 11762 C C . ALA B 1 365 ? -9.441 -27.525 -24.434 1 95.5 365 ALA B C 1
ATOM 11764 O O . ALA B 1 365 ? -10.146 -27.767 -25.417 1 95.5 365 ALA B O 1
ATOM 11765 N N . TRP B 1 366 ? -9.553 -26.37 -23.884 1 95.32 366 TRP B N 1
ATOM 11766 C CA . TRP B 1 366 ? -10.462 -25.301 -24.284 1 95.32 366 TRP B CA 1
ATOM 11767 C C . TRP B 1 366 ? -10.33 -25.004 -25.774 1 95.32 366 TRP B C 1
ATOM 11769 O O . TRP B 1 366 ? -9.219 -24.934 -26.304 1 95.32 366 TRP B O 1
ATOM 11779 N N . PRO B 1 367 ? -11.55 -24.947 -26.44 1 94.93 367 PRO B N 1
ATOM 11780 C CA . PRO B 1 367 ? -12.907 -24.745 -25.927 1 94.93 367 PRO B CA 1
ATOM 11781 C C . PRO B 1 367 ? -13.681 -26.053 -25.776 1 94.93 367 PRO B C 1
ATOM 11783 O O . PRO B 1 367 ? -14.86 -26.038 -25.413 1 94.93 367 PRO B O 1
ATOM 11786 N N . ALA B 1 368 ? -13.078 -27.153 -26.014 1 95.34 368 ALA B N 1
ATOM 11787 C CA . ALA B 1 368 ? -13.729 -28.454 -25.89 1 95.34 368 ALA B CA 1
ATOM 11788 C C . ALA B 1 368 ? -13.906 -28.841 -24.424 1 95.34 368 ALA B C 1
ATOM 11790 O O . ALA B 1 368 ? -13.239 -28.29 -23.545 1 95.34 368 ALA B O 1
ATOM 11791 N N . SER B 1 369 ? -14.887 -29.748 -24.133 1 95.61 369 SER B N 1
ATOM 11792 C CA . SER B 1 369 ? -15.091 -30.262 -22.782 1 95.61 369 SER B CA 1
ATOM 11793 C C . SER B 1 369 ? -14.312 -31.554 -22.559 1 95.61 369 SER B C 1
ATOM 11795 O O . SER B 1 369 ? -13.957 -32.244 -23.516 1 95.61 369 SER B O 1
ATOM 11797 N N . VAL B 1 370 ? -13.939 -31.779 -21.356 1 95.53 370 VAL B N 1
ATOM 11798 C CA . VAL B 1 370 ? -13.222 -32.983 -20.951 1 95.53 370 VAL B CA 1
ATOM 11799 C C . VAL B 1 370 ? -14.081 -33.798 -19.987 1 95.53 370 VAL B C 1
ATOM 11801 O O . VAL B 1 370 ? -14.734 -33.237 -19.103 1 95.53 370 VAL B O 1
ATOM 11804 N N . SER B 1 371 ? -14.104 -35.055 -20.179 1 95.42 371 SER B N 1
ATOM 11805 C CA . SER B 1 371 ? -14.928 -35.932 -19.355 1 95.42 371 SER B CA 1
ATOM 11806 C C . SER B 1 371 ? -14.276 -36.193 -18.001 1 95.42 371 SER B C 1
ATOM 11808 O O . SER B 1 371 ? -13.098 -35.888 -17.805 1 95.42 371 SER B O 1
ATOM 11810 N N . PHE B 1 372 ? -15.019 -36.756 -17.049 1 95.42 372 PHE B N 1
ATOM 11811 C CA . PHE B 1 372 ? -14.53 -37.138 -15.729 1 95.42 372 PHE B CA 1
ATOM 11812 C C . PHE B 1 372 ? -13.396 -38.15 -15.845 1 95.42 372 PHE B C 1
ATOM 11814 O O . PHE B 1 372 ? -12.383 -38.037 -15.151 1 95.42 372 PHE B O 1
ATOM 11821 N N . LYS B 1 373 ? -13.456 -39.008 -16.77 1 93.97 373 LYS B N 1
ATOM 11822 C CA . LYS B 1 373 ? -12.424 -40.02 -16.979 1 93.97 373 LYS B CA 1
ATOM 11823 C C . LYS B 1 373 ? -11.139 -39.392 -17.512 1 93.97 373 LYS B C 1
ATOM 11825 O O . LYS B 1 373 ? -10.04 -39.782 -17.113 1 93.97 373 LYS B O 1
ATOM 11830 N N . GLN B 1 374 ? -11.304 -38.521 -18.373 1 94.5 374 GLN B N 1
ATOM 11831 C CA . GLN B 1 374 ? -10.142 -37.823 -18.914 1 94.5 374 GLN B CA 1
ATOM 11832 C C . GLN B 1 374 ? -9.441 -37.004 -17.834 1 94.5 374 GLN B C 1
ATOM 11834 O O . GLN B 1 374 ? -8.212 -36.909 -17.82 1 94.5 374 GLN B O 1
ATOM 11839 N N . LEU B 1 375 ? -10.199 -36.414 -16.976 1 95.25 375 LEU B N 1
ATOM 11840 C CA . LEU B 1 375 ? -9.617 -35.675 -15.86 1 95.25 375 LEU B CA 1
ATOM 11841 C C . LEU B 1 375 ? -8.849 -36.61 -14.932 1 95.25 375 LEU B C 1
ATOM 11843 O O . LEU B 1 375 ? -7.762 -36.267 -14.46 1 95.25 375 LEU B O 1
ATOM 11847 N N . ILE B 1 376 ? -9.406 -37.791 -14.674 1 94.45 376 ILE B N 1
ATOM 11848 C CA . ILE B 1 376 ? -8.732 -38.778 -13.838 1 94.45 376 ILE B CA 1
ATOM 11849 C C . ILE B 1 376 ? -7.369 -39.118 -14.437 1 94.45 376 ILE B C 1
ATOM 11851 O O . ILE B 1 376 ? -6.353 -39.095 -13.739 1 94.45 376 ILE B O 1
ATOM 11855 N N . PHE B 1 377 ? -7.292 -39.299 -15.696 1 94.32 377 PHE B N 1
ATOM 11856 C CA . PHE B 1 377 ? -6.057 -39.68 -16.37 1 94.32 377 PHE B CA 1
ATOM 11857 C C . PHE B 1 377 ? -5.032 -38.554 -16.3 1 94.32 377 PHE B C 1
ATOM 11859 O O . PHE B 1 377 ? -3.882 -38.777 -15.918 1 94.32 377 PHE B O 1
ATOM 11866 N N . ASN B 1 378 ? -5.436 -37.363 -16.645 1 94.58 378 ASN B N 1
ATOM 11867 C CA . ASN B 1 378 ? -4.514 -36.252 -16.862 1 94.58 378 ASN B CA 1
ATOM 11868 C C . ASN B 1 378 ? -4.036 -35.654 -15.542 1 94.58 378 ASN B C 1
ATOM 11870 O O . ASN B 1 378 ? -3.063 -34.898 -15.515 1 94.58 378 ASN B O 1
ATOM 11874 N N . THR B 1 379 ? -4.67 -35.989 -14.457 1 93.93 379 THR B N 1
ATOM 11875 C CA . THR B 1 379 ? -4.296 -35.348 -13.201 1 93.93 379 THR B CA 1
ATOM 11876 C C . THR B 1 379 ? -3.673 -36.358 -12.242 1 93.93 379 THR B C 1
ATOM 11878 O O . THR B 1 379 ? -3.264 -36.001 -11.136 1 93.93 379 THR B O 1
ATOM 11881 N N . HIS B 1 380 ? -3.612 -37.573 -12.656 1 91.9 380 HIS B N 1
ATOM 11882 C CA . HIS B 1 380 ? -3.068 -38.608 -11.785 1 91.9 380 HIS B CA 1
ATOM 11883 C C . HIS B 1 380 ? -1.565 -38.435 -11.595 1 91.9 380 HIS B C 1
ATOM 11885 O O . HIS B 1 380 ? -0.846 -38.128 -12.549 1 91.9 380 HIS B O 1
ATOM 11891 N N . PHE B 1 381 ? -1.065 -38.558 -10.387 1 88.8 381 PHE B N 1
ATOM 11892 C CA . PHE B 1 381 ? 0.36 -38.568 -10.082 1 88.8 381 PHE B CA 1
ATOM 11893 C C . PHE B 1 381 ? 0.945 -39.963 -10.269 1 88.8 381 PHE B C 1
ATOM 11895 O O . PHE B 1 381 ? 0.601 -40.889 -9.532 1 88.8 381 PHE B O 1
ATOM 11902 N N . PRO B 1 382 ? 1.81 -40.09 -11.219 1 87.67 382 PRO B N 1
ATOM 11903 C CA . PRO B 1 382 ? 2.275 -41.43 -11.583 1 87.67 382 PRO B CA 1
ATOM 11904 C C . PRO B 1 382 ? 2.932 -42.165 -10.416 1 87.67 382 PRO B C 1
ATOM 11906 O O . PRO B 1 382 ? 2.896 -43.397 -10.359 1 87.67 382 PRO B O 1
ATOM 11909 N N . GLU B 1 383 ? 3.516 -41.441 -9.469 1 86.95 383 GLU B N 1
ATOM 11910 C CA . GLU B 1 383 ? 4.227 -42.09 -8.371 1 86.95 383 GLU B CA 1
ATOM 11911 C C . GLU B 1 383 ? 3.254 -42.644 -7.334 1 86.95 383 GLU B C 1
ATOM 11913 O O . GLU B 1 383 ? 3.639 -43.445 -6.48 1 86.95 383 GLU B O 1
ATOM 11918 N N . LYS B 1 384 ? 1.97 -42.299 -7.374 1 86.76 384 LYS B N 1
ATOM 11919 C CA . LYS B 1 384 ? 0.939 -42.819 -6.48 1 86.76 384 LYS B CA 1
ATOM 11920 C C . LYS B 1 384 ? 0.166 -43.959 -7.137 1 86.76 384 LYS B C 1
ATOM 11922 O O . LYS B 1 384 ? -0.923 -43.749 -7.674 1 86.76 384 LYS B O 1
ATOM 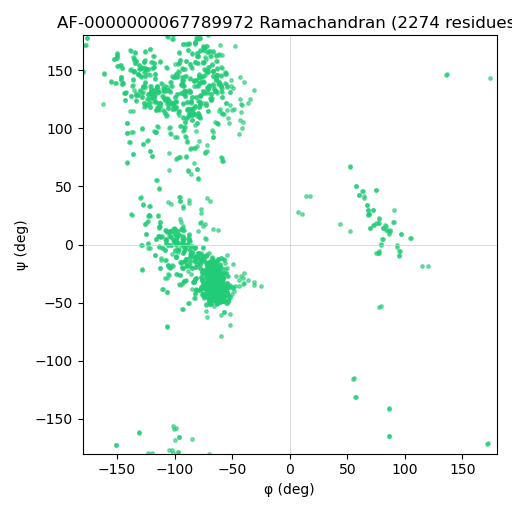11927 N N . GLU B 1 385 ? 0.583 -45.169 -7.319 1 76.9 385 GLU B N 1
ATOM 11928 C CA . GLU B 1 385 ? 0.016 -46.269 -8.093 1 76.9 385 GLU B CA 1
ATOM 11929 C C . GLU B 1 385 ? -1.279 -46.777 -7.465 1 76.9 385 GLU B C 1
ATOM 11931 O O . GLU B 1 385 ? -2.215 -47.149 -8.174 1 76.9 385 GLU B O 1
ATOM 11936 N N . ASN B 1 386 ? -1.485 -46.941 -6.178 1 76.2 386 ASN B N 1
ATOM 11937 C CA . ASN B 1 386 ? -2.618 -47.618 -5.557 1 76.2 386 ASN B CA 1
ATOM 11938 C C . ASN B 1 386 ? -3.626 -46.621 -4.992 1 76.2 386 ASN B C 1
ATOM 11940 O O . ASN B 1 386 ? -4.381 -46.947 -4.075 1 76.2 386 ASN B O 1
ATOM 11944 N N . ASP B 1 387 ? -3.742 -45.472 -5.736 1 82.19 387 ASP B N 1
ATOM 11945 C CA . ASP B 1 387 ? -4.622 -44.466 -5.149 1 82.19 387 ASP B CA 1
ATOM 11946 C C . ASP B 1 387 ? -5.767 -44.117 -6.097 1 82.19 387 ASP B C 1
ATOM 11948 O O . ASP B 1 387 ? -6.34 -43.029 -6.012 1 82.19 387 ASP B O 1
ATOM 11952 N N . LYS B 1 388 ? -6.141 -45.018 -7.015 1 86.47 388 LYS B N 1
ATOM 11953 C CA . LYS B 1 388 ? -7.1 -44.728 -8.077 1 86.47 388 LYS B CA 1
ATOM 11954 C C . LYS B 1 388 ? -8.442 -44.285 -7.501 1 86.47 388 LYS B C 1
ATOM 11956 O O . LYS B 1 388 ? -8.999 -43.269 -7.92 1 86.47 388 LYS B O 1
ATOM 11961 N N . GLN B 1 389 ? -8.896 -45.008 -6.592 1 86.45 389 GLN B N 1
ATOM 11962 C CA . GLN B 1 389 ? -10.187 -44.673 -5.999 1 86.45 389 GLN B CA 1
ATOM 11963 C C . GLN B 1 389 ? -10.122 -43.34 -5.259 1 86.45 389 GLN B C 1
ATOM 11965 O O . GLN B 1 389 ? -11.027 -42.512 -5.38 1 86.45 389 GLN B O 1
ATOM 11970 N N . GLU B 1 390 ? -9.072 -43.287 -4.534 1 91.29 390 GLU B N 1
ATOM 11971 C CA . GLU B 1 390 ? -8.885 -42.034 -3.808 1 91.29 390 GLU B CA 1
ATOM 11972 C C . GLU B 1 390 ? -8.748 -40.856 -4.768 1 91.29 390 GLU B C 1
ATOM 11974 O O . GLU B 1 390 ? -9.317 -39.787 -4.533 1 91.29 390 GLU B O 1
ATOM 11979 N N . HIS B 1 391 ? -8.018 -41.079 -5.824 1 93.17 391 HIS B N 1
ATOM 11980 C CA . HIS B 1 391 ? -7.829 -40.022 -6.812 1 93.17 391 HIS B CA 1
ATOM 11981 C C . HIS B 1 391 ? -9.152 -39.64 -7.468 1 93.17 391 HIS B C 1
ATOM 11983 O O . HIS B 1 391 ? -9.439 -38.454 -7.651 1 93.17 391 HIS B O 1
ATOM 11989 N N . GLU B 1 392 ? -9.929 -40.618 -7.773 1 93.8 392 GLU B N 1
ATOM 11990 C CA . GLU B 1 392 ? -11.246 -40.377 -8.354 1 93.8 392 GLU B CA 1
ATOM 11991 C C . GLU B 1 392 ? -12.124 -39.559 -7.412 1 93.8 392 GLU B C 1
ATOM 11993 O O . GLU B 1 392 ? -12.795 -38.618 -7.841 1 93.8 392 GLU B O 1
ATOM 11998 N N . ASN B 1 393 ? -12.053 -39.881 -6.217 1 93.93 393 ASN B N 1
ATOM 11999 C CA . ASN B 1 393 ? -12.819 -39.143 -5.219 1 93.93 393 ASN B CA 1
ATOM 12000 C C . ASN B 1 393 ? -12.326 -37.705 -5.084 1 93.93 393 ASN B C 1
ATOM 12002 O O . ASN B 1 393 ? -13.129 -36.779 -4.957 1 93.93 393 ASN B O 1
ATOM 12006 N N . ASN B 1 394 ? -11.025 -37.597 -5.119 1 94.44 394 ASN B N 1
ATOM 12007 C CA . ASN B 1 394 ? -10.447 -36.262 -5.003 1 94.44 394 ASN B CA 1
ATOM 12008 C C . ASN B 1 394 ? -10.831 -35.38 -6.187 1 94.44 394 ASN B C 1
ATOM 12010 O O . ASN B 1 394 ? -11.032 -34.175 -6.029 1 94.44 394 ASN B O 1
ATOM 12014 N N . ILE B 1 395 ? -10.926 -35.964 -7.322 1 95.01 395 ILE B N 1
ATOM 12015 C CA . ILE B 1 395 ? -11.345 -35.22 -8.505 1 95.01 395 ILE B CA 1
ATOM 12016 C C . ILE B 1 395 ? -12.791 -34.759 -8.338 1 95.01 395 ILE B C 1
ATOM 12018 O O . ILE B 1 395 ? -13.118 -33.605 -8.624 1 95.01 395 ILE B O 1
ATOM 12022 N N . ARG B 1 396 ? -13.593 -35.669 -7.867 1 94.73 396 ARG B N 1
ATOM 12023 C CA . ARG B 1 396 ? -14.991 -35.326 -7.63 1 94.73 396 ARG B CA 1
ATOM 12024 C C . ARG B 1 396 ? -15.11 -34.157 -6.658 1 94.73 396 ARG B C 1
ATOM 12026 O O . ARG B 1 396 ? -15.879 -33.223 -6.895 1 94.73 396 ARG B O 1
ATOM 12033 N N . GLU B 1 397 ? -14.289 -34.24 -5.668 1 93.9 397 GLU B N 1
ATOM 12034 C CA . GLU B 1 397 ? -14.312 -33.188 -4.657 1 93.9 397 GLU B CA 1
ATOM 12035 C C . GLU B 1 397 ? -13.835 -31.858 -5.234 1 93.9 397 GLU B C 1
ATOM 12037 O O . GLU B 1 397 ? -14.385 -30.802 -4.911 1 93.9 397 GLU B O 1
ATOM 12042 N N . SER B 1 398 ? -12.805 -31.966 -6.045 1 94.59 398 SER B N 1
ATOM 12043 C CA . SER B 1 398 ? -12.288 -30.75 -6.664 1 94.59 398 SER B CA 1
ATOM 12044 C C . SER B 1 398 ? -13.31 -30.136 -7.615 1 94.59 398 SER B C 1
ATOM 12046 O O . SER B 1 398 ? -13.472 -28.915 -7.656 1 94.59 398 SER B O 1
ATOM 12048 N N . LEU B 1 399 ? -13.979 -30.991 -8.341 1 95.15 399 LEU B N 1
ATOM 12049 C CA . LEU B 1 399 ? -15.004 -30.504 -9.258 1 95.15 399 LEU B CA 1
ATOM 12050 C C . LEU B 1 399 ? -16.168 -29.885 -8.492 1 95.15 399 LEU B C 1
ATOM 12052 O O . LEU B 1 399 ? -16.708 -28.854 -8.9 1 95.15 399 LEU B O 1
ATOM 12056 N N . TYR B 1 400 ? -16.524 -30.509 -7.462 1 94.42 400 TYR B N 1
ATOM 12057 C CA . TYR B 1 400 ? -17.579 -29.944 -6.63 1 94.42 400 TYR B CA 1
ATOM 12058 C C . TYR B 1 400 ? -17.159 -28.595 -6.058 1 94.42 400 TYR B C 1
ATOM 12060 O O . TYR B 1 400 ? -17.965 -27.664 -5.989 1 94.42 400 TYR B O 1
ATOM 12068 N N . ALA B 1 401 ? -15.875 -28.546 -5.663 1 93.08 401 ALA B N 1
ATOM 12069 C CA . ALA B 1 401 ? -15.363 -27.278 -5.149 1 93.08 401 ALA B CA 1
ATOM 12070 C C . ALA B 1 401 ? -15.443 -26.184 -6.21 1 93.08 401 ALA B C 1
ATOM 12072 O O . ALA B 1 401 ? -15.8 -25.043 -5.908 1 93.08 401 ALA B O 1
ATOM 12073 N N . LEU B 1 402 ? -15.132 -26.547 -7.392 1 92.59 402 LEU B N 1
ATOM 12074 C CA . LEU B 1 402 ? -15.206 -25.584 -8.485 1 92.59 402 LEU B CA 1
ATOM 12075 C C . LEU B 1 402 ? -16.649 -25.165 -8.745 1 92.59 402 LEU B C 1
ATOM 12077 O O . LEU B 1 402 ? -16.928 -23.983 -8.961 1 92.59 402 LEU B O 1
ATOM 12081 N N . LEU B 1 403 ? -17.532 -26.099 -8.771 1 92.76 403 LEU B N 1
ATOM 12082 C CA . LEU B 1 403 ? -18.953 -25.816 -8.942 1 92.76 403 LEU B CA 1
ATOM 12083 C C . LEU B 1 403 ? -19.457 -24.885 -7.844 1 92.76 403 LEU B C 1
ATOM 12085 O O . LEU B 1 403 ? -20.167 -23.916 -8.124 1 92.76 403 LEU B O 1
ATOM 12089 N N . LYS B 1 404 ? -19.055 -25.193 -6.716 1 91.93 404 LYS B N 1
ATOM 12090 C CA . LYS B 1 404 ? -19.475 -24.437 -5.539 1 91.93 404 LYS B CA 1
ATOM 12091 C C . LYS B 1 404 ? -18.998 -22.99 -5.617 1 91.93 404 LYS B C 1
ATOM 12093 O O . LYS B 1 404 ? -19.683 -22.079 -5.148 1 91.93 404 LYS B O 1
ATOM 12098 N N . GLN B 1 405 ? -17.875 -22.741 -6.246 1 88.77 405 GLN B N 1
ATOM 12099 C CA . GLN B 1 405 ? -17.308 -21.398 -6.318 1 88.77 405 GLN B CA 1
ATOM 12100 C C . GLN B 1 405 ? -18.05 -20.542 -7.34 1 88.77 405 GLN B C 1
ATOM 12102 O O . GLN B 1 405 ? -17.962 -19.312 -7.308 1 88.77 405 GLN B O 1
ATOM 12107 N N . GLY B 1 406 ? -18.858 -21.211 -8.186 1 88.02 406 GLY B N 1
ATOM 12108 C CA . GLY B 1 406 ? -19.649 -20.469 -9.155 1 88.02 406 GLY B CA 1
ATOM 12109 C C . GLY B 1 406 ? -18.805 -19.642 -10.106 1 88.02 406 GLY B C 1
ATOM 12110 O O . GLY B 1 406 ? -19.113 -18.476 -10.363 1 88.02 406 GLY B O 1
ATOM 12111 N N . ILE B 1 407 ? -17.693 -20.185 -10.611 1 83.9 407 ILE B N 1
ATOM 12112 C CA . ILE B 1 407 ? -16.817 -19.501 -11.555 1 83.9 407 ILE B CA 1
ATOM 12113 C C . ILE B 1 407 ? -17.484 -19.44 -12.928 1 83.9 407 ILE B C 1
ATOM 12115 O O . ILE B 1 407 ? -17.861 -20.473 -13.487 1 83.9 407 ILE B O 1
ATOM 12119 N N . SER B 1 408 ? -17.698 -18.298 -13.401 1 82.96 408 SER B N 1
ATOM 12120 C CA . SER B 1 408 ? -18.419 -18.086 -14.652 1 82.96 408 SER B CA 1
ATOM 12121 C C . SER B 1 408 ? -17.701 -18.749 -15.823 1 82.96 408 SER B C 1
ATOM 12123 O O . SER B 1 408 ? -18.318 -19.048 -16.847 1 82.96 408 SER B O 1
ATOM 12125 N N . SER B 1 409 ? -16.418 -19.03 -15.634 1 87.38 409 SER B N 1
ATOM 12126 C CA . SER B 1 409 ? -15.646 -19.579 -16.743 1 87.38 409 SER B CA 1
ATOM 12127 C C . SER B 1 409 ? -15.638 -21.104 -16.71 1 87.38 409 SER B C 1
ATOM 12129 O O . SER B 1 409 ? -14.996 -21.745 -17.544 1 87.38 409 SER B O 1
ATOM 12131 N N . ILE B 1 410 ? -16.323 -21.68 -15.752 1 92.24 410 ILE B N 1
ATOM 12132 C CA . ILE B 1 410 ? -16.448 -23.132 -15.695 1 92.24 410 ILE B CA 1
ATOM 12133 C C . ILE B 1 410 ? -17.795 -23.558 -16.275 1 92.24 410 ILE B C 1
ATOM 12135 O O . ILE B 1 410 ? -18.841 -23.044 -15.873 1 92.24 410 ILE B O 1
ATOM 12139 N N . HIS B 1 411 ? -17.777 -24.406 -17.162 1 94.64 411 HIS B N 1
ATOM 12140 C CA . HIS B 1 411 ? -18.963 -24.921 -17.838 1 94.64 411 HIS B CA 1
ATOM 12141 C C . HIS B 1 411 ? -19.029 -26.442 -17.75 1 94.64 411 HIS B C 1
ATOM 12143 O O . HIS B 1 411 ? -18.002 -27.105 -17.59 1 94.64 411 HIS B O 1
ATOM 12149 N N . PHE B 1 412 ? -20.17 -26.95 -17.767 1 95.49 412 PHE B N 1
ATOM 12150 C CA . PHE B 1 412 ? -20.332 -28.399 -17.754 1 95.49 412 PHE B CA 1
ATOM 12151 C C . PHE B 1 412 ? -21.6 -28.808 -18.494 1 95.49 412 PHE B C 1
ATOM 12153 O O . PHE B 1 412 ? -22.524 -28.005 -18.644 1 95.49 412 PHE B O 1
ATOM 12160 N N . CYS B 1 413 ? -21.721 -29.917 -19.036 1 96.06 413 CYS B N 1
ATOM 12161 C CA . CYS B 1 413 ? -22.848 -30.496 -19.757 1 96.06 413 CYS B CA 1
ATOM 12162 C C . CYS B 1 413 ? -22.868 -32.013 -19.61 1 96.06 413 CYS B C 1
ATOM 12164 O O . CYS B 1 413 ? -21.899 -32.608 -19.135 1 96.06 413 CYS B O 1
ATOM 12166 N N . VAL B 1 414 ? -23.965 -32.558 -19.938 1 95.66 414 VAL B N 1
ATOM 12167 C CA . VAL B 1 414 ? -24.075 -34.013 -19.959 1 95.66 414 VAL B CA 1
ATOM 12168 C C . VAL B 1 414 ? -23.61 -34.548 -21.311 1 95.66 414 VAL B C 1
ATOM 12170 O O . VAL B 1 414 ? -24.129 -34.147 -22.356 1 95.66 414 VAL B O 1
ATOM 12173 N N . GLY B 1 415 ? -22.543 -35.302 -21.249 1 89.68 415 GLY B N 1
ATOM 12174 C CA . GLY B 1 415 ? -22.03 -35.857 -22.491 1 89.68 415 GLY B CA 1
ATOM 12175 C C . GLY B 1 415 ? -21.084 -34.92 -23.218 1 89.68 415 GLY B C 1
ATOM 12176 O O . GLY B 1 415 ? -20.265 -34.246 -22.589 1 89.68 415 GLY B O 1
ATOM 12177 N N . GLU B 1 416 ? -21.18 -34.905 -24.576 1 89.56 416 GLU B N 1
ATOM 12178 C CA . GLU B 1 416 ? -20.265 -34.106 -25.386 1 89.56 416 GLU B CA 1
ATOM 12179 C C . GLU B 1 416 ? -20.852 -32.73 -25.687 1 89.56 416 GLU B C 1
ATOM 12181 O O . GLU B 1 416 ? -22.044 -32.608 -25.978 1 89.56 416 GLU B O 1
ATOM 12186 N N . CYS B 1 417 ? -20.02 -31.844 -25.589 1 93.18 417 CYS B N 1
ATOM 12187 C CA . CYS B 1 417 ? -20.462 -30.49 -25.906 1 93.18 417 CYS B CA 1
ATOM 12188 C C . CYS B 1 417 ? -20.469 -30.258 -27.412 1 93.18 417 CYS B C 1
ATOM 12190 O O . CYS B 1 417 ? -20.01 -31.107 -28.178 1 93.18 417 CYS B O 1
ATOM 12192 N N . ALA B 1 418 ? -20.883 -29.121 -27.776 1 93.42 418 ALA B N 1
ATOM 12193 C CA . ALA B 1 418 ? -21.044 -28.785 -29.188 1 93.42 418 ALA B CA 1
ATOM 12194 C C . ALA B 1 418 ? -19.695 -28.744 -29.899 1 93.42 418 ALA B C 1
ATOM 12196 O O . ALA B 1 418 ? -19.586 -29.142 -31.062 1 93.42 418 ALA B O 1
ATOM 12197 N N . TYR B 1 419 ? -18.631 -28.33 -29.284 1 94.44 419 TYR B N 1
ATOM 12198 C CA . TYR B 1 419 ? -17.302 -28.226 -29.877 1 94.44 419 TYR B CA 1
ATOM 12199 C C . TYR B 1 419 ? -16.749 -29.604 -30.221 1 94.44 419 TYR B C 1
ATOM 12201 O O . TYR B 1 419 ? -16.095 -29.777 -31.253 1 94.44 419 TYR B O 1
ATOM 12209 N N . ARG B 1 420 ? -17.01 -30.543 -29.415 1 92.68 420 ARG B N 1
ATOM 12210 C CA . ARG B 1 420 ? -16.5 -31.9 -29.587 1 92.68 420 ARG B CA 1
ATOM 12211 C C . ARG B 1 420 ? -17.203 -32.607 -30.742 1 92.68 420 ARG B C 1
ATOM 12213 O O . ARG B 1 420 ? -16.696 -33.599 -31.269 1 92.68 420 ARG B O 1
ATOM 12220 N N . LYS B 1 421 ? -18.288 -32.042 -31.075 1 89.89 421 LYS B N 1
ATOM 12221 C CA . LYS B 1 421 ? -19.079 -32.692 -32.115 1 89.89 421 LYS B CA 1
ATOM 12222 C C . LYS B 1 421 ? -18.72 -32.153 -33.497 1 89.89 421 LYS B C 1
ATOM 12224 O O . LYS B 1 421 ? -19.191 -32.67 -34.512 1 89.89 421 LYS B O 1
ATOM 12229 N N . SER B 1 422 ? -17.859 -31.236 -33.498 1 88.57 422 SER B N 1
ATOM 12230 C CA . SER B 1 422 ? -17.498 -30.621 -34.771 1 88.57 422 SER B CA 1
ATOM 12231 C C . SER B 1 422 ? -16.679 -31.576 -35.633 1 88.57 422 SER B C 1
ATOM 12233 O O . SER B 1 422 ? -15.808 -32.286 -35.126 1 88.57 422 SER B O 1
ATOM 12235 N N . GLU B 1 423 ? -16.837 -31.432 -36.906 1 84.26 423 GLU B N 1
ATOM 12236 C CA . GLU B 1 423 ? -16.123 -32.285 -37.852 1 84.26 423 GLU B CA 1
ATOM 12237 C C . GLU B 1 423 ? -15.342 -31.453 -38.865 1 84.26 423 GLU B C 1
ATOM 12239 O O . GLU B 1 423 ? -14.853 -31.982 -39.865 1 84.26 423 GLU B O 1
ATOM 12244 N N . PHE B 1 424 ? -15.108 -30.228 -38.583 1 83.74 424 PHE B N 1
ATOM 12245 C CA . PHE B 1 424 ? -14.392 -29.36 -39.509 1 83.74 424 PHE B CA 1
ATOM 12246 C C . PHE B 1 424 ? -12.916 -29.734 -39.571 1 83.74 424 PHE B C 1
ATOM 12248 O O . PHE B 1 424 ? -12.249 -29.823 -38.538 1 83.74 424 PHE B O 1
ATOM 12255 N N . SER B 1 425 ? -12.346 -29.82 -40.686 1 81.36 425 SER B N 1
ATOM 12256 C CA . SER B 1 425 ? -10.962 -30.235 -40.892 1 81.36 425 SER B CA 1
ATOM 12257 C C . SER B 1 425 ? -9.997 -29.081 -40.642 1 81.36 425 SER B C 1
ATOM 12259 O O . SER B 1 425 ? -8.802 -29.299 -40.432 1 81.36 425 SER B O 1
ATOM 12261 N N . ALA B 1 426 ? -10.574 -27.951 -40.707 1 82.59 426 ALA B N 1
ATOM 12262 C CA . ALA B 1 426 ? -9.81 -26.75 -40.378 1 82.59 426 ALA B CA 1
ATOM 12263 C C . ALA B 1 426 ? -10.519 -25.926 -39.307 1 82.59 426 ALA B C 1
ATOM 12265 O O . ALA B 1 426 ? -11.747 -25.961 -39.199 1 82.59 426 ALA B O 1
ATOM 12266 N N . LEU B 1 427 ? -9.756 -25.268 -38.516 1 86.71 427 LEU B N 1
ATOM 12267 C CA . LEU B 1 427 ? -10.364 -24.406 -37.508 1 86.71 427 LEU B CA 1
ATOM 12268 C C . LEU B 1 427 ? -11.083 -23.23 -38.161 1 86.71 427 LEU B C 1
ATOM 12270 O O . LEU B 1 427 ? -10.602 -22.675 -39.151 1 86.71 427 LEU B O 1
ATOM 12274 N N . ARG B 1 428 ? -12.219 -22.977 -37.626 1 83 428 ARG B N 1
ATOM 12275 C CA . ARG B 1 428 ? -13.034 -21.867 -38.111 1 83 428 ARG B CA 1
ATOM 12276 C C . ARG B 1 428 ? -13.475 -20.969 -36.96 1 83 428 ARG B C 1
ATOM 12278 O O . ARG B 1 428 ? -13.595 -21.424 -35.821 1 83 428 ARG B O 1
ATOM 12285 N N . ALA B 1 429 ? -13.665 -19.732 -37.349 1 82.05 429 ALA B N 1
ATOM 12286 C CA . ALA B 1 429 ? -14.326 -18.849 -36.392 1 82.05 429 ALA B CA 1
ATOM 12287 C C . ALA B 1 429 ? -15.82 -19.148 -36.311 1 82.05 429 ALA B C 1
ATOM 12289 O O . ALA B 1 429 ? -16.431 -19.562 -37.3 1 82.05 429 ALA B O 1
ATOM 12290 N N . LEU B 1 430 ? -16.401 -19.046 -35.252 1 84.55 430 LEU B N 1
ATOM 12291 C CA . LEU B 1 430 ? -17.844 -19.204 -35.111 1 84.55 430 LEU B CA 1
ATOM 12292 C C . LEU B 1 430 ? -18.589 -18.188 -35.97 1 84.55 430 LEU B C 1
ATOM 12294 O O . LEU B 1 430 ? -18.061 -17.114 -36.267 1 84.55 430 LEU B O 1
ATOM 12298 N N . PRO B 1 431 ? -19.683 -18.529 -36.505 1 70.86 431 PRO B N 1
ATOM 12299 C CA . PRO B 1 431 ? -20.389 -17.71 -37.492 1 70.86 431 PRO B CA 1
ATOM 12300 C C . PRO B 1 431 ? -20.664 -16.293 -36.994 1 70.86 431 PRO B C 1
ATOM 12302 O O . PRO B 1 431 ? -20.846 -15.376 -37.8 1 70.86 431 PRO B O 1
ATOM 12305 N N . ASN B 1 432 ? -20.641 -16.092 -35.789 1 67.99 432 ASN B N 1
ATOM 12306 C CA . ASN B 1 432 ? -21.022 -14.797 -35.237 1 67.99 432 ASN B CA 1
ATOM 12307 C C . ASN B 1 432 ? -19.813 -13.882 -35.067 1 67.99 432 ASN B C 1
ATOM 12309 O O . ASN B 1 432 ? -19.903 -12.84 -34.415 1 67.99 432 ASN B O 1
ATOM 12313 N N . CYS B 1 433 ? -18.594 -14.227 -35.435 1 60.52 433 CYS B N 1
ATOM 12314 C CA . CYS B 1 433 ? -17.411 -13.387 -35.285 1 60.52 433 CYS B CA 1
ATOM 12315 C C . CYS B 1 433 ? -17.393 -12.278 -36.33 1 60.52 433 CYS B C 1
ATOM 12317 O O . CYS B 1 433 ? -16.418 -11.533 -36.434 1 60.52 433 CYS B O 1
ATOM 12319 N N . GLY B 1 434 ? -18.429 -11.857 -37.083 1 55.19 434 GLY B N 1
ATOM 12320 C CA . GLY B 1 434 ? -18.508 -10.785 -38.063 1 55.19 434 GLY B CA 1
ATOM 12321 C C . GLY B 1 434 ? -19.121 -9.513 -37.509 1 55.19 434 GLY B C 1
ATOM 12322 O O . GLY B 1 434 ? -19.013 -9.236 -36.312 1 55.19 434 GLY B O 1
ATOM 12323 N N . ASP B 1 435 ? -19.477 -8.495 -38.443 1 51.26 435 ASP B N 1
ATOM 12324 C CA . ASP B 1 435 ? -19.913 -7.111 -38.286 1 51.26 435 ASP B CA 1
ATOM 12325 C C . ASP B 1 435 ? -21.041 -7.005 -37.261 1 51.26 435 ASP B C 1
ATOM 12327 O O . ASP B 1 435 ? -21.52 -5.907 -36.97 1 51.26 435 ASP B O 1
ATOM 12331 N N . ILE B 1 436 ? -21.63 -7.984 -36.957 1 50.77 436 ILE B N 1
ATOM 12332 C CA . ILE B 1 436 ? -22.868 -7.727 -36.229 1 50.77 436 ILE B CA 1
ATOM 12333 C C . ILE B 1 436 ? -22.567 -7.553 -34.742 1 50.77 436 ILE B C 1
ATOM 12335 O O . ILE B 1 436 ? -21.489 -7.927 -34.273 1 50.77 436 ILE B O 1
ATOM 12339 N N . TYR B 1 437 ? -23.733 -7.558 -33.682 1 56.45 437 TYR B N 1
ATOM 12340 C CA . TYR B 1 437 ? -23.999 -7.439 -32.252 1 56.45 437 TYR B CA 1
ATOM 12341 C C . TYR B 1 437 ? -23.3 -8.547 -31.473 1 56.45 437 TYR B C 1
ATOM 12343 O O . TYR B 1 437 ? -22.879 -9.551 -32.052 1 56.45 437 TYR B O 1
ATOM 12351 N N . PRO B 1 438 ? -23.287 -8.509 -30.236 1 64.07 438 PRO B N 1
ATOM 12352 C CA . PRO B 1 438 ? -22.17 -9.115 -29.508 1 64.07 438 PRO B CA 1
ATOM 12353 C C . PRO B 1 438 ? -21.861 -10.535 -29.977 1 64.07 438 PRO B C 1
ATOM 12355 O O . PRO B 1 438 ? -22.775 -11.286 -30.328 1 64.07 438 PRO B O 1
ATOM 12358 N N . THR B 1 439 ? -20.598 -10.858 -30.191 1 77.89 439 THR B N 1
ATOM 12359 C CA . THR B 1 439 ? -20.084 -12.188 -30.502 1 77.89 439 THR B CA 1
ATOM 12360 C C . THR B 1 439 ? -20.242 -13.122 -29.305 1 77.89 439 THR B C 1
ATOM 12362 O O . THR B 1 439 ? -20.083 -12.701 -28.158 1 77.89 439 THR B O 1
ATOM 12365 N N . PHE B 1 440 ? -20.917 -14.341 -29.534 1 86.87 440 PHE B N 1
ATOM 12366 C CA . PHE B 1 440 ? -21.091 -15.308 -28.457 1 86.87 440 PHE B CA 1
ATOM 12367 C C . PHE B 1 440 ? -20.401 -16.625 -28.796 1 86.87 440 PHE B C 1
ATOM 12369 O O . PHE B 1 440 ? -20.156 -16.92 -29.967 1 86.87 440 PHE B O 1
ATOM 12376 N N . ASN B 1 441 ? -19.982 -17.344 -27.831 1 91.06 441 ASN B N 1
ATOM 12377 C CA . ASN B 1 441 ? -19.525 -18.712 -28.051 1 91.06 441 ASN B CA 1
ATOM 12378 C C . ASN B 1 441 ? -20.591 -19.73 -27.652 1 91.06 441 ASN B C 1
ATOM 12380 O O . ASN B 1 441 ? -21.691 -19.355 -27.242 1 91.06 441 ASN B O 1
ATOM 12384 N N . TYR B 1 442 ? -20.418 -20.936 -27.755 1 93.13 442 TYR B N 1
ATOM 12385 C CA . TYR B 1 442 ? -21.453 -21.948 -27.579 1 93.13 442 TYR B CA 1
ATOM 12386 C C . TYR B 1 442 ? -21.659 -22.267 -26.103 1 93.13 442 TYR B C 1
ATOM 12388 O O . TYR B 1 442 ? -22.541 -23.052 -25.748 1 93.13 442 TYR B O 1
ATOM 12396 N N . TRP B 1 443 ? -20.841 -21.622 -25.24 1 92.71 443 TRP B N 1
ATOM 12397 C CA . TRP B 1 443 ? -21.064 -21.682 -23.799 1 92.71 443 TRP B CA 1
ATOM 12398 C C . TRP B 1 443 ? -21.81 -20.444 -23.311 1 92.71 443 TRP B C 1
ATOM 12400 O O . TRP B 1 443 ? -21.872 -20.183 -22.108 1 92.71 443 TRP B O 1
ATOM 12410 N N . TYR B 1 444 ? -22.35 -19.639 -24.228 1 89.77 444 TYR B N 1
ATOM 12411 C CA . TYR B 1 444 ? -23.23 -18.497 -24.007 1 89.77 444 TYR B CA 1
ATOM 12412 C C . TYR B 1 444 ? -22.46 -17.32 -23.419 1 89.77 444 TYR B C 1
ATOM 12414 O O . TYR B 1 444 ? -23.04 -16.463 -22.748 1 89.77 444 TYR B O 1
ATOM 12422 N N . GLU B 1 445 ? -21.09 -17.354 -23.527 1 86.82 445 GLU B N 1
ATOM 12423 C CA . GLU B 1 445 ? -20.327 -16.168 -23.151 1 86.82 445 GLU B CA 1
ATOM 12424 C C . GLU B 1 445 ? -20.346 -15.123 -24.263 1 86.82 445 GLU B C 1
ATOM 12426 O O . GLU B 1 445 ? -20.26 -15.465 -25.444 1 86.82 445 GLU B O 1
ATOM 12431 N N . SER B 1 446 ? -20.523 -13.929 -23.917 1 82.46 446 SER B N 1
ATOM 12432 C CA . SER B 1 446 ? -20.556 -12.849 -24.899 1 82.46 446 SER B CA 1
ATOM 12433 C C . SER B 1 446 ? -19.286 -12.007 -24.837 1 82.46 446 SER B C 1
ATOM 12435 O O . SER B 1 446 ? -18.753 -11.756 -23.754 1 82.46 446 SER B O 1
ATOM 12437 N N . PHE B 1 447 ? -18.732 -11.687 -26.04 1 77.22 447 PHE B N 1
ATOM 12438 C CA . PHE B 1 447 ? -17.488 -10.933 -26.131 1 77.22 447 PHE B CA 1
ATOM 12439 C C . PHE B 1 447 ? -17.631 -9.765 -27.099 1 77.22 447 PHE B C 1
ATOM 12441 O O . PHE B 1 447 ? -18.46 -9.806 -28.011 1 77.22 447 PHE B O 1
ATOM 12448 N N . THR B 1 448 ? -16.854 -8.671 -26.85 1 71.01 448 THR B N 1
ATOM 12449 C CA . THR B 1 448 ? -16.628 -7.623 -27.84 1 71.01 448 THR B CA 1
ATOM 12450 C C . THR B 1 448 ? -15.288 -7.822 -28.541 1 71.01 448 THR B C 1
ATOM 12452 O O . THR B 1 448 ? -14.263 -8.026 -27.887 1 71.01 448 THR B O 1
ATOM 12455 N N . LEU B 1 449 ? -15.29 -8.027 -29.846 1 69.86 449 LEU B N 1
ATOM 12456 C CA . LEU B 1 449 ? -14.058 -8.261 -30.592 1 69.86 449 LEU B CA 1
ATOM 12457 C C . LEU B 1 449 ? -13.557 -6.971 -31.232 1 69.86 449 LEU B C 1
ATOM 12459 O O . LEU B 1 449 ? -14.355 -6.108 -31.607 1 69.86 449 LEU B O 1
ATOM 12463 N N . PRO B 1 450 ? -12.149 -6.768 -31.315 1 57.64 450 PRO B N 1
ATOM 12464 C CA . PRO B 1 450 ? -11.618 -5.625 -32.062 1 57.64 450 PRO B CA 1
ATOM 12465 C C . PRO B 1 450 ? -12.029 -5.639 -33.533 1 57.64 450 PRO B C 1
ATOM 12467 O O . PRO B 1 450 ? -12.345 -6.7 -34.079 1 57.64 450 PRO B O 1
ATOM 12470 N N . SER B 1 451 ? -12.086 -4.504 -34.098 1 58.21 451 SER B N 1
ATOM 12471 C CA . SER B 1 451 ? -12.525 -4.331 -35.479 1 58.21 451 SER B CA 1
ATOM 12472 C C . SER B 1 451 ? -11.709 -5.199 -36.431 1 58.21 451 SER B C 1
ATOM 12474 O O . SER B 1 451 ? -12.225 -5.667 -37.449 1 58.21 451 SER B O 1
ATOM 12476 N N . GLU B 1 452 ? -10.438 -5.492 -36.004 1 55.69 452 GLU B N 1
ATOM 12477 C CA . GLU B 1 452 ? -9.568 -6.285 -36.868 1 55.69 452 GLU B CA 1
ATOM 12478 C C . GLU B 1 452 ? -10.019 -7.742 -36.918 1 55.69 452 GLU B C 1
ATOM 12480 O O . GLU B 1 452 ? -9.682 -8.47 -37.854 1 55.69 452 GLU B O 1
ATOM 12485 N N . ALA B 1 453 ? -10.773 -8.052 -35.875 1 56.45 453 ALA B N 1
ATOM 12486 C CA . ALA B 1 453 ? -11.23 -9.437 -35.784 1 56.45 453 ALA B CA 1
ATOM 12487 C C . ALA B 1 453 ? -12.483 -9.657 -36.627 1 56.45 453 ALA B C 1
ATOM 12489 O O . ALA B 1 453 ? -12.859 -10.799 -36.904 1 56.45 453 ALA B O 1
ATOM 12490 N N . LEU B 1 454 ? -13.021 -8.484 -36.999 1 53.46 454 LEU B N 1
ATOM 12491 C CA . LEU B 1 454 ? -14.279 -8.53 -37.736 1 53.46 454 LEU B CA 1
ATOM 12492 C C . LEU B 1 454 ? -14.058 -9.029 -39.16 1 53.46 454 LEU B C 1
ATOM 12494 O O . LEU B 1 454 ? -13.154 -8.557 -39.854 1 53.46 454 LEU B O 1
ATOM 12498 N N . GLY B 1 455 ? -14.617 -10.041 -39.67 1 51.16 455 GLY B N 1
ATOM 12499 C CA . GLY B 1 455 ? -14.531 -10.641 -40.993 1 51.16 455 GLY B CA 1
ATOM 12500 C C . GLY B 1 455 ? -13.381 -11.62 -41.131 1 51.16 455 GLY B C 1
ATOM 12501 O O . GLY B 1 455 ? -12.953 -11.93 -42.244 1 51.16 455 GLY B O 1
ATOM 12502 N N . LEU B 1 456 ? -12.703 -11.979 -40.097 1 50.7 456 LEU B N 1
ATOM 12503 C CA . LEU B 1 456 ? -11.487 -12.781 -40.18 1 50.7 456 LEU B CA 1
ATOM 12504 C C . LEU B 1 456 ? -11.795 -14.184 -40.692 1 50.7 456 LEU B C 1
ATOM 12506 O O . LEU B 1 456 ? -12.593 -14.907 -40.091 1 50.7 456 LEU B O 1
ATOM 12510 N N . LYS B 1 457 ? -11.625 -14.432 -41.96 1 49.66 457 LYS B N 1
ATOM 12511 C CA . LYS B 1 457 ? -11.507 -15.786 -42.493 1 49.66 457 LYS B CA 1
ATOM 12512 C C . LYS B 1 457 ? -10.171 -16.414 -42.107 1 49.66 457 LYS B C 1
ATOM 12514 O O . LYS B 1 457 ? -9.11 -15.871 -42.42 1 49.66 457 LYS B O 1
ATOM 12519 N N . ILE B 1 458 ? -9.952 -16.949 -40.946 1 49.66 458 ILE B N 1
ATOM 12520 C CA . ILE B 1 458 ? -8.693 -17.489 -40.447 1 49.66 458 ILE B CA 1
ATOM 12521 C C . ILE B 1 458 ? -8.198 -18.592 -41.38 1 49.66 458 ILE B C 1
ATOM 12523 O O . ILE B 1 458 ? -8.674 -19.728 -41.316 1 49.66 458 ILE B O 1
ATOM 12527 N N . PRO B 1 459 ? -7.724 -18.291 -42.551 1 46.62 459 PRO B N 1
ATOM 12528 C CA . PRO B 1 459 ? -7.069 -19.431 -43.198 1 46.62 459 PRO B CA 1
ATOM 12529 C C . PRO B 1 459 ? -5.834 -19.911 -42.44 1 46.62 459 PRO B C 1
ATOM 12531 O O . PRO B 1 459 ? -5.169 -19.116 -41.77 1 46.62 459 PRO B O 1
ATOM 12534 N N . MET B 1 460 ? -5.444 -21.087 -42.066 1 48.16 460 MET B N 1
ATOM 12535 C CA . MET B 1 460 ? -4.248 -21.696 -41.489 1 48.16 460 MET B CA 1
ATOM 12536 C C . MET B 1 460 ? -2.985 -21.047 -42.044 1 48.16 460 MET B C 1
ATOM 12538 O O . MET B 1 460 ? -1.928 -21.097 -41.413 1 48.16 460 MET B O 1
ATOM 12542 N N . SER B 1 461 ? -3.284 -20.619 -43.341 1 48.53 461 SER B N 1
ATOM 12543 C CA . SER B 1 461 ? -2.197 -19.919 -44.018 1 48.53 461 SER B CA 1
ATOM 12544 C C . SER B 1 461 ? -1.826 -18.634 -43.285 1 48.53 461 SER B C 1
ATOM 12546 O O . SER B 1 461 ? -0.779 -18.041 -43.552 1 48.53 461 SER B O 1
ATOM 12548 N N . LEU B 1 462 ? -2.7 -18.302 -42.396 1 51.14 462 LEU B N 1
ATOM 12549 C CA . LEU B 1 462 ? -2.466 -17.099 -41.605 1 51.14 462 LEU B CA 1
ATOM 12550 C C . LEU B 1 462 ? -1.31 -17.304 -40.632 1 51.14 462 LEU B C 1
ATOM 12552 O O . LEU B 1 462 ? -0.599 -16.354 -40.297 1 51.14 462 LEU B O 1
ATOM 12556 N N . LEU B 1 463 ? -1.234 -18.489 -40.066 1 53.21 463 LEU B N 1
ATOM 12557 C CA . LEU B 1 463 ? -0.102 -18.758 -39.186 1 53.21 463 LEU B CA 1
ATOM 12558 C C . LEU B 1 463 ? 1.218 -18.574 -39.928 1 53.21 463 LEU B C 1
ATOM 12560 O O . LEU B 1 463 ? 2.227 -18.202 -39.325 1 53.21 463 LEU B O 1
ATOM 12564 N N . GLU B 1 464 ? 1.196 -18.785 -41.287 1 51.52 464 GLU B N 1
ATOM 12565 C CA . GLU B 1 464 ? 2.423 -18.686 -42.073 1 51.52 464 GLU B CA 1
ATOM 12566 C C . GLU B 1 464 ? 2.752 -17.233 -42.402 1 51.52 464 GLU B C 1
ATOM 12568 O O . GLU B 1 464 ? 3.922 -16.872 -42.541 1 51.52 464 GLU B O 1
ATOM 12573 N N . GLU B 1 465 ? 1.71 -16.437 -42.693 1 49.59 465 GLU B N 1
ATOM 12574 C CA . GLU B 1 465 ? 1.997 -15.099 -43.203 1 49.59 465 GLU B CA 1
ATOM 12575 C C . GLU B 1 465 ? 2.434 -14.163 -42.081 1 49.59 465 GLU B C 1
ATOM 12577 O O . GLU B 1 465 ? 2.899 -13.05 -42.339 1 49.59 465 GLU B O 1
ATOM 12582 N N . GLN B 1 466 ? 3.001 -14.669 -41.038 1 46.46 466 GLN B N 1
ATOM 12583 C CA . GLN B 1 466 ? 3.616 -13.99 -39.901 1 46.46 466 GLN B CA 1
ATOM 12584 C C . GLN B 1 466 ? 3.312 -12.495 -39.923 1 46.46 466 GLN B C 1
ATOM 12586 O O . GLN B 1 466 ? 4.202 -11.672 -39.696 1 46.46 466 GLN B O 1
ATOM 12591 N N . LYS B 1 467 ? 2.342 -11.982 -40.448 1 50 467 LYS B N 1
ATOM 12592 C CA . LYS B 1 467 ? 2.164 -10.548 -40.238 1 50 467 LYS B CA 1
ATOM 12593 C C . LYS B 1 467 ? 2.114 -10.213 -38.75 1 50 467 LYS B C 1
ATOM 12595 O O . LYS B 1 467 ? 1.54 -10.963 -37.958 1 50 467 LYS B O 1
ATOM 12600 N N . GLU B 1 468 ? 2.662 -9.304 -38.508 1 50.42 468 GLU B N 1
ATOM 12601 C CA . GLU B 1 468 ? 2.779 -8.777 -37.152 1 50.42 468 GLU B CA 1
ATOM 12602 C C . GLU B 1 468 ? 1.406 -8.597 -36.51 1 50.42 468 GLU B C 1
ATOM 12604 O O . GLU B 1 468 ? 0.494 -8.045 -37.127 1 50.42 468 GLU B O 1
ATOM 12609 N N . GLY B 1 469 ? 0.897 -9.404 -35.469 1 60.8 469 GLY B N 1
ATOM 12610 C CA . GLY B 1 469 ? -0.337 -9.257 -34.712 1 60.8 469 GLY B CA 1
ATOM 12611 C C . GLY B 1 469 ? -1.317 -10.392 -34.942 1 60.8 469 GLY B C 1
ATOM 12612 O O . GLY B 1 469 ? -2.268 -10.562 -34.177 1 60.8 469 GLY B O 1
ATOM 12613 N N . SER B 1 470 ? -1.158 -11.141 -36.014 1 66.9 470 SER B N 1
ATOM 12614 C CA . SER B 1 470 ? -2.099 -12.206 -36.344 1 66.9 470 SER B CA 1
ATOM 12615 C C . SER B 1 470 ? -2.102 -13.293 -35.275 1 66.9 470 SER B C 1
ATOM 12617 O O . SER B 1 470 ? -3.162 -13.797 -34.897 1 66.9 470 SER B O 1
ATOM 12619 N N . LEU B 1 471 ? -0.974 -13.627 -34.868 1 71.09 471 LEU B N 1
ATOM 12620 C CA . LEU B 1 471 ? -0.876 -14.663 -33.846 1 71.09 471 LEU B CA 1
ATOM 12621 C C . LEU B 1 471 ? -1.574 -14.228 -32.561 1 71.09 471 LEU B C 1
ATOM 12623 O O . LEU B 1 471 ? -2.241 -15.033 -31.908 1 71.09 471 LEU B O 1
ATOM 12627 N N . ALA B 1 472 ? -1.477 -13.021 -32.346 1 70.49 472 ALA B N 1
ATOM 12628 C CA . ALA B 1 472 ? -2.127 -12.484 -31.153 1 70.49 472 ALA B CA 1
ATOM 12629 C C . ALA B 1 472 ? -3.646 -12.557 -31.276 1 70.49 472 ALA B C 1
ATOM 12631 O O . ALA B 1 472 ? -4.34 -12.862 -30.303 1 70.49 472 ALA B O 1
ATOM 12632 N N . LEU B 1 473 ? -4.164 -12.324 -32.451 1 74.04 473 LEU B N 1
ATOM 12633 C CA . LEU B 1 473 ? -5.6 -12.397 -32.695 1 74.04 473 LEU B CA 1
ATOM 12634 C C . LEU B 1 473 ? -6.099 -13.834 -32.579 1 74.04 473 LEU B C 1
ATOM 12636 O O . LEU B 1 473 ? -7.145 -14.085 -31.977 1 74.04 473 LEU B O 1
ATOM 12640 N N . LEU B 1 474 ? -5.35 -14.802 -33.168 1 79.85 474 LEU B N 1
ATOM 12641 C CA . LEU B 1 474 ? -5.734 -16.207 -33.082 1 79.85 474 LEU B CA 1
ATOM 12642 C C . LEU B 1 474 ? -5.747 -16.679 -31.632 1 79.85 474 LEU B C 1
ATOM 12644 O O . LEU B 1 474 ? -6.629 -17.442 -31.232 1 79.85 474 LEU B O 1
ATOM 12648 N N . ASP B 1 475 ? -4.824 -16.199 -30.949 1 81.6 475 ASP B N 1
ATOM 12649 C CA . ASP B 1 475 ? -4.78 -16.536 -29.53 1 81.6 475 ASP B CA 1
ATOM 12650 C C . ASP B 1 475 ? -6.001 -15.986 -28.796 1 81.6 475 ASP B C 1
ATOM 12652 O O . ASP B 1 475 ? -6.583 -16.668 -27.95 1 81.6 475 ASP B O 1
ATOM 12656 N N . GLU B 1 476 ? -6.422 -14.787 -29.173 1 80.84 476 GLU B N 1
ATOM 12657 C CA . GLU B 1 476 ? -7.592 -14.175 -28.55 1 80.84 476 GLU B CA 1
ATOM 12658 C C . GLU B 1 476 ? -8.862 -14.958 -28.872 1 80.84 476 GLU B C 1
ATOM 12660 O O . GLU B 1 476 ? -9.676 -15.224 -27.986 1 80.84 476 GLU B O 1
ATOM 12665 N N . LEU B 1 477 ? -9.006 -15.349 -30.135 1 85.32 477 LEU B N 1
ATOM 12666 C CA . LEU B 1 477 ? -10.169 -16.123 -30.554 1 85.32 477 LEU B CA 1
ATOM 12667 C C . LEU B 1 477 ? -10.196 -17.482 -29.861 1 85.32 477 LEU B C 1
ATOM 12669 O O . LEU B 1 477 ? -11.253 -17.938 -29.421 1 85.32 477 LEU B O 1
ATOM 12673 N N . HIS B 1 478 ? -9.029 -18.045 -29.817 1 89.57 478 HIS B N 1
ATOM 12674 C CA . HIS B 1 478 ? -8.917 -19.337 -29.148 1 89.57 478 HIS B CA 1
ATOM 12675 C C . HIS B 1 478 ? -9.297 -19.228 -27.675 1 89.57 478 HIS B C 1
ATOM 12677 O O . HIS B 1 478 ? -10.132 -19.993 -27.187 1 89.57 478 HIS B O 1
ATOM 12683 N N . HIS B 1 479 ? -8.802 -18.272 -27.046 1 88.95 479 HIS B N 1
ATOM 12684 C CA . HIS B 1 479 ? -9.017 -18.125 -25.611 1 88.95 479 HIS B CA 1
ATOM 12685 C C . HIS B 1 479 ? -10.47 -17.773 -25.305 1 88.95 479 HIS B C 1
ATOM 12687 O O . HIS B 1 479 ? -10.995 -18.147 -24.254 1 88.95 479 HIS B O 1
ATOM 12693 N N . LYS B 1 480 ? -11.176 -17.142 -26.227 1 90.1 480 LYS B N 1
ATOM 12694 C CA . LYS B 1 480 ? -12.568 -16.749 -26.028 1 90.1 480 LYS B CA 1
ATOM 12695 C C . LYS B 1 480 ? -13.521 -17.828 -26.535 1 90.1 480 LYS B C 1
ATOM 12697 O O . LYS B 1 480 ? -14.742 -17.659 -26.484 1 90.1 480 LYS B O 1
ATOM 12702 N N . GLY B 1 481 ? -12.972 -18.95 -26.982 1 92.16 481 GLY B N 1
ATOM 12703 C CA . GLY B 1 481 ? -13.779 -20.065 -27.453 1 92.16 481 GLY B CA 1
ATOM 12704 C C . GLY B 1 481 ? -14.543 -19.752 -28.726 1 92.16 481 GLY B C 1
ATOM 12705 O O . GLY B 1 481 ? -15.668 -20.221 -28.912 1 92.16 481 GLY B O 1
ATOM 12706 N N . LEU B 1 482 ? -13.985 -18.963 -29.593 1 89.72 482 LEU B N 1
ATOM 12707 C CA . LEU B 1 482 ? -14.675 -18.51 -30.796 1 89.72 482 LEU B CA 1
ATOM 12708 C C . LEU B 1 482 ? -14.17 -19.257 -32.026 1 89.72 482 LEU B C 1
ATOM 12710 O O . LEU B 1 482 ? -14.415 -18.834 -33.159 1 89.72 482 LEU B O 1
ATOM 12714 N N . MET B 1 483 ? -13.416 -20.293 -31.768 1 89.07 483 MET B N 1
ATOM 12715 C CA . MET B 1 483 ? -12.958 -21.175 -32.838 1 89.07 483 MET B CA 1
ATOM 12716 C C . MET B 1 483 ? -13.511 -22.584 -32.656 1 89.07 483 MET B C 1
ATOM 12718 O O . MET B 1 483 ? -13.698 -23.041 -31.527 1 89.07 483 MET B O 1
ATOM 12722 N N . ILE B 1 484 ? -13.806 -23.116 -33.736 1 90.24 484 ILE B N 1
ATOM 12723 C CA . ILE B 1 484 ? -14.351 -24.468 -33.697 1 90.24 484 ILE B CA 1
ATOM 12724 C C . ILE B 1 484 ? -13.699 -25.319 -34.785 1 90.24 484 ILE B C 1
ATOM 12726 O O . ILE B 1 484 ? -13.338 -24.808 -35.848 1 90.24 484 ILE B O 1
ATOM 12730 N N . GLY B 1 485 ? -13.442 -26.575 -34.434 1 89.02 485 GLY B N 1
ATOM 12731 C CA . GLY B 1 485 ? -12.889 -27.565 -35.344 1 89.02 485 GLY B CA 1
ATOM 12732 C C . GLY B 1 485 ? -12.762 -28.943 -34.723 1 89.02 485 GLY B C 1
ATOM 12733 O O . GLY B 1 485 ? -12.949 -29.104 -33.515 1 89.02 485 GLY B O 1
ATOM 12734 N N . SER B 1 486 ? -12.433 -29.856 -35.611 1 90 486 SER B N 1
ATOM 12735 C CA . SER B 1 486 ? -12.209 -31.214 -35.127 1 90 486 SER B CA 1
ATOM 12736 C C . SER B 1 486 ? -10.936 -31.301 -34.292 1 90 486 SER B C 1
ATOM 12738 O O . SER B 1 486 ? -10.128 -30.37 -34.283 1 90 486 SER B O 1
ATOM 12740 N N . ALA B 1 487 ? -10.738 -32.36 -33.576 1 91.84 487 ALA B N 1
ATOM 12741 C CA . ALA B 1 487 ? -9.511 -32.561 -32.81 1 91.84 487 ALA B CA 1
ATOM 12742 C C . ALA B 1 487 ? -8.288 -32.55 -33.722 1 91.84 487 ALA B C 1
ATOM 12744 O O . ALA B 1 487 ? -7.238 -32.017 -33.356 1 91.84 487 ALA B O 1
ATOM 12745 N N . LEU B 1 488 ? -8.439 -33.007 -34.88 1 88.8 488 LEU B N 1
ATOM 12746 C CA . LEU B 1 488 ? -7.352 -33.033 -35.852 1 88.8 488 LEU B CA 1
ATOM 12747 C C . LEU B 1 488 ? -6.988 -31.622 -36.3 1 88.8 488 LEU B C 1
ATOM 12749 O O . LEU B 1 488 ? -5.81 -31.31 -36.489 1 88.8 488 LEU B O 1
ATOM 12753 N N . ALA B 1 489 ? -7.959 -30.836 -36.547 1 88.07 489 ALA B N 1
ATOM 12754 C CA . ALA B 1 489 ? -7.708 -29.446 -36.916 1 88.07 489 ALA B CA 1
ATOM 12755 C C . ALA B 1 489 ? -6.921 -28.723 -35.827 1 88.07 489 ALA B C 1
ATOM 12757 O O . ALA B 1 489 ? -6.003 -27.954 -36.122 1 88.07 489 ALA B O 1
ATOM 12758 N N . TRP B 1 490 ? -7.203 -28.958 -34.605 1 92.56 490 TRP B N 1
ATOM 12759 C CA . TRP B 1 490 ? -6.499 -28.351 -33.48 1 92.56 490 TRP B CA 1
ATOM 12760 C C . TRP B 1 490 ? -5.067 -28.866 -33.391 1 92.56 490 TRP B C 1
ATOM 12762 O O . TRP B 1 490 ? -4.139 -28.098 -33.126 1 92.56 490 TRP B O 1
ATOM 12772 N N . GLN B 1 491 ? -4.857 -30.134 -33.586 1 91.66 491 GLN B N 1
ATOM 12773 C CA . GLN B 1 491 ? -3.51 -30.695 -33.601 1 91.66 491 GLN B CA 1
ATOM 12774 C C . GLN B 1 491 ? -2.619 -29.96 -34.599 1 91.66 491 GLN B C 1
ATOM 12776 O O . GLN B 1 491 ? -1.503 -29.56 -34.264 1 91.66 491 GLN B O 1
ATOM 12781 N N . ARG B 1 492 ? -3.118 -29.782 -35.744 1 87.12 492 ARG B N 1
ATOM 12782 C CA . ARG B 1 492 ? -2.356 -29.124 -36.801 1 87.12 492 ARG B CA 1
ATOM 12783 C C . ARG B 1 492 ? -2.027 -27.684 -36.423 1 87.12 492 ARG B C 1
ATOM 12785 O O . ARG B 1 492 ? -0.933 -27.195 -36.715 1 87.12 492 ARG B O 1
ATOM 12792 N N . TYR B 1 493 ? -2.894 -27.106 -35.82 1 89.98 493 TYR B N 1
ATOM 12793 C CA . TYR B 1 493 ? -2.696 -25.731 -35.377 1 89.98 493 TYR B CA 1
ATOM 12794 C C . TYR B 1 493 ? -1.543 -25.638 -34.385 1 89.98 493 TYR B C 1
ATOM 12796 O O . TYR B 1 493 ? -0.639 -24.815 -34.548 1 89.98 493 TYR B O 1
ATOM 12804 N N . PHE B 1 494 ? -1.429 -26.456 -33.349 1 91.74 494 PHE B N 1
ATOM 12805 C CA . PHE B 1 494 ? -0.4 -26.385 -32.318 1 91.74 494 PHE B CA 1
ATOM 12806 C C . PHE B 1 494 ? 0.94 -26.87 -32.857 1 91.74 494 PHE B C 1
ATOM 12808 O O . PHE B 1 494 ? 1.994 -26.376 -32.45 1 91.74 494 PHE B O 1
ATOM 12815 N N . GLN B 1 495 ? 0.896 -27.798 -33.739 1 89.13 495 GLN B N 1
ATOM 12816 C CA . GLN B 1 495 ? 2.127 -28.213 -34.402 1 89.13 495 GLN B CA 1
ATOM 12817 C C . GLN B 1 495 ? 2.762 -27.05 -35.161 1 89.13 495 GLN B C 1
ATOM 12819 O O . GLN B 1 495 ? 3.975 -26.845 -35.091 1 89.13 495 GLN B O 1
ATOM 12824 N N . LYS B 1 496 ? 1.963 -26.333 -35.815 1 86.31 496 LYS B N 1
ATOM 12825 C CA . LYS B 1 496 ? 2.468 -25.179 -36.554 1 86.31 496 LYS B CA 1
ATOM 12826 C C . LYS B 1 496 ? 2.995 -24.106 -35.606 1 86.31 496 LYS B C 1
ATOM 12828 O O . LYS B 1 496 ? 4.001 -23.455 -35.895 1 86.31 496 LYS B O 1
ATOM 12833 N N . ARG B 1 497 ? 2.39 -23.954 -34.499 1 87.19 497 ARG B N 1
ATOM 12834 C CA . ARG B 1 497 ? 2.837 -22.998 -33.491 1 87.19 497 ARG B CA 1
ATOM 12835 C C . ARG B 1 497 ? 4.208 -23.381 -32.943 1 87.19 497 ARG B C 1
ATOM 12837 O O . ARG B 1 497 ? 5.052 -22.514 -32.709 1 87.19 497 ARG B O 1
ATOM 12844 N N . LEU B 1 498 ? 4.457 -24.595 -32.702 1 89.48 498 LEU B N 1
ATOM 12845 C CA . LEU B 1 498 ? 5.746 -25.07 -32.211 1 89.48 498 LEU B CA 1
ATOM 12846 C C . LEU B 1 498 ? 6.837 -24.858 -33.255 1 89.48 498 LEU B C 1
ATOM 12848 O O . LEU B 1 498 ? 7.955 -24.461 -32.919 1 89.48 498 LEU B O 1
ATOM 12852 N N . GLU B 1 499 ? 6.472 -25.052 -34.431 1 85.43 499 GLU B N 1
ATOM 12853 C CA . GLU B 1 499 ? 7.412 -24.89 -35.537 1 85.43 499 GLU B CA 1
ATOM 12854 C C . GLU B 1 499 ? 7.906 -23.45 -35.635 1 85.43 499 GLU B C 1
ATOM 12856 O O . GLU B 1 499 ? 9.081 -23.209 -35.921 1 85.43 499 GLU B O 1
ATOM 12861 N N . LEU B 1 500 ? 7.061 -22.534 -35.222 1 78.16 500 LEU B N 1
ATOM 12862 C CA . LEU B 1 500 ? 7.356 -21.122 -35.435 1 78.16 500 LEU B CA 1
ATOM 12863 C C . LEU B 1 500 ? 7.757 -20.447 -34.128 1 78.16 500 LEU B C 1
ATOM 12865 O O . LEU B 1 500 ? 7.89 -19.222 -34.072 1 78.16 500 LEU B O 1
ATOM 12869 N N . ALA B 1 501 ? 8.007 -21.206 -33.048 1 82.47 501 ALA B N 1
ATOM 12870 C CA . ALA B 1 501 ? 8.276 -20.63 -31.733 1 82.47 501 ALA B CA 1
ATOM 12871 C C . ALA B 1 501 ? 9.585 -19.845 -31.735 1 82.47 501 ALA B C 1
ATOM 12873 O O . ALA B 1 501 ? 10.599 -20.318 -32.254 1 82.47 501 ALA B O 1
ATOM 12874 N N . LYS B 1 502 ? 9.593 -18.555 -31.128 1 72.15 502 LYS B N 1
ATOM 12875 C CA . LYS B 1 502 ? 10.772 -17.695 -31.071 1 72.15 502 LYS B CA 1
ATOM 12876 C C . LYS B 1 502 ? 11.273 -17.544 -29.638 1 72.15 502 LYS B C 1
ATOM 12878 O O . LYS B 1 502 ? 12.371 -17.032 -29.41 1 72.15 502 LYS B O 1
ATOM 12883 N N . ASP B 1 503 ? 10.385 -18.012 -28.757 1 79.35 503 ASP B N 1
ATOM 12884 C CA . ASP B 1 503 ? 10.735 -17.951 -27.342 1 79.35 503 ASP B CA 1
ATOM 12885 C C . ASP B 1 503 ? 10.313 -19.226 -26.615 1 79.35 503 ASP B C 1
ATOM 12887 O O . ASP B 1 503 ? 9.376 -19.906 -27.038 1 79.35 503 ASP B O 1
ATOM 12891 N N . VAL B 1 504 ? 11.084 -19.571 -25.546 1 80.95 504 VAL B N 1
ATOM 12892 C CA . VAL B 1 504 ? 10.859 -20.8 -24.793 1 80.95 504 VAL B CA 1
ATOM 12893 C C . VAL B 1 504 ? 9.439 -20.811 -24.232 1 80.95 504 VAL B C 1
ATOM 12895 O O . VAL B 1 504 ? 8.811 -21.868 -24.134 1 80.95 504 VAL B O 1
ATOM 12898 N N . ASN B 1 505 ? 8.808 -19.671 -24.029 1 78.58 505 ASN B N 1
ATOM 12899 C CA . ASN B 1 505 ? 7.446 -19.591 -23.512 1 78.58 505 ASN B CA 1
ATOM 12900 C C . ASN B 1 505 ? 6.425 -20.047 -24.55 1 78.58 505 ASN B C 1
ATOM 12902 O O . ASN B 1 505 ? 5.407 -20.649 -24.203 1 78.58 505 ASN B O 1
ATOM 12906 N N . ASP B 1 506 ? 6.727 -19.795 -25.774 1 82.09 506 ASP B N 1
ATOM 12907 C CA . ASP B 1 506 ? 5.848 -20.252 -26.846 1 82.09 506 ASP B CA 1
ATOM 12908 C C . ASP B 1 506 ? 5.794 -21.777 -26.898 1 82.09 506 ASP B C 1
ATOM 12910 O O . ASP B 1 506 ? 4.734 -22.358 -27.144 1 82.09 506 ASP B O 1
ATOM 12914 N N . VAL B 1 507 ? 6.925 -22.316 -26.665 1 88.33 507 VAL B N 1
ATOM 12915 C CA . VAL B 1 507 ? 6.999 -23.773 -26.654 1 88.33 507 VAL B CA 1
ATOM 12916 C C . VAL B 1 507 ? 6.195 -24.323 -25.479 1 88.33 507 VAL B C 1
ATOM 12918 O O . VAL B 1 507 ? 5.353 -25.208 -25.654 1 88.33 507 VAL B O 1
ATOM 12921 N N . ILE B 1 508 ? 6.362 -23.716 -24.401 1 85.45 508 ILE B N 1
ATOM 12922 C CA . ILE B 1 508 ? 5.735 -24.147 -23.156 1 85.45 508 ILE B CA 1
ATOM 12923 C C . ILE B 1 508 ? 4.217 -24.034 -23.276 1 85.45 508 ILE B C 1
ATOM 12925 O O . ILE B 1 508 ? 3.488 -24.953 -22.894 1 85.45 508 ILE B O 1
ATOM 12929 N N . HIS B 1 509 ? 3.668 -23.033 -23.985 1 85.02 509 HIS B N 1
ATOM 12930 C CA . HIS B 1 509 ? 2.237 -22.764 -24.071 1 85.02 509 HIS B CA 1
ATOM 12931 C C . HIS B 1 509 ? 1.561 -23.692 -25.074 1 85.02 509 HIS B C 1
ATOM 12933 O O . HIS B 1 509 ? 0.341 -23.869 -25.038 1 85.02 509 HIS B O 1
ATOM 12939 N N . SER B 1 510 ? 2.349 -24.314 -25.93 1 90.79 510 SER B N 1
ATOM 12940 C CA . SER B 1 510 ? 1.758 -25.074 -27.027 1 90.79 510 SER B CA 1
ATOM 12941 C C . SER B 1 510 ? 1.864 -26.575 -26.781 1 90.79 510 SER B C 1
ATOM 12943 O O . SER B 1 510 ? 1.103 -27.358 -27.352 1 90.79 510 SER B O 1
ATOM 12945 N N . ILE B 1 511 ? 2.679 -26.944 -25.95 1 91.72 511 ILE B N 1
ATOM 12946 C CA . ILE B 1 511 ? 3.012 -28.36 -25.847 1 91.72 511 ILE B CA 1
ATOM 12947 C C . ILE B 1 511 ? 1.865 -29.112 -25.175 1 91.72 511 ILE B C 1
ATOM 12949 O O . ILE B 1 511 ? 1.433 -30.16 -25.661 1 91.72 511 ILE B O 1
ATOM 12953 N N . ASN B 1 512 ? 1.296 -28.604 -24.156 1 89.63 512 ASN B N 1
ATOM 12954 C CA . ASN B 1 512 ? 0.271 -29.329 -23.413 1 89.63 512 ASN B CA 1
ATOM 12955 C C . ASN B 1 512 ? -1.042 -29.396 -24.188 1 89.63 512 ASN B C 1
ATOM 12957 O O . ASN B 1 512 ? -1.641 -30.466 -24.31 1 89.63 512 ASN B O 1
ATOM 12961 N N . PRO B 1 513 ? -1.44 -28.306 -24.756 1 92.5 513 PRO B N 1
ATOM 12962 C CA . PRO B 1 513 ? -2.62 -28.426 -25.616 1 92.5 513 PRO B CA 1
ATOM 12963 C C . PRO B 1 513 ? -2.405 -29.385 -26.784 1 92.5 513 PRO B C 1
ATOM 12965 O O . PRO B 1 513 ? -3.314 -30.135 -27.147 1 92.5 513 PRO B O 1
ATOM 12968 N N . LEU B 1 514 ? -1.21 -29.368 -27.345 1 93.71 514 LEU B N 1
ATOM 12969 C CA . LEU B 1 514 ? -0.921 -30.278 -28.448 1 93.71 514 LEU B CA 1
ATOM 12970 C C . LEU B 1 514 ? -1.1 -31.73 -28.016 1 93.71 514 LEU B C 1
ATOM 12972 O O . LEU B 1 514 ? -1.71 -32.525 -28.735 1 93.71 514 LEU B O 1
ATOM 12976 N N . ILE B 1 515 ? -0.673 -32.031 -26.868 1 92.4 515 ILE B N 1
ATOM 12977 C CA . ILE B 1 515 ? -0.776 -33.402 -26.38 1 92.4 515 ILE B CA 1
ATOM 12978 C C . ILE B 1 515 ? -2.246 -33.777 -26.201 1 92.4 515 ILE B C 1
ATOM 12980 O O . ILE B 1 515 ? -2.662 -34.878 -26.569 1 92.4 515 ILE B O 1
ATOM 12984 N N . MET B 1 516 ? -3.023 -32.853 -25.731 1 92.39 516 MET B N 1
ATOM 12985 C CA . MET B 1 516 ? -4.45 -33.089 -25.532 1 92.39 516 MET B CA 1
ATOM 12986 C C . MET B 1 516 ? -5.144 -33.376 -26.859 1 92.39 516 MET B C 1
ATOM 12988 O O . MET B 1 516 ? -6 -34.259 -26.938 1 92.39 516 MET B O 1
ATOM 12992 N N . TYR B 1 517 ? -4.796 -32.707 -27.846 1 92.95 517 TYR B N 1
ATOM 12993 C CA . TYR B 1 517 ? -5.441 -32.832 -29.149 1 92.95 517 TYR B CA 1
ATOM 12994 C C . TYR B 1 517 ? -4.705 -33.835 -30.029 1 92.95 517 TYR B C 1
ATOM 12996 O O . TYR B 1 517 ? -4.897 -33.861 -31.246 1 92.95 517 TYR B O 1
ATOM 13004 N N . SER B 1 518 ? -3.766 -34.641 -29.453 1 89.54 518 SER B N 1
ATOM 13005 C CA . SER B 1 518 ? -3.035 -35.642 -30.223 1 89.54 518 SER B CA 1
ATOM 13006 C C . SER B 1 518 ? -3.208 -37.034 -29.625 1 89.54 518 SER B C 1
ATOM 13008 O O . SER B 1 518 ? -2.658 -38.01 -30.14 1 89.54 518 SER B O 1
ATOM 13010 N N . SER B 1 519 ? -3.965 -37.103 -28.554 1 87.66 519 SER B N 1
ATOM 13011 C CA . SER B 1 519 ? -4.132 -38.376 -27.86 1 87.66 519 SER B CA 1
ATOM 13012 C C . SER B 1 519 ? -5.587 -38.831 -27.881 1 87.66 519 SER B C 1
ATOM 13014 O O . SER B 1 519 ? -6.5 -38.005 -27.956 1 87.66 519 SER B O 1
ATOM 13016 N N . ASN B 1 520 ? -5.733 -40.093 -27.803 1 85.85 520 ASN B N 1
ATOM 13017 C CA . ASN B 1 520 ? -7.083 -40.645 -27.757 1 85.85 520 ASN B CA 1
ATOM 13018 C C . ASN B 1 520 ? -7.658 -40.602 -26.344 1 85.85 520 ASN B C 1
ATOM 13020 O O . ASN B 1 520 ? -6.968 -40.214 -25.4 1 85.85 520 ASN B O 1
ATOM 13024 N N . ALA B 1 521 ? -8.887 -40.956 -26.282 1 81.38 521 ALA B N 1
ATOM 13025 C CA . ALA B 1 521 ? -9.616 -40.844 -25.022 1 81.38 521 ALA B CA 1
ATOM 13026 C C . ALA B 1 521 ? -8.959 -41.684 -23.931 1 81.38 521 ALA B C 1
ATOM 13028 O O . ALA B 1 521 ? -8.909 -41.275 -22.768 1 81.38 521 ALA B O 1
ATOM 13029 N N . SER B 1 522 ? -8.955 -43.075 -24.334 1 80.05 522 SER B N 1
ATOM 13030 C CA . SER B 1 522 ? -8.282 -43.945 -23.375 1 80.05 522 SER B CA 1
ATOM 13031 C C . SER B 1 522 ? -6.994 -43.309 -22.862 1 80.05 522 SER B C 1
ATOM 13033 O O . SER B 1 522 ? -6.528 -43.637 -21.769 1 80.05 522 SER B O 1
ATOM 13035 N N . GLY B 1 523 ? -5.94 -42.152 -23.623 1 85.22 523 GLY B N 1
ATOM 13036 C CA . GLY B 1 523 ? -4.777 -41.385 -23.207 1 85.22 523 GLY B CA 1
ATOM 13037 C C . GLY B 1 523 ? -5.131 -40.02 -22.648 1 85.22 523 GLY B C 1
ATOM 13038 O O . GLY B 1 523 ? -4.269 -39.146 -22.537 1 85.22 523 GLY B O 1
ATOM 13039 N N . GLY B 1 524 ? -6.411 -39.933 -22.423 1 88.33 524 GLY B N 1
ATOM 13040 C CA . GLY B 1 524 ? -6.873 -38.692 -21.822 1 88.33 524 GLY B CA 1
ATOM 13041 C C . GLY B 1 524 ? -7.022 -37.562 -22.823 1 88.33 524 GLY B C 1
ATOM 13042 O O . GLY B 1 524 ? -7.156 -36.399 -22.439 1 88.33 524 GLY B O 1
ATOM 13043 N N . GLY B 1 525 ? -6.851 -37.778 -24.019 1 91.53 525 GLY B N 1
ATOM 13044 C CA . GLY B 1 525 ? -6.917 -36.747 -25.044 1 91.53 525 GLY B CA 1
ATOM 13045 C C . GLY B 1 525 ? -8.269 -36.67 -25.726 1 91.53 525 GLY B C 1
ATOM 13046 O O . GLY B 1 525 ? -9.262 -37.185 -25.208 1 91.53 525 GLY B O 1
ATOM 13047 N N . LEU B 1 526 ? -8.349 -35.973 -26.868 1 92.61 526 LEU B N 1
ATOM 13048 C CA . LEU B 1 526 ? -9.628 -35.599 -27.461 1 92.61 526 LEU B CA 1
ATOM 13049 C C . LEU B 1 526 ? -9.811 -36.264 -28.821 1 92.61 526 LEU B C 1
ATOM 13051 O O . LEU B 1 526 ? -10.835 -36.069 -29.48 1 92.61 526 LEU B O 1
ATOM 13055 N N . PHE B 1 527 ? -8.823 -37.15 -29.19 1 89.59 527 PHE B N 1
ATOM 13056 C CA . PHE B 1 527 ? -8.935 -37.834 -30.473 1 89.59 527 PHE B CA 1
ATOM 13057 C C . PHE B 1 527 ? -10.038 -38.884 -30.432 1 89.59 527 PHE B C 1
ATOM 13059 O O . PHE B 1 527 ? -10.136 -39.652 -29.472 1 89.59 527 PHE B O 1
ATOM 13066 N N . LYS B 1 528 ? -10.74 -38.725 -31.408 1 84.29 528 LYS B N 1
ATOM 13067 C CA . LYS B 1 528 ? -11.671 -39.824 -31.649 1 84.29 528 LYS B CA 1
ATOM 13068 C C . LYS B 1 528 ? -11.003 -40.949 -32.434 1 84.29 528 LYS B C 1
ATOM 13070 O O . LYS B 1 528 ? -9.889 -40.786 -32.936 1 84.29 528 LYS B O 1
ATOM 13075 N N . ALA B 1 529 ? -11.631 -42.068 -32.43 1 77.91 529 ALA B N 1
ATOM 13076 C CA . ALA B 1 529 ? -11.086 -43.205 -33.167 1 77.91 529 ALA B CA 1
ATOM 13077 C C . ALA B 1 529 ? -10.839 -42.843 -34.629 1 77.91 529 ALA B C 1
ATOM 13079 O O . ALA B 1 529 ? -9.832 -43.249 -35.214 1 77.91 529 ALA B O 1
ATOM 13080 N N . SER B 1 530 ? -11.689 -41.986 -35.18 1 78.33 530 SER B N 1
ATOM 13081 C CA . SER B 1 530 ? -11.563 -41.596 -36.581 1 78.33 530 SER B CA 1
ATOM 13082 C C . SER B 1 530 ? -10.351 -40.697 -36.798 1 78.33 530 SER B C 1
ATOM 13084 O O . SER B 1 530 ? -9.717 -40.745 -37.854 1 78.33 530 SER B O 1
ATOM 13086 N N . ASP B 1 531 ? -10 -39.948 -35.814 1 78.62 531 ASP B N 1
ATOM 13087 C CA . ASP B 1 531 ? -8.875 -39.024 -35.917 1 78.62 531 ASP B CA 1
ATOM 13088 C C . ASP B 1 531 ? -7.548 -39.778 -35.962 1 78.62 531 ASP B C 1
ATOM 13090 O O . ASP B 1 531 ? -6.643 -39.409 -36.713 1 78.62 531 ASP B O 1
ATOM 13094 N N . VAL B 1 532 ? -7.427 -40.79 -35.227 1 73.87 532 VAL B N 1
ATOM 13095 C CA . VAL B 1 532 ? -6.211 -41.594 -35.163 1 73.87 532 VAL B CA 1
ATOM 13096 C C . VAL B 1 532 ? -5.896 -42.167 -36.543 1 73.87 532 VAL B C 1
ATOM 13098 O O . VAL B 1 532 ? -4.743 -42.151 -36.981 1 73.87 532 VAL B O 1
ATOM 13101 N N . ILE B 1 533 ? -6.899 -42.52 -37.148 1 73.15 533 ILE B N 1
ATOM 13102 C CA . ILE B 1 533 ? -6.746 -43.113 -38.473 1 73.15 533 ILE B CA 1
ATOM 13103 C C . ILE B 1 533 ? -6.249 -42.056 -39.456 1 73.15 533 ILE B C 1
ATOM 13105 O O . ILE B 1 533 ? -5.329 -42.31 -40.238 1 73.15 533 ILE B O 1
ATOM 13109 N N . LYS B 1 534 ? -6.689 -40.884 -39.405 1 78.6 534 LYS B N 1
ATOM 13110 C CA . LYS B 1 534 ? -6.315 -39.802 -40.311 1 78.6 534 LYS B CA 1
ATOM 13111 C C . LYS B 1 534 ? -4.864 -39.383 -40.097 1 78.6 534 LYS B C 1
ATOM 13113 O O . LYS B 1 534 ? -4.149 -39.088 -41.057 1 78.6 534 LYS B O 1
ATOM 13118 N N . VAL B 1 535 ? -4.403 -39.344 -38.831 1 75.47 535 VAL B N 1
ATOM 13119 C CA . VAL B 1 535 ? -3.05 -38.913 -38.497 1 75.47 535 VAL B CA 1
ATOM 13120 C C . VAL B 1 535 ? -2.039 -39.936 -39.011 1 75.47 535 VAL B C 1
ATOM 13122 O O . VAL B 1 535 ? -0.986 -39.567 -39.537 1 75.47 535 VAL B O 1
ATOM 13125 N N . GLU B 1 536 ? -2.23 -41.172 -38.854 1 66.26 536 GLU B N 1
ATOM 13126 C CA . GLU B 1 536 ? -1.325 -42.222 -39.31 1 66.26 536 GLU B CA 1
ATOM 13127 C C . GLU B 1 536 ? -1.104 -42.145 -40.818 1 66.26 536 GLU B C 1
ATOM 13129 O O . GLU B 1 536 ? 0.005 -42.379 -41.301 1 66.26 536 GLU B O 1
ATOM 13134 N N . LYS B 1 537 ? -2.001 -41.679 -41.511 1 66.47 537 LYS B N 1
ATOM 13135 C CA . LYS B 1 537 ? -1.896 -41.555 -42.962 1 66.47 537 LYS B CA 1
ATOM 13136 C C . LYS B 1 537 ? -1.028 -40.361 -43.351 1 66.47 537 LYS B C 1
ATOM 13138 O O . LYS B 1 537 ? -0.299 -40.415 -44.344 1 66.47 537 LYS B O 1
ATOM 13143 N N . SER B 1 538 ? -0.913 -39.257 -42.533 1 62.95 538 SER B N 1
ATOM 13144 C CA . SER B 1 538 ? -0.206 -38.02 -42.852 1 62.95 538 SER B CA 1
ATOM 13145 C C . SER B 1 538 ? 1.261 -38.101 -42.445 1 62.95 538 SER B C 1
ATOM 13147 O O . SER B 1 538 ? 2.068 -37.259 -42.843 1 62.95 538 SER B O 1
ATOM 13149 N N . ARG B 1 539 ? 1.808 -38.899 -41.529 1 60.2 539 ARG B N 1
ATOM 13150 C CA . ARG B 1 539 ? 3.17 -39.066 -41.032 1 60.2 539 ARG B CA 1
ATOM 13151 C C . ARG B 1 539 ? 4.14 -39.344 -42.176 1 60.2 539 ARG B C 1
ATOM 13153 O O . ARG B 1 539 ? 5.347 -39.138 -42.036 1 60.2 539 ARG B O 1
ATOM 13160 N N . LYS B 1 540 ? 3.797 -39.591 -43.4 1 59.98 540 LYS B N 1
ATOM 13161 C CA . LYS B 1 540 ? 4.658 -39.969 -44.518 1 59.98 540 LYS B CA 1
ATOM 13162 C C . LYS B 1 540 ? 5.504 -38.787 -44.984 1 59.98 540 LYS B C 1
ATOM 13164 O O . LYS B 1 540 ? 6.502 -38.97 -45.683 1 59.98 540 LYS B O 1
ATOM 13169 N N . GLU B 1 541 ? 5.239 -37.499 -44.442 1 62.43 541 GLU B N 1
ATOM 13170 C CA . GLU B 1 541 ? 5.945 -36.314 -44.921 1 62.43 541 GLU B CA 1
ATOM 13171 C C . GLU B 1 541 ? 7.263 -36.118 -44.177 1 62.43 541 GLU B C 1
ATOM 13173 O O . GLU B 1 541 ? 8.177 -35.465 -44.684 1 62.43 541 GLU B O 1
ATOM 13178 N N . PHE B 1 542 ? 7.531 -36.718 -42.954 1 65.33 542 PHE B N 1
ATOM 13179 C CA . PHE B 1 542 ? 8.749 -36.546 -42.171 1 65.33 542 PHE B CA 1
ATOM 13180 C C . PHE B 1 542 ? 9.575 -37.827 -42.165 1 65.33 542 PHE B C 1
ATOM 13182 O O . PHE B 1 542 ? 9.022 -38.928 -42.167 1 65.33 542 PHE B O 1
ATOM 13189 N N . VAL B 1 543 ? 10.981 -37.466 -42.424 1 72.21 543 VAL B N 1
ATOM 13190 C CA . VAL B 1 543 ? 11.881 -38.608 -42.544 1 72.21 543 VAL B CA 1
ATOM 13191 C C . VAL B 1 543 ? 12.673 -38.781 -41.249 1 72.21 543 VAL B C 1
ATOM 13193 O O . VAL B 1 543 ? 12.843 -37.827 -40.487 1 72.21 543 VAL B O 1
ATOM 13196 N N . ASN B 1 544 ? 13.004 -39.965 -40.791 1 68.53 544 ASN B N 1
ATOM 13197 C CA . ASN B 1 544 ? 13.823 -40.33 -39.639 1 68.53 544 ASN B CA 1
ATOM 13198 C C . ASN B 1 544 ? 15.086 -41.073 -40.063 1 68.53 544 ASN B C 1
ATOM 13200 O O . ASN B 1 544 ? 15.383 -42.15 -39.541 1 68.53 544 ASN B O 1
ATOM 13204 N N . ASP B 1 545 ? 15.857 -40.285 -41.028 1 73.2 545 ASP B N 1
ATOM 13205 C CA . ASP B 1 545 ? 17.078 -40.895 -41.546 1 73.2 545 ASP B CA 1
ATOM 13206 C C . ASP B 1 545 ? 18.266 -40.609 -40.63 1 73.2 545 ASP B C 1
ATOM 13208 O O . ASP B 1 545 ? 18.382 -39.513 -40.079 1 73.2 545 ASP B O 1
ATOM 13212 N N . PRO B 1 546 ? 19.131 -41.596 -40.499 1 75.83 546 PRO B N 1
ATOM 13213 C CA . PRO B 1 546 ? 20.32 -41.356 -39.677 1 75.83 546 PRO B CA 1
ATOM 13214 C C . PRO B 1 546 ? 21.222 -40.264 -40.249 1 75.83 546 PRO B C 1
ATOM 13216 O O . PRO B 1 546 ? 21.235 -40.042 -41.462 1 75.83 546 PRO B O 1
ATOM 13219 N N . ILE B 1 547 ? 21.902 -39.625 -39.41 1 79.49 547 ILE B N 1
ATOM 13220 C CA . ILE B 1 547 ? 22.851 -38.592 -39.812 1 79.49 547 ILE B CA 1
ATOM 13221 C C . ILE B 1 547 ? 23.972 -39.216 -40.641 1 79.49 547 ILE B C 1
ATOM 13223 O O . ILE B 1 547 ? 24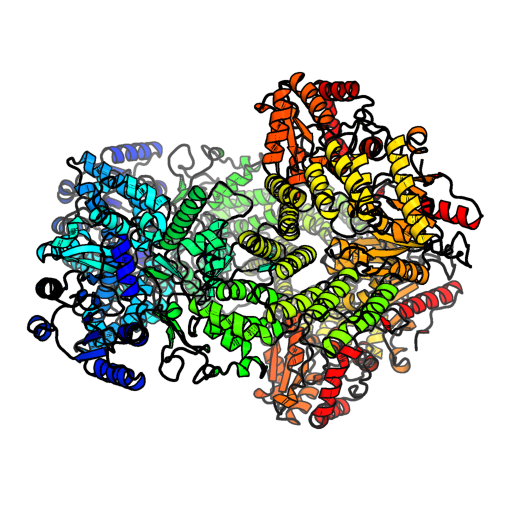.412 -40.333 -40.36 1 79.49 547 ILE B O 1
ATOM 13227 N N . ASP B 1 548 ? 24.392 -38.396 -41.567 1 77.75 548 ASP B N 1
ATOM 13228 C CA . ASP B 1 548 ? 25.51 -38.832 -42.397 1 77.75 548 ASP B CA 1
ATOM 13229 C C . ASP B 1 548 ? 26.744 -39.124 -41.547 1 77.75 548 ASP B C 1
ATOM 13231 O O . ASP B 1 548 ? 27.072 -38.36 -40.636 1 77.75 548 ASP B O 1
ATOM 13235 N N . ALA B 1 549 ? 27.459 -40.186 -41.653 1 77.41 549 ALA B N 1
ATOM 13236 C CA . ALA B 1 549 ? 28.579 -40.684 -40.858 1 77.41 549 ALA B CA 1
ATOM 13237 C C . ALA B 1 549 ? 29.731 -39.684 -40.846 1 77.41 549 ALA B C 1
ATOM 13239 O O . ALA B 1 549 ? 30.402 -39.512 -39.825 1 77.41 549 ALA B O 1
ATOM 13240 N N . LYS B 1 550 ? 30.04 -39.098 -41.986 1 82.07 550 LYS B N 1
ATOM 13241 C CA . LYS B 1 550 ? 31.11 -38.11 -42.085 1 82.07 550 LYS B CA 1
ATOM 13242 C C . LYS B 1 550 ? 30.864 -36.935 -41.142 1 82.07 550 LYS B C 1
ATOM 13244 O O . LYS B 1 550 ? 31.776 -36.493 -40.441 1 82.07 550 LYS B O 1
ATOM 13249 N N . PHE B 1 551 ? 29.703 -36.511 -41.132 1 81.66 551 PHE B N 1
ATOM 13250 C CA . PHE B 1 551 ? 29.348 -35.373 -40.292 1 81.66 551 PHE B CA 1
ATOM 13251 C C . PHE B 1 551 ? 29.367 -35.761 -38.819 1 81.66 551 PHE B C 1
ATOM 13253 O O . PHE B 1 551 ? 29.802 -34.979 -37.971 1 81.66 551 PHE B O 1
ATOM 13260 N N . LYS B 1 552 ? 28.874 -36.893 -38.519 1 83.34 552 LYS B N 1
ATOM 13261 C CA . LYS B 1 552 ? 28.896 -37.399 -37.149 1 83.34 552 LYS B CA 1
ATOM 13262 C C . LYS B 1 552 ? 30.323 -37.477 -36.615 1 83.34 552 LYS B C 1
ATOM 13264 O O . LYS B 1 552 ? 30.59 -37.075 -35.48 1 83.34 552 LYS B O 1
ATOM 13269 N N . GLY B 1 553 ? 31.251 -37.91 -37.431 1 78.7 553 GLY B N 1
ATOM 13270 C CA . GLY B 1 553 ? 32.652 -37.969 -37.048 1 78.7 553 GLY B CA 1
ATOM 13271 C C . GLY B 1 553 ? 33.265 -36.602 -36.81 1 78.7 553 GLY B C 1
ATOM 13272 O O . GLY B 1 553 ? 33.985 -36.401 -35.83 1 78.7 553 GLY B O 1
ATOM 13273 N N . GLN B 1 554 ? 32.917 -35.686 -37.647 1 82.12 554 GLN B N 1
ATOM 13274 C CA . GLN B 1 554 ? 33.412 -34.32 -37.506 1 82.12 554 GLN B CA 1
ATOM 13275 C C . GLN B 1 554 ? 32.901 -33.68 -36.218 1 82.12 554 GLN B C 1
ATOM 13277 O O . GLN B 1 554 ? 33.649 -32.987 -35.525 1 82.12 554 GLN B O 1
ATOM 13282 N N . LEU B 1 555 ? 31.726 -33.903 -35.918 1 83.26 555 LEU B N 1
ATOM 13283 C CA . LEU B 1 555 ? 31.133 -33.354 -34.704 1 83.26 555 LEU B CA 1
ATOM 13284 C C . LEU B 1 555 ? 31.795 -33.941 -33.462 1 83.26 555 LEU B C 1
ATOM 13286 O O . LEU B 1 555 ? 32.127 -33.209 -32.526 1 83.26 555 LEU B O 1
ATOM 13290 N N . TYR B 1 556 ? 31.994 -35.169 -33.457 1 76.42 556 TYR B N 1
ATOM 13291 C CA . TYR B 1 556 ? 32.651 -35.834 -32.337 1 76.42 556 TYR B CA 1
ATOM 13292 C C . TYR B 1 556 ? 34.066 -35.304 -32.143 1 76.42 556 TYR B C 1
ATOM 13294 O O . TYR B 1 556 ? 34.492 -35.052 -31.013 1 76.42 556 TYR B O 1
ATOM 13302 N N . ASP B 1 557 ? 34.746 -35.079 -33.245 1 78.48 557 ASP B N 1
ATOM 13303 C CA . ASP B 1 557 ? 36.108 -34.556 -33.197 1 78.48 557 ASP B CA 1
ATOM 13304 C C . ASP B 1 557 ? 36.137 -33.154 -32.593 1 78.48 557 ASP B C 1
ATOM 13306 O O . ASP B 1 557 ? 37.006 -32.843 -31.775 1 78.48 557 ASP B O 1
ATOM 13310 N N . LEU B 1 558 ? 35.255 -32.372 -32.924 1 80.57 558 LEU B N 1
ATOM 13311 C CA . LEU B 1 558 ? 35.164 -31.006 -32.42 1 80.57 558 LEU B CA 1
ATOM 13312 C C . LEU B 1 558 ? 34.831 -30.998 -30.931 1 80.57 558 LEU B C 1
ATOM 13314 O O . LEU B 1 558 ? 35.389 -30.203 -30.171 1 80.57 558 LEU B O 1
ATOM 13318 N N . LEU B 1 559 ? 34.072 -31.856 -30.373 1 76.01 559 LEU B N 1
ATOM 13319 C CA . LEU B 1 559 ? 33.677 -31.942 -28.972 1 76.01 559 LEU B CA 1
ATOM 13320 C C . LEU B 1 559 ? 34.828 -32.456 -28.113 1 76.01 559 LEU B C 1
ATOM 13322 O O . LEU B 1 559 ? 35.058 -31.953 -27.011 1 76.01 559 LEU B O 1
ATOM 13326 N N . GLN B 1 560 ? 35.496 -33.29 -28.677 1 69.9 560 GLN B N 1
ATOM 13327 C CA . GLN B 1 560 ? 36.653 -33.811 -27.957 1 69.9 560 GLN B CA 1
ATOM 13328 C C . GLN B 1 560 ? 37.699 -32.722 -27.736 1 69.9 560 GLN B C 1
ATOM 13330 O O . GLN B 1 560 ? 38.333 -32.667 -26.68 1 69.9 560 GLN B O 1
ATOM 13335 N N . LYS B 1 561 ? 37.814 -31.821 -28.649 1 70.54 561 LYS B N 1
ATOM 13336 C CA . LYS B 1 561 ? 38.778 -30.725 -28.589 1 70.54 561 LYS B CA 1
ATOM 13337 C C . LYS B 1 561 ? 38.202 -29.528 -27.838 1 70.54 561 LYS B C 1
ATOM 13339 O O . LYS B 1 561 ? 38.815 -28.46 -27.799 1 70.54 561 LYS B O 1
ATOM 13344 N N . GLN B 1 562 ? 37.263 -29.718 -26.624 1 72.15 562 GLN B N 1
ATOM 13345 C CA . GLN B 1 562 ? 36.501 -28.72 -25.881 1 72.15 562 GLN B CA 1
ATOM 13346 C C . GLN B 1 562 ? 36.367 -27.425 -26.677 1 72.15 562 GLN B C 1
ATOM 13348 O O . GLN B 1 562 ? 36.408 -26.332 -26.107 1 72.15 562 GLN B O 1
ATOM 13353 N N . LYS B 1 563 ? 35.985 -27.476 -28.673 1 76.15 563 LYS B N 1
ATOM 13354 C CA . LYS B 1 563 ? 35.666 -26.378 -29.58 1 76.15 563 LYS B CA 1
ATOM 13355 C C . LYS B 1 563 ? 34.158 -26.235 -29.762 1 76.15 563 LYS B C 1
ATOM 13357 O O . LYS B 1 563 ? 33.625 -26.534 -30.832 1 76.15 563 LYS B O 1
ATOM 13362 N N . TYR B 1 564 ? 33.511 -25.77 -28.946 1 76.27 564 TYR B N 1
ATOM 13363 C CA . TYR B 1 564 ? 32.057 -25.788 -28.83 1 76.27 564 TYR B CA 1
ATOM 13364 C C . TYR B 1 564 ? 31.415 -24.89 -29.88 1 76.27 564 TYR B C 1
ATOM 13366 O O . TYR B 1 564 ? 30.402 -25.255 -30.482 1 76.27 564 TYR B O 1
ATOM 13374 N N . ASP B 1 565 ? 31.969 -23.844 -30.316 1 75.76 565 ASP B N 1
ATOM 13375 C CA . ASP B 1 565 ? 31.4 -22.925 -31.296 1 75.76 565 ASP B CA 1
ATOM 13376 C C . ASP B 1 565 ? 31.367 -23.556 -32.686 1 75.76 565 ASP B C 1
ATOM 13378 O O . ASP B 1 565 ? 30.368 -23.445 -33.401 1 75.76 565 ASP B O 1
ATOM 13382 N N . GLU B 1 566 ? 32.413 -24.231 -33.018 1 77.95 566 GLU B N 1
ATOM 13383 C CA . GLU B 1 566 ? 32.496 -24.868 -34.329 1 77.95 566 GLU B CA 1
ATOM 13384 C C . GLU B 1 566 ? 31.541 -26.055 -34.427 1 77.95 566 GLU B C 1
ATOM 13386 O O . GLU B 1 566 ? 30.93 -26.281 -35.474 1 77.95 566 GLU B O 1
ATOM 13391 N N . ALA B 1 567 ? 31.437 -26.806 -33.408 1 81.59 567 ALA B N 1
ATOM 13392 C CA . ALA B 1 567 ? 30.522 -27.943 -33.371 1 81.59 567 ALA B CA 1
ATOM 13393 C C . ALA B 1 567 ? 29.076 -27.489 -33.551 1 81.59 567 ALA B C 1
ATOM 13395 O O . ALA B 1 567 ? 28.318 -28.095 -34.313 1 81.59 567 ALA B O 1
ATOM 13396 N N . ARG B 1 568 ? 28.705 -26.393 -32.979 1 82.46 568 ARG B N 1
ATOM 13397 C CA . ARG B 1 568 ? 27.355 -25.85 -33.09 1 82.46 568 ARG B CA 1
ATOM 13398 C C . ARG B 1 568 ? 27.063 -25.398 -34.517 1 82.46 568 ARG B C 1
ATOM 13400 O O . ARG B 1 568 ? 25.989 -25.677 -35.054 1 82.46 568 ARG B O 1
ATOM 13407 N N . SER B 1 569 ? 28.03 -24.795 -35.149 1 82.35 569 SER B N 1
ATOM 13408 C CA . SER B 1 569 ? 27.857 -24.307 -36.513 1 82.35 569 SER B CA 1
ATOM 13409 C C . SER B 1 569 ? 27.65 -25.459 -37.49 1 82.35 569 SER B C 1
ATOM 13411 O O . SER B 1 569 ? 26.81 -25.375 -38.388 1 82.35 569 SER B O 1
ATOM 13413 N N . LEU B 1 570 ? 28.33 -26.445 -37.282 1 85.14 570 LEU B N 1
ATOM 13414 C CA . LEU B 1 570 ? 28.216 -27.603 -38.162 1 85.14 570 LEU B CA 1
ATOM 13415 C C . LEU B 1 570 ? 26.863 -28.286 -37.989 1 85.14 570 LEU B C 1
ATOM 13417 O O . LEU B 1 570 ? 26.232 -28.68 -38.972 1 85.14 570 LEU B O 1
ATOM 13421 N N . ALA B 1 571 ? 26.419 -28.513 -36.852 1 86.8 571 ALA B N 1
ATOM 13422 C CA . ALA B 1 571 ? 25.122 -29.124 -36.575 1 86.8 571 ALA B CA 1
ATOM 13423 C C . ALA B 1 571 ? 23.986 -28.285 -37.153 1 86.8 571 ALA B C 1
ATOM 13425 O O . ALA B 1 571 ? 23.013 -28.827 -37.684 1 86.8 571 ALA B O 1
ATOM 13426 N N . GLU B 1 572 ? 24.11 -27.026 -37.135 1 86.64 572 GLU B N 1
ATOM 13427 C CA . GLU B 1 572 ? 23.109 -26.13 -37.708 1 86.64 572 GLU B CA 1
ATOM 13428 C C . GLU B 1 572 ? 23.044 -26.273 -39.225 1 86.64 572 GLU B C 1
ATOM 13430 O O . GLU B 1 572 ? 21.96 -26.24 -39.812 1 86.64 572 GLU B O 1
ATOM 13435 N N . GLU B 1 573 ? 24.146 -26.387 -39.813 1 83.69 573 GLU B N 1
ATOM 13436 C CA . GLU B 1 573 ? 24.208 -26.568 -41.26 1 83.69 573 GLU B CA 1
ATOM 13437 C C . GLU B 1 573 ? 23.439 -27.813 -41.694 1 83.69 573 GLU B C 1
ATOM 13439 O O . GLU B 1 573 ? 22.787 -27.813 -42.74 1 83.69 573 GLU B O 1
ATOM 13444 N N . LEU B 1 574 ? 23.421 -28.833 -40.951 1 85.25 574 LEU B N 1
ATOM 13445 C CA . LEU B 1 574 ? 22.711 -30.068 -41.262 1 85.25 574 LEU B CA 1
ATOM 13446 C C . LEU B 1 574 ? 21.203 -29.84 -41.274 1 85.25 574 LEU B C 1
ATOM 13448 O O . LEU B 1 574 ? 20.493 -30.399 -42.114 1 85.25 574 LEU B O 1
ATOM 13452 N N . THR B 1 575 ? 20.742 -29.028 -40.409 1 87.17 575 THR B N 1
ATOM 13453 C CA . THR B 1 575 ? 19.309 -28.772 -40.316 1 87.17 575 THR B CA 1
ATOM 13454 C C . THR B 1 575 ? 18.837 -27.905 -41.48 1 87.17 575 THR B C 1
ATOM 13456 O O . THR B 1 575 ? 17.69 -28.014 -41.918 1 87.17 575 THR B O 1
ATOM 13459 N N . VAL B 1 576 ? 19.736 -27.103 -41.979 1 80.74 576 VAL B N 1
ATOM 13460 C CA . VAL B 1 576 ? 19.396 -26.262 -43.122 1 80.74 576 VAL B CA 1
ATOM 13461 C C . VAL B 1 576 ? 19.337 -27.112 -44.389 1 80.74 576 VAL B C 1
ATOM 13463 O O . VAL B 1 576 ? 18.443 -26.936 -45.221 1 80.74 576 VAL B O 1
ATOM 13466 N N . LYS B 1 577 ? 20.288 -28.012 -44.543 1 81.87 577 LYS B N 1
ATOM 13467 C CA . LYS B 1 577 ? 20.38 -28.862 -45.726 1 81.87 577 LYS B CA 1
ATOM 13468 C C . LYS B 1 577 ? 19.204 -29.832 -45.8 1 81.87 577 LYS B C 1
ATOM 13470 O O . LYS B 1 577 ? 18.703 -30.127 -46.887 1 81.87 577 LYS B O 1
ATOM 13475 N N . GLN B 1 578 ? 18.696 -30.33 -44.61 1 84.16 578 GLN B N 1
ATOM 13476 C CA . GLN B 1 578 ? 17.578 -31.263 -44.515 1 84.16 578 GLN B CA 1
ATOM 13477 C C . GLN B 1 578 ? 16.651 -30.896 -43.36 1 84.16 578 GLN B C 1
ATOM 13479 O O . GLN B 1 578 ? 16.615 -31.589 -42.341 1 84.16 578 GLN B O 1
ATOM 13484 N N . PRO B 1 579 ? 15.735 -30.078 -43.618 1 81.53 579 PRO B N 1
ATOM 13485 C CA . PRO B 1 579 ? 14.92 -29.538 -42.527 1 81.53 579 PRO B CA 1
ATOM 13486 C C . PRO B 1 579 ? 13.856 -30.52 -42.043 1 81.53 579 PRO B C 1
ATOM 13488 O O . PRO B 1 579 ? 13.353 -30.39 -40.924 1 81.53 579 PRO B O 1
ATOM 13491 N N . ASN B 1 580 ? 13.532 -31.523 -42.777 1 81.48 580 ASN B N 1
ATOM 13492 C CA . ASN B 1 580 ? 12.45 -32.432 -42.413 1 81.48 580 ASN B CA 1
ATOM 13493 C C . ASN B 1 580 ? 12.985 -33.717 -41.789 1 81.48 580 ASN B C 1
ATOM 13495 O O . ASN B 1 580 ? 12.222 -34.649 -41.528 1 81.48 580 ASN B O 1
ATOM 13499 N N . ASN B 1 581 ? 14.315 -33.751 -41.639 1 85.13 581 ASN B N 1
ATOM 13500 C CA . ASN B 1 581 ? 14.923 -34.921 -41.014 1 85.13 581 ASN B CA 1
ATOM 13501 C C . ASN B 1 581 ? 14.975 -34.781 -39.495 1 85.13 581 ASN B C 1
ATOM 13503 O O . ASN B 1 581 ? 15.703 -33.937 -38.97 1 85.13 581 ASN B O 1
ATOM 13507 N N . LEU B 1 582 ? 14.27 -35.65 -38.78 1 85.12 582 LEU B N 1
ATOM 13508 C CA . LEU B 1 582 ? 14.166 -35.613 -37.325 1 85.12 582 LEU B CA 1
ATOM 13509 C C . LEU B 1 582 ? 15.534 -35.797 -36.678 1 85.12 582 LEU B C 1
ATOM 13511 O O . LEU B 1 582 ? 15.855 -35.127 -35.693 1 85.12 582 LEU B O 1
ATOM 13515 N N . GLN B 1 583 ? 16.38 -36.514 -37.234 1 84.42 583 GLN B N 1
ATOM 13516 C CA . GLN B 1 583 ? 17.668 -36.851 -36.638 1 84.42 583 GLN B CA 1
ATOM 13517 C C . GLN B 1 583 ? 18.615 -35.655 -36.662 1 84.42 583 GLN B C 1
ATOM 13519 O O . GLN B 1 583 ? 19.432 -35.485 -35.755 1 84.42 583 GLN B O 1
ATOM 13524 N N . ASN B 1 584 ? 18.479 -34.899 -37.716 1 88.09 584 ASN B N 1
ATOM 13525 C CA . ASN B 1 584 ? 19.304 -33.697 -37.778 1 88.09 584 ASN B CA 1
ATOM 13526 C C . ASN B 1 584 ? 18.99 -32.742 -36.631 1 88.09 584 ASN B C 1
ATOM 13528 O O . ASN B 1 584 ? 19.898 -32.155 -36.04 1 88.09 584 ASN B O 1
ATOM 13532 N N . TRP B 1 585 ? 17.804 -32.698 -36.346 1 89.11 585 TRP B N 1
ATOM 13533 C CA . TRP B 1 585 ? 17.391 -31.804 -35.269 1 89.11 585 TRP B CA 1
ATOM 13534 C C . TRP B 1 585 ? 17.742 -32.394 -33.907 1 89.11 585 TRP B C 1
ATOM 13536 O O . TRP B 1 585 ? 18.119 -31.665 -32.987 1 89.11 585 TRP B O 1
ATOM 13546 N N . ILE B 1 586 ? 17.629 -33.606 -33.72 1 85.7 586 ILE B N 1
ATOM 13547 C CA . ILE B 1 586 ? 18.033 -34.271 -32.486 1 85.7 586 ILE B CA 1
ATOM 13548 C C . ILE B 1 586 ? 19.534 -34.093 -32.272 1 85.7 586 ILE B C 1
ATOM 13550 O O . ILE B 1 586 ? 19.98 -33.818 -31.156 1 85.7 586 ILE B O 1
ATOM 13554 N N . ALA B 1 587 ? 20.278 -34.133 -33.375 1 86.98 587 ALA B N 1
ATOM 13555 C CA . ALA B 1 587 ? 21.72 -33.917 -33.294 1 86.98 587 ALA B CA 1
ATOM 13556 C C . ALA B 1 587 ? 22.037 -32.488 -32.863 1 86.98 587 ALA B C 1
ATOM 13558 O O . ALA B 1 587 ? 22.91 -32.266 -32.021 1 86.98 587 ALA B O 1
ATOM 13559 N N . LEU B 1 588 ? 21.415 -31.637 -33.471 1 88.61 588 LEU B N 1
ATOM 13560 C CA . LEU B 1 588 ? 21.61 -30.239 -33.101 1 88.61 588 LEU B CA 1
ATOM 13561 C C . LEU B 1 588 ? 21.269 -30.013 -31.632 1 88.61 588 LEU B C 1
ATOM 13563 O O . LEU B 1 588 ? 21.963 -29.266 -30.938 1 88.61 588 LEU B O 1
ATOM 13567 N N . GLU B 1 589 ? 20.245 -30.562 -31.134 1 88.84 589 GLU B N 1
ATOM 13568 C CA . GLU B 1 589 ? 19.861 -30.461 -29.729 1 88.84 589 GLU B CA 1
ATOM 13569 C C . GLU B 1 589 ? 20.965 -30.987 -28.816 1 88.84 589 GLU B C 1
ATOM 13571 O O . GLU B 1 589 ? 21.333 -30.333 -27.838 1 88.84 589 GLU B O 1
ATOM 13576 N N . ARG B 1 590 ? 21.497 -32.024 -29.075 1 82.53 590 ARG B N 1
ATOM 13577 C CA . ARG B 1 590 ? 22.541 -32.638 -28.261 1 82.53 590 ARG B CA 1
ATOM 13578 C C . ARG B 1 590 ? 23.788 -31.762 -28.217 1 82.53 590 ARG B C 1
ATOM 13580 O O . ARG B 1 590 ? 24.402 -31.599 -27.161 1 82.53 590 ARG B O 1
ATOM 13587 N N . ILE B 1 591 ? 24.071 -31.174 -29.342 1 84.1 591 ILE B N 1
ATOM 13588 C CA . ILE B 1 591 ? 25.241 -30.306 -29.426 1 84.1 591 ILE B CA 1
ATOM 13589 C C . ILE B 1 591 ? 25.008 -29.045 -28.598 1 84.1 591 ILE B C 1
ATOM 13591 O O . ILE B 1 591 ? 25.888 -28.617 -27.846 1 84.1 591 ILE B O 1
ATOM 13595 N N . ASN B 1 592 ? 23.901 -28.543 -28.733 1 84.32 592 ASN B N 1
ATOM 13596 C CA . ASN B 1 592 ? 23.558 -27.361 -27.951 1 84.32 592 ASN B CA 1
ATOM 13597 C C . ASN B 1 592 ? 23.577 -27.655 -26.453 1 84.32 592 ASN B C 1
ATOM 13599 O O . ASN B 1 592 ? 24.066 -26.845 -25.664 1 84.32 592 ASN B O 1
ATOM 13603 N N . PHE B 1 593 ? 23.208 -28.731 -25.993 1 80.11 593 PHE B N 1
ATOM 13604 C CA . PHE B 1 593 ? 23.15 -29.124 -24.59 1 80.11 593 PHE B CA 1
ATOM 13605 C C . PHE B 1 593 ? 24.552 -29.293 -24.017 1 80.11 593 PHE B C 1
ATOM 13607 O O . PHE B 1 593 ? 24.876 -28.721 -22.974 1 80.11 593 PHE B O 1
ATOM 13614 N N . VAL B 1 594 ? 25.3 -29.934 -24.813 1 73.86 594 VAL B N 1
ATOM 13615 C CA . VAL B 1 594 ? 26.636 -30.257 -24.321 1 73.86 594 VAL B CA 1
ATOM 13616 C C . VAL B 1 594 ? 27.492 -28.993 -24.282 1 73.86 594 VAL B C 1
ATOM 13618 O O . VAL B 1 594 ? 28.371 -28.857 -23.428 1 73.86 594 VAL B O 1
ATOM 13621 N N . THR B 1 595 ? 27.118 -28.017 -25.133 1 73.69 595 THR B N 1
ATOM 13622 C CA . THR B 1 595 ? 27.915 -26.797 -25.211 1 73.69 595 THR B CA 1
ATOM 13623 C C . THR B 1 595 ? 27.3 -25.694 -24.356 1 73.69 595 THR B C 1
ATOM 13625 O O . THR B 1 595 ? 27.797 -24.566 -24.337 1 73.69 595 THR B O 1
ATOM 13628 N N . GLY B 1 596 ? 26.208 -26.033 -23.683 1 73.8 596 GLY B N 1
ATOM 13629 C CA . GLY B 1 596 ? 25.693 -25.188 -22.617 1 73.8 596 GLY B CA 1
ATOM 13630 C C . GLY B 1 596 ? 24.602 -24.241 -23.079 1 73.8 596 GLY B C 1
ATOM 13631 O O . GLY B 1 596 ? 24.056 -23.478 -22.281 1 73.8 596 GLY B O 1
ATOM 13632 N N . ASP B 1 597 ? 24.295 -24.18 -24.392 1 76.54 597 ASP B N 1
ATOM 13633 C CA . ASP B 1 597 ? 23.184 -23.359 -24.863 1 76.54 597 ASP B CA 1
ATOM 13634 C C . ASP B 1 597 ? 21.855 -24.098 -24.72 1 76.54 597 ASP B C 1
ATOM 13636 O O . ASP B 1 597 ? 21.306 -24.594 -25.705 1 76.54 597 ASP B O 1
ATOM 13640 N N . LYS B 1 598 ? 21.322 -24.077 -23.674 1 80.59 598 LYS B N 1
ATOM 13641 C CA . LYS B 1 598 ? 20.169 -24.901 -23.323 1 80.59 598 LYS B CA 1
ATOM 13642 C C . LYS B 1 598 ? 18.896 -24.371 -23.975 1 80.59 598 LYS B C 1
ATOM 13644 O O . LYS B 1 598 ? 18.004 -25.145 -24.328 1 80.59 598 LYS B O 1
ATOM 13649 N N . ASP B 1 599 ? 18.741 -23.127 -24.331 1 80.92 599 ASP B N 1
ATOM 13650 C CA . ASP B 1 599 ? 17.575 -22.582 -25.02 1 80.92 599 ASP B CA 1
ATOM 13651 C C . ASP B 1 599 ? 17.514 -23.071 -26.466 1 80.92 599 ASP B C 1
ATOM 13653 O O . ASP B 1 599 ? 16.458 -23.496 -26.939 1 80.92 599 ASP B O 1
ATOM 13657 N N . ALA B 1 600 ? 18.721 -23.037 -27.06 1 84.3 600 ALA B N 1
ATOM 13658 C CA . ALA B 1 600 ? 18.769 -23.528 -28.435 1 84.3 600 ALA B CA 1
ATOM 13659 C C . ALA B 1 600 ? 18.428 -25.014 -28.499 1 84.3 600 ALA B C 1
ATOM 13661 O O . ALA B 1 600 ? 17.804 -25.473 -29.458 1 84.3 600 ALA B O 1
ATOM 13662 N N . ALA B 1 601 ? 18.783 -25.739 -27.537 1 89.83 601 ALA B N 1
ATOM 13663 C CA . ALA B 1 601 ? 18.443 -27.157 -27.468 1 89.83 601 ALA B CA 1
ATOM 13664 C C . ALA B 1 601 ? 16.934 -27.354 -27.356 1 89.83 601 ALA B C 1
ATOM 13666 O O . ALA B 1 601 ? 16.368 -28.242 -27.998 1 89.83 601 ALA B O 1
ATOM 13667 N N . ILE B 1 602 ? 16.243 -26.513 -26.659 1 91.06 602 ILE B N 1
ATOM 13668 C CA . ILE B 1 602 ? 14.796 -26.581 -26.487 1 91.06 602 ILE B CA 1
ATOM 13669 C C . ILE B 1 602 ? 14.105 -26.33 -27.826 1 91.06 602 ILE B C 1
ATOM 13671 O O . ILE B 1 602 ? 13.176 -27.051 -28.197 1 91.06 602 ILE B O 1
ATOM 13675 N N . PHE B 1 603 ? 14.61 -25.457 -28.628 1 89.69 603 PHE B N 1
ATOM 13676 C CA . PHE B 1 603 ? 14.015 -25.134 -29.92 1 89.69 603 PHE B CA 1
ATOM 13677 C C . PHE B 1 603 ? 14.174 -26.294 -30.895 1 89.69 603 PHE B C 1
ATOM 13679 O O . PHE B 1 603 ? 13.277 -26.568 -31.694 1 89.69 603 PHE B O 1
ATOM 13686 N N . SER B 1 604 ? 15.241 -26.947 -30.804 1 91.6 604 SER B N 1
ATOM 13687 C CA . SER B 1 604 ? 15.449 -28.112 -31.658 1 91.6 604 SER B CA 1
ATOM 13688 C C . SER B 1 604 ? 14.461 -29.225 -31.326 1 91.6 604 SER B C 1
ATOM 13690 O O . SER B 1 604 ? 13.912 -29.863 -32.227 1 91.6 604 SER B O 1
ATOM 13692 N N . LEU B 1 605 ? 14.185 -29.401 -30.145 1 91.53 605 LEU B N 1
ATOM 13693 C CA . LEU B 1 605 ? 13.219 -30.417 -29.741 1 91.53 605 LEU B CA 1
ATOM 13694 C C . LEU B 1 605 ? 11.803 -30.006 -30.129 1 91.53 605 LEU B C 1
ATOM 13696 O O . LEU B 1 605 ? 10.99 -30.85 -30.513 1 91.53 605 LEU B O 1
ATOM 13700 N N . ALA B 1 606 ? 11.546 -28.728 -30.006 1 92.02 606 ALA B N 1
ATOM 13701 C CA . ALA B 1 606 ? 10.242 -28.224 -30.43 1 92.02 606 ALA B CA 1
ATOM 13702 C C . ALA B 1 606 ? 9.994 -28.518 -31.906 1 92.02 606 ALA B C 1
ATOM 13704 O O . ALA B 1 606 ? 8.882 -28.885 -32.294 1 92.02 606 ALA B O 1
ATOM 13705 N N . LYS B 1 607 ? 11.015 -28.389 -32.696 1 90.44 607 LYS B N 1
ATOM 13706 C CA . LYS B 1 607 ? 10.902 -28.7 -34.118 1 90.44 607 LYS B CA 1
ATOM 13707 C C . LYS B 1 607 ? 10.611 -30.182 -34.335 1 90.44 607 LYS B C 1
ATOM 13709 O O . LYS B 1 607 ? 9.787 -30.541 -35.179 1 90.44 607 LYS B O 1
ATOM 13714 N N . VAL B 1 608 ? 11.148 -31.02 -33.627 1 90.56 608 VAL B N 1
ATOM 13715 C CA . VAL B 1 608 ? 10.915 -32.457 -33.734 1 90.56 608 VAL B CA 1
ATOM 13716 C C . VAL B 1 608 ? 9.47 -32.775 -33.358 1 90.56 608 VAL B C 1
ATOM 13718 O O . VAL B 1 608 ? 8.79 -33.528 -34.06 1 90.56 608 VAL B O 1
ATOM 13721 N N . ILE B 1 609 ? 8.989 -32.18 -32.354 1 91.43 609 ILE B N 1
ATOM 13722 C CA . ILE B 1 609 ? 7.633 -32.418 -31.87 1 91.43 609 ILE B CA 1
ATOM 13723 C C . ILE B 1 609 ? 6.622 -31.886 -32.883 1 91.43 609 ILE B C 1
ATOM 13725 O O . ILE B 1 609 ? 5.56 -32.48 -33.081 1 91.43 609 ILE B O 1
ATOM 13729 N N . SER B 1 610 ? 6.963 -30.837 -33.526 1 90.24 610 SER B N 1
ATOM 13730 C CA . SER B 1 610 ? 6.087 -30.28 -34.551 1 90.24 610 SER B CA 1
ATOM 13731 C C . SER B 1 610 ? 5.894 -31.258 -35.705 1 90.24 610 SER B C 1
ATOM 13733 O O . SER B 1 610 ? 4.878 -31.213 -36.4 1 90.24 610 SER B O 1
ATOM 13735 N N . MET B 1 611 ? 6.83 -32.138 -35.86 1 86 611 MET B N 1
ATOM 13736 C CA . MET B 1 611 ? 6.77 -33.133 -36.927 1 86 611 MET B CA 1
ATOM 13737 C C . MET B 1 611 ? 6.131 -34.425 -36.43 1 86 611 MET B C 1
ATOM 13739 O O . MET B 1 611 ? 5.438 -35.11 -37.184 1 86 611 MET B O 1
ATOM 13743 N N . HIS B 1 612 ? 6.392 -34.706 -35.175 1 85.12 612 HIS B N 1
ATOM 13744 C CA . HIS B 1 612 ? 5.903 -35.928 -34.547 1 85.12 612 HIS B CA 1
ATOM 13745 C C . HIS B 1 612 ? 5.354 -35.65 -33.152 1 85.12 612 HIS B C 1
ATOM 13747 O O . HIS B 1 612 ? 6.068 -35.803 -32.158 1 85.12 612 HIS B O 1
ATOM 13753 N N . SER B 1 613 ? 4.052 -35.5 -33.102 1 86.15 613 SER B N 1
ATOM 13754 C CA . SER B 1 613 ? 3.445 -34.948 -31.896 1 86.15 613 SER B CA 1
ATOM 13755 C C . SER B 1 613 ? 3.262 -36.021 -30.828 1 86.15 613 SER B C 1
ATOM 13757 O O . SER B 1 613 ? 2.907 -35.715 -29.687 1 86.15 613 SER B O 1
ATOM 13759 N N . ASN B 1 614 ? 3.567 -37.23 -31.037 1 80.13 614 ASN B N 1
ATOM 13760 C CA . ASN B 1 614 ? 3.42 -38.281 -30.037 1 80.13 614 ASN B CA 1
ATOM 13761 C C . ASN B 1 614 ? 4.75 -38.975 -29.753 1 80.13 614 ASN B C 1
ATOM 13763 O O . ASN B 1 614 ? 4.793 -40.193 -29.57 1 80.13 614 ASN B O 1
ATOM 13767 N N . ALA B 1 615 ? 5.809 -38.197 -29.832 1 83.79 615 ALA B N 1
ATOM 13768 C CA . ALA B 1 615 ? 7.143 -38.729 -29.565 1 83.79 615 ALA B CA 1
ATOM 13769 C C . ALA B 1 615 ? 7.497 -38.603 -28.086 1 83.79 615 ALA B C 1
ATOM 13771 O O . ALA B 1 615 ? 8.169 -37.651 -27.68 1 83.79 615 ALA B O 1
ATOM 13772 N N . TRP B 1 616 ? 7.159 -39.578 -27.308 1 88.2 616 TRP B N 1
ATOM 13773 C CA . TRP B 1 616 ? 7.243 -39.477 -25.854 1 88.2 616 TRP B CA 1
ATOM 13774 C C . TRP B 1 616 ? 8.695 -39.394 -25.397 1 88.2 616 TRP B C 1
ATOM 13776 O O . TRP B 1 616 ? 9.004 -38.723 -24.409 1 88.2 616 TRP B O 1
ATOM 13786 N N . LEU B 1 617 ? 9.582 -40.012 -26.136 1 85.83 617 LEU B N 1
ATOM 13787 C CA . LEU B 1 617 ? 10.999 -39.916 -25.805 1 85.83 617 LEU B CA 1
ATOM 13788 C C . LEU B 1 617 ? 11.499 -38.484 -25.965 1 85.83 617 LEU B C 1
ATOM 13790 O O . LEU B 1 617 ? 12.286 -38.002 -25.147 1 85.83 617 LEU B O 1
ATOM 13794 N N . VAL B 1 618 ? 11.031 -37.892 -27.016 1 89.86 618 VAL B N 1
ATOM 13795 C CA . VAL B 1 618 ? 11.431 -36.513 -27.275 1 89.86 618 VAL B CA 1
ATOM 13796 C C . VAL B 1 618 ? 10.85 -35.596 -26.201 1 89.86 618 VAL B C 1
ATOM 13798 O O . VAL B 1 618 ? 11.525 -34.68 -25.726 1 89.86 618 VAL B O 1
ATOM 13801 N N . TYR B 1 619 ? 9.647 -35.868 -25.732 1 93.45 619 TYR B N 1
ATOM 13802 C CA . TYR B 1 619 ? 9.031 -35.09 -24.663 1 93.45 619 TYR B CA 1
ATOM 13803 C C . TYR B 1 619 ? 9.796 -35.26 -23.355 1 93.45 619 TYR B C 1
ATOM 13805 O O . TYR B 1 619 ? 9.92 -34.314 -22.574 1 93.45 619 TYR B O 1
ATOM 13813 N N . SER B 1 620 ? 10.303 -36.45 -23.103 1 93.08 620 SER B N 1
ATOM 13814 C CA . SER B 1 620 ? 11.082 -36.693 -21.893 1 93.08 620 SER B CA 1
ATOM 13815 C C . SER B 1 620 ? 12.389 -35.908 -21.909 1 93.08 620 SER B C 1
ATOM 13817 O O . SER B 1 620 ? 12.816 -35.382 -20.88 1 93.08 620 SER B O 1
ATOM 13819 N N . GLU B 1 621 ? 12.998 -35.835 -23.057 1 90.79 621 GLU B N 1
ATOM 13820 C CA . GLU B 1 621 ? 14.204 -35.026 -23.202 1 90.79 621 GLU B CA 1
ATOM 13821 C C . GLU B 1 621 ? 13.905 -33.545 -22.988 1 90.79 621 GLU B C 1
ATOM 13823 O O . GLU B 1 621 ? 14.695 -32.829 -22.368 1 90.79 621 GLU B O 1
ATOM 13828 N N . LEU B 1 622 ? 12.856 -33.168 -23.539 1 93.8 622 LEU B N 1
ATOM 13829 C CA . LEU B 1 622 ? 12.446 -31.781 -23.34 1 93.8 622 LEU B CA 1
ATOM 13830 C C . LEU B 1 622 ? 12.208 -31.492 -21.862 1 93.8 622 LEU B C 1
ATOM 13832 O O . LEU B 1 622 ? 12.609 -30.44 -21.358 1 93.8 622 LEU B O 1
ATOM 13836 N N . ALA B 1 623 ? 11.587 -32.398 -21.096 1 94 623 ALA B N 1
ATOM 13837 C CA . ALA B 1 623 ? 11.36 -32.233 -19.662 1 94 623 ALA B CA 1
ATOM 13838 C C . ALA B 1 623 ? 12.681 -32.081 -18.912 1 94 623 ALA B C 1
ATOM 13840 O O . ALA B 1 623 ? 12.797 -31.246 -18.012 1 94 623 ALA B O 1
ATOM 13841 N N . SER B 1 624 ? 13.636 -32.812 -19.337 1 91.72 624 SER B N 1
ATOM 13842 C CA . SER B 1 624 ? 14.963 -32.74 -18.734 1 91.72 624 SER B CA 1
ATOM 13843 C C . SER B 1 624 ? 15.602 -31.374 -18.965 1 91.72 624 SER B C 1
ATOM 13845 O O . SER B 1 624 ? 16.186 -30.793 -18.047 1 91.72 624 SER B O 1
ATOM 13847 N N . LEU B 1 625 ? 15.441 -30.87 -20.135 1 89.47 625 LEU B N 1
ATOM 13848 C CA . LEU B 1 625 ? 16.019 -29.576 -20.482 1 89.47 625 LEU B CA 1
ATOM 13849 C C . LEU B 1 625 ? 15.316 -28.448 -19.733 1 89.47 625 LEU B C 1
ATOM 13851 O O . LEU B 1 625 ? 15.959 -27.488 -19.303 1 89.47 625 LEU B O 1
ATOM 13855 N N . LEU B 1 626 ? 14.015 -28.595 -19.576 1 90.38 626 LEU B N 1
ATOM 13856 C CA . LEU B 1 626 ? 13.261 -27.593 -18.831 1 90.38 626 LEU B CA 1
ATOM 13857 C C . LEU B 1 626 ? 13.663 -27.591 -17.36 1 90.38 626 LEU B C 1
ATOM 13859 O O . LEU B 1 626 ? 13.791 -26.528 -16.748 1 90.38 626 LEU B O 1
ATOM 13863 N N . HIS B 1 627 ? 14.004 -28.705 -16.783 1 89.78 627 HIS B N 1
ATOM 13864 C CA . HIS B 1 627 ? 14.52 -28.787 -15.421 1 89.78 627 HIS B CA 1
ATOM 13865 C C . HIS B 1 627 ? 15.855 -28.061 -15.293 1 89.78 627 HIS B C 1
ATOM 13867 O O . HIS B 1 627 ? 16.059 -27.289 -14.353 1 89.78 627 HIS B O 1
ATOM 13873 N N . ASN B 1 628 ? 16.687 -28.222 -16.302 1 81.99 628 ASN B N 1
ATOM 13874 C CA . ASN B 1 628 ? 18.029 -27.649 -16.286 1 81.99 628 ASN B CA 1
ATOM 13875 C C . ASN B 1 628 ? 17.992 -26.131 -16.441 1 81.99 628 ASN B C 1
ATOM 13877 O O . ASN B 1 628 ? 18.938 -25.441 -16.057 1 81.99 628 ASN B O 1
ATOM 13881 N N . THR B 1 629 ? 16.892 -25.713 -17.06 1 78.86 629 THR B N 1
ATOM 13882 C CA . THR B 1 629 ? 16.768 -24.273 -17.255 1 78.86 629 THR B CA 1
ATOM 13883 C C . THR B 1 629 ? 15.831 -23.665 -16.216 1 78.86 629 THR B C 1
ATOM 13885 O O . THR B 1 629 ? 15.254 -22.599 -16.441 1 78.86 629 THR B O 1
ATOM 13888 N N . TYR B 1 630 ? 15.557 -24.408 -15.224 1 76.91 630 TYR B N 1
ATOM 13889 C CA . TYR B 1 630 ? 14.912 -23.985 -13.986 1 76.91 630 TYR B CA 1
ATOM 13890 C C . TYR B 1 630 ? 13.418 -23.766 -14.196 1 76.91 630 TYR B C 1
ATOM 13892 O O . TYR B 1 630 ? 12.785 -23.009 -13.457 1 76.91 630 TYR B O 1
ATOM 13900 N N . ASN B 1 631 ? 12.855 -24.331 -15.281 1 86.4 631 ASN B N 1
ATOM 13901 C CA . ASN B 1 631 ? 11.41 -24.379 -15.478 1 86.4 631 ASN B CA 1
ATOM 13902 C C . ASN B 1 631 ? 10.8 -25.628 -14.85 1 86.4 631 ASN B C 1
ATOM 13904 O O . ASN B 1 631 ? 10.248 -26.476 -15.554 1 86.4 631 ASN B O 1
ATOM 13908 N N . TYR B 1 632 ? 10.915 -25.706 -13.562 1 87.42 632 TYR B N 1
ATOM 13909 C CA . TYR B 1 632 ? 10.674 -26.93 -12.806 1 87.42 632 TYR B CA 1
ATOM 13910 C C . TYR B 1 632 ? 9.22 -27.368 -12.926 1 87.42 632 TYR B C 1
ATOM 13912 O O . TYR B 1 632 ? 8.933 -28.559 -13.067 1 87.42 632 TYR B O 1
ATOM 13920 N N . TRP B 1 633 ? 8.327 -26.379 -12.996 1 88.88 633 TRP B N 1
ATOM 13921 C CA . TRP B 1 633 ? 6.912 -26.732 -13.051 1 88.88 633 TRP B CA 1
ATOM 13922 C C . TRP B 1 633 ? 6.564 -27.379 -14.387 1 88.88 633 TRP B C 1
ATOM 13924 O O . TRP B 1 633 ? 5.867 -28.395 -14.429 1 88.88 633 TRP B O 1
ATOM 13934 N N . GLU B 1 634 ? 7.05 -26.848 -15.449 1 90.47 634 GLU B N 1
ATOM 13935 C CA . GLU B 1 634 ? 6.791 -27.411 -16.77 1 90.47 634 GLU B CA 1
ATOM 13936 C C . GLU B 1 634 ? 7.481 -28.761 -16.94 1 90.47 634 GLU B C 1
ATOM 13938 O O . GLU B 1 634 ? 6.943 -29.663 -17.586 1 90.47 634 GLU B O 1
ATOM 13943 N N . ALA B 1 635 ? 8.683 -28.827 -16.317 1 92.61 635 ALA B N 1
ATOM 13944 C CA . ALA B 1 635 ? 9.443 -30.071 -16.42 1 92.61 635 ALA B CA 1
ATOM 13945 C C . ALA B 1 635 ? 8.688 -31.23 -15.775 1 92.61 635 ALA B C 1
ATOM 13947 O O . ALA B 1 635 ? 8.517 -32.285 -16.389 1 92.61 635 ALA B O 1
ATOM 13948 N N . ILE B 1 636 ? 8.18 -31.001 -14.648 1 93.14 636 ILE B N 1
ATOM 13949 C CA . ILE B 1 636 ? 7.526 -32.088 -13.927 1 93.14 636 ILE B CA 1
ATOM 13950 C C . ILE B 1 636 ? 6.18 -32.402 -14.577 1 93.14 636 ILE B C 1
ATOM 13952 O O . ILE B 1 636 ? 5.789 -33.567 -14.677 1 93.14 636 ILE B O 1
ATOM 13956 N N . ASN B 1 637 ? 5.437 -31.452 -15.07 1 92.03 637 ASN B N 1
ATOM 13957 C CA . ASN B 1 637 ? 4.153 -31.68 -15.724 1 92.03 637 ASN B CA 1
ATOM 13958 C C . ASN B 1 637 ? 4.315 -32.482 -17.012 1 92.03 637 ASN B C 1
ATOM 13960 O O . ASN B 1 637 ? 3.524 -33.386 -17.289 1 92.03 637 ASN B O 1
ATOM 13964 N N . LEU B 1 638 ? 5.279 -32.096 -17.73 1 93.28 638 LEU B N 1
ATOM 13965 C CA . LEU B 1 638 ? 5.545 -32.826 -18.964 1 93.28 638 LEU B CA 1
ATOM 13966 C C . LEU B 1 638 ? 6.017 -34.245 -18.666 1 93.28 638 LEU B C 1
ATOM 13968 O O . LEU B 1 638 ? 5.578 -35.199 -19.313 1 93.28 638 LEU B O 1
ATOM 13972 N N . ALA B 1 639 ? 6.882 -34.4 -17.673 1 94.96 639 ALA B N 1
ATOM 13973 C CA . ALA B 1 639 ? 7.359 -35.729 -17.3 1 94.96 639 ALA B CA 1
ATOM 13974 C C . ALA B 1 639 ? 6.208 -36.615 -16.833 1 94.96 639 ALA B C 1
ATOM 13976 O O . ALA B 1 639 ? 6.136 -37.792 -17.194 1 94.96 639 ALA B O 1
ATOM 13977 N N . TYR B 1 640 ? 5.324 -36.064 -16.089 1 93.79 640 TYR B N 1
ATOM 13978 C CA . TYR B 1 640 ? 4.138 -36.797 -15.658 1 93.79 640 TYR B CA 1
ATOM 13979 C C . TYR B 1 640 ? 3.331 -37.281 -16.856 1 93.79 640 TYR B C 1
ATOM 13981 O O . TYR B 1 640 ? 2.893 -38.433 -16.893 1 93.79 640 TYR B O 1
ATOM 13989 N N . ARG B 1 641 ? 3.155 -36.372 -17.749 1 93.63 641 ARG B N 1
ATOM 13990 C CA . ARG B 1 641 ? 2.404 -36.736 -18.946 1 93.63 641 ARG B CA 1
ATOM 13991 C C . ARG B 1 641 ? 3.075 -37.889 -19.685 1 93.63 641 ARG B C 1
ATOM 13993 O O . ARG B 1 641 ? 2.404 -38.824 -20.126 1 93.63 641 ARG B O 1
ATOM 14000 N N . VAL B 1 642 ? 4.358 -37.853 -19.803 1 92.64 642 VAL B N 1
ATOM 14001 C CA . VAL B 1 642 ? 5.114 -38.903 -20.477 1 92.64 642 VAL B CA 1
ATOM 14002 C C . VAL B 1 642 ? 4.934 -40.226 -19.735 1 92.64 642 VAL B C 1
ATOM 14004 O O . VAL B 1 642 ? 4.636 -41.253 -20.349 1 92.64 642 VAL B O 1
ATOM 14007 N N . ILE B 1 643 ? 5.011 -40.187 -18.45 1 94.11 643 ILE B N 1
ATOM 14008 C CA . ILE B 1 643 ? 4.932 -41.402 -17.645 1 94.11 643 ILE B CA 1
ATOM 14009 C C . ILE B 1 643 ? 3.527 -41.993 -17.74 1 94.11 643 ILE B C 1
ATOM 14011 O O . ILE B 1 643 ? 3.365 -43.212 -17.834 1 94.11 643 ILE B O 1
ATOM 14015 N N . ARG B 1 644 ? 2.541 -41.195 -17.743 1 92 644 ARG B N 1
ATOM 14016 C CA . ARG B 1 644 ? 1.165 -41.67 -17.849 1 92 644 ARG B CA 1
ATOM 14017 C C . ARG B 1 644 ? 0.941 -42.409 -19.164 1 92 644 ARG B C 1
ATOM 14019 O O . ARG B 1 644 ? 0.213 -43.403 -19.208 1 92 644 ARG B O 1
ATOM 14026 N N . CYS B 1 645 ? 1.532 -41.921 -20.15 1 89.39 645 CYS B N 1
ATOM 14027 C CA . CYS B 1 645 ? 1.363 -42.518 -21.47 1 89.39 645 CYS B CA 1
ATOM 14028 C C . CYS B 1 645 ? 2.286 -43.718 -21.647 1 89.39 645 CYS B C 1
ATOM 14030 O O . CYS B 1 645 ? 1.898 -44.722 -22.246 1 89.39 645 CYS B O 1
ATOM 14032 N N . ASP B 1 646 ? 3.579 -43.518 -21.151 1 87.84 646 ASP B N 1
ATOM 14033 C CA . ASP B 1 646 ? 4.569 -44.59 -21.195 1 87.84 646 ASP B CA 1
ATOM 14034 C C . ASP B 1 646 ? 5.424 -44.6 -19.93 1 87.84 646 ASP B C 1
ATOM 14036 O O . ASP B 1 646 ? 6.44 -43.905 -19.856 1 87.84 646 ASP B O 1
ATOM 14040 N N . GLY B 1 647 ? 5.088 -45.374 -19.019 1 89.34 647 GLY B N 1
ATOM 14041 C CA . GLY B 1 647 ? 5.758 -45.446 -17.73 1 89.34 647 GLY B CA 1
ATOM 14042 C C . GLY B 1 647 ? 7.117 -46.116 -17.801 1 89.34 647 GLY B C 1
ATOM 14043 O O . GLY B 1 647 ? 7.825 -46.204 -16.795 1 89.34 647 GLY B O 1
ATOM 14044 N N . ASN B 1 648 ? 7.603 -46.463 -19.016 1 89.63 648 ASN B N 1
ATOM 14045 C CA . ASN B 1 648 ? 8.871 -47.173 -19.155 1 89.63 648 ASN B CA 1
ATOM 14046 C C . ASN B 1 648 ? 10.002 -46.227 -19.547 1 89.63 648 ASN B C 1
ATOM 14048 O O . ASN B 1 648 ? 11.105 -46.672 -19.87 1 89.63 648 ASN B O 1
ATOM 14052 N N . ILE B 1 649 ? 9.754 -44.973 -19.513 1 90.42 649 ILE B N 1
ATOM 14053 C CA . ILE B 1 649 ? 10.774 -43.984 -19.848 1 90.42 649 ILE B CA 1
ATOM 14054 C C . ILE B 1 649 ? 11.466 -43.505 -18.574 1 90.42 649 ILE B C 1
ATOM 14056 O O . ILE B 1 649 ? 10.942 -42.646 -17.861 1 90.42 649 ILE B O 1
ATOM 14060 N N . ALA B 1 650 ? 12.656 -44.009 -18.32 1 92.34 650 ALA B N 1
ATOM 14061 C CA . ALA B 1 650 ? 13.391 -43.803 -17.075 1 92.34 650 ALA B CA 1
ATOM 14062 C C . ALA B 1 650 ? 13.72 -42.327 -16.871 1 92.34 650 ALA B C 1
ATOM 14064 O O . ALA B 1 650 ? 13.672 -41.824 -15.745 1 92.34 650 ALA B O 1
ATOM 14065 N N . VAL B 1 651 ? 14.039 -41.652 -17.972 1 89.95 651 VAL B N 1
ATOM 14066 C CA . VAL B 1 651 ? 14.456 -40.254 -17.909 1 89.95 651 VAL B CA 1
ATOM 14067 C C . VAL B 1 651 ? 13.336 -39.408 -17.308 1 89.95 651 VAL B C 1
ATOM 14069 O O . VAL B 1 651 ? 13.595 -38.486 -16.531 1 89.95 651 VAL B O 1
ATOM 14072 N N . ALA B 1 652 ? 12.152 -39.698 -17.658 1 94.6 652 ALA B N 1
ATOM 14073 C CA . ALA B 1 652 ? 11.013 -38.944 -17.141 1 94.6 652 ALA B CA 1
ATOM 14074 C C . ALA B 1 652 ? 10.868 -39.134 -15.634 1 94.6 652 ALA B C 1
ATOM 14076 O O . ALA B 1 652 ? 10.628 -38.171 -14.901 1 94.6 652 ALA B O 1
ATOM 14077 N N . TRP B 1 653 ? 11.103 -40.303 -15.169 1 94.99 653 TRP B N 1
ATOM 14078 C CA . TRP B 1 653 ? 11.063 -40.577 -13.736 1 94.99 653 TRP B CA 1
ATOM 14079 C C . TRP B 1 653 ? 12.183 -39.84 -13.009 1 94.99 653 TRP B C 1
ATOM 14081 O O . TRP B 1 653 ? 11.978 -39.311 -11.914 1 94.99 653 TRP B O 1
ATOM 14091 N N . ASN B 1 654 ? 13.327 -39.807 -13.652 1 93.6 654 ASN B N 1
ATOM 14092 C CA . ASN B 1 654 ? 14.463 -39.091 -13.081 1 93.6 654 ASN B CA 1
ATOM 14093 C C . ASN B 1 654 ? 14.181 -37.597 -12.959 1 93.6 654 ASN B C 1
ATOM 14095 O O . ASN B 1 654 ? 14.578 -36.964 -11.979 1 93.6 654 ASN B O 1
ATOM 14099 N N . VAL B 1 655 ? 13.556 -37.068 -13.965 1 93.95 655 VAL B N 1
ATOM 14100 C CA . VAL B 1 655 ? 13.226 -35.647 -13.939 1 93.95 655 VAL B CA 1
ATOM 14101 C C . VAL B 1 655 ? 12.303 -35.352 -12.759 1 93.95 655 VAL B C 1
ATOM 14103 O O . VAL B 1 655 ? 12.516 -34.387 -12.022 1 93.95 655 VAL B O 1
ATOM 14106 N N . VAL B 1 656 ? 11.291 -36.159 -12.507 1 94.28 656 VAL B N 1
ATOM 14107 C CA . VAL B 1 656 ? 10.365 -35.958 -11.397 1 94.28 656 VAL B CA 1
ATOM 14108 C C . VAL B 1 656 ? 11.119 -36.043 -10.072 1 94.28 656 VAL B C 1
ATOM 14110 O O . VAL B 1 656 ? 10.926 -35.207 -9.186 1 94.28 656 VAL B O 1
ATOM 14113 N N . ALA B 1 657 ? 12.055 -36.967 -9.973 1 93.65 657 ALA B N 1
ATOM 14114 C CA . ALA B 1 657 ? 12.846 -37.142 -8.757 1 93.65 657 ALA B CA 1
ATOM 14115 C C . ALA B 1 657 ? 13.685 -35.902 -8.465 1 93.65 657 ALA B C 1
ATOM 14117 O O . ALA B 1 657 ? 13.756 -35.448 -7.321 1 93.65 657 ALA B O 1
ATOM 14118 N N . LEU B 1 658 ? 14.277 -35.393 -9.486 1 90.9 658 LEU B N 1
ATOM 14119 C CA . LEU B 1 658 ? 15.139 -34.226 -9.334 1 90.9 658 LEU B CA 1
ATOM 14120 C C . LEU B 1 658 ? 14.331 -33.006 -8.906 1 90.9 658 LEU B C 1
ATOM 14122 O O . LEU B 1 658 ? 14.787 -32.214 -8.077 1 90.9 658 LEU B O 1
ATOM 14126 N N . VAL B 1 659 ? 13.198 -32.885 -9.482 1 89.47 659 VAL B N 1
ATOM 14127 C CA . VAL B 1 659 ? 12.353 -31.761 -9.093 1 89.47 659 VAL B CA 1
ATOM 14128 C C . VAL B 1 659 ? 11.881 -31.944 -7.652 1 89.47 659 VAL B C 1
ATOM 14130 O O . VAL B 1 659 ? 11.851 -30.985 -6.876 1 89.47 659 VAL B O 1
ATOM 14133 N N . TYR B 1 660 ? 11.541 -33.142 -7.246 1 87.76 660 TYR B N 1
ATOM 14134 C CA . TYR B 1 660 ? 11.148 -33.431 -5.872 1 87.76 660 TYR B CA 1
ATOM 14135 C C . TYR B 1 660 ? 12.285 -33.126 -4.904 1 87.76 660 TYR B C 1
ATOM 14137 O O . TYR B 1 660 ? 12.061 -32.56 -3.831 1 87.76 660 TYR B O 1
ATOM 14145 N N . LEU B 1 661 ? 13.485 -33.382 -5.307 1 85.98 661 LEU B N 1
ATOM 14146 C CA . LEU B 1 661 ? 14.659 -33.09 -4.493 1 85.98 661 LEU B CA 1
ATOM 14147 C C . LEU B 1 661 ? 14.828 -31.586 -4.301 1 85.98 661 LEU B C 1
ATOM 14149 O O . LEU B 1 661 ? 15.121 -31.126 -3.195 1 85.98 661 LEU B O 1
ATOM 14153 N N . LYS B 1 662 ? 14.619 -30.973 -5.423 1 80.41 662 LYS B N 1
ATOM 14154 C CA . LYS B 1 662 ? 14.76 -29.52 -5.389 1 80.41 662 LYS B CA 1
ATOM 14155 C C . LYS B 1 662 ? 13.787 -28.897 -4.393 1 80.41 662 LYS B C 1
ATOM 14157 O O . LYS B 1 662 ? 14.129 -27.936 -3.7 1 80.41 662 LYS B O 1
ATOM 14162 N N . PHE B 1 663 ? 12.662 -29.501 -4.264 1 74.48 663 PHE B N 1
ATOM 14163 C CA . PHE B 1 663 ? 11.641 -28.914 -3.404 1 74.48 663 PHE B CA 1
ATOM 14164 C C . PHE B 1 663 ? 11.487 -29.719 -2.119 1 74.48 663 PHE B C 1
ATOM 14166 O O . PHE B 1 663 ? 10.441 -29.668 -1.47 1 74.48 663 PHE B O 1
ATOM 14173 N N . GLU B 1 664 ? 12.53 -30.714 -1.85 1 74.45 664 GLU B N 1
ATOM 14174 C CA . GLU B 1 664 ? 12.741 -31.418 -0.588 1 74.45 664 GLU B CA 1
ATOM 14175 C C . GLU B 1 664 ? 11.604 -32.396 -0.306 1 74.45 664 GLU B C 1
ATOM 14177 O O . GLU B 1 664 ? 11.183 -32.552 0.842 1 74.45 664 GLU B O 1
ATOM 14182 N N . ASN B 1 665 ? 10.967 -32.848 -1.382 1 79.97 665 ASN B N 1
ATOM 14183 C CA . ASN B 1 665 ? 10.07 -33.994 -1.279 1 79.97 665 ASN B CA 1
ATOM 14184 C C . ASN B 1 665 ? 10.826 -35.312 -1.413 1 79.97 665 ASN B C 1
ATOM 14186 O O . ASN B 1 665 ? 10.775 -35.958 -2.461 1 79.97 665 ASN B O 1
ATOM 14190 N N . MET B 1 666 ? 11.405 -35.759 -0.316 1 80.95 666 MET B N 1
ATOM 14191 C CA . MET B 1 666 ? 12.312 -36.903 -0.339 1 80.95 666 MET B CA 1
ATOM 14192 C C . MET B 1 666 ? 11.551 -38.195 -0.617 1 80.95 666 MET B C 1
ATOM 14194 O O . MET B 1 666 ? 12.041 -39.066 -1.338 1 80.95 666 MET B O 1
ATOM 14198 N N . ALA B 1 667 ? 10.404 -38.282 0.005 1 79.57 667 ALA B N 1
ATOM 14199 C CA . ALA B 1 667 ? 9.621 -39.5 -0.191 1 79.57 667 ALA B CA 1
ATOM 14200 C C . ALA B 1 667 ? 9.261 -39.689 -1.662 1 79.57 667 ALA B C 1
ATOM 14202 O O . ALA B 1 667 ? 9.443 -40.775 -2.218 1 79.57 667 ALA B O 1
ATOM 14203 N N . GLY B 1 668 ? 8.81 -38.601 -2.249 1 87.07 668 GLY B N 1
ATOM 14204 C CA . GLY B 1 668 ? 8.476 -38.657 -3.663 1 87.07 668 GLY B CA 1
ATOM 14205 C C . GLY B 1 668 ? 9.681 -38.901 -4.552 1 87.07 668 GLY B C 1
ATOM 14206 O O . GLY B 1 668 ? 9.605 -39.667 -5.514 1 87.07 668 GLY B O 1
ATOM 14207 N N . ALA B 1 669 ? 10.788 -38.294 -4.17 1 89.88 669 ALA B N 1
ATOM 14208 C CA . ALA B 1 669 ? 12.016 -38.458 -4.944 1 89.88 669 ALA B CA 1
ATOM 14209 C C . ALA B 1 669 ? 12.498 -39.905 -4.908 1 89.88 669 ALA B C 1
ATOM 14211 O O . ALA B 1 669 ? 12.893 -40.46 -5.937 1 89.88 669 ALA B O 1
ATOM 14212 N N . GLU B 1 670 ? 12.388 -40.555 -3.809 1 88.64 670 GLU B N 1
ATOM 14213 C CA . GLU B 1 670 ? 12.856 -41.929 -3.648 1 88.64 670 GLU B CA 1
ATOM 14214 C C . GLU B 1 670 ? 12.032 -42.895 -4.495 1 88.64 670 GLU B C 1
ATOM 14216 O O . GLU B 1 670 ? 12.588 -43.755 -5.182 1 88.64 670 GLU B O 1
ATOM 14221 N N . VAL B 1 671 ? 10.738 -42.728 -4.47 1 91.49 671 VAL B N 1
ATOM 14222 C CA . VAL B 1 671 ? 9.86 -43.59 -5.255 1 91.49 671 VAL B CA 1
ATOM 14223 C C . VAL B 1 671 ? 10.187 -43.448 -6.74 1 91.49 671 VAL B C 1
ATOM 14225 O O . VAL B 1 671 ? 10.305 -44.446 -7.454 1 91.49 671 VAL B O 1
ATOM 14228 N N . CYS B 1 672 ? 10.351 -42.264 -7.16 1 94.39 672 CYS B N 1
ATOM 14229 C CA . CYS B 1 672 ? 10.582 -41.991 -8.574 1 94.39 672 CYS B CA 1
ATOM 14230 C C . CYS B 1 672 ? 11.966 -42.465 -9.002 1 94.39 672 CYS B C 1
ATOM 14232 O O . CYS B 1 672 ? 12.126 -43.026 -10.087 1 94.39 672 CYS B O 1
ATOM 14234 N N . ILE B 1 673 ? 12.934 -42.308 -8.154 1 93.65 673 ILE B N 1
ATOM 14235 C CA . ILE B 1 673 ? 14.28 -42.738 -8.515 1 93.65 673 ILE B CA 1
ATOM 14236 C C . ILE B 1 673 ? 14.346 -44.264 -8.537 1 93.65 673 ILE B C 1
ATOM 14238 O O . ILE B 1 673 ? 15.051 -44.849 -9.363 1 93.65 673 ILE B O 1
ATOM 14242 N N . GLU B 1 674 ? 13.627 -44.892 -7.657 1 93.39 674 GLU B N 1
ATOM 14243 C CA . GLU B 1 674 ? 13.573 -46.351 -7.666 1 93.39 674 GLU B CA 1
ATOM 14244 C C . GLU B 1 674 ? 12.976 -46.873 -8.969 1 93.39 674 GLU B C 1
ATOM 14246 O O . GLU B 1 674 ? 13.463 -47.856 -9.532 1 93.39 674 GLU B O 1
ATOM 14251 N N . LYS B 1 675 ? 11.953 -46.172 -9.385 1 94.18 675 LYS B N 1
ATOM 14252 C CA . LYS B 1 675 ? 11.361 -46.551 -10.665 1 94.18 675 LYS B CA 1
ATOM 14253 C C . LYS B 1 675 ? 12.347 -46.339 -11.811 1 94.18 675 LYS B C 1
ATOM 14255 O O . LYS B 1 675 ? 12.466 -47.187 -12.698 1 94.18 675 LYS B O 1
ATOM 14260 N N . ALA B 1 676 ? 13.032 -45.248 -11.763 1 93.62 676 ALA B N 1
ATOM 14261 C CA . ALA B 1 676 ? 14.039 -44.964 -12.782 1 93.62 676 ALA B CA 1
ATOM 14262 C C . ALA B 1 676 ? 15.163 -45.996 -12.745 1 93.62 676 ALA B C 1
ATOM 14264 O O . ALA B 1 676 ? 15.622 -46.462 -13.79 1 93.62 676 ALA B O 1
ATOM 14265 N N . MET B 1 677 ? 15.536 -46.421 -11.583 1 92.12 677 MET B N 1
ATOM 14266 C CA . MET B 1 677 ? 16.636 -47.362 -11.394 1 92.12 677 MET B CA 1
ATOM 14267 C C . MET B 1 677 ? 16.25 -48.755 -11.88 1 92.12 677 MET B C 1
ATOM 14269 O O . MET B 1 677 ? 17.095 -49.498 -12.381 1 92.12 677 MET B O 1
ATOM 14273 N N . LYS B 1 678 ? 15.025 -49.073 -11.667 1 93.09 678 LYS B N 1
ATOM 14274 C CA . LYS B 1 678 ? 14.546 -50.354 -12.179 1 93.09 678 LYS B CA 1
ATOM 14275 C C . LYS B 1 678 ? 14.62 -50.399 -13.702 1 93.09 678 LYS B C 1
ATOM 14277 O O . LYS B 1 678 ? 14.933 -51.44 -14.283 1 93.09 678 LYS B O 1
ATOM 14282 N N . LEU B 1 679 ? 14.387 -49.27 -14.266 1 90.82 679 LEU B N 1
ATOM 14283 C CA . LEU B 1 679 ? 14.396 -49.179 -15.722 1 90.82 679 LEU B CA 1
ATOM 14284 C C . LEU B 1 679 ? 15.821 -49.063 -16.251 1 90.82 679 LEU B C 1
ATOM 14286 O O . LEU B 1 679 ? 16.153 -49.644 -17.287 1 90.82 679 LEU B O 1
ATOM 14290 N N . LEU B 1 680 ? 16.677 -48.272 -15.499 1 88.89 680 LEU B N 1
ATOM 14291 C CA . LEU B 1 680 ? 18.081 -48.106 -15.861 1 88.89 680 LEU B CA 1
ATOM 14292 C C . LEU B 1 680 ? 18.975 -48.213 -14.63 1 88.89 680 LEU B C 1
ATOM 14294 O O . LEU B 1 680 ? 19.431 -47.197 -14.099 1 88.89 680 LEU B O 1
ATOM 14298 N N . PRO B 1 681 ? 19.251 -49.305 -14.136 1 86.74 681 PRO B N 1
ATOM 14299 C CA . PRO B 1 681 ? 19.922 -49.51 -12.85 1 86.74 681 PRO B CA 1
ATOM 14300 C C . PRO B 1 681 ? 21.361 -48.998 -12.848 1 86.74 681 PRO B C 1
ATOM 14302 O O . PRO B 1 681 ? 21.89 -48.639 -11.793 1 86.74 681 PRO B O 1
ATOM 14305 N N . ASN B 1 682 ? 22.064 -48.817 -13.944 1 82.3 682 ASN B N 1
ATOM 14306 C CA . ASN B 1 682 ? 23.479 -48.462 -13.955 1 82.3 682 ASN B CA 1
ATOM 14307 C C . ASN B 1 682 ? 23.701 -47.061 -14.519 1 82.3 682 ASN B C 1
ATOM 14309 O O . ASN B 1 682 ? 24.835 -46.68 -14.817 1 82.3 682 ASN B O 1
ATOM 14313 N N . ASP B 1 683 ? 22.603 -46.348 -14.57 1 88.19 683 ASP B N 1
ATOM 14314 C CA . ASP B 1 683 ? 22.749 -44.988 -15.077 1 88.19 683 ASP B CA 1
ATOM 14315 C C . ASP B 1 683 ? 23.336 -44.065 -14.012 1 88.19 683 ASP B C 1
ATOM 14317 O O . ASP B 1 683 ? 22.823 -43.993 -12.893 1 88.19 683 ASP B O 1
ATOM 14321 N N . ALA B 1 684 ? 24.389 -43.359 -14.332 1 90.41 684 ALA B N 1
ATOM 14322 C CA . ALA B 1 684 ? 25.144 -42.563 -13.368 1 90.41 684 ALA B CA 1
ATOM 14323 C C . ALA B 1 684 ? 24.29 -41.433 -12.801 1 90.41 684 ALA B C 1
ATOM 14325 O O . ALA B 1 684 ? 24.386 -41.109 -11.615 1 90.41 684 ALA B O 1
ATOM 14326 N N . ALA B 1 685 ? 23.55 -40.888 -13.669 1 88.23 685 ALA B N 1
ATOM 14327 C CA . ALA B 1 685 ? 22.712 -39.776 -13.231 1 88.23 685 ALA B CA 1
ATOM 14328 C C . ALA B 1 685 ? 21.656 -40.244 -12.233 1 88.23 685 ALA B C 1
ATOM 14330 O O . ALA B 1 685 ? 21.372 -39.555 -11.251 1 88.23 685 ALA B O 1
ATOM 14331 N N . ILE B 1 686 ? 21.061 -41.355 -12.42 1 91.09 686 ILE B N 1
ATOM 14332 C CA . ILE B 1 686 ? 20.032 -41.918 -11.552 1 91.09 686 ILE B CA 1
ATOM 14333 C C . ILE B 1 686 ? 20.658 -42.358 -10.23 1 91.09 686 ILE B C 1
ATOM 14335 O O . ILE B 1 686 ? 20.095 -42.118 -9.159 1 91.09 686 ILE B O 1
ATOM 14339 N N . LEU B 1 687 ? 21.879 -42.935 -10.334 1 93.23 687 LEU B N 1
ATOM 14340 C CA . LEU B 1 687 ? 22.611 -43.324 -9.134 1 93.23 687 LEU B CA 1
ATOM 14341 C C . LEU B 1 687 ? 22.963 -42.102 -8.291 1 93.23 687 LEU B C 1
ATOM 14343 O O . LEU B 1 687 ? 22.851 -42.136 -7.064 1 93.23 687 LEU B O 1
ATOM 14347 N N . ASN B 1 688 ? 23.376 -41.102 -8.964 1 92.37 688 ASN B N 1
ATOM 14348 C CA . ASN B 1 688 ? 23.669 -39.847 -8.28 1 92.37 688 ASN B CA 1
ATOM 14349 C C . ASN B 1 688 ? 22.43 -39.281 -7.591 1 92.37 688 ASN B C 1
ATOM 14351 O O . ASN B 1 688 ? 22.512 -38.785 -6.466 1 92.37 688 ASN B O 1
ATOM 14355 N N . ALA B 1 689 ? 21.36 -39.313 -8.267 1 91.26 689 ALA B N 1
ATOM 14356 C CA . ALA B 1 689 ? 20.116 -38.809 -7.692 1 91.26 689 ALA B CA 1
ATOM 14357 C C . ALA B 1 689 ? 19.721 -39.607 -6.453 1 91.26 689 ALA B C 1
ATOM 14359 O O . ALA B 1 689 ? 19.273 -39.035 -5.456 1 91.26 689 ALA B O 1
ATOM 14360 N N . MET B 1 690 ? 19.913 -40.896 -6.518 1 92.65 690 MET B N 1
ATOM 14361 C CA . MET B 1 690 ? 19.637 -41.734 -5.355 1 92.65 690 MET B CA 1
ATOM 14362 C C . MET B 1 690 ? 20.539 -41.355 -4.185 1 92.65 690 MET B C 1
ATOM 14364 O O . MET B 1 690 ? 20.079 -41.259 -3.046 1 92.65 690 MET B O 1
ATOM 14368 N N . ALA B 1 691 ? 21.784 -41.124 -4.491 1 93.09 691 ALA B N 1
ATOM 14369 C CA . ALA B 1 691 ? 22.737 -40.706 -3.466 1 93.09 691 ALA B CA 1
ATOM 14370 C C . ALA B 1 691 ? 22.304 -39.394 -2.817 1 93.09 691 ALA B C 1
ATOM 14372 O O . ALA B 1 691 ? 22.377 -39.245 -1.595 1 93.09 691 ALA B O 1
ATOM 14373 N N . MET B 1 692 ? 21.901 -38.542 -3.617 1 89.1 692 MET B N 1
ATOM 14374 C CA . MET B 1 692 ? 21.452 -37.244 -3.122 1 89.1 692 MET B CA 1
ATOM 14375 C C . MET B 1 692 ? 20.254 -37.401 -2.191 1 89.1 692 MET B C 1
ATOM 14377 O O . MET B 1 692 ? 20.163 -36.72 -1.169 1 89.1 692 MET B O 1
ATOM 14381 N N . VAL B 1 693 ? 19.325 -38.214 -2.536 1 86.62 693 VAL B N 1
ATOM 14382 C CA . VAL B 1 693 ? 18.154 -38.469 -1.704 1 86.62 693 VAL B CA 1
ATOM 14383 C C . VAL B 1 693 ? 18.593 -39.011 -0.346 1 86.62 693 VAL B C 1
ATOM 14385 O O . VAL B 1 693 ? 18.127 -38.543 0.696 1 86.62 693 VAL B O 1
ATOM 14388 N N . LEU B 1 694 ? 19.49 -39.88 -0.464 1 86.15 694 LEU B N 1
ATOM 14389 C CA . LEU B 1 694 ? 19.976 -40.51 0.759 1 86.15 694 LEU B CA 1
ATOM 14390 C C . LEU B 1 694 ? 20.745 -39.51 1.617 1 86.15 694 LEU B C 1
ATOM 14392 O O . LEU B 1 694 ? 20.623 -39.516 2.844 1 86.15 694 LEU B O 1
ATOM 14396 N N . ASP B 1 695 ? 21.477 -38.689 0.968 1 84.4 695 ASP B N 1
ATOM 14397 C CA . ASP B 1 695 ? 22.222 -37.638 1.654 1 84.4 695 ASP B CA 1
ATOM 14398 C C . ASP B 1 695 ? 21.28 -36.682 2.381 1 84.4 695 ASP B C 1
ATOM 14400 O O . ASP B 1 695 ? 21.515 -36.331 3.539 1 84.4 695 ASP B O 1
ATOM 14404 N N . LYS B 1 696 ? 20.322 -36.351 1.754 1 77.73 696 LYS B N 1
ATOM 14405 C CA . LYS B 1 696 ? 19.356 -35.42 2.331 1 77.73 696 LYS B CA 1
ATOM 14406 C C . LYS B 1 696 ? 18.599 -36.062 3.49 1 77.73 696 LYS B C 1
ATOM 14408 O O . LYS B 1 696 ? 18.118 -35.365 4.386 1 77.73 696 LYS B O 1
ATOM 14413 N N . LYS B 1 697 ? 18.523 -37.37 3.537 1 75.62 697 LYS B N 1
ATOM 14414 C CA . LYS B 1 697 ? 17.902 -38.109 4.632 1 75.62 697 LYS B CA 1
ATOM 14415 C C . LYS B 1 697 ? 18.909 -38.397 5.742 1 75.62 697 LYS B C 1
ATOM 14417 O O . LYS B 1 697 ? 18.648 -39.213 6.628 1 75.62 697 LYS B O 1
ATOM 14422 N N . SER B 1 698 ? 20.133 -37.875 5.657 1 75.72 698 SER B N 1
ATOM 14423 C CA . SER B 1 698 ? 21.226 -37.966 6.62 1 75.72 698 SER B CA 1
ATOM 14424 C C . SER B 1 698 ? 21.79 -39.382 6.682 1 75.72 698 SER B C 1
ATOM 14426 O O . SER B 1 698 ? 22.301 -39.807 7.721 1 75.72 698 SER B O 1
ATOM 14428 N N . ASP B 1 699 ? 21.385 -40.123 5.664 1 82.38 699 ASP B N 1
ATOM 14429 C CA . ASP B 1 699 ? 22.041 -41.418 5.506 1 82.38 699 ASP B CA 1
ATOM 14430 C C . ASP B 1 699 ? 23.277 -41.303 4.617 1 82.38 699 ASP B C 1
ATOM 14432 O O . ASP B 1 699 ? 23.312 -41.86 3.518 1 82.38 699 ASP B O 1
ATOM 14436 N N . VAL B 1 700 ? 24.252 -40.791 5.177 1 87.03 700 VAL B N 1
ATOM 14437 C CA . VAL B 1 700 ? 25.447 -40.42 4.427 1 87.03 700 VAL B CA 1
ATOM 14438 C C . VAL B 1 700 ? 26.21 -41.677 4.015 1 87.03 700 VAL B C 1
ATOM 14440 O O . VAL B 1 700 ? 26.813 -41.721 2.941 1 87.03 700 VAL B O 1
ATOM 14443 N N . GLU B 1 701 ? 26.137 -42.693 4.856 1 87.86 701 GLU B N 1
ATOM 14444 C CA . GLU B 1 701 ? 26.861 -43.924 4.552 1 87.86 701 GLU B CA 1
ATOM 14445 C C . GLU B 1 701 ? 26.339 -44.57 3.272 1 87.86 701 GLU B C 1
ATOM 14447 O O . GLU B 1 701 ? 27.117 -44.892 2.371 1 87.86 701 GLU B O 1
ATOM 14452 N N . SER B 1 702 ? 25.042 -44.71 3.26 1 90.28 702 SER B N 1
ATOM 14453 C CA . SER B 1 702 ? 24.449 -45.28 2.055 1 90.28 702 SER B CA 1
ATOM 14454 C C . SER B 1 702 ? 24.657 -44.368 0.851 1 90.28 702 SER B C 1
ATOM 14456 O O . SER B 1 702 ? 24.863 -44.845 -0.267 1 90.28 702 SER B O 1
ATOM 14458 N N . ALA B 1 703 ? 24.597 -43.092 1.119 1 92.51 703 ALA B N 1
ATOM 14459 C CA . ALA B 1 703 ? 24.796 -42.123 0.044 1 92.51 703 ALA B CA 1
ATOM 14460 C C . ALA B 1 703 ? 26.17 -42.29 -0.598 1 92.51 703 ALA B C 1
ATOM 14462 O O . ALA B 1 703 ? 26.295 -42.269 -1.825 1 92.51 703 ALA B O 1
ATOM 14463 N N . ILE B 1 704 ? 27.175 -42.501 0.218 1 93.61 704 ILE B N 1
ATOM 14464 C CA . ILE B 1 704 ? 28.55 -42.623 -0.252 1 93.61 704 ILE B CA 1
ATOM 14465 C C . ILE B 1 704 ? 28.679 -43.842 -1.163 1 93.61 704 ILE B C 1
ATOM 14467 O O . ILE B 1 704 ? 29.361 -43.789 -2.189 1 93.61 704 ILE B O 1
ATOM 14471 N N . GLU B 1 705 ? 27.963 -44.843 -0.827 1 93.55 705 GLU B N 1
ATOM 14472 C CA . GLU B 1 705 ? 28.001 -46.044 -1.656 1 93.55 705 GLU B CA 1
ATOM 14473 C C . GLU B 1 705 ? 27.458 -45.766 -3.055 1 93.55 705 GLU B C 1
ATOM 14475 O O . GLU B 1 705 ? 28.055 -46.177 -4.052 1 93.55 705 GLU B O 1
ATOM 14480 N N . TYR B 1 706 ? 26.401 -45.097 -3.081 1 94.17 706 TYR B N 1
ATOM 14481 C CA . TYR B 1 706 ? 25.799 -44.78 -4.371 1 94.17 706 TYR B CA 1
ATOM 14482 C C . TYR B 1 706 ? 26.631 -43.748 -5.122 1 94.17 706 TYR B C 1
ATOM 14484 O O . TYR B 1 706 ? 26.731 -43.796 -6.35 1 94.17 706 TYR B O 1
ATOM 14492 N N . TYR B 1 707 ? 27.232 -42.825 -4.432 1 94.54 707 TYR B N 1
ATOM 14493 C CA . TYR B 1 707 ? 28.13 -41.882 -5.087 1 94.54 707 TYR B CA 1
ATOM 14494 C C . TYR B 1 707 ? 29.313 -42.605 -5.721 1 94.54 707 TYR B C 1
ATOM 14496 O O . TYR B 1 707 ? 29.716 -42.285 -6.842 1 94.54 707 TYR B O 1
ATOM 14504 N N . ARG B 1 708 ? 29.856 -43.595 -5.023 1 94.51 708 ARG B N 1
ATOM 14505 C CA . ARG B 1 708 ? 30.974 -44.365 -5.558 1 94.51 708 ARG B CA 1
ATOM 14506 C C . ARG B 1 708 ? 30.562 -45.129 -6.812 1 94.51 708 ARG B C 1
ATOM 14508 O O . ARG B 1 708 ? 31.317 -45.186 -7.786 1 94.51 708 ARG B O 1
ATOM 14515 N N . GLN B 1 709 ? 29.353 -45.642 -6.773 1 93.27 709 GLN B N 1
ATOM 14516 C CA . GLN B 1 709 ? 28.841 -46.337 -7.95 1 93.27 709 GLN B CA 1
ATOM 14517 C C . GLN B 1 709 ? 28.643 -45.372 -9.115 1 93.27 709 GLN B C 1
ATOM 14519 O O . GLN B 1 709 ? 28.956 -45.702 -10.261 1 93.27 709 GLN B O 1
ATOM 14524 N N . ALA B 1 710 ? 28.11 -44.219 -8.797 1 93.78 710 ALA B N 1
ATOM 14525 C CA . ALA B 1 710 ? 27.907 -43.209 -9.832 1 93.78 710 ALA B CA 1
ATOM 14526 C C . ALA B 1 710 ? 29.228 -42.83 -10.496 1 93.78 710 ALA B C 1
ATOM 14528 O O . ALA B 1 710 ? 29.315 -42.763 -11.725 1 93.78 710 ALA B O 1
ATOM 14529 N N . VAL B 1 711 ? 30.293 -42.664 -9.728 1 92.77 711 VAL B N 1
ATOM 14530 C CA . VAL B 1 711 ? 31.616 -42.312 -10.234 1 92.77 711 VAL B CA 1
ATOM 14531 C C . VAL B 1 711 ? 32.158 -43.447 -11.099 1 92.77 711 VAL B C 1
ATOM 14533 O O . VAL B 1 711 ? 32.708 -43.207 -12.176 1 92.77 711 VAL B O 1
ATOM 14536 N N . SER B 1 712 ? 31.915 -44.613 -10.628 1 92.26 712 SER B N 1
ATOM 14537 C CA . SER B 1 712 ? 32.403 -45.781 -11.353 1 92.26 712 SER B CA 1
ATOM 14538 C C . SER B 1 712 ? 31.728 -45.909 -12.714 1 92.26 712 SER B C 1
ATOM 14540 O O . SER B 1 712 ? 32.353 -46.342 -13.685 1 92.26 712 SER B O 1
ATOM 14542 N N . ASN B 1 713 ? 30.467 -45.526 -12.775 1 89.59 713 ASN B N 1
ATOM 14543 C CA . ASN B 1 713 ? 29.68 -45.689 -13.993 1 89.59 713 ASN B CA 1
ATOM 14544 C C . ASN B 1 713 ? 29.881 -44.52 -14.952 1 89.59 713 ASN B C 1
ATOM 14546 O O . ASN B 1 713 ? 29.554 -44.619 -16.136 1 89.59 713 ASN B O 1
ATOM 14550 N N . ALA B 1 714 ? 30.352 -43.427 -14.373 1 88.22 714 ALA B N 1
ATOM 14551 C CA . ALA B 1 714 ? 30.69 -42.28 -15.213 1 88.22 714 ALA B CA 1
ATOM 14552 C C . ALA B 1 714 ? 31.959 -41.593 -14.719 1 88.22 714 ALA B C 1
ATOM 14554 O O . ALA B 1 714 ? 31.914 -40.451 -14.255 1 88.22 714 ALA B O 1
ATOM 14555 N N . PRO B 1 715 ? 33.053 -42.146 -14.846 1 84.33 715 PRO B N 1
ATOM 14556 C CA . PRO B 1 715 ? 34.303 -41.626 -14.286 1 84.33 715 PRO B CA 1
ATOM 14557 C C . PRO B 1 715 ? 34.743 -40.318 -14.939 1 84.33 715 PRO B C 1
ATOM 14559 O O . PRO B 1 715 ? 35.599 -39.612 -14.4 1 84.33 715 PRO B O 1
ATOM 14562 N N . GLU B 1 716 ? 34.13 -39.951 -16.041 1 78.31 716 GLU B N 1
ATOM 14563 C CA . GLU B 1 716 ? 34.502 -38.715 -16.724 1 78.31 716 GLU B CA 1
ATOM 14564 C C . GLU B 1 716 ? 33.746 -37.519 -16.152 1 78.31 716 GLU B C 1
ATOM 14566 O O . GLU B 1 716 ? 34.121 -36.369 -16.39 1 78.31 716 GLU B O 1
ATOM 14571 N N . ASP B 1 717 ? 32.787 -37.809 -15.343 1 85.21 717 ASP B N 1
ATOM 14572 C CA . ASP B 1 717 ? 32 -36.73 -14.753 1 85.21 717 ASP B CA 1
ATOM 14573 C C . ASP B 1 717 ? 32.592 -36.286 -13.417 1 85.21 717 ASP B C 1
ATOM 14575 O O . ASP B 1 717 ? 32.346 -36.913 -12.384 1 85.21 717 ASP B O 1
ATOM 14579 N N . LEU B 1 718 ? 33.205 -35.209 -13.407 1 88.4 718 LEU B N 1
ATOM 14580 C CA . LEU B 1 718 ? 33.957 -34.722 -12.255 1 88.4 718 LEU B CA 1
ATOM 14581 C C . LEU B 1 718 ? 33.016 -34.256 -11.149 1 88.4 718 LEU B C 1
ATOM 14583 O O . LEU B 1 718 ? 33.405 -34.2 -9.98 1 88.4 718 LEU B O 1
ATOM 14587 N N . SER B 1 719 ? 31.845 -33.906 -11.513 1 88.92 719 SER B N 1
ATOM 14588 C CA . SER B 1 719 ? 30.888 -33.441 -10.515 1 88.92 719 SER B CA 1
ATOM 14589 C C . SER B 1 719 ? 30.506 -34.56 -9.551 1 88.92 719 SER B C 1
ATOM 14591 O O . SER B 1 719 ? 30.228 -34.307 -8.377 1 88.92 719 SER B O 1
ATOM 14593 N N . LEU B 1 720 ? 30.533 -35.743 -9.981 1 92.63 720 LEU B N 1
ATOM 14594 C CA . LEU B 1 720 ? 30.2 -36.892 -9.147 1 92.63 720 LEU B CA 1
ATOM 14595 C C . LEU B 1 720 ? 31.264 -37.115 -8.078 1 92.63 720 LEU B C 1
ATOM 14597 O O . LEU B 1 720 ? 30.945 -37.486 -6.946 1 92.63 720 LEU B O 1
ATOM 14601 N N . TYR B 1 721 ? 32.52 -36.799 -8.441 1 93.5 721 TYR B N 1
ATOM 14602 C CA . TYR B 1 721 ? 33.597 -36.875 -7.46 1 93.5 721 TYR B CA 1
ATOM 14603 C C . TYR B 1 721 ? 33.386 -35.865 -6.339 1 93.5 721 TYR B C 1
ATOM 14605 O O . TYR B 1 721 ? 33.531 -36.198 -5.16 1 93.5 721 TYR B O 1
ATOM 14613 N N . SER B 1 722 ? 33.031 -34.76 -6.723 1 93.39 722 SER B N 1
ATOM 14614 C CA . SER B 1 722 ? 32.832 -33.696 -5.745 1 93.39 722 SER B CA 1
ATOM 14615 C C . SER B 1 722 ? 31.693 -34.031 -4.788 1 93.39 722 SER B C 1
ATOM 14617 O O . SER B 1 722 ? 31.783 -33.759 -3.589 1 93.39 722 SER B O 1
ATOM 14619 N N . ASN B 1 723 ? 30.659 -34.616 -5.333 1 92.49 723 ASN B N 1
ATOM 14620 C CA . ASN B 1 723 ? 29.554 -35.026 -4.472 1 92.49 723 ASN B CA 1
ATOM 14621 C C . ASN B 1 723 ? 29.992 -36.085 -3.465 1 92.49 723 ASN B C 1
ATOM 14623 O O . ASN B 1 723 ? 29.645 -36.007 -2.285 1 92.49 723 ASN B O 1
ATOM 14627 N N . LEU B 1 724 ? 30.771 -36.99 -3.967 1 94.77 724 LEU B N 1
ATOM 14628 C CA . LEU B 1 724 ? 31.306 -38.036 -3.103 1 94.77 724 LEU B CA 1
ATOM 14629 C C . LEU B 1 724 ? 32.196 -37.441 -2.016 1 94.77 724 LEU B C 1
ATOM 14631 O O . LEU B 1 724 ? 32.027 -37.747 -0.834 1 94.77 724 LEU B O 1
ATOM 14635 N N . LEU B 1 725 ? 33.106 -36.579 -2.344 1 94.77 725 LEU B N 1
ATOM 14636 C CA . LEU B 1 725 ? 34.068 -35.984 -1.422 1 94.77 725 LEU B CA 1
ATOM 14637 C C . LEU B 1 725 ? 33.359 -35.149 -0.362 1 94.77 725 LEU B C 1
ATOM 14639 O O . LEU B 1 725 ? 33.734 -35.18 0.813 1 94.77 725 LEU B O 1
ATOM 14643 N N . PHE B 1 726 ? 32.384 -34.494 -0.791 1 92.6 726 PHE B N 1
ATOM 14644 C CA . PHE B 1 726 ? 31.597 -33.695 0.141 1 92.6 726 PHE B CA 1
ATOM 14645 C C . PHE B 1 726 ? 30.869 -34.588 1.138 1 92.6 726 PHE B C 1
ATOM 14647 O O . PHE B 1 726 ? 30.834 -34.291 2.334 1 92.6 726 PHE B O 1
ATOM 14654 N N . ALA B 1 727 ? 30.35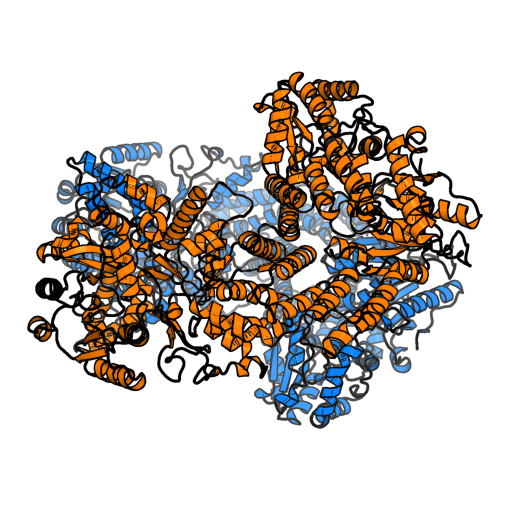1 -35.664 0.698 1 92.09 727 ALA B N 1
ATOM 14655 C CA . ALA B 1 727 ? 29.638 -36.604 1.559 1 92.09 727 ALA B CA 1
ATOM 14656 C C . ALA B 1 727 ? 30.589 -37.265 2.554 1 92.09 727 ALA B C 1
ATOM 14658 O O . ALA B 1 727 ? 30.221 -37.509 3.705 1 92.09 727 ALA B O 1
ATOM 14659 N N . LEU B 1 728 ? 31.78 -37.506 2.145 1 93.15 728 LEU B N 1
ATOM 14660 C CA . LEU B 1 728 ? 32.765 -38.155 3.004 1 93.15 728 LEU B CA 1
ATOM 14661 C C . LEU B 1 728 ? 33.073 -37.293 4.224 1 93.15 728 LEU B C 1
ATOM 14663 O O . LEU B 1 728 ? 33.276 -37.815 5.323 1 93.15 728 LEU B O 1
ATOM 14667 N N . LEU B 1 729 ? 32.995 -35.999 4.103 1 90.93 729 LEU B N 1
ATOM 14668 C CA . LEU B 1 729 ? 33.28 -35.077 5.196 1 90.93 729 LEU B CA 1
ATOM 14669 C C . LEU B 1 729 ? 32.179 -35.127 6.251 1 90.93 729 LEU B C 1
ATOM 14671 O O . LEU B 1 729 ? 32.38 -34.688 7.385 1 90.93 729 LEU B O 1
ATOM 14675 N N . HIS B 1 730 ? 31.05 -35.68 5.887 1 89.57 730 HIS B N 1
ATOM 14676 C CA . HIS B 1 730 ? 29.906 -35.697 6.792 1 89.57 730 HIS B CA 1
ATOM 14677 C C . HIS B 1 730 ? 29.806 -37.029 7.528 1 89.57 730 HIS B C 1
ATOM 14679 O O . HIS B 1 730 ? 28.95 -37.199 8.399 1 89.57 730 HIS B O 1
ATOM 14685 N N . ASN B 1 731 ? 30.692 -37.958 7.185 1 87.47 731 ASN B N 1
ATOM 14686 C CA . ASN B 1 731 ? 30.651 -39.28 7.801 1 87.47 731 ASN B CA 1
ATOM 14687 C C . ASN B 1 731 ? 31.676 -39.407 8.924 1 87.47 731 ASN B C 1
ATOM 14689 O O . ASN B 1 731 ? 32.882 -39.353 8.677 1 87.47 731 ASN B O 1
ATOM 14693 N N . ALA B 1 732 ? 31.261 -39.607 10.116 1 82.3 732 ALA B N 1
ATOM 14694 C CA . ALA B 1 732 ? 32.113 -39.642 11.301 1 82.3 732 ALA B CA 1
ATOM 14695 C C . ALA B 1 732 ? 32.94 -40.924 11.344 1 82.3 732 ALA B C 1
ATOM 14697 O O . ALA B 1 732 ? 33.934 -41.005 12.07 1 82.3 732 ALA B O 1
ATOM 14698 N N . LYS B 1 733 ? 32.572 -41.868 10.565 1 86 733 LYS B N 1
ATOM 14699 C CA . LYS B 1 733 ? 33.217 -43.176 10.627 1 86 733 LYS B CA 1
ATOM 14700 C C . LYS B 1 733 ? 34.411 -43.247 9.679 1 86 733 LYS B C 1
ATOM 14702 O O . LYS B 1 733 ? 35.216 -44.176 9.755 1 86 733 LYS B O 1
ATOM 14707 N N . ILE B 1 734 ? 34.506 -42.286 8.833 1 88.85 734 ILE B N 1
ATOM 14708 C CA . ILE B 1 734 ? 35.599 -42.3 7.867 1 88.85 734 ILE B CA 1
ATOM 14709 C C . ILE B 1 734 ? 36.756 -41.449 8.384 1 88.85 734 ILE B C 1
ATOM 14711 O O . ILE B 1 734 ? 36.584 -40.26 8.664 1 88.85 734 ILE B O 1
ATOM 14715 N N . PRO B 1 735 ? 37.829 -42.065 8.639 1 87.74 735 PRO B N 1
ATOM 14716 C CA . PRO B 1 735 ? 38.963 -41.303 9.168 1 87.74 735 PRO B CA 1
ATOM 14717 C C . PRO B 1 735 ? 39.487 -40.264 8.179 1 87.74 735 PRO B C 1
ATOM 14719 O O . PRO B 1 735 ? 39.3 -40.408 6.969 1 87.74 735 PRO B O 1
ATOM 14722 N N . ALA B 1 736 ? 40.202 -39.391 8.675 1 91.23 736 ALA B N 1
ATOM 14723 C CA . ALA B 1 736 ? 40.732 -38.276 7.894 1 91.23 736 ALA B CA 1
ATOM 14724 C C . ALA B 1 736 ? 41.671 -38.771 6.798 1 91.23 736 ALA B C 1
ATOM 14726 O O . ALA B 1 736 ? 41.709 -38.205 5.703 1 91.23 736 ALA B O 1
ATOM 14727 N N . SER B 1 737 ? 42.348 -39.846 7.077 1 89.98 737 SER B N 1
ATOM 14728 C CA . SER B 1 737 ? 43.31 -40.372 6.114 1 89.98 737 SER B CA 1
ATOM 14729 C C . SER B 1 737 ? 42.61 -40.909 4.87 1 89.98 737 SER B C 1
ATOM 14731 O O . SER B 1 737 ? 43.094 -40.726 3.751 1 89.98 737 SER B O 1
ATOM 14733 N N . GLU B 1 738 ? 41.5 -41.533 5.084 1 91.43 738 GLU B N 1
ATOM 14734 C CA . GLU B 1 738 ? 40.732 -42.052 3.956 1 91.43 738 GLU B CA 1
ATOM 14735 C C . GLU B 1 738 ? 40.099 -40.92 3.152 1 91.43 738 GLU B C 1
ATOM 14737 O O . GLU B 1 738 ? 40.045 -40.98 1.922 1 91.43 738 GLU B O 1
ATOM 14742 N N . ILE B 1 739 ? 39.635 -39.958 3.811 1 94.37 739 ILE B N 1
ATOM 14743 C CA . ILE B 1 739 ? 39.068 -38.787 3.151 1 94.37 739 ILE B CA 1
ATOM 14744 C C . ILE B 1 739 ? 40.131 -38.121 2.28 1 94.37 739 ILE B C 1
ATOM 14746 O O . ILE B 1 739 ? 39.864 -37.759 1.132 1 94.37 739 ILE B O 1
ATOM 14750 N N . PHE B 1 740 ? 41.406 -38.099 2.805 1 94.48 740 PHE B N 1
ATOM 14751 C CA . PHE B 1 740 ? 42.506 -37.49 2.066 1 94.48 740 PHE B CA 1
ATOM 14752 C C . PHE B 1 740 ? 42.862 -38.325 0.842 1 94.48 740 PHE B C 1
ATOM 14754 O O . PHE B 1 740 ? 43.091 -37.782 -0.241 1 94.48 740 PHE B O 1
ATOM 14761 N N . ALA B 1 741 ? 42.768 -39.521 1.036 1 93.15 741 ALA B N 1
ATOM 14762 C CA . ALA B 1 741 ? 43.093 -40.422 -0.067 1 93.15 741 ALA B CA 1
ATOM 14763 C C . ALA B 1 741 ? 42.106 -40.256 -1.22 1 93.15 741 ALA B C 1
ATOM 14765 O O . ALA B 1 741 ? 42.497 -40.289 -2.389 1 93.15 741 ALA B O 1
ATOM 14766 N N . GLU B 1 742 ? 40.88 -40.099 -0.895 1 94.32 742 GLU B N 1
ATOM 14767 C CA . GLU B 1 742 ? 39.852 -39.893 -1.912 1 94.32 742 GLU B CA 1
ATOM 14768 C C . GLU B 1 742 ? 40.049 -38.563 -2.634 1 94.32 742 GLU B C 1
ATOM 14770 O O . GLU B 1 742 ? 39.784 -38.456 -3.833 1 94.32 742 GLU B O 1
ATOM 14775 N N . HIS B 1 743 ? 40.499 -37.607 -1.958 1 95.73 743 HIS B N 1
ATOM 14776 C CA . HIS B 1 743 ? 40.793 -36.327 -2.591 1 95.73 743 HIS B CA 1
ATOM 14777 C C . HIS B 1 743 ? 41.968 -36.445 -3.556 1 95.73 743 HIS B C 1
ATOM 14779 O O . HIS B 1 743 ? 41.956 -35.843 -4.632 1 95.73 743 HIS B O 1
ATOM 14785 N N . LEU B 1 744 ? 42.93 -37.232 -3.147 1 93.61 744 LEU B N 1
ATOM 14786 C CA . LEU B 1 744 ? 44.09 -37.45 -4.005 1 93.61 744 LEU B CA 1
ATOM 14787 C C . LEU B 1 744 ? 43.687 -38.161 -5.293 1 93.61 744 LEU B C 1
ATOM 14789 O O . LEU B 1 744 ? 44.217 -37.86 -6.365 1 93.61 744 LEU B O 1
ATOM 14793 N N . LEU B 1 745 ? 42.719 -38.999 -5.142 1 91.95 745 LEU B N 1
ATOM 14794 C CA . LEU B 1 745 ? 42.224 -39.697 -6.323 1 91.95 745 LEU B CA 1
ATOM 14795 C C . LEU B 1 745 ? 41.582 -38.721 -7.303 1 91.95 745 LEU B C 1
ATOM 14797 O O . LEU B 1 745 ? 41.807 -38.811 -8.512 1 91.95 745 LEU B O 1
ATOM 14801 N N . TYR B 1 746 ? 40.772 -37.882 -6.844 1 93.42 746 TYR B N 1
ATOM 14802 C CA . TYR B 1 746 ? 40.206 -36.833 -7.684 1 93.42 746 TYR B CA 1
ATOM 14803 C C . TYR B 1 746 ? 41.305 -36.043 -8.384 1 93.42 746 TYR B C 1
ATOM 14805 O O . TYR B 1 746 ? 41.222 -35.786 -9.588 1 93.42 746 TYR B O 1
ATOM 14813 N N . GLY B 1 747 ? 42.326 -35.611 -7.552 1 92.13 747 GLY B N 1
ATOM 14814 C CA . GLY B 1 747 ? 43.434 -34.854 -8.114 1 92.13 747 GLY B CA 1
ATOM 14815 C C . GLY B 1 747 ? 44.134 -35.576 -9.25 1 92.13 747 GLY B C 1
ATOM 14816 O O . GLY B 1 747 ? 44.433 -34.974 -10.284 1 92.13 747 GLY B O 1
ATOM 14817 N N . ASP B 1 748 ? 44.265 -36.807 -9.092 1 88.94 748 ASP B N 1
ATOM 14818 C CA . ASP B 1 748 ? 44.942 -37.613 -10.103 1 88.94 748 ASP B CA 1
ATOM 14819 C C . ASP B 1 748 ? 44.129 -37.67 -11.394 1 88.94 748 ASP B C 1
ATOM 14821 O O . ASP B 1 748 ? 44.683 -37.546 -12.489 1 88.94 748 ASP B O 1
ATOM 14825 N N . VAL B 1 749 ? 42.864 -37.803 -11.192 1 88.99 749 VAL B N 1
ATOM 14826 C CA . VAL B 1 749 ? 41.973 -37.904 -12.343 1 88.99 749 VAL B CA 1
ATOM 14827 C C . VAL B 1 749 ? 41.982 -36.59 -13.121 1 88.99 749 VAL B C 1
ATOM 14829 O O . VAL B 1 749 ? 42.114 -36.588 -14.347 1 88.99 749 VAL B O 1
ATOM 14832 N N . VAL B 1 750 ? 41.891 -35.548 -12.417 1 89.52 750 VAL B N 1
ATOM 14833 C CA . VAL B 1 750 ? 41.775 -34.236 -13.046 1 89.52 750 VAL B CA 1
ATOM 14834 C C . VAL B 1 750 ? 43.109 -33.848 -13.679 1 89.52 750 VAL B C 1
ATOM 14836 O O . VAL B 1 750 ? 43.142 -33.29 -14.779 1 89.52 750 VAL B O 1
ATOM 14839 N N . GLU B 1 751 ? 44.166 -34.057 -12.988 1 85.5 751 GLU B N 1
ATOM 14840 C CA . GLU B 1 751 ? 45.485 -33.682 -13.489 1 85.5 751 GLU B CA 1
ATOM 14841 C C . GLU B 1 751 ? 45.882 -34.535 -14.69 1 85.5 751 GLU B C 1
ATOM 14843 O O . GLU B 1 751 ? 46.534 -34.048 -15.616 1 85.5 751 GLU B O 1
ATOM 14848 N N . LYS B 1 752 ? 45.455 -35.729 -14.629 1 82.15 752 LYS B N 1
ATOM 14849 C CA . LYS B 1 752 ? 45.687 -36.587 -15.787 1 82.15 752 LYS B CA 1
ATOM 14850 C C . LYS B 1 752 ? 44.909 -36.09 -17.003 1 82.15 752 LYS B C 1
ATOM 14852 O O . LYS B 1 752 ? 45.425 -36.1 -18.123 1 82.15 752 LYS B O 1
ATOM 14857 N N . ARG B 1 753 ? 43.754 -35.713 -16.657 1 78.14 753 ARG B N 1
ATOM 14858 C CA . ARG B 1 753 ? 42.885 -35.213 -17.717 1 78.14 753 ARG B CA 1
ATOM 14859 C C . ARG B 1 753 ? 43.449 -33.935 -18.329 1 78.14 753 ARG B C 1
ATOM 14861 O O . ARG B 1 753 ? 43.349 -33.723 -19.54 1 78.14 753 ARG B O 1
ATOM 14868 N N . ASN B 1 754 ? 44.087 -33.124 -17.471 1 72.04 754 ASN B N 1
ATOM 14869 C CA . ASN B 1 754 ? 44.531 -31.809 -17.921 1 72.04 754 ASN B CA 1
ATOM 14870 C C . ASN B 1 754 ? 46.027 -31.796 -18.223 1 72.04 754 ASN B C 1
ATOM 14872 O O . ASN B 1 754 ? 46.594 -30.744 -18.525 1 72.04 754 ASN B O 1
ATOM 14876 N N . GLY B 1 755 ? 46.943 -32.761 -17.752 1 58.48 755 GLY B N 1
ATOM 14877 C CA . GLY B 1 755 ? 48.387 -32.936 -17.75 1 58.48 755 GLY B CA 1
ATOM 14878 C C . GLY B 1 755 ? 49.066 -32.313 -18.955 1 58.48 755 GLY B C 1
ATOM 14879 O O . GLY B 1 755 ? 50.274 -32.068 -18.935 1 58.48 755 GLY B O 1
ATOM 14880 N N . ALA B 1 756 ? 48.485 -32.269 -20.029 1 51.8 756 ALA B N 1
ATOM 14881 C CA . ALA B 1 756 ? 49.265 -31.849 -21.19 1 51.8 756 ALA B CA 1
ATOM 14882 C C . ALA B 1 756 ? 49.455 -30.335 -21.205 1 51.8 756 ALA B C 1
ATOM 14884 O O . ALA B 1 756 ? 50.131 -29.797 -22.085 1 51.8 756 ALA B O 1
ATOM 14885 N N . LEU B 1 757 ? 48.751 -29.597 -20.31 1 52.87 757 LEU B N 1
ATOM 14886 C CA . LEU B 1 757 ? 48.849 -28.156 -20.514 1 52.87 757 LEU B CA 1
ATOM 14887 C C . LEU B 1 757 ? 49.913 -27.549 -19.606 1 52.87 757 LEU B C 1
ATOM 14889 O O . LEU B 1 757 ? 50.016 -27.915 -18.433 1 52.87 757 LEU B O 1
ATOM 14893 N N . ALA B 1 758 ? 51.015 -27.039 -20.198 1 52.89 758 ALA B N 1
ATOM 14894 C CA . ALA B 1 758 ? 52.165 -26.391 -19.572 1 52.89 758 ALA B CA 1
ATOM 14895 C C . ALA B 1 758 ? 51.72 -25.297 -18.607 1 52.89 758 ALA B C 1
ATOM 14897 O O . ALA B 1 758 ? 50.886 -24.457 -18.952 1 52.89 758 ALA B O 1
ATOM 14898 N N . PRO B 1 759 ? 51.954 -25.354 -17.276 1 54.02 759 PRO B N 1
ATOM 14899 C CA . PRO B 1 759 ? 51.697 -24.279 -16.315 1 54.02 759 PRO B CA 1
ATOM 14900 C C . PRO B 1 759 ? 52.099 -22.904 -16.845 1 54.02 759 PRO B C 1
ATOM 14902 O O . PRO B 1 759 ? 53.047 -22.793 -17.626 1 54.02 759 PRO B O 1
ATOM 14905 N N . VAL B 1 760 ? 51.222 -21.947 -16.972 1 56.82 760 VAL B N 1
ATOM 14906 C CA . VAL B 1 760 ? 51.546 -20.589 -17.396 1 56.82 760 VAL B CA 1
ATOM 14907 C C . VAL B 1 760 ? 52.842 -20.135 -16.729 1 56.82 760 VAL B C 1
ATOM 14909 O O . VAL B 1 760 ? 53.02 -20.306 -15.521 1 56.82 760 VAL B O 1
ATOM 14912 N N . ARG B 1 761 ? 53.982 -20.168 -17.415 1 52.86 761 ARG B N 1
ATOM 14913 C CA . ARG B 1 761 ? 55.282 -19.667 -16.979 1 52.86 761 ARG B CA 1
ATOM 14914 C C . ARG B 1 761 ? 55.176 -18.229 -16.483 1 52.86 761 ARG B C 1
ATOM 14916 O O . ARG B 1 761 ? 54.431 -17.425 -17.048 1 52.86 761 ARG B O 1
ATOM 14923 N N . TYR B 1 762 ? 55.948 -17.925 -15.373 1 50.86 762 TYR B N 1
ATOM 14924 C CA . TYR B 1 762 ? 56.14 -16.935 -14.319 1 50.86 762 TYR B CA 1
ATOM 14925 C C . TYR B 1 762 ? 56.255 -15.532 -14.902 1 50.86 762 TYR B C 1
ATOM 14927 O O . TYR B 1 762 ? 56.679 -15.362 -16.048 1 50.86 762 TYR B O 1
ATOM 14935 N N . LEU B 1 763 ? 55.565 -14.778 -14.193 1 56.13 763 LEU B N 1
ATOM 14936 C CA . LEU B 1 763 ? 55.591 -13.326 -14.326 1 56.13 763 LEU B CA 1
ATOM 14937 C C . LEU B 1 763 ? 57.019 -12.823 -14.511 1 56.13 763 LEU B C 1
ATOM 14939 O O . LEU B 1 763 ? 57.933 -13.266 -13.813 1 56.13 763 LEU B O 1
ATOM 14943 N N . GLN B 1 764 ? 57.291 -12.318 -15.592 1 57.39 764 GLN B N 1
ATOM 14944 C CA . GLN B 1 764 ? 58.559 -11.641 -15.843 1 57.39 764 GLN B CA 1
ATOM 14945 C C . GLN B 1 764 ? 58.935 -10.729 -14.678 1 57.39 764 GLN B C 1
ATOM 14947 O O . GLN B 1 764 ? 60.09 -10.708 -14.247 1 57.39 764 GLN B O 1
ATOM 14952 N N . ASN B 1 765 ? 57.816 -10.111 -14.08 1 69.31 765 ASN B N 1
ATOM 14953 C CA . ASN B 1 765 ? 58.046 -9.156 -13.002 1 69.31 765 ASN B CA 1
ATOM 14954 C C . ASN B 1 765 ? 57.859 -9.801 -11.632 1 69.31 765 ASN B C 1
ATOM 14956 O O . ASN B 1 765 ? 56.733 -9.925 -11.147 1 69.31 765 ASN B O 1
ATOM 14960 N N . LYS B 1 766 ? 58.919 -10.332 -10.98 1 78.71 766 LYS B N 1
ATOM 14961 C CA . LYS B 1 766 ? 58.922 -10.969 -9.666 1 78.71 766 LYS B CA 1
ATOM 14962 C C . LYS B 1 766 ? 59.315 -9.976 -8.575 1 78.71 766 LYS B C 1
ATOM 14964 O O . LYS B 1 766 ? 59.988 -10.342 -7.609 1 78.71 766 LYS B O 1
ATOM 14969 N N . ASP B 1 767 ? 58.787 -8.755 -8.842 1 80.95 767 ASP B N 1
ATOM 14970 C CA . ASP B 1 767 ? 58.955 -7.75 -7.796 1 80.95 767 ASP B CA 1
ATOM 14971 C C . ASP B 1 767 ? 58.079 -8.066 -6.586 1 80.95 767 ASP B C 1
ATOM 14973 O O . ASP B 1 767 ? 56.851 -8.102 -6.694 1 80.95 767 ASP B O 1
ATOM 14977 N N . PRO B 1 768 ? 58.671 -8.368 -5.446 1 83.19 768 PRO B N 1
ATOM 14978 C CA . PRO B 1 768 ? 57.916 -8.788 -4.263 1 83.19 768 PRO B CA 1
ATOM 14979 C C . PRO B 1 768 ? 56.992 -7.694 -3.733 1 83.19 768 PRO B C 1
ATOM 14981 O O . PRO B 1 768 ? 56.039 -7.985 -3.006 1 83.19 768 PRO B O 1
ATOM 14984 N N . ASP B 1 769 ? 57.21 -6.499 -4.188 1 81.6 769 ASP B N 1
ATOM 14985 C CA . ASP B 1 769 ? 56.463 -5.412 -3.564 1 81.6 769 ASP B CA 1
ATOM 14986 C C . ASP B 1 769 ? 55.476 -4.788 -4.548 1 81.6 769 ASP B C 1
ATOM 14988 O O . ASP B 1 769 ? 54.803 -3.808 -4.222 1 81.6 769 ASP B O 1
ATOM 14992 N N . ARG B 1 770 ? 55.339 -5.345 -5.645 1 87.79 770 ARG B N 1
ATOM 14993 C CA . ARG B 1 770 ? 54.417 -4.755 -6.611 1 87.79 770 ARG B CA 1
ATOM 14994 C C . ARG B 1 770 ? 52.968 -5.007 -6.21 1 87.79 770 ARG B C 1
ATOM 14996 O O . ARG B 1 770 ? 52.698 -5.786 -5.293 1 87.79 770 ARG B O 1
ATOM 15003 N N . VAL B 1 771 ? 52.069 -4.302 -6.935 1 90.27 771 VAL B N 1
ATOM 15004 C CA . VAL B 1 771 ? 50.646 -4.521 -6.693 1 90.27 771 VAL B CA 1
ATOM 15005 C C . VAL B 1 771 ? 50.25 -5.918 -7.166 1 90.27 771 VAL B C 1
ATOM 15007 O O . VAL B 1 771 ? 50.532 -6.297 -8.306 1 90.27 771 VAL B O 1
ATOM 15010 N N . LEU B 1 772 ? 49.694 -6.739 -6.409 1 92.78 772 LEU B N 1
ATOM 15011 C CA . LEU B 1 772 ? 49.325 -8.113 -6.732 1 92.78 772 LEU B CA 1
ATOM 15012 C C . LEU B 1 772 ? 47.901 -8.18 -7.275 1 92.78 772 LEU B C 1
ATOM 15014 O O . LEU B 1 772 ? 47.011 -7.484 -6.781 1 92.78 772 LEU B O 1
ATOM 15018 N N . ARG B 1 773 ? 47.732 -8.864 -8.345 1 92.52 773 ARG B N 1
ATOM 15019 C CA . ARG B 1 773 ? 46.406 -9.174 -8.87 1 92.52 773 ARG B CA 1
ATOM 15020 C C . ARG B 1 773 ? 45.844 -10.438 -8.228 1 92.52 773 ARG B C 1
ATOM 15022 O O . ARG B 1 773 ? 46.348 -11.538 -8.466 1 92.52 773 ARG B O 1
ATOM 15029 N N . ILE B 1 774 ? 44.873 -10.303 -7.489 1 95.02 774 ILE B N 1
ATOM 15030 C CA . ILE B 1 774 ? 44.268 -11.41 -6.755 1 95.02 774 ILE B CA 1
ATOM 15031 C C . ILE B 1 774 ? 42.945 -11.801 -7.41 1 95.02 774 ILE B C 1
ATOM 15033 O O . ILE B 1 774 ? 42.039 -10.974 -7.535 1 95.02 774 ILE B O 1
ATOM 15037 N N . GLY B 1 775 ? 42.85 -12.955 -7.89 1 95.16 775 GLY B N 1
ATOM 15038 C CA . GLY B 1 775 ? 41.623 -13.464 -8.481 1 95.16 775 GLY B CA 1
ATOM 15039 C C . GLY B 1 775 ? 40.839 -14.363 -7.544 1 95.16 775 GLY B C 1
ATOM 15040 O O . GLY B 1 775 ? 41.423 -15.153 -6.799 1 95.16 775 GLY B O 1
ATOM 15041 N N . PHE B 1 776 ? 39.544 -14.273 -7.631 1 95.99 776 PHE B N 1
ATOM 15042 C CA . PHE B 1 776 ? 38.659 -15.127 -6.849 1 95.99 776 PHE B CA 1
ATOM 15043 C C . PHE B 1 776 ? 37.665 -15.847 -7.752 1 95.99 776 PHE B C 1
ATOM 15045 O O . PHE B 1 776 ? 36.895 -15.207 -8.471 1 95.99 776 PHE B O 1
ATOM 15052 N N . VAL B 1 777 ? 37.709 -17.107 -7.764 1 96.06 777 VAL B N 1
ATOM 15053 C CA . VAL B 1 777 ? 36.806 -17.944 -8.547 1 96.06 777 VAL B CA 1
ATOM 15054 C C . VAL B 1 777 ? 35.783 -18.604 -7.626 1 96.06 777 VAL B C 1
ATOM 15056 O O . VAL B 1 777 ? 36.151 -19.302 -6.678 1 96.06 777 VAL B O 1
ATOM 15059 N N . SER B 1 778 ? 34.464 -18.338 -7.89 1 94.3 778 SER B N 1
ATOM 15060 C CA . SER B 1 778 ? 33.473 -18.949 -7.01 1 94.3 778 SER B CA 1
ATOM 15061 C C . SER B 1 778 ? 32.094 -18.968 -7.661 1 94.3 778 SER B C 1
ATOM 15063 O O . SER B 1 778 ? 31.772 -18.095 -8.47 1 94.3 778 SER B O 1
ATOM 15065 N N . GLY B 1 779 ? 31.423 -19.974 -7.326 1 90.8 779 GLY B N 1
ATOM 15066 C CA . GLY B 1 779 ? 30.011 -20.007 -7.673 1 90.8 779 GLY B CA 1
ATOM 15067 C C . GLY B 1 779 ? 29.125 -19.351 -6.63 1 90.8 779 GLY B C 1
ATOM 15068 O O . GLY B 1 779 ? 27.901 -19.327 -6.774 1 90.8 779 GLY B O 1
ATOM 15069 N N . ASP B 1 780 ? 29.742 -18.641 -5.567 1 90.79 780 ASP B N 1
ATOM 15070 C CA . ASP B 1 780 ? 28.987 -18.205 -4.396 1 90.79 780 ASP B CA 1
ATOM 15071 C C . ASP B 1 780 ? 29.105 -16.696 -4.196 1 90.79 780 ASP B C 1
ATOM 15073 O O . ASP B 1 780 ? 28.992 -16.203 -3.072 1 90.79 780 ASP B O 1
ATOM 15077 N N . LEU B 1 781 ? 29.44 -16.105 -5.171 1 89.85 781 LEU B N 1
ATOM 15078 C CA . LEU B 1 781 ? 29.597 -14.658 -5.064 1 89.85 781 LEU B CA 1
ATOM 15079 C C . LEU B 1 781 ? 28.245 -13.958 -5.134 1 89.85 781 LEU B C 1
ATOM 15081 O O . LEU B 1 781 ? 28.025 -13.109 -6.001 1 89.85 781 LEU B O 1
ATOM 15085 N N . TYR B 1 782 ? 27.355 -14.279 -4.294 1 88.25 782 TYR B N 1
ATOM 15086 C CA . TYR B 1 782 ? 26.015 -13.739 -4.088 1 88.25 782 TYR B CA 1
ATOM 15087 C C . TYR B 1 782 ? 25.588 -13.881 -2.633 1 88.25 782 TYR B C 1
ATOM 15089 O O . TYR B 1 782 ? 26.421 -14.12 -1.755 1 88.25 782 TYR B O 1
ATOM 15097 N N . SER B 1 783 ? 24.233 -13.552 -2.234 1 81.94 783 SER B N 1
ATOM 15098 C CA . SER B 1 783 ? 23.775 -13.699 -0.856 1 81.94 783 SER B CA 1
ATOM 15099 C C . SER B 1 783 ? 23.913 -15.141 -0.378 1 81.94 783 SER B C 1
ATOM 15101 O O . SER B 1 783 ? 22.925 -15.875 -0.311 1 81.94 783 SER B O 1
ATOM 15103 N N . HIS B 1 784 ? 25.203 -15.478 -0.111 1 87.2 784 HIS B N 1
ATOM 15104 C CA . HIS B 1 784 ? 25.664 -16.794 0.316 1 87.2 784 HIS B CA 1
ATOM 15105 C C . HIS B 1 784 ? 26.574 -16.69 1.535 1 87.2 784 HIS B C 1
ATOM 15107 O O . HIS B 1 784 ? 27.214 -15.658 1.751 1 87.2 784 HIS B O 1
ATOM 15113 N N . PRO B 1 785 ? 26.682 -17.685 2.333 1 86.87 785 PRO B N 1
ATOM 15114 C CA . PRO B 1 785 ? 27.541 -17.671 3.52 1 86.87 785 PRO B CA 1
ATOM 15115 C C . PRO B 1 785 ? 28.987 -17.303 3.198 1 86.87 785 PRO B C 1
ATOM 15117 O O . PRO B 1 785 ? 29.643 -16.616 3.984 1 86.87 785 PRO B O 1
ATOM 15120 N N . VAL B 1 786 ? 29.437 -17.742 2.034 1 90.61 786 VAL B N 1
ATOM 15121 C CA . VAL B 1 786 ? 30.817 -17.483 1.636 1 90.61 786 VAL B CA 1
ATOM 15122 C C . VAL B 1 786 ? 31.067 -15.977 1.59 1 90.61 786 VAL B C 1
ATOM 15124 O O . VAL B 1 786 ? 32.12 -15.503 2.022 1 90.61 786 VAL B O 1
ATOM 15127 N N . SER B 1 787 ? 30.14 -15.268 1.138 1 89.81 787 SER B N 1
ATOM 15128 C CA . SER B 1 787 ? 30.309 -13.826 0.996 1 89.81 787 SER B CA 1
ATOM 15129 C C . SER B 1 787 ? 30.387 -13.142 2.357 1 89.81 787 SER B C 1
ATOM 15131 O O . SER B 1 787 ? 30.984 -12.071 2.486 1 89.81 787 SER B O 1
ATOM 15133 N N . LYS B 1 788 ? 29.884 -13.704 3.457 1 89.07 788 LYS B N 1
ATOM 15134 C CA . LYS B 1 788 ? 29.953 -13.148 4.805 1 89.07 788 LYS B CA 1
ATOM 15135 C C . LYS B 1 788 ? 31.372 -13.229 5.361 1 89.07 788 LYS B C 1
ATOM 15137 O O . LYS B 1 788 ? 31.76 -12.421 6.207 1 89.07 788 LYS B O 1
ATOM 15142 N N . PHE B 1 789 ? 32.058 -14.154 4.892 1 89.85 789 PHE B N 1
ATOM 15143 C CA . PHE B 1 789 ? 33.436 -14.325 5.334 1 89.85 789 PHE B CA 1
ATOM 15144 C C . PHE B 1 789 ? 34.394 -13.557 4.431 1 89.85 789 PHE B C 1
ATOM 15146 O O . PHE B 1 789 ? 35.459 -13.122 4.873 1 89.85 789 PHE B O 1
ATOM 15153 N N . LEU B 1 790 ? 33.977 -13.486 3.202 1 91.44 790 LEU B N 1
ATOM 15154 C CA . LEU B 1 790 ? 34.819 -12.796 2.231 1 91.44 790 LEU B CA 1
ATOM 15155 C C . LEU B 1 790 ? 34.73 -11.284 2.412 1 91.44 790 LEU B C 1
ATOM 15157 O O . LEU B 1 790 ? 35.733 -10.579 2.276 1 91.44 790 LEU B O 1
ATOM 15161 N N . SER B 1 791 ? 33.588 -10.802 2.805 1 88.51 791 SER B N 1
ATOM 15162 C CA . SER B 1 791 ? 33.276 -9.377 2.773 1 88.51 791 SER B CA 1
ATOM 15163 C C . SER B 1 791 ? 34.205 -8.586 3.688 1 88.51 791 SER B C 1
ATOM 15165 O O . SER B 1 791 ? 34.672 -7.505 3.323 1 88.51 791 SER B O 1
ATOM 15167 N N . PRO B 1 792 ? 34.487 -9.095 4.916 1 84.16 792 PRO B N 1
ATOM 15168 C CA . PRO B 1 792 ? 35.392 -8.32 5.769 1 84.16 792 PRO B CA 1
ATOM 15169 C C . PRO B 1 792 ? 36.731 -8.029 5.096 1 84.16 792 PRO B C 1
ATOM 15171 O O . PRO B 1 792 ? 37.218 -6.896 5.145 1 84.16 792 PRO B O 1
ATOM 15174 N N . VAL B 1 793 ? 37.229 -9.078 4.451 1 88.33 793 VAL B N 1
ATOM 15175 C CA . VAL B 1 793 ? 38.522 -8.936 3.791 1 88.33 793 VAL B CA 1
ATOM 15176 C C . VAL B 1 793 ? 38.357 -8.146 2.495 1 88.33 793 VAL B C 1
ATOM 15178 O O . VAL B 1 793 ? 39.176 -7.28 2.179 1 88.33 793 VAL B O 1
ATOM 15181 N N . TRP B 1 794 ? 37.34 -8.503 1.826 1 89.56 794 TRP B N 1
ATOM 15182 C CA . TRP B 1 794 ? 37.067 -7.87 0.539 1 89.56 794 TRP B CA 1
ATOM 15183 C C . TRP B 1 794 ? 36.925 -6.36 0.695 1 89.56 794 TRP B C 1
ATOM 15185 O O . TRP B 1 794 ? 37.44 -5.594 -0.124 1 89.56 794 TRP B O 1
ATOM 15195 N N . ASN B 1 795 ? 36.328 -5.944 1.748 1 82.55 795 ASN B N 1
ATOM 15196 C CA . ASN B 1 795 ? 36.026 -4.534 1.971 1 82.55 795 ASN B CA 1
ATOM 15197 C C . ASN B 1 795 ? 37.228 -3.787 2.544 1 82.55 795 ASN B C 1
ATOM 15199 O O . ASN B 1 795 ? 37.393 -2.59 2.301 1 82.55 795 ASN B O 1
ATOM 15203 N N . ASP B 1 796 ? 38.021 -4.454 3.305 1 84.16 796 ASP B N 1
ATOM 15204 C CA . ASP B 1 796 ? 39.079 -3.791 4.06 1 84.16 796 ASP B CA 1
ATOM 15205 C C . ASP B 1 796 ? 40.423 -3.913 3.346 1 84.16 796 ASP B C 1
ATOM 15207 O O . ASP B 1 796 ? 41.397 -3.262 3.728 1 84.16 796 ASP B O 1
ATOM 15211 N N . ILE B 1 797 ? 40.51 -4.717 2.34 1 88.36 797 ILE B N 1
ATOM 15212 C CA . ILE B 1 797 ? 41.791 -4.967 1.688 1 88.36 797 ILE B CA 1
ATOM 15213 C C . ILE B 1 797 ? 42.306 -3.678 1.051 1 88.36 797 ILE B C 1
ATOM 15215 O O . ILE B 1 797 ? 41.522 -2.875 0.539 1 88.36 797 ILE B O 1
ATOM 15219 N N . ASP B 1 798 ? 43.607 -3.526 1.123 1 87.08 798 ASP B N 1
ATOM 15220 C CA . ASP B 1 798 ? 44.261 -2.322 0.619 1 87.08 798 ASP B CA 1
ATOM 15221 C C . ASP B 1 798 ? 44.401 -2.368 -0.901 1 87.08 798 ASP B C 1
ATOM 15223 O O . ASP B 1 798 ? 45.302 -3.024 -1.427 1 87.08 798 ASP B O 1
ATOM 15227 N N . HIS B 1 799 ? 43.781 -1.674 -1.528 1 84.62 799 HIS B N 1
ATOM 15228 C CA . HIS B 1 799 ? 43.724 -1.713 -2.985 1 84.62 799 HIS B CA 1
ATOM 15229 C C . HIS B 1 799 ? 44.965 -1.079 -3.603 1 84.62 799 HIS B C 1
ATOM 15231 O O . HIS B 1 799 ? 45.188 -1.189 -4.811 1 84.62 799 HIS B O 1
ATOM 15237 N N . GLN B 1 800 ? 45.762 -0.482 -2.723 1 79.45 800 GLN B N 1
ATOM 15238 C CA . GLN B 1 800 ? 47.023 0.065 -3.214 1 79.45 800 GLN B CA 1
ATOM 15239 C C . GLN B 1 800 ? 48.045 -1.042 -3.457 1 79.45 800 GLN B C 1
ATOM 15241 O O . GLN B 1 800 ? 48.937 -0.897 -4.296 1 79.45 800 GLN B O 1
ATOM 15246 N N . HIS B 1 801 ? 47.794 -2.038 -2.778 1 87.86 801 HIS B N 1
ATOM 15247 C CA . HIS B 1 801 ? 48.786 -3.103 -2.867 1 87.86 801 HIS B CA 1
ATOM 15248 C C . HIS B 1 801 ? 48.183 -4.371 -3.463 1 87.86 801 HIS B C 1
ATOM 15250 O O . HIS B 1 801 ? 48.911 -5.285 -3.855 1 87.86 801 HIS B O 1
ATOM 15256 N N . PHE B 1 802 ? 46.85 -4.408 -3.643 1 92.55 802 PHE B N 1
ATOM 15257 C CA . PHE B 1 802 ? 46.182 -5.611 -4.125 1 92.55 802 PHE B CA 1
ATOM 15258 C C . PHE B 1 802 ? 45.025 -5.253 -5.051 1 92.55 802 PHE B C 1
ATOM 15260 O O . PHE B 1 802 ? 44.159 -4.453 -4.691 1 92.55 802 PHE B O 1
ATOM 15267 N N . SER B 1 803 ? 44.99 -5.786 -6.314 1 92.26 803 SER B N 1
ATOM 15268 C CA . SER B 1 803 ? 43.883 -5.669 -7.258 1 92.26 803 SER B CA 1
ATOM 15269 C C . SER B 1 803 ? 43.001 -6.913 -7.233 1 92.26 803 SER B C 1
ATOM 15271 O O . SER B 1 803 ? 43.486 -8.028 -7.434 1 92.26 803 SER B O 1
ATOM 15273 N N . LEU B 1 804 ? 41.722 -6.829 -7.11 1 92.5 804 LEU B N 1
ATOM 15274 C CA . LEU B 1 804 ? 40.823 -7.96 -6.911 1 92.5 804 LEU B CA 1
ATOM 15275 C C . LEU B 1 804 ? 40.081 -8.299 -8.2 1 92.5 804 LEU B C 1
ATOM 15277 O O . LEU B 1 804 ? 39.452 -7.429 -8.806 1 92.5 804 LEU B O 1
ATOM 15281 N N . TYR B 1 805 ? 40.213 -9.474 -8.705 1 92.88 805 TYR B N 1
ATOM 15282 C CA . TYR B 1 805 ? 39.503 -10.053 -9.841 1 92.88 805 TYR B CA 1
ATOM 15283 C C . TYR B 1 805 ? 38.525 -11.127 -9.382 1 92.88 805 TYR B C 1
ATOM 15285 O O . TYR B 1 805 ? 38.861 -11.965 -8.542 1 92.88 805 TYR B O 1
ATOM 15293 N N . ALA B 1 806 ? 37.295 -11.02 -9.898 1 93.86 806 ALA B N 1
ATOM 15294 C CA . ALA B 1 806 ? 36.304 -12.03 -9.539 1 93.86 806 ALA B CA 1
ATOM 15295 C C . ALA B 1 806 ? 35.836 -12.802 -10.769 1 93.86 806 ALA B C 1
ATOM 15297 O O . ALA B 1 806 ? 35.598 -12.213 -11.826 1 93.86 806 ALA B O 1
ATOM 15298 N N . TYR B 1 807 ? 35.76 -14.046 -10.771 1 94.53 807 TYR B N 1
ATOM 15299 C CA . TYR B 1 807 ? 35.233 -14.957 -11.78 1 94.53 807 TYR B CA 1
ATOM 15300 C C . TYR B 1 807 ? 34.021 -15.715 -11.251 1 94.53 807 TYR B C 1
ATOM 15302 O O . TYR B 1 807 ? 34.165 -16.724 -10.559 1 94.53 807 TYR B O 1
ATOM 15310 N N . SER B 1 808 ? 32.847 -15.199 -11.59 1 91.88 808 SER B N 1
ATOM 15311 C CA . SER B 1 808 ? 31.615 -15.812 -11.105 1 91.88 808 SER B CA 1
ATOM 15312 C C . SER B 1 808 ? 31.221 -17.012 -11.96 1 91.88 808 SER B C 1
ATOM 15314 O O . SER B 1 808 ? 30.999 -16.876 -13.165 1 91.88 808 SER B O 1
ATOM 15316 N N . THR B 1 809 ? 31.004 -18.095 -11.351 1 89.99 809 THR B N 1
ATOM 15317 C CA . THR B 1 809 ? 30.758 -19.333 -12.082 1 89.99 809 THR B CA 1
ATOM 15318 C C . THR B 1 809 ? 29.289 -19.734 -11.988 1 89.99 809 THR B C 1
ATOM 15320 O O . THR B 1 809 ? 28.908 -20.824 -12.421 1 89.99 809 THR B O 1
ATOM 15323 N N . SER B 1 810 ? 28.484 -18.884 -11.364 1 81.99 810 SER B N 1
ATOM 15324 C CA . SER B 1 810 ? 27.05 -19.137 -11.264 1 81.99 810 SER B CA 1
ATOM 15325 C C . SER B 1 810 ? 26.246 -18.038 -11.951 1 81.99 810 SER B C 1
ATOM 15327 O O . SER B 1 810 ? 26.763 -16.948 -12.204 1 81.99 810 SER B O 1
ATOM 15329 N N . HIS B 1 811 ? 25.046 -18.303 -12.241 1 70.45 811 HIS B N 1
ATOM 15330 C CA . HIS B 1 811 ? 24.179 -17.337 -12.905 1 70.45 811 HIS B CA 1
ATOM 15331 C C . HIS B 1 811 ? 23.4 -16.507 -11.89 1 70.45 811 HIS B C 1
ATOM 15333 O O . HIS B 1 811 ? 22.571 -15.676 -12.267 1 70.45 811 HIS B O 1
ATOM 15339 N N . HIS B 1 812 ? 23.722 -16.733 -10.571 1 75.47 812 HIS B N 1
ATOM 15340 C CA . HIS B 1 812 ? 23.042 -15.957 -9.541 1 75.47 812 HIS B CA 1
ATOM 15341 C C . HIS B 1 812 ? 23.559 -14.523 -9.5 1 75.47 812 HIS B C 1
ATOM 15343 O O . HIS B 1 812 ? 24.77 -14.293 -9.539 1 75.47 812 HIS B O 1
ATOM 15349 N N . HIS B 1 813 ? 22.747 -13.615 -9.5 1 74.28 813 HIS B N 1
ATOM 15350 C CA . HIS B 1 813 ? 23.123 -12.207 -9.437 1 74.28 813 HIS B CA 1
ATOM 15351 C C . HIS B 1 813 ? 22.16 -11.418 -8.557 1 74.28 813 HIS B C 1
ATOM 15353 O O . HIS B 1 813 ? 21.025 -11.15 -8.958 1 74.28 813 HIS B O 1
ATOM 15359 N N . ASP B 1 814 ? 22.599 -11.042 -7.28 1 75.35 814 ASP B N 1
ATOM 15360 C CA . ASP B 1 814 ? 21.758 -10.33 -6.323 1 75.35 814 ASP B CA 1
ATOM 15361 C C . ASP B 1 814 ? 22.489 -9.12 -5.744 1 75.35 814 ASP B C 1
ATOM 15363 O O . ASP B 1 814 ? 23.514 -8.693 -6.279 1 75.35 814 ASP B O 1
ATOM 15367 N N . ASP B 1 815 ? 22.096 -8.496 -4.589 1 67.85 815 ASP B N 1
ATOM 15368 C CA . ASP B 1 815 ? 22.643 -7.274 -4.007 1 67.85 815 ASP B CA 1
ATOM 15369 C C . ASP B 1 815 ? 24.07 -7.494 -3.508 1 67.85 815 ASP B C 1
ATOM 15371 O O . ASP B 1 815 ? 24.901 -6.586 -3.568 1 67.85 815 ASP B O 1
ATOM 15375 N N . VAL B 1 816 ? 24.316 -8.675 -3.033 1 80.42 816 VAL B N 1
ATOM 15376 C CA . VAL B 1 816 ? 25.659 -9.008 -2.57 1 80.42 816 VAL B CA 1
ATOM 15377 C C . VAL B 1 816 ? 26.61 -9.094 -3.761 1 80.42 816 VAL B C 1
ATOM 15379 O O . VAL B 1 816 ? 27.75 -8.628 -3.688 1 80.42 816 VAL B O 1
ATOM 15382 N N . THR B 1 817 ? 26.125 -9.803 -4.868 1 82.26 817 THR B N 1
ATOM 15383 C CA . THR B 1 817 ? 26.93 -9.864 -6.083 1 82.26 817 THR B CA 1
ATOM 15384 C C . THR B 1 817 ? 27.289 -8.461 -6.565 1 82.26 817 THR B C 1
ATOM 15386 O O . THR B 1 817 ? 28.451 -8.181 -6.868 1 82.26 817 THR B O 1
ATOM 15389 N N . ARG B 1 818 ? 26.349 -7.634 -6.473 1 75.5 818 ARG B N 1
ATOM 15390 C CA . ARG B 1 818 ? 26.568 -6.257 -6.904 1 75.5 818 ARG B CA 1
ATOM 15391 C C . ARG B 1 818 ? 27.597 -5.563 -6.017 1 75.5 818 ARG B C 1
ATOM 15393 O O . ARG B 1 818 ? 28.444 -4.815 -6.509 1 75.5 818 ARG B O 1
ATOM 15400 N N . MET B 1 819 ? 27.462 -5.808 -4.74 1 78.8 819 MET B N 1
ATOM 15401 C CA . MET B 1 819 ? 28.402 -5.23 -3.784 1 78.8 819 MET B CA 1
ATOM 15402 C C . MET B 1 819 ? 29.822 -5.716 -4.055 1 78.8 819 MET B C 1
ATOM 15404 O O . MET B 1 819 ? 30.759 -4.917 -4.096 1 78.8 819 MET B O 1
ATOM 15408 N N . LEU B 1 820 ? 29.983 -6.979 -4.284 1 86.06 820 LEU B N 1
ATOM 15409 C CA . LEU B 1 820 ? 31.295 -7.56 -4.546 1 86.06 820 LEU B CA 1
ATOM 15410 C C . LEU B 1 820 ? 31.852 -7.067 -5.878 1 86.06 820 LEU B C 1
ATOM 15412 O O . LEU B 1 820 ? 33.047 -6.785 -5.99 1 86.06 820 LEU B O 1
ATOM 15416 N N . GLU B 1 821 ? 30.998 -7.129 -6.812 1 84.07 821 GLU B N 1
ATOM 15417 C CA . GLU B 1 821 ? 31.383 -6.658 -8.138 1 84.07 821 GLU B CA 1
ATOM 15418 C C . GLU B 1 821 ? 31.893 -5.22 -8.087 1 84.07 821 GLU B C 1
ATOM 15420 O O . GLU B 1 821 ? 32.908 -4.893 -8.705 1 84.07 821 GLU B O 1
ATOM 15425 N N . LYS B 1 822 ? 31.271 -4.496 -7.199 1 73.95 822 LYS B N 1
ATOM 15426 C CA . LYS B 1 822 ? 31.611 -3.084 -7.05 1 73.95 822 LYS B CA 1
ATOM 15427 C C . LYS B 1 822 ? 32.996 -2.914 -6.432 1 73.95 822 LYS B C 1
ATOM 15429 O O . LYS B 1 822 ? 33.729 -1.988 -6.784 1 73.95 822 LYS B O 1
ATOM 15434 N N . ASN B 1 823 ? 33.355 -3.797 -5.578 1 78.96 823 ASN B N 1
ATOM 15435 C CA . ASN B 1 823 ? 34.624 -3.722 -4.862 1 78.96 823 ASN B CA 1
ATOM 15436 C C . ASN B 1 823 ? 35.714 -4.522 -5.569 1 78.96 823 ASN B C 1
ATOM 15438 O O . ASN B 1 823 ? 36.788 -4.747 -5.007 1 78.96 823 ASN B O 1
ATOM 15442 N N . SER B 1 824 ? 35.473 -4.928 -6.813 1 86.37 824 SER B N 1
ATOM 15443 C CA . SER B 1 824 ? 36.465 -5.684 -7.571 1 86.37 824 SER B CA 1
ATOM 15444 C C . SER B 1 824 ? 37.107 -4.823 -8.654 1 86.37 824 SER B C 1
ATOM 15446 O O . SER B 1 824 ? 36.519 -3.836 -9.099 1 86.37 824 SER B O 1
ATOM 15448 N N . THR B 1 825 ? 38.333 -5.166 -8.988 1 83.8 825 THR B N 1
ATOM 15449 C CA . THR B 1 825 ? 39.006 -4.549 -10.125 1 83.8 825 THR B CA 1
ATOM 15450 C C . THR B 1 825 ? 38.365 -4.99 -11.438 1 83.8 825 THR B C 1
ATOM 15452 O O . THR B 1 825 ? 38.083 -4.163 -12.307 1 83.8 825 THR B O 1
ATOM 15455 N N . VAL B 1 826 ? 38.144 -6.311 -11.664 1 82.73 826 VAL B N 1
ATOM 15456 C CA . VAL B 1 826 ? 37.478 -6.891 -12.825 1 82.73 826 VAL B CA 1
ATOM 15457 C C . VAL B 1 826 ? 36.489 -7.963 -12.373 1 82.73 826 VAL B C 1
ATOM 15459 O O . VAL B 1 826 ? 36.797 -8.767 -11.49 1 82.73 826 VAL B O 1
ATOM 15462 N N . TRP B 1 827 ? 35.231 -7.945 -12.894 1 88.41 827 TRP B N 1
ATOM 15463 C CA . TRP B 1 827 ? 34.238 -8.982 -12.633 1 88.41 827 TRP B CA 1
ATOM 15464 C C . TRP B 1 827 ? 33.904 -9.749 -13.909 1 88.41 827 TRP B C 1
ATOM 15466 O O . TRP B 1 827 ? 33.539 -9.15 -14.923 1 88.41 827 TRP B O 1
ATOM 15476 N N . ARG B 1 828 ? 34.079 -11.082 -13.991 1 87.41 828 ARG B N 1
ATOM 15477 C CA . ARG B 1 828 ? 33.838 -11.961 -15.131 1 87.41 828 ARG B CA 1
ATOM 15478 C C . ARG B 1 828 ? 32.755 -12.986 -14.813 1 87.41 828 ARG B C 1
ATOM 15480 O O . ARG B 1 828 ? 32.868 -13.736 -13.841 1 87.41 828 ARG B O 1
ATOM 15487 N N . ASN B 1 829 ? 31.701 -12.95 -15.714 1 82.57 829 ASN B N 1
ATOM 15488 C CA . ASN B 1 829 ? 30.749 -14.055 -15.657 1 82.57 829 ASN B CA 1
ATOM 15489 C C . ASN B 1 829 ? 31.188 -15.219 -16.541 1 82.57 829 ASN B C 1
ATOM 15491 O O . ASN B 1 829 ? 31.112 -15.134 -17.768 1 82.57 829 ASN B O 1
ATOM 15495 N N . VAL B 1 830 ? 31.554 -16.268 -15.993 1 84.71 830 VAL B N 1
ATOM 15496 C CA . VAL B 1 830 ? 32.191 -17.338 -16.753 1 84.71 830 VAL B CA 1
ATOM 15497 C C . VAL B 1 830 ? 31.393 -18.63 -16.594 1 84.71 830 VAL B C 1
ATOM 15499 O O . VAL B 1 830 ? 31.932 -19.726 -16.769 1 84.71 830 VAL B O 1
ATOM 15502 N N . ALA B 1 831 ? 30.108 -18.524 -16.305 1 78.43 831 ALA B N 1
ATOM 15503 C CA . ALA B 1 831 ? 29.273 -19.696 -16.056 1 78.43 831 ALA B CA 1
ATOM 15504 C C . ALA B 1 831 ? 29.143 -20.553 -17.312 1 78.43 831 ALA B C 1
ATOM 15506 O O . ALA B 1 831 ? 29.072 -21.782 -17.227 1 78.43 831 ALA B O 1
ATOM 15507 N N . SER B 1 832 ? 29.241 -19.996 -18.585 1 72.92 832 SER B N 1
ATOM 15508 C CA . SER B 1 832 ? 29.032 -20.717 -19.837 1 72.92 832 SER B CA 1
ATOM 15509 C C . SER B 1 832 ? 30.358 -21.037 -20.518 1 72.92 832 SER B C 1
ATOM 15511 O O . SER B 1 832 ? 30.379 -21.62 -21.604 1 72.92 832 SER B O 1
ATOM 15513 N N . SER B 1 833 ? 31.436 -20.75 -19.855 1 78.99 833 SER B N 1
ATOM 15514 C CA . SER B 1 833 ? 32.751 -21.028 -20.424 1 78.99 833 SER B CA 1
ATOM 15515 C C . SER B 1 833 ? 33.258 -22.402 -20 1 78.99 833 SER B C 1
ATOM 15517 O O . SER B 1 833 ? 32.957 -22.868 -18.899 1 78.99 833 SER B O 1
ATOM 15519 N N . SER B 1 834 ? 33.948 -22.985 -20.997 1 79.71 834 SER B N 1
ATOM 15520 C CA . SER B 1 834 ? 34.618 -24.225 -20.622 1 79.71 834 SER B CA 1
ATOM 15521 C C . SER B 1 834 ? 35.813 -23.956 -19.713 1 79.71 834 SER B C 1
ATOM 15523 O O . SER B 1 834 ? 36.224 -22.806 -19.546 1 79.71 834 SER B O 1
ATOM 15525 N N . ASP B 1 835 ? 36.315 -24.963 -19.084 1 82.65 835 ASP B N 1
ATOM 15526 C CA . ASP B 1 835 ? 37.498 -24.839 -18.237 1 82.65 835 ASP B CA 1
ATOM 15527 C C . ASP B 1 835 ? 38.689 -24.308 -19.031 1 82.65 835 ASP B C 1
ATOM 15529 O O . ASP B 1 835 ? 39.465 -23.494 -18.527 1 82.65 835 ASP B O 1
ATOM 15533 N N . THR B 1 836 ? 38.749 -24.7 -20.299 1 79.55 836 THR B N 1
ATOM 15534 C CA . THR B 1 836 ? 39.846 -24.246 -21.147 1 79.55 836 THR B CA 1
ATOM 15535 C C . THR B 1 836 ? 39.683 -22.769 -21.497 1 79.55 836 THR B C 1
ATOM 15537 O O . THR B 1 836 ? 40.657 -22.013 -21.488 1 79.55 836 THR B O 1
ATOM 15540 N N . GLU B 1 837 ? 38.491 -22.402 -21.722 1 81.19 837 GLU B N 1
ATOM 15541 C CA . GLU B 1 837 ? 38.225 -20.997 -22.012 1 81.19 837 GLU B CA 1
ATOM 15542 C C . GLU B 1 837 ? 38.505 -20.119 -20.795 1 81.19 837 GLU B C 1
ATOM 15544 O O . GLU B 1 837 ? 39.058 -19.026 -20.926 1 81.19 837 GLU B O 1
ATOM 15549 N N . LEU B 1 838 ? 38.146 -20.595 -19.654 1 87.65 838 LEU B N 1
ATOM 15550 C CA . LEU B 1 838 ? 38.406 -19.86 -18.42 1 87.65 838 LEU B CA 1
ATOM 15551 C C . LEU B 1 838 ? 39.902 -19.792 -18.133 1 87.65 838 LEU B C 1
ATOM 15553 O O . LEU B 1 838 ? 40.41 -18.753 -17.706 1 87.65 838 LEU B O 1
ATOM 15557 N N . PHE B 1 839 ? 40.66 -20.888 -18.353 1 87.22 839 PHE B N 1
ATOM 15558 C CA . PHE B 1 839 ? 42.112 -20.927 -18.226 1 87.22 839 PHE B CA 1
ATOM 15559 C C . PHE B 1 839 ? 42.758 -19.83 -19.064 1 87.22 839 PHE B C 1
ATOM 15561 O O . PHE B 1 839 ? 43.572 -19.054 -18.559 1 87.22 839 PHE B O 1
ATOM 15568 N N . ASP B 1 840 ? 42.244 -19.701 -20.263 1 82.15 840 ASP B N 1
ATOM 15569 C CA . ASP B 1 840 ? 42.81 -18.716 -21.181 1 82.15 840 ASP B CA 1
ATOM 15570 C C . ASP B 1 840 ? 42.49 -17.294 -20.726 1 82.15 840 ASP B C 1
ATOM 15572 O O . ASP B 1 840 ? 43.323 -16.394 -20.854 1 82.15 840 ASP B O 1
ATOM 15576 N N . LEU B 1 841 ? 41.368 -17.204 -20.175 1 87.3 841 LEU B N 1
ATOM 15577 C CA . LEU B 1 841 ? 40.939 -15.891 -19.706 1 87.3 841 LEU B CA 1
ATOM 15578 C C . LEU B 1 841 ? 41.765 -15.447 -18.504 1 87.3 841 LEU B C 1
ATOM 15580 O O . LEU B 1 841 ? 42.2 -14.295 -18.436 1 87.3 841 LEU B O 1
ATOM 15584 N N . ILE B 1 842 ? 41.954 -16.256 -17.492 1 90.34 842 ILE B N 1
ATOM 15585 C CA . ILE B 1 842 ? 42.723 -15.954 -16.29 1 90.34 842 ILE B CA 1
ATOM 15586 C C . ILE B 1 842 ? 44.17 -15.644 -16.667 1 90.34 842 ILE B C 1
ATOM 15588 O O . ILE B 1 842 ? 44.77 -14.708 -16.134 1 90.34 842 ILE B O 1
ATOM 15592 N N . LYS B 1 843 ? 44.681 -16.418 -17.582 1 84.57 843 LYS B N 1
ATOM 15593 C CA . LYS B 1 843 ? 46.027 -16.164 -18.088 1 84.57 843 LYS B CA 1
ATOM 15594 C C . LYS B 1 843 ? 46.123 -14.78 -18.723 1 84.57 843 LYS B C 1
ATOM 15596 O O . LYS B 1 843 ? 47.072 -14.037 -18.465 1 84.57 843 LYS B O 1
ATOM 15601 N N . ARG B 1 844 ? 45.1 -14.501 -19.464 1 81.5 844 ARG B N 1
ATOM 15602 C CA . ARG B 1 844 ? 45.063 -13.198 -20.12 1 81.5 844 ARG B CA 1
ATOM 15603 C C . ARG B 1 844 ? 44.976 -12.071 -19.096 1 81.5 844 ARG B C 1
ATOM 15605 O O . ARG B 1 844 ? 45.554 -11.001 -19.293 1 81.5 844 ARG B O 1
ATOM 15612 N N . ASP B 1 845 ? 44.425 -12.346 -17.922 1 87.49 845 ASP B N 1
ATOM 15613 C CA . ASP B 1 845 ? 44.253 -11.344 -16.875 1 87.49 845 ASP B CA 1
ATOM 15614 C C . ASP B 1 845 ? 45.506 -11.231 -16.01 1 87.49 845 ASP B C 1
ATOM 15616 O O . ASP B 1 845 ? 45.604 -10.342 -15.162 1 87.49 845 ASP B O 1
ATOM 15620 N N . GLU B 1 846 ? 46.453 -12.057 -16.141 1 87.68 846 GLU B N 1
ATOM 15621 C CA . GLU B 1 846 ? 47.75 -12.073 -15.47 1 87.68 846 GLU B CA 1
ATOM 15622 C C . GLU B 1 846 ? 47.586 -12.117 -13.953 1 87.68 846 GLU B C 1
ATOM 15624 O O . GLU B 1 846 ? 48.179 -11.309 -13.236 1 87.68 846 GLU B O 1
ATOM 15629 N N . ILE B 1 847 ? 46.837 -12.973 -13.5 1 92.99 847 ILE B N 1
ATOM 15630 C CA . ILE B 1 847 ? 46.55 -13.11 -12.077 1 92.99 847 ILE B CA 1
ATOM 15631 C C . ILE B 1 847 ? 47.78 -13.651 -11.352 1 92.99 847 ILE B C 1
ATOM 15633 O O . ILE B 1 847 ? 48.42 -14.595 -11.822 1 92.99 847 ILE B O 1
ATOM 15637 N N . ASP B 1 848 ? 48.095 -13.013 -10.227 1 93.15 848 ASP B N 1
ATOM 15638 C CA . ASP B 1 848 ? 49.254 -13.425 -9.442 1 93.15 848 ASP B CA 1
ATOM 15639 C C . ASP B 1 848 ? 48.879 -14.513 -8.438 1 93.15 848 ASP B C 1
ATOM 15641 O O . ASP B 1 848 ? 49.585 -15.515 -8.308 1 93.15 848 ASP B O 1
ATOM 15645 N N . ILE B 1 849 ? 47.869 -14.234 -7.731 1 94.85 849 ILE B N 1
ATOM 15646 C CA . ILE B 1 849 ? 47.34 -15.169 -6.744 1 94.85 849 ILE B CA 1
ATOM 15647 C C . ILE B 1 849 ? 45.864 -15.44 -7.028 1 94.85 849 ILE B C 1
ATOM 15649 O O . ILE B 1 849 ? 45.061 -14.508 -7.112 1 94.85 849 ILE B O 1
ATOM 15653 N N . LEU B 1 850 ? 45.563 -16.625 -7.26 1 95.99 850 LEU B N 1
ATOM 15654 C CA . LEU B 1 850 ? 44.201 -17.022 -7.599 1 95.99 850 LEU B CA 1
ATOM 15655 C C . LEU B 1 850 ? 43.567 -17.815 -6.462 1 95.99 850 LEU B C 1
ATOM 15657 O O . LEU B 1 850 ? 44.137 -18.804 -5.996 1 95.99 850 LEU B O 1
ATOM 15661 N N . PHE B 1 851 ? 42.397 -17.408 -6.037 1 96.82 851 PHE B N 1
ATOM 15662 C CA . PHE B 1 851 ? 41.689 -18.058 -4.941 1 96.82 851 PHE B CA 1
ATOM 15663 C C . PHE B 1 851 ? 40.552 -18.925 -5.47 1 96.82 851 PHE B C 1
ATOM 15665 O O . PHE B 1 851 ? 39.783 -18.492 -6.33 1 96.82 851 PHE B O 1
ATOM 15672 N N . ASP B 1 852 ? 40.5 -20.072 -5.012 1 96.92 852 ASP B N 1
ATOM 15673 C CA . ASP B 1 852 ? 39.305 -20.907 -5.09 1 96.92 852 ASP B CA 1
ATOM 15674 C C . ASP B 1 852 ? 38.442 -20.75 -3.84 1 96.92 852 ASP B C 1
ATOM 15676 O O . ASP B 1 852 ? 38.888 -21.047 -2.73 1 96.92 852 ASP B O 1
ATOM 15680 N N . LEU B 1 853 ? 37.247 -20.338 -4.099 1 95.59 853 LEU B N 1
ATOM 15681 C CA . LEU B 1 853 ? 36.411 -20.134 -2.92 1 95.59 853 LEU B CA 1
ATOM 15682 C C . LEU B 1 853 ? 35.341 -21.216 -2.819 1 95.59 853 LEU B C 1
ATOM 15684 O O . LEU B 1 853 ? 34.466 -21.151 -1.952 1 95.59 853 LEU B O 1
ATOM 15688 N N . SER B 1 854 ? 35.376 -22.198 -3.723 1 94.66 854 SER B N 1
ATOM 15689 C CA . SER B 1 854 ? 34.285 -23.166 -3.76 1 94.66 854 SER B CA 1
ATOM 15690 C C . SER B 1 854 ? 34.748 -24.54 -3.29 1 94.66 854 SER B C 1
ATOM 15692 O O . SER B 1 854 ? 33.983 -25.28 -2.667 1 94.66 854 SER B O 1
ATOM 15694 N N . GLY B 1 855 ? 35.94 -24.894 -3.649 1 94.07 855 GLY B N 1
ATOM 15695 C CA . GLY B 1 855 ? 36.359 -26.269 -3.424 1 94.07 855 GLY B CA 1
ATOM 15696 C C . GLY B 1 855 ? 35.446 -27.286 -4.081 1 94.07 855 GLY B C 1
ATOM 15697 O O . GLY B 1 855 ? 35.11 -27.156 -5.26 1 94.07 855 GLY B O 1
ATOM 15698 N N . HIS B 1 856 ? 34.999 -28.252 -3.487 1 94.27 856 HIS B N 1
ATOM 15699 C CA . HIS B 1 856 ? 34.167 -29.307 -4.055 1 94.27 856 HIS B CA 1
ATOM 15700 C C . HIS B 1 856 ? 32.685 -28.999 -3.873 1 94.27 856 HIS B C 1
ATOM 15702 O O . HIS B 1 856 ? 31.865 -29.913 -3.765 1 94.27 856 HIS B O 1
ATOM 15708 N N . THR B 1 857 ? 32.284 -27.752 -3.86 1 91.85 857 THR B N 1
ATOM 15709 C CA . THR B 1 857 ? 30.882 -27.354 -3.799 1 91.85 857 THR B CA 1
ATOM 15710 C C . THR B 1 857 ? 30.383 -26.92 -5.175 1 91.85 857 THR B C 1
ATOM 15712 O O . THR B 1 857 ? 31.094 -27.062 -6.172 1 91.85 857 THR B O 1
ATOM 15715 N N . GLY B 1 858 ? 29.285 -26.524 -5.199 1 86.86 858 GLY B N 1
ATOM 15716 C CA . GLY B 1 858 ? 28.594 -26.288 -6.456 1 86.86 858 GLY B CA 1
ATOM 15717 C C . GLY B 1 858 ? 29.288 -25.267 -7.337 1 86.86 858 GLY B C 1
ATOM 15718 O O . GLY B 1 858 ? 29.811 -24.266 -6.842 1 86.86 858 GLY B O 1
ATOM 15719 N N . ASP B 1 859 ? 29.401 -25.581 -8.647 1 86.69 859 ASP B N 1
ATOM 15720 C CA . ASP B 1 859 ? 29.922 -24.703 -9.691 1 86.69 859 ASP B CA 1
ATOM 15721 C C . ASP B 1 859 ? 31.417 -24.456 -9.505 1 86.69 859 ASP B C 1
ATOM 15723 O O . ASP B 1 859 ? 31.917 -23.375 -9.824 1 86.69 859 ASP B O 1
ATOM 15727 N N . ASN B 1 860 ? 32.008 -25.339 -8.894 1 92.05 860 ASN B N 1
ATOM 15728 C CA . ASN B 1 860 ? 33.451 -25.191 -8.738 1 92.05 860 ASN B CA 1
ATOM 15729 C C . ASN B 1 860 ? 34.178 -25.34 -10.072 1 92.05 860 ASN B C 1
ATOM 15731 O O . ASN B 1 860 ? 33.618 -25.872 -11.032 1 92.05 860 ASN B O 1
ATOM 15735 N N . ARG B 1 861 ? 35.375 -24.898 -10.158 1 93.79 861 ARG B N 1
ATOM 15736 C CA . ARG B 1 861 ? 36.199 -24.97 -11.36 1 93.79 861 ARG B CA 1
ATOM 15737 C C . ARG B 1 861 ? 37.574 -25.551 -11.047 1 93.79 861 ARG B C 1
ATOM 15739 O O . ARG B 1 861 ? 38.591 -25.047 -11.529 1 93.79 861 ARG B O 1
ATOM 15746 N N . LEU B 1 862 ? 37.529 -26.558 -10.194 1 93.64 862 LEU B N 1
ATOM 15747 C CA . LEU B 1 862 ? 38.776 -27.179 -9.763 1 93.64 862 LEU B CA 1
ATOM 15748 C C . LEU B 1 862 ? 39.542 -27.746 -10.954 1 93.64 862 LEU B C 1
ATOM 15750 O O . LEU B 1 862 ? 40.775 -27.742 -10.963 1 93.64 862 LEU B O 1
ATOM 15754 N N . SER B 1 863 ? 38.755 -28.23 -11.925 1 90.93 863 SER B N 1
ATOM 15755 C CA . SER B 1 863 ? 39.413 -28.737 -13.125 1 90.93 863 SER B CA 1
ATOM 15756 C C . SER B 1 863 ? 40.243 -27.65 -13.8 1 90.93 863 SER B C 1
ATOM 15758 O O . SER B 1 863 ? 41.351 -27.912 -14.274 1 90.93 863 SER B O 1
ATOM 15760 N N . MET B 1 864 ? 39.81 -26.501 -13.843 1 91.1 864 MET B N 1
ATOM 15761 C CA . MET B 1 864 ? 40.564 -25.377 -14.391 1 91.1 864 MET B CA 1
ATOM 15762 C C . MET B 1 864 ? 41.779 -25.063 -13.524 1 91.1 864 MET B C 1
ATOM 15764 O O . MET B 1 864 ? 42.866 -24.803 -14.042 1 91.1 864 MET B O 1
ATOM 15768 N N . PHE B 1 865 ? 41.723 -25.169 -12.207 1 93.33 865 PHE B N 1
ATOM 15769 C CA . PHE B 1 865 ? 42.827 -24.902 -11.292 1 93.33 865 PHE B CA 1
ATOM 15770 C C . PHE B 1 865 ? 43.946 -25.919 -11.485 1 93.33 865 PHE B C 1
ATOM 15772 O O . PHE B 1 865 ? 45.121 -25.603 -11.282 1 93.33 865 PHE B O 1
ATOM 15779 N N . ALA B 1 866 ? 43.509 -27.081 -11.821 1 91.71 866 ALA B N 1
ATOM 15780 C CA . ALA B 1 866 ? 44.498 -28.127 -12.071 1 91.71 866 ALA B CA 1
ATOM 15781 C C . ALA B 1 866 ? 45.427 -27.741 -13.218 1 91.71 866 ALA B C 1
ATOM 15783 O O . ALA B 1 866 ? 46.549 -28.244 -13.313 1 91.71 866 ALA B O 1
ATOM 15784 N N . MET B 1 867 ? 44.938 -26.831 -14.03 1 89.16 867 MET B N 1
ATOM 15785 C CA . MET B 1 867 ? 45.739 -26.366 -15.158 1 89.16 867 MET B CA 1
ATOM 15786 C C . MET B 1 867 ? 46.695 -25.259 -14.728 1 89.16 867 MET B C 1
ATOM 15788 O O . MET B 1 867 ? 47.536 -24.819 -15.514 1 89.16 867 MET B O 1
ATOM 15792 N N . LYS B 1 868 ? 46.567 -24.78 -13.458 1 91.24 868 LYS B N 1
ATOM 15793 C CA . LYS B 1 868 ? 47.408 -23.773 -12.816 1 91.24 868 LYS B CA 1
ATOM 15794 C C . LYS B 1 868 ? 47.509 -22.514 -13.672 1 91.24 868 LYS B C 1
ATOM 15796 O O . LYS B 1 868 ? 48.597 -22.148 -14.121 1 91.24 868 LYS B O 1
ATOM 15801 N N . PRO B 1 869 ? 46.473 -21.839 -13.821 1 90.96 869 PRO B N 1
ATOM 15802 C CA . PRO B 1 869 ? 46.453 -20.62 -14.634 1 90.96 869 PRO B CA 1
ATOM 15803 C C . PRO B 1 869 ? 47.175 -19.453 -13.965 1 90.96 869 PRO B C 1
ATOM 15805 O O . PRO B 1 869 ? 47.421 -18.427 -14.605 1 90.96 869 PRO B O 1
ATOM 15808 N N . ALA B 1 870 ? 47.555 -19.604 -12.675 1 92.02 870 ALA B N 1
ATOM 15809 C CA . ALA B 1 870 ? 48.255 -18.555 -11.938 1 92.02 870 ALA B CA 1
ATOM 15810 C C . ALA B 1 870 ? 49.453 -19.123 -11.181 1 92.02 870 ALA B C 1
ATOM 15812 O O . ALA B 1 870 ? 49.454 -20.295 -10.799 1 92.02 870 ALA B O 1
ATOM 15813 N N . PRO B 1 871 ? 50.381 -18.221 -10.879 1 90.78 871 PRO B N 1
ATOM 15814 C CA . PRO B 1 871 ? 51.583 -18.716 -10.204 1 90.78 871 PRO B CA 1
ATOM 15815 C C . PRO B 1 871 ? 51.293 -19.265 -8.809 1 90.78 871 PRO B C 1
ATOM 15817 O O . PRO B 1 871 ? 51.865 -20.283 -8.411 1 90.78 871 PRO B O 1
ATOM 15820 N N . ILE B 1 872 ? 50.447 -18.58 -8.089 1 93.64 872 ILE B N 1
ATOM 15821 C CA . ILE B 1 872 ? 50.066 -19.016 -6.75 1 93.64 872 ILE B CA 1
ATOM 15822 C C . ILE B 1 872 ? 48.559 -19.257 -6.695 1 93.64 872 ILE B C 1
ATOM 15824 O O . ILE B 1 872 ? 47.773 -18.424 -7.154 1 93.64 872 ILE B O 1
ATOM 15828 N N . GLN B 1 873 ? 48.207 -20.345 -6.195 1 95.48 873 GLN B N 1
ATOM 15829 C CA . GLN B 1 873 ? 46.792 -20.667 -6.039 1 95.48 873 GLN B CA 1
ATOM 15830 C C . GLN B 1 873 ? 46.471 -21.049 -4.597 1 95.48 873 GLN B C 1
ATOM 15832 O O . GLN B 1 873 ? 47.235 -21.774 -3.956 1 95.48 873 GLN B O 1
ATOM 15837 N N . ILE B 1 874 ? 45.392 -20.514 -4.107 1 97.15 874 ILE B N 1
ATOM 15838 C CA . ILE B 1 874 ? 45.005 -20.717 -2.715 1 97.15 874 ILE B CA 1
ATOM 15839 C C . ILE B 1 874 ? 43.534 -21.12 -2.642 1 97.15 874 ILE B C 1
ATOM 15841 O O . ILE B 1 874 ? 42.682 -20.501 -3.283 1 97.15 874 ILE B O 1
ATOM 15845 N N . SER B 1 875 ? 43.209 -22.164 -1.982 1 96.3 875 SER B N 1
ATOM 15846 C CA . SER B 1 875 ? 41.821 -22.489 -1.668 1 96.3 875 SER B CA 1
ATOM 15847 C C . SER B 1 875 ? 41.42 -21.939 -0.303 1 96.3 875 SER B C 1
ATOM 15849 O O . SER B 1 875 ? 42.212 -21.969 0.641 1 96.3 875 SER B O 1
ATOM 15851 N N . TRP B 1 876 ? 40.121 -21.439 -0.304 1 94.17 876 TRP B N 1
ATOM 15852 C CA . TRP B 1 876 ? 39.714 -20.772 0.928 1 94.17 876 TRP B CA 1
ATOM 15853 C C . TRP B 1 876 ? 38.199 -20.814 1.095 1 94.17 876 TRP B C 1
ATOM 15855 O O . TRP B 1 876 ? 37.456 -20.671 0.12 1 94.17 876 TRP B O 1
ATOM 15865 N N . ILE B 1 877 ? 37.695 -21.022 2.29 1 89.84 877 ILE B N 1
ATOM 15866 C CA . ILE B 1 877 ? 36.409 -20.735 2.914 1 89.84 877 ILE B CA 1
ATOM 15867 C C . ILE B 1 877 ? 35.37 -21.752 2.447 1 89.84 877 ILE B C 1
ATOM 15869 O O . ILE B 1 877 ? 34.692 -22.378 3.266 1 89.84 877 ILE B O 1
ATOM 15873 N N . GLY B 1 878 ? 35.141 -21.979 1.091 1 88.28 878 GLY B N 1
ATOM 15874 C CA . GLY B 1 878 ? 33.969 -22.641 0.542 1 88.28 878 GLY B CA 1
ATOM 15875 C C . GLY B 1 878 ? 33.906 -24.119 0.877 1 88.28 878 GLY B C 1
ATOM 15876 O O . GLY B 1 878 ? 32.827 -24.714 0.886 1 88.28 878 GLY B O 1
ATOM 15877 N N . TYR B 1 879 ? 35.015 -24.75 1.077 1 93.37 879 TYR B N 1
ATOM 15878 C CA . TYR B 1 879 ? 35.134 -26.176 1.357 1 93.37 879 TYR B CA 1
ATOM 15879 C C . TYR B 1 879 ? 36.175 -26.434 2.44 1 93.37 879 TYR B C 1
ATOM 15881 O O . TYR B 1 879 ? 37.354 -26.117 2.265 1 93.37 879 TYR B O 1
ATOM 15889 N N . PRO B 1 880 ? 35.746 -26.941 3.585 1 91.42 880 PRO B N 1
ATOM 15890 C CA . PRO B 1 880 ? 36.691 -27.161 4.683 1 91.42 880 PRO B CA 1
ATOM 15891 C C . PRO B 1 880 ? 37.492 -28.451 4.522 1 91.42 880 PRO B C 1
ATOM 15893 O O . PRO B 1 880 ? 37.407 -29.344 5.369 1 91.42 880 PRO B O 1
ATOM 15896 N N . GLY B 1 881 ? 38.274 -28.461 3.497 1 92.41 881 GLY B N 1
ATOM 15897 C CA . GLY B 1 881 ? 39.129 -29.591 3.172 1 92.41 881 GLY B CA 1
ATOM 15898 C C . GLY B 1 881 ? 40.028 -29.334 1.977 1 92.41 881 GLY B C 1
ATOM 15899 O O . GLY B 1 881 ? 39.919 -28.295 1.323 1 92.41 881 GLY B O 1
ATOM 15900 N N . THR B 1 882 ? 40.844 -30.294 1.683 1 94.21 882 THR B N 1
ATOM 15901 C CA . THR B 1 882 ? 41.797 -30.197 0.583 1 94.21 882 THR B CA 1
ATOM 15902 C C . THR B 1 882 ? 41.081 -30.282 -0.762 1 94.21 882 THR B C 1
ATOM 15904 O O . THR B 1 882 ? 40.032 -30.919 -0.874 1 94.21 882 THR B O 1
ATOM 15907 N N . THR B 1 883 ? 41.616 -29.652 -1.775 1 95.31 883 THR B N 1
ATOM 15908 C CA . THR B 1 883 ? 41.1 -29.783 -3.133 1 95.31 883 THR B CA 1
ATOM 15909 C C . THR B 1 883 ? 41.548 -31.102 -3.757 1 95.31 883 THR B C 1
ATOM 15911 O O . THR B 1 883 ? 40.945 -31.574 -4.723 1 95.31 883 THR B O 1
ATOM 15914 N N . GLY B 1 884 ? 42.635 -31.662 -3.168 1 94.92 884 GLY B N 1
ATOM 15915 C CA . GLY B 1 884 ? 43.24 -32.86 -3.728 1 94.92 884 GLY B CA 1
ATOM 15916 C C . GLY B 1 884 ? 44.131 -32.576 -4.922 1 94.92 884 GLY B C 1
ATOM 15917 O O . GLY B 1 884 ? 44.768 -33.485 -5.459 1 94.92 884 GLY B O 1
ATOM 15918 N N . LEU B 1 885 ? 44.276 -31.317 -5.338 1 94.71 885 LEU B N 1
ATOM 15919 C CA . LEU B 1 885 ? 45.058 -30.936 -6.509 1 94.71 885 LEU B CA 1
ATOM 15920 C C . LEU B 1 885 ? 46.502 -30.631 -6.122 1 94.71 885 LEU B C 1
ATOM 15922 O O . LEU B 1 885 ? 46.75 -29.873 -5.182 1 94.71 885 LEU B O 1
ATOM 15926 N N . LYS B 1 886 ? 47.376 -31.147 -6.789 1 90.69 886 LYS B N 1
ATOM 15927 C CA . LYS B 1 886 ? 48.784 -30.821 -6.58 1 90.69 886 LYS B CA 1
ATOM 15928 C C . LYS B 1 886 ? 49.098 -29.407 -7.059 1 90.69 886 LYS B C 1
ATOM 15930 O O . LYS B 1 886 ? 49.994 -28.749 -6.525 1 90.69 886 LYS B O 1
ATOM 15935 N N . ALA B 1 887 ? 48.298 -28.977 -7.974 1 91.42 887 ALA B N 1
ATOM 15936 C CA . ALA B 1 887 ? 48.504 -27.651 -8.552 1 91.42 887 ALA B CA 1
ATOM 15937 C C . ALA B 1 887 ? 48.062 -26.556 -7.586 1 91.42 887 ALA B C 1
ATOM 15939 O O . ALA B 1 887 ? 48.399 -25.384 -7.769 1 91.42 887 ALA B O 1
ATOM 15940 N N . MET B 1 888 ? 47.351 -26.886 -6.529 1 94.39 888 MET B N 1
ATOM 15941 C CA . MET B 1 888 ? 46.928 -25.917 -5.522 1 94.39 888 MET B CA 1
ATOM 15942 C C . MET B 1 888 ? 48.018 -25.709 -4.476 1 94.39 888 MET B C 1
ATOM 15944 O O . MET B 1 888 ? 48.398 -26.648 -3.774 1 94.39 888 MET B O 1
ATOM 15948 N N . ASP B 1 889 ? 48.469 -24.544 -4.305 1 95.43 889 ASP B N 1
ATOM 15949 C CA . ASP B 1 889 ? 49.66 -24.299 -3.497 1 95.43 889 ASP B CA 1
ATOM 15950 C C . ASP B 1 889 ? 49.314 -24.239 -2.011 1 95.43 889 ASP B C 1
ATOM 15952 O O . ASP B 1 889 ? 50.027 -24.803 -1.179 1 95.43 889 ASP B O 1
ATOM 15956 N N . TYR B 1 890 ? 48.293 -23.537 -1.715 1 95.77 890 TYR B N 1
ATOM 15957 C CA . TYR B 1 890 ? 48.006 -23.264 -0.311 1 95.77 890 TYR B CA 1
ATOM 15958 C C . TYR B 1 890 ? 46.528 -23.475 -0.006 1 95.77 890 TYR B C 1
ATOM 15960 O O . TYR B 1 890 ? 45.687 -23.414 -0.906 1 95.77 890 TYR B O 1
ATOM 15968 N N . TYR B 1 891 ? 46.24 -23.743 1.245 1 95.15 891 TYR B N 1
ATOM 15969 C CA . TYR B 1 891 ? 44.916 -23.629 1.848 1 95.15 891 TYR B CA 1
ATOM 15970 C C . TYR B 1 891 ? 44.928 -22.638 3.005 1 95.15 891 TYR B C 1
ATOM 15972 O O . TYR B 1 891 ? 45.755 -22.745 3.914 1 95.15 891 TYR B O 1
ATOM 15980 N N . LEU B 1 892 ? 44.067 -21.701 2.934 1 93.18 892 LEU B N 1
ATOM 15981 C CA . LEU B 1 892 ? 44.034 -20.674 3.97 1 93.18 892 LEU B CA 1
ATOM 15982 C C . LEU B 1 892 ? 43.121 -21.09 5.119 1 93.18 892 LEU B C 1
ATOM 15984 O O . LEU B 1 892 ? 41.942 -21.382 4.905 1 93.18 892 LEU B O 1
ATOM 15988 N N . VAL B 1 893 ? 43.65 -21.155 6.363 1 89.44 893 VAL B N 1
ATOM 15989 C CA . VAL B 1 893 ? 42.929 -21.512 7.58 1 89.44 893 VAL B CA 1
ATOM 15990 C C . VAL B 1 893 ? 42.77 -20.28 8.467 1 89.44 893 VAL B C 1
ATOM 15992 O O . VAL B 1 893 ? 43.748 -19.589 8.762 1 89.44 893 VAL B O 1
ATOM 15995 N N . MET B 1 894 ? 41.531 -19.965 8.876 1 77.55 894 MET B N 1
ATOM 15996 C CA . MET B 1 894 ? 41.245 -18.796 9.702 1 77.55 894 MET B CA 1
ATOM 15997 C C . MET B 1 894 ? 41.513 -19.09 11.174 1 77.55 894 MET B C 1
ATOM 15999 O O . MET B 1 894 ? 40.88 -19.969 11.761 1 77.55 894 MET B O 1
ATOM 16003 N N . ASN B 1 895 ? 42.574 -18.761 12.073 1 66.23 895 ASN B N 1
ATOM 16004 C CA . ASN B 1 895 ? 42.584 -19.456 13.355 1 66.23 895 ASN B CA 1
ATOM 16005 C C . ASN B 1 895 ? 43.457 -18.734 14.378 1 66.23 895 ASN B C 1
ATOM 16007 O O . ASN B 1 895 ? 44.57 -18.311 14.062 1 66.23 895 ASN B O 1
ATOM 16011 N N . HIS B 1 896 ? 43.115 -18.351 15.342 1 57.15 896 HIS B N 1
ATOM 16012 C CA . HIS B 1 896 ? 43.984 -18.202 16.504 1 57.15 896 HIS B CA 1
ATOM 16013 C C . HIS B 1 896 ? 44.738 -19.494 16.798 1 57.15 896 HIS B C 1
ATOM 16015 O O . HIS B 1 896 ? 45.927 -19.464 17.124 1 57.15 896 HIS B O 1
ATOM 16021 N N . ALA B 1 897 ? 44.108 -20.666 17.285 1 55.32 897 ALA B N 1
ATOM 16022 C CA . ALA B 1 897 ? 44.819 -21.836 17.794 1 55.32 897 ALA B CA 1
ATOM 16023 C C . ALA B 1 897 ? 44.794 -22.977 16.78 1 55.32 897 ALA B C 1
ATOM 16025 O O . ALA B 1 897 ? 44.015 -23.923 16.92 1 55.32 897 ALA B O 1
ATOM 16026 N N . PRO B 1 898 ? 45.496 -22.598 15.609 1 59.17 898 PRO B N 1
ATOM 16027 C CA . PRO B 1 898 ? 45.423 -23.705 14.652 1 59.17 898 PRO B CA 1
ATOM 16028 C C . PRO B 1 898 ? 46.118 -24.968 15.156 1 59.17 898 PRO B C 1
ATOM 16030 O O . PRO B 1 898 ? 47.087 -24.883 15.915 1 59.17 898 PRO B O 1
ATOM 16033 N N . TYR B 1 899 ? 45.605 -26.066 15.14 1 71.1 899 TYR B N 1
ATOM 16034 C CA . TYR B 1 899 ? 46.191 -27.363 15.455 1 71.1 899 TYR B CA 1
ATOM 16035 C C . TYR B 1 899 ? 46.936 -27.931 14.253 1 71.1 899 TYR B C 1
ATOM 16037 O O . TYR B 1 899 ? 46.499 -28.916 13.653 1 71.1 899 TYR B O 1
ATOM 16045 N N . PRO B 1 900 ? 48.088 -27.28 13.922 1 72.56 900 PRO B N 1
ATOM 16046 C CA . PRO B 1 900 ? 48.832 -27.714 12.737 1 72.56 900 PRO B CA 1
ATOM 16047 C C . PRO B 1 900 ? 49.116 -29.215 12.736 1 72.56 900 PRO B C 1
ATOM 16049 O O . PRO B 1 900 ? 49.097 -29.849 11.678 1 72.56 900 PRO B O 1
ATOM 16052 N N . GLU B 1 901 ? 49.338 -29.693 13.917 1 76.59 901 GLU B N 1
ATOM 16053 C CA . GLU B 1 901 ? 49.704 -31.103 14.008 1 76.59 901 GLU B CA 1
ATOM 16054 C C . GLU B 1 901 ? 48.54 -32.003 13.603 1 76.59 901 GLU B C 1
ATOM 16056 O O . GLU B 1 901 ? 48.749 -33.122 13.13 1 76.59 901 GLU B O 1
ATOM 16061 N N . VAL B 1 902 ? 47.449 -31.445 13.682 1 83.62 902 VAL B N 1
ATOM 16062 C CA . VAL B 1 902 ? 46.271 -32.256 13.392 1 83.62 902 VAL B CA 1
ATOM 16063 C C . VAL B 1 902 ? 45.941 -32.174 11.904 1 83.62 902 VAL B C 1
ATOM 16065 O O . VAL B 1 902 ? 45.547 -33.171 11.293 1 83.62 902 VAL B O 1
ATOM 16068 N N . LEU B 1 903 ? 46.24 -31.044 11.193 1 87.35 903 LEU B N 1
ATOM 16069 C CA . LEU B 1 903 ? 45.721 -30.799 9.852 1 87.35 903 LEU B CA 1
ATOM 16070 C C . LEU B 1 903 ? 46.8 -31.036 8.8 1 87.35 903 LEU B C 1
ATOM 16072 O O . LEU B 1 903 ? 46.49 -31.314 7.639 1 87.35 903 LEU B O 1
ATOM 16076 N N . ALA B 1 904 ? 48.002 -31.025 9.143 1 82.3 904 ALA B N 1
ATOM 16077 C CA . ALA B 1 904 ? 49.111 -30.967 8.194 1 82.3 904 ALA B CA 1
ATOM 16078 C C . ALA B 1 904 ? 49.1 -32.176 7.263 1 82.3 904 ALA B C 1
ATOM 16080 O O . ALA B 1 904 ? 49.416 -32.056 6.077 1 82.3 904 ALA B O 1
ATOM 16081 N N . HIS B 1 905 ? 48.653 -33.264 7.741 1 86.69 905 HIS B N 1
ATOM 16082 C CA . HIS B 1 905 ? 48.746 -34.489 6.954 1 86.69 905 HIS B CA 1
ATOM 16083 C C . HIS B 1 905 ? 47.477 -34.718 6.14 1 86.69 905 HIS B C 1
ATOM 16085 O O . HIS B 1 905 ? 47.357 -35.725 5.439 1 86.69 905 HIS B O 1
ATOM 16091 N N . GLN B 1 906 ? 46.595 -33.762 6.132 1 92.39 906 GLN B N 1
ATOM 16092 C CA . GLN B 1 906 ? 45.305 -33.951 5.477 1 92.39 906 GLN B CA 1
ATOM 16093 C C . GLN B 1 906 ? 45.157 -33.024 4.274 1 92.39 906 GLN B C 1
ATOM 16095 O O . GLN B 1 906 ? 44.102 -32.988 3.637 1 92.39 906 GLN B O 1
ATOM 16100 N N . PHE B 1 907 ? 46.23 -32.33 3.912 1 93.37 907 PHE B N 1
ATOM 16101 C CA . PHE B 1 907 ? 46.135 -31.359 2.829 1 93.37 907 PHE B CA 1
ATOM 16102 C C . PHE B 1 907 ? 47.249 -31.572 1.811 1 93.37 907 PHE B C 1
ATOM 16104 O O . PHE B 1 907 ? 48.402 -31.8 2.183 1 93.37 907 PHE B O 1
ATOM 16111 N N . THR B 1 908 ? 46.803 -31.58 0.564 1 94.36 908 THR B N 1
ATOM 16112 C CA . THR B 1 908 ? 47.801 -31.514 -0.498 1 94.36 908 THR B CA 1
ATOM 16113 C C . THR B 1 908 ? 48.472 -30.144 -0.525 1 94.36 908 THR B C 1
ATOM 16115 O O . THR B 1 908 ? 49.633 -30.023 -0.922 1 94.36 908 THR B O 1
ATOM 16118 N N . GLU B 1 909 ? 47.812 -29.136 -0.051 1 94.94 909 GLU B N 1
ATOM 16119 C CA . GLU B 1 909 ? 48.247 -27.743 0.004 1 94.94 909 GLU B CA 1
ATOM 16120 C C . GLU B 1 909 ? 49.074 -27.473 1.257 1 94.94 909 GLU B C 1
ATOM 16122 O O . GLU B 1 909 ? 48.895 -28.136 2.281 1 94.94 909 GLU B O 1
ATOM 16127 N N . LYS B 1 910 ? 49.896 -26.552 1.159 1 94.42 910 LYS B N 1
ATOM 16128 C CA . LYS B 1 910 ? 50.497 -26.018 2.378 1 94.42 910 LYS B CA 1
ATOM 16129 C C . LYS B 1 910 ? 49.532 -25.083 3.103 1 94.42 910 LYS B C 1
ATOM 16131 O O . LYS B 1 910 ? 48.738 -24.387 2.466 1 94.42 910 LYS B O 1
ATOM 16136 N N . LEU B 1 911 ? 49.583 -25.129 4.397 1 92.34 911 LEU B N 1
ATOM 16137 C CA . LEU B 1 911 ? 48.578 -24.427 5.187 1 92.34 911 LEU B CA 1
ATOM 16138 C C . LEU B 1 911 ? 49.048 -23.019 5.537 1 92.34 911 LEU B C 1
ATOM 16140 O O . LEU B 1 911 ? 50.199 -22.826 5.936 1 92.34 911 LEU B O 1
ATOM 16144 N N . LEU B 1 912 ? 48.224 -22.041 5.276 1 91.5 912 LEU B N 1
ATOM 16145 C CA . LEU B 1 912 ? 48.411 -20.656 5.697 1 91.5 912 LEU B CA 1
ATOM 16146 C C . LEU B 1 912 ? 47.496 -20.316 6.868 1 91.5 912 LEU B C 1
ATOM 16148 O O . LEU B 1 912 ? 46.305 -20.063 6.678 1 91.5 912 LEU B O 1
ATOM 16152 N N . TYR B 1 913 ? 48.079 -20.325 8.057 1 88.96 913 TYR B N 1
ATOM 16153 C CA . TYR B 1 913 ? 47.314 -19.927 9.233 1 88.96 913 TYR B CA 1
ATOM 16154 C C . TYR B 1 913 ? 47.303 -18.411 9.39 1 88.96 913 TYR B C 1
ATOM 16156 O O . TYR B 1 913 ? 48.346 -17.797 9.625 1 88.96 913 TYR B O 1
ATOM 16164 N N . VAL B 1 914 ? 46.115 -17.831 9.212 1 88.89 914 VAL B N 1
ATOM 16165 C CA . VAL B 1 914 ? 46.014 -16.375 9.232 1 88.89 914 VAL B CA 1
ATOM 16166 C C . VAL B 1 914 ? 45.043 -15.94 10.328 1 88.89 914 VAL B C 1
ATOM 16168 O O . VAL B 1 914 ? 43.935 -16.47 10.43 1 88.89 914 VAL B O 1
ATOM 16171 N N . LEU B 1 915 ? 45.461 -15.029 11.13 1 84.28 915 LEU B N 1
ATOM 16172 C CA . LEU B 1 915 ? 44.59 -14.45 12.147 1 84.28 915 LEU B CA 1
ATOM 16173 C C . LEU B 1 915 ? 43.631 -13.438 11.529 1 84.28 915 LEU B C 1
ATOM 16175 O O . LEU B 1 915 ? 44.025 -12.647 10.67 1 84.28 915 LEU B O 1
ATOM 16179 N N . PHE B 1 916 ? 42.39 -13.605 11.81 1 82.49 916 PHE B N 1
ATOM 16180 C CA . PHE B 1 916 ? 41.395 -12.626 11.388 1 82.49 916 PHE B CA 1
ATOM 16181 C C . PHE B 1 916 ? 40.762 -11.943 12.594 1 82.49 916 PHE B C 1
ATOM 16183 O O . PHE B 1 916 ? 40.156 -12.603 13.441 1 82.49 916 PHE B O 1
ATOM 16190 N N . ASP B 1 917 ? 40.889 -10.675 12.757 1 72.79 917 ASP B N 1
ATOM 16191 C CA . ASP B 1 917 ? 40.244 -9.935 13.838 1 72.79 917 ASP B CA 1
ATOM 16192 C C . ASP B 1 917 ? 38.729 -9.898 13.651 1 72.79 917 ASP B C 1
ATOM 16194 O O . ASP B 1 917 ? 37.978 -9.89 14.628 1 72.79 917 ASP B O 1
ATOM 16198 N N . ARG B 1 918 ? 38.315 -9.799 12.314 1 80.94 918 ARG B N 1
ATOM 16199 C CA . ARG B 1 918 ? 36.91 -9.867 11.925 1 80.94 918 ARG B CA 1
ATOM 16200 C C . ARG B 1 918 ? 36.697 -10.898 10.822 1 80.94 918 ARG B C 1
ATOM 16202 O O . ARG B 1 918 ? 36.902 -10.604 9.642 1 80.94 918 ARG B O 1
ATOM 16209 N N . GLN B 1 919 ? 36.275 -11.982 11.191 1 80.41 919 GLN B N 1
ATOM 16210 C CA . GLN B 1 919 ? 36.215 -13.078 10.23 1 80.41 919 GLN B CA 1
ATOM 16211 C C . GLN B 1 919 ? 34.835 -13.169 9.585 1 80.41 919 GLN B C 1
ATOM 16213 O O . GLN B 1 919 ? 34.664 -13.838 8.564 1 80.41 919 GLN B O 1
ATOM 16218 N N . PHE B 1 920 ? 33.977 -12.541 10.167 1 87.83 920 PHE B N 1
ATOM 16219 C CA . PHE B 1 920 ? 32.573 -12.694 9.805 1 87.83 920 PHE B CA 1
ATOM 16220 C C . PHE B 1 920 ? 31.842 -11.36 9.894 1 87.83 920 PHE B C 1
ATOM 16222 O O . PHE B 1 920 ? 32.054 -10.591 10.834 1 87.83 920 PHE B O 1
ATOM 16229 N N . GLU B 1 921 ? 31.153 -11.126 8.804 1 84.15 921 GLU B N 1
ATOM 16230 C CA . GLU B 1 921 ? 30.345 -9.91 8.812 1 84.15 921 GLU B CA 1
ATOM 16231 C C . GLU B 1 921 ? 28.938 -10.186 9.334 1 84.15 921 GLU B C 1
ATOM 16233 O O . GLU B 1 921 ? 28.095 -10.717 8.609 1 84.15 921 GLU B O 1
ATOM 16238 N N . PRO B 1 922 ? 28.632 -9.857 10.613 1 82.27 922 PRO B N 1
ATOM 16239 C CA . PRO B 1 922 ? 27.295 -10.115 11.154 1 82.27 922 PRO B CA 1
ATOM 16240 C C . PRO B 1 922 ? 26.235 -9.18 10.578 1 82.27 922 PRO B C 1
ATOM 16242 O O . PRO B 1 922 ? 26.569 -8.207 9.897 1 82.27 922 PRO B O 1
ATOM 16245 N N . VAL B 1 923 ? 25.085 -9.482 10.866 1 75.63 923 VAL B N 1
ATOM 16246 C CA . VAL B 1 923 ? 23.973 -8.607 10.51 1 75.63 923 VAL B CA 1
ATOM 16247 C C . VAL B 1 923 ? 23.862 -7.471 11.524 1 75.63 923 VAL B C 1
ATOM 16249 O O . VAL B 1 923 ? 23.576 -7.707 12.7 1 75.63 923 VAL B O 1
ATOM 16252 N N . VAL B 1 924 ? 24.224 -6.212 11.342 1 65.53 924 VAL B N 1
ATOM 16253 C CA . VAL B 1 924 ? 24.364 -5.078 12.249 1 65.53 924 VAL B CA 1
ATOM 16254 C C . VAL B 1 924 ? 23.003 -4.719 12.841 1 65.53 924 VAL B C 1
ATOM 16256 O O . VAL B 1 924 ? 22.907 -4.347 14.013 1 65.53 924 VAL B O 1
ATOM 16259 N N . ASN B 1 925 ? 21.892 -4.713 12.156 1 61.38 925 ASN B N 1
ATOM 16260 C CA . ASN B 1 925 ? 20.591 -4.298 12.669 1 61.38 925 ASN B CA 1
ATOM 16261 C C . ASN B 1 925 ? 19.767 -5.493 13.14 1 61.38 925 ASN B C 1
ATOM 16263 O O . ASN B 1 925 ? 18.541 -5.497 13.011 1 61.38 925 ASN B O 1
ATOM 16267 N N . GLY B 1 926 ? 20.661 -6.488 13.898 1 75.08 926 GLY B N 1
ATOM 16268 C CA . GLY B 1 926 ? 19.942 -7.645 14.407 1 75.08 926 GLY B CA 1
ATOM 16269 C C . GLY B 1 926 ? 19.346 -7.418 15.784 1 75.08 926 GLY B C 1
ATOM 16270 O O . GLY B 1 926 ? 19.555 -6.366 16.391 1 75.08 926 GLY B O 1
ATOM 16271 N N . PRO B 1 927 ? 18.527 -8.302 16.373 1 80.15 927 PRO B N 1
ATOM 16272 C CA . PRO B 1 927 ? 17.934 -8.209 17.71 1 80.15 927 PRO B CA 1
ATOM 16273 C C . PRO B 1 927 ? 18.98 -8.031 18.808 1 80.15 927 PRO B C 1
ATOM 16275 O O . PRO B 1 927 ? 20.095 -8.547 18.693 1 80.15 927 PRO B O 1
ATOM 16278 N N . GLU B 1 928 ? 18.675 -7.253 19.951 1 81.78 928 GLU B N 1
ATOM 16279 C CA . GLU B 1 928 ? 19.559 -7.095 21.102 1 81.78 928 GLU B CA 1
ATOM 16280 C C . GLU B 1 928 ? 19.706 -8.406 21.869 1 81.78 928 GLU B C 1
ATOM 16282 O O . GLU B 1 928 ? 18.799 -9.241 21.861 1 81.78 928 GLU B O 1
ATOM 16287 N N . VAL B 1 929 ? 20.755 -8.494 22.507 1 90.5 929 VAL B N 1
ATOM 16288 C CA . VAL B 1 929 ? 21.015 -9.66 23.345 1 90.5 929 VAL B CA 1
ATOM 16289 C C . VAL B 1 929 ? 20.232 -9.543 24.651 1 90.5 929 VAL B C 1
ATOM 16291 O O . VAL B 1 929 ? 20.298 -8.517 25.332 1 90.5 929 VAL B O 1
ATOM 16294 N N . ASN B 1 930 ? 19.365 -10.438 24.985 1 90.23 930 ASN B N 1
ATOM 16295 C CA . ASN B 1 930 ? 18.573 -10.466 26.21 1 90.23 930 ASN B CA 1
ATOM 16296 C C . ASN B 1 930 ? 19.295 -11.212 27.328 1 90.23 930 ASN B C 1
ATOM 16298 O O . ASN B 1 930 ? 20.405 -11.71 27.132 1 90.23 930 ASN B O 1
ATOM 16302 N N . ASP B 1 931 ? 18.659 -11.154 28.622 1 88.8 931 ASP B N 1
ATOM 16303 C CA . ASP B 1 931 ? 19.154 -11.972 29.725 1 88.8 931 ASP B CA 1
ATOM 16304 C C . ASP B 1 931 ? 19 -13.46 29.417 1 88.8 931 ASP B C 1
ATOM 16306 O O . ASP B 1 931 ? 18.164 -13.846 28.598 1 88.8 931 ASP B O 1
ATOM 16310 N N . LEU B 1 932 ? 19.802 -14.155 30.114 1 94.12 932 LEU B N 1
ATOM 16311 C CA . LEU B 1 932 ? 19.75 -15.601 29.925 1 94.12 932 LEU B CA 1
ATOM 16312 C C . LEU B 1 932 ? 18.339 -16.13 30.159 1 94.12 932 LEU B C 1
ATOM 16314 O O . LEU B 1 932 ? 17.798 -16.003 31.26 1 94.12 932 LEU B O 1
ATOM 16318 N N . PRO B 1 933 ? 17.781 -16.742 29.259 1 92.34 933 PRO B N 1
ATOM 16319 C CA . PRO B 1 933 ? 16.394 -17.2 29.364 1 92.34 933 PRO B CA 1
ATOM 16320 C C . PRO B 1 933 ? 16.175 -18.159 30.531 1 92.34 933 PRO B C 1
ATOM 16322 O O . PRO B 1 933 ? 15.106 -18.156 31.146 1 92.34 933 PRO B O 1
ATOM 16325 N N . ALA B 1 934 ? 17.129 -18.891 30.878 1 94.03 934 ALA B N 1
ATOM 16326 C CA . ALA B 1 934 ? 17.02 -19.874 31.952 1 94.03 934 ALA B CA 1
ATOM 16327 C C . ALA B 1 934 ? 16.729 -19.197 33.288 1 94.03 934 ALA B C 1
ATOM 16329 O O . ALA B 1 934 ? 16.105 -19.792 34.17 1 94.03 934 ALA B O 1
ATOM 16330 N N . LEU B 1 935 ? 17.186 -18.034 33.421 1 90.77 935 LEU B N 1
ATOM 16331 C CA . LEU B 1 935 ? 16.981 -17.294 34.662 1 90.77 935 LEU B CA 1
ATOM 16332 C C . LEU B 1 935 ? 15.515 -16.907 34.827 1 90.77 935 LEU B C 1
ATOM 16334 O O . LEU B 1 935 ? 15.027 -16.774 35.952 1 90.77 935 LEU B O 1
ATOM 16338 N N . THR B 1 936 ? 14.826 -16.733 33.754 1 87.04 936 THR B N 1
ATOM 16339 C CA . THR B 1 936 ? 13.418 -16.352 33.796 1 87.04 936 THR B CA 1
ATOM 16340 C C . THR B 1 936 ? 12.521 -17.58 33.67 1 87.04 936 THR B C 1
ATOM 16342 O O . THR B 1 936 ? 11.516 -17.696 34.373 1 87.04 936 THR B O 1
ATOM 16345 N N . ASN B 1 937 ? 12.932 -18.58 32.922 1 87.52 937 ASN B N 1
ATOM 16346 C CA . ASN B 1 937 ? 12.094 -19.739 32.634 1 87.52 937 ASN B CA 1
ATOM 16347 C C . ASN B 1 937 ? 12.276 -20.836 33.678 1 87.52 937 ASN B C 1
ATOM 16349 O O . ASN B 1 937 ? 11.409 -21.696 33.839 1 87.52 937 ASN B O 1
ATOM 16353 N N . GLY B 1 938 ? 13.598 -20.949 34.838 1 86.19 938 GLY B N 1
ATOM 16354 C CA . GLY B 1 938 ? 13.891 -21.949 35.852 1 86.19 938 GLY B CA 1
ATOM 16355 C C . GLY B 1 938 ? 14.444 -23.239 35.275 1 86.19 938 GLY B C 1
ATOM 16356 O O . GLY B 1 938 ? 14.559 -24.242 35.982 1 86.19 938 GLY B O 1
ATOM 16357 N N . TYR B 1 939 ? 14.387 -23.256 33.557 1 92.27 939 TYR B N 1
ATOM 16358 C CA . TYR B 1 939 ? 14.982 -24.414 32.901 1 92.27 939 TYR B CA 1
ATOM 16359 C C . TYR B 1 939 ? 15.979 -23.983 31.832 1 92.27 939 TYR B C 1
ATOM 16361 O O . TYR B 1 939 ? 15.842 -22.907 31.246 1 92.27 939 TYR B O 1
ATOM 16369 N N . LEU B 1 940 ? 16.989 -24.853 31.549 1 94.3 940 LEU B N 1
ATOM 16370 C CA . LEU B 1 940 ? 18.002 -24.6 30.53 1 94.3 940 LEU B CA 1
ATOM 16371 C C . LEU B 1 940 ? 17.488 -24.98 29.146 1 94.3 940 LEU B C 1
ATOM 16373 O O . LEU B 1 940 ? 16.857 -26.027 28.979 1 94.3 940 LEU B O 1
ATOM 16377 N N . THR B 1 941 ? 17.726 -24.167 28.192 1 95.53 941 THR B N 1
ATOM 16378 C CA . THR B 1 941 ? 17.308 -24.445 26.822 1 95.53 941 THR B CA 1
ATOM 16379 C C . THR B 1 941 ? 18.52 -24.594 25.907 1 95.53 941 THR B C 1
ATOM 16381 O O . THR B 1 941 ? 19.284 -23.644 25.721 1 95.53 941 THR B O 1
ATOM 16384 N N . PHE B 1 942 ? 18.724 -25.788 25.348 1 96.22 942 PHE B N 1
ATOM 16385 C CA . PHE B 1 942 ? 19.717 -26.041 24.311 1 96.22 942 PHE B CA 1
ATOM 16386 C C . PHE B 1 942 ? 19.119 -25.826 22.925 1 96.22 942 PHE B C 1
ATOM 16388 O O . PHE B 1 942 ? 17.897 -25.838 22.762 1 96.22 942 PHE B O 1
ATOM 16395 N N . ALA B 1 943 ? 20.019 -25.583 21.978 1 95.7 943 ALA B N 1
ATOM 16396 C CA . ALA B 1 943 ? 19.501 -25.472 20.617 1 95.7 943 ALA B CA 1
ATOM 16397 C C . ALA B 1 943 ? 20.56 -25.871 19.593 1 95.7 943 ALA B C 1
ATOM 16399 O O . ALA B 1 943 ? 21.752 -25.913 19.907 1 95.7 943 ALA B O 1
ATOM 16400 N N . SER B 1 944 ? 20.169 -26.232 18.364 1 94.27 944 SER B N 1
ATOM 16401 C CA . SER B 1 944 ? 21.014 -26.341 17.179 1 94.27 944 SER B CA 1
ATOM 16402 C C . SER B 1 944 ? 20.319 -25.767 15.95 1 94.27 944 SER B C 1
ATOM 16404 O O . SER B 1 944 ? 19.186 -26.14 15.639 1 94.27 944 SER B O 1
ATOM 16406 N N . PHE B 1 945 ? 20.979 -24.944 15.338 1 92.6 945 PHE B N 1
ATOM 16407 C CA . PHE B 1 945 ? 20.426 -24.326 14.139 1 92.6 945 PHE B CA 1
ATOM 16408 C C . PHE B 1 945 ? 21.193 -24.77 12.899 1 92.6 945 PHE B C 1
ATOM 16410 O O . PHE B 1 945 ? 21.15 -24.101 11.864 1 92.6 945 PHE B O 1
ATOM 16417 N N . ASN B 1 946 ? 21.919 -25.848 12.949 1 90.11 946 ASN B N 1
ATOM 16418 C CA . ASN B 1 946 ? 22.659 -26.407 11.823 1 90.11 946 ASN B CA 1
ATOM 16419 C C . ASN B 1 946 ? 21.731 -27.106 10.834 1 90.11 946 ASN B C 1
ATOM 16421 O O . ASN B 1 946 ? 20.66 -27.584 11.212 1 90.11 946 ASN B O 1
ATOM 16425 N N . ARG B 1 947 ? 22.113 -27.234 9.667 1 85.57 947 ARG B N 1
ATOM 16426 C CA . ARG B 1 947 ? 21.339 -27.938 8.65 1 85.57 947 ARG B CA 1
ATOM 16427 C C . ARG B 1 947 ? 21.168 -29.409 9.014 1 85.57 947 ARG B C 1
ATOM 16429 O O . ARG B 1 947 ? 22.092 -30.037 9.533 1 85.57 947 ARG B O 1
ATOM 16436 N N . PRO B 1 948 ? 20.102 -30.008 8.694 1 80.53 948 PRO B N 1
ATOM 16437 C CA . PRO B 1 948 ? 19.792 -31.377 9.113 1 80.53 948 PRO B CA 1
ATOM 16438 C C . PRO B 1 948 ? 20.789 -32.4 8.574 1 80.53 948 PRO B C 1
ATOM 16440 O O . PRO B 1 948 ? 21.013 -33.438 9.201 1 80.53 948 PRO B O 1
ATOM 16443 N N . THR B 1 949 ? 21.448 -32.052 7.482 1 80.49 949 THR B N 1
ATOM 16444 C CA . THR B 1 949 ? 22.398 -32.99 6.894 1 80.49 949 THR B CA 1
ATOM 16445 C C . THR B 1 949 ? 23.602 -33.186 7.81 1 80.49 949 THR B C 1
ATOM 16447 O O . THR B 1 949 ? 24.339 -34.165 7.675 1 80.49 949 THR B O 1
ATOM 16450 N N . LYS B 1 950 ? 23.755 -32.297 8.735 1 88.39 950 LYS B N 1
ATOM 16451 C CA . LYS B 1 950 ? 24.875 -32.379 9.668 1 88.39 950 LYS B CA 1
ATOM 16452 C C . LYS B 1 950 ? 24.493 -33.165 10.919 1 88.39 950 LYS B C 1
ATOM 16454 O O . LYS B 1 950 ? 25.36 -33.54 11.712 1 88.39 950 LYS B O 1
ATOM 16459 N N . ILE B 1 951 ? 23.244 -33.372 11.104 1 88.57 951 ILE B N 1
ATOM 16460 C CA . ILE B 1 951 ? 22.739 -34.032 12.303 1 88.57 951 ILE B CA 1
ATOM 16461 C C . ILE B 1 951 ? 22.67 -35.54 12.073 1 88.57 951 ILE B C 1
ATOM 16463 O O . ILE B 1 951 ? 21.69 -36.046 11.522 1 88.57 951 ILE B O 1
ATOM 16467 N N . ASN B 1 952 ? 23.642 -36.246 12.406 1 85.58 952 ASN B N 1
ATOM 16468 C CA . ASN B 1 952 ? 23.71 -37.692 12.225 1 85.58 952 ASN B CA 1
ATOM 16469 C C . ASN B 1 952 ? 23.316 -38.435 13.498 1 85.58 952 ASN B C 1
ATOM 16471 O O . ASN B 1 952 ? 23.018 -37.812 14.519 1 85.58 952 ASN B O 1
ATOM 16475 N N . ASP B 1 953 ? 23.34 -39.755 13.531 1 86.19 953 ASP B N 1
ATOM 16476 C CA . ASP B 1 953 ? 22.874 -40.59 14.635 1 86.19 953 ASP B CA 1
ATOM 16477 C C . ASP B 1 953 ? 23.757 -40.413 15.868 1 86.19 953 ASP B C 1
ATOM 16479 O O . ASP B 1 953 ? 23.269 -40.457 16.999 1 86.19 953 ASP B O 1
ATOM 16483 N N . THR B 1 954 ? 24.994 -40.12 15.629 1 87.55 954 THR B N 1
ATOM 16484 C CA . THR B 1 954 ? 25.915 -39.93 16.744 1 87.55 954 THR B CA 1
ATOM 16485 C C . THR B 1 954 ? 25.607 -38.632 17.484 1 87.55 954 THR B C 1
ATOM 16487 O O . THR B 1 954 ? 25.635 -38.592 18.716 1 87.55 954 THR B O 1
ATOM 16490 N N . VAL B 1 955 ? 25.295 -37.656 16.762 1 92.32 955 VAL B N 1
ATOM 16491 C CA . VAL B 1 955 ? 24.946 -36.354 17.319 1 92.32 955 VAL B CA 1
ATOM 16492 C C . VAL B 1 955 ? 23.642 -36.461 18.106 1 92.32 955 VAL B C 1
ATOM 16494 O O . VAL B 1 955 ? 23.551 -35.978 19.237 1 92.32 955 VAL B O 1
ATOM 16497 N N . LEU B 1 956 ? 22.697 -37.125 17.54 1 92.12 956 LEU B N 1
ATOM 16498 C CA . LEU B 1 956 ? 21.401 -37.273 18.193 1 92.12 956 LEU B CA 1
ATOM 16499 C C . LEU B 1 956 ? 21.523 -38.113 19.459 1 92.12 956 LEU B C 1
ATOM 16501 O O . LEU B 1 956 ? 20.844 -37.848 20.454 1 92.12 956 LEU B O 1
ATOM 16505 N N . SER B 1 957 ? 22.362 -39.085 19.352 1 93.08 957 SER B N 1
ATOM 16506 C CA . SER B 1 957 ? 22.617 -39.897 20.538 1 93.08 957 SER B CA 1
ATOM 16507 C C . SER B 1 957 ? 23.237 -39.065 21.655 1 93.08 957 SER B C 1
ATOM 16509 O O . SER B 1 957 ? 22.838 -39.179 22.816 1 93.08 957 SER B O 1
ATOM 16511 N N . ALA B 1 958 ? 24.179 -38.199 21.351 1 94.84 958 ALA B N 1
ATOM 16512 C CA . ALA B 1 958 ? 24.804 -37.319 22.335 1 94.84 958 ALA B CA 1
ATOM 16513 C C . ALA B 1 958 ? 23.786 -36.347 22.926 1 94.84 958 ALA B C 1
ATOM 16515 O O . ALA B 1 958 ? 23.737 -36.154 24.143 1 94.84 958 ALA B O 1
ATOM 16516 N N . TRP B 1 959 ? 23.009 -35.794 22.074 1 96.16 959 TRP B N 1
ATOM 16517 C CA . TRP B 1 959 ? 21.983 -34.859 22.525 1 96.16 959 TRP B CA 1
ATOM 16518 C C . TRP B 1 959 ? 20.948 -35.564 23.396 1 96.16 959 TRP B C 1
ATOM 16520 O O . TRP B 1 959 ? 20.496 -35.014 24.402 1 96.16 959 TRP B O 1
ATOM 16530 N N . GLY B 1 960 ? 20.567 -36.818 22.982 1 95.91 960 GLY B N 1
ATOM 16531 C CA . GLY B 1 960 ? 19.656 -37.617 23.786 1 95.91 960 GLY B CA 1
ATOM 16532 C C . GLY B 1 960 ? 20.17 -37.875 25.19 1 95.91 960 GLY B C 1
ATOM 16533 O O . GLY B 1 960 ? 19.434 -37.713 26.166 1 95.91 960 GLY B O 1
ATOM 16534 N N . LYS B 1 961 ? 21.388 -38.205 25.292 1 96.25 961 LYS B N 1
ATOM 16535 C CA . LYS B 1 961 ? 22.004 -38.47 26.59 1 96.25 961 LYS B CA 1
ATOM 16536 C C . LYS B 1 961 ? 21.995 -37.223 27.468 1 96.25 961 LYS B C 1
ATOM 16538 O O . LYS B 1 961 ? 21.743 -37.306 28.672 1 96.25 961 LYS B O 1
ATOM 16543 N N . ILE B 1 962 ? 22.168 -36.07 26.908 1 96.35 962 ILE B N 1
ATOM 16544 C CA . ILE B 1 962 ? 22.16 -34.801 27.628 1 96.35 962 ILE B CA 1
ATOM 16545 C C . ILE B 1 962 ? 20.761 -34.527 28.175 1 96.35 962 ILE B C 1
ATOM 16547 O O . ILE B 1 962 ? 20.6 -34.213 29.357 1 96.35 962 ILE B O 1
ATOM 16551 N N . LEU B 1 963 ? 19.775 -34.704 27.361 1 96.23 963 LEU B N 1
ATOM 16552 C CA . LEU B 1 963 ? 18.402 -34.351 27.705 1 96.23 963 LEU B CA 1
ATOM 16553 C C . LEU B 1 963 ? 17.824 -35.337 28.715 1 96.23 963 LEU B C 1
ATOM 16555 O O . LEU B 1 963 ? 16.984 -34.967 29.538 1 96.23 963 LEU B O 1
ATOM 16559 N N . VAL B 1 964 ? 18.15 -36.689 28.619 1 95.8 964 VAL B N 1
ATOM 16560 C CA . VAL B 1 964 ? 17.689 -37.698 29.568 1 95.8 964 VAL B CA 1
ATOM 16561 C C . VAL B 1 964 ? 18.294 -37.428 30.944 1 95.8 964 VAL B C 1
ATOM 16563 O O . VAL B 1 964 ? 17.626 -37.599 31.966 1 95.8 964 VAL B O 1
ATOM 16566 N N . GLN B 1 965 ? 19.514 -36.774 31.042 1 94.53 965 GLN B N 1
ATOM 16567 C CA . GLN B 1 965 ? 20.215 -36.478 32.287 1 94.53 965 GLN B CA 1
ATOM 16568 C C . GLN B 1 965 ? 19.787 -35.127 32.853 1 94.53 965 GLN B C 1
ATOM 16570 O O . GLN B 1 965 ? 20.014 -34.842 34.03 1 94.53 965 GLN B O 1
ATOM 16575 N N . LEU B 1 966 ? 19.196 -34.279 32.037 1 94.1 966 LEU B N 1
ATOM 16576 C CA . LEU B 1 966 ? 18.618 -33.004 32.448 1 94.1 966 LEU B CA 1
ATOM 16577 C C . LEU B 1 966 ? 17.134 -32.943 32.102 1 94.1 966 LEU B C 1
ATOM 16579 O O . LEU B 1 966 ? 16.734 -32.212 31.193 1 94.1 966 LEU B O 1
ATOM 16583 N N . PRO B 1 967 ? 16.298 -33.51 32.848 1 90.93 967 PRO B N 1
ATOM 16584 C CA . PRO B 1 967 ? 14.897 -33.695 32.463 1 90.93 967 PRO B CA 1
ATOM 16585 C C . PRO B 1 967 ? 14.115 -32.384 32.435 1 90.93 967 PRO B C 1
ATOM 16587 O O . PRO B 1 967 ? 13.048 -32.311 31.82 1 90.93 967 PRO B O 1
ATOM 16590 N N . THR B 1 968 ? 14.693 -31.364 33.048 1 91.37 968 THR B N 1
ATOM 16591 C CA . THR B 1 968 ? 13.974 -30.095 33.059 1 91.37 968 THR B CA 1
ATOM 16592 C C . THR B 1 968 ? 14.399 -29.222 31.881 1 91.37 968 THR B C 1
ATOM 16594 O O . THR B 1 968 ? 13.791 -28.182 31.62 1 91.37 968 THR B O 1
ATOM 16597 N N . SER B 1 969 ? 15.387 -29.675 31.197 1 94.34 969 SER B N 1
ATOM 16598 C CA . SER B 1 969 ? 15.911 -28.861 30.106 1 94.34 969 SER B CA 1
ATOM 16599 C C . SER B 1 969 ? 15.054 -29 28.852 1 94.34 969 SER B C 1
ATOM 16601 O O . SER B 1 969 ? 14.212 -29.896 28.765 1 94.34 969 SER B O 1
ATOM 16603 N N . LYS B 1 970 ? 15.172 -28.054 27.895 1 95.34 970 LYS B N 1
ATOM 16604 C CA . LYS B 1 970 ? 14.512 -28.087 26.593 1 95.34 970 LYS B CA 1
ATOM 16605 C C . LYS B 1 970 ? 15.521 -27.922 25.461 1 95.34 970 LYS B C 1
ATOM 16607 O O . LYS B 1 970 ? 16.636 -27.444 25.68 1 95.34 970 LYS B O 1
ATOM 16612 N N . MET B 1 971 ? 15.179 -28.366 24.297 1 95.5 971 MET B N 1
ATOM 16613 C CA . MET B 1 971 ? 16.054 -28.223 23.137 1 95.5 971 MET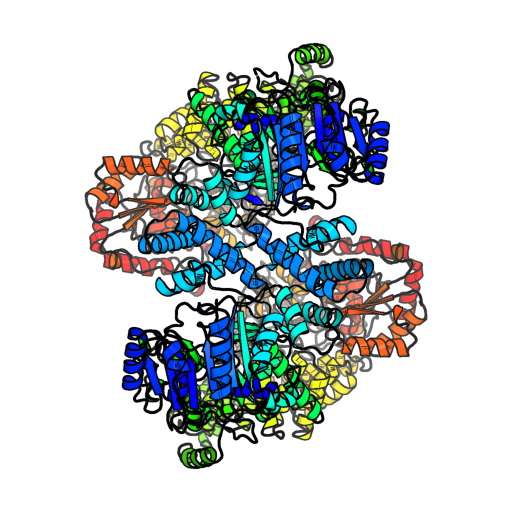 B CA 1
ATOM 16614 C C . MET B 1 971 ? 15.276 -27.718 21.927 1 95.5 971 MET B C 1
ATOM 16616 O O . MET B 1 971 ? 14.236 -28.278 21.575 1 95.5 971 MET B O 1
ATOM 16620 N N . ILE B 1 972 ? 15.823 -26.697 21.373 1 94.66 972 ILE B N 1
ATOM 16621 C CA . ILE B 1 972 ? 15.268 -26.16 20.136 1 94.66 972 ILE B CA 1
ATOM 16622 C C . ILE B 1 972 ? 16.105 -26.628 18.948 1 94.66 972 ILE B C 1
ATOM 16624 O O . ILE B 1 972 ? 17.316 -26.398 18.905 1 94.66 972 ILE B O 1
ATOM 16628 N N . ILE B 1 973 ? 15.554 -27.317 18.044 1 92.02 973 ILE B N 1
ATOM 16629 C CA . ILE B 1 973 ? 16.203 -27.678 16.788 1 92.02 973 ILE B CA 1
ATOM 16630 C C . ILE B 1 973 ? 15.6 -26.866 15.643 1 92.02 973 ILE B C 1
ATOM 16632 O O . ILE B 1 973 ? 14.423 -27.027 15.313 1 92.02 973 ILE B O 1
ATOM 16636 N N . GLY B 1 974 ? 16.426 -25.971 15.146 1 87.63 974 GLY B N 1
ATOM 16637 C CA . GLY B 1 974 ? 15.927 -25.043 14.143 1 87.63 974 GLY B CA 1
ATOM 16638 C C . GLY B 1 974 ? 16.414 -25.362 12.742 1 87.63 974 GLY B C 1
ATOM 16639 O O . GLY B 1 974 ? 17.056 -26.39 12.521 1 87.63 974 GLY B O 1
ATOM 16640 N N . ALA B 1 975 ? 15.986 -24.561 11.691 1 78.64 975 ALA B N 1
ATOM 16641 C CA . ALA B 1 975 ? 16.373 -24.609 10.283 1 78.64 975 ALA B CA 1
ATOM 16642 C C . ALA B 1 975 ? 15.863 -25.884 9.617 1 78.64 975 ALA B C 1
ATOM 16644 O O . ALA B 1 975 ? 16.539 -26.457 8.76 1 78.64 975 ALA B O 1
ATOM 16645 N N . LEU B 1 976 ? 14.716 -26.368 10.159 1 78.72 976 LEU B N 1
ATOM 16646 C CA . LEU B 1 976 ? 14.173 -27.597 9.592 1 78.72 976 LEU B CA 1
ATOM 16647 C C . LEU B 1 976 ? 13.43 -27.313 8.29 1 78.72 976 LEU B C 1
ATOM 16649 O O . LEU B 1 976 ? 12.615 -26.391 8.225 1 78.72 976 LEU B O 1
ATOM 16653 N N . PRO B 1 977 ? 13.789 -27.929 7.2 1 64.88 977 PRO B N 1
ATOM 16654 C CA . PRO B 1 977 ? 13.2 -27.671 5.883 1 64.88 977 PRO B CA 1
ATOM 16655 C C . PRO B 1 977 ? 11.772 -28.2 5.762 1 64.88 977 PRO B C 1
ATOM 16657 O O . PRO B 1 977 ? 11.002 -27.721 4.927 1 64.88 977 PRO B O 1
ATOM 16660 N N . SER B 1 978 ? 11.271 -28.98 5.786 1 65.53 978 SER B N 1
ATOM 16661 C CA . SER B 1 978 ? 9.965 -29.599 5.588 1 65.53 978 SER B CA 1
ATOM 16662 C C . SER B 1 978 ? 9.453 -30.234 6.877 1 65.53 978 SER B C 1
ATOM 16664 O O . SER B 1 978 ? 10.227 -30.477 7.805 1 65.53 978 SER B O 1
ATOM 16666 N N . LEU B 1 979 ? 8.319 -31.09 7.776 1 67.48 979 LEU B N 1
ATOM 16667 C CA . LEU B 1 979 ? 7.705 -31.773 8.91 1 67.48 979 LEU B CA 1
ATOM 16668 C C . LEU B 1 979 ? 8.234 -33.198 9.037 1 67.48 979 LEU B C 1
ATOM 16670 O O . LEU B 1 979 ? 8.372 -33.716 10.148 1 67.48 979 LEU B O 1
ATOM 16674 N N . GLN B 1 980 ? 8.594 -33.742 7.999 1 70.02 980 GLN B N 1
ATOM 16675 C CA . GLN B 1 980 ? 9.093 -35.113 8.009 1 70.02 980 GLN B CA 1
ATOM 16676 C C . GLN B 1 980 ? 10.437 -35.205 8.727 1 70.02 980 GLN B C 1
ATOM 16678 O O . GLN B 1 980 ? 10.659 -36.116 9.526 1 70.02 980 GLN B O 1
ATOM 16683 N N . THR B 1 981 ? 11.298 -34.268 8.448 1 75.23 981 THR B N 1
ATOM 16684 C CA . THR B 1 981 ? 12.603 -34.24 9.099 1 75.23 981 THR B CA 1
ATOM 16685 C C . THR B 1 981 ? 12.453 -34.032 10.603 1 75.23 981 THR B C 1
ATOM 16687 O O . THR B 1 981 ? 13.148 -34.671 11.396 1 75.23 981 THR B O 1
ATOM 16690 N N . ARG B 1 982 ? 11.495 -33.226 10.934 1 81.66 982 ARG B N 1
ATOM 16691 C CA . ARG B 1 982 ? 11.191 -32.974 12.338 1 81.66 982 ARG B CA 1
ATOM 16692 C C . ARG B 1 982 ? 10.773 -34.257 13.048 1 81.66 982 ARG B C 1
ATOM 16694 O O . ARG B 1 982 ? 11.296 -34.582 14.115 1 81.66 982 ARG B O 1
ATOM 16701 N N . ASP B 1 983 ? 9.823 -35.055 12.395 1 81.21 983 ASP B N 1
ATOM 16702 C CA . ASP B 1 983 ? 9.282 -36.264 13.009 1 81.21 983 ASP B CA 1
ATOM 16703 C C . ASP B 1 983 ? 10.361 -37.332 13.163 1 81.21 983 ASP B C 1
ATOM 16705 O O . ASP B 1 983 ? 10.388 -38.057 14.16 1 81.21 983 ASP B O 1
ATOM 16709 N N . LEU B 1 984 ? 11.211 -37.385 12.197 1 81.01 984 LEU B N 1
ATOM 16710 C CA . LEU B 1 984 ? 12.301 -38.353 12.247 1 81.01 984 LEU B CA 1
ATOM 16711 C C . LEU B 1 984 ? 13.239 -38.055 13.412 1 81.01 984 LEU B C 1
ATOM 16713 O O . LEU B 1 984 ? 13.596 -38.957 14.174 1 81.01 984 LEU B O 1
ATOM 16717 N N . ILE B 1 985 ? 13.614 -36.826 13.588 1 86.29 985 ILE B N 1
ATOM 16718 C CA . ILE B 1 985 ? 14.519 -36.424 14.66 1 86.29 985 ILE B CA 1
ATOM 16719 C C . ILE B 1 985 ? 13.836 -36.619 16.012 1 86.29 985 ILE B C 1
ATOM 16721 O O . ILE B 1 985 ? 14.448 -37.126 16.956 1 86.29 985 ILE B O 1
ATOM 16725 N N . ARG B 1 986 ? 12.578 -36.277 16.021 1 88.77 986 ARG B N 1
ATOM 16726 C CA . ARG B 1 986 ? 11.801 -36.457 17.243 1 88.77 986 ARG B CA 1
ATOM 16727 C C . ARG B 1 986 ? 11.757 -37.926 17.652 1 88.77 986 ARG B C 1
ATOM 16729 O O . ARG B 1 986 ? 12.041 -38.264 18.803 1 88.77 986 ARG B O 1
ATOM 16736 N N . LYS B 1 987 ? 11.406 -38.859 16.654 1 89.18 987 LYS B N 1
ATOM 16737 C CA . LYS B 1 987 ? 11.31 -40.291 16.92 1 89.18 987 LYS B CA 1
ATOM 16738 C C . LYS B 1 987 ? 12.639 -40.847 17.424 1 89.18 987 LYS B C 1
ATOM 16740 O O . LYS B 1 987 ? 12.667 -41.661 18.348 1 89.18 987 LYS B O 1
ATOM 16745 N N . LYS B 1 988 ? 13.722 -40.374 16.879 1 88.89 988 LYS B N 1
ATOM 16746 C CA . LYS B 1 988 ? 15.048 -40.852 17.262 1 88.89 988 LYS B CA 1
ATOM 16747 C C . LYS B 1 988 ? 15.402 -40.411 18.68 1 88.89 988 LYS B C 1
ATOM 16749 O O . LYS B 1 988 ? 15.925 -41.202 19.468 1 88.89 988 LYS B O 1
ATOM 16754 N N . LEU B 1 989 ? 15.084 -39.227 19.054 1 93.18 989 LEU B N 1
ATOM 16755 C CA . LEU B 1 989 ? 15.391 -38.709 20.383 1 93.18 989 LEU B CA 1
ATOM 16756 C C . LEU B 1 989 ? 14.463 -39.316 21.43 1 93.18 989 LEU B C 1
ATOM 16758 O O . LEU B 1 989 ? 14.904 -39.668 22.527 1 93.18 989 LEU B O 1
ATOM 16762 N N . GLU B 1 990 ? 13.235 -39.509 21.043 1 92.08 990 GLU B N 1
ATOM 16763 C CA . GLU B 1 990 ? 12.288 -40.138 21.959 1 92.08 990 GLU B CA 1
ATOM 16764 C C . GLU B 1 990 ? 12.666 -41.591 22.231 1 92.08 990 GLU B C 1
ATOM 16766 O O . GLU B 1 990 ? 12.516 -42.077 23.354 1 92.08 990 GLU B O 1
ATOM 16771 N N . SER B 1 991 ? 13.108 -42.174 21.202 1 92.15 991 SER B N 1
ATOM 16772 C CA . SER B 1 991 ? 13.529 -43.564 21.351 1 92.15 991 SER B CA 1
ATOM 16773 C C . SER B 1 991 ? 14.703 -43.686 22.316 1 92.15 991 SER B C 1
ATOM 16775 O O . SER B 1 991 ? 14.945 -44.758 22.875 1 92.15 991 SER B O 1
ATOM 16777 N N . GLN B 1 992 ? 15.38 -42.573 22.54 1 91.33 992 GLN B N 1
ATOM 16778 C CA . GLN B 1 992 ? 16.515 -42.558 23.457 1 91.33 992 GLN B CA 1
ATOM 16779 C C . GLN B 1 992 ? 16.085 -42.134 24.858 1 91.33 992 GLN B C 1
ATOM 16781 O O . GLN B 1 992 ? 16.917 -42.019 25.76 1 91.33 992 GLN B O 1
ATOM 16786 N N . GLY B 1 993 ? 14.794 -41.852 25.063 1 89.56 993 GLY B N 1
ATOM 16787 C CA . GLY B 1 993 ? 14.265 -41.565 26.387 1 89.56 993 GLY B CA 1
ATOM 16788 C C . GLY B 1 993 ? 13.98 -40.091 26.609 1 89.56 993 GLY B C 1
ATOM 16789 O O . GLY B 1 993 ? 13.588 -39.688 27.706 1 89.56 993 GLY B O 1
ATOM 16790 N N . VAL B 1 994 ? 14.143 -39.294 25.558 1 94.72 994 VAL B N 1
ATOM 16791 C CA . VAL B 1 994 ? 13.875 -37.865 25.678 1 94.72 994 VAL B CA 1
ATOM 16792 C C . VAL B 1 994 ? 12.367 -37.623 25.706 1 94.72 994 VAL B C 1
ATOM 16794 O O . VAL B 1 994 ? 11.618 -38.245 24.95 1 94.72 994 VAL B O 1
ATOM 16797 N N . GLN B 1 995 ? 11.895 -36.719 26.531 1 92.99 995 GLN B N 1
ATOM 16798 C CA . GLN B 1 995 ? 10.47 -36.419 26.626 1 92.99 995 GLN B CA 1
ATOM 16799 C C . GLN B 1 995 ? 10.041 -35.438 25.539 1 92.99 995 GLN B C 1
ATOM 16801 O O . GLN B 1 995 ? 10.773 -34.501 25.216 1 92.99 995 GLN B O 1
ATOM 16806 N N . PRO B 1 996 ? 8.916 -35.713 25.054 1 88.46 996 PRO B N 1
ATOM 16807 C CA . PRO B 1 996 ? 8.426 -34.86 23.969 1 88.46 996 PRO B CA 1
ATOM 16808 C C . PRO B 1 996 ? 8.339 -33.389 24.369 1 88.46 996 PRO B C 1
ATOM 16810 O O . PRO B 1 996 ? 8.549 -32.505 23.534 1 88.46 996 PRO B O 1
ATOM 16813 N N . GLU B 1 997 ? 8.111 -33.167 25.64 1 87.07 997 GLU B N 1
ATOM 16814 C CA . GLU B 1 997 ? 7.95 -31.797 26.118 1 87.07 997 GLU B CA 1
ATOM 16815 C C . GLU B 1 997 ? 9.279 -31.047 26.101 1 87.07 997 GLU B C 1
ATOM 16817 O O . GLU B 1 997 ? 9.304 -29.817 26.18 1 87.07 997 GLU B O 1
ATOM 16822 N N . GLN B 1 998 ? 10.353 -31.773 26.007 1 93.81 998 GLN B N 1
ATOM 16823 C CA . GLN B 1 998 ? 11.672 -31.15 26.002 1 93.81 998 GLN B CA 1
ATOM 16824 C C . GLN B 1 998 ? 12.032 -30.635 24.611 1 93.81 998 GLN B C 1
ATOM 16826 O O . GLN B 1 998 ? 12.98 -29.863 24.455 1 93.81 998 GLN B O 1
ATOM 16831 N N . LEU B 1 999 ? 11.296 -31.087 23.61 1 93.66 999 LEU B N 1
ATOM 16832 C CA . LEU B 1 999 ? 11.728 -30.841 22.238 1 93.66 999 LEU B CA 1
ATOM 16833 C C . LEU B 1 999 ? 10.86 -29.776 21.578 1 93.66 999 LEU B C 1
ATOM 16835 O O . LEU B 1 999 ? 9.632 -29.885 21.574 1 93.66 999 LEU B O 1
ATOM 16839 N N . ILE B 1 1000 ? 11.572 -28.742 21.071 1 92.82 1000 ILE B N 1
ATOM 16840 C CA . ILE B 1 1000 ? 10.92 -27.682 20.311 1 92.82 1000 ILE B CA 1
ATOM 16841 C C . ILE B 1 1000 ? 11.533 -27.596 18.915 1 92.82 1000 ILE B C 1
ATOM 16843 O O . ILE B 1 1000 ? 12.75 -27.462 18.771 1 92.82 1000 ILE B O 1
ATOM 16847 N N . PHE B 1 1001 ? 10.767 -27.744 17.916 1 90.51 1001 PHE B N 1
ATOM 16848 C CA . PHE B 1 1001 ? 11.261 -27.713 16.545 1 90.51 1001 PHE B CA 1
ATOM 16849 C C . PHE B 1 1001 ? 10.834 -26.428 15.845 1 90.51 1001 PHE B C 1
ATOM 16851 O O . PHE B 1 1001 ? 9.709 -25.959 16.03 1 90.51 1001 PHE B O 1
ATOM 16858 N N . ARG B 1 1002 ? 11.813 -25.758 15.159 1 87.25 1002 ARG B N 1
ATOM 16859 C CA . ARG B 1 1002 ? 11.536 -24.533 14.416 1 87.25 1002 ARG B CA 1
ATOM 16860 C C . ARG B 1 1002 ? 11.889 -24.695 12.941 1 87.25 1002 ARG B C 1
ATOM 16862 O O . ARG B 1 1002 ? 12.917 -25.287 12.605 1 87.25 1002 ARG B O 1
ATOM 16869 N N . GLU B 1 1003 ? 11.009 -24.212 12.04 1 79.1 1003 GLU B N 1
ATOM 16870 C CA . GLU B 1 1003 ? 11.264 -24.205 10.602 1 79.1 1003 GLU B CA 1
ATOM 16871 C C . GLU B 1 1003 ? 12.257 -23.111 10.223 1 79.1 1003 GLU B C 1
ATOM 16873 O O . GLU B 1 1003 ? 12.563 -22.234 11.033 1 79.1 1003 GLU B O 1
ATOM 16878 N N . ARG B 1 1004 ? 12.678 -23.177 8.986 1 78.46 1004 ARG B N 1
ATOM 16879 C CA . ARG B 1 1004 ? 13.547 -22.143 8.434 1 78.46 1004 ARG B CA 1
ATOM 16880 C C . ARG B 1 1004 ? 12.799 -20.823 8.281 1 78.46 1004 ARG B C 1
ATOM 16882 O O . ARG B 1 1004 ? 11.662 -20.799 7.804 1 78.46 1004 ARG B O 1
ATOM 16889 N N . VAL B 1 1005 ? 13.4 -19.723 8.932 1 75.22 1005 VAL B N 1
ATOM 16890 C CA . VAL B 1 1005 ? 12.788 -18.399 8.919 1 75.22 1005 VAL B CA 1
ATOM 16891 C C . VAL B 1 1005 ? 13.75 -17.391 8.293 1 75.22 1005 VAL B C 1
ATOM 16893 O O . VAL B 1 1005 ? 14.877 -17.74 7.933 1 75.22 1005 VAL B O 1
ATOM 16896 N N . ASN B 1 1006 ? 13.403 -16.175 7.947 1 72.37 1006 ASN B N 1
ATOM 16897 C CA . ASN B 1 1006 ? 14.301 -15.129 7.468 1 72.37 1006 ASN B CA 1
ATOM 16898 C C . ASN B 1 1006 ? 15.355 -14.774 8.512 1 72.37 1006 ASN B C 1
ATOM 16900 O O . ASN B 1 1006 ? 15.235 -15.158 9.677 1 72.37 1006 ASN B O 1
ATOM 16904 N N . ILE B 1 1007 ? 16.406 -14.117 8.087 1 83.02 1007 ILE B N 1
ATOM 16905 C CA . ILE B 1 1007 ? 17.613 -13.916 8.881 1 83.02 1007 ILE B CA 1
ATOM 16906 C C . ILE B 1 1007 ? 17.261 -13.202 10.184 1 83.02 1007 ILE B C 1
ATOM 16908 O O . ILE B 1 1007 ? 17.816 -13.514 11.24 1 83.02 1007 ILE B O 1
ATOM 16912 N N . MET B 1 1008 ? 16.244 -12.287 10.288 1 76.56 1008 MET B N 1
ATOM 16913 C CA . MET B 1 1008 ? 15.918 -11.517 11.485 1 76.56 1008 MET B CA 1
ATOM 16914 C C . MET B 1 1008 ? 15.225 -12.392 12.524 1 76.56 1008 MET B C 1
ATOM 16916 O O . MET B 1 1008 ? 15.556 -12.336 13.709 1 76.56 1008 MET B O 1
ATOM 16920 N N . ASN B 1 1009 ? 14.298 -13.176 12.026 1 78.76 1009 ASN B N 1
ATOM 16921 C CA . ASN B 1 1009 ? 13.638 -14.124 12.916 1 78.76 1009 ASN B CA 1
ATOM 16922 C C . ASN B 1 1009 ? 14.606 -15.194 13.413 1 78.76 1009 ASN B C 1
ATOM 16924 O O . ASN B 1 1009 ? 14.514 -15.637 14.559 1 78.76 1009 ASN B O 1
ATOM 16928 N N . TYR B 1 1010 ? 15.483 -15.538 12.468 1 90.56 1010 TYR B N 1
ATOM 16929 C CA . TYR B 1 1010 ? 16.519 -16.497 12.834 1 90.56 1010 TYR B CA 1
ATOM 16930 C C . TYR B 1 1010 ? 17.383 -15.962 13.97 1 90.56 1010 TYR B C 1
ATOM 16932 O O . TYR B 1 1010 ? 17.637 -16.666 14.95 1 90.56 1010 TYR B O 1
ATOM 16940 N N . LEU B 1 1011 ? 17.806 -14.746 13.852 1 90.36 1011 LEU B N 1
ATOM 16941 C CA . LEU B 1 1011 ? 18.618 -14.13 14.897 1 90.36 1011 LEU B CA 1
ATOM 16942 C C . LEU B 1 1011 ? 17.815 -13.966 16.183 1 90.36 1011 LEU B C 1
ATOM 16944 O O . LEU B 1 1011 ? 18.336 -14.19 17.278 1 90.36 1011 LEU B O 1
ATOM 16948 N N . ALA B 1 1012 ? 16.577 -13.677 16.085 1 87.51 1012 ALA B N 1
ATOM 16949 C CA . ALA B 1 1012 ? 15.708 -13.501 17.246 1 87.51 1012 ALA B CA 1
ATOM 16950 C C . ALA B 1 1012 ? 15.537 -14.813 18.006 1 87.51 1012 ALA B C 1
ATOM 16952 O O . ALA B 1 1012 ? 15.324 -14.81 19.221 1 87.51 1012 ALA B O 1
ATOM 16953 N N . MET B 1 1013 ? 15.652 -15.944 17.385 1 91.6 1013 MET B N 1
ATOM 16954 C CA . MET B 1 1013 ? 15.517 -17.255 18.013 1 91.6 1013 MET B CA 1
ATOM 16955 C C . MET B 1 1013 ? 16.589 -17.462 19.078 1 91.6 1013 MET B C 1
ATOM 16957 O O . MET B 1 1013 ? 16.385 -18.215 20.032 1 91.6 1013 MET B O 1
ATOM 16961 N N . HIS B 1 1014 ? 17.665 -16.785 18.938 1 93.69 1014 HIS B N 1
ATOM 16962 C CA . HIS B 1 1014 ? 18.748 -16.937 19.903 1 93.69 1014 HIS B CA 1
ATOM 16963 C C . HIS B 1 1014 ? 18.371 -16.339 21.254 1 93.69 1014 HIS B C 1
ATOM 16965 O O . HIS B 1 1014 ? 19.01 -16.631 22.267 1 93.69 1014 HIS B O 1
ATOM 16971 N N . GLN B 1 1015 ? 17.399 -15.547 21.303 1 91.16 1015 GLN B N 1
ATOM 16972 C CA . GLN B 1 1015 ? 16.936 -14.928 22.541 1 91.16 1015 GLN B CA 1
ATOM 16973 C C . GLN B 1 1015 ? 16.187 -15.932 23.412 1 91.16 1015 GLN B C 1
ATOM 16975 O O . GLN B 1 1015 ? 15.916 -15.664 24.584 1 91.16 1015 GLN B O 1
ATOM 16980 N N . GLU B 1 1016 ? 15.896 -17.097 22.846 1 92.4 1016 GLU B N 1
ATOM 16981 C CA . GLU B 1 1016 ? 15.135 -18.121 23.556 1 92.4 1016 GLU B CA 1
ATOM 16982 C C . GLU B 1 1016 ? 16.047 -19.237 24.058 1 92.4 1016 GLU B C 1
ATOM 16984 O O . GLU B 1 1016 ? 15.59 -20.162 24.733 1 92.4 1016 GLU B O 1
ATOM 16989 N N . ILE B 1 1017 ? 17.335 -19.141 23.784 1 94.2 1017 ILE B N 1
ATOM 16990 C CA . ILE B 1 1017 ? 18.18 -20.299 24.056 1 94.2 1017 ILE B CA 1
ATOM 16991 C C . ILE B 1 1017 ? 19.352 -19.885 24.942 1 94.2 1017 ILE B C 1
ATOM 16993 O O . ILE B 1 1017 ? 19.719 -18.708 24.988 1 94.2 1017 ILE B O 1
ATOM 16997 N N . ASP B 1 1018 ? 19.904 -20.827 25.589 1 95.49 1018 ASP B N 1
ATOM 16998 C CA . ASP B 1 1018 ? 20.987 -20.571 26.534 1 95.49 1018 ASP B CA 1
ATOM 16999 C C . ASP B 1 1018 ? 22.331 -21.019 25.963 1 95.49 1018 ASP B C 1
ATOM 17001 O O . ASP B 1 1018 ? 23.34 -20.329 26.124 1 95.49 1018 ASP B O 1
ATOM 17005 N N . VAL B 1 1019 ? 22.343 -22.157 25.31 1 95.76 1019 VAL B N 1
ATOM 17006 C CA . VAL B 1 1019 ? 23.563 -22.742 24.762 1 95.76 1019 VAL B CA 1
ATOM 17007 C C . VAL B 1 1019 ? 23.248 -23.463 23.454 1 95.76 1019 VAL B C 1
ATOM 17009 O O . VAL B 1 1019 ? 22.245 -24.174 23.355 1 95.76 1019 VAL B O 1
ATOM 17012 N N . LEU B 1 1020 ? 24.112 -23.289 22.484 1 95.76 1020 LEU B N 1
ATOM 17013 C CA . LEU B 1 1020 ? 23.976 -24.046 21.244 1 95.76 1020 LEU B CA 1
ATOM 17014 C C . LEU B 1 1020 ? 24.807 -25.324 21.293 1 95.76 1020 LEU B C 1
ATOM 17016 O O . LEU B 1 1020 ? 25.933 -25.318 21.795 1 95.76 1020 LEU B O 1
ATOM 17020 N N . LEU B 1 1021 ? 24.258 -26.344 20.819 1 96.22 1021 LEU B N 1
ATOM 17021 C CA . LEU B 1 1021 ? 24.992 -27.591 20.633 1 96.22 1021 LEU B CA 1
ATOM 17022 C C . LEU B 1 1021 ? 25.39 -27.775 19.173 1 96.22 1021 LEU B C 1
ATOM 17024 O O . LEU B 1 1021 ? 24.528 -27.831 18.292 1 96.22 1021 LEU B O 1
ATOM 17028 N N . ASP B 1 1022 ? 26.604 -27.9 18.88 1 95.2 1022 ASP B N 1
ATOM 17029 C CA . ASP B 1 1022 ? 27.132 -28.049 17.528 1 95.2 1022 ASP B CA 1
ATOM 17030 C C . ASP B 1 1022 ? 26.982 -29.487 17.035 1 95.2 1022 ASP B C 1
ATOM 17032 O O . ASP B 1 1022 ? 26.803 -30.407 17.835 1 95.2 1022 ASP B O 1
ATOM 17036 N N . THR B 1 1023 ? 27.092 -29.602 15.751 1 94.11 1023 THR B N 1
ATOM 17037 C CA . THR B 1 1023 ? 27.099 -30.925 15.137 1 94.11 1023 THR B CA 1
ATOM 17038 C C . THR B 1 1023 ? 28.528 -31.412 14.917 1 94.11 1023 THR B C 1
ATOM 17040 O O . THR B 1 1023 ? 29.474 -30.623 14.969 1 94.11 1023 THR B O 1
ATOM 17043 N N . PHE B 1 1024 ? 28.756 -32.684 14.776 1 92.22 1024 PHE B N 1
ATOM 17044 C CA . PHE B 1 1024 ? 30.032 -33.297 14.429 1 92.22 1024 PHE B CA 1
ATOM 17045 C C . PHE B 1 1024 ? 29.819 -34.555 13.595 1 92.22 1024 PHE B C 1
ATOM 17047 O O . PHE B 1 1024 ? 28.801 -35.235 13.736 1 92.22 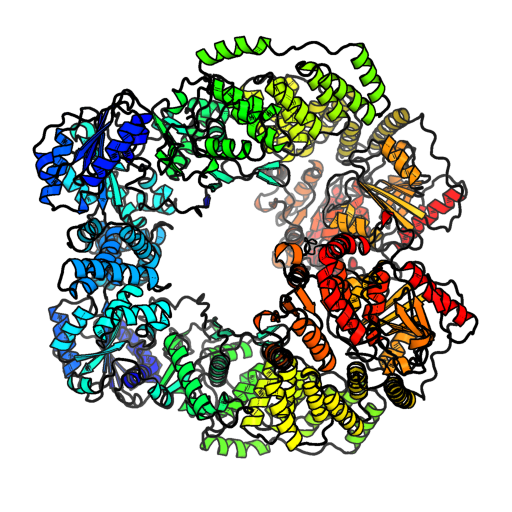1024 PHE B O 1
ATOM 17054 N N . PRO B 1 1025 ? 30.625 -34.92 12.556 1 91.29 1025 PRO B N 1
ATOM 17055 C CA . PRO B 1 1025 ? 31.951 -34.3 12.49 1 91.29 1025 PRO B CA 1
ATOM 17056 C C . PRO B 1 1025 ? 31.941 -32.963 11.753 1 91.29 1025 PRO B C 1
ATOM 17058 O O . PRO B 1 1025 ? 32.926 -32.222 11.797 1 91.29 1025 PRO B O 1
ATOM 17061 N N . TYR B 1 1026 ? 30.938 -32.627 11.045 1 92.3 1026 TYR B N 1
ATOM 17062 C CA . TYR B 1 1026 ? 30.868 -31.355 10.335 1 92.3 1026 TYR B CA 1
ATOM 17063 C C . TYR B 1 1026 ? 30.242 -30.276 11.209 1 92.3 1026 TYR B C 1
ATOM 17065 O O . TYR B 1 1026 ? 29.028 -30.269 11.425 1 92.3 1026 TYR B O 1
ATOM 17073 N N . THR B 1 1027 ? 30.998 -29.362 11.649 1 93.14 1027 THR B N 1
ATOM 17074 C CA . THR B 1 1027 ? 30.561 -28.373 12.628 1 93.14 1027 THR B CA 1
ATOM 17075 C C . THR B 1 1027 ? 30.03 -27.122 11.933 1 93.14 1027 THR B C 1
ATOM 17077 O O . THR B 1 1027 ? 30.125 -26.998 10.71 1 93.14 1027 THR B O 1
ATOM 17080 N N . GLY B 1 1028 ? 29.47 -26.255 12.753 1 90.19 1028 GLY B N 1
ATOM 17081 C CA . GLY B 1 1028 ? 28.949 -25.007 12.217 1 90.19 1028 GLY B CA 1
ATOM 17082 C C . GLY B 1 1028 ? 30.032 -23.987 11.922 1 90.19 1028 GLY B C 1
ATOM 17083 O O . GLY B 1 1028 ? 31.027 -23.902 12.646 1 90.19 1028 GLY B O 1
ATOM 17084 N N . GLY B 1 1029 ? 29.831 -23.304 10.79 1 88.48 1029 GLY B N 1
ATOM 17085 C CA . GLY B 1 1029 ? 30.64 -22.14 10.464 1 88.48 1029 GLY B CA 1
ATOM 17086 C C . GLY B 1 1029 ? 29.891 -20.83 10.618 1 88.48 1029 GLY B C 1
ATOM 17087 O O . GLY B 1 1029 ? 29.901 -20.225 11.692 1 88.48 1029 GLY B O 1
ATOM 17088 N N . THR B 1 1030 ? 29.013 -20.659 9.742 1 89.42 1030 THR B N 1
ATOM 17089 C CA . THR B 1 1030 ? 28.191 -19.455 9.746 1 89.42 1030 THR B CA 1
ATOM 17090 C C . THR B 1 1030 ? 27.21 -19.473 10.915 1 89.42 1030 THR B C 1
ATOM 17092 O O . THR B 1 1030 ? 26.99 -18.448 11.563 1 89.42 1030 THR B O 1
ATOM 17095 N N . THR B 1 1031 ? 26.699 -20.579 11.251 1 91.6 1031 THR B N 1
ATOM 17096 C CA . THR B 1 1031 ? 25.743 -20.758 12.337 1 91.6 1031 THR B CA 1
ATOM 17097 C C . THR B 1 1031 ? 26.382 -20.42 13.681 1 91.6 1031 THR B C 1
ATOM 17099 O O . THR B 1 1031 ? 25.762 -19.768 14.523 1 91.6 1031 THR B O 1
ATOM 17102 N N . THR B 1 1032 ? 27.54 -20.847 13.824 1 92.05 1032 THR B N 1
ATOM 17103 C CA . THR B 1 1032 ? 28.256 -20.585 15.067 1 92.05 1032 THR B CA 1
ATOM 17104 C C . THR B 1 1032 ? 28.557 -19.096 15.215 1 92.05 1032 THR B C 1
ATOM 17106 O O . THR B 1 1032 ? 28.417 -18.534 16.303 1 92.05 1032 THR B O 1
ATOM 17109 N N . ASN B 1 1033 ? 28.918 -18.492 14.178 1 90.54 1033 ASN B N 1
ATOM 17110 C CA . ASN B 1 1033 ? 29.238 -17.069 14.228 1 90.54 1033 ASN B CA 1
ATOM 17111 C C . ASN B 1 1033 ? 28.001 -16.226 14.524 1 90.54 1033 ASN B C 1
ATOM 17113 O O . ASN B 1 1033 ? 28.076 -15.247 15.268 1 90.54 1033 ASN B O 1
ATOM 17117 N N . TYR B 1 1034 ? 26.892 -16.589 14.043 1 91.8 1034 TYR B N 1
ATOM 17118 C CA . TYR B 1 1034 ? 25.658 -15.875 14.354 1 91.8 1034 TYR B CA 1
ATOM 17119 C C . TYR B 1 1034 ? 25.26 -16.084 15.81 1 91.8 1034 TYR B C 1
ATOM 17121 O O . TYR B 1 1034 ? 24.744 -15.169 16.456 1 91.8 1034 TYR B O 1
ATOM 17129 N N . ALA B 1 1035 ? 25.505 -17.266 16.273 1 94.14 1035 ALA B N 1
ATOM 17130 C CA . ALA B 1 1035 ? 25.23 -17.545 17.68 1 94.14 1035 ALA B CA 1
ATOM 17131 C C . ALA B 1 1035 ? 26.092 -16.676 18.591 1 94.14 1035 ALA B C 1
ATOM 17133 O O . ALA B 1 1035 ? 25.594 -16.093 19.557 1 94.14 1035 ALA B O 1
ATOM 17134 N N . LEU B 1 1036 ? 27.32 -16.605 18.262 1 91.69 1036 LEU B N 1
ATOM 17135 C CA . LEU B 1 1036 ? 28.235 -15.771 19.034 1 91.69 1036 LEU B CA 1
ATOM 17136 C C . LEU B 1 1036 ? 27.806 -14.308 18.989 1 91.69 1036 LEU B C 1
ATOM 17138 O O . LEU B 1 1036 ? 27.818 -13.621 20.013 1 91.69 1036 LEU B O 1
ATOM 17142 N N . TRP B 1 1037 ? 27.391 -13.914 17.85 1 90.83 1037 TRP B N 1
ATOM 17143 C CA . TRP B 1 1037 ? 26.92 -12.546 17.655 1 90.83 1037 TRP B CA 1
ATOM 17144 C C . TRP B 1 1037 ? 25.701 -12.261 18.526 1 90.83 1037 TRP B C 1
ATOM 17146 O O . TRP B 1 1037 ? 25.542 -11.15 19.037 1 90.83 1037 TRP B O 1
ATOM 17156 N N . MET B 1 1038 ? 24.941 -13.293 18.809 1 93.49 1038 MET B N 1
ATOM 17157 C CA . MET B 1 1038 ? 23.709 -13.135 19.576 1 93.49 1038 MET B CA 1
ATOM 17158 C C . MET B 1 1038 ? 23.932 -13.491 21.042 1 93.49 1038 MET B C 1
ATOM 17160 O O . MET B 1 1038 ? 22.975 -13.602 21.811 1 93.49 1038 MET B O 1
ATOM 17164 N N . GLY B 1 1039 ? 25.227 -13.725 21.402 1 92.77 1039 GLY B N 1
ATOM 17165 C CA . GLY B 1 1039 ? 25.612 -13.925 22.79 1 92.77 1039 GLY B CA 1
ATOM 17166 C C . GLY B 1 1039 ? 25.401 -15.349 23.268 1 92.77 1039 GLY B C 1
ATOM 17167 O O . GLY B 1 1039 ? 25.361 -15.606 24.473 1 92.77 1039 GLY B O 1
ATOM 17168 N N . VAL B 1 1040 ? 25.237 -16.266 22.422 1 95 1040 VAL B N 1
ATOM 17169 C CA . VAL B 1 1040 ? 24.966 -17.647 22.805 1 95 1040 VAL B CA 1
ATOM 17170 C C . VAL B 1 1040 ? 26.196 -18.51 22.532 1 95 1040 VAL B C 1
ATOM 17172 O O . VAL B 1 1040 ? 26.612 -18.662 21.381 1 95 1040 VAL B O 1
ATOM 17175 N N . PRO B 1 1041 ? 26.821 -19.02 23.501 1 94.51 1041 PRO B N 1
ATOM 17176 C CA . PRO B 1 1041 ? 27.958 -19.909 23.252 1 94.51 1041 PRO B CA 1
ATOM 17177 C C . PRO B 1 1041 ? 27.547 -21.219 22.584 1 94.51 1041 PRO B C 1
ATOM 17179 O O . PRO B 1 1041 ? 26.44 -21.713 22.814 1 94.51 1041 PRO B O 1
ATOM 17182 N N . THR B 1 1042 ? 28.457 -21.769 21.773 1 95.32 1042 THR B N 1
ATOM 17183 C CA . THR B 1 1042 ? 28.243 -23.037 21.085 1 95.32 1042 THR B CA 1
ATOM 17184 C C . THR B 1 1042 ? 29.181 -24.111 21.626 1 95.32 1042 THR B C 1
ATOM 17186 O O . THR B 1 1042 ? 30.396 -23.91 21.684 1 95.32 1042 THR B O 1
ATOM 17189 N N . LEU B 1 1043 ? 28.6 -25.106 22.085 1 96.75 1043 LEU B N 1
ATOM 17190 C CA . LEU B 1 1043 ? 29.417 -26.24 22.5 1 96.75 1043 LEU B CA 1
ATOM 17191 C C . LEU B 1 1043 ? 29.784 -27.113 21.304 1 96.75 1043 LEU B C 1
ATOM 17193 O O . LEU B 1 1043 ? 28.903 -27.635 20.618 1 96.75 1043 LEU B O 1
ATOM 17197 N N . THR B 1 1044 ? 31.116 -27.236 21.042 1 95.35 1044 THR B N 1
ATOM 17198 C CA . THR B 1 1044 ? 31.563 -27.955 19.854 1 95.35 1044 THR B CA 1
ATOM 17199 C C . THR B 1 1044 ? 32.504 -29.095 20.234 1 95.35 1044 THR B C 1
ATOM 17201 O O . THR B 1 1044 ? 33.091 -29.088 21.318 1 95.35 1044 THR B O 1
ATOM 17204 N N . LEU B 1 1045 ? 32.526 -30.162 19.419 1 94.96 1045 LEU B N 1
ATOM 17205 C CA . LEU B 1 1045 ? 33.453 -31.279 19.57 1 94.96 1045 LEU B CA 1
ATOM 17206 C C . LEU B 1 1045 ? 34.615 -31.157 18.591 1 94.96 1045 LEU B C 1
ATOM 17208 O O . LEU B 1 1045 ? 34.405 -31.072 17.379 1 94.96 1045 LEU B O 1
ATOM 17212 N N . ALA B 1 1046 ? 35.825 -31.135 19.086 1 91.59 1046 ALA B N 1
ATOM 17213 C CA . ALA B 1 1046 ? 37.015 -31.025 18.246 1 91.59 1046 ALA B CA 1
ATOM 17214 C C . ALA B 1 1046 ? 37.349 -32.362 17.591 1 91.59 1046 ALA B C 1
ATOM 17216 O O . ALA B 1 1046 ? 37.747 -33.311 18.271 1 91.59 1046 ALA B O 1
ATOM 17217 N N . GLY B 1 1047 ? 37.144 -32.474 16.297 1 89.92 1047 GLY B N 1
ATOM 17218 C CA . GLY B 1 1047 ? 37.473 -33.684 15.562 1 89.92 1047 GLY B CA 1
ATOM 17219 C C . GLY B 1 1047 ? 38.8 -33.598 14.832 1 89.92 1047 GLY B C 1
ATOM 17220 O O . GLY B 1 1047 ? 39.661 -32.792 15.192 1 89.92 1047 GLY B O 1
ATOM 17221 N N . GLU B 1 1048 ? 38.875 -34.44 13.858 1 87.85 1048 GLU B N 1
ATOM 17222 C CA . GLU B 1 1048 ? 40.182 -34.613 13.232 1 87.85 1048 GLU B CA 1
ATOM 17223 C C . GLU B 1 1048 ? 40.292 -33.792 11.95 1 87.85 1048 GLU B C 1
ATOM 17225 O O . GLU B 1 1048 ? 41.397 -33.512 11.479 1 87.85 1048 GLU B O 1
ATOM 17230 N N . THR B 1 1049 ? 39.282 -33.507 11.342 1 91.13 1049 THR B N 1
ATOM 17231 C CA . THR B 1 1049 ? 39.305 -32.793 10.071 1 91.13 1049 THR B CA 1
ATOM 17232 C C . THR B 1 1049 ? 39.081 -31.299 10.285 1 91.13 1049 THR B C 1
ATOM 17234 O O . THR B 1 1049 ? 38.679 -30.875 11.371 1 91.13 1049 THR B O 1
ATOM 17237 N N . TYR B 1 1050 ? 39.363 -30.573 9.312 1 90.94 1050 TYR B N 1
ATOM 17238 C CA . TYR B 1 1050 ? 39.119 -29.138 9.404 1 90.94 1050 TYR B CA 1
ATOM 17239 C C . TYR B 1 1050 ? 37.632 -28.847 9.566 1 90.94 1050 TYR B C 1
ATOM 17241 O O . TYR B 1 1050 ? 37.246 -27.957 10.329 1 90.94 1050 TYR B O 1
ATOM 17249 N N . ALA B 1 1051 ? 36.808 -29.604 8.864 1 91.61 1051 ALA B N 1
ATOM 17250 C CA . ALA B 1 1051 ? 35.36 -29.458 8.991 1 91.61 1051 ALA B CA 1
ATOM 17251 C C . ALA B 1 1051 ? 34.908 -29.696 10.429 1 91.61 1051 ALA B C 1
ATOM 17253 O O . ALA B 1 1051 ? 33.973 -29.051 10.907 1 91.61 1051 ALA B O 1
ATOM 17254 N N . ALA B 1 1052 ? 35.639 -30.55 11.1 1 92 1052 ALA B N 1
ATOM 17255 C CA . ALA B 1 1052 ? 35.301 -30.909 12.476 1 92 1052 ALA B CA 1
ATOM 17256 C C . ALA B 1 1052 ? 35.892 -29.907 13.464 1 92 1052 ALA B C 1
ATOM 17258 O O . ALA B 1 1052 ? 35.639 -29.991 14.668 1 92 1052 ALA B O 1
ATOM 17259 N N . ARG B 1 1053 ? 36.594 -28.949 12.999 1 90.05 1053 ARG B N 1
ATOM 17260 C CA . ARG B 1 1053 ? 37.268 -28.032 13.912 1 90.05 1053 ARG B CA 1
ATOM 17261 C C . ARG B 1 1053 ? 36.882 -26.586 13.62 1 90.05 1053 ARG B C 1
ATOM 17263 O O . ARG B 1 1053 ? 37.482 -25.656 14.163 1 90.05 1053 ARG B O 1
ATOM 17270 N N . GLN B 1 1054 ? 35.934 -26.357 12.79 1 89.54 1054 GLN B N 1
ATOM 17271 C CA . GLN B 1 1054 ? 35.486 -24.994 12.526 1 89.54 1054 GLN B CA 1
ATOM 17272 C C . GLN B 1 1054 ? 34.995 -24.319 13.804 1 89.54 1054 GLN B C 1
ATOM 17274 O O . GLN B 1 1054 ? 35.265 -23.138 14.032 1 89.54 1054 GLN B O 1
ATOM 17279 N N . GLY B 1 1055 ? 34.194 -25.109 14.598 1 88.84 1055 GLY B N 1
ATOM 17280 C CA . GLY B 1 1055 ? 33.726 -24.591 15.874 1 88.84 1055 GLY B CA 1
ATOM 17281 C C . GLY B 1 1055 ? 34.854 -24.245 16.827 1 88.84 1055 GLY B C 1
ATOM 17282 O O . GLY B 1 1055 ? 34.774 -23.257 17.559 1 88.84 1055 GLY B O 1
ATOM 17283 N N . VAL B 1 1056 ? 35.882 -25.033 16.769 1 87.38 1056 VAL B N 1
ATOM 17284 C CA . VAL B 1 1056 ? 37.05 -24.81 17.615 1 87.38 1056 VAL B CA 1
ATOM 17285 C C . VAL B 1 1056 ? 37.674 -23.455 17.288 1 87.38 1056 VAL B C 1
ATOM 17287 O O . VAL B 1 1056 ? 38.005 -22.684 18.192 1 87.38 1056 VAL B O 1
ATOM 17290 N N . VAL B 1 1057 ? 37.712 -23.162 16.06 1 84.18 1057 VAL B N 1
ATOM 17291 C CA . VAL B 1 1057 ? 38.316 -21.918 15.594 1 84.18 1057 VAL B CA 1
ATOM 17292 C C . VAL B 1 1057 ? 37.456 -20.732 16.026 1 84.18 1057 VAL B C 1
ATOM 17294 O O . VAL B 1 1057 ? 37.968 -19.754 16.575 1 84.18 1057 VAL B O 1
ATOM 17297 N N . ASN B 1 1058 ? 36.232 -20.846 15.831 1 87.36 1058 ASN B N 1
ATOM 17298 C CA . ASN B 1 1058 ? 35.312 -19.756 16.136 1 87.36 1058 ASN B CA 1
ATOM 17299 C C . ASN B 1 1058 ? 35.247 -19.48 17.635 1 87.36 1058 ASN B C 1
ATOM 17301 O O . ASN B 1 1058 ? 35.282 -18.324 18.06 1 87.36 1058 ASN B O 1
ATOM 17305 N N . LEU B 1 1059 ? 35.159 -20.511 18.446 1 89.09 1059 LEU B N 1
ATOM 17306 C CA . LEU B 1 1059 ? 35.075 -20.37 19.896 1 89.09 1059 LEU B CA 1
ATOM 17307 C C . LEU B 1 1059 ? 36.401 -19.888 20.473 1 89.09 1059 LEU B C 1
ATOM 17309 O O . LEU B 1 1059 ? 36.421 -19.092 21.415 1 89.09 1059 LEU B O 1
ATOM 17313 N N . GLY B 1 1060 ? 37.424 -20.442 19.891 1 81.74 1060 GLY B N 1
ATOM 17314 C CA . GLY B 1 1060 ? 38.733 -19.972 20.316 1 81.74 1060 GLY B CA 1
ATOM 17315 C C . GLY B 1 1060 ? 38.914 -18.475 20.145 1 81.74 1060 GLY B C 1
ATOM 17316 O O . GLY B 1 1060 ? 39.437 -17.802 21.035 1 81.74 1060 GLY B O 1
ATOM 17317 N N . GLN B 1 1061 ? 38.403 -17.924 19.157 1 78.69 1061 GLN B N 1
ATOM 17318 C CA . GLN B 1 1061 ? 38.504 -16.497 18.874 1 78.69 1061 GLN B CA 1
ATOM 17319 C C . GLN B 1 1061 ? 37.68 -15.679 19.864 1 78.69 1061 GLN B C 1
ATOM 17321 O O . GLN B 1 1061 ? 38.051 -14.556 20.211 1 78.69 1061 GLN B O 1
ATOM 17326 N N . ALA B 1 1062 ? 36.638 -16.324 20.274 1 82.67 1062 ALA B N 1
ATOM 17327 C CA . ALA B 1 1062 ? 35.745 -15.631 21.199 1 82.67 1062 ALA B CA 1
ATOM 17328 C C . ALA B 1 1062 ? 36.166 -15.866 22.647 1 82.67 1062 ALA B C 1
ATOM 17330 O O . ALA B 1 1062 ? 35.519 -15.374 23.576 1 82.67 1062 ALA B O 1
ATOM 17331 N N . GLY B 1 1063 ? 37.245 -16.635 22.911 1 81.45 1063 GLY B N 1
ATOM 17332 C CA . GLY B 1 1063 ? 37.731 -16.926 24.25 1 81.45 1063 GLY B CA 1
ATOM 17333 C C . GLY B 1 1063 ? 36.841 -17.89 25.012 1 81.45 1063 GLY B C 1
ATOM 17334 O O . GLY B 1 1063 ? 36.743 -17.815 26.239 1 81.45 1063 GLY B O 1
ATOM 17335 N N . LEU B 1 1064 ? 36.228 -18.696 24.328 1 91.15 1064 LEU B N 1
ATOM 17336 C CA . LEU B 1 1064 ? 35.282 -19.624 24.939 1 91.15 1064 LEU B CA 1
ATOM 17337 C C . LEU B 1 1064 ? 35.78 -21.061 24.826 1 91.15 1064 LEU B C 1
ATOM 17339 O O . LEU B 1 1064 ? 35.026 -21.955 24.435 1 91.15 1064 LEU B O 1
ATOM 17343 N N . ASN B 1 1065 ? 36.983 -21.245 25.173 1 88.04 1065 ASN B N 1
ATOM 17344 C CA . ASN B 1 1065 ? 37.601 -22.564 25.077 1 88.04 1065 ASN B CA 1
ATOM 17345 C C . ASN B 1 1065 ? 36.892 -23.581 25.967 1 88.04 1065 ASN B C 1
ATOM 17347 O O . ASN B 1 1065 ? 36.953 -24.785 25.711 1 88.04 1065 ASN B O 1
ATOM 17351 N N . GLU B 1 1066 ? 36.323 -23.115 26.905 1 92.22 1066 GLU B N 1
ATOM 17352 C CA . GLU B 1 1066 ? 35.634 -24.008 27.832 1 92.22 1066 GLU B CA 1
ATOM 17353 C C . GLU B 1 1066 ? 34.458 -24.706 27.156 1 92.22 1066 GLU B C 1
ATOM 17355 O O . GLU B 1 1066 ? 33.934 -25.694 27.674 1 92.22 1066 GLU B O 1
ATOM 17360 N N . PHE B 1 1067 ? 34.076 -24.205 26.045 1 95.21 1067 PHE B N 1
ATOM 17361 C CA . PHE B 1 1067 ? 32.96 -24.804 25.323 1 95.21 1067 PHE B CA 1
ATOM 17362 C C . PHE B 1 1067 ? 33.463 -25.708 24.204 1 95.21 1067 PHE B C 1
ATOM 17364 O O . PHE B 1 1067 ? 32.701 -26.078 23.308 1 95.21 1067 PHE B O 1
ATOM 17371 N N . ILE B 1 1068 ? 34.767 -26.045 24.194 1 93.6 1068 ILE B N 1
ATOM 17372 C CA . ILE B 1 1068 ? 35.356 -26.993 23.255 1 93.6 1068 ILE B CA 1
ATOM 17373 C C . ILE B 1 1068 ? 35.561 -28.341 23.942 1 93.6 1068 ILE B C 1
ATOM 17375 O O . ILE B 1 1068 ? 36.314 -28.441 24.914 1 93.6 1068 ILE B O 1
ATOM 17379 N N . ALA B 1 1069 ? 34.88 -29.292 23.452 1 95.92 1069 ALA B N 1
ATOM 17380 C CA . ALA B 1 1069 ? 35.007 -30.649 23.976 1 95.92 1069 ALA B CA 1
ATOM 17381 C C . ALA B 1 1069 ? 35.988 -31.469 23.143 1 95.92 1069 ALA B C 1
ATOM 17383 O O . ALA B 1 1069 ? 36.176 -31.203 21.954 1 95.92 1069 ALA B O 1
ATOM 17384 N N . HIS B 1 1070 ? 36.543 -32.442 23.695 1 89.67 1070 HIS B N 1
ATOM 17385 C CA . HIS B 1 1070 ? 37.559 -33.225 23 1 89.67 1070 HIS B CA 1
ATOM 17386 C C . HIS B 1 1070 ? 37.158 -34.693 22.911 1 89.67 1070 HIS B C 1
ATOM 17388 O O . HIS B 1 1070 ? 37.915 -35.518 22.394 1 89.67 1070 HIS B O 1
ATOM 17394 N N . SER B 1 1071 ? 36.088 -34.994 23.49 1 92.54 1071 SER B N 1
ATOM 17395 C CA . SER B 1 1071 ? 35.453 -36.3 23.35 1 92.54 1071 SER B CA 1
ATOM 17396 C C . SER B 1 1071 ? 33.939 -36.198 23.503 1 92.54 1071 SER B C 1
ATOM 17398 O O . SER B 1 1071 ? 33.426 -35.196 24.005 1 92.54 1071 SER B O 1
ATOM 17400 N N . GLU B 1 1072 ? 33.317 -37.202 23.05 1 93.83 1072 GLU B N 1
ATOM 17401 C CA . GLU B 1 1072 ? 31.863 -37.201 23.17 1 93.83 1072 GLU B CA 1
ATOM 17402 C C . GLU B 1 1072 ? 31.429 -37.138 24.631 1 93.83 1072 GLU B C 1
ATOM 17404 O O . GLU B 1 1072 ? 30.468 -36.444 24.97 1 93.83 1072 GLU B O 1
ATOM 17409 N N . ALA B 1 1073 ? 32.129 -37.849 25.428 1 93.43 1073 ALA B N 1
ATOM 17410 C CA . ALA B 1 1073 ? 31.841 -37.825 26.86 1 93.43 1073 ALA B CA 1
ATOM 17411 C C . ALA B 1 1073 ? 32.055 -36.429 27.439 1 93.43 1073 ALA B C 1
ATOM 17413 O O . ALA B 1 1073 ? 31.245 -35.949 28.236 1 93.43 1073 ALA B O 1
ATOM 17414 N N . ASP B 1 1074 ? 33.108 -35.822 27.038 1 95.64 1074 ASP B N 1
ATOM 17415 C CA . ASP B 1 1074 ? 33.398 -34.453 27.454 1 95.64 1074 ASP B CA 1
ATOM 17416 C C . ASP B 1 1074 ? 32.319 -33.49 26.964 1 95.64 1074 ASP B C 1
ATOM 17418 O O . ASP B 1 1074 ? 31.922 -32.575 27.687 1 95.64 1074 ASP B O 1
ATOM 17422 N N . TYR B 1 1075 ? 31.893 -33.726 25.805 1 96.7 1075 TYR B N 1
ATOM 17423 C CA . TYR B 1 1075 ? 30.829 -32.933 25.2 1 96.7 1075 TYR B CA 1
ATOM 17424 C C . TYR B 1 1075 ? 29.549 -33.019 26.024 1 96.7 1075 TYR B C 1
ATOM 17426 O O . TYR B 1 1075 ? 28.942 -31.995 26.348 1 96.7 1075 TYR B O 1
ATOM 17434 N N . ILE B 1 1076 ? 29.2 -34.167 26.436 1 96.27 1076 ILE B N 1
ATOM 17435 C CA . ILE B 1 1076 ? 27.989 -34.402 27.215 1 96.27 1076 ILE B CA 1
ATOM 17436 C C . ILE B 1 1076 ? 28.153 -33.813 28.614 1 96.27 1076 ILE B C 1
ATOM 17438 O O . ILE B 1 1076 ? 27.268 -33.108 29.105 1 96.27 1076 ILE B O 1
ATOM 17442 N N . ASP B 1 1077 ? 29.261 -33.977 29.166 1 95.25 1077 ASP B N 1
ATOM 17443 C CA . ASP B 1 1077 ? 29.528 -33.487 30.515 1 95.25 1077 ASP B CA 1
ATOM 17444 C C . ASP B 1 1077 ? 29.49 -31.961 30.563 1 95.25 1077 ASP B C 1
ATOM 17446 O O . ASP B 1 1077 ? 28.932 -31.378 31.494 1 95.25 1077 ASP B O 1
ATOM 17450 N N . LYS B 1 1078 ? 30.01 -31.415 29.618 1 96.08 1078 LYS B N 1
ATOM 17451 C CA . LYS B 1 1078 ? 30.04 -29.956 29.561 1 96.08 1078 LYS B CA 1
ATOM 17452 C C . LYS B 1 1078 ? 28.638 -29.385 29.364 1 96.08 1078 LYS B C 1
ATOM 17454 O O . LYS B 1 1078 ? 28.302 -28.343 29.93 1 96.08 1078 LYS B O 1
ATOM 17459 N N . ALA B 1 1079 ? 27.914 -30.039 28.585 1 96.82 1079 ALA B N 1
ATOM 17460 C CA . ALA B 1 1079 ? 26.538 -29.597 28.379 1 96.82 1079 ALA B CA 1
ATOM 17461 C C . ALA B 1 1079 ? 25.741 -29.659 29.679 1 96.82 1079 ALA B C 1
ATOM 17463 O O . ALA B 1 1079 ? 25.046 -28.704 30.035 1 96.82 1079 ALA B O 1
ATOM 17464 N N . ILE B 1 1080 ? 25.896 -30.705 30.402 1 94.8 1080 ILE B N 1
ATOM 17465 C CA . ILE B 1 1080 ? 25.173 -30.905 31.653 1 94.8 1080 ILE B CA 1
ATOM 17466 C C . ILE B 1 1080 ? 25.65 -29.893 32.692 1 94.8 1080 ILE B C 1
ATOM 17468 O O . ILE B 1 1080 ? 24.845 -29.348 33.452 1 94.8 1080 ILE B O 1
ATOM 17472 N N . SER B 1 1081 ? 26.874 -29.554 32.633 1 94.91 1081 SER B N 1
ATOM 17473 C CA . SER B 1 1081 ? 27.464 -28.643 33.607 1 94.91 1081 SER B CA 1
ATOM 17474 C C . SER B 1 1081 ? 26.913 -27.23 33.448 1 94.91 1081 SER B C 1
ATOM 17476 O O . SER B 1 1081 ? 26.992 -26.419 34.373 1 94.91 1081 SER B O 1
ATOM 17478 N N . CYS B 1 1082 ? 26.367 -26.926 32.342 1 94.48 1082 CYS B N 1
ATOM 17479 C CA . CYS B 1 1082 ? 25.831 -25.595 32.079 1 94.48 1082 CYS B CA 1
ATOM 17480 C C . CYS B 1 1082 ? 24.655 -25.288 32.999 1 94.48 1082 CYS B C 1
ATOM 17482 O O . CYS B 1 1082 ? 24.383 -24.124 33.297 1 94.48 1082 CYS B O 1
ATOM 17484 N N . ASN B 1 1083 ? 23.988 -26.342 33.404 1 91.8 1083 ASN B N 1
ATOM 17485 C CA . ASN B 1 1083 ? 22.822 -26.182 34.266 1 91.8 1083 ASN B CA 1
ATOM 17486 C C . ASN B 1 1083 ? 23.199 -25.565 35.61 1 91.8 1083 ASN B C 1
ATOM 17488 O O . ASN B 1 1083 ? 22.372 -24.917 36.254 1 91.8 1083 ASN B O 1
ATOM 17492 N N . ASN B 1 1084 ? 24.398 -25.688 35.971 1 87.61 1084 ASN B N 1
ATOM 17493 C CA . ASN B 1 1084 ? 24.87 -25.169 37.251 1 87.61 1084 ASN B CA 1
ATOM 17494 C C . ASN B 1 1084 ? 25.684 -23.891 37.071 1 87.61 1084 ASN B C 1
ATOM 17496 O O . ASN B 1 1084 ? 26.32 -23.418 38.015 1 87.61 1084 ASN B O 1
ATOM 17500 N N . ARG B 1 1085 ? 25.67 -23.305 35.875 1 92.74 1085 ARG B N 1
ATOM 17501 C CA . ARG B 1 1085 ? 26.505 -22.153 35.555 1 92.74 1085 ARG B CA 1
ATOM 17502 C C . ARG B 1 1085 ? 25.668 -21.01 34.989 1 92.74 1085 ARG B C 1
ATOM 17504 O O . ARG B 1 1085 ? 26.085 -20.338 34.043 1 92.74 1085 ARG B O 1
ATOM 17511 N N . LEU B 1 1086 ? 24.51 -20.894 35.466 1 92.53 1086 LEU B N 1
ATOM 17512 C CA . LEU B 1 1086 ? 23.565 -19.957 34.87 1 92.53 1086 LEU B CA 1
ATOM 17513 C C . LEU B 1 1086 ? 24.076 -18.524 34.98 1 92.53 1086 LEU B C 1
ATOM 17515 O O . LEU B 1 1086 ? 23.986 -17.753 34.022 1 92.53 1086 LEU B O 1
ATOM 17519 N N . ASP B 1 1087 ? 24.672 -18.211 36.077 1 89.81 1087 ASP B N 1
ATOM 17520 C CA . ASP B 1 1087 ? 25.201 -16.863 36.255 1 89.81 1087 ASP B CA 1
ATOM 17521 C C . ASP B 1 1087 ? 26.366 -16.6 35.303 1 89.81 1087 ASP B C 1
ATOM 17523 O O . ASP B 1 1087 ? 26.47 -15.516 34.724 1 89.81 1087 ASP B O 1
ATOM 17527 N N . GLU B 1 1088 ? 27.123 -17.604 35.172 1 89.48 1088 GLU B N 1
ATOM 17528 C CA . GLU B 1 1088 ? 28.26 -17.498 34.261 1 89.48 1088 GLU B CA 1
ATOM 17529 C C . GLU B 1 1088 ? 27.796 -17.371 32.813 1 89.48 1088 GLU B C 1
ATOM 17531 O O . GLU B 1 1088 ? 28.33 -16.56 32.053 1 89.48 1088 GLU B O 1
ATOM 17536 N N . LEU B 1 1089 ? 26.872 -18.114 32.488 1 95.15 1089 LEU B N 1
ATOM 17537 C CA . LEU B 1 1089 ? 26.322 -18.073 31.137 1 95.15 1089 LEU B CA 1
ATOM 17538 C C . LEU B 1 1089 ? 25.708 -16.709 30.842 1 95.15 1089 LEU B C 1
ATOM 17540 O O . LEU B 1 1089 ? 25.814 -16.205 29.721 1 95.15 1089 LEU B O 1
ATOM 17544 N N . ASN B 1 1090 ? 25.092 -16.199 31.815 1 94.26 1090 ASN B N 1
ATOM 17545 C CA . ASN B 1 1090 ? 24.506 -14.873 31.645 1 94.26 1090 ASN B CA 1
ATOM 17546 C C . ASN B 1 1090 ? 25.579 -13.811 31.421 1 94.26 1090 ASN B C 1
ATOM 17548 O O . ASN B 1 1090 ? 25.397 -12.9 30.611 1 94.26 1090 ASN B O 1
ATOM 17552 N N . GLN B 1 1091 ? 26.649 -14.034 32.106 1 89.34 1091 GLN B N 1
ATOM 17553 C CA . GLN B 1 1091 ? 27.768 -13.115 31.928 1 89.34 1091 GLN B CA 1
ATOM 17554 C C . GLN B 1 1091 ? 28.365 -13.24 30.528 1 89.34 1091 GLN B C 1
ATOM 17556 O O . GLN B 1 1091 ? 28.675 -12.233 29.889 1 89.34 1091 GLN B O 1
ATOM 17561 N N . ILE B 1 1092 ? 28.49 -14.402 30.1 1 92.4 1092 ILE B N 1
ATOM 17562 C CA . ILE B 1 1092 ? 29.019 -14.656 28.765 1 92.4 1092 ILE B CA 1
ATOM 17563 C C . ILE B 1 1092 ? 28.1 -14.029 27.718 1 92.4 1092 ILE B C 1
ATOM 17565 O O . ILE B 1 1092 ? 28.565 -13.34 26.807 1 92.4 1092 ILE B O 1
ATOM 17569 N N . ARG B 1 1093 ? 26.874 -14.196 27.873 1 93.78 1093 ARG B N 1
ATOM 17570 C CA . ARG B 1 1093 ? 25.868 -13.704 26.938 1 93.78 1093 ARG B CA 1
ATOM 17571 C C . ARG B 1 1093 ? 25.972 -12.192 26.769 1 93.78 1093 ARG B C 1
ATOM 17573 O O . ARG B 1 1093 ? 25.969 -11.686 25.644 1 93.78 1093 ARG B O 1
ATOM 17580 N N . HIS B 1 1094 ? 26.149 -11.529 27.794 1 90.23 1094 HIS B N 1
ATOM 17581 C CA . HIS B 1 1094 ? 26.154 -10.072 27.737 1 90.23 1094 HIS B CA 1
ATOM 17582 C C . HIS B 1 1094 ? 27.504 -9.544 27.262 1 90.23 1094 HIS B C 1
ATOM 17584 O O . HIS B 1 1094 ? 27.605 -8.398 26.818 1 90.23 1094 HIS B O 1
ATOM 17590 N N . SER B 1 1095 ? 28.442 -10.47 27.204 1 87.36 1095 SER B N 1
ATOM 17591 C CA . SER B 1 1095 ? 29.782 -10.006 26.861 1 87.36 1095 SER B CA 1
ATOM 17592 C C . SER B 1 1095 ? 30.136 -10.356 25.42 1 87.36 1095 SER B C 1
ATOM 17594 O O . SER B 1 1095 ? 31.021 -9.737 24.825 1 87.36 1095 SER B O 1
ATOM 17596 N N . LEU B 1 1096 ? 29.542 -11.207 24.832 1 89.37 1096 LEU B N 1
ATOM 17597 C CA . LEU B 1 1096 ? 30.003 -11.832 23.598 1 89.37 1096 LEU B CA 1
ATOM 17598 C C . LEU B 1 1096 ? 29.872 -10.873 22.42 1 89.37 1096 LEU B C 1
ATOM 17600 O O . LEU B 1 1096 ? 30.785 -10.763 21.599 1 89.37 1096 LEU B O 1
ATOM 17604 N N . ARG B 1 1097 ? 28.747 -10.288 22.208 1 87.04 1097 ARG B N 1
ATOM 17605 C CA . ARG B 1 1097 ? 28.589 -9.376 21.08 1 87.04 1097 ARG B CA 1
ATOM 17606 C C . ARG B 1 1097 ? 29.648 -8.279 21.111 1 87.04 1097 ARG B C 1
ATOM 17608 O O . ARG B 1 1097 ? 30.194 -7.906 20.07 1 87.04 1097 ARG B O 1
ATOM 17615 N N . LYS B 1 1098 ? 29.837 -7.796 22.326 1 81.04 1098 LYS B N 1
ATOM 17616 C CA . LYS B 1 1098 ? 30.852 -6.758 22.479 1 81.04 1098 LYS B CA 1
ATOM 17617 C C . LYS B 1 1098 ? 32.226 -7.265 22.051 1 81.04 1098 LYS B C 1
ATOM 17619 O O . LYS B 1 1098 ? 33.014 -6.52 21.465 1 81.04 1098 LYS B O 1
ATOM 17624 N N . LYS B 1 1099 ? 32.399 -8.515 22.266 1 77.52 1099 LYS B N 1
ATOM 17625 C CA . LYS B 1 1099 ? 33.672 -9.125 21.896 1 77.52 1099 LYS B CA 1
ATOM 17626 C C . LYS B 1 1099 ? 33.805 -9.246 20.381 1 77.52 1099 LYS B C 1
ATOM 17628 O O . LYS B 1 1099 ? 34.913 -9.192 19.844 1 77.52 1099 LYS B O 1
ATOM 17633 N N . MET B 1 1100 ? 32.728 -9.412 19.776 1 78.55 1100 MET B N 1
ATOM 17634 C CA . MET B 1 1100 ? 32.743 -9.602 18.329 1 78.55 1100 MET B CA 1
ATOM 17635 C C . MET B 1 1100 ? 32.784 -8.261 17.604 1 78.55 1100 MET B C 1
ATOM 17637 O O . MET B 1 1100 ? 33.243 -8.181 16.463 1 78.55 1100 MET B O 1
ATOM 17641 N N . GLU B 1 1101 ? 32.066 -7.327 18.394 1 71.03 1101 GLU B N 1
ATOM 17642 C CA . GLU B 1 1101 ? 32.062 -5.995 17.799 1 71.03 1101 GLU B CA 1
ATOM 17643 C C . GLU B 1 1101 ? 33.477 -5.434 17.689 1 71.03 1101 GLU B C 1
ATOM 17645 O O . GLU B 1 1101 ? 34.276 -5.565 18.619 1 71.03 1101 GLU B O 1
ATOM 17650 N N . TYR B 1 1102 ? 33.796 -5.524 16.565 1 57.77 1102 TYR B N 1
ATOM 17651 C CA . TYR B 1 1102 ? 35.111 -4.96 16.283 1 57.77 1102 TYR B CA 1
ATOM 17652 C C . TYR B 1 1102 ? 35.128 -3.458 16.545 1 57.77 1102 TYR B C 1
ATOM 17654 O O . TYR B 1 1102 ? 34.273 -2.725 16.045 1 57.77 1102 TYR B O 1
ATOM 17662 N N . ASP B 1 1103 ? 35.752 -3.083 17.661 1 48.75 1103 ASP B N 1
ATOM 17663 C CA . ASP B 1 1103 ? 35.944 -1.653 17.884 1 48.75 1103 ASP B CA 1
ATOM 17664 C C . ASP B 1 1103 ? 36.91 -1.062 16.859 1 48.75 1103 ASP B C 1
ATOM 17666 O O . ASP B 1 1103 ? 38.116 -1.31 16.92 1 48.75 1103 ASP B O 1
ATOM 17670 N N . ILE B 1 1104 ? 36.459 -0.544 15.762 1 50.53 1104 ILE B N 1
ATOM 17671 C CA . ILE B 1 1104 ? 37.275 0.067 14.718 1 50.53 1104 ILE B CA 1
ATOM 17672 C C . ILE B 1 1104 ? 38.241 1.073 15.339 1 50.53 1104 ILE B C 1
ATOM 17674 O O . ILE B 1 1104 ? 39.373 1.225 14.875 1 50.53 1104 ILE B O 1
ATOM 17678 N N . ASP B 1 1105 ? 37.791 1.861 16.423 1 48.15 1105 ASP B N 1
ATOM 17679 C CA . ASP B 1 1105 ? 38.542 2.985 16.974 1 48.15 1105 ASP B CA 1
ATOM 17680 C C . ASP B 1 1105 ? 39.726 2.498 17.808 1 48.15 1105 ASP B C 1
ATOM 17682 O O . ASP B 1 1105 ? 40.711 3.22 17.977 1 48.15 1105 ASP B O 1
ATOM 17686 N N . THR B 1 1106 ? 39.739 1.315 18.341 1 50.37 1106 THR B N 1
ATOM 17687 C CA . THR B 1 1106 ? 40.795 0.938 19.275 1 50.37 1106 THR B CA 1
ATOM 17688 C C . THR B 1 1106 ? 41.757 -0.057 18.631 1 50.37 1106 THR B C 1
ATOM 17690 O O . THR B 1 1106 ? 42.825 -0.339 19.178 1 50.37 1106 THR B O 1
ATOM 17693 N N . SER B 1 1107 ? 41.293 -0.636 17.419 1 54.06 1107 SER B N 1
ATOM 17694 C CA . SER B 1 1107 ? 42.199 -1.684 16.96 1 54.06 1107 SER B CA 1
ATOM 17695 C C . SER B 1 1107 ? 43.138 -1.166 15.875 1 54.06 1107 SER B C 1
ATOM 17697 O O . SER B 1 1107 ? 42.71 -0.451 14.966 1 54.06 1107 SER B O 1
ATOM 17699 N N . ASP B 1 1108 ? 44.386 -1.235 16.021 1 56.41 1108 ASP B N 1
ATOM 17700 C CA . ASP B 1 1108 ? 45.458 -0.887 15.094 1 56.41 1108 ASP B CA 1
ATOM 17701 C C . ASP B 1 1108 ? 45.361 -1.708 13.81 1 56.41 1108 ASP B C 1
ATOM 17703 O O . ASP B 1 1108 ? 46.008 -1.386 12.811 1 56.41 1108 ASP B O 1
ATOM 17707 N N . ALA B 1 1109 ? 44.519 -2.794 13.713 1 67.41 1109 ALA B N 1
ATOM 17708 C CA . ALA B 1 1109 ? 44.457 -3.693 12.563 1 67.41 1109 ALA B CA 1
ATOM 17709 C C . ALA B 1 1109 ? 43.06 -3.704 11.95 1 67.41 1109 ALA B C 1
ATOM 17711 O O . ALA B 1 1109 ? 42.06 -3.608 12.666 1 67.41 1109 ALA B O 1
ATOM 17712 N N . THR B 1 1110 ? 43.102 -3.575 10.507 1 80.03 1110 THR B N 1
ATOM 17713 C CA . THR B 1 1110 ? 41.836 -3.78 9.812 1 80.03 1110 THR B CA 1
ATOM 17714 C C . THR B 1 1110 ? 41.514 -5.267 9.701 1 80.03 1110 THR B C 1
ATOM 17716 O O . THR B 1 1110 ? 42.311 -6.112 10.115 1 80.03 1110 THR B O 1
ATOM 17719 N N . ALA B 1 1111 ? 40.459 -5.66 9.184 1 81.65 1111 ALA B N 1
ATOM 17720 C CA . ALA B 1 1111 ? 40.068 -7.057 9.01 1 81.65 1111 ALA B CA 1
ATOM 17721 C C . ALA B 1 1111 ? 40.952 -7.748 7.975 1 81.65 1111 ALA B C 1
ATOM 17723 O O . ALA B 1 1111 ? 41.042 -8.978 7.949 1 81.65 1111 ALA B O 1
ATOM 17724 N N . ALA B 1 1112 ? 41.664 -6.923 7.202 1 88.34 1112 ALA B N 1
ATOM 17725 C CA . ALA B 1 1112 ? 42.445 -7.498 6.11 1 88.34 1112 ALA B CA 1
ATOM 17726 C C . ALA B 1 1112 ? 43.934 -7.505 6.444 1 88.34 1112 ALA B C 1
ATOM 17728 O O . ALA B 1 1112 ? 44.746 -8.028 5.677 1 88.34 1112 ALA B O 1
ATOM 17729 N N . THR B 1 1113 ? 44.323 -7.028 7.557 1 87.15 1113 THR B N 1
ATOM 17730 C CA . THR B 1 1113 ? 45.729 -6.802 7.87 1 87.15 1113 THR B CA 1
ATOM 17731 C C . THR B 1 1113 ? 46.529 -8.095 7.73 1 87.15 1113 THR B C 1
ATOM 17733 O O . THR B 1 1113 ? 47.507 -8.148 6.982 1 87.15 1113 THR B O 1
ATOM 17736 N N . TYR B 1 1114 ? 46.153 -9.044 8.435 1 87.8 1114 TYR B N 1
ATOM 17737 C CA . TYR B 1 1114 ? 46.928 -10.281 8.437 1 87.8 1114 TYR B CA 1
ATOM 17738 C C . TYR B 1 1114 ? 46.701 -11.068 7.151 1 87.8 1114 TYR B C 1
ATOM 17740 O O . TYR B 1 1114 ? 47.557 -11.852 6.737 1 87.8 1114 TYR B O 1
ATOM 17748 N N . PHE B 1 1115 ? 45.686 -10.852 6.526 1 92.37 1115 PHE B N 1
ATOM 17749 C CA . PHE B 1 1115 ? 45.425 -11.423 5.21 1 92.37 1115 PHE B CA 1
ATOM 17750 C C . PHE B 1 1115 ? 46.395 -10.864 4.175 1 92.37 1115 PHE B C 1
ATOM 17752 O O . PHE B 1 1115 ? 46.982 -11.618 3.396 1 92.37 1115 PHE B O 1
ATOM 17759 N N . GLU B 1 1116 ? 46.543 -9.617 4.222 1 93.76 1116 GLU B N 1
ATOM 17760 C CA . GLU B 1 1116 ? 47.483 -8.952 3.325 1 93.76 1116 GLU B CA 1
ATOM 17761 C C . GLU B 1 1116 ? 48.913 -9.418 3.58 1 93.76 1116 GLU B C 1
ATOM 17763 O O . GLU B 1 1116 ? 49.674 -9.649 2.637 1 93.76 1116 GLU B O 1
ATOM 17768 N N . GLN B 1 1117 ? 49.135 -9.541 4.811 1 90.96 1117 GLN B N 1
ATOM 17769 C CA . GLN B 1 1117 ? 50.463 -10.026 5.171 1 90.96 1117 GLN B CA 1
ATOM 17770 C C . GLN B 1 1117 ? 50.691 -11.443 4.654 1 90.96 1117 GLN B C 1
ATOM 17772 O O . GLN B 1 1117 ? 51.792 -11.78 4.214 1 90.96 1117 GLN B O 1
ATOM 17777 N N . ALA B 1 1118 ? 49.752 -12.202 4.759 1 93.73 1118 ALA B N 1
ATOM 17778 C CA . ALA B 1 1118 ? 49.844 -13.572 4.263 1 93.73 1118 ALA B CA 1
ATOM 17779 C C . ALA B 1 1118 ? 50.097 -13.595 2.758 1 93.73 1118 ALA B C 1
ATOM 17781 O O . ALA B 1 1118 ? 50.936 -14.359 2.275 1 93.73 1118 ALA B O 1
ATOM 17782 N N . LEU B 1 1119 ? 49.412 -12.783 2.029 1 95.26 1119 LEU B N 1
ATOM 17783 C CA . LEU B 1 1119 ? 49.573 -12.722 0.58 1 95.26 1119 LEU B CA 1
ATOM 17784 C C . LEU B 1 1119 ? 50.982 -12.27 0.209 1 95.26 1119 LEU B C 1
ATOM 17786 O O . LEU B 1 1119 ? 51.603 -12.838 -0.692 1 95.26 1119 LEU B O 1
ATOM 17790 N N . ARG B 1 1120 ? 51.439 -11.353 0.935 1 93.55 1120 ARG B N 1
ATOM 17791 C CA . ARG B 1 1120 ? 52.786 -10.86 0.669 1 93.55 1120 ARG B CA 1
ATOM 17792 C C . ARG B 1 1120 ? 53.833 -11.912 1.017 1 93.55 1120 ARG B C 1
ATOM 17794 O O . ARG B 1 1120 ? 54.841 -12.047 0.32 1 93.55 1120 ARG B O 1
ATOM 17801 N N . THR B 1 1121 ? 53.538 -12.56 2.067 1 93.9 1121 THR B N 1
ATOM 17802 C CA . THR B 1 1121 ? 54.465 -13.599 2.502 1 93.9 1121 THR B CA 1
ATOM 17803 C C . THR B 1 1121 ? 54.605 -14.681 1.435 1 93.9 1121 THR B C 1
ATOM 17805 O O . THR B 1 1121 ? 55.72 -15.038 1.049 1 93.9 1121 THR B O 1
ATOM 17808 N N . VAL B 1 1122 ? 53.605 -15.106 0.932 1 95.07 1122 VAL B N 1
ATOM 17809 C CA . VAL B 1 1122 ? 53.668 -16.201 -0.03 1 95.07 1122 VAL B CA 1
ATOM 17810 C C . VAL B 1 1122 ? 54.169 -15.679 -1.375 1 95.07 1122 VAL B C 1
ATOM 17812 O O . VAL B 1 1122 ? 54.848 -16.397 -2.112 1 95.07 1122 VAL B O 1
ATOM 17815 N N . TRP B 1 1123 ? 53.887 -14.482 -1.676 1 94.27 1123 TRP B N 1
ATOM 17816 C CA . TRP B 1 1123 ? 54.4 -13.882 -2.904 1 94.27 1123 TRP B CA 1
ATOM 17817 C C . TRP B 1 1123 ? 55.915 -13.725 -2.841 1 94.27 1123 TRP B C 1
ATOM 17819 O O . TRP B 1 1123 ? 56.621 -14.067 -3.793 1 94.27 1123 TRP B O 1
ATOM 17829 N N . LYS B 1 1124 ? 56.383 -13.332 -1.751 1 92.15 1124 LYS B N 1
ATOM 17830 C CA . LYS B 1 1124 ? 57.825 -13.187 -1.574 1 92.15 1124 LYS B CA 1
ATOM 17831 C C . LYS B 1 1124 ? 58.526 -14.54 -1.648 1 92.15 1124 LYS B C 1
ATOM 17833 O O . LYS B 1 1124 ? 59.59 -14.661 -2.26 1 92.15 1124 LYS B O 1
ATOM 17838 N N . ALA B 1 1125 ? 58.113 -15.595 -0.862 1 92.58 1125 ALA B N 1
ATOM 17839 C CA . ALA B 1 1125 ? 58.661 -16.947 -0.935 1 92.58 1125 ALA B CA 1
ATOM 17840 C C . ALA B 1 1125 ? 58.733 -17.433 -2.38 1 92.58 1125 ALA B C 1
ATOM 17842 O O . ALA B 1 1125 ? 59.73 -18.03 -2.792 1 92.58 1125 ALA B O 1
ATOM 17843 N N . TYR B 1 1126 ? 57.596 -16.955 -3.26 1 92.36 1126 TYR B N 1
ATOM 17844 C CA . TYR B 1 1126 ? 57.54 -17.327 -4.67 1 92.36 1126 TYR B CA 1
ATOM 17845 C C . TYR B 1 1126 ? 58.614 -16.599 -5.469 1 92.36 1126 TYR B C 1
ATOM 17847 O O . TYR B 1 1126 ? 59.293 -17.203 -6.303 1 92.36 1126 TYR B O 1
ATOM 17855 N N . CYS B 1 1127 ? 58.732 -15.375 -5.227 1 89.53 1127 CYS B N 1
ATOM 17856 C CA . CYS B 1 1127 ? 59.724 -14.577 -5.938 1 89.53 1127 CYS B CA 1
ATOM 17857 C C . CYS B 1 1127 ? 61.135 -15.074 -5.647 1 89.53 1127 CYS B C 1
ATOM 17859 O O . CYS B 1 1127 ? 62.02 -14.979 -6.499 1 89.53 1127 CYS B O 1
ATOM 17861 N N . ASP B 1 1128 ? 61.259 -15.645 -4.544 1 87.87 1128 ASP B N 1
ATOM 17862 C CA . ASP B 1 1128 ? 62.559 -16.168 -4.138 1 87.87 1128 ASP B CA 1
ATOM 17863 C C . ASP B 1 1128 ? 62.753 -17.601 -4.63 1 87.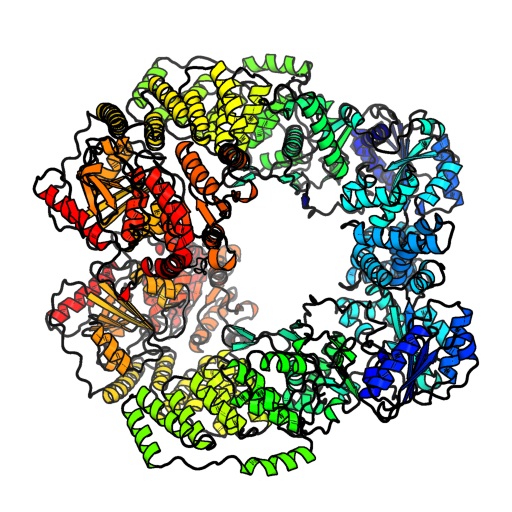87 1128 ASP B C 1
ATOM 17865 O O . ASP B 1 1128 ? 63.757 -18.242 -4.311 1 87.87 1128 ASP B O 1
ATOM 17869 N N . GLY B 1 1129 ? 61.783 -18.066 -5.265 1 83.99 1129 GLY B N 1
ATOM 17870 C CA . GLY B 1 1129 ? 61.872 -19.405 -5.825 1 83.99 1129 GLY B CA 1
ATOM 17871 C C . GLY B 1 1129 ? 61.678 -20.498 -4.792 1 83.99 1129 GLY B C 1
ATOM 17872 O O . GLY B 1 1129 ? 62.072 -21.645 -5.012 1 83.99 1129 GLY B O 1
ATOM 17873 N N . GLN B 1 1130 ? 61.105 -20.11 -3.704 1 88.47 1130 GLN B N 1
ATOM 17874 C CA . GLN B 1 1130 ? 60.884 -21.092 -2.648 1 88.47 1130 GLN B CA 1
ATOM 17875 C C . GLN B 1 1130 ? 59.614 -21.898 -2.903 1 88.47 1130 GLN B C 1
ATOM 17877 O O . GLN B 1 1130 ? 58.617 -21.358 -3.388 1 88.47 1130 GLN B O 1
ATOM 17882 N N . PRO B 1 1131 ? 59.716 -23.088 -2.6 1 87.31 1131 PRO B N 1
ATOM 17883 C CA . PRO B 1 1131 ? 58.483 -23.873 -2.704 1 87.31 1131 PRO B CA 1
ATOM 17884 C C . PRO B 1 1131 ? 57.459 -23.508 -1.631 1 87.31 1131 PRO B C 1
ATOM 17886 O O . PRO B 1 1131 ? 57.827 -22.994 -0.571 1 87.31 1131 PRO B O 1
ATOM 17889 N N . PRO B 1 1132 ? 56.268 -23.704 -1.925 1 92.4 1132 PRO B N 1
ATOM 17890 C CA . PRO B 1 1132 ? 55.247 -23.397 -0.92 1 92.4 1132 PRO B CA 1
ATOM 17891 C C . PRO B 1 1132 ? 55.491 -24.112 0.407 1 92.4 1132 PRO B C 1
ATOM 17893 O O . PRO B 1 1132 ? 55.87 -25.286 0.419 1 92.4 1132 PRO B O 1
ATOM 17896 N N . LYS B 1 1133 ? 55.353 -23.437 1.487 1 92.5 1133 LYS B N 1
ATOM 17897 C CA . LYS B 1 1133 ? 55.417 -23.984 2.84 1 92.5 1133 LYS B CA 1
ATOM 17898 C C . LYS B 1 1133 ? 54.333 -23.38 3.729 1 92.5 1133 LYS B C 1
ATOM 17900 O O . LYS B 1 1133 ? 53.71 -22.381 3.365 1 92.5 1133 LYS B O 1
ATOM 17905 N N . SER B 1 1134 ? 54.133 -23.976 4.828 1 90.63 1134 SER B N 1
ATOM 17906 C CA . SER B 1 1134 ? 53.105 -23.489 5.742 1 90.63 1134 SER B CA 1
ATOM 17907 C C . SER B 1 1134 ? 53.588 -22.268 6.517 1 90.63 1134 SER B C 1
ATOM 17909 O O . SER B 1 1134 ? 54.763 -22.181 6.88 1 90.63 1134 SER B O 1
ATOM 17911 N N . TYR B 1 1135 ? 52.73 -21.27 6.696 1 88.92 1135 TYR B N 1
ATOM 17912 C CA . TYR B 1 1135 ? 53.031 -20.052 7.439 1 88.92 1135 TYR B CA 1
ATOM 17913 C C . TYR B 1 1135 ? 51.958 -19.771 8.484 1 88.92 1135 TYR B C 1
ATOM 17915 O O . TYR B 1 1135 ? 50.799 -20.156 8.311 1 88.92 1135 TYR B O 1
ATOM 17923 N N . SER B 1 1136 ? 52.335 -19.262 9.595 1 86.68 1136 SER B N 1
ATOM 17924 C CA . SER B 1 1136 ? 51.433 -18.675 10.581 1 86.68 1136 SER B CA 1
ATOM 17925 C C . SER B 1 1136 ? 51.583 -17.158 10.633 1 86.68 1136 SER B C 1
ATOM 17927 O O . SER B 1 1136 ? 52.668 -16.646 10.915 1 86.68 1136 SER B O 1
ATOM 17929 N N . ILE B 1 1137 ? 50.61 -16.469 10.279 1 87.51 1137 ILE B N 1
ATOM 17930 C CA . ILE B 1 1137 ? 50.663 -15.013 10.201 1 87.51 1137 ILE B CA 1
ATOM 17931 C C . ILE B 1 1137 ? 49.785 -14.406 11.293 1 87.51 1137 ILE B C 1
ATOM 17933 O O . ILE B 1 1137 ? 48.607 -14.75 11.415 1 87.51 1137 ILE B O 1
ATOM 17937 N N . GLY B 1 1138 ? 50.185 -13.315 12.03 1 75.89 1138 GLY B N 1
ATOM 17938 C CA . GLY B 1 1138 ? 49.458 -12.615 13.077 1 75.89 1138 GLY B CA 1
ATOM 17939 C C . GLY B 1 1138 ? 49.47 -13.348 14.405 1 75.89 1138 GLY B C 1
ATOM 17940 O O . GLY B 1 1138 ? 48.828 -12.916 15.365 1 75.89 1138 GLY B O 1
ATOM 17941 N N . HIS B 1 1139 ? 49.956 -14.579 14.549 1 63.23 1139 HIS B N 1
ATOM 17942 C CA . HIS B 1 1139 ? 49.976 -15.366 15.777 1 63.23 1139 HIS B CA 1
ATOM 17943 C C . HIS B 1 1139 ? 51.291 -15.183 16.527 1 63.23 1139 HIS B C 1
ATOM 17945 O O . HIS B 1 1139 ? 52.328 -14.918 15.915 1 63.23 1139 HIS B O 1
#

Foldseek 3Di:
DDWPPPPPDPFCLCVLAFADFLLDPQLLQLLCVLFQAHFDDLLAFEEEEEQCQLVRNCVLSQQLRLNYAYEYEEQDPVSVVNNVVVCVVSVGDRYYYDHDDLVVVLVDDPAAGREYEYPDPQQLDAPVSNLSVLLSNQVRYDPRHKYKYKAWAPPLCVLVLVLLVQLQVQLVVDDDLVSSLVSSVVSLVCLLPPPDPPPPCNVSNNSVSVNLNSDDSVSNCSNRVVVSGDHYQLVVVQVSSVVSQKHFQFASQQLLLQQCLVNPVSNVVLCVVPVDLDLSVSSRSSCVVVRGTMTTTMMDGNVSCVSGDSHRDLVSLQQKWKAFAWAWDADPLQHTFQWTAALSRIIRGDPDQLLSQLSVLRNLQPPWTFGLLLSLLQRDFLLPPPCSVVSSVVSSVSVVVVSNNSPSRMDMGGDTGSQLPAAALAKAFAPQQADRPWDAASSRDTDDDPPVSHPDPPDLCQLVVPDPCSVVSVVSCRSRRRIGHYLNNLLLSLLSQLLPDPFLVSLLSRLSSNLQSQDDVVLSHSDDPVNPVVVVVVLVQADADADDPVLVVVLVVCVVVVNLVVSLVSLVVQCVVPVRHLNSLCSNLVSCVSLPNLGSNLSSLSSNCSSPVPPLLSLLVNLVSCVVSSSLVSSLSSLSSSCSVPVLRLSSLQSNLVSCVVQVVLVSNQSSLVSSCVNPVQALSSLLSNLSSCLQLLNLVVSLVSLVSSCVSPVVDLLSLLVNLQSLQLDPPRDLVNSLVSLLVSQVSLLVVQVVQPAPPADPDLPLQAAAEEEEEDQAQPPHQLLQQVVLQLVFPDNRRYAYHYEHQHPDDDPSNVVSCVSHNYYHDCVSPDLVRVLVVLLVVRHAEYEYAAQSHPRGSVSSLLSVSHPAYEYEDNDQFESSHLSHAEYEDEFDDDPCVLEVVNYSYAYAYFYFLARGHDDPPADAADFQQCVVVVEAEEEAADRLSLCHLLNLLLVLVLCQLRVRAAYEYEQYSDVVSVVVSLVSSVVSVHDPVRYHYYHDDPPRVVLVVLNNHQEYEFGPPQTDASRQLSNLLNLHYYQAEQDRGSRNCNSVRNCVLQVNNLSYAHDSVRSSVSSNCVSVCSVVSRVSSNCRNVSNPDPPVPDPDRSNRRVVVSVSVVSSCVSVVHGRHYDHTPD/DDWPPPQPDPDCLCVLAFADFLLDPQLLQLLCVLQQAHADDLLAFEEEEEQCQLVRNCVLSQQLRLNYAYEYEAQDPVSVVNNVVVCVVSVGDRYYYDHDDLVVVLVDDPAAGREYEYPDPQQLDAPVSNLSVLLSNQVRYDPRHKYKYKAWAPPLCVLVLVLLVQLQVQLVVDDDLVSSLVSSVVSLVCLLPPPDPPPPCNVSNNSVSVNLNSDDSVSNCSNRVVVRGDHYQLVVVQVSSVVSQKHFQFASQQLLLQQCLVNPVSNVVLCVVPVDLDLSVSSRSSCVVVRGTMTTTMMDGNVSCVSGDSHRDLVSLQQKWKAFAWAWDADPLQRTFQWTAALSRIIRGDPDQLLSQLSVLRNLQPPWTFGLLLSLLQRDFLLPPPCSVVSSVVSSVSVVVVSNNSPSRMDMGGDTGSQLPAAALAKAFAPQQADDGWDAASSSDTDDDPPVSHPDGPDLCQLVVPDPCSVVNVVSCRSRRRIGHYLNNLLLSLLSQLLPDPFLVSLLSRLSSNLQSQDDVVLSHSDDPVNPVVVVVVLPQADADADDPVLVVVLVVCVVVVNLVVSLVSLVVQCVVPVRHLNSLCSNLVSCVSLPNLGSNLSSLSSNCSSPVPPLLSLLVNLVSCVVSSSLVSSLSSLSSSCSVPVLRLSSLCSNLVSCVVQVVLVSNQSSLVSSCVNPVQALSSLLSNLSSCLLLLNLVVSLVSLVSSCVSPVVDLLSLLVNLQSLQLDPPRDLVNSLVSLLVSQVSLLVVQVVQDALDDDPDLPLQAAAEEEEEDQAQPPHQLLQQVVLQLVFPDNRRYAYHYEHQHPDDDPSNVVSCVSHNYYHDCVSPDLVRVLVVLLVVQHAEYEYAAQSHPRGSVSSLLSNSHPAYEYEDNDQFESSHLSHAEYEDAFPDDPCVLEVVNYSYAYAYFYFLARGHDDPPADAADFQQCVVVVEAEEEAADRLSLCHLLNLLLVLLLCQLRVRAAYEYEQYSDVVSVVVSLVSSVVSVHDPVRYHYYHDDPPRVVLVVLNNHQEYEFGPPQTDASRQLSNLLNLHYYQAEQDRGSRNCNSVRNCVLQVNNLSYADDSVRSSVSSNCVSVCSVVSRVSSNCRNVSNPDPPVPDPDRSNRRVVVSVSVQSNCVSVVHGRHYDHTPD

Organism: Pectobacterium atrosepticum (strain SCRI 1043 / ATCC BAA-672) (NCBI:txid218491)

Solvent-accessible surface area (backbone atoms only — not comparable to full-atom values): 116941 Å² total; per-residue (Å²): 113,53,71,51,66,78,59,72,73,84,65,71,66,48,47,68,52,33,44,55,64,54,70,43,61,50,36,45,29,36,50,35,40,34,28,53,36,74,46,54,60,56,60,62,29,36,36,38,28,45,59,31,48,25,34,37,58,49,45,50,56,45,71,66,25,75,68,18,40,38,38,26,32,15,66,50,56,67,35,25,53,53,26,49,52,51,37,57,74,69,66,53,86,32,63,46,71,43,62,50,51,69,73,60,52,78,71,55,85,89,60,65,22,34,33,39,39,38,42,84,54,60,42,65,43,54,76,68,55,48,54,52,53,48,37,49,54,55,72,30,41,37,98,39,22,40,34,36,43,35,42,50,15,42,49,28,32,47,56,52,47,47,53,27,50,54,29,41,60,53,19,65,76,38,89,44,70,70,44,23,52,52,30,28,51,51,41,45,50,42,51,67,67,21,43,22,89,78,13,49,48,40,64,46,45,49,54,50,40,57,56,50,68,54,41,51,74,65,56,38,39,44,58,36,65,62,77,47,47,65,56,40,40,60,67,59,49,53,56,54,40,48,74,43,48,32,34,85,63,46,48,58,56,58,24,81,75,38,47,54,50,57,30,63,54,27,29,55,43,48,46,67,75,44,68,66,87,51,50,62,62,46,50,42,58,48,22,62,30,41,36,33,38,63,48,47,34,30,30,32,50,43,88,60,47,82,49,54,40,80,53,76,44,68,77,53,54,61,57,28,12,36,23,26,40,36,40,77,39,70,46,82,78,38,39,65,48,54,31,27,34,33,67,79,68,33,36,41,30,39,90,51,65,65,51,49,42,50,42,48,51,26,24,38,43,39,65,29,55,44,43,43,65,27,49,51,59,72,58,55,56,76,86,58,77,91,38,62,68,60,49,50,49,50,49,48,50,40,49,48,52,49,47,31,63,56,50,87,58,57,45,57,28,65,55,76,46,66,46,66,68,36,78,37,74,52,57,37,59,46,88,48,52,41,92,56,80,63,28,59,21,84,81,36,48,72,46,86,74,60,76,80,53,44,70,58,74,69,51,75,65,52,73,69,62,64,51,90,62,52,66,59,49,52,49,50,36,44,48,60,33,34,50,42,30,15,39,59,20,51,24,53,51,32,26,52,49,31,60,65,46,90,46,75,64,49,43,63,69,32,49,59,29,29,45,31,28,70,22,38,44,106,79,34,20,60,27,46,80,71,44,56,59,56,51,66,65,60,52,77,79,56,46,81,52,79,69,60,64,71,58,54,53,52,41,54,56,29,55,72,64,84,41,53,69,61,36,47,54,54,35,50,52,46,32,69,78,38,70,56,29,45,39,34,30,54,50,32,18,53,46,24,48,75,55,62,41,55,67,62,18,51,53,27,50,33,44,41,37,40,74,38,74,81,46,53,69,59,46,28,52,48,17,48,51,29,44,75,69,40,24,46,52,61,12,39,53,44,14,45,54,35,37,72,77,43,73,79,47,33,63,23,28,39,41,42,15,52,51,24,51,74,72,64,32,52,71,61,17,50,56,25,33,50,54,16,32,71,68,41,70,74,38,30,68,54,30,38,51,48,14,50,50,29,32,70,70,37,37,41,70,65,12,42,53,29,21,52,49,16,27,70,61,33,71,84,45,64,66,40,51,26,54,33,56,54,43,49,60,58,36,74,85,56,51,58,68,59,53,36,51,52,27,40,50,53,21,50,53,46,34,62,72,45,60,84,55,73,58,60,78,67,66,89,75,62,60,62,79,52,66,39,32,35,30,38,38,25,37,46,61,23,93,36,75,57,38,33,44,44,42,34,33,60,71,50,46,57,64,66,50,39,42,37,31,38,36,32,32,40,91,71,78,48,73,46,20,51,51,50,49,65,68,32,71,46,73,40,83,46,55,80,50,51,52,68,56,47,36,53,47,43,43,72,66,59,34,42,35,34,32,36,38,15,48,60,41,72,56,43,60,59,69,32,44,49,40,24,44,33,76,36,28,33,39,39,83,49,37,64,63,53,74,21,31,79,52,36,41,28,32,55,42,76,32,80,79,72,56,56,87,61,46,58,86,48,37,66,30,26,45,35,33,25,34,51,84,39,56,60,56,75,73,87,93,53,69,81,69,61,72,46,33,31,79,77,70,83,34,48,26,36,27,32,65,56,56,61,62,38,55,33,71,67,40,46,49,49,53,18,55,38,42,53,75,34,76,71,33,33,35,36,43,31,45,38,84,60,71,64,62,54,51,53,52,48,53,56,28,40,73,58,60,30,55,71,88,28,58,41,79,37,61,65,64,57,72,63,59,49,53,45,52,46,54,67,34,51,36,32,49,52,34,50,34,33,31,39,57,70,58,46,54,52,32,34,57,43,18,25,55,56,36,26,51,52,54,70,42,60,34,11,28,39,35,50,34,56,31,50,74,70,68,40,56,87,35,53,18,75,40,72,67,47,39,37,50,53,58,58,52,46,73,78,32,54,69,58,50,34,51,47,21,72,44,32,32,63,67,63,47,71,56,75,89,76,46,96,62,60,37,16,47,31,52,51,48,46,53,45,50,55,44,36,38,50,54,69,72,43,72,81,63,66,44,76,31,83,114,115,51,70,51,66,79,59,69,71,82,67,71,66,47,48,68,56,34,45,55,65,53,70,43,61,50,36,44,28,35,50,36,40,34,28,54,38,75,47,56,62,56,59,63,30,35,36,38,28,43,58,31,48,25,35,38,59,49,46,48,56,45,69,64,25,74,69,19,41,38,38,26,33,14,66,49,55,68,34,27,52,53,26,50,54,50,37,58,74,70,65,54,85,32,65,46,70,43,61,48,50,70,72,59,51,75,71,52,84,89,60,65,22,34,34,38,39,38,44,84,55,58,43,66,42,52,76,67,54,48,54,51,52,48,39,49,55,53,71,31,42,36,96,40,21,40,36,36,43,36,45,49,16,43,48,29,32,46,55,51,47,45,53,27,50,52,29,42,59,53,19,65,76,40,92,44,72,68,46,22,50,52,30,28,50,50,40,45,49,43,51,66,67,22,44,22,89,78,13,49,48,40,64,45,45,48,54,48,40,56,57,50,69,53,41,53,73,66,56,38,40,44,59,36,64,63,75,49,48,65,55,39,41,60,65,58,49,53,55,54,40,48,74,43,48,33,33,86,63,46,47,57,56,58,25,82,74,39,48,54,51,57,29,62,54,28,29,55,44,47,45,67,75,45,69,65,86,50,50,63,60,46,50,42,57,47,22,62,30,41,37,34,38,65,46,46,34,29,29,33,50,44,86,60,47,84,52,54,40,77,54,76,44,69,77,54,54,62,58,28,13,38,26,25,40,36,40,78,39,69,47,82,78,37,38,65,47,54,30,26,35,32,68,78,67,35,38,41,31,39,90,50,63,66,51,50,42,48,43,48,50,26,24,37,43,39,68,27,54,44,42,44,66,28,50,49,58,73,56,55,56,77,86,58,76,92,38,62,67,59,49,50,51,49,49,47,50,40,50,49,50,48,47,31,63,56,49,86,58,58,45,56,28,64,56,76,48,65,46,67,67,36,77,38,74,52,55,36,61,44,90,48,51,39,89,66,73,65,27,56,21,84,81,37,48,74,44,88,74,59,76,81,50,40,66,59,74,65,51,76,65,51,74,69,61,64,50,89,63,51,67,58,50,52,49,49,36,44,47,59,33,34,52,43,29,16,40,60,20,50,25,54,52,31,27,52,48,30,59,66,47,90,45,75,64,50,40,63,69,32,50,58,30,30,44,30,29,68,21,37,47,102,74,35,20,57,27,47,79,70,45,54,58,56,51,67,68,60,55,78,79,58,45,81,54,78,69,60,64,71,57,55,51,52,42,54,54,28,54,71,66,83,40,54,70,62,35,47,54,53,34,50,51,46,31,69,79,39,71,54,30,45,40,33,30,55,50,33,18,52,46,25,47,77,53,60,41,55,68,62,18,50,52,28,50,34,43,42,38,38,74,39,75,82,45,52,69,58,47,27,51,49,18,45,51,30,43,77,69,40,23,45,52,60,12,38,54,44,15,44,54,38,37,71,76,43,74,79,47,34,63,22,30,38,42,41,15,52,50,24,50,73,72,65,34,53,71,61,17,51,57,24,34,52,53,15,30,74,68,41,69,73,38,30,67,54,31,37,50,48,13,49,50,30,32,70,68,37,36,40,69,65,12,43,54,30,22,52,49,17,26,70,60,34,71,84,45,63,66,42,49,25,54,33,56,53,42,48,59,56,35,74,84,56,51,59,68,59,55,36,50,54,27,40,50,52,21,50,54,44,34,62,73,45,60,85,54,76,57,61,79,73,67,89,74,60,59,63,79,54,67,38,32,34,30,39,37,25,36,46,61,23,92,39,74,60,37,33,45,44,42,34,33,60,72,49,47,57,64,64,49,38,41,38,31,37,37,31,32,42,91,70,78,47,74,47,21,50,52,50,48,65,68,32,73,44,72,38,82,46,53,79,49,51,51,66,56,47,37,54,49,43,44,71,65,58,35,42,36,34,31,35,39,15,47,59,40,72,55,43,60,59,71,31,45,49,39,22,44,33,82,35,28,34,39,38,85,47,37,63,65,54,76,21,29,78,50,35,41,28,32,55,41,74,27,77,80,68,56,59,86,61,46,60,86,48,36,66,31,27,45,36,35,26,33,53,85,40,56,60,56,73,74,83,93,54,70,79,66,61,71,47,34,34,79,76,70,84,35,49,25,35,27,32,64,55,55,62,61,38,55,34,72,68,42,47,50,48,52,17,55,39,42,52,76,34,74,69,34,33,35,36,44,29,44,39,83,60,70,65,63,53,51,52,54,47,52,58,27,40,73,58,60,30,58,71,89,30,58,43,78,36,61,67,66,57,73,64,59,50,53,45,53,46,54,66,34,52,36,32,49,52,35,47,35,34,32,38,59,69,58,48,54,53,31,35,57,41,18,27,54,58,37,24,52,52,52,70,43,59,34,11,29,38,35,50,33,58,32,49,70,71,70,39,58,88,36,53,18,77,42,71,66,47,40,39,51,53,59,57,50,46,74,78,33,57,69,57,50,34,52,47,23,72,43,32,33,64,68,62,47,71,57,72,90,78,44,96,61,60,38,16,47,30,50,53,49,45,54,45,49,54,44,36,43,45,54,69,67,42,74,81,62,64,45,74,31,83,116